Protein 6MSO (pdb70)

Secondary structure (DSSP, 8-state):
-------SS-----TT--EEEEESTTEEEE--STT---EEEE-THHHHHHHHHHHHHHHH-B-HHHHHHHHHHHH-TTS-HHHHHHHHHHHHHHHHHTTSSS-SSS---EEEEEEEEETTEE-SS-HHHHHHHHHHHHHHHTT----EEEESSSS-EEE-SS-PPPEEEEEEESSS-EEEEEEEE-HHHHTT-EEEEE-GGG-SHHHHHHHHHHHHTTSTTTT-SSEEEEEEE--SSHHHHHHHHHHHHTTTTTTS-SS--SSS-S-EE-HHHHHHHHHHHHTSSBTTTTSBSTTEEEEEEEE--EETT-EEEEEEEE-SS--EEEEEEETTEEEEE--BS-GGGGS-SS-GGGT-SSPPEEEE-SS-HHHHHHHHTTS-TT-EEEEEEEEEE--HHHHHHHHHHHHTTPPPPTHHHHS-EE-B-PPPPPTTSS-----BPBGGGGGGGHHHHHHTT---EEEEBS---HHHHHHHHHHT-EEEE--SS-HHHHHHHTEEEEEEEE-GGGGGGSEEEEEEEEEEEEEEE-TTS-BHHHH-/-------SS-----TT--EEEEESTTEEEE--STT---EEEE-HHHHHHHHHHHHHHHHH---HHHHHHHHHHHH-TTS-HHHHHHHHHHHHHHHHHTTSSS-SSS---EEEEEEEEETTEE-SS-HHHHHHHHHHHHHHHTT----EEEESSSS-EEE-SS-PPPEEEEEEESSS-EEEEEEEE-HHHHTT-EEEEE-GGG-SHHHHHHHHHHHHGGGTTTT-SSEEEEEEE--SSHHHHHHHHHHHHTTTTTTS-SS--SSS-S-EE-HHHHHHHHHHHHTSSBTTTTSBSTTEEEEEEEE--EETT-EEEEEEEE-SS--EEEEEEETTEEEEE---S-GGGGS-SS-GGGT-SSPPEEEE-SS-HHHHHHHHTTS-TT-EEEEEEEEEE--HHHHHHHHHHHHTTPPPPTHHHHS-EE---PPPPPTTSS-------BGGGGHHHHHHHHHTT--SEEEEBS---HHHHHHHHHHT-EEEE--SS-HHHHHHHTEEEEEEEE-GGGGGGSEEEEEEEEEEEEEEE-TTS-BSGGG-/-----SS-----TT--EEEEES-SEEEE--STT---EEEE-THHHHHHHHHHHHHHHH-B-HHHHHHHHHHHH-TTS-HHHHHHHHHHHHHHHHHTTTSS-SSS---EEEEEEEEETTEE-SS-HHHHHHHHHHHHHHHTT----EEEESSSS-EEE-SS-PPPEEEEEEESSS-EEEEEEEE-HHHHTT-EEEEE-GGG-SHHHHHHHHHHHGGGGTTTT-SSEEEEEEEEESSHHHHHHHHHHHHTTTTTTS-SS--SSS-S-EE-HHHHHHHHHHHHHSBBTTTTSBSTTEEEEEEEEEEEETT-EEEEEEEE-SS--EEEEEEETTEEEEE--BS-GGGG---PPEEEETTS-HHHHHHHHHTS-TT-EEEEEEEEEE--HHHHHHHHHHHHTTPPPPGGGGTS-EE-B---PPPTT-S-S---BPBGGGGGGGHHHHHTTT---EEEEBS---HHHHHHHHHHT-EEEE--SS-HHHHHHHTEEEEEEEE-TTSSTTSEEEEEEEEEEEEEEE-TTS-BTT--/-----SS-----TT--EEEEES-SEEEE---TT---EEEE-THHHHHHHHHHHHHHHH-B-HHHHHHHHHHHH-TTS-HHHHHHHHHHHHHHHHHTTSSS-SSS---EEEEEEEE-TTEE-SS-HHHHHHHHHHHHHHHTT----EEEESSSS-EEE-SS-PPPEEEEEE-SSS-EEEEEEEE-HHHHTT-EEEEE-GGG-SHHHHHHHHHHHHTTSTTTT-SSEEEEEEE--SSHHHHHHHHHHHHTTTTTTS-SS--SSS-S-EE-HHHHHHHHHHHHTSSBTTTTSBSTTEEEEEEEE--EETT-EEEEEEEE-SS--EEEEEEETTEEEEE--BS-GGGGS-S---PPEEEETTS-HHHHHHHHTTS-TT-EEEEEEEEEE--HHHHHHHHHHHHTTPPPPGGGGTS-EE-B-PPPPPTT-S-----B-BGGGGGGGHHHHHHTT---EEEEBS---HHHHHHHHHHT-EEEE--SS-HHHHHHHTEEEEEEEE-TTSSTTSEEEEEEEEEEEEEEE-TTS-BSTT-

GO terms:
  GO:0051539 4 iron, 4 sulfur cluster binding (F, IDA)
  GO:0005739 mitochondrion (C, IDA)
  GO:0042803 protein homodimerization activity (F, IDA)
  GO:0004333 fumarate hydratase activity (F, IDA)
  GO:0006106 fumarate metabolic process (P, IDA)
  GO:0006108 malate metabolic process (P, IDA)

B-factor: mean 28.3, std 10.64, range [2.16, 76.88]

Structure (mmCIF, N/CA/C/O backbone):
data_6MSO
#
_entry.id   6MSO
#
_cell.length_a   78.741
_cell.length_b   138.443
_cell.length_c   138.073
_cell.angle_alpha   90.00
_cell.angle_beta   90.00
_cell.angle_gamma   90.00
#
_symmetry.space_group_name_H-M   'P 1 21 1'
#
loop_
_entity.id
_entity.type
_entity.pdbx_description
1 polymer 'fumarate hydratase'
2 non-polymer 'IRON/SULFUR CLUSTER'
3 non-polymer GLYCEROL
4 non-polymer 'PENTAETHYLENE GLYCOL'
5 non-polymer '(2S)-2-sulfanylbutanedioic acid'
6 water water
#
loop_
_atom_site.group_PDB
_atom_site.id
_atom_site.type_symbol
_atom_site.label_atom_id
_atom_site.label_alt_id
_atom_site.label_comp_id
_atom_site.label_asym_id
_atom_site.label_entity_id
_atom_site.label_seq_id
_atom_site.pdbx_PDB_ins_code
_atom_site.Cartn_x
_atom_site.Cartn_y
_atom_site.Cartn_z
_atom_site.occupancy
_atom_site.B_iso_or_equiv
_atom_site.auth_seq_id
_atom_site.auth_comp_id
_atom_site.auth_asym_id
_atom_site.auth_atom_id
_atom_site.pdbx_PDB_model_num
ATOM 1 N N . ALA A 1 46 ? 115.911 33.153 50.525 1.00 52.53 10 ALA A N 1
ATOM 2 C CA . ALA A 1 46 ? 115.540 34.495 50.965 1.00 52.95 10 ALA A CA 1
ATOM 3 C C . ALA A 1 46 ? 115.763 34.630 52.459 1.00 48.72 10 ALA A C 1
ATOM 4 O O . ALA A 1 46 ? 116.674 34.000 53.005 1.00 46.42 10 ALA A O 1
ATOM 6 N N . GLU A 1 47 ? 114.934 35.448 53.111 1.00 45.16 11 GLU A N 1
ATOM 7 C CA . GLU A 1 47 ? 115.107 35.727 54.527 1.00 42.03 11 GLU A CA 1
ATOM 8 C C . GLU A 1 47 ? 114.579 34.565 55.363 1.00 32.73 11 GLU A C 1
ATOM 9 O O . GLU A 1 47 ? 113.940 33.638 54.856 1.00 29.50 11 GLU A O 1
ATOM 15 N N . PHE A 1 48 ? 114.875 34.605 56.659 1.00 29.27 12 PHE A N 1
ATOM 16 C CA . PHE A 1 48 ? 114.436 33.553 57.558 1.00 26.45 12 PHE A CA 1
ATOM 17 C C . PHE A 1 48 ? 112.948 33.711 57.840 1.00 27.71 12 PHE A C 1
ATOM 18 O O . PHE A 1 48 ? 112.512 34.700 58.438 1.00 27.88 12 PHE A O 1
ATOM 26 N N . ASN A 1 49 ? 112.185 32.708 57.437 1.00 26.59 13 ASN A N 1
ATOM 27 C CA . ASN A 1 49 ? 110.751 32.634 57.664 1.00 23.72 13 ASN A CA 1
ATOM 28 C C . ASN A 1 49 ? 110.531 31.258 58.274 1.00 21.12 13 ASN A C 1
ATOM 29 O O . ASN A 1 49 ? 110.544 30.250 57.564 1.00 20.02 13 ASN A O 1
ATOM 34 N N . PHE A 1 50 ? 110.376 31.213 59.590 1.00 18.59 14 PHE A N 1
ATOM 35 C CA . PHE A 1 50 ? 110.143 29.944 60.257 1.00 25.06 14 PHE A CA 1
ATOM 36 C C . PHE A 1 50 ? 108.731 29.466 59.964 1.00 23.71 14 PHE A C 1
ATOM 37 O O . PHE A 1 50 ? 107.761 30.199 60.174 1.00 24.65 14 PHE A O 1
ATOM 45 N N . VAL A 1 51 ? 108.616 28.236 59.464 1.00 22.21 15 VAL A N 1
ATOM 46 C CA . VAL A 1 51 ? 107.334 27.584 59.274 1.00 21.01 15 VAL A CA 1
ATOM 47 C C . VAL A 1 51 ? 107.506 26.170 59.821 1.00 19.99 15 VAL A C 1
ATOM 48 O O . VAL A 1 51 ? 108.406 25.454 59.384 1.00 18.57 15 VAL A O 1
ATOM 52 N N . PRO A 1 52 ? 106.705 25.743 60.783 1.00 19.64 16 PRO A N 1
ATOM 53 C CA . PRO A 1 52 ? 106.911 24.411 61.362 1.00 19.90 16 PRO A CA 1
ATOM 54 C C . PRO A 1 52 ? 106.717 23.301 60.337 1.00 19.39 16 PRO A C 1
ATOM 55 O O . PRO A 1 52 ? 105.992 23.442 59.350 1.00 15.29 16 PRO A O 1
ATOM 59 N N . LEU A 1 53 ? 107.390 22.184 60.599 1.00 17.63 17 LEU A N 1
ATOM 60 C CA . LEU A 1 53 ? 107.241 20.981 59.786 1.00 18.70 17 LEU A CA 1
ATOM 61 C C . LEU A 1 53 ? 105.779 20.540 59.701 1.00 19.65 17 LEU A C 1
ATOM 62 O O . LEU A 1 53 ? 105.307 20.137 58.632 1.00 19.58 17 LEU A O 1
ATOM 67 N N . VAL A 1 54 ? 105.082 20.531 60.840 1.00 18.92 18 VAL A N 1
ATOM 68 C CA . VAL A 1 54 ? 103.654 20.255 60.960 1.00 17.22 18 VAL A CA 1
ATOM 69 C C . VAL A 1 54 ? 103.033 21.384 61.776 1.00 20.01 18 VAL A C 1
ATOM 70 O O . VAL A 1 54 ? 103.572 21.771 62.820 1.00 24.87 18 VAL A O 1
ATOM 74 N N . SER A 1 55 ? 101.908 21.911 61.314 1.00 21.35 19 SER A N 1
ATOM 75 C CA . SER A 1 55 ? 101.285 22.998 62.057 1.00 23.55 19 SER A CA 1
ATOM 76 C C . SER A 1 55 ? 100.600 22.475 63.327 1.00 23.01 19 SER A C 1
ATOM 77 O O . SER A 1 55 ? 100.350 21.283 63.484 1.00 22.53 19 SER A O 1
ATOM 80 N N . LYS A 1 56 ? 100.352 23.379 64.269 1.00 23.38 20 LYS A N 1
ATOM 81 C CA . LYS A 1 56 ? 99.562 23.026 65.444 1.00 22.97 20 LYS A CA 1
ATOM 82 C C . LYS A 1 56 ? 98.124 22.754 65.031 1.00 24.65 20 LYS A C 1
ATOM 83 O O . LYS A 1 56 ? 97.605 23.377 64.104 1.00 28.94 20 LYS A O 1
ATOM 85 N N . VAL A 1 57 ? 97.487 21.797 65.699 1.00 23.55 21 VAL A N 1
ATOM 86 C CA . VAL A 1 57 ? 96.188 21.289 65.276 1.00 25.97 21 VAL A CA 1
ATOM 87 C C . VAL A 1 57 ? 95.192 21.398 66.427 1.00 24.92 21 VAL A C 1
ATOM 88 O O . VAL A 1 57 ? 95.526 21.133 67.586 1.00 22.62 21 VAL A O 1
ATOM 92 N N . SER A 1 58 ? 93.979 21.834 66.108 1.00 25.23 22 SER A N 1
ATOM 93 C CA . SER A 1 58 ? 92.877 21.806 67.050 1.00 24.32 22 SER A CA 1
ATOM 94 C C . SER A 1 58 ? 92.195 20.445 67.002 1.00 21.06 22 SER A C 1
ATOM 95 O O . SER A 1 58 ? 92.506 19.594 66.167 1.00 20.48 22 SER A O 1
ATOM 98 N N . HIS A 1 59 ? 91.244 20.243 67.917 1.00 23.76 23 HIS A N 1
ATOM 99 C CA . HIS A 1 59 ? 90.406 19.045 67.938 1.00 27.45 23 HIS A CA 1
ATOM 100 C C . HIS A 1 59 ? 88.964 19.460 68.251 1.00 28.98 23 HIS A C 1
ATOM 101 O O . HIS A 1 59 ? 88.440 19.226 69.334 1.00 32.39 23 HIS A O 1
ATOM 108 N N . LYS A 1 60 ? 88.302 20.054 67.255 1.00 29.10 24 LYS A N 1
ATOM 109 C CA . LYS A 1 60 ? 87.035 20.757 67.458 1.00 31.44 24 LYS A CA 1
ATOM 110 C C . LYS A 1 60 ? 85.830 19.834 67.628 1.00 33.89 24 LYS A C 1
ATOM 111 O O . LYS A 1 60 ? 84.772 20.294 68.082 1.00 36.14 24 LYS A O 1
ATOM 113 N N . GLU A 1 61 ? 85.940 18.568 67.233 1.00 33.54 25 GLU A N 1
ATOM 114 C CA . GLU A 1 61 ? 84.894 17.578 67.448 1.00 35.07 25 GLU A CA 1
ATOM 115 C C . GLU A 1 61 ? 85.170 16.713 68.674 1.00 32.32 25 GLU A C 1
ATOM 116 O O . GLU A 1 61 ? 84.543 15.663 68.845 1.00 32.97 25 GLU A O 1
ATOM 118 N N . THR A 1 62 ? 86.092 17.142 69.530 1.00 30.42 26 THR A N 1
ATOM 119 C CA . THR A 1 62 ? 86.529 16.393 70.704 1.00 29.17 26 THR A CA 1
ATOM 120 C C . THR A 1 62 ? 85.951 17.050 71.951 1.00 33.18 26 THR A C 1
ATOM 121 O O . THR A 1 62 ? 86.422 18.114 72.371 1.00 36.23 26 THR A O 1
ATOM 125 N N . LYS A 1 63 ? 84.947 16.408 72.550 1.00 31.91 27 LYS A N 1
ATOM 126 C CA . LYS A 1 63 ? 84.343 16.875 73.793 1.00 31.56 27 LYS A CA 1
ATOM 127 C C . LYS A 1 63 ? 85.091 16.289 74.986 1.00 27.22 27 LYS A C 1
ATOM 128 O O . LYS A 1 63 ? 85.405 15.094 75.009 1.00 25.65 27 LYS A O 1
ATOM 134 N N . TYR A 1 64 ? 85.386 17.139 75.966 1.00 24.35 28 TYR A N 1
ATOM 135 C CA . TYR A 1 64 ? 86.101 16.751 77.170 1.00 25.65 28 TYR A CA 1
ATOM 136 C C . TYR A 1 64 ? 85.142 16.744 78.337 1.00 27.75 28 TYR A C 1
ATOM 137 O O . TYR A 1 64 ? 84.310 17.642 78.473 1.00 29.88 28 TYR A O 1
ATOM 146 N N . ARG A 1 65 ? 85.273 15.744 79.184 1.00 27.25 29 ARG A N 1
ATOM 147 C CA . ARG A 1 65 ? 84.567 15.743 80.447 1.00 26.56 29 ARG A CA 1
ATOM 148 C C . ARG A 1 65 ? 85.552 16.112 81.538 1.00 22.84 29 ARG A C 1
ATOM 149 O O . ARG A 1 65 ? 86.741 15.824 81.435 1.00 21.87 29 ARG A O 1
ATOM 157 N N . LEU A 1 66 ? 85.063 16.809 82.553 1.00 24.61 30 LEU A N 1
ATOM 158 C CA . LEU A 1 66 ? 85.910 17.245 83.648 1.00 25.15 30 LEU A CA 1
ATOM 159 C C . LEU A 1 66 ? 86.003 16.123 84.671 1.00 27.32 30 LEU A C 1
ATOM 160 O O . LEU A 1 66 ? 84.984 15.562 85.092 1.00 23.80 30 LEU A O 1
ATOM 165 N N . LEU A 1 67 ? 87.226 15.783 85.051 1.00 25.79 31 LEU A N 1
ATOM 166 C CA . LEU A 1 67 ? 87.404 14.791 86.094 1.00 22.21 31 LEU A CA 1
ATOM 167 C C . LEU A 1 67 ? 87.409 15.418 87.481 1.00 24.86 31 LEU A C 1
ATOM 168 O O . LEU A 1 67 ? 86.830 14.854 88.416 1.00 23.85 31 LEU A O 1
ATOM 173 N N . THR A 1 68 ? 88.061 16.568 87.628 1.00 24.01 32 THR A N 1
ATOM 174 C CA . THR A 1 68 ? 88.268 17.217 88.913 1.00 22.13 32 THR A CA 1
ATOM 175 C C . THR A 1 68 ? 88.914 18.580 88.707 1.00 23.26 32 THR A C 1
ATOM 176 O O . THR A 1 68 ? 89.696 18.772 87.774 1.00 21.78 32 THR A O 1
ATOM 180 N N . LYS A 1 69 ? 88.579 19.520 89.592 1.00 24.16 33 LYS A N 1
ATOM 181 C CA . LYS A 1 69 ? 89.274 20.799 89.686 1.00 27.57 33 LYS A CA 1
ATOM 182 C C . LYS A 1 69 ? 90.415 20.776 90.703 1.00 26.82 33 LYS A C 1
ATOM 183 O O . LYS A 1 69 ? 91.063 21.806 90.921 1.00 26.39 33 LYS A O 1
ATOM 189 N N . ASP A 1 70 ? 90.679 19.615 91.295 1.00 26.39 34 ASP A N 1
ATOM 190 C CA . ASP A 1 70 ? 91.741 19.394 92.261 1.00 24.40 34 ASP A CA 1
ATOM 191 C C . ASP A 1 70 ? 93.106 19.372 91.568 1.00 22.82 34 ASP A C 1
ATOM 192 O O . ASP A 1 70 ? 93.214 19.320 90.339 1.00 22.93 34 ASP A O 1
ATOM 197 N N . TYR A 1 71 ? 94.156 19.439 92.391 1.00 23.69 35 TYR A N 1
ATOM 198 C CA . TYR A 1 71 ? 95.572 19.233 92.089 1.00 20.92 35 TYR A CA 1
ATOM 199 C C . TYR A 1 71 ? 96.230 20.405 91.385 1.00 22.99 35 TYR A C 1
ATOM 200 O O . TYR A 1 71 ? 97.405 20.287 91.023 1.00 23.11 35 TYR A O 1
ATOM 209 N N . VAL A 1 72 ? 95.520 21.482 91.086 1.00 21.96 36 VAL A N 1
ATOM 210 C CA . VAL A 1 72 ? 96.057 22.525 90.224 1.00 22.91 36 VAL A CA 1
ATOM 211 C C . VAL A 1 72 ? 95.927 23.877 90.915 1.00 25.66 36 VAL A C 1
ATOM 212 O O . VAL A 1 72 ? 94.897 24.181 91.528 1.00 29.17 36 VAL A O 1
ATOM 216 N N . SER A 1 73 ? 96.990 24.678 90.827 1.00 27.20 37 SER A N 1
ATOM 217 C CA . SER A 1 73 ? 97.062 26.001 91.437 1.00 27.57 37 SER A CA 1
ATOM 218 C C . SER A 1 73 ? 97.935 26.898 90.566 1.00 28.71 37 SER A C 1
ATOM 219 O O . SER A 1 73 ? 98.947 26.450 90.019 1.00 24.20 37 SER A O 1
ATOM 222 N N . VAL A 1 74 ? 97.536 28.165 90.446 1.00 30.47 38 VAL A N 1
ATOM 223 C CA . VAL A 1 74 ? 98.292 29.173 89.711 1.00 30.17 38 VAL A CA 1
ATOM 224 C C . VAL A 1 74 ? 99.079 29.989 90.726 1.00 30.37 38 VAL A C 1
ATOM 225 O O . VAL A 1 74 ? 98.510 30.484 91.707 1.00 33.15 38 VAL A O 1
ATOM 229 N N . VAL A 1 75 ? 100.393 30.093 90.518 1.00 30.03 39 VAL A N 1
ATOM 230 C CA . VAL A 1 75 ? 101.284 30.817 91.414 1.00 33.11 39 VAL A CA 1
ATOM 231 C C . VAL A 1 75 ? 102.023 31.881 90.615 1.00 32.30 39 VAL A C 1
ATOM 232 O O . VAL A 1 75 ? 102.170 31.796 89.393 1.00 31.66 39 VAL A O 1
ATOM 236 N N . GLN A 1 76 ? 102.465 32.908 91.319 1.00 34.52 40 GLN A N 1
ATOM 237 C CA . GLN A 1 76 ? 103.154 34.018 90.675 1.00 37.15 40 GLN A CA 1
ATOM 238 C C . GLN A 1 76 ? 104.617 34.027 91.101 1.00 40.07 40 GLN A C 1
ATOM 239 O O . GLN A 1 76 ? 104.952 34.549 92.176 1.00 40.83 40 GLN A O 1
ATOM 245 N N . PRO A 1 77 ? 105.522 33.466 90.312 1.00 40.19 41 PRO A N 1
ATOM 246 C CA . PRO A 1 77 ? 106.920 33.392 90.740 1.00 41.40 41 PRO A CA 1
ATOM 247 C C . PRO A 1 77 ? 107.624 34.740 90.638 1.00 43.96 41 PRO A C 1
ATOM 248 O O . PRO A 1 77 ? 107.172 35.676 89.973 1.00 46.26 41 PRO A O 1
ATOM 252 N N . GLY A 1 78 ? 108.762 34.824 91.315 1.00 42.98 42 GLY A N 1
ATOM 253 C CA . GLY A 1 78 ? 109.592 36.005 91.228 1.00 43.86 42 GLY A CA 1
ATOM 254 C C . GLY A 1 78 ? 110.313 36.067 89.899 1.00 40.49 42 GLY A C 1
ATOM 255 O O . GLY A 1 78 ? 109.826 35.528 88.904 1.00 35.22 42 GLY A O 1
ATOM 256 N N . ALA A 1 79 ? 111.471 36.724 89.871 1.00 41.41 43 ALA A N 1
ATOM 257 C CA . ALA A 1 79 ? 112.232 36.914 88.645 1.00 43.25 43 ALA A CA 1
ATOM 258 C C . ALA A 1 79 ? 111.346 37.454 87.533 1.00 44.83 43 ALA A C 1
ATOM 259 O O . ALA A 1 79 ? 110.275 38.012 87.789 1.00 50.44 43 ALA A O 1
ATOM 261 N N . GLY A 1 80 ? 111.778 37.286 86.296 1.00 40.78 44 GLY A N 1
ATOM 262 C CA . GLY A 1 80 ? 111.006 37.783 85.182 1.00 40.48 44 GLY A CA 1
ATOM 263 C C . GLY A 1 80 ? 110.082 36.720 84.651 1.00 38.69 44 GLY A C 1
ATOM 264 O O . GLY A 1 80 ? 109.776 36.706 83.456 1.00 40.43 44 GLY A O 1
ATOM 265 N N . LEU A 1 81 ? 109.596 35.851 85.540 1.00 36.45 45 LEU A N 1
ATOM 266 C CA . LEU A 1 81 ? 108.901 34.673 85.053 1.00 33.66 45 LEU A CA 1
ATOM 267 C C . LEU A 1 81 ? 107.400 34.915 84.977 1.00 31.91 45 LEU A C 1
ATOM 268 O O . LEU A 1 81 ? 106.846 35.673 85.776 1.00 33.24 45 LEU A O 1
ATOM 273 N N . PRO A 1 82 ? 106.737 34.303 83.984 1.00 27.83 46 PRO A N 1
ATOM 274 C CA . PRO A 1 82 ? 105.276 34.420 83.897 1.00 28.49 46 PRO A CA 1
ATOM 275 C C . PRO A 1 82 ? 104.613 33.609 84.998 1.00 29.87 46 PRO A C 1
ATOM 276 O O . PRO A 1 82 ? 105.315 32.940 85.759 1.00 32.28 46 PRO A O 1
ATOM 280 N N . GLU A 1 83 ? 103.291 33.672 85.132 1.00 29.02 47 GLU A N 1
ATOM 281 C CA . GLU A 1 83 ? 102.641 32.791 86.088 1.00 28.65 47 GLU A CA 1
ATOM 282 C C . GLU A 1 83 ? 102.749 31.347 85.621 1.00 27.59 47 GLU A C 1
ATOM 283 O O . GLU A 1 83 ? 102.781 31.059 84.422 1.00 25.80 47 GLU A O 1
ATOM 289 N N . MET A 1 84 ? 102.846 30.436 86.587 1.00 28.85 48 MET A N 1
ATOM 290 C CA . MET A 1 84 ? 103.028 29.017 86.321 1.00 27.13 48 MET A CA 1
ATOM 291 C C . MET A 1 84 ? 101.858 28.234 86.889 1.00 25.48 48 MET A C 1
ATOM 292 O O . MET A 1 84 ? 101.253 28.630 87.888 1.00 25.11 48 MET A O 1
ATOM 297 N N . LEU A 1 85 ? 101.602 27.080 86.296 1.00 24.16 49 LEU A N 1
ATOM 298 C CA . LEU A 1 85 ? 100.589 26.162 86.783 1.00 23.49 49 LEU A CA 1
ATOM 299 C C . LEU A 1 85 ? 101.297 25.016 87.484 1.00 20.87 49 LEU A C 1
ATOM 300 O O . LEU A 1 85 ? 101.923 24.180 86.837 1.00 21.24 49 LEU A O 1
ATOM 305 N N A ARG A 1 86 ? 101.235 25.015 88.810 0.53 22.97 50 ARG A N 1
ATOM 306 N N B ARG A 1 86 ? 101.187 24.969 88.808 0.47 22.95 50 ARG A N 1
ATOM 307 C CA A ARG A 1 86 ? 101.667 23.865 89.587 0.53 23.71 50 ARG A CA 1
ATOM 308 C CA B ARG A 1 86 ? 101.722 23.859 89.589 0.47 23.69 50 ARG A CA 1
ATOM 309 C C A ARG A 1 86 ? 100.644 22.749 89.434 0.53 23.38 50 ARG A C 1
ATOM 310 C C B ARG A 1 86 ? 100.709 22.716 89.587 0.47 23.51 50 ARG A C 1
ATOM 311 O O A ARG A 1 86 ? 99.448 22.958 89.661 0.53 23.85 50 ARG A O 1
ATOM 312 O O B ARG A 1 86 ? 99.580 22.880 90.063 0.47 24.38 50 ARG A O 1
ATOM 327 N N . VAL A 1 87 ? 101.105 21.568 89.041 1.00 23.10 51 VAL A N 1
ATOM 328 C CA . VAL A 1 87 ? 100.243 20.401 88.910 1.00 25.61 51 VAL A CA 1
ATOM 329 C C . VAL A 1 87 ? 100.785 19.321 89.834 1.00 26.82 51 VAL A C 1
ATOM 330 O O . VAL A 1 87 ? 101.936 18.892 89.691 1.00 24.51 51 VAL A O 1
ATOM 334 N N . ASP A 1 88 ? 99.961 18.892 90.771 1.00 27.49 52 ASP A N 1
ATOM 335 C CA . ASP A 1 88 ? 100.309 17.774 91.631 1.00 28.82 52 ASP A CA 1
ATOM 336 C C . ASP A 1 88 ? 100.459 16.490 90.814 1.00 27.66 52 ASP A C 1
ATOM 337 O O . ASP A 1 88 ? 99.595 16.190 89.981 1.00 25.51 52 ASP A O 1
ATOM 342 N N . PRO A 1 89 ? 101.517 15.699 91.036 1.00 19.13 53 PRO A N 1
ATOM 343 C CA . PRO A 1 89 ? 101.709 14.484 90.229 1.00 23.79 53 PRO A CA 1
ATOM 344 C C . PRO A 1 89 ? 100.542 13.509 90.293 1.00 23.47 53 PRO A C 1
ATOM 345 O O . PRO A 1 89 ? 100.301 12.802 89.311 1.00 20.61 53 PRO A O 1
ATOM 349 N N . ALA A 1 90 ? 99.807 13.449 91.406 1.00 18.88 54 ALA A N 1
ATOM 350 C CA . ALA A 1 90 ? 98.624 12.598 91.457 1.00 18.82 54 ALA A CA 1
ATOM 351 C C . ALA A 1 90 ? 97.606 12.947 90.373 1.00 23.25 54 ALA A C 1
ATOM 352 O O . ALA A 1 90 ? 96.788 12.092 90.021 1.00 23.50 54 ALA A O 1
ATOM 354 N N . ALA A 1 91 ? 97.635 14.170 89.836 1.00 18.61 55 ALA A N 1
ATOM 355 C CA . ALA A 1 91 ? 96.761 14.515 88.715 1.00 18.33 55 ALA A CA 1
ATOM 356 C C . ALA A 1 91 ? 97.089 13.693 87.471 1.00 23.78 55 ALA A C 1
ATOM 357 O O . ALA A 1 91 ? 96.192 13.347 86.697 1.00 22.84 55 ALA A O 1
ATOM 359 N N . LEU A 1 92 ? 98.366 13.374 87.266 1.00 24.06 56 LEU A N 1
ATOM 360 C CA . LEU A 1 92 ? 98.772 12.557 86.129 1.00 16.62 56 LEU A CA 1
ATOM 361 C C . LEU A 1 92 ? 98.362 11.108 86.335 1.00 18.50 56 LEU A C 1
ATOM 362 O O . LEU A 1 92 ? 98.005 10.404 85.378 1.00 15.98 56 LEU A O 1
ATOM 367 N N . THR A 1 93 ? 98.433 10.635 87.577 1.00 18.23 57 THR A N 1
ATOM 368 C CA . THR A 1 93 ? 98.033 9.262 87.866 1.00 19.97 57 THR A CA 1
ATOM 369 C C . THR A 1 93 ? 96.544 9.067 87.643 1.00 21.96 57 THR A C 1
ATOM 370 O O . THR A 1 93 ? 96.125 8.055 87.077 1.00 22.26 57 THR A O 1
ATOM 374 N N . LEU A 1 94 ? 95.729 10.034 88.075 1.00 22.44 58 LEU A N 1
ATOM 375 C CA . LEU A 1 94 ? 94.288 9.939 87.878 1.00 21.07 58 LEU A CA 1
ATOM 376 C C . LEU A 1 94 ? 93.933 9.959 86.399 1.00 21.38 58 LEU A C 1
ATOM 377 O O . LEU A 1 94 ? 93.027 9.240 85.963 1.00 21.40 58 LEU A O 1
ATOM 382 N N . LEU A 1 95 ? 94.589 10.825 85.623 1.00 19.22 59 LEU A N 1
ATOM 383 C CA . LEU A 1 95 ? 94.248 10.952 84.207 1.00 20.88 59 LEU A CA 1
ATOM 384 C C . LEU A 1 95 ? 94.640 9.711 83.414 1.00 15.61 59 LEU A C 1
ATOM 385 O O . LEU A 1 95 ? 93.878 9.256 82.555 1.00 15.36 59 LEU A O 1
ATOM 390 N N . SER A 1 96 ? 95.836 9.163 83.645 1.00 18.43 60 SER A N 1
ATOM 391 C CA . SER A 1 96 ? 96.223 7.986 82.870 1.00 20.94 60 SER A CA 1
ATOM 392 C C . SER A 1 96 ? 95.413 6.760 83.277 1.00 17.83 60 SER A C 1
ATOM 393 O O . SER A 1 96 ? 95.095 5.924 82.432 1.00 16.25 60 SER A O 1
ATOM 396 N N A SER A 1 97 ? 95.077 6.637 84.563 0.13 16.39 61 SER A N 1
ATOM 397 N N B SER A 1 97 ? 95.065 6.626 84.555 0.87 16.10 61 SER A N 1
ATOM 398 C CA A SER A 1 97 ? 94.273 5.504 85.006 0.13 18.01 61 SER A CA 1
ATOM 399 C CA B SER A 1 97 ? 94.268 5.475 84.941 0.87 15.52 61 SER A CA 1
ATOM 400 C C A SER A 1 97 ? 92.848 5.601 84.480 0.13 19.60 61 SER A C 1
ATOM 401 C C B SER A 1 97 ? 92.842 5.607 84.433 0.87 19.11 61 SER A C 1
ATOM 402 O O A SER A 1 97 ? 92.280 4.602 84.026 0.13 19.68 61 SER A O 1
ATOM 403 O O B SER A 1 97 ? 92.276 4.644 83.919 0.87 19.90 61 SER A O 1
ATOM 408 N N . THR A 1 98 ? 92.254 6.794 84.531 1.00 20.14 62 THR A N 1
ATOM 409 C CA . THR A 1 98 ? 90.898 6.960 84.030 1.00 15.92 62 THR A CA 1
ATOM 410 C C . THR A 1 98 ? 90.840 6.770 82.522 1.00 16.55 62 THR A C 1
ATOM 411 O O . THR A 1 98 ? 89.922 6.128 82.015 1.00 15.34 62 THR A O 1
ATOM 415 N N . ALA A 1 99 ? 91.818 7.324 81.797 1.00 16.90 63 ALA A N 1
ATOM 416 C CA . ALA A 1 99 ? 91.827 7.257 80.340 1.00 14.70 63 ALA A CA 1
ATOM 417 C C . ALA A 1 99 ? 91.883 5.827 79.851 1.00 21.53 63 ALA A C 1
ATOM 418 O O . ALA A 1 99 ? 91.208 5.474 78.881 1.00 18.74 63 ALA A O 1
ATOM 420 N N . PHE A 1 100 ? 92.699 4.991 80.497 1.00 23.14 64 PHE A N 1
ATOM 421 C CA . PHE A 1 100 ? 92.799 3.609 80.058 1.00 22.21 64 PHE A CA 1
ATOM 422 C C . PHE A 1 100 ? 91.600 2.805 80.515 1.00 21.46 64 PHE A C 1
ATOM 423 O O . PHE A 1 100 ? 91.117 1.958 79.768 1.00 20.58 64 PHE A O 1
ATOM 431 N N . ASP A 1 101 ? 91.080 3.087 81.706 1.00 14.73 65 ASP A N 1
ATOM 432 C CA . ASP A 1 101 ? 89.767 2.571 82.077 1.00 15.01 65 ASP A CA 1
ATOM 433 C C . ASP A 1 101 ? 88.749 2.814 80.974 1.00 14.95 65 ASP A C 1
ATOM 434 O O . ASP A 1 101 ? 87.993 1.915 80.602 1.00 15.01 65 ASP A O 1
ATOM 439 N N . ASP A 1 102 ? 88.712 4.034 80.445 1.00 20.96 66 ASP A N 1
ATOM 440 C CA . ASP A 1 102 ? 87.674 4.401 79.485 1.00 19.30 66 ASP A CA 1
ATOM 441 C C . ASP A 1 102 ? 87.945 3.837 78.095 1.00 18.94 66 ASP A C 1
ATOM 442 O O . ASP A 1 102 ? 87.018 3.348 77.442 1.00 18.96 66 ASP A O 1
ATOM 447 N N . VAL A 1 103 ? 89.190 3.898 77.602 1.00 20.82 67 VAL A N 1
ATOM 448 C CA . VAL A 1 103 ? 89.425 3.379 76.250 1.00 20.14 67 VAL A CA 1
ATOM 449 C C . VAL A 1 103 ? 89.327 1.861 76.194 1.00 14.10 67 VAL A C 1
ATOM 450 O O . VAL A 1 103 ? 89.060 1.313 75.124 1.00 14.02 67 VAL A O 1
ATOM 454 N N . GLU A 1 104 ? 89.544 1.153 77.308 1.00 14.19 68 GLU A N 1
ATOM 455 C CA . GLU A 1 104 ? 89.444 -0.295 77.241 1.00 14.20 68 GLU A CA 1
ATOM 456 C C . GLU A 1 104 ? 88.008 -0.770 77.236 1.00 16.77 68 GLU A C 1
ATOM 457 O O . GLU A 1 104 ? 87.746 -1.892 76.797 1.00 18.62 68 GLU A O 1
ATOM 463 N N . HIS A 1 105 ? 87.078 0.063 77.689 1.00 18.81 69 HIS A N 1
ATOM 464 C CA . HIS A 1 105 ? 85.674 -0.296 77.798 1.00 15.02 69 HIS A CA 1
ATOM 465 C C . HIS A 1 105 ? 84.762 0.491 76.870 1.00 19.97 69 HIS A C 1
ATOM 466 O O . HIS A 1 105 ? 83.669 0.012 76.560 1.00 22.34 69 HIS A O 1
ATOM 473 N N . LEU A 1 106 ? 85.173 1.662 76.401 1.00 18.42 70 LEU A N 1
ATOM 474 C CA . LEU A 1 106 ? 84.292 2.521 75.634 1.00 15.08 70 LEU A CA 1
ATOM 475 C C . LEU A 1 106 ? 84.925 2.839 74.285 1.00 14.81 70 LEU A C 1
ATOM 476 O O . LEU A 1 106 ? 86.113 2.620 74.072 1.00 21.93 70 LEU A O 1
ATOM 481 N N . LEU A 1 107 ? 84.103 3.334 73.365 1.00 22.20 71 LEU A N 1
ATOM 482 C CA . LEU A 1 107 ? 84.508 3.674 72.008 1.00 19.04 71 LEU A CA 1
ATOM 483 C C . LEU A 1 107 ? 83.996 5.066 71.672 1.00 18.75 71 LEU A C 1
ATOM 484 O O . LEU A 1 107 ? 83.125 5.606 72.348 1.00 15.20 71 LEU A O 1
ATOM 489 N N . ARG A 1 108 ? 84.556 5.657 70.629 1.00 19.50 72 ARG A N 1
ATOM 490 C CA . ARG A 1 108 ? 84.039 6.932 70.153 1.00 14.97 72 ARG A CA 1
ATOM 491 C C . ARG A 1 108 ? 82.672 6.755 69.505 1.00 18.84 72 ARG A C 1
ATOM 492 O O . ARG A 1 108 ? 82.373 5.713 68.909 1.00 18.49 72 ARG A O 1
ATOM 500 N N . SER A 1 109 ? 81.821 7.784 69.655 1.00 16.12 73 SER A N 1
ATOM 501 C CA . SER A 1 109 ? 80.515 7.786 68.996 1.00 15.86 73 SER A CA 1
ATOM 502 C C . SER A 1 109 ? 80.658 7.705 67.482 1.00 15.79 73 SER A C 1
ATOM 503 O O . SER A 1 109 ? 79.884 7.014 66.809 1.00 19.27 73 SER A O 1
ATOM 506 N N . SER A 1 110 ? 81.601 8.460 66.926 1.00 15.63 74 SER A N 1
ATOM 507 C CA . SER A 1 110 ? 81.829 8.424 65.487 1.00 19.54 74 SER A CA 1
ATOM 508 C C . SER A 1 110 ? 82.202 7.021 65.019 1.00 19.71 74 SER A C 1
ATOM 509 O O . SER A 1 110 ? 81.804 6.589 63.927 1.00 19.00 74 SER A O 1
ATOM 512 N N . HIS A 1 111 ? 82.963 6.296 65.835 1.00 19.55 75 HIS A N 1
ATOM 513 C CA . HIS A 1 111 ? 83.371 4.947 65.469 1.00 19.95 75 HIS A CA 1
ATOM 514 C C . HIS A 1 111 ? 82.180 3.993 65.518 1.00 22.42 75 HIS A C 1
ATOM 515 O O . HIS A 1 111 ? 81.967 3.196 64.595 1.00 15.16 75 HIS A O 1
ATOM 522 N N . LEU A 1 112 ? 81.389 4.070 66.589 1.00 20.78 76 LEU A N 1
ATOM 523 C CA . LEU A 1 112 ? 80.170 3.277 66.674 1.00 20.06 76 LEU A CA 1
ATOM 524 C C . LEU A 1 112 ? 79.192 3.648 65.565 1.00 18.52 76 LEU A C 1
ATOM 525 O O . LEU A 1 112 ? 78.488 2.784 65.030 1.00 17.82 76 LEU A O 1
ATOM 530 N N . MET A 1 113 ? 79.139 4.927 65.197 1.00 15.95 77 MET A N 1
ATOM 531 C CA . MET A 1 113 ? 78.262 5.328 64.108 1.00 17.49 77 MET A CA 1
ATOM 532 C C . MET A 1 113 ? 78.693 4.709 62.787 1.00 18.95 77 MET A C 1
ATOM 533 O O . MET A 1 113 ? 77.847 4.395 61.939 1.00 16.83 77 MET A O 1
ATOM 538 N N . SER A 1 114 ? 79.997 4.518 62.599 1.00 18.98 78 SER A N 1
ATOM 539 C CA . SER A 1 114 ? 80.492 3.891 61.380 1.00 16.70 78 SER A CA 1
ATOM 540 C C . SER A 1 114 ? 80.115 2.416 61.317 1.00 15.74 78 SER A C 1
ATOM 541 O O . SER A 1 114 ? 79.827 1.901 60.240 1.00 15.88 78 SER A O 1
ATOM 544 N N . LEU A 1 115 ? 80.100 1.728 62.458 1.00 15.66 79 LEU A N 1
ATOM 545 C CA . LEU A 1 115 ? 79.662 0.332 62.479 1.00 20.20 79 LEU A CA 1
ATOM 546 C C . LEU A 1 115 ? 78.169 0.216 62.177 1.00 22.34 79 LEU A C 1
ATOM 547 O O . LEU A 1 115 ? 77.728 -0.719 61.497 1.00 22.68 79 LEU A O 1
ATOM 552 N N . ARG A 1 116 ? 77.375 1.151 62.694 1.00 24.25 80 ARG A N 1
ATOM 553 C CA . ARG A 1 116 ? 75.937 1.127 62.468 1.00 22.26 80 ARG A CA 1
ATOM 554 C C . ARG A 1 116 ? 75.586 1.444 61.017 1.00 16.96 80 ARG A C 1
ATOM 555 O O . ARG A 1 116 ? 74.587 0.935 60.501 1.00 17.27 80 ARG A O 1
ATOM 563 N N . LYS A 1 117 ? 76.389 2.262 60.339 1.00 16.81 81 LYS A N 1
ATOM 564 C CA . LYS A 1 117 ? 76.092 2.606 58.954 1.00 17.03 81 LYS A CA 1
ATOM 565 C C . LYS A 1 117 ? 76.151 1.390 58.041 1.00 20.98 81 LYS A C 1
ATOM 566 O O . LYS A 1 117 ? 75.501 1.373 56.985 1.00 17.38 81 LYS A O 1
ATOM 572 N N . ILE A 1 118 ? 76.855 0.342 58.464 1.00 20.51 82 ILE A N 1
ATOM 573 C CA . ILE A 1 118 ? 77.008 -0.849 57.636 1.00 19.88 82 ILE A CA 1
ATOM 574 C C . ILE A 1 118 ? 75.654 -1.496 57.390 1.00 22.39 82 ILE A C 1
ATOM 575 O O . ILE A 1 118 ? 75.382 -2.004 56.297 1.00 22.71 82 ILE A O 1
ATOM 580 N N . PHE A 1 119 ? 74.752 -1.393 58.358 1.00 25.05 83 PHE A N 1
ATOM 581 C CA . PHE A 1 119 ? 73.469 -2.079 58.255 1.00 24.66 83 PHE A CA 1
ATOM 582 C C . PHE A 1 119 ? 72.541 -1.430 57.237 1.00 23.75 83 PHE A C 1
ATOM 583 O O . PHE A 1 119 ? 71.744 -2.132 56.614 1.00 25.09 83 PHE A O 1
ATOM 591 N N . ASP A 1 120 ? 72.646 -0.120 57.025 1.00 24.93 84 ASP A N 1
ATOM 592 C CA . ASP A 1 120 ? 71.846 0.575 56.018 1.00 24.22 84 ASP A CA 1
ATOM 593 C C . ASP A 1 120 ? 72.434 0.536 54.611 1.00 24.80 84 ASP A C 1
ATOM 594 O O . ASP A 1 120 ? 71.729 0.888 53.663 1.00 25.76 84 ASP A O 1
ATOM 599 N N . ASP A 1 121 ? 73.673 0.098 54.439 1.00 23.81 85 ASP A N 1
ATOM 600 C CA . ASP A 1 121 ? 74.350 0.234 53.150 1.00 22.60 85 ASP A CA 1
ATOM 601 C C . ASP A 1 121 ? 73.923 -0.892 52.221 1.00 22.88 85 ASP A C 1
ATOM 602 O O . ASP A 1 121 ? 74.160 -2.063 52.535 1.00 25.12 85 ASP A O 1
ATOM 607 N N . PRO A 1 122 ? 73.306 -0.592 51.077 1.00 21.92 86 PRO A N 1
ATOM 608 C CA . PRO A 1 122 ? 72.885 -1.668 50.178 1.00 20.55 86 PRO A CA 1
ATOM 609 C C . PRO A 1 122 ? 74.041 -2.449 49.579 1.00 22.03 86 PRO A C 1
ATOM 610 O O . PRO A 1 122 ? 73.814 -3.554 49.081 1.00 23.51 86 PRO A O 1
ATOM 614 N N . GLU A 1 123 ? 75.270 -1.935 49.620 1.00 23.02 87 GLU A N 1
ATOM 615 C CA . GLU A 1 123 ? 76.409 -2.650 49.049 1.00 21.82 87 GLU A CA 1
ATOM 616 C C . GLU A 1 123 ? 77.186 -3.466 50.080 1.00 22.39 87 GLU A C 1
ATOM 617 O O . GLU A 1 123 ? 78.088 -4.214 49.697 1.00 21.85 87 GLU A O 1
ATOM 623 N N . ALA A 1 124 ? 76.851 -3.358 51.364 1.00 21.13 88 ALA A N 1
ATOM 624 C CA . ALA A 1 124 ? 77.479 -4.197 52.377 1.00 24.61 88 ALA A CA 1
ATOM 625 C C . ALA A 1 124 ? 77.054 -5.649 52.199 1.00 25.05 88 ALA A C 1
ATOM 626 O O . ALA A 1 124 ? 75.905 -5.939 51.851 1.00 26.72 88 ALA A O 1
ATOM 628 N N . SER A 1 125 ? 77.993 -6.562 52.417 1.00 21.00 89 SER A N 1
ATOM 629 C CA . SER A 1 125 ? 77.688 -7.977 52.367 1.00 19.03 89 SER A CA 1
ATOM 630 C C . SER A 1 125 ? 76.950 -8.412 53.626 1.00 17.88 89 SER A C 1
ATOM 631 O O . SER A 1 125 ? 76.847 -7.678 54.608 1.00 18.87 89 SER A O 1
ATOM 634 N N . ASP A 1 126 ? 76.396 -9.623 53.574 1.00 19.57 90 ASP A N 1
ATOM 635 C CA . ASP A 1 126 ? 75.772 -10.193 54.760 1.00 20.78 90 ASP A CA 1
ATOM 636 C C . ASP A 1 126 ? 76.806 -10.401 55.868 1.00 22.27 90 ASP A C 1
ATOM 637 O O . ASP A 1 126 ? 76.530 -10.132 57.044 1.00 25.59 90 ASP A O 1
ATOM 642 N N . ASN A 1 127 ? 78.013 -10.861 55.503 1.00 24.44 91 ASN A N 1
ATOM 643 C CA . ASN A 1 127 ? 79.095 -11.052 56.472 1.00 17.21 91 ASN A CA 1
ATOM 644 C C . ASN A 1 127 ? 79.601 -9.725 57.035 1.00 16.83 91 ASN A C 1
ATOM 645 O O . ASN A 1 127 ? 79.942 -9.644 58.220 1.00 21.33 91 ASN A O 1
ATOM 650 N N . ASP A 1 128 ? 79.682 -8.685 56.202 1.00 18.91 92 ASP A N 1
ATOM 651 C CA . ASP A 1 128 ? 79.938 -7.328 56.701 1.00 18.27 92 ASP A CA 1
ATOM 652 C C . ASP A 1 128 ? 79.017 -6.974 57.852 1.00 16.60 92 ASP A C 1
ATOM 653 O O . ASP A 1 128 ? 79.450 -6.431 58.868 1.00 21.48 92 ASP A O 1
ATOM 658 N N . LYS A 1 129 ? 77.724 -7.246 57.685 1.00 18.38 93 LYS A N 1
ATOM 659 C CA . LYS A 1 129 ? 76.727 -6.894 58.681 1.00 17.38 93 LYS A CA 1
ATOM 660 C C . LYS A 1 129 ? 76.783 -7.824 59.884 1.00 18.91 93 LYS A C 1
ATOM 661 O O . LYS A 1 129 ? 76.620 -7.376 61.023 1.00 18.84 93 LYS A O 1
ATOM 667 N N . PHE A 1 130 ? 76.983 -9.125 59.648 1.00 20.74 94 PHE A N 1
ATOM 668 C CA . PHE A 1 130 ? 77.111 -10.068 60.755 1.00 19.67 94 PHE A CA 1
ATOM 669 C C . PHE A 1 130 ? 78.294 -9.705 61.641 1.00 22.15 94 PHE A C 1
ATOM 670 O O . PHE A 1 130 ? 78.196 -9.737 62.872 1.00 22.76 94 PHE A O 1
ATOM 678 N N . VAL A 1 131 ? 79.414 -9.329 61.027 1.00 20.90 95 VAL A N 1
ATOM 679 C CA . VAL A 1 131 ? 80.597 -8.948 61.790 1.00 21.00 95 VAL A CA 1
ATOM 680 C C . VAL A 1 131 ? 80.358 -7.647 62.549 1.00 15.93 95 VAL A C 1
ATOM 681 O O . VAL A 1 131 ? 80.575 -7.577 63.759 1.00 19.13 95 VAL A O 1
ATOM 685 N N . ALA A 1 132 ? 79.864 -6.613 61.865 1.00 16.00 96 ALA A N 1
ATOM 686 C CA . ALA A 1 132 ? 79.590 -5.342 62.528 1.00 15.93 96 ALA A CA 1
ATOM 687 C C . ALA A 1 132 ? 78.665 -5.498 63.734 1.00 16.12 96 ALA A C 1
ATOM 688 O O . ALA A 1 132 ? 78.805 -4.768 64.728 1.00 16.01 96 ALA A O 1
ATOM 690 N N . LEU A 1 133 ? 77.711 -6.434 63.667 1.00 23.57 97 LEU A N 1
ATOM 691 C CA . LEU A 1 133 ? 76.761 -6.604 64.766 1.00 20.30 97 LEU A CA 1
ATOM 692 C C . LEU A 1 133 ? 77.423 -7.229 65.986 1.00 16.52 97 LEU A C 1
ATOM 693 O O . LEU A 1 133 ? 77.143 -6.825 67.115 1.00 26.97 97 LEU A O 1
ATOM 698 N N . GLN A 1 134 ? 78.307 -8.210 65.789 1.00 20.47 98 GLN A N 1
ATOM 699 C CA . GLN A 1 134 ? 79.042 -8.759 66.925 1.00 16.26 98 GLN A CA 1
ATOM 700 C C . GLN A 1 134 ? 79.894 -7.686 67.586 1.00 15.94 98 GLN A C 1
ATOM 701 O O . GLN A 1 134 ? 80.013 -7.647 68.811 1.00 19.36 98 GLN A O 1
ATOM 707 N N . LEU A 1 135 ? 80.473 -6.786 66.787 1.00 19.61 99 LEU A N 1
ATOM 708 C CA . LEU A 1 135 ? 81.302 -5.713 67.331 1.00 16.98 99 LEU A CA 1
ATOM 709 C C . LEU A 1 135 ? 80.470 -4.662 68.047 1.00 17.90 99 LEU A C 1
ATOM 710 O O . LEU A 1 135 ? 80.960 -4.001 68.963 1.00 20.88 99 LEU A O 1
ATOM 715 N N . LEU A 1 136 ? 79.221 -4.487 67.649 1.00 18.44 100 LEU A N 1
ATOM 716 C CA . LEU A 1 136 ? 78.335 -3.584 68.382 1.00 19.95 100 LEU A CA 1
ATOM 717 C C . LEU A 1 136 ? 77.836 -4.208 69.689 1.00 21.75 100 LEU A C 1
ATOM 718 O O . LEU A 1 136 ? 77.751 -3.517 70.711 1.00 16.28 100 LEU A O 1
ATOM 723 N N . LYS A 1 137 ? 77.493 -5.508 69.669 1.00 22.34 101 LYS A N 1
ATOM 724 C CA . LYS A 1 137 ? 77.167 -6.231 70.901 1.00 16.60 101 LYS A CA 1
ATOM 725 C C . LYS A 1 137 ? 78.339 -6.234 71.869 1.00 17.72 101 LYS A C 1
ATOM 726 O O . LYS A 1 137 ? 78.155 -6.123 73.087 1.00 18.16 101 LYS A O 1
ATOM 732 N N . ASN A 1 138 ? 79.550 -6.398 71.338 1.00 19.86 102 ASN A N 1
ATOM 733 C CA . ASN A 1 138 ? 80.760 -6.350 72.147 1.00 15.79 102 ASN A CA 1
ATOM 734 C C . ASN A 1 138 ? 80.872 -5.042 72.912 1.00 15.72 102 ASN A C 1
ATOM 735 O O . ASN A 1 138 ? 81.217 -5.036 74.093 1.00 21.37 102 ASN A O 1
ATOM 740 N N . ALA A 1 139 ? 80.634 -3.917 72.231 1.00 18.98 103 ALA A N 1
ATOM 741 C CA . ALA A 1 139 ? 80.674 -2.615 72.886 1.00 17.54 103 ALA A CA 1
ATOM 742 C C . ALA A 1 139 ? 79.624 -2.502 73.976 1.00 18.80 103 ALA A C 1
ATOM 743 O O . ALA A 1 139 ? 79.892 -1.956 75.048 1.00 23.36 103 ALA A O 1
ATOM 745 N N . ASN A 1 140 ? 78.423 -3.017 73.732 1.00 16.29 104 ASN A N 1
ATOM 746 C CA . ASN A 1 140 ? 77.392 -2.937 74.759 1.00 16.65 104 ASN A CA 1
ATOM 747 C C . ASN A 1 140 ? 77.809 -3.704 76.003 1.00 21.78 104 ASN A C 1
ATOM 748 O O . ASN A 1 140 ? 77.637 -3.218 77.123 1.00 21.98 104 ASN A O 1
ATOM 753 N N . ILE A 1 141 ? 78.393 -4.890 75.821 1.00 23.64 105 ILE A N 1
ATOM 754 C CA . ILE A 1 141 ? 78.860 -5.698 76.947 1.00 21.94 105 ILE A CA 1
ATOM 755 C C . ILE A 1 141 ? 79.976 -4.986 77.697 1.00 21.86 105 ILE A C 1
ATOM 756 O O . ILE A 1 141 ? 79.998 -4.965 78.930 1.00 19.84 105 ILE A O 1
ATOM 761 N N . SER A 1 142 ? 80.957 -4.444 76.965 1.00 23.19 106 SER A N 1
ATOM 762 C CA . SER A 1 142 ? 82.135 -3.907 77.632 1.00 23.50 106 SER A CA 1
ATOM 763 C C . SER A 1 142 ? 81.863 -2.584 78.335 1.00 23.13 106 SER A C 1
ATOM 764 O O . SER A 1 142 ? 82.612 -2.227 79.248 1.00 22.52 106 SER A O 1
ATOM 767 N N . SER A 1 143 ? 80.805 -1.862 77.953 1.00 23.94 107 SER A N 1
ATOM 768 C CA . SER A 1 143 ? 80.473 -0.619 78.649 1.00 21.45 107 SER A CA 1
ATOM 769 C C . SER A 1 143 ? 80.100 -0.856 80.103 1.00 23.12 107 SER A C 1
ATOM 770 O O . SER A 1 143 ? 80.097 0.098 80.882 1.00 24.35 107 SER A O 1
ATOM 773 N N . ALA A 1 144 ? 79.772 -2.098 80.486 1.00 23.24 108 ALA A N 1
ATOM 774 C CA . ALA A 1 144 ? 79.512 -2.424 81.887 1.00 23.25 108 ALA A CA 1
ATOM 775 C C . ALA A 1 144 ? 80.786 -2.560 82.714 1.00 23.07 108 ALA A C 1
ATOM 776 O O . ALA A 1 144 ? 80.699 -2.595 83.945 1.00 21.91 108 ALA A O 1
ATOM 778 N N . ARG A 1 145 ? 81.946 -2.658 82.060 1.00 24.03 109 ARG A N 1
ATOM 779 C CA . ARG A 1 145 ? 83.278 -2.637 82.661 1.00 23.66 109 ARG A CA 1
ATOM 780 C C . ARG A 1 145 ? 83.602 -3.900 83.454 1.00 24.27 109 ARG A C 1
ATOM 781 O O . ARG A 1 145 ? 84.487 -3.891 84.318 1.00 25.16 109 ARG A O 1
ATOM 789 N N . LEU A 1 146 ? 82.932 -5.005 83.159 1.00 23.77 110 LEU A N 1
ATOM 790 C CA . LEU A 1 146 ? 83.407 -6.292 83.648 1.00 22.80 110 LEU A CA 1
ATOM 791 C C . LEU A 1 146 ? 84.373 -6.938 82.662 1.00 20.36 110 LEU A C 1
ATOM 792 O O . LEU A 1 146 ? 85.338 -7.584 83.073 1.00 21.10 110 LEU A O 1
ATOM 797 N N . LEU A 1 147 ? 84.121 -6.783 81.370 1.00 16.24 111 LEU A N 1
ATOM 798 C CA . LEU A 1 147 ? 84.945 -7.363 80.332 1.00 18.29 111 LEU A CA 1
ATOM 799 C C . LEU A 1 147 ? 85.436 -6.270 79.389 1.00 15.58 111 LEU A C 1
ATOM 800 O O . LEU A 1 147 ? 84.625 -5.457 78.925 1.00 18.29 111 LEU A O 1
ATOM 805 N N . PRO A 1 148 ? 86.735 -6.192 79.097 1.00 15.27 112 PRO A N 1
ATOM 806 C CA . PRO A 1 148 ? 87.203 -5.238 78.086 1.00 20.17 112 PRO A CA 1
ATOM 807 C C . PRO A 1 148 ? 86.758 -5.656 76.695 1.00 20.79 112 PRO A C 1
ATOM 808 O O . PRO A 1 148 ? 86.513 -6.829 76.419 1.00 21.43 112 PRO A O 1
ATOM 812 N N . GLY A 1 149 ? 86.663 -4.672 75.802 1.00 18.54 113 GLY A N 1
ATOM 813 C CA . GLY A 1 149 ? 86.266 -4.986 74.441 1.00 17.33 113 GLY A CA 1
ATOM 814 C C . GLY A 1 149 ? 87.096 -6.093 73.810 1.00 16.77 113 GLY A C 1
ATOM 815 O O . GLY A 1 149 ? 86.562 -6.997 73.167 1.00 14.66 113 GLY A O 1
ATOM 816 N N . CYS A 1 150 ? 88.405 -6.052 73.994 1.00 18.66 114 CYS A N 1
ATOM 817 C CA . CYS A 1 150 ? 89.282 -7.054 73.410 1.00 19.18 114 CYS A CA 1
ATOM 818 C C . CYS A 1 150 ? 90.130 -7.710 74.492 1.00 20.85 114 CYS A C 1
ATOM 819 O O . CYS A 1 150 ? 90.543 -7.057 75.456 1.00 22.54 114 CYS A O 1
ATOM 822 N N . GLN A 1 151 ? 90.413 -9.006 74.307 1.00 20.67 115 GLN A N 1
ATOM 823 C CA . GLN A 1 151 ? 91.314 -9.709 75.218 1.00 19.31 115 GLN A CA 1
ATOM 824 C C . GLN A 1 151 ? 92.695 -9.073 75.221 1.00 18.10 115 GLN A C 1
ATOM 825 O O . GLN A 1 151 ? 93.349 -9.013 76.266 1.00 19.21 115 GLN A O 1
ATOM 831 N N . ASP A 1 152 ? 93.141 -8.551 74.088 1.00 18.89 116 ASP A N 1
ATOM 832 C CA . ASP A 1 152 ? 94.396 -7.819 74.101 1.00 13.46 116 ASP A CA 1
ATOM 833 C C . ASP A 1 152 ? 94.113 -6.404 74.536 1.00 13.41 116 ASP A C 1
ATOM 834 O O . ASP A 1 152 ? 93.745 -5.560 73.725 1.00 13.96 116 ASP A O 1
ATOM 839 N N . THR A 1 153 ? 94.335 -6.127 75.810 1.00 18.26 117 THR A N 1
ATOM 840 C CA . THR A 1 153 ? 94.203 -4.766 76.278 1.00 17.49 117 THR A CA 1
ATOM 841 C C . THR A 1 153 ? 95.383 -3.904 75.841 1.00 15.67 117 THR A C 1
ATOM 842 O O . THR A 1 153 ? 95.458 -2.738 76.211 1.00 14.48 117 THR A O 1
ATOM 846 N N . GLY A 1 154 ? 96.292 -4.444 75.042 1.00 18.69 118 GLY A N 1
ATOM 847 C CA . GLY A 1 154 ? 97.185 -3.614 74.259 1.00 17.40 118 GLY A CA 1
ATOM 848 C C . GLY A 1 154 ? 98.389 -3.101 75.011 1.00 17.48 118 GLY A C 1
ATOM 849 O O . GLY A 1 154 ? 98.636 -3.416 76.170 1.00 25.00 118 GLY A O 1
ATOM 850 N N . THR A 1 155 ? 99.169 -2.305 74.299 1.00 14.65 119 THR A N 1
ATOM 851 C CA . THR A 1 155 ? 100.283 -1.568 74.869 1.00 12.32 119 THR A CA 1
ATOM 852 C C . THR A 1 155 ? 99.801 -0.185 75.252 1.00 16.74 119 THR A C 1
ATOM 853 O O . THR A 1 155 ? 99.101 0.463 74.474 1.00 12.37 119 THR A O 1
ATOM 857 N N . ALA A 1 156 ? 100.202 0.270 76.441 1.00 17.94 120 ALA A N 1
ATOM 858 C CA . ALA A 1 156 ? 99.848 1.597 76.933 1.00 13.81 120 ALA A CA 1
ATOM 859 C C . ALA A 1 156 ? 100.817 2.620 76.359 1.00 14.07 120 ALA A C 1
ATOM 860 O O . ALA A 1 156 ? 101.999 2.614 76.687 1.00 17.40 120 ALA A O 1
ATOM 862 N N . ILE A 1 157 ? 100.331 3.474 75.476 1.00 15.38 121 ILE A N 1
ATOM 863 C CA . ILE A 1 157 ? 101.135 4.507 74.836 1.00 12.22 121 ILE A CA 1
ATOM 864 C C . ILE A 1 157 ? 100.641 5.851 75.347 1.00 15.87 121 ILE A C 1
ATOM 865 O O . ILE A 1 157 ? 99.439 6.125 75.303 1.00 17.41 121 ILE A O 1
ATOM 870 N N . ILE A 1 158 ? 101.557 6.687 75.835 1.00 16.61 122 ILE A N 1
ATOM 871 C CA . ILE A 1 158 ? 101.202 7.998 76.368 1.00 16.65 122 ILE A CA 1
ATOM 872 C C . ILE A 1 158 ? 102.118 9.051 75.758 1.00 15.80 122 ILE A C 1
ATOM 873 O O . ILE A 1 158 ? 103.343 8.906 75.786 1.00 13.78 122 ILE A O 1
ATOM 878 N N . ALA A 1 159 ? 101.521 10.098 75.189 1.00 16.08 123 ALA A N 1
ATOM 879 C CA . ALA A 1 159 ? 102.250 11.268 74.737 1.00 12.67 123 ALA A CA 1
ATOM 880 C C . ALA A 1 159 ? 101.685 12.486 75.438 1.00 18.90 123 ALA A C 1
ATOM 881 O O . ALA A 1 159 ? 100.483 12.739 75.367 1.00 16.51 123 ALA A O 1
ATOM 883 N N . GLY A 1 160 ? 102.556 13.234 76.105 1.00 18.35 124 GLY A N 1
ATOM 884 C CA . GLY A 1 160 ? 102.162 14.421 76.833 1.00 20.13 124 GLY A CA 1
ATOM 885 C C . GLY A 1 160 ? 102.940 15.609 76.305 1.00 23.32 124 GLY A C 1
ATOM 886 O O . GLY A 1 160 ? 104.058 15.469 75.807 1.00 24.09 124 GLY A O 1
ATOM 887 N N . TYR A 1 161 ? 102.330 16.781 76.389 1.00 23.96 125 TYR A N 1
ATOM 888 C CA . TYR A 1 161 ? 102.979 18.030 75.997 1.00 21.99 125 TYR A CA 1
ATOM 889 C C . TYR A 1 161 ? 102.877 18.967 77.195 1.00 19.49 125 TYR A C 1
ATOM 890 O O . TYR A 1 161 ? 101.800 19.501 77.462 1.00 16.16 125 TYR A O 1
ATOM 899 N N . ARG A 1 162 ? 103.991 19.127 77.917 1.00 18.77 126 ARG A N 1
ATOM 900 C CA . ARG A 1 162 ? 104.064 19.958 79.113 1.00 21.59 126 ARG A CA 1
ATOM 901 C C . ARG A 1 162 ? 104.509 21.357 78.720 1.00 23.34 126 ARG A C 1
ATOM 902 O O . ARG A 1 162 ? 105.656 21.557 78.319 1.00 26.64 126 ARG A O 1
ATOM 910 N N . GLY A 1 163 ? 103.615 22.329 78.858 1.00 24.19 127 GLY A N 1
ATOM 911 C CA . GLY A 1 163 ? 103.978 23.691 78.562 1.00 17.11 127 GLY A CA 1
ATOM 912 C C . GLY A 1 163 ? 104.993 24.226 79.552 1.00 23.72 127 GLY A C 1
ATOM 913 O O . GLY A 1 163 ? 105.006 23.868 80.732 1.00 22.26 127 GLY A O 1
ATOM 914 N N . ASP A 1 164 ? 105.822 25.145 79.058 1.00 17.68 128 ASP A N 1
ATOM 915 C CA . ASP A 1 164 ? 106.903 25.707 79.856 1.00 25.84 128 ASP A CA 1
ATOM 916 C C . ASP A 1 164 ? 106.405 26.354 81.138 1.00 25.79 128 ASP A C 1
ATOM 917 O O . ASP A 1 164 ? 107.200 26.554 82.052 1.00 27.40 128 ASP A O 1
ATOM 922 N N . GLN A 1 165 ? 105.125 26.711 81.224 1.00 26.84 129 GLN A N 1
ATOM 923 C CA . GLN A 1 165 ? 104.582 27.325 82.427 1.00 27.39 129 GLN A CA 1
ATOM 924 C C . GLN A 1 165 ? 103.896 26.319 83.330 1.00 27.80 129 GLN A C 1
ATOM 925 O O . GLN A 1 165 ? 103.175 26.716 84.242 1.00 30.27 129 GLN A O 1
ATOM 931 N N . VAL A 1 166 ? 104.078 25.029 83.085 1.00 27.86 130 VAL A N 1
ATOM 932 C CA . VAL A 1 166 ? 103.563 23.979 83.951 1.00 25.51 130 VAL A CA 1
ATOM 933 C C . VAL A 1 166 ? 104.743 23.397 84.709 1.00 25.29 130 VAL A C 1
ATOM 934 O O . VAL A 1 166 ? 105.756 23.025 84.107 1.00 24.56 130 VAL A O 1
ATOM 938 N N . PHE A 1 167 ? 104.627 23.344 86.024 1.00 25.46 131 PHE A N 1
ATOM 939 C CA . PHE A 1 167 ? 105.635 22.739 86.878 1.00 25.68 131 PHE A CA 1
ATOM 940 C C . PHE A 1 167 ? 104.985 21.606 87.658 1.00 19.31 131 PHE A C 1
ATOM 941 O O . PHE A 1 167 ? 103.978 21.820 88.335 1.00 19.74 131 PHE A O 1
ATOM 949 N N . VAL A 1 168 ? 105.555 20.409 87.554 1.00 18.80 132 VAL A N 1
ATOM 950 C CA . VAL A 1 168 ? 105.099 19.211 88.251 1.00 23.83 132 VAL A CA 1
ATOM 951 C C . VAL A 1 168 ? 106.162 18.810 89.274 1.00 22.52 132 VAL A C 1
ATOM 952 O O . VAL A 1 168 ? 107.268 18.414 88.887 1.00 23.46 132 VAL A O 1
ATOM 956 N N . PRO A 1 169 ? 105.881 18.891 90.584 1.00 23.96 133 PRO A N 1
ATOM 957 C CA . PRO A 1 169 ? 106.873 18.485 91.604 1.00 24.89 133 PRO A CA 1
ATOM 958 C C . PRO A 1 169 ? 106.962 16.974 91.797 1.00 27.75 133 PRO A C 1
ATOM 959 O O . PRO A 1 169 ? 106.524 16.425 92.814 1.00 31.94 133 PRO A O 1
ATOM 963 N N . GLY A 1 170 ? 107.573 16.292 90.831 1.00 23.83 134 GLY A N 1
ATOM 964 C CA . GLY A 1 170 ? 107.693 14.847 90.865 1.00 21.93 134 GLY A CA 1
ATOM 965 C C . GLY A 1 170 ? 108.179 14.327 89.524 1.00 25.06 134 GLY A C 1
ATOM 966 O O . GLY A 1 170 ? 108.612 15.094 88.674 1.00 27.43 134 GLY A O 1
ATOM 967 N N . ASN A 1 171 ? 108.099 13.007 89.353 1.00 24.51 135 ASN A N 1
ATOM 968 C CA . ASN A 1 171 ? 108.567 12.316 88.146 1.00 23.31 135 ASN A CA 1
ATOM 969 C C . ASN A 1 171 ? 107.356 11.997 87.271 1.00 23.82 135 ASN A C 1
ATOM 970 O O . ASN A 1 171 ? 106.526 11.159 87.635 1.00 22.77 135 ASN A O 1
ATOM 975 N N . ASP A 1 172 ? 107.250 12.677 86.125 1.00 24.20 136 ASP A N 1
ATOM 976 C CA . ASP A 1 172 ? 106.060 12.553 85.280 1.00 25.32 136 ASP A CA 1
ATOM 977 C C . ASP A 1 172 ? 105.814 11.115 84.838 1.00 24.54 136 ASP A C 1
ATOM 978 O O . ASP A 1 172 ? 104.704 10.592 84.996 1.00 24.73 136 ASP A O 1
ATOM 983 N N . GLU A 1 173 ? 106.830 10.473 84.249 1.00 22.26 137 GLU A N 1
ATOM 984 C CA . GLU A 1 173 ? 106.661 9.124 83.706 1.00 20.79 137 GLU A CA 1
ATOM 985 C C . GLU A 1 173 ? 106.211 8.154 84.779 1.00 21.13 137 GLU A C 1
ATOM 986 O O . GLU A 1 173 ? 105.345 7.299 84.545 1.00 19.25 137 GLU A O 1
ATOM 992 N N . GLU A 1 174 ? 106.825 8.257 85.956 1.00 21.39 138 GLU A N 1
ATOM 993 C CA . GLU A 1 174 ? 106.494 7.367 87.049 1.00 18.46 138 GLU A CA 1
ATOM 994 C C . GLU A 1 174 ? 105.068 7.598 87.522 1.00 17.62 138 GLU A C 1
ATOM 995 O O . GLU A 1 174 ? 104.351 6.635 87.793 1.00 21.84 138 GLU A O 1
ATOM 1001 N N . ALA A 1 175 ? 104.619 8.859 87.574 1.00 16.72 139 ALA A N 1
ATOM 1002 C CA . ALA A 1 175 ? 103.240 9.135 87.983 1.00 20.05 139 ALA A CA 1
ATOM 1003 C C . ALA A 1 175 ? 102.234 8.629 86.952 1.00 15.80 139 ALA A C 1
ATOM 1004 O O . ALA A 1 175 ? 101.137 8.188 87.313 1.00 15.97 139 ALA A O 1
ATOM 1006 N N . LEU A 1 176 ? 102.581 8.716 85.663 1.00 15.30 140 LEU A N 1
ATOM 1007 C CA . LEU A 1 176 ? 101.741 8.150 84.616 1.00 22.11 140 LEU A CA 1
ATOM 1008 C C . LEU A 1 176 ? 101.784 6.630 84.642 1.00 20.27 140 LEU A C 1
ATOM 1009 O O . LEU A 1 176 ? 100.780 5.976 84.361 1.00 22.30 140 LEU A O 1
ATOM 1014 N N . SER A 1 177 ? 102.948 6.052 84.940 1.00 19.97 141 SER A N 1
ATOM 1015 C CA . SER A 1 177 ? 103.043 4.602 85.011 1.00 21.08 141 SER A CA 1
ATOM 1016 C C . SER A 1 177 ? 102.241 4.034 86.164 1.00 17.49 141 SER A C 1
ATOM 1017 O O . SER A 1 177 ? 101.701 2.936 86.038 1.00 15.17 141 SER A O 1
ATOM 1020 N N . ARG A 1 178 ? 102.137 4.763 87.278 1.00 18.91 142 ARG A N 1
ATOM 1021 C CA . ARG A 1 178 ? 101.304 4.297 88.381 1.00 17.37 142 ARG A CA 1
ATOM 1022 C C . ARG A 1 178 ? 99.846 4.212 87.963 1.00 19.09 142 ARG A C 1
ATOM 1023 O O . ARG A 1 178 ? 99.155 3.245 88.298 1.00 19.86 142 ARG A O 1
ATOM 1031 N N . GLY A 1 179 ? 99.368 5.195 87.199 1.00 20.09 143 GLY A N 1
ATOM 1032 C CA . GLY A 1 179 ? 97.995 5.138 86.737 1.00 18.59 143 GLY A CA 1
ATOM 1033 C C . GLY A 1 179 ? 97.748 3.955 85.821 1.00 25.13 143 GLY A C 1
ATOM 1034 O O . GLY A 1 179 ? 96.736 3.261 85.943 1.00 28.59 143 GLY A O 1
ATOM 1035 N N . VAL A 1 180 ? 98.684 3.683 84.913 1.00 23.92 144 VAL A N 1
ATOM 1036 C CA . VAL A 1 180 ? 98.585 2.474 84.096 1.00 22.04 144 VAL A CA 1
ATOM 1037 C C . VAL A 1 180 ? 98.619 1.231 84.984 1.00 20.52 144 VAL A C 1
ATOM 1038 O O . VAL A 1 180 ? 97.720 0.383 84.934 1.00 21.81 144 VAL A O 1
ATOM 1042 N N . TYR A 1 181 ? 99.643 1.123 85.837 1.00 19.83 145 TYR A N 1
ATOM 1043 C CA . TYR A 1 181 ? 99.718 0.008 86.773 1.00 19.09 145 TYR A CA 1
ATOM 1044 C C . TYR A 1 181 ? 98.403 -0.162 87.537 1.00 20.04 145 TYR A C 1
ATOM 1045 O O . TYR A 1 181 ? 97.822 -1.251 87.563 1.00 16.48 145 TYR A O 1
ATOM 1054 N N . ASP A 1 182 ? 97.930 0.922 88.165 1.00 22.47 146 ASP A N 1
ATOM 1055 C CA . ASP A 1 182 ? 96.720 0.888 88.981 1.00 19.86 146 ASP A CA 1
ATOM 1056 C C . ASP A 1 182 ? 95.534 0.324 88.218 1.00 18.21 146 ASP A C 1
ATOM 1057 O O . ASP A 1 182 ? 94.799 -0.529 88.728 1.00 17.86 146 ASP A O 1
ATOM 1062 N N . ILE A 1 183 ? 95.296 0.825 87.008 1.00 17.60 147 ILE A N 1
ATOM 1063 C CA . ILE A 1 183 ? 94.048 0.465 86.353 1.00 18.54 147 ILE A CA 1
ATOM 1064 C C . ILE A 1 183 ? 94.122 -0.954 85.807 1.00 18.66 147 ILE A C 1
ATOM 1065 O O . ILE A 1 183 ? 93.103 -1.652 85.755 1.00 18.44 147 ILE A O 1
ATOM 1070 N N . PHE A 1 184 ? 95.307 -1.419 85.427 1.00 20.46 148 PHE A N 1
ATOM 1071 C CA . PHE A 1 184 ? 95.444 -2.788 84.941 1.00 21.54 148 PHE A CA 1
ATOM 1072 C C . PHE A 1 184 ? 95.379 -3.780 86.091 1.00 18.66 148 PHE A C 1
ATOM 1073 O O . PHE A 1 184 ? 94.902 -4.907 85.924 1.00 18.57 148 PHE A O 1
ATOM 1081 N N . GLN A 1 185 ? 95.825 -3.363 87.264 1.00 18.15 149 GLN A N 1
ATOM 1082 C CA . GLN A 1 185 ? 95.640 -4.172 88.462 1.00 19.59 149 GLN A CA 1
ATOM 1083 C C . GLN A 1 185 ? 94.156 -4.291 88.830 1.00 19.12 149 GLN A C 1
ATOM 1084 O O . GLN A 1 185 ? 93.665 -5.395 89.091 1.00 19.56 149 GLN A O 1
ATOM 1090 N N . LYS A 1 186 ? 93.413 -3.177 88.784 1.00 16.57 150 LYS A N 1
ATOM 1091 C CA . LYS A 1 186 ? 92.016 -3.123 89.219 1.00 20.57 150 LYS A CA 1
ATOM 1092 C C . LYS A 1 186 ? 91.051 -3.783 88.230 1.00 23.90 150 LYS A C 1
ATOM 1093 O O . LYS A 1 186 ? 90.189 -4.572 88.632 1.00 26.89 150 LYS A O 1
ATOM 1099 N N . ARG A 1 187 ? 91.146 -3.456 86.945 1.00 22.86 151 ARG A N 1
ATOM 1100 C CA . ARG A 1 187 ? 90.201 -3.986 85.974 1.00 16.01 151 ARG A CA 1
ATOM 1101 C C . ARG A 1 187 ? 90.644 -5.361 85.461 1.00 20.29 151 ARG A C 1
ATOM 1102 O O . ARG A 1 187 ? 91.771 -5.806 85.669 1.00 19.51 151 ARG A O 1
ATOM 1110 N N . ASN A 1 188 ? 89.731 -6.036 84.769 1.00 20.22 152 ASN A N 1
ATOM 1111 C CA . ASN A 1 188 ? 89.982 -7.387 84.263 1.00 15.77 152 ASN A CA 1
ATOM 1112 C C . ASN A 1 188 ? 90.630 -7.314 82.875 1.00 18.17 152 ASN A C 1
ATOM 1113 O O . ASN A 1 188 ? 90.090 -7.732 81.841 1.00 18.95 152 ASN A O 1
ATOM 1118 N N . PHE A 1 189 ? 91.822 -6.731 82.898 1.00 18.37 153 PHE A N 1
ATOM 1119 C CA . PHE A 1 189 ? 92.668 -6.499 81.748 1.00 17.52 153 PHE A CA 1
ATOM 1120 C C . PHE A 1 189 ? 93.645 -7.661 81.606 1.00 14.65 153 PHE A C 1
ATOM 1121 O O . PHE A 1 189 ? 93.528 -8.688 82.284 1.00 15.18 153 PHE A O 1
ATOM 1129 N N . ARG A 1 190 ? 94.625 -7.499 80.716 1.00 20.25 154 ARG A N 1
ATOM 1130 C CA . ARG A 1 190 ? 95.646 -8.504 80.429 1.00 14.24 154 ARG A CA 1
ATOM 1131 C C . ARG A 1 190 ? 97.037 -7.911 80.581 1.00 17.75 154 ARG A C 1
ATOM 1132 O O . ARG A 1 190 ? 97.268 -6.755 80.221 1.00 19.19 154 ARG A O 1
ATOM 1140 N N . TYR A 1 191 ? 97.958 -8.688 81.149 1.00 16.38 155 TYR A N 1
ATOM 1141 C CA . TYR A 1 191 ? 99.364 -8.299 81.205 1.00 13.90 155 TYR A CA 1
ATOM 1142 C C . TYR A 1 191 ? 100.070 -8.857 79.977 1.00 13.67 155 TYR A C 1
ATOM 1143 O O . TYR A 1 191 ? 100.323 -10.064 79.884 1.00 15.21 155 TYR A O 1
ATOM 1152 N N . SER A 1 192 ? 100.425 -7.978 79.055 1.00 14.61 156 SER A N 1
ATOM 1153 C CA . SER A 1 192 ? 100.859 -8.398 77.736 1.00 16.18 156 SER A CA 1
ATOM 1154 C C . SER A 1 192 ? 102.303 -8.045 77.397 1.00 15.55 156 SER A C 1
ATOM 1155 O O . SER A 1 192 ? 102.714 -8.286 76.260 1.00 16.88 156 SER A O 1
ATOM 1158 N N . GLN A 1 193 ? 103.082 -7.473 78.320 1.00 14.70 157 GLN A N 1
ATOM 1159 C CA . GLN A 1 193 ? 104.415 -6.975 77.989 1.00 14.15 157 GLN A CA 1
ATOM 1160 C C . GLN A 1 193 ? 105.497 -7.922 78.481 1.00 16.92 157 GLN A C 1
ATOM 1161 O O . GLN A 1 193 ? 105.481 -8.347 79.641 1.00 18.21 157 GLN A O 1
ATOM 1167 N N . ASN A 1 194 ? 106.463 -8.204 77.610 1.00 18.54 158 ASN A N 1
ATOM 1168 C CA . ASN A 1 194 ? 107.584 -9.084 77.915 1.00 19.21 158 ASN A CA 1
ATOM 1169 C C . ASN A 1 194 ? 108.879 -8.287 77.904 1.00 19.15 158 ASN A C 1
ATOM 1170 O O . ASN A 1 194 ? 109.258 -7.723 76.873 1.00 16.89 158 ASN A O 1
ATOM 1175 N N . VAL A 1 195 ? 109.597 -8.310 79.019 1.00 21.10 159 VAL A N 1
ATOM 1176 C CA . VAL A 1 195 ? 110.898 -7.649 79.062 1.00 19.15 159 VAL A CA 1
ATOM 1177 C C . VAL A 1 195 ? 111.985 -8.706 78.871 1.00 20.45 159 VAL A C 1
ATOM 1178 O O . VAL A 1 195 ? 111.827 -9.852 79.308 1.00 14.91 159 VAL A O 1
ATOM 1182 N N . PRO A 1 196 ? 113.084 -8.384 78.192 1.00 20.75 160 PRO A N 1
ATOM 1183 C CA . PRO A 1 196 ? 114.106 -9.398 77.929 1.00 17.36 160 PRO A CA 1
ATOM 1184 C C . PRO A 1 196 ? 115.037 -9.602 79.108 1.00 18.47 160 PRO A C 1
ATOM 1185 O O . PRO A 1 196 ? 115.454 -8.646 79.760 1.00 22.21 160 PRO A O 1
ATOM 1189 N N A LEU A 1 197 ? 115.348 -10.874 79.376 0.62 16.71 161 LEU A N 1
ATOM 1190 N N B LEU A 1 197 ? 115.344 -10.871 79.382 0.38 16.90 161 LEU A N 1
ATOM 1191 C CA A LEU A 1 197 ? 116.423 -11.286 80.275 0.62 17.73 161 LEU A CA 1
ATOM 1192 C CA B LEU A 1 197 ? 116.441 -11.254 80.265 0.38 17.60 161 LEU A CA 1
ATOM 1193 C C A LEU A 1 197 ? 117.710 -11.607 79.527 0.62 17.03 161 LEU A C 1
ATOM 1194 C C B LEU A 1 197 ? 117.743 -11.425 79.503 0.38 17.25 161 LEU A C 1
ATOM 1195 O O A LEU A 1 197 ? 118.745 -11.814 80.160 0.62 19.76 161 LEU A O 1
ATOM 1196 O O B LEU A 1 197 ? 118.821 -11.338 80.097 0.38 18.93 161 LEU A O 1
ATOM 1205 N N . SER A 1 198 ? 117.650 -11.674 78.206 1.00 14.53 162 SER A N 1
ATOM 1206 C CA . SER A 1 198 ? 118.773 -11.778 77.294 1.00 12.74 162 SER A CA 1
ATOM 1207 C C . SER A 1 198 ? 118.179 -11.525 75.910 1.00 21.37 162 SER A C 1
ATOM 1208 O O . SER A 1 198 ? 117.047 -11.036 75.794 1.00 19.16 162 SER A O 1
ATOM 1211 N N . MET A 1 199 ? 118.927 -11.845 74.853 1.00 17.59 163 MET A N 1
ATOM 1212 C CA . MET A 1 199 ? 118.380 -11.677 73.510 1.00 18.62 163 MET A CA 1
ATOM 1213 C C . MET A 1 199 ? 117.172 -12.577 73.297 1.00 21.23 163 MET A C 1
ATOM 1214 O O . MET A 1 199 ? 116.156 -12.166 72.710 1.00 16.75 163 MET A O 1
ATOM 1219 N N . TYR A 1 200 ? 117.248 -13.805 73.808 1.00 24.17 164 TYR A N 1
ATOM 1220 C CA . TYR A 1 200 ? 116.275 -14.835 73.488 1.00 20.58 164 TYR A CA 1
ATOM 1221 C C . TYR A 1 200 ? 115.378 -15.235 74.649 1.00 22.93 164 TYR A C 1
ATOM 1222 O O . TYR A 1 200 ? 114.324 -15.824 74.404 1.00 25.80 164 TYR A O 1
ATOM 1231 N N . ASP A 1 201 ? 115.751 -14.926 75.890 1.00 21.26 165 ASP A N 1
ATOM 1232 C CA . ASP A 1 201 ? 114.923 -15.199 77.056 1.00 18.77 165 ASP A CA 1
ATOM 1233 C C . ASP A 1 201 ? 114.150 -13.954 77.466 1.00 19.11 165 ASP A C 1
ATOM 1234 O O . ASP A 1 201 ? 114.650 -12.828 77.343 1.00 17.37 165 ASP A O 1
ATOM 1239 N N . GLU A 1 202 ? 112.912 -14.173 77.915 1.00 19.52 166 GLU A N 1
ATOM 1240 C CA . GLU A 1 202 ? 111.919 -13.137 78.157 1.00 19.53 166 GLU A CA 1
ATOM 1241 C C . GLU A 1 202 ? 111.082 -13.485 79.378 1.00 19.92 166 GLU A C 1
ATOM 1242 O O . GLU A 1 202 ? 110.901 -14.653 79.716 1.00 20.17 166 GLU A O 1
ATOM 1248 N N . LYS A 1 203 ? 110.469 -12.463 79.966 1.00 19.34 167 LYS A N 1
ATOM 1249 C CA . LYS A 1 203 ? 109.577 -12.646 81.099 1.00 18.25 167 LYS A CA 1
ATOM 1250 C C . LYS A 1 203 ? 108.449 -11.646 80.953 1.00 13.58 167 LYS A C 1
ATOM 1251 O O . LYS A 1 203 ? 108.694 -10.484 80.631 1.00 13.49 167 LYS A O 1
ATOM 1257 N N . ASN A 1 204 ? 107.226 -12.120 81.113 1.00 15.91 168 ASN A N 1
ATOM 1258 C CA . ASN A 1 204 ? 106.077 -11.234 81.225 1.00 15.88 168 ASN A CA 1
ATOM 1259 C C . ASN A 1 204 ? 106.158 -10.477 82.547 1.00 15.75 168 ASN A C 1
ATOM 1260 O O . ASN A 1 204 ? 106.389 -11.078 83.594 1.00 17.56 168 ASN A O 1
ATOM 1265 N N . THR A 1 205 ? 105.982 -9.156 82.507 1.00 14.90 169 THR A N 1
ATOM 1266 C CA . THR A 1 205 ? 106.155 -8.357 83.720 1.00 13.83 169 THR A CA 1
ATOM 1267 C C . THR A 1 205 ? 105.018 -8.517 84.714 1.00 19.03 169 THR A C 1
ATOM 1268 O O . THR A 1 205 ? 105.160 -8.061 85.848 1.00 19.77 169 THR A O 1
ATOM 1272 N N . GLY A 1 206 ? 103.904 -9.123 84.313 1.00 14.23 170 GLY A N 1
ATOM 1273 C CA . GLY A 1 206 ? 102.777 -9.343 85.181 1.00 14.58 170 GLY A CA 1
ATOM 1274 C C . GLY A 1 206 ? 101.980 -8.112 85.540 1.00 18.16 170 GLY A C 1
ATOM 1275 O O . GLY A 1 206 ? 101.131 -8.187 86.422 1.00 19.87 170 GLY A O 1
ATOM 1276 N N . THR A 1 207 ? 102.220 -6.980 84.894 1.00 19.71 171 THR A N 1
ATOM 1277 C CA . THR A 1 207 ? 101.542 -5.738 85.251 1.00 14.42 171 THR A CA 1
ATOM 1278 C C . THR A 1 207 ? 101.143 -4.910 84.037 1.00 15.14 171 THR A C 1
ATOM 1279 O O . THR A 1 207 ? 100.518 -3.866 84.211 1.00 14.58 171 THR A O 1
ATOM 1283 N N . ASN A 1 208 ? 101.499 -5.345 82.826 1.00 13.71 172 ASN A N 1
ATOM 1284 C CA . ASN A 1 208 ? 101.456 -4.612 81.560 1.00 13.40 172 ASN A CA 1
ATOM 1285 C C . ASN A 1 208 ? 102.346 -3.367 81.517 1.00 17.37 172 ASN A C 1
ATOM 1286 O O . ASN A 1 208 ? 102.140 -2.493 80.670 1.00 16.09 172 ASN A O 1
ATOM 1291 N N . LEU A 1 209 ? 103.343 -3.262 82.366 1.00 15.85 173 LEU A N 1
ATOM 1292 C CA . LEU A 1 209 ? 104.392 -2.280 82.167 1.00 13.11 173 LEU A CA 1
ATOM 1293 C C . LEU A 1 209 ? 105.565 -2.930 81.454 1.00 17.06 173 LEU A C 1
ATOM 1294 O O . LEU A 1 209 ? 105.722 -4.149 81.492 1.00 19.97 173 LEU A O 1
ATOM 1299 N N . PRO A 1 210 ? 106.420 -2.157 80.775 1.00 18.35 174 PRO A N 1
ATOM 1300 C CA . PRO A 1 210 ? 106.408 -0.699 80.666 1.00 15.69 174 PRO A CA 1
ATOM 1301 C C . PRO A 1 210 ? 105.368 -0.121 79.718 1.00 16.36 174 PRO A C 1
ATOM 1302 O O . PRO A 1 210 ? 104.890 -0.749 78.775 1.00 16.66 174 PRO A O 1
ATOM 1306 N N . ALA A 1 211 ? 104.998 1.107 80.037 1.00 16.01 175 ALA A N 1
ATOM 1307 C CA . ALA A 1 211 ? 104.288 1.980 79.134 1.00 12.46 175 ALA A CA 1
ATOM 1308 C C . ALA A 1 211 ? 105.319 2.681 78.265 1.00 12.24 175 ALA A C 1
ATOM 1309 O O . ALA A 1 211 ? 106.472 2.860 78.661 1.00 17.23 175 ALA A O 1
ATOM 1311 N N . GLN A 1 212 ? 104.909 3.053 77.063 1.00 17.44 176 GLN A N 1
ATOM 1312 C CA . GLN A 1 212 ? 105.720 3.909 76.210 1.00 11.93 176 GLN A CA 1
ATOM 1313 C C . GLN A 1 212 ? 105.259 5.345 76.465 1.00 17.37 176 GLN A C 1
ATOM 1314 O O . GLN A 1 212 ? 104.136 5.705 76.122 1.00 12.12 176 GLN A O 1
ATOM 1320 N N . ILE A 1 213 ? 106.093 6.146 77.131 1.00 17.57 177 ILE A N 1
ATOM 1321 C CA . ILE A 1 213 ? 105.752 7.510 77.534 1.00 15.69 177 ILE A CA 1
ATOM 1322 C C . ILE A 1 213 ? 106.732 8.466 76.871 1.00 16.96 177 ILE A C 1
ATOM 1323 O O . ILE A 1 213 ? 107.951 8.321 77.028 1.00 18.29 177 ILE A O 1
ATOM 1328 N N . ASP A 1 214 ? 106.203 9.437 76.131 1.00 14.89 178 ASP A N 1
ATOM 1329 C CA . ASP A 1 214 ? 106.997 10.475 75.487 1.00 17.31 178 ASP A CA 1
ATOM 1330 C C . ASP A 1 214 ? 106.476 11.822 75.962 1.00 18.84 178 ASP A C 1
ATOM 1331 O O . ASP A 1 214 ? 105.331 12.180 75.682 1.00 18.57 178 ASP A O 1
ATOM 1336 N N . LEU A 1 215 ? 107.298 12.559 76.694 1.00 22.86 179 LEU A N 1
ATOM 1337 C CA . LEU A 1 215 ? 106.921 13.860 77.227 1.00 13.40 179 LEU A CA 1
ATOM 1338 C C . LEU A 1 215 ? 107.685 14.912 76.449 1.00 16.36 179 LEU A C 1
ATOM 1339 O O . LEU A 1 215 ? 108.922 14.915 76.450 1.00 16.82 179 LEU A O 1
ATOM 1344 N N . TYR A 1 216 ? 106.948 15.782 75.772 1.00 17.46 180 TYR A N 1
ATOM 1345 C CA . TYR A 1 216 ? 107.498 16.827 74.932 1.00 13.60 180 TYR A CA 1
ATOM 1346 C C . TYR A 1 216 ? 107.407 18.162 75.658 1.00 17.29 180 TYR A C 1
ATOM 1347 O O . TYR A 1 216 ? 106.605 18.348 76.573 1.00 20.16 180 TYR A O 1
ATOM 1356 N N . ALA A 1 217 ? 108.274 19.080 75.261 1.00 19.33 181 ALA A N 1
ATOM 1357 C CA . ALA A 1 217 ? 108.334 20.408 75.843 1.00 16.34 181 ALA A CA 1
ATOM 1358 C C . ALA A 1 217 ? 107.636 21.384 74.904 1.00 18.99 181 ALA A C 1
ATOM 1359 O O . ALA A 1 217 ? 108.077 21.575 73.772 1.00 26.86 181 ALA A O 1
ATOM 1361 N N . SER A 1 218 ? 106.533 21.970 75.354 1.00 20.24 182 SER A N 1
ATOM 1362 C CA . SER A 1 218 ? 105.818 22.978 74.581 1.00 19.75 182 SER A CA 1
ATOM 1363 C C . SER A 1 218 ? 105.814 24.307 75.340 1.00 19.16 182 SER A C 1
ATOM 1364 O O . SER A 1 218 ? 106.556 24.510 76.307 1.00 17.60 182 SER A O 1
ATOM 1367 N N . LYS A 1 219 ? 104.970 25.218 74.883 1.00 20.41 183 LYS A N 1
ATOM 1368 C CA . LYS A 1 219 ? 104.821 26.528 75.488 1.00 23.72 183 LYS A CA 1
ATOM 1369 C C . LYS A 1 219 ? 103.392 26.696 75.977 1.00 24.57 183 LYS A C 1
ATOM 1370 O O . LYS A 1 219 ? 102.449 26.183 75.370 1.00 24.28 183 LYS A O 1
ATOM 1376 N N . GLY A 1 220 ? 103.239 27.376 77.096 1.00 26.60 184 GLY A N 1
ATOM 1377 C CA . GLY A 1 220 ? 101.936 27.722 77.608 1.00 26.07 184 GLY A CA 1
ATOM 1378 C C . GLY A 1 220 ? 101.687 27.042 78.931 1.00 28.81 184 GLY A C 1
ATOM 1379 O O . GLY A 1 220 ? 102.553 26.360 79.485 1.00 28.84 184 GLY A O 1
ATOM 1380 N N . MET A 1 221 ? 100.461 27.208 79.421 1.00 31.57 185 MET A N 1
ATOM 1381 C CA . MET A 1 221 ? 100.054 26.785 80.756 1.00 31.35 185 MET A CA 1
ATOM 1382 C C . MET A 1 221 ? 99.109 25.587 80.714 1.00 28.37 185 MET A C 1
ATOM 1383 O O . MET A 1 221 ? 98.165 25.498 81.495 1.00 29.51 185 MET A O 1
ATOM 1388 N N . GLU A 1 222 ? 99.381 24.630 79.833 1.00 26.42 186 GLU A N 1
ATOM 1389 C CA . GLU A 1 222 ? 98.594 23.410 79.739 1.00 24.58 186 GLU A CA 1
ATOM 1390 C C . GLU A 1 222 ? 99.505 22.193 79.639 1.00 20.63 186 GLU A C 1
ATOM 1391 O O . GLU A 1 222 ? 100.594 22.258 79.078 1.00 22.61 186 GLU A O 1
ATOM 1397 N N . TYR A 1 223 ? 99.053 21.096 80.222 1.00 21.54 187 TYR A N 1
ATOM 1398 C CA . TYR A 1 223 ? 99.649 19.772 80.053 1.00 20.20 187 TYR A CA 1
ATOM 1399 C C . TYR A 1 223 ? 98.643 18.951 79.230 1.00 19.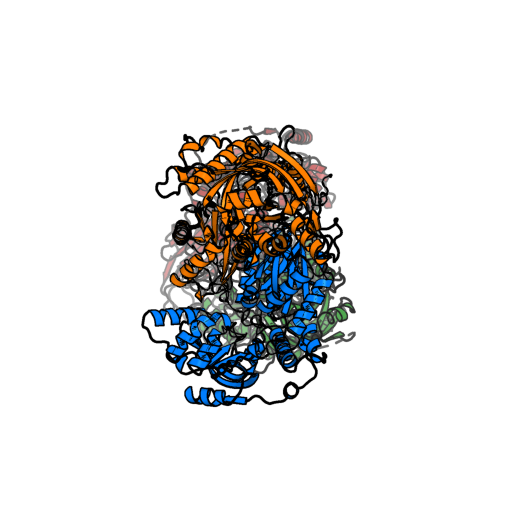61 187 TYR A C 1
ATOM 1400 O O . TYR A 1 223 ? 97.625 18.488 79.760 1.00 16.31 187 TYR A O 1
ATOM 1409 N N . SER A 1 224 ? 98.932 18.778 77.932 1.00 16.83 188 SER A N 1
ATOM 1410 C CA . SER A 1 224 ? 98.077 18.078 76.979 1.00 15.40 188 SER A CA 1
ATOM 1411 C C . SER A 1 224 ? 98.565 16.650 76.820 1.00 21.25 188 SER A C 1
ATOM 1412 O O . SER A 1 224 ? 99.763 16.371 76.925 1.00 20.55 188 SER A O 1
ATOM 1415 N N . PHE A 1 225 ? 97.633 15.750 76.534 1.00 19.15 189 PHE A N 1
ATOM 1416 C CA . PHE A 1 225 ? 97.920 14.326 76.549 1.00 18.05 189 PHE A CA 1
ATOM 1417 C C . PHE A 1 225 ? 97.188 13.611 75.429 1.00 18.79 189 PHE A C 1
ATOM 1418 O O . PHE A 1 225 ? 96.088 14.000 75.036 1.00 18.06 189 PHE A O 1
ATOM 1426 N N . MET A 1 226 ? 97.792 12.522 74.963 1.00 20.61 190 MET A N 1
ATOM 1427 C CA . MET A 1 226 ? 97.099 11.530 74.161 1.00 19.73 190 MET A CA 1
ATOM 1428 C C . MET A 1 226 ? 97.424 10.153 74.706 1.00 18.98 190 MET A C 1
ATOM 1429 O O . MET A 1 226 ? 98.593 9.800 74.872 1.00 14.45 190 MET A O 1
ATOM 1434 N N . PHE A 1 227 ? 96.385 9.385 74.995 1.00 21.43 191 PHE A N 1
ATOM 1435 C CA . PHE A 1 227 ? 96.512 8.027 75.482 1.00 18.92 191 PHE A CA 1
ATOM 1436 C C . PHE A 1 227 ? 96.061 7.076 74.377 1.00 18.62 191 PHE A C 1
ATOM 1437 O O . PHE A 1 227 ? 95.028 7.307 73.747 1.00 17.31 191 PHE A O 1
ATOM 1445 N N . VAL A 1 228 ? 96.840 6.015 74.135 1.00 17.90 192 VAL A N 1
ATOM 1446 C CA . VAL A 1 228 ? 96.524 5.004 73.127 1.00 17.04 192 VAL A CA 1
ATOM 1447 C C . VAL A 1 228 ? 96.704 3.626 73.754 1.00 12.64 192 VAL A C 1
ATOM 1448 O O . VAL A 1 228 ? 97.757 3.330 74.315 1.00 21.72 192 VAL A O 1
ATOM 1452 N N . ALA A 1 229 ? 95.681 2.783 73.660 1.00 15.00 193 ALA A N 1
ATOM 1453 C CA . ALA A 1 229 ? 95.798 1.368 74.018 1.00 12.76 193 ALA A CA 1
ATOM 1454 C C . ALA A 1 229 ? 95.907 0.601 72.706 1.00 12.63 193 ALA A C 1
ATOM 1455 O O . ALA A 1 229 ? 94.907 0.235 72.100 1.00 14.86 193 ALA A O 1
ATOM 1457 N N . LYS A 1 230 ? 97.136 0.345 72.272 1.00 12.42 194 LYS A N 1
ATOM 1458 C CA . LYS A 1 230 ? 97.398 -0.150 70.928 1.00 12.30 194 LYS A CA 1
ATOM 1459 C C . LYS A 1 230 ? 97.547 -1.666 70.955 1.00 12.32 194 LYS A C 1
ATOM 1460 O O . LYS A 1 230 ? 98.440 -2.190 71.619 1.00 17.45 194 LYS A O 1
ATOM 1466 N N . GLY A 1 231 ? 96.645 -2.365 70.271 1.00 12.43 195 GLY A N 1
ATOM 1467 C CA . GLY A 1 231 ? 96.758 -3.805 70.168 1.00 17.08 195 GLY A CA 1
ATOM 1468 C C . GLY A 1 231 ? 97.991 -4.218 69.383 1.00 13.47 195 GLY A C 1
ATOM 1469 O O . GLY A 1 231 ? 98.466 -3.494 68.516 1.00 13.82 195 GLY A O 1
ATOM 1470 N N . GLY A 1 232 ? 98.527 -5.400 69.715 1.00 12.33 196 GLY A N 1
ATOM 1471 C CA . GLY A 1 232 ? 99.735 -5.880 69.053 1.00 12.19 196 GLY A CA 1
ATOM 1472 C C . GLY A 1 232 ? 99.540 -6.211 67.588 1.00 13.72 196 GLY A C 1
ATOM 1473 O O . GLY A 1 232 ? 100.418 -5.969 66.765 1.00 19.29 196 GLY A O 1
ATOM 1474 N N . GLY A 1 233 ? 98.395 -6.779 67.238 1.00 15.98 197 GLY A N 1
ATOM 1475 C CA . GLY A 1 233 ? 98.198 -7.194 65.864 1.00 15.95 197 GLY A CA 1
ATOM 1476 C C . GLY A 1 233 ? 97.981 -6.030 64.928 1.00 17.21 197 GLY A C 1
ATOM 1477 O O . GLY A 1 233 ? 98.401 -6.076 63.770 1.00 17.30 197 GLY A O 1
ATOM 1478 N N . SER A 1 234 ? 97.304 -4.981 65.409 1.00 16.27 198 SER A N 1
ATOM 1479 C CA . SER A 1 234 ? 97.221 -3.743 64.648 1.00 15.43 198 SER A CA 1
ATOM 1480 C C . SER A 1 234 ? 98.555 -3.014 64.615 1.00 15.62 198 SER A C 1
ATOM 1481 O O . SER A 1 234 ? 98.907 -2.417 63.593 1.00 14.91 198 SER A O 1
ATOM 1484 N N . ALA A 1 235 ? 99.328 -3.074 65.706 1.00 17.11 199 ALA A N 1
ATOM 1485 C CA . ALA A 1 235 ? 100.667 -2.490 65.698 1.00 11.78 199 ALA A CA 1
ATOM 1486 C C . ALA A 1 235 ? 101.594 -3.194 64.721 1.00 15.23 199 ALA A C 1
ATOM 1487 O O . ALA A 1 235 ? 102.462 -2.544 64.129 1.00 14.44 199 ALA A O 1
ATOM 1489 N N . ASN A 1 236 ? 101.434 -4.511 64.533 1.00 15.98 200 ASN A N 1
ATOM 1490 C CA . ASN A 1 236 ? 102.241 -5.258 63.566 1.00 16.80 200 ASN A CA 1
ATOM 1491 C C . ASN A 1 236 ? 101.924 -4.898 62.125 1.00 15.04 200 ASN A C 1
ATOM 1492 O O . ASN A 1 236 ? 102.650 -5.332 61.227 1.00 11.84 200 ASN A O 1
ATOM 1497 N N . LYS A 1 237 ? 100.856 -4.145 61.871 1.00 17.21 201 LYS A N 1
ATOM 1498 C CA . LYS A 1 237 ? 100.471 -3.798 60.508 1.00 16.40 201 LYS A CA 1
ATOM 1499 C C . LYS A 1 237 ? 100.768 -2.338 60.181 1.00 15.99 201 LYS A C 1
ATOM 1500 O O . LYS A 1 237 ? 100.265 -1.809 59.180 1.00 14.88 201 LYS A O 1
ATOM 1506 N N . SER A 1 238 ? 101.593 -1.684 60.997 1.00 13.64 202 SER A N 1
ATOM 1507 C CA . SER A 1 238 ? 102.183 -0.397 60.643 1.00 11.68 202 SER A CA 1
ATOM 1508 C C . SER A 1 238 ? 103.424 -0.693 59.825 1.00 12.85 202 SER A C 1
ATOM 1509 O O . SER A 1 238 ? 104.362 -1.315 60.336 1.00 16.18 202 SER A O 1
ATOM 1512 N N . PHE A 1 239 ? 103.428 -0.281 58.564 1.00 11.68 203 PHE A N 1
ATOM 1513 C CA . PHE A 1 239 ? 104.513 -0.603 57.649 1.00 11.65 203 PHE A CA 1
ATOM 1514 C C . PHE A 1 239 ? 105.209 0.657 57.154 1.00 11.61 203 PHE A C 1
ATOM 1515 O O . PHE A 1 239 ? 104.568 1.680 56.907 1.00 11.70 203 PHE A O 1
ATOM 1523 N N . LEU A 1 240 ? 106.531 0.579 57.041 1.00 11.49 204 LEU A N 1
ATOM 1524 C CA . LEU A 1 240 ? 107.350 1.632 56.461 1.00 11.47 204 LEU A CA 1
ATOM 1525 C C . LEU A 1 240 ? 107.844 1.173 55.098 1.00 11.58 204 LEU A C 1
ATOM 1526 O O . LEU A 1 240 ? 108.558 0.171 54.992 1.00 15.28 204 LEU A O 1
ATOM 1531 N N . LEU A 1 241 ? 107.468 1.898 54.065 1.00 11.75 205 LEU A N 1
ATOM 1532 C CA . LEU A 1 241 ? 107.880 1.580 52.710 1.00 11.90 205 LEU A CA 1
ATOM 1533 C C . LEU A 1 241 ? 108.847 2.661 52.277 1.00 17.92 205 LEU A C 1
ATOM 1534 O O . LEU A 1 241 ? 108.509 3.845 52.323 1.00 21.18 205 LEU A O 1
ATOM 1539 N N . GLN A 1 242 ? 110.059 2.255 51.905 1.00 15.47 206 GLN A N 1
ATOM 1540 C CA . GLN A 1 242 ? 111.103 3.195 51.526 1.00 13.41 206 GLN A CA 1
ATOM 1541 C C . GLN A 1 242 ? 110.984 3.425 50.030 1.00 16.48 206 GLN A C 1
ATOM 1542 O O . GLN A 1 242 ? 111.410 2.594 49.225 1.00 16.60 206 GLN A O 1
ATOM 1548 N N . GLU A 1 243 ? 110.387 4.551 49.658 1.00 19.65 207 GLU A N 1
ATOM 1549 C CA . GLU A 1 243 ? 110.091 4.882 48.272 1.00 18.34 207 GLU A CA 1
ATOM 1550 C C . GLU A 1 243 ? 110.929 6.072 47.824 1.00 17.99 207 GLU A C 1
ATOM 1551 O O . GLU A 1 243 ? 111.822 6.546 48.538 1.00 18.18 207 GLU A O 1
ATOM 1557 N N . THR A 1 244 ? 110.672 6.516 46.595 1.00 20.89 208 THR A N 1
ATOM 1558 C CA . THR A 1 244 ? 111.470 7.550 45.960 1.00 20.42 208 THR A CA 1
ATOM 1559 C C . THR A 1 244 ? 110.563 8.500 45.190 1.00 19.47 208 THR A C 1
ATOM 1560 O O . THR A 1 244 ? 109.347 8.306 45.086 1.00 18.94 208 THR A O 1
ATOM 1564 N N . LYS A 1 245 ? 111.199 9.508 44.593 1.00 18.56 209 LYS A N 1
ATOM 1565 C CA . LYS A 1 245 ? 110.487 10.495 43.793 1.00 19.11 209 LYS A CA 1
ATOM 1566 C C . LYS A 1 245 ? 109.724 9.842 42.645 1.00 14.24 209 LYS A C 1
ATOM 1567 O O . LYS A 1 245 ? 108.724 10.389 42.176 1.00 19.16 209 LYS A O 1
ATOM 1573 N N . SER A 1 246 ? 110.169 8.675 42.185 1.00 14.22 210 SER A N 1
ATOM 1574 C CA . SER A 1 246 ? 109.560 8.070 41.012 1.00 18.52 210 SER A CA 1
ATOM 1575 C C . SER A 1 246 ? 108.187 7.468 41.293 1.00 15.48 210 SER A C 1
ATOM 1576 O O . SER A 1 246 ? 107.433 7.241 40.348 1.00 14.91 210 SER A O 1
ATOM 1579 N N . VAL A 1 247 ? 107.816 7.259 42.563 1.00 14.24 211 VAL A N 1
ATOM 1580 C CA . VAL A 1 247 ? 106.444 6.861 42.882 1.00 17.31 211 VAL A CA 1
ATOM 1581 C C . VAL A 1 247 ? 105.491 8.052 43.002 1.00 19.04 211 VAL A C 1
ATOM 1582 O O . VAL A 1 247 ? 104.270 7.858 43.054 1.00 19.59 211 VAL A O 1
ATOM 1586 N N . LEU A 1 248 ? 106.004 9.278 43.037 1.00 19.29 212 LEU A N 1
ATOM 1587 C CA . LEU A 1 248 ? 105.196 10.459 43.335 1.00 19.68 212 LEU A CA 1
ATOM 1588 C C . LEU A 1 248 ? 104.523 11.018 42.084 1.00 23.20 212 LEU A C 1
ATOM 1589 O O . LEU A 1 248 ? 104.717 12.170 41.714 1.00 25.67 212 LEU A O 1
ATOM 1594 N N . ASN A 1 249 ? 103.698 10.188 41.456 1.00 23.95 213 ASN A N 1
ATOM 1595 C CA . ASN A 1 249 ? 102.855 10.608 40.348 1.00 24.41 213 ASN A CA 1
ATOM 1596 C C . ASN A 1 249 ? 101.556 9.823 40.433 1.00 23.51 213 ASN A C 1
ATOM 1597 O O . ASN A 1 249 ? 101.522 8.746 41.036 1.00 23.11 213 ASN A O 1
ATOM 1602 N N . PRO A 1 250 ? 100.463 10.340 39.857 1.00 23.63 214 PRO A N 1
ATOM 1603 C CA . PRO A 1 250 ? 99.158 9.678 40.065 1.00 23.64 214 PRO A CA 1
ATOM 1604 C C . PRO A 1 250 ? 99.146 8.201 39.719 1.00 22.01 214 PRO A C 1
ATOM 1605 O O . PRO A 1 250 ? 98.667 7.380 40.512 1.00 22.02 214 PRO A O 1
ATOM 1609 N N . LYS A 1 251 ? 99.693 7.844 38.559 1.00 24.22 215 LYS A N 1
ATOM 1610 C CA . LYS A 1 251 ? 99.637 6.467 38.079 1.00 24.93 215 LYS A CA 1
ATOM 1611 C C . LYS A 1 251 ? 100.466 5.535 38.958 1.00 25.17 215 LYS A C 1
ATOM 1612 O O . LYS A 1 251 ? 99.981 4.487 39.399 1.00 25.48 215 LYS A O 1
ATOM 1618 N N . SER A 1 252 ? 101.710 5.924 39.250 1.00 22.83 216 SER A N 1
ATOM 1619 C CA . SER A 1 252 ? 102.592 5.110 40.078 1.00 21.78 216 SER A CA 1
ATOM 1620 C C . SER A 1 252 ? 102.085 4.990 41.513 1.00 19.50 216 SER A C 1
ATOM 1621 O O . SER A 1 252 ? 102.177 3.915 42.110 1.00 17.90 216 SER A O 1
ATOM 1624 N N . LEU A 1 253 ? 101.603 6.084 42.109 1.00 20.60 217 LEU A N 1
ATOM 1625 C CA . LEU A 1 253 ? 101.188 6.028 43.515 1.00 18.92 217 LEU A CA 1
ATOM 1626 C C . LEU A 1 253 ? 99.956 5.142 43.700 1.00 20.66 217 LEU A C 1
ATOM 1627 O O . LEU A 1 253 ? 99.842 4.433 44.711 1.00 14.54 217 LEU A O 1
ATOM 1632 N N . ARG A 1 254 ? 99.018 5.179 42.740 1.00 19.94 218 ARG A N 1
ATOM 1633 C CA . ARG A 1 254 ? 97.815 4.355 42.842 1.00 23.18 218 ARG A CA 1
ATOM 1634 C C . ARG A 1 254 ? 98.132 2.881 42.647 1.00 20.26 218 ARG A C 1
ATOM 1635 O O . ARG A 1 254 ? 97.607 2.038 43.375 1.00 22.05 218 ARG A O 1
ATOM 1643 N N . ASN A 1 255 ? 98.971 2.545 41.665 1.00 20.49 219 ASN A N 1
ATOM 1644 C CA . ASN A 1 255 ? 99.451 1.171 41.566 1.00 21.57 219 ASN A CA 1
ATOM 1645 C C . ASN A 1 255 ? 100.167 0.759 42.839 1.00 19.58 219 ASN A C 1
ATOM 1646 O O . ASN A 1 255 ? 100.045 -0.382 43.291 1.00 18.04 219 ASN A O 1
ATOM 1651 N N . PHE A 1 256 ? 100.939 1.677 43.416 1.00 20.11 220 PHE A N 1
ATOM 1652 C CA . PHE A 1 256 ? 101.628 1.399 44.665 1.00 19.19 220 PHE A CA 1
ATOM 1653 C C . PHE A 1 256 ? 100.635 1.137 45.792 1.00 20.57 220 PHE A C 1
ATOM 1654 O O . PHE A 1 256 ? 100.674 0.086 46.440 1.00 20.15 220 PHE A O 1
ATOM 1662 N N . LEU A 1 257 ? 99.687 2.053 45.992 1.00 21.04 221 LEU A N 1
ATOM 1663 C CA . LEU A 1 257 ? 98.789 1.940 47.131 1.00 18.86 221 LEU A CA 1
ATOM 1664 C C . LEU A 1 257 ? 97.841 0.766 46.963 1.00 20.32 221 LEU A C 1
ATOM 1665 O O . LEU A 1 257 ? 97.519 0.078 47.937 1.00 20.04 221 LEU A O 1
ATOM 1670 N N . LYS A 1 258 ? 97.404 0.507 45.735 1.00 18.65 222 LYS A N 1
ATOM 1671 C CA . LYS A 1 258 ? 96.585 -0.673 45.461 1.00 23.08 222 LYS A CA 1
ATOM 1672 C C . LYS A 1 258 ? 97.239 -1.939 45.997 1.00 21.51 222 LYS A C 1
ATOM 1673 O O . LYS A 1 258 ? 96.600 -2.763 46.656 1.00 19.60 222 LYS A O 1
ATOM 1679 N N . GLU A 1 259 ? 98.530 -2.092 45.730 1.00 19.40 223 GLU A N 1
ATOM 1680 C CA . GLU A 1 259 ? 99.258 -3.266 46.169 1.00 20.40 223 GLU A CA 1
ATOM 1681 C C . GLU A 1 259 ? 9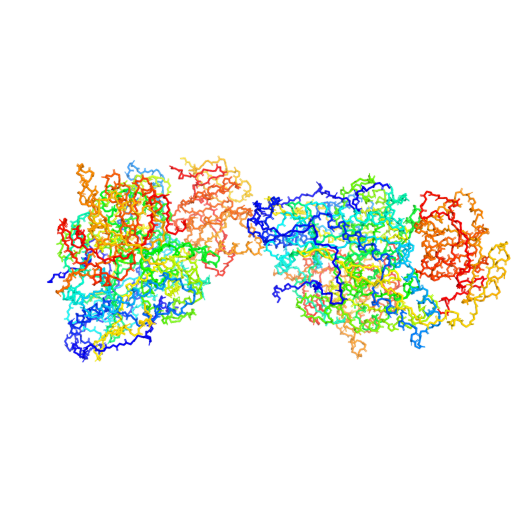9.486 -3.247 47.674 1.00 20.32 223 GLU A C 1
ATOM 1682 O O . GLU A 1 259 ? 99.247 -4.241 48.363 1.00 20.07 223 GLU A O 1
ATOM 1688 N N . LYS A 1 260 ? 99.910 -2.109 48.208 1.00 17.97 224 LYS A N 1
ATOM 1689 C CA . LYS A 1 260 ? 100.352 -2.102 49.594 1.00 16.79 224 LYS A CA 1
ATOM 1690 C C . LYS A 1 260 ? 99.189 -2.180 50.578 1.00 15.81 224 LYS A C 1
ATOM 1691 O O . LYS A 1 260 ? 99.340 -2.752 51.655 1.00 20.56 224 LYS A O 1
ATOM 1697 N N . LEU A 1 261 ? 98.019 -1.653 50.224 1.00 18.94 225 LEU A N 1
ATOM 1698 C CA . LEU A 1 261 ? 96.890 -1.687 51.141 1.00 18.70 225 LEU A CA 1
ATOM 1699 C C . LEU A 1 261 ? 96.405 -3.108 51.416 1.00 19.10 225 LEU A C 1
ATOM 1700 O O . LEU A 1 261 ? 95.804 -3.352 52.465 1.00 21.39 225 LEU A O 1
ATOM 1705 N N . ALA A 1 262 ? 96.675 -4.049 50.514 1.00 18.30 226 ALA A N 1
ATOM 1706 C CA . ALA A 1 262 ? 96.386 -5.459 50.737 1.00 18.18 226 ALA A CA 1
ATOM 1707 C C . ALA A 1 262 ? 97.274 -6.087 51.801 1.00 21.74 226 ALA A C 1
ATOM 1708 O O . ALA A 1 262 ? 96.997 -7.215 52.217 1.00 23.97 226 ALA A O 1
ATOM 1710 N N . MET A 1 263 ? 98.328 -5.392 52.244 1.00 21.36 227 MET A N 1
ATOM 1711 C CA . MET A 1 263 ? 99.260 -5.956 53.215 1.00 20.47 227 MET A CA 1
ATOM 1712 C C . MET A 1 263 ? 98.628 -6.148 54.579 1.00 18.24 227 MET A C 1
ATOM 1713 O O . MET A 1 263 ? 99.098 -6.988 55.345 1.00 19.55 227 MET A O 1
ATOM 1718 N N . PHE A 1 264 ? 97.610 -5.359 54.930 1.00 18.86 228 PHE A N 1
ATOM 1719 C CA . PHE A 1 264 ? 96.925 -5.597 56.200 1.00 18.59 228 PHE A CA 1
ATOM 1720 C C . PHE A 1 264 ? 96.192 -6.933 56.184 1.00 18.61 228 PHE A C 1
ATOM 1721 O O . PHE A 1 264 ? 96.126 -7.616 57.205 1.00 14.57 228 PHE A O 1
ATOM 1729 N N . GLY A 1 265 ? 95.633 -7.318 55.036 1.00 19.45 229 GLY A N 1
ATOM 1730 C CA . GLY A 1 265 ? 94.720 -8.446 55.019 1.00 19.76 229 GLY A CA 1
ATOM 1731 C C . GLY A 1 265 ? 93.555 -8.242 55.985 1.00 21.28 229 GLY A C 1
ATOM 1732 O O . GLY A 1 265 ? 93.099 -7.125 56.237 1.00 22.79 229 GLY A O 1
ATOM 1733 N N . THR A 1 266 ? 93.058 -9.345 56.532 1.00 17.99 230 THR A N 1
ATOM 1734 C CA . THR A 1 266 ? 92.088 -9.288 57.611 1.00 16.49 230 THR A CA 1
ATOM 1735 C C . THR A 1 266 ? 92.718 -9.529 58.975 1.00 16.91 230 THR A C 1
ATOM 1736 O O . THR A 1 266 ? 91.999 -9.720 59.960 1.00 18.29 230 THR A O 1
ATOM 1740 N N . SER A 1 267 ? 94.043 -9.458 59.061 1.00 17.97 231 SER A N 1
ATOM 1741 C CA . SER A 1 267 ? 94.769 -9.857 60.256 1.00 15.32 231 SER A CA 1
ATOM 1742 C C . SER A 1 267 ? 94.692 -8.846 61.374 1.00 14.85 231 SER A C 1
ATOM 1743 O O . SER A 1 267 ? 95.034 -9.181 62.506 1.00 17.19 231 SER A O 1
ATOM 1746 N N . ALA A 1 268 ? 94.266 -7.619 61.097 1.00 17.11 232 ALA A N 1
ATOM 1747 C CA . ALA A 1 268 ? 94.108 -6.609 62.136 1.00 15.28 232 ALA A CA 1
ATOM 1748 C C . ALA A 1 268 ? 92.637 -6.279 62.399 1.00 13.26 232 ALA A C 1
ATOM 1749 O O . ALA A 1 268 ? 92.301 -5.151 62.768 1.00 15.62 232 ALA A O 1
ATOM 1751 N N . CYS A 1 269 ? 91.749 -7.253 62.208 1.00 13.52 233 CYS A N 1
ATOM 1752 C CA . CYS A 1 269 ? 90.338 -7.135 62.569 1.00 15.00 233 CYS A CA 1
ATOM 1753 C C . CYS A 1 269 ? 89.648 -5.934 61.923 1.00 18.32 233 CYS A C 1
ATOM 1754 O O . CYS A 1 269 ? 89.230 -5.012 62.628 1.00 16.34 233 CYS A O 1
ATOM 1757 N N . PRO A 1 270 ? 89.488 -5.917 60.603 1.00 19.30 234 PRO A N 1
ATOM 1758 C CA . PRO A 1 270 ? 88.715 -4.854 59.963 1.00 14.03 234 PRO A CA 1
ATOM 1759 C C . PRO A 1 270 ? 87.261 -4.891 60.403 1.00 14.29 234 PRO A C 1
ATOM 1760 O O . PRO A 1 270 ? 86.806 -5.875 61.004 1.00 17.99 234 PRO A O 1
ATOM 1764 N N . PRO A 1 271 ? 86.479 -3.842 60.116 1.00 14.41 235 PRO A N 1
ATOM 1765 C CA . PRO A 1 271 ? 86.807 -2.609 59.387 1.00 16.81 235 PRO A CA 1
ATOM 1766 C C . PRO A 1 271 ? 87.854 -1.729 60.056 1.00 14.05 235 PRO A C 1
ATOM 1767 O O . PRO A 1 271 ? 87.848 -1.547 61.275 1.00 13.96 235 PRO A O 1
ATOM 1771 N N . TYR A 1 272 ? 88.735 -1.188 59.218 1.00 13.92 236 TYR A N 1
ATOM 1772 C CA . TYR A 1 272 ? 89.901 -0.409 59.624 1.00 13.65 236 TYR A CA 1
ATOM 1773 C C . TYR A 1 272 ? 89.637 1.092 59.615 1.00 13.70 236 TYR A C 1
ATOM 1774 O O . TYR A 1 272 ? 88.824 1.592 58.841 1.00 13.93 236 TYR A O 1
ATOM 1783 N N . HIS A 1 273 ? 90.378 1.814 60.454 1.00 15.22 237 HIS A N 1
ATOM 1784 C CA . HIS A 1 273 ? 90.675 3.233 60.235 1.00 15.76 237 HIS A CA 1
ATOM 1785 C C . HIS A 1 273 ? 92.068 3.299 59.611 1.00 16.99 237 HIS A C 1
ATOM 1786 O O . HIS A 1 273 ? 93.079 3.250 60.314 1.00 17.94 237 HIS A O 1
ATOM 1793 N N . VAL A 1 274 ? 92.105 3.416 58.287 1.00 13.39 238 VAL A N 1
ATOM 1794 C CA . VAL A 1 274 ? 93.331 3.401 57.498 1.00 13.25 238 VAL A CA 1
ATOM 1795 C C . VAL A 1 274 ? 94.020 4.756 57.542 1.00 17.18 238 VAL A C 1
ATOM 1796 O O . VAL A 1 274 ? 93.374 5.808 57.454 1.00 13.36 238 VAL A O 1
ATOM 1800 N N . ALA A 1 275 ? 95.343 4.744 57.611 1.00 16.15 239 ALA A N 1
ATOM 1801 C CA . ALA A 1 275 ? 96.113 5.973 57.518 1.00 14.75 239 ALA A CA 1
ATOM 1802 C C . ALA A 1 275 ? 97.229 5.773 56.514 1.00 12.82 239 ALA A C 1
ATOM 1803 O O . ALA A 1 275 ? 97.781 4.679 56.408 1.00 15.04 239 ALA A O 1
ATOM 1805 N N . VAL A 1 276 ? 97.545 6.817 55.759 1.00 12.92 240 VAL A N 1
ATOM 1806 C CA . VAL A 1 276 ? 98.677 6.801 54.843 1.00 12.87 240 VAL A CA 1
ATOM 1807 C C . VAL A 1 276 ? 99.463 8.082 55.060 1.00 12.82 240 VAL A C 1
ATOM 1808 O O . VAL A 1 276 ? 98.871 9.161 55.096 1.00 13.00 240 VAL A O 1
ATOM 1812 N N . VAL A 1 277 ? 100.787 7.975 55.191 1.00 12.61 241 VAL A N 1
ATOM 1813 C CA . VAL A 1 277 ? 101.672 9.142 55.288 1.00 14.08 241 VAL A CA 1
ATOM 1814 C C . VAL A 1 277 ? 102.646 9.095 54.115 1.00 16.71 241 VAL A C 1
ATOM 1815 O O . VAL A 1 277 ? 103.466 8.176 54.026 1.00 16.49 241 VAL A O 1
ATOM 1819 N N . ILE A 1 278 ? 102.556 10.081 53.221 1.00 16.79 242 ILE A N 1
ATOM 1820 C CA . ILE A 1 278 ? 103.435 10.205 52.059 1.00 14.21 242 ILE A CA 1
ATOM 1821 C C . ILE A 1 278 ? 104.516 11.225 52.391 1.00 14.82 242 ILE A C 1
ATOM 1822 O O . ILE A 1 278 ? 104.227 12.409 52.567 1.00 13.02 242 ILE A O 1
ATOM 1827 N N . GLY A 1 279 ? 105.760 10.792 52.428 1.00 15.86 243 GLY A N 1
ATOM 1828 C CA . GLY A 1 279 ? 106.828 11.698 52.788 1.00 13.34 243 GLY A CA 1
ATOM 1829 C C . GLY A 1 279 ? 107.112 11.686 54.271 1.00 15.30 243 GLY A C 1
ATOM 1830 O O . GLY A 1 279 ? 106.583 10.878 55.036 1.00 20.58 243 GLY A O 1
ATOM 1831 N N . GLY A 1 280 ? 108.000 12.578 54.672 1.00 14.46 244 GLY A N 1
ATOM 1832 C CA . GLY A 1 280 ? 108.484 12.656 56.038 1.00 13.96 244 GLY A CA 1
ATOM 1833 C C . GLY A 1 280 ? 109.971 12.956 56.013 1.00 16.51 244 GLY A C 1
ATOM 1834 O O . GLY A 1 280 ? 110.664 12.711 55.033 1.00 19.06 244 GLY A O 1
ATOM 1835 N N . THR A 1 281 ? 110.464 13.531 57.110 1.00 15.90 245 THR A N 1
ATOM 1836 C CA . THR A 1 281 ? 111.868 13.910 57.217 1.00 19.60 245 THR A CA 1
ATOM 1837 C C . THR A 1 281 ? 112.764 12.785 57.714 1.00 19.40 245 THR A C 1
ATOM 1838 O O . THR A 1 281 ? 113.991 12.951 57.716 1.00 17.46 245 THR A O 1
ATOM 1842 N N . SER A 1 282 ? 112.177 11.656 58.112 1.00 19.12 246 SER A N 1
ATOM 1843 C CA . SER A 1 282 ? 112.882 10.473 58.580 1.00 17.40 246 SER A CA 1
ATOM 1844 C C . SER A 1 282 ? 111.875 9.346 58.740 1.00 13.84 246 SER A C 1
ATOM 1845 O O . SER A 1 282 ? 110.667 9.577 58.796 1.00 11.50 246 SER A O 1
ATOM 1848 N N . ALA A 1 283 ? 112.397 8.120 58.831 1.00 14.55 247 ALA A N 1
ATOM 1849 C CA . ALA A 1 283 ? 111.545 6.954 59.031 1.00 14.62 247 ALA A CA 1
ATOM 1850 C C . ALA A 1 283 ? 110.808 7.029 60.368 1.00 16.93 247 ALA A C 1
ATOM 1851 O O . ALA A 1 283 ? 109.651 6.614 60.470 1.00 21.38 247 ALA A O 1
ATOM 1853 N N . GLU A 1 284 ? 111.474 7.518 61.413 1.00 16.94 248 GLU A N 1
ATOM 1854 C CA . GLU A 1 284 ? 110.833 7.605 62.726 1.00 19.42 248 GLU A CA 1
ATOM 1855 C C . GLU A 1 284 ? 109.769 8.701 62.778 1.00 18.67 248 GLU A C 1
ATOM 1856 O O . GLU A 1 284 ? 108.819 8.592 63.556 1.00 19.49 248 GLU A O 1
ATOM 1862 N N . MET A 1 285 ? 109.902 9.750 61.968 1.00 11.28 249 MET A N 1
ATOM 1863 C CA . MET A 1 285 ? 108.880 10.784 61.891 1.00 11.46 249 MET A CA 1
ATOM 1864 C C . MET A 1 285 ? 107.676 10.315 61.072 1.00 11.54 249 MET A C 1
ATOM 1865 O O . MET A 1 285 ? 106.525 10.506 61.474 1.00 11.65 249 MET A O 1
ATOM 1870 N N . THR A 1 286 ? 107.921 9.712 59.913 1.00 19.68 250 THR A N 1
ATOM 1871 C CA . THR A 1 286 ? 106.827 9.127 59.144 1.00 18.75 250 THR A CA 1
ATOM 1872 C C . THR A 1 286 ? 105.989 8.187 60.003 1.00 16.71 250 THR A C 1
ATOM 1873 O O . THR A 1 286 ? 104.758 8.235 59.961 1.00 11.70 250 THR A O 1
ATOM 1877 N N . MET A 1 287 ? 106.638 7.334 60.800 1.00 11.40 251 MET A N 1
ATOM 1878 C CA . MET A 1 287 ? 105.897 6.346 61.578 1.00 11.36 251 MET A CA 1
ATOM 1879 C C . MET A 1 287 ? 105.178 6.957 62.776 1.00 11.43 251 MET A C 1
ATOM 1880 O O . MET A 1 287 ? 104.088 6.503 63.131 1.00 11.50 251 MET A O 1
ATOM 1885 N N . LYS A 1 288 ? 105.740 8.008 63.382 1.00 18.02 252 LYS A N 1
ATOM 1886 C CA . LYS A 1 288 ? 105.052 8.714 64.466 1.00 14.74 252 LYS A CA 1
ATOM 1887 C C . LYS A 1 288 ? 103.785 9.392 63.960 1.00 14.60 252 LYS A C 1
ATOM 1888 O O . LYS A 1 288 ? 102.722 9.305 64.588 1.00 11.83 252 LYS A O 1
ATOM 1894 N N . VAL A 1 289 ? 103.902 10.116 62.849 1.00 11.82 253 VAL A N 1
ATOM 1895 C CA . VAL A 1 289 ? 102.759 10.809 62.269 1.00 16.08 253 VAL A CA 1
ATOM 1896 C C . VAL A 1 289 ? 101.706 9.804 61.847 1.00 19.24 253 VAL A C 1
ATOM 1897 O O . VAL A 1 289 ? 100.499 10.053 61.961 1.00 20.09 253 VAL A O 1
ATOM 1901 N N . LEU A 1 290 ? 102.152 8.646 61.360 1.00 20.26 254 LEU A N 1
ATOM 1902 C CA . LEU A 1 290 ? 101.225 7.593 60.967 1.00 21.42 254 LEU A CA 1
ATOM 1903 C C . LEU A 1 290 ? 100.415 7.130 62.158 1.00 17.32 254 LEU A C 1
ATOM 1904 O O . LEU A 1 290 ? 99.200 6.948 62.058 1.00 16.04 254 LEU A O 1
ATOM 1909 N N . LYS A 1 291 ? 101.077 6.943 63.297 1.00 16.28 255 LYS A N 1
ATOM 1910 C CA . LYS A 1 291 ? 100.377 6.567 64.515 1.00 14.48 255 LYS A CA 1
ATOM 1911 C C . LYS A 1 291 ? 99.293 7.580 64.835 1.00 15.22 255 LYS A C 1
ATOM 1912 O O . LYS A 1 291 ? 98.133 7.227 65.042 1.00 12.25 255 LYS A O 1
ATOM 1918 N N . TYR A 1 292 ? 99.662 8.856 64.829 1.00 14.98 256 TYR A N 1
ATOM 1919 C CA . TYR A 1 292 ? 98.729 9.932 65.133 1.00 15.31 256 TYR A CA 1
ATOM 1920 C C . TYR A 1 292 ? 97.582 9.970 64.141 1.00 12.59 256 TYR A C 1
ATOM 1921 O O . TYR A 1 292 ? 96.431 10.172 64.530 1.00 13.90 256 TYR A O 1
ATOM 1930 N N . ALA A 1 293 ? 97.888 9.824 62.849 1.00 13.84 257 ALA A N 1
ATOM 1931 C CA . ALA A 1 293 ? 96.862 9.899 61.815 1.00 12.78 257 ALA A CA 1
ATOM 1932 C C . ALA A 1 293 ? 95.820 8.792 61.962 1.00 17.94 257 ALA A C 1
ATOM 1933 O O . ALA A 1 293 ? 94.628 9.023 61.730 1.00 18.22 257 ALA A O 1
ATOM 1935 N N . SER A 1 294 ? 96.247 7.580 62.330 1.00 15.93 258 SER A N 1
ATOM 1936 C CA . SER A 1 294 ? 95.300 6.489 62.509 1.00 12.70 258 SER A CA 1
ATOM 1937 C C . SER A 1 294 ? 94.494 6.645 63.790 1.00 16.79 258 SER A C 1
ATOM 1938 O O . SER A 1 294 ? 93.441 6.019 63.914 1.00 15.46 258 SER A O 1
ATOM 1941 N N . CYS A 1 295 ? 94.948 7.476 64.731 1.00 12.76 259 CYS A N 1
ATOM 1942 C CA . CYS A 1 295 ? 94.137 7.871 65.878 1.00 15.19 259 CYS A CA 1
ATOM 1943 C C . CYS A 1 295 ? 93.255 9.079 65.582 1.00 13.19 259 CYS A C 1
ATOM 1944 O O . CYS A 1 295 ? 92.579 9.571 66.485 1.00 13.36 259 CYS A O 1
ATOM 1947 N N . HIS A 1 296 ? 93.285 9.584 64.356 1.00 15.77 260 HIS A N 1
ATOM 1948 C CA . HIS A 1 296 ? 92.469 10.704 63.905 1.00 15.86 260 HIS A CA 1
ATOM 1949 C C . HIS A 1 296 ? 92.815 11.990 64.647 1.00 18.43 260 HIS A C 1
ATOM 1950 O O . HIS A 1 296 ? 92.010 12.908 64.719 1.00 21.38 260 HIS A O 1
ATOM 1957 N N . TYR A 1 297 ? 94.041 12.046 65.157 1.00 18.22 261 TYR A N 1
ATOM 1958 C CA . TYR A 1 297 ? 94.589 13.224 65.817 1.00 16.73 261 TYR A CA 1
ATOM 1959 C C . TYR A 1 297 ? 94.693 14.416 64.860 1.00 16.76 261 TYR A C 1
ATOM 1960 O O . TYR A 1 297 ? 94.569 15.570 65.288 1.00 17.18 261 TYR A O 1
ATOM 1969 N N . TYR A 1 298 ? 94.912 14.154 63.565 1.00 18.90 262 TYR A N 1
ATOM 1970 C CA . TYR A 1 298 ? 95.192 15.174 62.565 1.00 18.58 262 TYR A CA 1
ATOM 1971 C C . TYR A 1 298 ? 93.982 15.554 61.715 1.00 21.49 262 TYR A C 1
ATOM 1972 O O . TYR A 1 298 ? 94.165 16.181 60.665 1.00 24.28 262 TYR A O 1
ATOM 1981 N N . ASP A 1 299 ? 92.759 15.199 62.138 1.00 22.89 263 ASP A N 1
ATOM 1982 C CA . ASP A 1 299 ? 91.578 15.445 61.311 1.00 21.03 263 ASP A CA 1
ATOM 1983 C C . ASP A 1 299 ? 91.393 16.929 60.998 1.00 21.11 263 ASP A C 1
ATOM 1984 O O . ASP A 1 299 ? 90.851 17.267 59.942 1.00 20.98 263 ASP A O 1
ATOM 1989 N N . ASP A 1 300 ? 91.815 17.824 61.897 1.00 22.43 264 ASP A N 1
ATOM 1990 C CA . ASP A 1 300 ? 91.655 19.268 61.708 1.00 22.49 264 ASP A CA 1
ATOM 1991 C C . ASP A 1 300 ? 92.854 19.947 61.034 1.00 22.54 264 ASP A C 1
ATOM 1992 O O . ASP A 1 300 ? 92.862 21.179 60.927 1.00 24.13 264 ASP A O 1
ATOM 1997 N N . LEU A 1 301 ? 93.867 19.203 60.590 1.00 19.29 265 LEU A N 1
ATOM 1998 C CA . LEU A 1 301 ? 94.998 19.827 59.903 1.00 20.87 265 LEU A CA 1
ATOM 1999 C C . LEU A 1 301 ? 94.532 20.468 58.596 1.00 20.28 265 LEU A C 1
ATOM 2000 O O . LEU A 1 301 ? 93.550 20.038 57.997 1.00 18.73 265 LEU A O 1
ATOM 2005 N N . ILE A 1 302 ? 95.240 21.525 58.170 1.00 22.50 266 ILE A N 1
ATOM 2006 C CA . ILE A 1 302 ? 94.944 22.179 56.894 1.00 19.80 266 ILE A CA 1
ATOM 2007 C C . ILE A 1 302 ? 94.904 21.151 55.783 1.00 17.53 266 ILE A C 1
ATOM 2008 O O . ILE A 1 302 ? 95.702 20.211 55.752 1.00 18.01 266 ILE A O 1
ATOM 2013 N N . THR A 1 303 ? 93.969 21.325 54.863 1.00 19.16 267 THR A N 1
ATOM 2014 C CA . THR A 1 303 ? 93.799 20.387 53.766 1.00 19.79 267 THR A CA 1
ATOM 2015 C C . THR A 1 303 ? 94.437 20.875 52.478 1.00 18.72 267 THR A C 1
ATOM 2016 O O . THR A 1 303 ? 94.316 20.209 51.444 1.00 18.36 267 THR A O 1
ATOM 2020 N N . LYS A 1 304 ? 95.122 22.013 52.520 1.00 19.36 268 LYS A N 1
ATOM 2021 C CA . LYS A 1 304 ? 95.839 22.592 51.408 1.00 20.87 268 LYS A CA 1
ATOM 2022 C C . LYS A 1 304 ? 97.057 23.259 52.020 1.00 18.86 268 LYS A C 1
ATOM 2023 O O . LYS A 1 304 ? 96.932 23.889 53.081 1.00 19.70 268 LYS A O 1
ATOM 2029 N N . PRO A 1 305 ? 98.227 23.135 51.397 1.00 18.48 269 PRO A N 1
ATOM 2030 C CA . PRO A 1 305 ? 99.398 23.890 51.852 1.00 21.16 269 PRO A CA 1
ATOM 2031 C C . PRO A 1 305 ? 99.121 25.382 51.908 1.00 26.40 269 PRO A C 1
ATOM 2032 O O . PRO A 1 305 ? 98.452 25.937 51.037 1.00 28.86 269 PRO A O 1
ATOM 2036 N N . ASP A 1 306 ? 99.624 26.034 52.956 1.00 25.29 270 ASP A N 1
ATOM 2037 C CA . ASP A 1 306 ? 99.530 27.481 53.047 1.00 23.76 270 ASP A CA 1
ATOM 2038 C C . ASP A 1 306 ? 100.888 28.157 53.143 1.00 26.47 270 ASP A C 1
ATOM 2039 O O . ASP A 1 306 ? 100.943 29.389 53.073 1.00 28.66 270 ASP A O 1
ATOM 2044 N N . MET A 1 307 ? 101.978 27.386 53.306 1.00 23.83 271 MET A N 1
ATOM 2045 C CA . MET A 1 307 ? 103.332 27.922 53.427 1.00 19.40 271 MET A CA 1
ATOM 2046 C C . MET A 1 307 ? 103.406 28.958 54.534 1.00 21.13 271 MET A C 1
ATOM 2047 O O . MET A 1 307 ? 104.135 29.945 54.428 1.00 25.75 271 MET A O 1
ATOM 2052 N N . LYS A 1 308 ? 102.624 28.760 55.588 1.00 17.86 272 LYS A N 1
ATOM 2053 C CA . LYS A 1 308 ? 102.519 29.760 56.637 1.00 22.82 272 LYS A CA 1
ATOM 2054 C C . LYS A 1 308 ? 102.441 29.088 57.991 1.00 22.37 272 LYS A C 1
ATOM 2055 O O . LYS A 1 308 ? 103.291 29.323 58.852 1.00 23.73 272 LYS A O 1
ATOM 2061 N N . THR A 1 309 ? 101.407 28.282 58.208 1.00 23.30 273 THR A N 1
ATOM 2062 C CA . THR A 1 309 ? 101.262 27.622 59.494 1.00 22.25 273 THR A CA 1
ATOM 2063 C C . THR A 1 309 ? 102.017 26.299 59.558 1.00 21.50 273 THR A C 1
ATOM 2064 O O . THR A 1 309 ? 102.382 25.864 60.658 1.00 19.29 273 THR A O 1
ATOM 2068 N N . GLY A 1 310 ? 102.295 25.674 58.420 1.00 19.17 274 GLY A N 1
ATOM 2069 C CA . GLY A 1 310 ? 103.073 24.446 58.423 1.00 14.97 274 GLY A CA 1
ATOM 2070 C C . GLY A 1 310 ? 103.275 23.952 57.007 1.00 15.90 274 GLY A C 1
ATOM 2071 O O . GLY A 1 310 ? 102.671 24.460 56.057 1.00 16.76 274 GLY A O 1
ATOM 2072 N N . TYR A 1 311 ? 104.143 22.945 56.880 1.00 15.32 275 TYR A N 1
ATOM 2073 C CA . TYR A 1 311 ? 104.472 22.367 55.585 1.00 18.68 275 TYR A CA 1
ATOM 2074 C C . TYR A 1 311 ? 103.756 21.054 55.302 1.00 14.27 275 TYR A C 1
ATOM 2075 O O . TYR A 1 311 ? 103.820 20.570 54.177 1.00 14.30 275 TYR A O 1
ATOM 2084 N N . THR A 1 312 ? 103.044 20.500 56.270 1.00 16.50 276 THR A N 1
ATOM 2085 C CA . THR A 1 312 ? 102.371 19.214 56.156 1.00 17.80 276 THR A CA 1
ATOM 2086 C C . THR A 1 312 ? 100.859 19.417 56.046 1.00 15.31 276 THR A C 1
ATOM 2087 O O . THR A 1 312 ? 100.300 20.287 56.720 1.00 17.79 276 THR A O 1
ATOM 2091 N N . PHE A 1 313 ? 100.184 18.625 55.201 1.00 14.25 277 PHE A N 1
ATOM 2092 C CA . PHE A 1 313 ? 98.741 18.795 55.035 1.00 14.54 277 PHE A CA 1
ATOM 2093 C C . PHE A 1 313 ? 98.003 17.463 54.869 1.00 16.67 277 PHE A C 1
ATOM 2094 O O . PHE A 1 313 ? 98.585 16.425 54.546 1.00 15.28 277 PHE A O 1
ATOM 2102 N N . ARG A 1 314 ? 96.696 17.512 55.109 1.00 16.19 278 ARG A N 1
ATOM 2103 C CA . ARG A 1 314 ? 95.815 16.357 54.984 1.00 17.11 278 ARG A CA 1
ATOM 2104 C C . ARG A 1 314 ? 95.172 16.395 53.600 1.00 18.38 278 ARG A C 1
ATOM 2105 O O . ARG A 1 314 ? 94.588 17.411 53.220 1.00 20.36 278 ARG A O 1
ATOM 2113 N N . ASP A 1 315 ? 95.344 15.325 52.820 1.00 19.45 279 ASP A N 1
ATOM 2114 C CA . ASP A 1 315 ? 94.933 15.295 51.409 1.00 20.54 279 ASP A CA 1
ATOM 2115 C C . ASP A 1 315 ? 93.606 14.559 51.263 1.00 21.33 279 ASP A C 1
ATOM 2116 O O . ASP A 1 315 ? 93.579 13.327 51.199 1.00 24.76 279 ASP A O 1
ATOM 2121 N N . LEU A 1 316 ? 92.509 15.319 51.164 1.00 17.16 280 LEU A N 1
ATOM 2122 C CA . LEU A 1 316 ? 91.179 14.715 51.077 1.00 19.62 280 LEU A CA 1
ATOM 2123 C C . LEU A 1 316 ? 90.977 13.923 49.790 1.00 18.84 280 LEU A C 1
ATOM 2124 O O . LEU A 1 316 ? 90.247 12.930 49.790 1.00 16.01 280 LEU A O 1
ATOM 2129 N N . GLU A 1 317 ? 91.594 14.353 48.688 1.00 17.86 281 GLU A N 1
ATOM 2130 C CA . GLU A 1 317 ? 91.430 13.669 47.409 1.00 19.51 281 GLU A CA 1
ATOM 2131 C C . GLU A 1 317 ? 92.007 12.252 47.434 1.00 22.37 281 GLU A C 1
ATOM 2132 O O . GLU A 1 317 ? 91.344 11.302 47.007 1.00 23.41 281 GLU A O 1
ATOM 2138 N N . LEU A 1 318 ? 93.257 12.087 47.894 1.00 23.67 282 LEU A N 1
ATOM 2139 C CA . LEU A 1 318 ? 93.827 10.742 47.960 1.00 15.22 282 LEU A CA 1
ATOM 2140 C C . LEU A 1 318 ? 93.055 9.880 48.943 1.00 18.37 282 LEU A C 1
ATOM 2141 O O . LEU A 1 318 ? 92.852 8.689 48.701 1.00 20.01 282 LEU A O 1
ATOM 2146 N N . GLU A 1 319 ? 92.570 10.478 50.032 1.00 18.17 283 GLU A N 1
ATOM 2147 C CA . GLU A 1 319 ? 91.756 9.732 50.982 1.00 18.65 283 GLU A CA 1
ATOM 2148 C C . GLU A 1 319 ? 90.554 9.086 50.303 1.00 19.56 283 GLU A C 1
ATOM 2149 O O . GLU A 1 319 ? 90.266 7.911 50.533 1.00 20.49 283 GLU A O 1
ATOM 2155 N N . GLU A 1 320 ? 89.861 9.822 49.437 1.00 23.64 284 GLU A N 1
ATOM 2156 C CA . GLU A 1 320 ? 88.711 9.245 48.748 1.00 23.74 284 GLU A CA 1
ATOM 2157 C C . GLU A 1 320 ? 89.143 8.150 47.777 1.00 23.14 284 GLU A C 1
ATOM 2158 O O . GLU A 1 320 ? 88.436 7.152 47.603 1.00 22.94 284 GLU A O 1
ATOM 2164 N N . GLU A 1 321 ? 90.296 8.321 47.125 1.00 23.36 285 GLU A N 1
ATOM 2165 C CA . GLU A 1 321 ? 90.784 7.294 46.211 1.00 23.66 285 GLU A CA 1
ATOM 2166 C C . GLU A 1 321 ? 91.202 6.054 46.971 1.00 21.98 285 GLU A C 1
ATOM 2167 O O . GLU A 1 321 ? 90.990 4.932 46.509 1.00 24.81 285 GLU A O 1
ATOM 2173 N N . VAL A 1 322 ? 91.828 6.240 48.125 1.00 21.81 286 VAL A N 1
ATOM 2174 C CA . VAL A 1 322 ? 92.236 5.102 48.933 1.00 18.75 286 VAL A CA 1
ATOM 2175 C C . VAL A 1 322 ? 91.013 4.384 49.486 1.00 19.20 286 VAL A C 1
ATOM 2176 O O . VAL A 1 322 ? 90.974 3.152 49.538 1.00 20.40 286 VAL A O 1
ATOM 2180 N N . LEU A 1 323 ? 89.991 5.136 49.889 1.00 15.23 287 LEU A N 1
ATOM 2181 C CA . LEU A 1 323 ? 88.769 4.498 50.352 1.00 19.26 287 LEU A CA 1
ATOM 2182 C C . LEU A 1 323 ? 88.150 3.617 49.274 1.00 19.41 287 LEU A C 1
ATOM 2183 O O . LEU A 1 323 ? 87.740 2.491 49.559 1.00 22.33 287 LEU A O 1
ATOM 2188 N N . LYS A 1 324 ? 88.117 4.075 48.023 1.00 21.31 288 LYS A N 1
ATOM 2189 C CA . LYS A 1 324 ? 87.482 3.264 46.985 1.00 19.97 288 LYS A CA 1
ATOM 2190 C C . LYS A 1 324 ? 88.230 1.959 46.759 1.00 19.53 288 LYS A C 1
ATOM 2191 O O . LYS A 1 324 ? 87.608 0.911 46.556 1.00 17.84 288 LYS A O 1
ATOM 2197 N N . VAL A 1 325 ? 89.563 1.998 46.800 1.00 17.59 289 VAL A N 1
ATOM 2198 C CA . VAL A 1 325 ? 90.352 0.778 46.649 1.00 18.74 289 VAL A CA 1
ATOM 2199 C C . VAL A 1 325 ? 90.063 -0.192 47.792 1.00 21.43 289 VAL A C 1
ATOM 2200 O O . VAL A 1 325 ? 90.042 -1.414 47.600 1.00 22.80 289 VAL A O 1
ATOM 2204 N N . CYS A 1 326 ? 89.857 0.340 49.007 1.00 20.59 290 CYS A N 1
ATOM 2205 C CA . CYS A 1 326 ? 89.530 -0.497 50.153 1.00 15.05 290 CYS A CA 1
ATOM 2206 C C . CYS A 1 326 ? 88.149 -1.115 50.004 1.00 17.84 290 CYS A C 1
ATOM 2207 O O . CYS A 1 326 ? 87.935 -2.271 50.376 1.00 16.76 290 CYS A O 1
ATOM 2210 N N . GLN A 1 327 ? 87.193 -0.345 49.478 1.00 19.87 291 GLN A N 1
ATOM 2211 C CA . GLN A 1 327 ? 85.842 -0.849 49.242 1.00 19.15 291 GLN A CA 1
ATOM 2212 C C . GLN A 1 327 ? 85.792 -1.861 48.100 1.00 18.64 291 GLN A C 1
ATOM 2213 O O . GLN A 1 327 ? 84.848 -2.654 48.045 1.00 19.14 291 GLN A O 1
ATOM 2219 N N . ASN A 1 328 ? 86.777 -1.855 47.198 1.00 15.82 292 ASN A N 1
ATOM 2220 C CA . ASN A 1 328 ? 86.849 -2.794 46.083 1.00 20.26 292 ASN A CA 1
ATOM 2221 C C . ASN A 1 328 ? 87.822 -3.948 46.309 1.00 20.21 292 ASN A C 1
ATOM 2222 O O . ASN A 1 328 ? 87.975 -4.781 45.415 1.00 21.39 292 ASN A O 1
ATOM 2227 N N . ILE A 1 329 ? 88.476 -4.028 47.470 1.00 19.98 293 ILE A N 1
ATOM 2228 C CA . ILE A 1 329 ? 89.541 -5.010 47.675 1.00 16.75 293 ILE A CA 1
ATOM 2229 C C . ILE A 1 329 ? 89.010 -6.423 47.888 1.00 21.23 293 ILE A C 1
ATOM 2230 O O . ILE A 1 329 ? 89.772 -7.388 47.748 1.00 24.11 293 ILE A O 1
ATOM 2235 N N . GLY A 1 330 ? 87.733 -6.571 48.237 1.00 19.73 294 GLY A N 1
ATOM 2236 C CA . GLY A 1 330 ? 87.055 -7.844 48.283 1.00 17.70 294 GLY A CA 1
ATOM 2237 C C . GLY A 1 330 ? 87.031 -8.516 49.638 1.00 19.50 294 GLY A C 1
ATOM 2238 O O . GLY A 1 330 ? 86.105 -9.285 49.923 1.00 21.31 294 GLY A O 1
ATOM 2239 N N . MET A 1 331 ? 87.992 -8.208 50.504 1.00 18.90 295 MET A N 1
ATOM 2240 C CA . MET A 1 331 ? 88.045 -8.874 51.798 1.00 18.34 295 MET A CA 1
ATOM 2241 C C . MET A 1 331 ? 86.966 -8.364 52.733 1.00 15.30 295 MET A C 1
ATOM 2242 O O . MET A 1 331 ? 86.511 -9.104 53.603 1.00 15.34 295 MET A O 1
ATOM 2247 N N . GLY A 1 332 ? 86.545 -7.121 52.564 1.00 15.36 296 GLY A N 1
ATOM 2248 C CA . GLY A 1 332 ? 85.446 -6.643 53.350 1.00 15.50 296 GLY A CA 1
ATOM 2249 C C . GLY A 1 332 ? 85.789 -6.709 54.818 1.00 15.34 296 GLY A C 1
ATOM 2250 O O . GLY A 1 332 ? 86.957 -6.701 55.204 1.00 15.11 296 GLY A O 1
ATOM 2251 N N . ALA A 1 333 ? 84.739 -6.761 55.643 1.00 16.47 297 ALA A N 1
ATOM 2252 C CA . ALA A 1 333 ? 84.879 -6.827 57.103 1.00 15.39 297 ALA A CA 1
ATOM 2253 C C . ALA A 1 333 ? 85.150 -8.268 57.549 1.00 23.28 297 ALA A C 1
ATOM 2254 O O . ALA A 1 333 ? 84.299 -8.957 58.113 1.00 25.34 297 ALA A O 1
ATOM 2256 N N . GLN A 1 334 ? 86.385 -8.700 57.304 1.00 19.04 298 GLN A N 1
ATOM 2257 C CA . GLN A 1 334 ? 86.949 -9.988 57.707 1.00 18.28 298 GLN A CA 1
ATOM 2258 C C . GLN A 1 334 ? 86.529 -11.166 56.820 1.00 18.31 298 GLN A C 1
ATOM 2259 O O . GLN A 1 334 ? 87.369 -12.010 56.508 1.00 20.13 298 GLN A O 1
ATOM 2265 N N . PHE A 1 335 ? 85.283 -11.241 56.366 1.00 18.96 299 PHE A N 1
ATOM 2266 C CA . PHE A 1 335 ? 84.847 -12.425 55.624 1.00 20.18 299 PHE A CA 1
ATOM 2267 C C . PHE A 1 335 ? 84.165 -12.065 54.312 1.00 15.81 299 PHE A C 1
ATOM 2268 O O . PHE A 1 335 ? 83.173 -12.667 53.926 1.00 16.04 299 PHE A O 1
ATOM 2276 N N . GLY A 1 336 ? 84.722 -11.111 53.583 1.00 17.63 300 GLY A N 1
ATOM 2277 C CA . GLY A 1 336 ? 84.227 -10.803 52.259 1.00 18.82 300 GLY A CA 1
ATOM 2278 C C . GLY A 1 336 ? 83.232 -9.672 52.257 1.00 16.03 300 GLY A C 1
ATOM 2279 O O . GLY A 1 336 ? 82.321 -9.643 53.082 1.00 16.39 300 GLY A O 1
ATOM 2280 N N . GLY A 1 337 ? 83.428 -8.704 51.373 1.00 18.31 301 GLY A N 1
ATOM 2281 C CA . GLY A 1 337 ? 82.458 -7.639 51.264 1.00 18.26 301 GLY A CA 1
ATOM 2282 C C . GLY A 1 337 ? 83.072 -6.291 50.976 1.00 21.06 301 GLY A C 1
ATOM 2283 O O . GLY A 1 337 ? 84.099 -6.193 50.304 1.00 24.64 301 GLY A O 1
ATOM 2284 N N . LYS A 1 338 ? 82.446 -5.239 51.492 1.00 18.91 302 LYS A N 1
ATOM 2285 C CA . LYS A 1 338 ? 82.824 -3.873 51.178 1.00 19.78 302 LYS A CA 1
ATOM 2286 C C . LYS A 1 338 ? 83.595 -3.189 52.292 1.00 21.13 302 LYS A C 1
ATOM 2287 O O . LYS A 1 338 ? 84.344 -2.249 52.019 1.00 25.26 302 LYS A O 1
ATOM 2293 N N . TYR A 1 339 ? 83.446 -3.626 53.533 1.00 20.28 303 TYR A N 1
ATOM 2294 C CA . TYR A 1 339 ? 83.911 -2.801 54.645 1.00 18.92 303 TYR A CA 1
ATOM 2295 C C . TYR A 1 339 ? 85.282 -3.208 55.172 1.00 15.42 303 TYR A C 1
ATOM 2296 O O . TYR A 1 339 ? 85.466 -3.419 56.357 1.00 18.28 303 TYR A O 1
ATOM 2305 N N . TYR A 1 340 ? 86.265 -3.279 54.271 1.00 20.88 304 TYR A N 1
ATOM 2306 C CA . TYR A 1 340 ? 87.675 -3.289 54.665 1.00 18.39 304 TYR A CA 1
ATOM 2307 C C . TYR A 1 340 ? 88.015 -2.082 55.533 1.00 14.90 304 TYR A C 1
ATOM 2308 O O . TYR A 1 340 ? 88.688 -2.221 56.559 1.00 14.72 304 TYR A O 1
ATOM 2317 N N . ALA A 1 341 ? 87.481 -0.907 55.190 1.00 16.18 305 ALA A N 1
ATOM 2318 C CA . ALA A 1 341 ? 87.820 0.339 55.870 1.00 16.54 305 ALA A CA 1
ATOM 2319 C C . ALA A 1 341 ? 86.575 1.136 56.225 1.00 20.85 305 ALA A C 1
ATOM 2320 O O . ALA A 1 341 ? 85.714 1.367 55.369 1.00 23.00 305 ALA A O 1
ATOM 2322 N N . HIS A 1 342 ? 86.506 1.563 57.490 1.00 20.06 306 HIS A N 1
ATOM 2323 C CA . HIS A 1 342 ? 85.575 2.605 57.900 1.00 19.23 306 HIS A CA 1
ATOM 2324 C C . HIS A 1 342 ? 85.835 3.897 57.146 1.00 20.33 306 HIS A C 1
ATOM 2325 O O . HIS A 1 342 ? 84.906 4.515 56.625 1.00 22.37 306 HIS A O 1
ATOM 2332 N N . ASP A 1 343 ? 87.081 4.355 57.142 1.00 15.26 307 ASP A N 1
ATOM 2333 C CA . ASP A 1 343 ? 87.473 5.630 56.544 1.00 15.29 307 ASP A CA 1
ATOM 2334 C C . ASP A 1 343 ? 88.990 5.625 56.381 1.00 19.30 307 ASP A C 1
ATOM 2335 O O . ASP A 1 343 ? 89.647 4.631 56.679 1.00 19.78 307 ASP A O 1
ATOM 2340 N N . VAL A 1 344 ? 89.545 6.738 55.890 1.00 18.49 308 VAL A N 1
ATOM 2341 C CA . VAL A 1 344 ? 90.956 6.838 55.507 1.00 17.82 308 VAL A CA 1
ATOM 2342 C C . VAL A 1 344 ? 91.503 8.199 55.915 1.00 14.71 308 VAL A C 1
ATOM 2343 O O . VAL A 1 344 ? 90.778 9.193 55.872 1.00 17.85 308 VAL A O 1
ATOM 2347 N N . ARG A 1 345 ? 92.771 8.247 56.338 1.00 15.94 309 ARG A N 1
ATOM 2348 C CA . ARG A 1 345 ? 93.486 9.501 56.557 1.00 14.41 309 ARG A CA 1
ATOM 2349 C C . ARG A 1 345 ? 94.797 9.477 55.790 1.00 15.30 309 ARG A C 1
ATOM 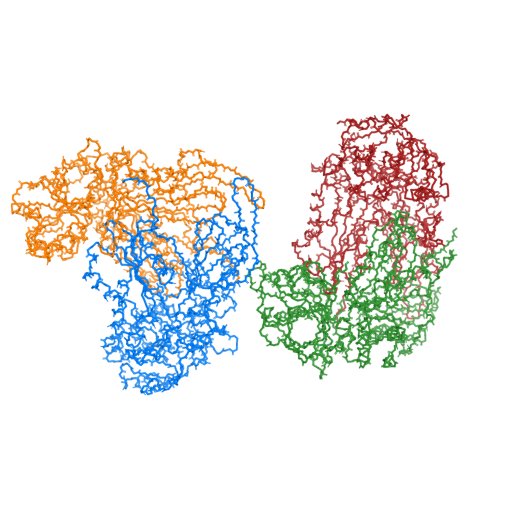2350 O O . ARG A 1 345 ? 95.552 8.505 55.859 1.00 14.37 309 ARG A O 1
ATOM 2358 N N . VAL A 1 346 ? 95.073 10.552 55.069 1.00 15.79 310 VAL A N 1
ATOM 2359 C CA . VAL A 1 346 ? 96.266 10.664 54.241 1.00 15.33 310 VAL A CA 1
ATOM 2360 C C . VAL A 1 346 ? 96.934 11.977 54.589 1.00 15.81 310 VAL A C 1
ATOM 2361 O O . VAL A 1 346 ? 96.298 13.034 54.494 1.00 19.34 310 VAL A O 1
ATOM 2365 N N . ILE A 1 347 ? 98.204 11.912 55.000 1.00 15.93 311 ILE A N 1
ATOM 2366 C CA . ILE A 1 347 ? 99.006 13.073 55.381 1.00 16.23 311 ILE A CA 1
ATOM 2367 C C . ILE A 1 347 ? 100.213 13.151 54.455 1.00 16.01 311 ILE A C 1
ATOM 2368 O O . ILE A 1 347 ? 100.906 12.153 54.248 1.00 13.45 311 ILE A O 1
ATOM 2373 N N . ARG A 1 348 ? 100.454 14.332 53.901 1.00 19.93 312 ARG A N 1
ATOM 2374 C CA . ARG A 1 348 ? 101.557 14.584 52.984 1.00 17.82 312 ARG A CA 1
ATOM 2375 C C . ARG A 1 348 ? 102.559 15.507 53.660 1.00 16.21 312 ARG A C 1
ATOM 2376 O O . ARG A 1 348 ? 102.208 16.616 54.070 1.00 14.82 312 ARG A O 1
ATOM 2384 N N . MET A 1 349 ? 103.781 15.033 53.818 1.00 18.91 313 MET A N 1
ATOM 2385 C CA . MET A 1 349 ? 104.838 15.760 54.493 1.00 18.15 313 MET A CA 1
ATOM 2386 C C . MET A 1 349 ? 105.931 16.180 53.521 1.00 17.27 313 MET A C 1
ATOM 2387 O O . MET A 1 349 ? 106.064 15.622 52.427 1.00 13.11 313 MET A O 1
ATOM 2392 N N . PRO A 1 350 ? 106.759 17.137 53.907 1.00 16.85 314 PRO A N 1
ATOM 2393 C CA . PRO A 1 350 ? 107.961 17.418 53.131 1.00 15.99 314 PRO A CA 1
ATOM 2394 C C . PRO A 1 350 ? 108.936 16.239 53.195 1.00 16.50 314 PRO A C 1
ATOM 2395 O O . PRO A 1 350 ? 108.808 15.323 54.013 1.00 17.99 314 PRO A O 1
ATOM 2399 N N . ARG A 1 351 ? 109.915 16.260 52.289 1.00 14.65 315 ARG A N 1
ATOM 2400 C CA . ARG A 1 351 ? 110.867 15.169 52.125 1.00 12.28 315 ARG A CA 1
ATOM 2401 C C . ARG A 1 351 ? 112.197 15.723 51.635 1.00 17.05 315 ARG A C 1
ATOM 2402 O O . ARG A 1 351 ? 112.246 16.755 50.966 1.00 14.60 315 ARG A O 1
ATOM 2410 N N . HIS A 1 352 ? 113.273 15.025 51.989 1.00 15.92 316 HIS A N 1
ATOM 2411 C CA . HIS A 1 352 ? 114.572 15.259 51.378 1.00 13.57 316 HIS A CA 1
ATOM 2412 C C . HIS A 1 352 ? 114.487 14.837 49.913 1.00 11.94 316 HIS A C 1
ATOM 2413 O O . HIS A 1 352 ? 113.803 13.878 49.572 1.00 14.73 316 HIS A O 1
ATOM 2420 N N . GLY A 1 353 ? 115.163 15.561 49.037 1.00 12.03 317 GLY A N 1
ATOM 2421 C CA . GLY A 1 353 ? 115.070 15.244 47.622 1.00 12.20 317 GLY A CA 1
ATOM 2422 C C . GLY A 1 353 ? 115.347 13.790 47.277 1.00 16.19 317 GLY A C 1
ATOM 2423 O O . GLY A 1 353 ? 114.816 13.275 46.292 1.00 18.49 317 GLY A O 1
ATOM 2424 N N . ALA A 1 354 ? 116.194 13.115 48.058 1.00 17.02 318 ALA A N 1
ATOM 2425 C CA . ALA A 1 354 ? 116.562 11.727 47.798 1.00 11.94 318 ALA A CA 1
ATOM 2426 C C . ALA A 1 354 ? 115.609 10.701 48.419 1.00 14.80 318 ALA A C 1
ATOM 2427 O O . ALA A 1 354 ? 115.811 9.495 48.230 1.00 12.78 318 ALA A O 1
ATOM 2429 N N . SER A 1 355 ? 114.561 11.139 49.116 1.00 12.80 319 SER A N 1
ATOM 2430 C CA . SER A 1 355 ? 113.776 10.260 49.964 1.00 13.14 319 SER A CA 1
ATOM 2431 C C . SER A 1 355 ? 112.289 10.423 49.696 1.00 12.75 319 SER A C 1
ATOM 2432 O O . SER A 1 355 ? 111.826 11.480 49.291 1.00 16.59 319 SER A O 1
ATOM 2435 N N . CYS A 1 356 ? 111.548 9.347 49.911 1.00 16.40 320 CYS A N 1
ATOM 2436 C CA . CYS A 1 356 ? 110.094 9.415 50.049 1.00 15.43 320 CYS A CA 1
ATOM 2437 C C . CYS A 1 356 ? 109.645 8.244 50.901 1.00 15.74 320 CYS A C 1
ATOM 2438 O O . CYS A 1 356 ? 109.115 7.250 50.395 1.00 17.51 320 CYS A O 1
ATOM 2441 N N . PRO A 1 357 ? 109.864 8.316 52.209 1.00 17.84 321 PRO A N 1
ATOM 2442 C CA . PRO A 1 357 ? 109.291 7.304 53.099 1.00 11.74 321 PRO A CA 1
ATOM 2443 C C . PRO A 1 357 ? 107.764 7.356 53.044 1.00 11.99 321 PRO A C 1
ATOM 2444 O O . PRO A 1 357 ? 107.162 8.426 52.995 1.00 13.06 321 PRO A O 1
ATOM 2448 N N . ILE A 1 358 ? 107.135 6.192 53.075 1.00 12.01 322 ILE A N 1
ATOM 2449 C CA . ILE A 1 358 ? 105.684 6.085 53.058 1.00 12.24 322 ILE A CA 1
ATOM 2450 C C . ILE A 1 358 ? 105.271 5.202 54.224 1.00 17.31 322 ILE A C 1
ATOM 2451 O O . ILE A 1 358 ? 105.866 4.146 54.449 1.00 17.45 322 ILE A O 1
ATOM 2456 N N . GLY A 1 359 ? 104.297 5.657 55.000 1.00 18.29 323 GLY A N 1
ATOM 2457 C CA . GLY A 1 359 ? 103.753 4.884 56.102 1.00 16.14 323 GLY A CA 1
ATOM 2458 C C . GLY A 1 359 ? 102.314 4.474 55.814 1.00 15.01 323 GLY A C 1
ATOM 2459 O O . GLY A 1 359 ? 101.512 5.279 55.356 1.00 12.70 323 GLY A O 1
ATOM 2460 N N . ILE A 1 360 ? 102.015 3.214 56.079 1.00 17.16 324 ILE A N 1
ATOM 2461 C CA . ILE A 1 360 ? 100.642 2.735 56.064 1.00 12.72 324 ILE A CA 1
ATOM 2462 C C . ILE A 1 360 ? 100.388 1.966 57.349 1.00 12.66 324 ILE A C 1
ATOM 2463 O O . ILE A 1 360 ? 101.272 1.268 57.846 1.00 12.95 324 ILE A O 1
ATOM 2468 N N . GLY A 1 361 ? 99.184 2.098 57.892 1.00 12.84 325 GLY A N 1
ATOM 2469 C CA . GLY A 1 361 ? 98.837 1.498 59.169 1.00 12.82 325 GLY A CA 1
ATOM 2470 C C . GLY A 1 361 ? 97.339 1.562 59.344 1.00 13.08 325 GLY A C 1
ATOM 2471 O O . GLY A 1 361 ? 96.628 2.172 58.545 1.00 13.26 325 GLY A O 1
ATOM 2472 N N . VAL A 1 362 ? 96.860 0.908 60.398 1.00 13.96 326 VAL A N 1
ATOM 2473 C CA . VAL A 1 362 ? 95.436 0.876 60.716 1.00 13.35 326 VAL A CA 1
ATOM 2474 C C . VAL A 1 362 ? 95.244 1.065 62.208 1.00 13.34 326 VAL A C 1
ATOM 2475 O O . VAL A 1 362 ? 96.103 0.709 63.019 1.00 13.16 326 VAL A O 1
ATOM 2479 N N . SER A 1 363 ? 94.098 1.628 62.562 1.00 13.56 327 SER A N 1
ATOM 2480 C CA . SER A 1 363 ? 93.476 1.349 63.847 1.00 19.75 327 SER A CA 1
ATOM 2481 C C . SER A 1 363 ? 92.509 0.193 63.641 1.00 17.38 327 SER A C 1
ATOM 2482 O O . SER A 1 363 ? 91.744 0.190 62.677 1.00 14.84 327 SER A O 1
ATOM 2485 N N . CYS A 1 364 ? 92.590 -0.803 64.509 1.00 17.15 328 CYS A N 1
ATOM 2486 C CA . CYS A 1 364 ? 91.765 -2.000 64.407 1.00 16.82 328 CYS A CA 1
ATOM 2487 C C . CYS A 1 364 ? 90.400 -1.747 65.042 1.00 15.88 328 CYS A C 1
ATOM 2488 O O . CYS A 1 364 ? 90.080 -0.644 65.489 1.00 14.99 328 CYS A O 1
ATOM 2491 N N . SER A 1 365 ? 89.588 -2.799 65.130 1.00 14.31 329 SER A N 1
ATOM 2492 C CA . SER A 1 365 ? 88.283 -2.679 65.765 1.00 17.96 329 SER A CA 1
ATOM 2493 C C . SER A 1 365 ? 88.400 -2.331 67.244 1.00 18.37 329 SER A C 1
ATOM 2494 O O . SER A 1 365 ? 87.422 -1.865 67.841 1.00 14.78 329 SER A O 1
ATOM 2497 N N . ALA A 1 366 ? 89.562 -2.563 67.856 1.00 14.34 330 ALA A N 1
ATOM 2498 C CA . ALA A 1 366 ? 89.853 -1.998 69.170 1.00 14.31 330 ALA A CA 1
ATOM 2499 C C . ALA A 1 366 ? 90.430 -0.592 69.000 1.00 17.49 330 ALA A C 1
ATOM 2500 O O . ALA A 1 366 ? 91.614 -0.332 69.211 1.00 18.04 330 ALA A O 1
ATOM 2502 N N . ASP A 1 367 ? 89.541 0.340 68.646 1.00 19.01 331 ASP A N 1
ATOM 2503 C CA . ASP A 1 367 ? 89.909 1.715 68.300 1.00 14.38 331 ASP A CA 1
ATOM 2504 C C . ASP A 1 367 ? 89.922 2.501 69.610 1.00 24.30 331 ASP A C 1
ATOM 2505 O O . ASP A 1 367 ? 88.914 3.083 70.013 1.00 20.23 331 ASP A O 1
ATOM 2510 N N . ARG A 1 368 ? 91.085 2.529 70.283 1.00 14.21 332 ARG A N 1
ATOM 2511 C CA . ARG A 1 368 ? 91.217 2.927 71.696 1.00 18.48 332 ARG A CA 1
ATOM 2512 C C . ARG A 1 368 ? 92.204 4.087 71.887 1.00 18.83 332 ARG A C 1
ATOM 2513 O O . ARG A 1 368 ? 93.401 3.866 72.062 1.00 16.05 332 ARG A O 1
ATOM 2521 N N . GLN A 1 369 ? 91.691 5.314 71.914 1.00 14.28 333 GLN A N 1
ATOM 2522 C CA . GLN A 1 369 ? 92.490 6.500 72.179 1.00 14.22 333 GLN A CA 1
ATOM 2523 C C . GLN A 1 369 ? 91.623 7.572 72.831 1.00 14.54 333 GLN A C 1
ATOM 2524 O O . GLN A 1 369 ? 90.414 7.653 72.591 1.00 25.83 333 GLN A O 1
ATOM 2530 N N . ALA A 1 370 ? 92.261 8.401 73.654 1.00 15.36 334 ALA A N 1
ATOM 2531 C CA . ALA A 1 370 ? 91.577 9.466 74.368 1.00 15.40 334 ALA A CA 1
ATOM 2532 C C . ALA A 1 370 ? 92.509 10.660 74.502 1.00 16.14 334 ALA A C 1
ATOM 2533 O O . ALA A 1 370 ? 93.670 10.504 74.888 1.00 14.68 334 ALA A O 1
ATOM 2535 N N . LEU A 1 371 ? 92.007 11.838 74.149 1.00 17.30 335 LEU A N 1
ATOM 2536 C CA . LEU A 1 371 ? 92.704 13.080 74.447 1.00 17.93 335 LEU A CA 1
ATOM 2537 C C . LEU A 1 371 ? 92.403 13.493 75.876 1.00 16.58 335 LEU A C 1
ATOM 2538 O O . LEU A 1 371 ? 91.369 13.152 76.427 1.00 19.67 335 LEU A O 1
ATOM 2543 N N . GLY A 1 372 ? 93.337 14.206 76.485 1.00 15.61 336 GLY A N 1
ATOM 2544 C CA . GLY A 1 372 ? 93.155 14.689 77.836 1.00 16.66 336 GLY A CA 1
ATOM 2545 C C . GLY A 1 372 ? 93.955 15.959 78.002 1.00 16.98 336 GLY A C 1
ATOM 2546 O O . GLY A 1 372 ? 94.782 16.300 77.156 1.00 16.67 336 GLY A O 1
ATOM 2547 N N . LYS A 1 373 ? 93.730 16.645 79.117 1.00 15.84 337 LYS A N 1
ATOM 2548 C CA . LYS A 1 373 ? 94.518 17.847 79.343 1.00 16.07 337 LYS A CA 1
ATOM 2549 C C . LYS A 1 373 ? 94.349 18.321 80.778 1.00 19.34 337 LYS A C 1
ATOM 2550 O O . LYS A 1 373 ? 93.336 18.053 81.422 1.00 21.69 337 LYS A O 1
ATOM 2556 N N . ILE A 1 374 ? 95.368 19.006 81.277 1.00 19.74 338 ILE A N 1
ATOM 2557 C CA . ILE A 1 374 ? 95.342 19.594 82.605 1.00 21.30 338 ILE A CA 1
ATOM 2558 C C . ILE A 1 374 ? 95.653 21.072 82.459 1.00 19.77 338 ILE A C 1
ATOM 2559 O O . ILE A 1 374 ? 96.655 21.436 81.833 1.00 16.82 338 ILE A O 1
ATOM 2564 N N . ASN A 1 375 ? 94.786 21.920 83.010 1.00 20.49 339 ASN A N 1
ATOM 2565 C CA . ASN A 1 375 ? 94.986 23.361 82.956 1.00 21.70 339 ASN A CA 1
ATOM 2566 C C . ASN A 1 375 ? 94.515 23.959 84.284 1.00 22.23 339 ASN A C 1
ATOM 2567 O O . ASN A 1 375 ? 94.275 23.245 85.257 1.00 21.06 339 ASN A O 1
ATOM 2572 N N . LYS A 1 376 ? 94.411 25.288 84.351 1.00 25.32 340 LYS A N 1
ATOM 2573 C CA . LYS A 1 376 ? 94.040 25.906 85.623 1.00 27.73 340 LYS A CA 1
ATOM 2574 C C . LYS A 1 376 ? 92.604 25.592 86.035 1.00 30.94 340 LYS A C 1
ATOM 2575 O O . LYS A 1 376 ? 92.246 25.844 87.188 1.00 30.72 340 LYS A O 1
ATOM 2581 N N . ASP A 1 377 ? 91.796 25.013 85.144 1.00 32.44 341 ASP A N 1
ATOM 2582 C CA . ASP A 1 377 ? 90.418 24.642 85.437 1.00 28.67 341 ASP A CA 1
ATOM 2583 C C . ASP A 1 377 ? 90.250 23.169 85.766 1.00 25.94 341 ASP A C 1
ATOM 2584 O O . ASP A 1 377 ? 89.120 22.726 85.963 1.00 27.78 341 ASP A O 1
ATOM 2589 N N . GLY A 1 378 ? 91.322 22.389 85.797 1.00 24.23 342 GLY A N 1
ATOM 2590 C CA . GLY A 1 378 ? 91.216 21.049 86.325 1.00 22.57 342 GLY A CA 1
ATOM 2591 C C . GLY A 1 378 ? 91.781 20.014 85.376 1.00 22.70 342 GLY A C 1
ATOM 2592 O O . GLY A 1 378 ? 92.584 20.317 84.486 1.00 20.50 342 GLY A O 1
ATOM 2593 N N . VAL A 1 379 ? 91.329 18.778 85.567 1.00 22.75 343 VAL A N 1
ATOM 2594 C CA . VAL A 1 379 ? 91.788 17.616 84.810 1.00 20.01 343 VAL A CA 1
ATOM 2595 C C . VAL A 1 379 ? 90.675 17.208 83.859 1.00 19.97 343 VAL A C 1
ATOM 2596 O O . VAL A 1 379 ? 89.555 16.914 84.295 1.00 21.00 343 VAL A O 1
ATOM 2600 N N . TRP A 1 380 ? 90.977 17.194 82.565 1.00 19.15 344 TRP A N 1
ATOM 2601 C CA . TRP A 1 380 ? 89.984 16.955 81.529 1.00 19.38 344 TRP A CA 1
ATOM 2602 C C . TRP A 1 380 ? 90.301 15.681 80.767 1.00 19.94 344 TRP A C 1
ATOM 2603 O O . TRP A 1 380 ? 91.462 15.384 80.487 1.00 16.13 344 TRP A O 1
ATOM 2614 N N . LEU A 1 381 ? 89.261 14.963 80.376 1.00 21.89 345 LEU A N 1
ATOM 2615 C CA . LEU A 1 381 ? 89.433 13.740 79.619 1.00 19.82 345 LEU A CA 1
ATOM 2616 C C . LEU A 1 381 ? 88.374 13.691 78.533 1.00 19.94 345 LEU A C 1
ATOM 2617 O O . LEU A 1 381 ? 87.218 14.042 78.767 1.00 21.70 345 LEU A O 1
ATOM 2622 N N . GLU A 1 382 ? 88.790 13.292 77.339 1.00 16.18 346 GLU A N 1
ATOM 2623 C CA . GLU A 1 382 ? 87.856 13.101 76.246 1.00 19.09 346 GLU A CA 1
ATOM 2624 C C . GLU A 1 382 ? 86.687 12.233 76.684 1.00 20.48 346 GLU A C 1
ATOM 2625 O O . GLU A 1 382 ? 86.860 11.188 77.318 1.00 22.84 346 GLU A O 1
ATOM 2631 N N . GLU A 1 383 ? 85.493 12.677 76.348 1.00 18.08 347 GLU A N 1
ATOM 2632 C CA . GLU A 1 383 ? 84.288 11.925 76.653 1.00 19.85 347 GLU A CA 1
ATOM 2633 C C . GLU A 1 383 ? 84.053 10.867 75.579 1.00 20.68 347 GLU A C 1
ATOM 2634 O O . GLU A 1 383 ? 83.908 11.192 74.398 1.00 22.81 347 GLU A O 1
ATOM 2640 N N . LEU A 1 384 ? 84.062 9.604 75.970 1.00 20.48 348 LEU A N 1
ATOM 2641 C CA . LEU A 1 384 ? 83.713 8.548 75.042 1.00 19.18 348 LEU A CA 1
ATOM 2642 C C . LEU A 1 384 ? 82.226 8.205 75.197 1.00 21.59 348 LEU A C 1
ATOM 2643 O O . LEU A 1 384 ? 81.517 8.755 76.047 1.00 20.76 348 LEU A O 1
ATOM 2648 N N . GLU A 1 385 ? 81.739 7.300 74.352 1.00 20.87 349 GLU A N 1
ATOM 2649 C CA . GLU A 1 385 ? 80.315 7.003 74.301 1.00 17.20 349 GLU A CA 1
ATOM 2650 C C . GLU A 1 385 ? 79.946 6.076 75.440 1.00 18.51 349 GLU A C 1
ATOM 2651 O O . GLU A 1 385 ? 80.417 4.941 75.495 1.00 17.05 349 GLU A O 1
ATOM 2657 N N . MET A 1 386 ? 79.090 6.545 76.337 1.00 24.03 350 MET A N 1
ATOM 2658 C CA . MET A 1 386 ? 78.707 5.736 77.481 1.00 28.28 350 MET A CA 1
ATOM 2659 C C . MET A 1 386 ? 77.387 4.996 77.312 1.00 29.15 350 MET A C 1
ATOM 2660 O O . MET A 1 386 ? 77.100 4.114 78.123 1.00 33.41 350 MET A O 1
ATOM 2665 N N . GLU A 1 387 ? 76.610 5.275 76.263 1.00 27.09 351 GLU A N 1
ATOM 2666 C CA . GLU A 1 387 ? 75.371 4.546 75.967 1.00 23.31 351 GLU A CA 1
ATOM 2667 C C . GLU A 1 387 ? 75.509 3.894 74.592 1.00 21.50 351 GLU A C 1
ATOM 2668 O O . GLU A 1 387 ? 74.801 4.260 73.648 1.00 21.42 351 GLU A O 1
ATOM 2674 N N . PRO A 1 388 ? 76.396 2.901 74.447 1.00 20.04 352 PRO A N 1
ATOM 2675 C CA . PRO A 1 388 ? 76.625 2.322 73.116 1.00 18.33 352 PRO A CA 1
ATOM 2676 C C . PRO A 1 388 ? 75.458 1.504 72.604 1.00 21.56 352 PRO A C 1
ATOM 2677 O O . PRO A 1 388 ? 75.430 1.182 71.407 1.00 23.14 352 PRO A O 1
ATOM 2681 N N . SER A 1 389 ? 74.493 1.186 73.470 1.00 18.08 353 SER A N 1
ATOM 2682 C CA . SER A 1 389 ? 73.335 0.398 73.083 1.00 21.51 353 SER A CA 1
ATOM 2683 C C . SER A 1 389 ? 72.501 1.097 72.041 1.00 20.42 353 SER A C 1
ATOM 2684 O O . SER A 1 389 ? 71.752 0.428 71.330 1.00 20.01 353 SER A O 1
ATOM 2687 N N . GLN A 1 390 ? 72.576 2.428 71.967 1.00 18.56 354 GLN A N 1
ATOM 2688 C CA . GLN A 1 390 ? 71.743 3.158 71.025 1.00 23.84 354 GLN A CA 1
ATOM 2689 C C . GLN A 1 390 ? 72.215 3.013 69.584 1.00 24.34 354 GLN A C 1
ATOM 2690 O O . GLN A 1 390 ? 71.479 3.386 68.669 1.00 24.84 354 GLN A O 1
ATOM 2696 N N . TYR A 1 391 ? 73.405 2.471 69.357 1.00 24.68 355 TYR A N 1
ATOM 2697 C CA . TYR A 1 391 ? 73.869 2.210 68.006 1.00 18.04 355 TYR A CA 1
ATOM 2698 C C . TYR A 1 391 ? 73.516 0.803 67.530 1.00 18.00 355 TYR A C 1
ATOM 2699 O O . TYR A 1 391 ? 73.771 0.485 66.372 1.00 24.69 355 TYR A O 1
ATOM 2708 N N . LEU A 1 392 ? 72.907 -0.026 68.369 1.00 24.07 356 LEU A N 1
ATOM 2709 C CA . LEU A 1 392 ? 72.498 -1.356 67.930 1.00 27.09 356 LEU A CA 1
ATOM 2710 C C . LEU A 1 392 ? 71.322 -1.238 66.971 1.00 27.05 356 LEU A C 1
ATOM 2711 O O . LEU A 1 392 ? 70.358 -0.526 67.269 1.00 29.25 356 LEU A O 1
ATOM 2716 N N . PRO A 1 393 ? 71.351 -1.917 65.828 1.00 27.52 357 PRO A N 1
ATOM 2717 C CA . PRO A 1 393 ? 70.217 -1.843 64.910 1.00 29.48 357 PRO A CA 1
ATOM 2718 C C . PRO A 1 393 ? 69.051 -2.662 65.419 1.00 33.46 357 PRO A C 1
ATOM 2719 O O . PRO A 1 393 ? 69.205 -3.622 66.177 1.00 33.45 357 PRO A O 1
ATOM 2723 N N . ASP A 1 394 ? 67.867 -2.256 64.990 1.00 38.45 358 ASP A N 1
ATOM 2724 C CA . ASP A 1 394 ? 66.651 -2.986 65.321 1.00 41.66 358 ASP A CA 1
ATOM 2725 C C . ASP A 1 394 ? 66.509 -4.142 64.341 1.00 45.75 358 ASP A C 1
ATOM 2726 O O . ASP A 1 394 ? 66.104 -3.957 63.190 1.00 49.29 358 ASP A O 1
ATOM 2731 N N . LEU A 1 395 ? 66.847 -5.342 64.801 1.00 45.31 359 LEU A N 1
ATOM 2732 C CA . LEU A 1 395 ? 66.841 -6.523 63.950 1.00 45.03 359 LEU A CA 1
ATOM 2733 C C . LEU A 1 395 ? 67.187 -7.747 64.777 1.00 49.47 359 LEU A C 1
ATOM 2734 O O . LEU A 1 395 ? 67.913 -7.648 65.774 1.00 51.16 359 LEU A O 1
ATOM 2739 N N . LYS A 1 396 ? 66.680 -8.902 64.357 1.00 51.59 360 LYS A N 1
ATOM 2740 C CA . LYS A 1 396 ? 67.053 -10.174 64.951 1.00 49.21 360 LYS A CA 1
ATOM 2741 C C . LYS A 1 396 ? 68.250 -10.718 64.197 1.00 44.81 360 LYS A C 1
ATOM 2742 O O . LYS A 1 396 ? 68.215 -10.838 62.970 1.00 44.14 360 LYS A O 1
ATOM 2744 N N . GLU A 1 397 ? 69.312 -11.028 64.938 1.00 40.81 361 GLU A N 1
ATOM 2745 C CA . GLU A 1 397 ? 70.507 -11.610 64.348 1.00 32.57 361 GLU A CA 1
ATOM 2746 C C . GLU A 1 397 ? 70.219 -12.911 63.606 1.00 33.51 361 GLU A C 1
ATOM 2747 O O . GLU A 1 397 ? 71.010 -13.315 62.744 1.00 34.02 361 GLU A O 1
ATOM 2753 N N . ASP A 1 398 ? 69.111 -13.585 63.928 1.00 35.56 362 ASP A N 1
ATOM 2754 C CA . ASP A 1 398 ? 68.734 -14.797 63.216 1.00 35.47 362 ASP A CA 1
ATOM 2755 C C . ASP A 1 398 ? 68.370 -14.526 61.766 1.00 36.03 362 ASP A C 1
ATOM 2756 O O . ASP A 1 398 ? 68.269 -15.475 60.981 1.00 36.65 362 ASP A O 1
ATOM 2758 N N . GLU A 1 399 ? 68.184 -13.263 61.393 1.00 33.68 363 GLU A N 1
ATOM 2759 C CA . GLU A 1 399 ? 67.656 -12.906 60.087 1.00 30.70 363 GLU A CA 1
ATOM 2760 C C . GLU A 1 399 ? 68.708 -12.316 59.171 1.00 30.62 363 GLU A C 1
ATOM 2761 O O . GLU A 1 399 ? 68.406 -12.046 58.006 1.00 34.69 363 GLU A O 1
ATOM 2763 N N . LEU A 1 400 ? 69.936 -12.126 59.663 1.00 28.46 364 LEU A N 1
ATOM 2764 C CA . LEU A 1 400 ? 70.997 -11.531 58.862 1.00 24.70 364 LEU A CA 1
ATOM 2765 C C . LEU A 1 400 ? 71.619 -12.527 57.901 1.00 28.84 364 LEU A C 1
ATOM 2766 O O . LEU A 1 400 ? 72.028 -12.144 56.801 1.00 30.99 364 LEU A O 1
ATOM 2771 N N . LEU A 1 401 ? 71.715 -13.790 58.303 1.00 28.46 365 LEU A N 1
ATOM 2772 C CA . LEU A 1 401 ? 72.340 -14.833 57.508 1.00 23.45 365 LEU A CA 1
ATOM 2773 C C . LEU A 1 401 ? 71.284 -15.769 56.936 1.00 34.72 365 LEU A C 1
ATOM 2774 O O . LEU A 1 401 ? 70.443 -16.291 57.670 1.00 31.86 365 LEU A O 1
ATOM 2776 N N . LYS A 1 402 ? 71.351 -15.984 55.622 1.00 34.57 366 LYS A N 1
ATOM 2777 C CA . LYS A 1 402 ? 70.546 -16.977 54.936 1.00 35.14 366 LYS A CA 1
ATOM 2778 C C . LYS A 1 402 ? 70.712 -18.349 55.575 1.00 38.06 366 LYS A C 1
ATOM 2779 O O . LYS A 1 402 ? 69.849 -18.783 56.344 1.00 41.47 366 LYS A O 1
ATOM 2781 N N . THR A 1 403 ? 71.819 -19.033 55.276 1.00 35.74 367 THR A N 1
ATOM 2782 C CA . THR A 1 403 ? 71.962 -20.422 55.694 1.00 34.94 367 THR A CA 1
ATOM 2783 C C . THR A 1 403 ? 72.317 -20.508 57.179 1.00 35.87 367 THR A C 1
ATOM 2784 O O . THR A 1 403 ? 73.066 -19.674 57.692 1.00 37.30 367 THR A O 1
ATOM 2786 N N . PRO A 1 404 ? 71.767 -21.476 57.903 1.00 34.79 368 PRO A N 1
ATOM 2787 C CA . PRO A 1 404 ? 72.134 -21.631 59.313 1.00 33.41 368 PRO A CA 1
ATOM 2788 C C . PRO A 1 404 ? 73.526 -22.226 59.428 1.00 33.11 368 PRO A C 1
ATOM 2789 O O . PRO A 1 404 ? 74.043 -22.842 58.497 1.00 35.27 368 PRO A O 1
ATOM 2793 N N . ALA A 1 405 ? 74.125 -22.065 60.601 1.00 29.91 369 ALA A N 1
ATOM 2794 C CA . ALA A 1 405 ? 75.443 -22.636 60.830 1.00 28.89 369 ALA A CA 1
ATOM 2795 C C . ALA A 1 405 ? 75.387 -24.165 60.861 1.00 30.23 369 ALA A C 1
ATOM 2796 O O . ALA A 1 405 ? 74.413 -24.768 61.314 1.00 32.83 369 ALA A O 1
ATOM 2798 N N . VAL A 1 406 ? 76.445 -24.798 60.365 1.00 29.69 370 VAL A N 1
ATOM 2799 C CA . VAL A 1 406 ? 76.597 -26.238 60.527 1.00 27.68 370 VAL A CA 1
ATOM 2800 C C . VAL A 1 406 ? 77.141 -26.484 61.921 1.00 29.28 370 VAL A C 1
ATOM 2801 O O . VAL A 1 406 ? 78.140 -25.876 62.316 1.00 30.59 370 VAL A O 1
ATOM 2805 N N . MET A 1 407 ? 76.476 -27.344 62.683 1.00 28.97 371 MET A N 1
ATOM 2806 C CA . MET A 1 407 ? 76.907 -27.628 64.042 1.00 34.04 371 MET A CA 1
ATOM 2807 C C . MET A 1 407 ? 77.967 -28.721 64.008 1.00 35.61 371 MET A C 1
ATOM 2808 O O . MET A 1 407 ? 77.780 -29.757 63.354 1.00 36.25 371 MET A O 1
ATOM 2813 N N . VAL A 1 408 ? 79.082 -28.481 64.700 1.00 33.19 372 VAL A N 1
ATOM 2814 C CA . VAL A 1 408 ? 80.185 -29.430 64.766 1.00 26.99 372 VAL A CA 1
ATOM 2815 C C . VAL A 1 408 ? 80.410 -29.766 66.233 1.00 26.43 372 VAL A C 1
ATOM 2816 O O . VAL A 1 408 ? 80.657 -28.876 67.056 1.00 26.50 372 VAL A O 1
ATOM 2820 N N . ASN A 1 409 ? 80.266 -31.046 66.565 1.00 27.85 373 ASN A N 1
ATOM 2821 C CA . ASN A 1 409 ? 80.562 -31.568 67.894 1.00 29.06 373 ASN A CA 1
ATOM 2822 C C . ASN A 1 409 ? 82.058 -31.850 67.953 1.00 33.07 373 ASN A C 1
ATOM 2823 O O . ASN A 1 409 ? 82.550 -32.744 67.253 1.00 36.43 373 ASN A O 1
ATOM 2828 N N . LEU A 1 410 ? 82.798 -31.069 68.753 1.00 31.53 374 LEU A N 1
ATOM 2829 C CA . LEU A 1 410 ? 84.236 -31.285 68.832 1.00 27.11 374 LEU A CA 1
ATOM 2830 C C . LEU A 1 410 ? 84.594 -32.435 69.752 1.00 26.80 374 LEU A C 1
ATOM 2831 O O . LEU A 1 410 ? 85.680 -33.006 69.617 1.00 29.26 374 LEU A O 1
ATOM 2836 N N . ASN A 1 411 ? 83.681 -32.845 70.622 1.00 24.79 375 ASN A N 1
ATOM 2837 C CA . ASN A 1 411 ? 83.954 -33.925 71.562 1.00 29.10 375 ASN A CA 1
ATOM 2838 C C . ASN A 1 411 ? 83.711 -35.277 70.886 1.00 36.00 375 ASN A C 1
ATOM 2839 O O . ASN A 1 411 ? 82.885 -36.093 71.297 1.00 38.86 375 ASN A O 1
ATOM 2844 N N . ARG A 1 412 ? 84.448 -35.477 69.808 1.00 37.60 376 ARG A N 1
ATOM 2845 C CA . ARG A 1 412 ? 84.491 -36.687 69.007 1.00 39.23 376 ARG A CA 1
ATOM 2846 C C . ARG A 1 412 ? 85.955 -36.996 68.758 1.00 39.10 376 ARG A C 1
ATOM 2847 O O . ARG A 1 412 ? 86.814 -36.132 68.958 1.00 41.58 376 ARG A O 1
ATOM 2855 N N . PRO A 1 413 ? 86.281 -38.215 68.332 1.00 34.73 377 PRO A N 1
ATOM 2856 C CA . PRO A 1 413 ? 87.664 -38.486 67.921 1.00 30.06 377 PRO A CA 1
ATOM 2857 C C . PRO A 1 413 ? 88.046 -37.613 66.746 1.00 29.54 377 PRO A C 1
ATOM 2858 O O . PRO A 1 413 ? 87.264 -37.423 65.816 1.00 34.68 377 PRO A O 1
ATOM 2862 N N . MET A 1 414 ? 89.270 -37.100 66.781 1.00 26.67 378 MET A N 1
ATOM 2863 C CA . MET A 1 414 ? 89.689 -36.140 65.768 1.00 28.30 378 MET A CA 1
ATOM 2864 C C . MET A 1 414 ? 89.490 -36.628 64.343 1.00 28.69 378 MET A C 1
ATOM 2865 O O . MET A 1 414 ? 89.098 -35.809 63.497 1.00 28.29 378 MET A O 1
ATOM 2870 N N . PRO A 1 415 ? 89.721 -37.900 63.999 1.00 29.99 379 PRO A N 1
ATOM 2871 C CA . PRO A 1 415 ? 89.362 -38.345 62.647 1.00 27.79 379 PRO A CA 1
ATOM 2872 C C . PRO A 1 415 ? 87.897 -38.139 62.305 1.00 26.37 379 PRO A C 1
ATOM 2873 O O . PRO A 1 415 ? 87.572 -37.859 61.146 1.00 24.70 379 PRO A O 1
ATOM 2877 N N . GLU A 1 416 ? 86.998 -38.269 63.278 1.00 30.18 380 GLU A N 1
ATOM 2878 C CA . GLU A 1 416 ? 85.590 -37.996 63.019 1.00 32.16 380 GLU A CA 1
ATOM 2879 C C . GLU A 1 416 ? 85.369 -36.517 62.732 1.00 32.02 380 GLU A C 1
ATOM 2880 O O . GLU A 1 416 ? 84.665 -36.156 61.779 1.00 32.47 380 GLU A O 1
ATOM 2886 N N . VAL A 1 417 ? 85.948 -35.646 63.568 1.00 28.36 381 VAL A N 1
ATOM 2887 C CA . VAL A 1 417 ? 85.769 -34.205 63.402 1.00 26.52 381 VAL A CA 1
ATOM 2888 C C . VAL A 1 417 ? 86.250 -33.770 62.024 1.00 26.62 381 VAL A C 1
ATOM 2889 O O . VAL A 1 417 ? 85.593 -32.980 61.339 1.00 25.54 381 VAL A O 1
ATOM 2893 N N . LEU A 1 418 ? 87.384 -34.314 61.581 1.00 27.97 382 LEU A N 1
ATOM 2894 C CA . LEU A 1 418 ? 87.901 -33.997 60.255 1.00 24.84 382 LEU A CA 1
ATOM 2895 C C . LEU A 1 418 ? 86.969 -34.501 59.171 1.00 24.87 382 LEU A C 1
ATOM 2896 O O . LEU A 1 418 ? 86.786 -33.837 58.149 1.00 27.97 382 LEU A O 1
ATOM 2901 N N . GLN A 1 419 ? 86.364 -35.675 59.384 1.00 25.38 383 GLN A N 1
ATOM 2902 C CA . GLN A 1 419 ? 85.419 -36.225 58.419 1.00 26.10 383 GLN A CA 1
ATOM 2903 C C . GLN A 1 419 ? 84.201 -35.329 58.258 1.00 27.81 383 GLN A C 1
ATOM 2904 O O . GLN A 1 419 ? 83.722 -35.113 57.138 1.00 29.77 383 GLN A O 1
ATOM 2910 N N . GLU A 1 420 ? 83.676 -34.814 59.372 1.00 26.33 384 GLU A N 1
ATOM 2911 C CA . GLU A 1 420 ? 82.546 -33.897 59.309 1.00 26.91 384 GLU A CA 1
ATOM 2912 C C . GLU A 1 420 ? 82.926 -32.598 58.614 1.00 28.30 384 GLU A C 1
ATOM 2913 O O . GLU A 1 420 ? 82.176 -32.097 57.773 1.00 31.30 384 GLU A O 1
ATOM 2919 N N . LEU A 1 421 ? 84.103 -32.050 58.924 1.00 27.53 385 LEU A N 1
ATOM 2920 C CA . LEU A 1 421 ? 84.502 -30.797 58.303 1.00 20.91 385 LEU A CA 1
ATOM 2921 C C . LEU A 1 421 ? 84.753 -30.960 56.811 1.00 21.04 385 LEU A C 1
ATOM 2922 O O . LEU A 1 421 ? 84.491 -30.039 56.033 1.00 26.19 385 LEU A O 1
ATOM 2927 N N . SER A 1 422 ? 85.219 -32.123 56.387 1.00 21.33 386 SER A N 1
ATOM 2928 C CA . SER A 1 422 ? 85.544 -32.369 54.989 1.00 21.49 386 SER A CA 1
ATOM 2929 C C . SER A 1 422 ? 84.325 -32.356 54.065 1.00 25.63 386 SER A C 1
ATOM 2930 O O . SER A 1 422 ? 84.502 -32.283 52.844 1.00 22.19 386 SER A O 1
ATOM 2933 N N . LYS A 1 423 ? 83.103 -32.413 54.616 1.00 26.27 387 LYS A N 1
ATOM 2934 C CA . LYS A 1 423 ? 81.860 -32.374 53.847 1.00 27.46 387 LYS A CA 1
ATOM 2935 C C . LYS A 1 423 ? 81.510 -30.986 53.331 1.00 30.17 387 LYS A C 1
ATOM 2936 O O . LYS A 1 423 ? 80.620 -30.857 52.481 1.00 23.28 387 LYS A O 1
ATOM 2942 N N . HIS A 1 424 ? 82.203 -29.959 53.797 1.00 30.99 388 HIS A N 1
ATOM 2943 C CA . HIS A 1 424 ? 81.805 -28.585 53.594 1.00 29.52 388 HIS A CA 1
ATOM 2944 C C . HIS A 1 424 ? 82.897 -27.798 52.883 1.00 28.27 388 HIS A C 1
ATOM 2945 O O . HIS A 1 424 ? 84.087 -28.011 53.142 1.00 30.36 388 HIS A O 1
ATOM 2952 N N . PRO A 1 425 ? 82.530 -26.931 51.946 1.00 26.81 389 PRO A N 1
ATOM 2953 C CA . PRO A 1 425 ? 83.529 -26.114 51.255 1.00 26.50 389 PRO A CA 1
ATOM 2954 C C . PRO A 1 425 ? 83.930 -24.894 52.074 1.00 26.95 389 PRO A C 1
ATOM 2955 O O . PRO A 1 425 ? 83.273 -24.506 53.039 1.00 26.12 389 PRO A O 1
ATOM 2959 N N . VAL A 1 426 ? 85.044 -24.282 51.669 1.00 27.57 390 VAL A N 1
ATOM 2960 C CA . VAL A 1 426 ? 85.440 -23.038 52.305 1.00 25.76 390 VAL A CA 1
ATOM 2961 C C . VAL A 1 426 ? 84.313 -22.018 52.116 1.00 26.52 390 VAL A C 1
ATOM 2962 O O . VAL A 1 426 ? 83.510 -22.111 51.176 1.00 25.79 390 VAL A O 1
ATOM 2966 N N . ARG A 1 427 ? 84.242 -21.053 53.042 1.00 27.18 391 ARG A N 1
ATOM 2967 C CA . ARG A 1 427 ? 83.180 -20.062 53.260 1.00 26.62 391 ARG A CA 1
ATOM 2968 C C . ARG A 1 427 ? 82.054 -20.607 54.134 1.00 23.92 391 ARG A C 1
ATOM 2969 O O . ARG A 1 427 ? 81.180 -19.838 54.534 1.00 23.30 391 ARG A O 1
ATOM 2977 N N . THR A 1 428 ? 82.053 -21.903 54.448 1.00 23.94 392 THR A N 1
ATOM 2978 C CA . THR A 1 428 ? 80.969 -22.511 55.215 1.00 27.32 392 THR A CA 1
ATOM 2979 C C . THR A 1 428 ? 80.999 -22.007 56.649 1.00 20.30 392 THR A C 1
ATOM 2980 O O . THR A 1 428 ? 81.993 -22.190 57.351 1.00 19.83 392 THR A O 1
ATOM 2984 N N . ARG A 1 429 ? 79.905 -21.392 57.086 1.00 20.59 393 ARG A N 1
ATOM 2985 C CA . ARG A 1 429 ? 79.784 -20.942 58.462 1.00 22.04 393 ARG A CA 1
ATOM 2986 C C . ARG A 1 429 ? 79.469 -22.115 59.384 1.00 21.30 393 ARG A C 1
ATOM 2987 O O . ARG A 1 429 ? 78.625 -22.961 59.072 1.00 21.14 393 ARG A O 1
ATOM 2995 N N . LEU A 1 430 ? 80.139 -22.144 60.536 1.00 20.22 394 LEU A N 1
ATOM 2996 C CA . LEU A 1 430 ? 80.051 -23.239 61.495 1.00 23.51 394 LEU A CA 1
ATOM 2997 C C . LEU A 1 430 ? 79.634 -22.704 62.853 1.00 23.40 394 LEU A C 1
ATOM 2998 O O . LEU A 1 430 ? 79.646 -21.495 63.095 1.00 20.15 394 LEU A O 1
ATOM 3003 N N . SER A 1 431 ? 79.199 -23.623 63.714 1.00 23.89 395 SER A N 1
ATOM 3004 C CA . SER A 1 431 ? 78.938 -23.330 65.118 1.00 24.53 395 SER A CA 1
ATOM 3005 C C . SER A 1 431 ? 79.533 -24.474 65.929 1.00 25.15 395 SER A C 1
ATOM 3006 O O . SER A 1 431 ? 79.084 -25.617 65.810 1.00 28.95 395 SER A O 1
ATOM 3009 N N . LEU A 1 432 ? 80.551 -24.180 66.739 1.00 24.41 396 LEU A N 1
ATOM 3010 C CA . LEU A 1 432 ? 81.381 -25.209 67.349 1.00 23.65 396 LEU A CA 1
ATOM 3011 C C . LEU A 1 432 ? 81.050 -25.375 68.829 1.00 23.94 396 LEU A C 1
ATOM 3012 O O . LEU A 1 432 ? 80.902 -24.389 69.554 1.00 27.94 396 LEU A O 1
ATOM 3017 N N . THR A 1 433 ? 80.958 -26.628 69.281 1.00 22.54 397 THR A N 1
ATOM 3018 C CA . THR A 1 433 ? 80.628 -26.947 70.668 1.00 23.36 397 THR A CA 1
ATOM 3019 C C . THR A 1 433 ? 81.553 -28.058 71.141 1.00 23.26 397 THR A C 1
ATOM 3020 O O . THR A 1 433 ? 81.611 -29.118 70.510 1.00 23.65 397 THR A O 1
ATOM 3024 N N . GLY A 1 434 ? 82.250 -27.829 72.263 1.00 20.97 398 GLY A N 1
ATOM 3025 C CA . GLY A 1 434 ? 83.106 -28.840 72.848 1.00 27.28 398 GLY A CA 1
ATOM 3026 C C . GLY A 1 434 ? 84.414 -28.267 73.385 1.00 20.44 398 GLY A C 1
ATOM 3027 O O . GLY A 1 434 ? 84.528 -27.079 73.658 1.00 20.06 398 GLY A O 1
ATOM 3028 N N . THR A 1 435 ? 85.393 -29.157 73.562 1.00 23.91 399 THR A N 1
ATOM 3029 C CA . THR A 1 435 ? 86.693 -28.834 74.147 1.00 23.22 399 THR A CA 1
ATOM 3030 C C . THR A 1 435 ? 87.682 -28.359 73.097 1.00 23.30 399 THR A C 1
ATOM 3031 O O . THR A 1 435 ? 87.808 -28.963 72.033 1.00 23.72 399 THR A O 1
ATOM 3035 N N . ILE A 1 436 ? 88.437 -27.325 73.442 1.00 26.29 400 ILE A N 1
ATOM 3036 C CA . ILE A 1 436 ? 89.459 -26.748 72.581 1.00 18.17 400 ILE A CA 1
ATOM 3037 C C . ILE A 1 436 ? 90.718 -26.517 73.414 1.00 23.72 400 ILE A C 1
ATOM 3038 O O . ILE A 1 436 ? 90.655 -26.072 74.565 1.00 17.89 400 ILE A O 1
ATOM 3043 N N . ILE A 1 437 ? 91.851 -26.820 72.839 1.00 24.16 401 ILE A N 1
ATOM 3044 C CA . ILE A 1 437 ? 93.141 -26.478 73.417 1.00 23.25 401 ILE A CA 1
ATOM 3045 C C . ILE A 1 437 ? 93.543 -25.100 72.903 1.00 16.61 401 ILE A C 1
ATOM 3046 O O . ILE A 1 437 ? 93.385 -24.801 71.720 1.00 16.44 401 ILE A O 1
ATOM 3051 N N . VAL A 1 438 ? 94.088 -24.264 73.776 1.00 16.38 402 VAL A N 1
ATOM 3052 C CA . VAL A 1 438 ? 94.456 -22.898 73.421 1.00 15.94 402 VAL A CA 1
ATOM 3053 C C . VAL A 1 438 ? 95.968 -22.733 73.528 1.00 17.10 402 VAL A C 1
ATOM 3054 O O . VAL A 1 438 ? 96.553 -22.986 74.586 1.00 20.97 402 VAL A O 1
ATOM 3058 N N . ALA A 1 439 ? 96.590 -22.284 72.443 1.00 16.28 403 ALA A N 1
ATOM 3059 C CA . ALA A 1 439 ? 98.029 -22.065 72.398 1.00 16.80 403 ALA A CA 1
ATOM 3060 C C . ALA A 1 439 ? 98.352 -21.062 71.294 1.00 18.59 403 ALA A C 1
ATOM 3061 O O . ALA A 1 439 ? 97.814 -21.154 70.190 1.00 19.07 403 ALA A O 1
ATOM 3063 N N . ARG A 1 440 ? 99.233 -20.110 71.592 1.00 19.08 404 ARG A N 1
ATOM 3064 C CA . ARG A 1 440 ? 99.676 -19.203 70.543 1.00 18.89 404 ARG A CA 1
ATOM 3065 C C . ARG A 1 440 ? 101.211 -19.110 70.461 1.00 19.38 404 ARG A C 1
ATOM 3066 O O . ARG A 1 440 ? 101.889 -20.146 70.486 1.00 19.84 404 ARG A O 1
ATOM 3074 N N . ASP A 1 441 ? 101.765 -17.893 70.326 1.00 17.48 405 ASP A N 1
ATOM 3075 C CA . ASP A 1 441 ? 103.146 -17.720 69.867 1.00 15.64 405 ASP A CA 1
ATOM 3076 C C . ASP A 1 441 ? 104.138 -18.467 70.737 1.00 16.40 405 ASP A C 1
ATOM 3077 O O . ASP A 1 441 ? 104.905 -19.298 70.248 1.00 16.54 405 ASP A O 1
ATOM 3082 N N . SER A 1 442 ? 104.188 -18.123 72.027 1.00 21.08 406 SER A N 1
ATOM 3083 C CA . SER A 1 442 ? 105.234 -18.644 72.904 1.00 18.37 406 SER A CA 1
ATOM 3084 C C . SER A 1 442 ? 105.075 -20.141 73.156 1.00 18.15 406 SER A C 1
ATOM 3085 O O . SER A 1 442 ? 106.071 -20.879 73.205 1.00 15.91 406 SER A O 1
ATOM 3088 N N . ALA A 1 443 ? 103.834 -20.612 73.330 1.00 18.73 407 ALA A N 1
ATOM 3089 C CA . ALA A 1 443 ? 103.644 -22.044 73.542 1.00 19.85 407 ALA A CA 1
ATOM 3090 C C . ALA A 1 443 ? 104.035 -22.829 72.295 1.00 19.19 407 ALA A C 1
ATOM 3091 O O . ALA A 1 443 ? 104.657 -23.891 72.397 1.00 14.14 407 ALA A O 1
ATOM 3093 N N . HIS A 1 444 ? 103.701 -22.296 71.111 1.00 19.25 408 HIS A N 1
ATOM 3094 C CA . HIS A 1 444 ? 104.114 -22.903 69.845 1.00 17.98 408 HIS A CA 1
ATOM 3095 C C . HIS A 1 444 ? 105.627 -22.878 69.686 1.00 17.78 408 HIS A C 1
ATOM 3096 O O . HIS A 1 444 ? 106.212 -23.826 69.150 1.00 16.66 408 HIS A O 1
ATOM 3103 N N . ALA A 1 445 ? 106.263 -21.759 70.066 1.00 13.33 409 ALA A N 1
ATOM 3104 C CA . ALA A 1 445 ? 107.715 -21.671 70.004 1.00 13.17 409 ALA A CA 1
ATOM 3105 C C . ALA A 1 445 ? 108.360 -22.730 70.885 1.00 20.69 409 ALA A C 1
ATOM 3106 O O . ALA A 1 445 ? 109.326 -23.383 70.475 1.00 21.41 409 ALA A O 1
ATOM 3108 N N . ARG A 1 446 ? 107.809 -22.943 72.082 1.00 13.57 410 ARG A N 1
ATOM 3109 C CA . ARG A 1 446 ? 108.372 -23.917 73.006 1.00 15.24 410 ARG A CA 1
ATOM 3110 C C . ARG A 1 446 ? 108.149 -25.345 72.521 1.00 16.45 410 ARG A C 1
ATOM 3111 O O . ARG A 1 446 ? 109.025 -26.191 72.681 1.00 19.57 410 ARG A O 1
ATOM 3119 N N . MET A 1 447 ? 107.004 -25.632 71.901 1.00 17.06 411 MET A N 1
ATOM 3120 C CA . MET A 1 447 ? 106.791 -26.980 71.382 1.00 15.77 411 MET A CA 1
ATOM 3121 C C . MET A 1 447 ? 107.751 -27.282 70.239 1.00 17.14 411 MET A C 1
ATOM 3122 O O . MET A 1 447 ? 108.250 -28.401 70.137 1.00 17.68 411 MET A O 1
ATOM 3127 N N . ARG A 1 448 ? 108.065 -26.279 69.409 1.00 18.13 412 ARG A N 1
ATOM 3128 C CA . ARG A 1 448 ? 109.052 -26.458 68.346 1.00 16.86 412 ARG A CA 1
ATOM 3129 C C . ARG A 1 448 ? 110.428 -26.791 68.904 1.00 15.75 412 ARG A C 1
ATOM 3130 O O . ARG A 1 448 ? 111.171 -27.565 68.294 1.00 15.28 412 ARG A O 1
ATOM 3138 N N . GLU A 1 449 ? 110.798 -26.192 70.041 1.00 17.75 413 GLU A N 1
ATOM 3139 C CA . GLU A 1 449 ? 112.036 -26.575 70.720 1.00 20.01 413 GLU A CA 1
ATOM 3140 C C . GLU A 1 449 ? 111.988 -28.021 71.182 1.00 14.46 413 GLU A C 1
ATOM 3141 O O . GLU A 1 449 ? 112.989 -28.742 71.110 1.00 14.63 413 GLU A O 1
ATOM 3147 N N . MET A 1 450 ? 110.839 -28.441 71.701 1.00 14.70 414 MET A N 1
ATOM 3148 C CA . MET A 1 450 ? 110.661 -29.811 72.163 1.00 15.21 414 MET A CA 1
ATOM 3149 C C . MET A 1 450 ? 110.824 -30.781 71.009 1.00 15.40 414 MET A C 1
ATOM 3150 O O . MET A 1 450 ? 111.522 -31.793 71.127 1.00 23.35 414 MET A O 1
ATOM 3155 N N . LEU A 1 451 ? 110.186 -30.484 69.879 1.00 15.22 415 LEU A N 1
ATOM 3156 C CA . LEU A 1 451 ? 110.321 -31.354 68.718 1.00 17.22 415 LEU A CA 1
ATOM 3157 C C . LEU A 1 451 ? 111.760 -31.425 68.271 1.00 18.13 415 LEU A C 1
ATOM 3158 O O . LEU A 1 451 ? 112.240 -32.492 67.883 1.00 22.57 415 LEU A O 1
ATOM 3163 N N . GLU A 1 452 ? 112.460 -30.291 68.294 1.00 18.80 416 GLU A N 1
ATOM 3164 C CA . GLU A 1 452 ? 113.843 -30.266 67.830 1.00 16.58 416 GLU A CA 1
ATOM 3165 C C . GLU A 1 452 ? 114.794 -30.958 68.793 1.00 17.86 416 GLU A C 1
ATOM 3166 O O . GLU A 1 452 ? 115.879 -31.379 68.375 1.00 16.33 416 GLU A O 1
ATOM 3172 N N . ALA A 1 453 ? 114.381 -31.119 70.049 1.00 18.24 417 ALA A N 1
ATOM 3173 C CA . ALA A 1 453 ? 115.101 -31.872 71.060 1.00 19.70 417 ALA A CA 1
ATOM 3174 C C . ALA A 1 453 ? 114.773 -33.362 71.024 1.00 18.01 417 ALA A C 1
ATOM 3175 O O . ALA A 1 453 ? 115.295 -34.112 71.854 1.00 19.39 417 ALA A O 1
ATOM 3177 N N . GLY A 1 454 ? 113.925 -33.797 70.091 1.00 16.40 418 GLY A N 1
ATOM 3178 C CA . GLY A 1 454 ? 113.447 -35.165 70.057 1.00 16.92 418 GLY A CA 1
ATOM 3179 C C . GLY A 1 454 ? 112.363 -35.486 71.056 1.00 17.22 418 GLY A C 1
ATOM 3180 O O . GLY A 1 454 ? 112.152 -36.658 71.363 1.00 17.82 418 GLY A O 1
ATOM 3181 N N . LYS A 1 455 ? 111.679 -34.486 71.585 1.00 17.55 419 LYS A N 1
ATOM 3182 C CA . LYS A 1 455 ? 110.546 -34.698 72.471 1.00 17.16 419 LYS A CA 1
ATOM 3183 C C . LYS A 1 455 ? 109.255 -34.643 71.687 1.00 20.86 419 LYS A C 1
ATOM 3184 O O . LYS A 1 455 ? 109.128 -33.847 70.758 1.00 21.17 419 LYS A O 1
ATOM 3190 N N . PRO A 1 456 ? 108.302 -35.489 72.046 1.00 22.24 420 PRO A N 1
ATOM 3191 C CA . PRO A 1 456 ? 107.062 -35.562 71.277 1.00 17.68 420 PRO A CA 1
ATOM 3192 C C . PRO A 1 456 ? 106.238 -34.293 71.408 1.00 21.91 420 PRO A C 1
ATOM 3193 O O . PRO A 1 456 ? 106.344 -33.549 72.393 1.00 20.78 420 PRO A O 1
ATOM 3197 N N . LEU A 1 457 ? 105.472 -34.011 70.355 1.00 17.07 421 LEU A N 1
ATOM 3198 C CA . LEU A 1 457 ? 104.448 -32.989 70.457 1.00 22.90 421 LEU A CA 1
ATOM 3199 C C . LEU A 1 457 ? 103.484 -33.385 71.571 1.00 21.52 421 LEU A C 1
ATOM 3200 O O . LEU A 1 457 ? 103.071 -34.555 71.633 1.00 21.15 421 LEU A O 1
ATOM 3205 N N . PRO A 1 458 ? 103.152 -32.474 72.496 1.00 20.99 422 PRO A N 1
ATOM 3206 C CA . PRO A 1 458 ? 102.168 -32.798 73.535 1.00 21.57 422 PRO A CA 1
ATOM 3207 C C . PRO A 1 458 ? 100.926 -33.436 72.940 1.00 21.29 422 PRO A C 1
ATOM 3208 O O . PRO A 1 458 ? 100.429 -33.019 71.895 1.00 22.81 422 PRO A O 1
ATOM 3212 N N . GLN A 1 459 ? 100.445 -34.479 73.613 1.00 22.48 423 GLN A N 1
ATOM 3213 C CA . GLN A 1 459 ? 99.332 -35.265 73.092 1.00 22.35 423 GLN A CA 1
ATOM 3214 C C . GLN A 1 459 ? 98.055 -34.445 72.974 1.00 21.87 423 GLN A C 1
ATOM 3215 O O . GLN A 1 459 ? 97.260 -34.678 72.062 1.00 20.36 423 GLN A O 1
ATOM 3221 N N . TYR A 1 460 ? 97.840 -33.472 73.868 1.00 22.08 424 TYR A N 1
ATOM 3222 C CA . TYR A 1 460 ? 96.605 -32.698 73.789 1.00 22.80 424 TYR A CA 1
ATOM 3223 C C . TYR A 1 460 ? 96.490 -31.931 72.483 1.00 20.39 424 TYR A C 1
ATOM 3224 O O . TYR A 1 460 ? 95.374 -31.608 72.071 1.00 19.88 424 TYR A O 1
ATOM 3233 N N . MET A 1 461 ? 97.615 -31.652 71.819 1.00 19.15 425 MET A N 1
ATOM 3234 C CA . MET A 1 461 ? 97.605 -31.038 70.497 1.00 20.60 425 MET A CA 1
ATOM 3235 C C . MET A 1 461 ? 97.081 -31.979 69.423 1.00 20.61 425 MET A C 1
ATOM 3236 O O . MET A 1 461 ? 96.675 -31.511 68.353 1.00 20.43 425 MET A O 1
ATOM 3241 N N . LYS A 1 462 ? 97.093 -33.285 69.674 1.00 21.27 426 LYS A N 1
ATOM 3242 C CA . LYS A 1 462 ? 96.647 -34.271 68.702 1.00 23.01 426 LYS A CA 1
ATOM 3243 C C . LYS A 1 462 ? 95.213 -34.733 68.941 1.00 22.85 426 LYS A C 1
ATOM 3244 O O . LYS A 1 462 ? 94.688 -35.534 68.164 1.00 22.82 426 LYS A O 1
ATOM 3250 N N . GLU A 1 463 ? 94.564 -34.252 69.989 1.00 23.37 427 GLU A N 1
ATOM 3251 C CA . GLU A 1 463 ? 93.259 -34.754 70.355 1.00 22.64 427 GLU A CA 1
ATOM 3252 C C . GLU A 1 463 ? 92.158 -33.709 70.286 1.00 23.00 427 GLU A C 1
ATOM 3253 O O . GLU A 1 463 ? 90.980 -34.077 70.339 1.00 24.99 427 GLU A O 1
ATOM 3259 N N . HIS A 1 464 ? 92.496 -32.434 70.155 1.00 22.68 428 HIS A N 1
ATOM 3260 C CA . HIS A 1 464 ? 91.535 -31.346 70.205 1.00 22.29 428 HIS A CA 1
ATOM 3261 C C . HIS A 1 464 ? 91.906 -30.308 69.161 1.00 22.75 428 HIS A C 1
ATOM 3262 O O . HIS A 1 464 ? 93.037 -30.294 68.668 1.00 24.55 428 HIS A O 1
ATOM 3269 N N . PRO A 1 465 ? 90.958 -29.456 68.773 1.00 22.37 429 PRO A N 1
ATOM 3270 C CA . PRO A 1 465 ? 91.313 -28.265 67.998 1.00 21.47 429 PRO A CA 1
ATOM 3271 C C . PRO A 1 465 ? 92.196 -27.317 68.791 1.00 20.66 429 PRO A C 1
ATOM 3272 O O . PRO A 1 465 ? 92.137 -27.256 70.020 1.00 22.35 429 PRO A O 1
ATOM 3276 N N . VAL A 1 466 ? 92.995 -26.539 68.067 1.00 20.53 430 VAL A N 1
ATOM 3277 C CA . VAL A 1 466 ? 93.851 -25.522 68.665 1.00 20.75 430 VAL A CA 1
ATOM 3278 C C . VAL A 1 466 ? 93.296 -24.150 68.296 1.00 20.50 430 VAL A C 1
ATOM 3279 O O . VAL A 1 466 ? 93.115 -23.827 67.109 1.00 17.44 430 VAL A O 1
ATOM 3283 N N . TYR A 1 467 ? 93.041 -23.351 69.331 1.00 19.49 431 TYR A N 1
ATOM 3284 C CA . TYR A 1 467 ? 92.544 -21.991 69.249 1.00 19.02 431 TYR A CA 1
ATOM 3285 C C . TYR A 1 467 ? 93.696 -21.071 69.632 1.00 21.26 431 TYR A C 1
ATOM 3286 O O . TYR A 1 467 ? 94.218 -21.163 70.748 1.00 24.45 431 TYR A O 1
ATOM 3295 N N . TYR A 1 468 ? 94.112 -20.209 68.718 1.00 19.51 432 TYR A N 1
ATOM 3296 C CA . TYR A 1 468 ? 95.175 -19.270 69.047 1.00 18.68 432 TYR A CA 1
ATOM 3297 C C . TYR A 1 468 ? 94.547 -18.116 69.794 1.00 14.84 432 TYR A C 1
ATOM 3298 O O . TYR A 1 468 ? 93.838 -17.319 69.192 1.00 18.93 432 TYR A O 1
ATOM 3307 N N . ALA A 1 469 ? 94.812 -18.013 71.091 1.00 17.18 433 ALA A N 1
ATOM 3308 C CA . ALA A 1 469 ? 94.238 -16.944 71.895 1.00 14.96 433 ALA A CA 1
ATOM 3309 C C . ALA A 1 469 ? 94.971 -16.865 73.222 1.00 17.84 433 ALA A C 1
ATOM 3310 O O . ALA A 1 469 ? 95.635 -17.811 73.641 1.00 19.50 433 ALA A O 1
ATOM 3312 N N . GLY A 1 470 ? 94.846 -15.714 73.870 1.00 19.95 434 GLY A N 1
ATOM 3313 C CA . GLY A 1 470 ? 95.350 -15.509 75.207 1.00 16.74 434 GLY A CA 1
ATOM 3314 C C . GLY A 1 470 ? 94.382 -14.663 76.007 1.00 17.51 434 GLY A C 1
ATOM 3315 O O . GLY A 1 470 ? 94.175 -13.488 75.718 1.00 18.38 434 GLY A O 1
ATOM 3316 N N . PRO A 1 471 ? 93.799 -15.230 77.056 1.00 18.47 435 PRO A N 1
ATOM 3317 C CA . PRO A 1 471 ? 92.716 -14.538 77.741 1.00 15.94 435 PRO A CA 1
ATOM 3318 C C . PRO A 1 471 ? 93.226 -13.407 78.610 1.00 24.39 435 PRO A C 1
ATOM 3319 O O . PRO A 1 471 ? 94.331 -13.455 79.162 1.00 26.50 435 PRO A O 1
ATOM 3323 N N . ALA A 1 472 ? 92.373 -12.396 78.745 1.00 22.04 436 ALA A N 1
ATOM 3324 C CA . ALA A 1 472 ? 92.468 -11.423 79.812 1.00 16.32 436 ALA A CA 1
ATOM 3325 C C . ALA A 1 472 ? 91.950 -12.037 81.111 1.00 17.66 436 ALA A C 1
ATOM 3326 O O . ALA A 1 472 ? 91.413 -13.150 81.142 1.00 16.90 436 ALA A O 1
ATOM 3328 N N . LYS A 1 473 ? 92.123 -11.294 82.194 1.00 20.49 437 LYS A N 1
ATOM 3329 C CA . LYS A 1 473 ? 91.838 -11.818 83.515 1.00 17.34 437 LYS A CA 1
ATOM 3330 C C . LYS A 1 473 ? 90.355 -12.151 83.653 1.00 19.56 437 LYS A C 1
ATOM 3331 O O . LYS A 1 473 ? 89.484 -11.476 83.098 1.00 19.61 437 LYS A O 1
ATOM 3337 N N . GLN A 1 474 ? 90.080 -13.199 84.416 1.00 18.95 438 GLN A N 1
ATOM 3338 C CA . GLN A 1 474 ? 88.730 -13.705 84.564 1.00 20.21 438 GLN A CA 1
ATOM 3339 C C . GLN A 1 474 ? 87.995 -12.915 85.637 1.00 22.66 438 GLN A C 1
ATOM 3340 O O . GLN A 1 474 ? 88.443 -12.900 86.793 1.00 23.35 438 GLN A O 1
ATOM 3346 N N . PRO A 1 475 ? 86.866 -12.270 85.316 1.00 21.80 439 PRO A N 1
ATOM 3347 C CA . PRO A 1 475 ? 86.143 -11.498 86.330 1.00 23.36 439 PRO A CA 1
ATOM 3348 C C . PRO A 1 475 ? 85.542 -12.386 87.401 1.00 25.39 439 PRO A C 1
ATOM 3349 O O . PRO A 1 475 ? 85.132 -13.522 87.149 1.00 25.09 439 PRO A O 1
ATOM 3353 N N . ASP A 1 476 ? 85.442 -11.823 88.601 1.00 29.62 440 ASP A N 1
ATOM 3354 C CA . ASP A 1 476 ? 84.840 -12.532 89.716 1.00 31.60 440 ASP A CA 1
ATOM 3355 C C . ASP A 1 476 ? 83.449 -13.016 89.346 1.00 30.60 440 ASP A C 1
ATOM 3356 O O . ASP A 1 476 ? 82.607 -12.236 88.893 1.00 30.71 440 ASP A O 1
ATOM 3361 N N . GLY A 1 477 ? 83.225 -14.315 89.518 1.00 31.84 441 GLY A N 1
ATOM 3362 C CA . GLY A 1 477 ? 81.912 -14.888 89.323 1.00 33.20 441 GLY A CA 1
ATOM 3363 C C . GLY A 1 477 ? 81.486 -15.089 87.890 1.00 32.16 441 GLY A C 1
ATOM 3364 O O . GLY A 1 477 ? 80.306 -15.372 87.651 1.00 34.18 441 GLY A O 1
ATOM 3365 N N . LEU A 1 478 ? 82.390 -14.936 86.932 1.00 28.33 442 LEU A N 1
ATOM 3366 C CA . LEU A 1 478 ? 82.070 -15.115 85.532 1.00 21.24 442 LEU A CA 1
ATOM 3367 C C . LEU A 1 478 ? 82.903 -16.249 84.945 1.00 20.87 442 LEU A C 1
ATOM 3368 O O . LEU A 1 478 ? 83.991 -16.539 85.441 1.00 25.48 442 LEU A O 1
ATOM 3373 N N . PRO A 1 479 ? 82.403 -16.935 83.916 1.00 20.84 443 PRO A N 1
ATOM 3374 C CA . PRO A 1 479 ? 83.127 -18.113 83.416 1.00 26.41 443 PRO A CA 1
ATOM 3375 C C . PRO A 1 479 ? 84.436 -17.794 82.711 1.00 26.28 443 PRO A C 1
ATOM 3376 O O . PRO A 1 479 ? 85.321 -18.655 82.671 1.00 24.38 443 PRO A O 1
ATOM 3380 N N . SER A 1 480 ? 84.599 -16.596 82.162 1.00 27.05 444 SER A N 1
ATOM 3381 C CA . SER A 1 480 ? 85.742 -16.352 81.300 1.00 22.60 444 SER A CA 1
ATOM 3382 C C . SER A 1 480 ? 86.012 -14.859 81.240 1.00 21.22 444 SER A C 1
ATOM 3383 O O . SER A 1 480 ? 85.086 -14.050 81.320 1.00 22.90 444 SER A O 1
ATOM 3386 N N . GLY A 1 481 ? 87.299 -14.504 81.113 1.00 19.28 445 GLY A N 1
ATOM 3387 C CA . GLY A 1 481 ? 87.656 -13.172 80.682 1.00 17.91 445 GLY A CA 1
ATOM 3388 C C . GLY A 1 481 ? 87.478 -13.014 79.189 1.00 17.65 445 GLY A C 1
ATOM 3389 O O . GLY A 1 481 ? 87.139 -13.952 78.479 1.00 20.93 445 GLY A O 1
ATOM 3390 N N . SER A 1 482 ? 87.640 -11.788 78.710 1.00 17.50 446 SER A N 1
ATOM 3391 C CA . SER A 1 482 ? 87.715 -11.576 77.271 1.00 20.18 446 SER A CA 1
ATOM 3392 C C . SER A 1 482 ? 88.722 -12.542 76.656 1.00 22.16 446 SER A C 1
ATOM 3393 O O . SER A 1 482 ? 89.807 -12.753 77.195 1.00 16.59 446 SER A O 1
ATOM 3396 N N . PHE A 1 483 ? 88.336 -13.170 75.553 1.00 24.67 447 PHE A N 1
ATOM 3397 C CA . PHE A 1 483 ? 89.024 -14.371 75.079 1.00 24.80 447 PHE A CA 1
ATOM 3398 C C . PHE A 1 483 ? 88.836 -14.535 73.566 1.00 16.44 447 PHE A C 1
ATOM 3399 O O . PHE A 1 483 ? 88.499 -15.607 73.076 1.00 18.88 447 PHE A O 1
ATOM 3407 N N . GLY A 1 484 ? 89.071 -13.476 72.808 1.00 16.27 448 GLY A N 1
ATOM 3408 C CA . GLY A 1 484 ? 88.974 -13.523 71.365 1.00 16.78 448 GLY A CA 1
ATOM 3409 C C . GLY A 1 484 ? 90.225 -14.079 70.715 1.00 15.78 448 GLY A C 1
ATOM 3410 O O . GLY A 1 484 ? 91.218 -14.378 71.369 1.00 15.86 448 GLY A O 1
ATOM 3411 N N . PRO A 1 485 ? 90.176 -14.230 69.388 1.00 16.87 449 PRO A N 1
ATOM 3412 C CA . PRO A 1 485 ? 91.255 -14.918 68.673 1.00 15.43 449 PRO A CA 1
ATOM 3413 C C . PRO A 1 485 ? 92.452 -14.043 68.305 1.00 20.99 449 PRO A C 1
ATOM 3414 O O . PRO A 1 485 ? 92.351 -12.828 68.118 1.00 17.71 449 PRO A O 1
ATOM 3418 N N . THR A 1 486 ? 93.597 -14.718 68.173 1.00 19.74 450 THR A N 1
ATOM 3419 C CA . THR A 1 486 ? 94.918 -14.216 67.821 1.00 16.40 450 THR A CA 1
ATOM 3420 C C . THR A 1 486 ? 95.142 -14.314 66.305 1.00 16.29 450 THR A C 1
ATOM 3421 O O . THR A 1 486 ? 94.515 -15.121 65.616 1.00 14.59 450 THR A O 1
ATOM 3425 N N . THR A 1 487 ? 96.040 -13.469 65.793 1.00 14.22 451 THR A N 1
ATOM 3426 C CA . THR A 1 487 ? 96.374 -13.464 64.373 1.00 18.05 451 THR A CA 1
ATOM 3427 C C . THR A 1 487 ? 96.958 -14.799 63.930 1.00 18.46 451 THR A C 1
ATOM 3428 O O . THR A 1 487 ? 98.007 -15.228 64.423 1.00 17.12 451 THR A O 1
ATOM 3432 N N . ALA A 1 488 ? 96.282 -15.438 62.968 1.00 14.54 452 ALA A N 1
ATOM 3433 C CA . ALA A 1 488 ? 96.648 -16.793 62.581 1.00 14.30 452 ALA A CA 1
ATOM 3434 C C . ALA A 1 488 ? 97.966 -16.829 61.823 1.00 14.08 452 ALA A C 1
ATOM 3435 O O . ALA A 1 488 ? 98.685 -17.822 61.907 1.00 19.46 452 ALA A O 1
ATOM 3437 N N . GLY A 1 489 ? 98.301 -15.762 61.088 1.00 14.04 453 GLY A N 1
ATOM 3438 C CA . GLY A 1 489 ? 99.515 -15.758 60.281 1.00 13.89 453 GLY A CA 1
ATOM 3439 C C . GLY A 1 489 ? 100.823 -15.859 61.063 1.00 13.98 453 GLY A C 1
ATOM 3440 O O . GLY A 1 489 ? 101.832 -16.327 60.529 1.00 15.40 453 GLY A O 1
ATOM 3441 N N . ARG A 1 490 ? 100.846 -15.403 62.317 1.00 13.47 454 ARG A N 1
ATOM 3442 C CA . ARG A 1 490 ? 102.072 -15.544 63.088 1.00 13.23 454 ARG A CA 1
ATOM 3443 C C . ARG A 1 490 ? 102.389 -16.989 63.440 1.00 13.22 454 ARG A C 1
ATOM 3444 O O . ARG A 1 490 ? 103.526 -17.283 63.791 1.00 13.06 454 ARG A O 1
ATOM 3452 N N . MET A 1 491 ? 101.431 -17.896 63.322 1.00 17.14 455 MET A N 1
ATOM 3453 C CA . MET A 1 491 ? 101.655 -19.299 63.606 1.00 13.51 455 MET A CA 1
ATOM 3454 C C . MET A 1 491 ? 101.881 -20.120 62.348 1.00 13.63 455 MET A C 1
ATOM 3455 O O . MET A 1 491 ? 102.107 -21.321 62.447 1.00 14.60 455 MET A O 1
ATOM 3460 N N . ASP A 1 492 ? 101.832 -19.506 61.173 1.00 16.40 456 ASP A N 1
ATOM 3461 C CA . ASP A 1 492 ? 102.046 -20.252 59.935 1.00 16.02 456 ASP A CA 1
ATOM 3462 C C . ASP A 1 492 ? 103.326 -21.083 59.910 1.00 18.25 456 ASP A C 1
ATOM 3463 O O . ASP A 1 492 ? 103.296 -22.169 59.311 1.00 19.26 456 ASP A O 1
ATOM 3468 N N . PRO A 1 493 ? 104.468 -20.642 60.460 1.00 15.88 457 PRO A N 1
ATOM 3469 C CA . PRO A 1 493 ? 105.670 -21.491 60.435 1.00 15.51 457 PRO A CA 1
ATOM 3470 C C . PRO A 1 493 ? 105.593 -22.771 61.273 1.00 16.49 457 PRO A C 1
ATOM 3471 O O . PRO A 1 493 ? 106.544 -23.562 61.226 1.00 14.60 457 PRO A O 1
ATOM 3475 N N . PHE A 1 494 ? 104.525 -23.025 62.034 1.00 13.77 458 PHE A N 1
ATOM 3476 C CA . PHE A 1 494 ? 104.432 -24.249 62.823 1.00 13.90 458 PHE A CA 1
ATOM 3477 C C . PHE A 1 494 ? 103.488 -25.287 62.240 1.00 16.80 458 PHE A C 1
ATOM 3478 O O . PHE A 1 494 ? 103.476 -26.413 62.730 1.00 18.99 458 PHE A O 1
ATOM 3486 N N . VAL A 1 495 ? 102.720 -24.953 61.201 1.00 17.54 459 VAL A N 1
ATOM 3487 C CA . VAL A 1 495 ? 101.596 -25.797 60.789 1.00 17.51 459 VAL A CA 1
ATOM 3488 C C . VAL A 1 495 ? 102.085 -27.107 60.185 1.00 15.85 459 VAL A C 1
ATOM 3489 O O . VAL A 1 495 ? 101.736 -28.191 60.655 1.00 16.29 459 VAL A O 1
ATOM 3493 N N . ASP A 1 496 ? 102.886 -27.030 59.122 1.00 18.46 460 ASP A N 1
ATOM 3494 C CA . ASP A 1 496 ? 103.387 -28.252 58.496 1.00 16.85 460 ASP A CA 1
ATOM 3495 C C . ASP A 1 496 ? 104.173 -29.093 59.497 1.00 18.77 460 ASP A C 1
ATOM 3496 O O . ASP A 1 496 ? 103.985 -30.314 59.584 1.00 16.77 460 ASP A O 1
ATOM 3501 N N . LEU A 1 497 ? 105.016 -28.442 60.298 1.00 19.49 461 LEU A N 1
ATOM 3502 C CA . LEU A 1 497 ? 105.770 -29.117 61.349 1.00 17.88 461 LEU A CA 1
ATOM 3503 C C . LEU A 1 497 ? 104.867 -29.897 62.301 1.00 18.14 461 LEU A C 1
ATOM 3504 O O . LEU A 1 497 ? 105.084 -31.086 62.536 1.00 18.51 461 LEU A O 1
ATOM 3509 N N . PHE A 1 498 ? 103.857 -29.238 62.879 1.00 17.54 462 PHE A N 1
ATOM 3510 C CA . PHE A 1 498 ? 103.037 -29.904 63.882 1.00 16.96 462 PHE A CA 1
ATOM 3511 C C . PHE A 1 498 ? 102.142 -30.960 63.246 1.00 17.55 462 PHE A C 1
ATOM 3512 O O . PHE A 1 498 ? 101.870 -31.995 63.862 1.00 19.98 462 PHE A O 1
ATOM 3520 N N . GLN A 1 499 ? 101.625 -30.698 62.038 1.00 18.12 463 GLN A N 1
ATOM 3521 C CA . GLN A 1 499 ? 100.764 -31.695 61.403 1.00 16.59 463 GLN A CA 1
ATOM 3522 C C . GLN A 1 499 ? 101.551 -32.921 61.000 1.00 16.92 463 GLN A C 1
ATOM 3523 O O . GLN A 1 499 ? 100.987 -34.017 60.963 1.00 20.08 463 GLN A O 1
ATOM 3529 N N . SER A 1 500 ? 102.851 -32.765 60.718 1.00 18.70 464 SER A N 1
ATOM 3530 C CA . SER A 1 500 ? 103.693 -33.928 60.453 1.00 17.00 464 SER A CA 1
ATOM 3531 C C . SER A 1 500 ? 103.867 -34.790 61.692 1.00 22.16 464 SER A C 1
ATOM 3532 O O . SER A 1 500 ? 104.200 -35.970 61.561 1.00 22.38 464 SER A O 1
ATOM 3535 N N . HIS A 1 501 ? 103.599 -34.248 62.876 1.00 17.06 465 HIS A N 1
ATOM 3536 C CA . HIS A 1 501 ? 103.545 -35.025 64.101 1.00 17.39 465 HIS A CA 1
ATOM 3537 C C . HIS A 1 501 ? 102.120 -35.410 64.485 1.00 25.55 465 HIS A C 1
ATOM 3538 O O . HIS A 1 501 ? 101.920 -35.985 65.552 1.00 28.14 465 HIS A O 1
ATOM 3545 N N . GLY A 1 502 ? 101.131 -35.130 63.635 1.00 22.00 466 GLY A N 1
ATOM 3546 C CA . GLY A 1 502 ? 99.742 -35.439 63.931 1.00 18.22 466 GLY A CA 1
ATOM 3547 C C . GLY A 1 502 ? 98.991 -34.412 64.759 1.00 18.13 466 GLY A C 1
ATOM 3548 O O . GLY A 1 502 ? 97.879 -34.705 65.218 1.00 19.64 466 GLY A O 1
ATOM 3549 N N . GLY A 1 503 ? 99.552 -33.221 64.969 1.00 17.34 467 GLY A N 1
ATOM 3550 C CA . GLY A 1 503 ? 98.915 -32.196 65.758 1.00 17.09 467 GLY A CA 1
ATOM 3551 C C . GLY A 1 503 ? 98.505 -31.003 64.912 1.00 16.72 467 GLY A C 1
ATOM 3552 O O . GLY A 1 503 ? 98.803 -30.910 63.724 1.00 16.62 467 GLY A O 1
ATOM 3553 N N . SER A 1 504 ? 97.761 -30.098 65.553 1.00 18.60 468 SER A N 1
ATOM 3554 C CA . SER A 1 504 ? 97.318 -28.855 64.923 1.00 18.51 468 SER A CA 1
ATOM 3555 C C . SER A 1 504 ? 96.533 -29.147 63.636 1.00 20.00 468 SER A C 1
ATOM 3556 O O . SER A 1 504 ? 96.659 -28.463 62.616 1.00 19.16 468 SER A O 1
ATOM 3559 N N . MET A 1 505 ? 95.710 -30.190 63.677 1.00 19.37 469 MET A N 1
ATOM 3560 C CA . MET A 1 505 ? 94.977 -30.584 62.488 1.00 17.39 469 MET A CA 1
ATOM 3561 C C . MET A 1 505 ? 93.785 -29.672 62.247 1.00 19.86 469 MET A C 1
ATOM 3562 O O . MET A 1 505 ? 93.414 -29.437 61.092 1.00 19.22 469 MET A O 1
ATOM 3567 N N . VAL A 1 506 ? 93.192 -29.148 63.314 1.00 19.18 470 VAL A N 1
ATOM 3568 C CA . VAL A 1 506 ? 92.076 -28.210 63.241 1.00 21.19 470 VAL A CA 1
ATOM 3569 C C . VAL A 1 506 ? 92.510 -26.970 64.006 1.00 22.06 470 VAL A C 1
ATOM 3570 O O . VAL A 1 506 ? 92.770 -27.047 65.213 1.00 21.84 470 VAL A O 1
ATOM 3574 N N . MET A 1 507 ? 92.640 -25.844 63.302 1.00 20.09 471 MET A N 1
ATOM 3575 C CA . MET A 1 507 ? 93.062 -24.587 63.907 1.00 16.16 471 MET A CA 1
ATOM 3576 C C . MET A 1 507 ? 91.950 -23.556 63.829 1.00 18.79 471 MET A C 1
ATOM 3577 O O . MET A 1 507 ? 91.253 -23.456 62.823 1.00 16.45 471 MET A O 1
ATOM 3582 N N . LEU A 1 508 ? 91.795 -22.792 64.905 1.00 19.97 472 LEU A N 1
ATOM 3583 C CA . LEU A 1 508 ? 90.788 -21.744 65.004 1.00 21.43 472 LEU A CA 1
ATOM 3584 C C . LEU A 1 508 ? 91.473 -20.448 65.415 1.00 15.82 472 LEU A C 1
ATOM 3585 O O . LEU A 1 508 ? 92.113 -20.387 66.466 1.00 17.95 472 LEU A O 1
ATOM 3590 N N . ALA A 1 509 ? 91.368 -19.424 64.581 1.00 15.73 473 ALA A N 1
ATOM 3591 C CA . ALA A 1 509 ? 91.987 -18.154 64.909 1.00 15.42 473 ALA A CA 1
ATOM 3592 C C . ALA A 1 509 ? 91.302 -17.080 64.073 1.00 15.55 473 ALA A C 1
ATOM 3593 O O . ALA A 1 509 ? 90.141 -17.238 63.684 1.00 16.06 473 ALA A O 1
ATOM 3595 N N . LYS A 1 510 ? 91.996 -15.975 63.828 1.00 17.92 474 LYS A N 1
ATOM 3596 C CA . LYS A 1 510 ? 91.470 -14.908 62.985 1.00 19.31 474 LYS A CA 1
ATOM 3597 C C . LYS A 1 510 ? 92.537 -14.468 61.996 1.00 15.26 474 LYS A C 1
ATOM 3598 O O . LYS A 1 510 ? 93.729 -14.558 62.273 1.00 17.97 474 LYS A O 1
ATOM 3604 N N . GLY A 1 511 ? 92.096 -13.981 60.848 1.00 16.03 475 GLY A N 1
ATOM 3605 C CA . GLY A 1 511 ? 92.972 -13.457 59.822 1.00 16.14 475 GLY A CA 1
ATOM 3606 C C . GLY A 1 511 ? 93.273 -14.485 58.748 1.00 16.80 475 GLY A C 1
ATOM 3607 O O . GLY A 1 511 ? 93.128 -15.688 58.937 1.00 21.50 475 GLY A O 1
ATOM 3608 N N . ASN A 1 512 ? 93.672 -13.991 57.592 1.00 15.49 476 ASN A N 1
ATOM 3609 C CA . ASN A 1 512 ? 94.073 -14.856 56.497 1.00 20.29 476 ASN A CA 1
ATOM 3610 C C . ASN A 1 512 ? 95.496 -15.385 56.736 1.00 27.14 476 ASN A C 1
ATOM 3611 O O . ASN A 1 512 ? 96.262 -14.824 57.525 1.00 29.40 476 ASN A O 1
ATOM 3616 N N . ARG A 1 513 ? 95.844 -16.495 56.073 1.00 27.98 477 ARG A N 1
ATOM 3617 C CA . ARG A 1 513 ? 97.154 -17.123 56.247 1.00 14.95 477 ARG A CA 1
ATOM 3618 C C . ARG A 1 513 ? 97.883 -17.252 54.918 1.00 21.97 477 ARG A C 1
ATOM 3619 O O . ARG A 1 513 ? 97.327 -16.996 53.850 1.00 21.77 477 ARG A O 1
ATOM 3627 N N . SER A 1 514 ? 99.152 -17.643 55.001 1.00 20.78 478 SER A N 1
ATOM 3628 C CA . SER A 1 514 ? 100.007 -17.774 53.834 1.00 20.78 478 SER A CA 1
ATOM 3629 C C . SER A 1 514 ? 99.672 -19.043 53.053 1.00 22.67 478 SER A C 1
ATOM 3630 O O . SER A 1 514 ? 99.012 -19.953 53.552 1.00 23.34 478 SER A O 1
ATOM 3633 N N . LYS A 1 515 ? 100.151 -19.104 51.808 1.00 24.16 479 LYS A N 1
ATOM 3634 C CA . LYS A 1 515 ? 99.853 -20.260 50.962 1.00 23.66 479 LYS A CA 1
ATOM 3635 C C . LYS A 1 515 ? 100.488 -21.547 51.479 1.00 26.26 479 LYS A C 1
ATOM 3636 O O . LYS A 1 515 ? 100.009 -22.632 51.136 1.00 28.12 479 LYS A O 1
ATOM 3638 N N . GLN A 1 516 ? 101.548 -21.453 52.295 1.00 25.81 480 GLN A N 1
ATOM 3639 C CA . GLN A 1 516 ? 102.168 -22.649 52.862 1.00 22.14 480 GLN A CA 1
ATOM 3640 C C . GLN A 1 516 ? 101.204 -23.403 53.771 1.00 20.16 480 GLN A C 1
ATOM 3641 O O . GLN A 1 516 ? 101.280 -24.631 53.880 1.00 16.93 480 GLN A O 1
ATOM 3647 N N . VAL A 1 517 ? 100.309 -22.683 54.449 1.00 21.19 481 VAL A N 1
ATOM 3648 C CA . VAL A 1 517 ? 99.333 -23.342 55.302 1.00 19.65 481 VAL A CA 1
ATOM 3649 C C . VAL A 1 517 ? 98.282 -24.027 54.447 1.00 17.86 481 VAL A C 1
ATOM 3650 O O . VAL A 1 517 ? 97.824 -25.124 54.771 1.00 16.03 481 VAL A O 1
ATOM 3654 N N . THR A 1 518 ? 97.908 -23.413 53.324 1.00 18.49 482 THR A N 1
ATOM 3655 C CA . THR A 1 518 ? 96.972 -24.074 52.422 1.00 21.08 482 THR A CA 1
ATOM 3656 C C . THR A 1 518 ? 97.545 -25.393 51.920 1.00 21.06 482 THR A C 1
ATOM 3657 O O . THR A 1 518 ? 96.846 -26.411 51.889 1.00 25.05 482 THR A O 1
ATOM 3661 N N . LYS A 1 519 ? 98.824 -25.399 51.555 1.00 19.36 483 LYS A N 1
ATOM 3662 C CA . LYS A 1 519 ? 99.458 -26.620 51.063 1.00 20.24 483 LYS A CA 1
ATOM 3663 C C . LYS A 1 519 ? 99.614 -27.664 52.165 1.00 16.73 483 LYS A C 1
ATOM 3664 O O . LYS A 1 519 ? 99.462 -28.860 51.915 1.00 19.49 483 LYS A O 1
ATOM 3670 N N . ALA A 1 520 ? 99.927 -27.235 53.385 1.00 16.33 484 ALA A N 1
ATOM 3671 C CA . ALA A 1 520 ? 100.070 -28.177 54.486 1.00 16.35 484 ALA A CA 1
ATOM 3672 C C . ALA A 1 520 ? 98.750 -28.867 54.808 1.00 23.58 484 ALA A C 1
ATOM 3673 O O . ALA A 1 520 ? 98.716 -30.081 55.023 1.00 23.05 484 ALA A O 1
ATOM 3675 N N . CYS A 1 521 ? 97.649 -28.110 54.849 1.00 24.60 485 CYS A N 1
ATOM 3676 C CA . CYS A 1 521 ? 96.335 -28.705 55.094 1.00 20.07 485 CYS A CA 1
ATOM 3677 C C . CYS A 1 521 ? 95.930 -29.643 53.967 1.00 17.70 485 CYS A C 1
ATOM 3678 O O . CYS A 1 521 ? 95.275 -30.664 54.199 1.00 18.13 485 CYS A O 1
ATOM 3681 N N . HIS A 1 522 ? 96.280 -29.299 52.735 1.00 17.74 486 HIS A N 1
ATOM 3682 C CA . HIS A 1 522 ? 96.045 -30.232 51.644 1.00 20.37 486 HIS A CA 1
ATOM 3683 C C . HIS A 1 522 ? 96.938 -31.464 51.773 1.00 22.18 486 HIS A C 1
ATOM 3684 O O . HIS A 1 522 ? 96.504 -32.582 51.489 1.00 25.75 486 HIS A O 1
ATOM 3691 N N . LYS A 1 523 ? 98.168 -31.280 52.251 1.00 22.19 487 LYS A N 1
ATOM 3692 C CA . LYS A 1 523 ? 99.122 -32.376 52.358 1.00 21.65 487 LYS A CA 1
ATOM 3693 C C . LYS A 1 523 ? 98.722 -33.364 53.450 1.00 22.28 487 LYS A C 1
ATOM 3694 O O . LYS A 1 523 ? 98.798 -34.581 53.253 1.00 23.08 487 LYS A O 1
ATOM 3700 N N . TYR A 1 524 ? 98.261 -32.869 54.594 1.00 18.15 488 TYR A N 1
ATOM 3701 C CA . TYR A 1 524 ? 97.975 -33.724 55.740 1.00 19.91 488 TYR A CA 1
ATOM 3702 C C . TYR A 1 524 ? 96.488 -33.862 56.051 1.00 20.80 488 TYR A C 1
ATOM 3703 O O . TYR A 1 524 ? 96.130 -34.693 56.882 1.00 22.00 488 TYR A O 1
ATOM 3712 N N . GLY A 1 525 ? 95.616 -33.101 55.398 1.00 23.27 489 GLY A N 1
ATOM 3713 C CA . GLY A 1 525 ? 94.186 -33.242 55.605 1.00 23.33 489 GLY A CA 1
ATOM 3714 C C . GLY A 1 525 ? 93.614 -32.484 56.775 1.00 23.48 489 GLY A C 1
ATOM 3715 O O . GLY A 1 525 ? 92.634 -32.930 57.373 1.00 26.47 489 GLY A O 1
ATOM 3716 N N . GLY A 1 526 ? 94.177 -31.331 57.112 1.00 22.33 490 GLY A N 1
ATOM 3717 C CA . GLY A 1 526 ? 93.699 -30.524 58.209 1.00 20.32 490 GLY A CA 1
ATOM 3718 C C . GLY A 1 526 ? 92.887 -29.323 57.759 1.00 18.66 490 GLY A C 1
ATOM 3719 O O . GLY A 1 526 ? 92.610 -29.122 56.575 1.00 17.99 490 GLY A O 1
ATOM 3720 N N . PHE A 1 527 ? 92.545 -28.487 58.740 1.00 20.65 491 PHE A N 1
ATOM 3721 C CA . PHE A 1 527 ? 91.583 -27.404 58.580 1.00 23.18 491 PHE A CA 1
ATOM 3722 C C . PHE A 1 527 ? 92.032 -26.152 59.329 1.00 22.04 491 PHE A C 1
ATOM 3723 O O . PHE A 1 527 ? 92.514 -26.238 60.460 1.00 20.15 491 PHE A O 1
ATOM 3731 N N . TYR A 1 528 ? 91.858 -24.989 58.696 1.00 16.90 492 TYR A N 1
ATOM 3732 C CA . TYR A 1 528 ? 91.951 -23.696 59.367 1.00 16.55 492 TYR A CA 1
ATOM 3733 C C . TYR A 1 528 ? 90.556 -23.098 59.402 1.00 20.29 492 TYR A C 1
ATOM 3734 O O . TYR A 1 528 ? 89.976 -22.808 58.348 1.00 18.89 492 TYR A O 1
ATOM 3743 N N . LEU A 1 529 ? 90.018 -22.939 60.607 1.00 16.85 493 LEU A N 1
ATOM 3744 C CA . LEU A 1 529 ? 88.731 -22.305 60.819 1.00 21.32 493 LEU A CA 1
ATOM 3745 C C . LEU A 1 529 ? 88.962 -20.869 61.249 1.00 16.79 493 LEU A C 1
ATOM 3746 O O . LEU A 1 529 ? 89.662 -20.615 62.225 1.00 22.89 493 LEU A O 1
ATOM 3751 N N . GLY A 1 530 ? 88.348 -19.937 60.533 1.00 22.06 494 GLY A N 1
ATOM 3752 C CA . GLY A 1 530 ? 88.502 -18.535 60.836 1.00 18.29 494 GLY A CA 1
ATOM 3753 C C . GLY A 1 530 ? 87.376 -18.033 61.723 1.00 17.03 494 GLY A C 1
ATOM 3754 O O . GLY A 1 530 ? 86.213 -18.363 61.525 1.00 17.76 494 GLY A O 1
ATOM 3755 N N . SER A 1 531 ? 87.747 -17.232 62.708 1.00 16.70 495 SER A N 1
ATOM 3756 C CA . SER A 1 531 ? 86.812 -16.605 63.616 1.00 18.65 495 SER A CA 1
ATOM 3757 C C . SER A 1 531 ? 86.777 -15.103 63.389 1.00 18.98 495 SER A C 1
ATOM 3758 O O . SER A 1 531 ? 87.697 -14.516 62.826 1.00 16.60 495 SER A O 1
ATOM 3761 N N . ILE A 1 532 ? 85.685 -14.487 63.833 1.00 23.46 496 ILE A N 1
ATOM 3762 C CA . ILE A 1 532 ? 85.596 -13.031 63.884 1.00 22.63 496 ILE A CA 1
ATOM 3763 C C . ILE A 1 532 ? 86.572 -12.530 64.943 1.00 18.73 496 ILE A C 1
ATOM 3764 O O . ILE A 1 532 ? 86.473 -12.904 66.115 1.00 20.52 496 ILE A O 1
ATOM 3769 N N . GLY A 1 533 ? 87.499 -11.661 64.551 1.00 16.60 497 GLY A N 1
ATOM 3770 C CA . GLY A 1 533 ? 88.391 -11.029 65.513 1.00 16.31 497 GLY A CA 1
ATOM 3771 C C . GLY A 1 533 ? 87.839 -9.707 66.021 1.00 16.55 497 GLY A C 1
ATOM 3772 O O . GLY A 1 533 ? 87.286 -8.914 65.262 1.00 19.99 497 GLY A O 1
ATOM 3773 N N . GLY A 1 534 ? 88.004 -9.465 67.312 1.00 16.50 498 GLY A N 1
ATOM 3774 C CA . GLY A 1 534 ? 87.503 -8.233 67.861 1.00 16.76 498 GLY A CA 1
ATOM 3775 C C . GLY A 1 534 ? 86.518 -8.357 69.007 1.00 23.61 498 GLY A C 1
ATOM 3776 O O . GLY A 1 534 ? 86.702 -7.734 70.056 1.00 25.25 498 GLY A O 1
ATOM 3777 N N . PRO A 1 535 ? 85.413 -9.121 68.824 1.00 21.93 499 PRO A N 1
ATOM 3778 C CA . PRO A 1 535 ? 84.373 -9.174 69.879 1.00 18.58 499 PRO A CA 1
ATOM 3779 C C . PRO A 1 535 ? 84.660 -10.227 70.945 1.00 20.13 499 PRO A C 1
ATOM 3780 O O . PRO A 1 535 ? 83.960 -11.230 71.109 1.00 20.81 499 PRO A O 1
ATOM 3784 N N . ALA A 1 536 ? 85.713 -9.963 71.716 1.00 17.32 500 ALA A N 1
ATOM 3785 C CA . ALA A 1 536 ? 86.182 -10.888 72.738 1.00 17.20 500 ALA A CA 1
ATOM 3786 C C . ALA A 1 536 ? 85.240 -10.970 73.928 1.00 20.41 500 ALA A C 1
ATOM 3787 O O . ALA A 1 536 ? 85.203 -12.002 74.605 1.00 17.69 500 ALA A O 1
ATOM 3789 N N . ALA A 1 537 ? 84.515 -9.883 74.219 1.00 21.56 501 ALA A N 1
ATOM 3790 C CA . ALA A 1 537 ? 83.592 -9.852 75.347 1.00 18.40 501 ALA A CA 1
ATOM 3791 C C . ALA A 1 537 ? 82.324 -10.653 75.070 1.00 18.81 501 ALA A C 1
ATOM 3792 O O . ALA A 1 537 ? 81.789 -11.289 75.981 1.00 19.11 501 ALA A O 1
ATOM 3794 N N . VAL A 1 538 ? 81.824 -10.636 73.826 1.00 18.86 502 VAL A N 1
ATOM 3795 C CA . VAL A 1 538 ? 80.673 -11.460 73.473 1.00 19.26 502 VAL A CA 1
ATOM 3796 C C . VAL A 1 538 ? 81.038 -12.928 73.539 1.00 19.12 502 VAL A C 1
ATOM 3797 O O . VAL A 1 538 ? 80.217 -13.763 73.929 1.00 19.50 502 VAL A O 1
ATOM 3801 N N . LEU A 1 539 ? 82.254 -13.271 73.108 1.00 23.84 503 LEU A N 1
ATOM 3802 C CA . LEU A 1 539 ? 82.712 -14.649 73.186 1.00 22.17 503 LEU A CA 1
ATOM 3803 C C . LEU A 1 539 ? 82.814 -15.098 74.639 1.00 22.06 503 LEU A C 1
ATOM 3804 O O . LEU A 1 539 ? 82.346 -16.179 74.997 1.00 24.60 503 LEU A O 1
ATOM 3809 N N . ALA A 1 540 ? 83.410 -14.271 75.495 1.00 18.49 504 ALA A N 1
ATOM 3810 C CA . ALA A 1 540 ? 83.494 -14.622 76.910 1.00 26.21 504 ALA A CA 1
ATOM 3811 C C . ALA A 1 540 ? 82.119 -14.756 77.541 1.00 28.18 504 ALA A C 1
ATOM 3812 O O . ALA A 1 540 ? 81.920 -15.582 78.438 1.00 19.61 504 ALA A O 1
ATOM 3814 N N . GLN A 1 541 ? 81.167 -13.940 77.096 1.00 26.82 505 GLN A N 1
ATOM 3815 C CA . GLN A 1 541 ? 79.843 -13.953 77.688 1.00 24.31 505 GLN A CA 1
ATOM 3816 C C . GLN A 1 541 ? 78.984 -15.071 77.120 1.00 23.92 505 GLN A C 1
ATOM 3817 O O . GLN A 1 541 ? 78.218 -15.695 77.856 1.00 24.43 505 GLN A O 1
ATOM 3823 N N . ASN A 1 542 ? 79.098 -15.358 75.831 1.00 20.29 506 ASN A N 1
ATOM 3824 C CA . ASN A 1 542 ? 78.123 -16.234 75.215 1.00 20.69 506 ASN A CA 1
ATOM 3825 C C . ASN A 1 542 ? 78.635 -17.617 74.883 1.00 20.56 506 ASN A C 1
ATOM 3826 O O . ASN A 1 542 ? 77.862 -18.568 74.993 1.00 22.66 506 ASN A O 1
ATOM 3831 N N . ALA A 1 543 ? 79.918 -17.769 74.543 1.00 20.00 507 ALA A N 1
ATOM 3832 C CA . ALA A 1 543 ? 80.413 -19.018 73.960 1.00 27.14 507 ALA A CA 1
ATOM 3833 C C . ALA A 1 543 ? 81.350 -19.809 74.852 1.00 26.93 507 ALA A C 1
ATOM 3834 O O . ALA A 1 543 ? 81.286 -21.039 74.849 1.00 29.25 507 ALA A O 1
ATOM 3836 N N . ILE A 1 544 ? 82.203 -19.149 75.627 1.00 26.53 508 ILE A N 1
ATOM 3837 C CA . ILE A 1 544 ? 83.227 -19.826 76.415 1.00 27.05 508 ILE A CA 1
ATOM 3838 C C . ILE A 1 544 ? 82.641 -20.137 77.785 1.00 31.76 508 ILE A C 1
ATOM 3839 O O . ILE A 1 544 ? 82.273 -19.228 78.535 1.00 32.28 508 ILE A O 1
ATOM 3844 N N . LYS A 1 545 ? 82.533 -21.430 78.101 1.00 33.48 509 LYS A N 1
ATOM 3845 C CA . LYS A 1 545 ? 81.819 -21.890 79.285 1.00 30.83 509 LYS A CA 1
ATOM 3846 C C . LYS A 1 545 ? 82.734 -22.333 80.411 1.00 30.24 509 LYS A C 1
ATOM 3847 O O . LYS A 1 545 ? 82.325 -22.304 81.573 1.00 29.33 509 LYS A O 1
ATOM 3853 N N . LYS A 1 546 ? 83.961 -22.718 80.105 1.00 31.45 510 LYS A N 1
ATOM 3854 C CA . LYS A 1 546 ? 84.872 -23.127 81.155 1.00 30.07 510 LYS A CA 1
ATOM 3855 C C . LYS A 1 546 ? 86.281 -22.912 80.645 1.00 26.31 510 LYS A C 1
ATOM 3856 O O . LYS A 1 546 ? 86.554 -23.119 79.463 1.00 23.09 510 LYS A O 1
ATOM 3862 N N . VAL A 1 547 ? 87.152 -22.463 81.541 1.00 27.27 511 VAL A N 1
ATOM 3863 C CA . VAL A 1 547 ? 88.534 -22.136 81.227 1.00 26.72 511 VAL A CA 1
ATOM 3864 C C . VAL A 1 547 ? 89.419 -22.767 82.286 1.00 24.87 511 VAL A C 1
ATOM 3865 O O . VAL A 1 547 ? 89.197 -22.561 83.482 1.00 24.57 511 VAL A O 1
ATOM 3869 N N . GLU A 1 548 ? 90.413 -23.538 81.851 1.00 27.60 512 GLU A N 1
ATOM 3870 C CA . GLU A 1 548 ? 91.408 -24.115 82.747 1.00 29.16 512 GLU A CA 1
ATOM 3871 C C . GLU A 1 548 ? 92.782 -23.916 82.126 1.00 24.50 512 GLU A C 1
ATOM 3872 O O . GLU A 1 548 ? 92.937 -23.993 80.905 1.00 20.61 512 GLU A O 1
ATOM 3878 N N . CYS A 1 549 ? 93.781 -23.682 82.968 1.00 24.03 513 CYS A N 1
ATOM 3879 C CA . CYS A 1 549 ? 95.167 -23.638 82.521 1.00 26.58 513 CYS A CA 1
ATOM 3880 C C . CYS A 1 549 ? 95.733 -25.049 82.538 1.00 25.58 513 CYS A C 1
ATOM 3881 O O . CYS A 1 549 ? 95.669 -25.736 83.561 1.00 21.82 513 CYS A O 1
ATOM 3884 N N . LEU A 1 550 ? 96.258 -25.489 81.396 1.00 23.57 514 LEU A N 1
ATOM 3885 C CA . LEU A 1 550 ? 96.671 -26.870 81.212 1.00 23.65 514 LEU A CA 1
ATOM 3886 C C . LEU A 1 550 ? 98.170 -27.097 81.337 1.00 17.77 514 LEU A C 1
ATOM 3887 O O . LEU A 1 550 ? 98.595 -28.110 81.886 1.00 23.09 514 LEU A O 1
ATOM 3892 N N . ASP A 1 551 ? 98.984 -26.165 80.871 1.00 17.20 515 ASP A N 1
ATOM 3893 C CA . ASP A 1 551 ? 100.372 -26.469 80.576 1.00 16.96 515 ASP A CA 1
ATOM 3894 C C . ASP A 1 551 ? 101.096 -25.141 80.455 1.00 18.20 515 ASP A C 1
ATOM 3895 O O . ASP A 1 551 ? 100.469 -24.101 80.247 1.00 21.89 515 ASP A O 1
ATOM 3900 N N . MET A 1 552 ? 102.419 -25.181 80.596 1.00 19.15 516 MET A N 1
ATOM 3901 C CA . MET A 1 552 ? 103.268 -24.006 80.368 1.00 17.34 516 MET A CA 1
ATOM 3902 C C . MET A 1 552 ? 102.787 -22.799 81.161 1.00 19.34 516 MET A C 1
ATOM 3903 O O . MET A 1 552 ? 102.666 -21.692 80.634 1.00 23.47 516 MET A O 1
ATOM 3908 N N . LYS A 1 553 ? 102.493 -23.018 82.443 1.00 20.74 517 LYS A N 1
ATOM 3909 C CA . LYS A 1 553 ? 101.864 -21.969 83.242 1.00 21.89 517 LYS A CA 1
ATOM 3910 C C . LYS A 1 553 ? 102.749 -20.734 83.432 1.00 22.84 517 LYS A C 1
ATOM 3911 O O . LYS A 1 553 ? 102.223 -19.654 83.736 1.00 23.92 517 LYS A O 1
ATOM 3917 N N . ASP A 1 554 ? 104.067 -20.848 83.245 1.00 23.52 518 ASP A N 1
ATOM 3918 C CA . ASP A 1 554 ? 104.937 -19.687 83.439 1.00 21.73 518 ASP A CA 1
ATOM 3919 C C . ASP A 1 554 ? 104.677 -18.587 82.422 1.00 21.10 518 ASP A C 1
ATOM 3920 O O . ASP A 1 554 ? 105.072 -17.445 82.647 1.00 21.93 518 ASP A O 1
ATOM 3925 N N . LEU A 1 555 ? 104.029 -18.900 81.321 1.00 20.69 519 LEU A N 1
ATOM 3926 C CA . LEU A 1 555 ? 103.897 -17.968 80.228 1.00 14.55 519 LEU A CA 1
ATOM 3927 C C . LEU A 1 555 ? 102.720 -17.010 80.396 1.00 19.68 519 LEU A C 1
ATOM 3928 O O . LEU A 1 555 ? 102.346 -16.340 79.434 1.00 26.03 519 LEU A O 1
ATOM 3933 N N . GLY A 1 556 ? 102.156 -16.918 81.596 1.00 20.97 520 GLY A N 1
ATOM 3934 C CA . GLY A 1 556 ? 101.021 -16.044 81.844 1.00 16.45 520 GLY A CA 1
ATOM 3935 C C . GLY A 1 556 ? 99.880 -16.336 80.899 1.00 17.81 520 GLY A C 1
ATOM 3936 O O . GLY A 1 556 ? 99.454 -17.483 80.741 1.00 17.18 520 GLY A O 1
ATOM 3937 N N . MET A 1 557 ? 99.389 -15.277 80.255 1.00 17.94 521 MET A N 1
ATOM 3938 C CA . MET A 1 557 ? 98.308 -15.384 79.281 1.00 18.90 521 MET A CA 1
ATOM 3939 C C . MET A 1 557 ? 98.694 -16.241 78.075 1.00 19.12 521 MET A C 1
ATOM 3940 O O . MET A 1 557 ? 97.809 -16.718 77.358 1.00 19.42 521 MET A O 1
ATOM 3945 N N . GLU A 1 558 ? 99.988 -16.460 77.844 1.00 19.79 522 G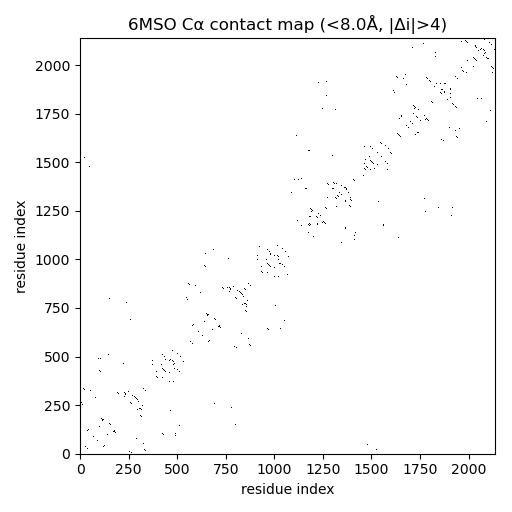LU A N 1
ATOM 3946 C CA . GLU A 1 558 ? 100.443 -17.295 76.746 1.00 19.06 522 GLU A CA 1
ATOM 3947 C C . GLU A 1 558 ? 100.602 -18.758 77.133 1.00 14.52 522 GLU A C 1
ATOM 3948 O O . GLU A 1 558 ? 101.137 -19.534 76.341 1.00 16.75 522 GLU A O 1
ATOM 3954 N N . ALA A 1 559 ? 100.172 -19.143 78.329 1.00 14.87 523 ALA A N 1
ATOM 3955 C CA . ALA A 1 559 ? 100.107 -20.547 78.719 1.00 20.39 523 ALA A CA 1
ATOM 3956 C C . ALA A 1 559 ? 99.149 -21.329 77.804 1.00 23.60 523 ALA A C 1
ATOM 3957 O O . ALA A 1 559 ? 98.333 -20.757 77.075 1.00 23.24 523 ALA A O 1
ATOM 3959 N N . VAL A 1 560 ? 99.262 -22.658 77.843 1.00 15.57 524 VAL A N 1
ATOM 3960 C CA . VAL A 1 560 ? 98.294 -23.522 77.176 1.00 15.82 524 VAL A CA 1
ATOM 3961 C C . VAL A 1 560 ? 97.053 -23.648 78.047 1.00 19.08 524 VAL A C 1
ATOM 3962 O O . VAL A 1 560 ? 97.143 -24.008 79.224 1.00 17.93 524 VAL A O 1
ATOM 3966 N N . TRP A 1 561 ? 95.892 -23.364 77.469 1.00 18.05 525 TRP A N 1
ATOM 3967 C CA . TRP A 1 561 ? 94.625 -23.440 78.176 1.00 18.18 525 TRP A CA 1
ATOM 3968 C C . TRP A 1 561 ? 93.780 -24.539 77.559 1.00 17.16 525 TRP A C 1
ATOM 3969 O O . TRP A 1 561 ? 93.997 -24.969 76.430 1.00 19.36 525 TRP A O 1
ATOM 3980 N N . ARG A 1 562 ? 92.817 -24.998 78.328 1.00 19.23 526 ARG A N 1
ATOM 3981 C CA . ARG A 1 562 ? 91.813 -25.928 77.841 1.00 22.86 526 ARG A CA 1
ATOM 3982 C C . ARG A 1 562 ? 90.462 -25.301 78.148 1.00 23.19 526 ARG A C 1
ATOM 3983 O O . ARG A 1 562 ? 90.177 -24.970 79.301 1.00 25.93 526 ARG A O 1
ATOM 3991 N N . ILE A 1 563 ? 89.655 -25.090 77.123 1.00 22.02 527 ILE A N 1
ATOM 3992 C CA . ILE A 1 563 ? 88.393 -24.388 77.285 1.00 22.47 527 ILE A CA 1
ATOM 3993 C C . ILE A 1 563 ? 87.252 -25.246 76.755 1.00 20.83 527 ILE A C 1
ATOM 3994 O O . ILE A 1 563 ? 87.438 -26.094 75.877 1.00 19.91 527 ILE A O 1
ATOM 3999 N N . GLU A 1 564 ? 86.060 -25.022 77.308 1.00 21.66 528 GLU A N 1
ATOM 4000 C CA . GLU A 1 564 ? 84.834 -25.628 76.818 1.00 24.17 528 GLU A CA 1
ATOM 4001 C C . GLU A 1 564 ? 83.995 -24.524 76.197 1.00 22.69 528 GLU A C 1
ATOM 4002 O O . GLU A 1 564 ? 83.713 -23.520 76.858 1.00 25.07 528 GLU A O 1
ATOM 4008 N N . VAL A 1 565 ? 83.614 -24.701 74.927 1.00 21.09 529 VAL A N 1
ATOM 4009 C CA . VAL A 1 565 ? 82.826 -23.722 74.188 1.00 23.78 529 VAL A CA 1
ATOM 4010 C C . VAL A 1 565 ? 81.489 -24.338 73.792 1.00 25.61 529 VAL A C 1
ATOM 4011 O O . VAL A 1 565 ? 81.345 -25.561 73.666 1.00 23.48 529 VAL A O 1
ATOM 4015 N N . GLU A 1 566 ? 80.501 -23.462 73.612 1.00 24.79 530 GLU A N 1
ATOM 4016 C CA . GLU A 1 566 ? 79.190 -23.825 73.093 1.00 25.86 530 GLU A CA 1
ATOM 4017 C C . GLU A 1 566 ? 78.860 -22.863 71.971 1.00 26.06 530 GLU A C 1
ATOM 4018 O O . GLU A 1 566 ? 78.835 -21.650 72.190 1.00 25.57 530 GLU A O 1
ATOM 4024 N N . ASN A 1 567 ? 78.602 -23.398 70.782 1.00 25.65 531 ASN A N 1
ATOM 4025 C CA . ASN A 1 567 ? 78.161 -22.590 69.645 1.00 27.21 531 ASN A CA 1
ATOM 4026 C C . ASN A 1 567 ? 79.133 -21.456 69.340 1.00 26.98 531 ASN A C 1
ATOM 4027 O O . ASN A 1 567 ? 78.750 -20.295 69.214 1.00 26.76 531 ASN A O 1
ATOM 4032 N N . PHE A 1 568 ? 80.406 -21.805 69.248 1.00 27.16 532 PHE A N 1
ATOM 4033 C CA . PHE A 1 568 ? 81.433 -20.847 68.875 1.00 24.01 532 PHE A CA 1
ATOM 4034 C C . PHE A 1 568 ? 81.391 -20.610 67.370 1.00 19.25 532 PHE A C 1
ATOM 4035 O O . PHE A 1 568 ? 81.533 -21.562 66.600 1.00 22.89 532 PHE A O 1
ATOM 4043 N N . PRO A 1 569 ? 81.207 -19.384 66.911 1.00 19.14 533 PRO A N 1
ATOM 4044 C CA . PRO A 1 569 ? 81.100 -19.153 65.466 1.00 24.33 533 PRO A CA 1
ATOM 4045 C C . PRO A 1 569 ? 82.449 -19.210 64.766 1.00 24.93 533 PRO A C 1
ATOM 4046 O O . PRO A 1 569 ? 83.465 -18.732 65.276 1.00 25.31 533 PRO A O 1
ATOM 4050 N N . ALA A 1 570 ? 82.429 -19.774 63.557 1.00 25.23 534 ALA A N 1
ATOM 4051 C CA . ALA A 1 570 ? 83.620 -19.951 62.741 1.00 22.84 534 ALA A CA 1
ATOM 4052 C C . ALA A 1 570 ? 83.188 -20.147 61.301 1.00 20.63 534 ALA A C 1
ATOM 4053 O O . ALA A 1 570 ? 82.056 -20.542 61.034 1.00 24.42 534 ALA A O 1
ATOM 4055 N N . PHE A 1 571 ? 84.090 -19.825 60.374 1.00 19.44 535 PHE A N 1
ATOM 4056 C CA . PHE A 1 571 ? 83.925 -20.132 58.958 1.00 21.70 535 PHE A CA 1
ATOM 4057 C C . PHE A 1 571 ? 85.051 -21.057 58.526 1.00 22.84 535 PHE A C 1
ATOM 4058 O O . PHE A 1 571 ? 86.175 -20.938 59.016 1.00 24.18 535 PHE A O 1
ATOM 4066 N N . ILE A 1 572 ? 84.776 -21.943 57.567 1.00 21.63 536 ILE A N 1
ATOM 4067 C CA . ILE A 1 572 ? 85.873 -22.711 56.980 1.00 22.01 536 ILE A CA 1
ATOM 4068 C C . ILE A 1 572 ? 86.669 -21.800 56.052 1.00 21.88 536 ILE A C 1
ATOM 4069 O O . ILE A 1 572 ? 86.136 -21.289 55.059 1.00 21.89 536 ILE A O 1
ATOM 4074 N N . VAL A 1 573 ? 87.948 -21.583 56.375 1.00 20.07 537 VAL A N 1
ATOM 4075 C CA . VAL A 1 573 ? 88.801 -20.686 55.608 1.00 19.97 537 VAL A CA 1
ATOM 4076 C C . VAL A 1 573 ? 89.815 -21.443 54.757 1.00 18.15 537 VAL A C 1
ATOM 4077 O O . VAL A 1 573 ? 90.040 -21.077 53.603 1.00 20.11 537 VAL A O 1
ATOM 4081 N N . VAL A 1 574 ? 90.395 -22.526 55.277 1.00 17.33 538 VAL A N 1
ATOM 4082 C CA . VAL A 1 574 ? 91.244 -23.434 54.504 1.00 17.71 538 VAL A CA 1
ATOM 4083 C C . VAL A 1 574 ? 90.688 -24.842 54.682 1.00 20.52 538 VAL A C 1
ATOM 4084 O O . VAL A 1 574 ? 90.414 -25.261 55.808 1.00 20.85 538 VAL A O 1
ATOM 4088 N N . ASP A 1 575 ? 90.531 -25.583 53.592 1.00 22.23 539 ASP A N 1
ATOM 4089 C CA . ASP A 1 575 ? 90.028 -26.937 53.755 1.00 20.45 539 ASP A CA 1
ATOM 4090 C C . ASP A 1 575 ? 91.145 -27.966 53.559 1.00 23.15 539 ASP A C 1
ATOM 4091 O O . ASP A 1 575 ? 92.334 -27.632 53.447 1.00 24.78 539 ASP A O 1
ATOM 4096 N N . ASP A 1 576 ? 90.756 -29.242 53.525 1.00 24.23 540 ASP A N 1
ATOM 4097 C CA . ASP A 1 576 ? 91.692 -30.343 53.371 1.00 21.55 540 ASP A CA 1
ATOM 4098 C C . ASP A 1 576 ? 91.931 -30.716 51.915 1.00 20.44 540 ASP A C 1
ATOM 4099 O O . ASP A 1 576 ? 92.425 -31.816 51.649 1.00 20.34 540 ASP A O 1
ATOM 4104 N N . LYS A 1 577 ? 91.625 -29.809 50.974 1.00 23.24 541 LYS A N 1
ATOM 4105 C CA . LYS A 1 577 ? 91.706 -30.076 49.543 1.00 19.83 541 LYS A CA 1
ATOM 4106 C C . LYS A 1 577 ? 92.413 -28.977 48.747 1.00 22.06 541 LYS A C 1
ATOM 4107 O O . LYS A 1 577 ? 92.349 -28.989 47.511 1.00 21.67 541 LYS A O 1
ATOM 4113 N N . GLY A 1 578 ? 93.069 -28.025 49.400 1.00 22.31 542 GLY A N 1
ATOM 4114 C CA . GLY A 1 578 ? 93.753 -26.963 48.685 1.00 23.40 542 GLY A CA 1
ATOM 4115 C C . GLY A 1 578 ? 92.955 -25.693 48.477 1.00 25.27 542 GLY A C 1
ATOM 4116 O O . GLY A 1 578 ? 93.342 -24.856 47.648 1.00 18.65 542 GLY A O 1
ATOM 4117 N N . ASN A 1 579 ? 91.854 -25.516 49.195 1.00 23.86 543 ASN A N 1
ATOM 4118 C CA . ASN A 1 579 ? 90.979 -24.375 48.997 1.00 22.75 543 ASN A CA 1
ATOM 4119 C C . ASN A 1 579 ? 91.152 -23.380 50.132 1.00 21.43 543 ASN A C 1
ATOM 4120 O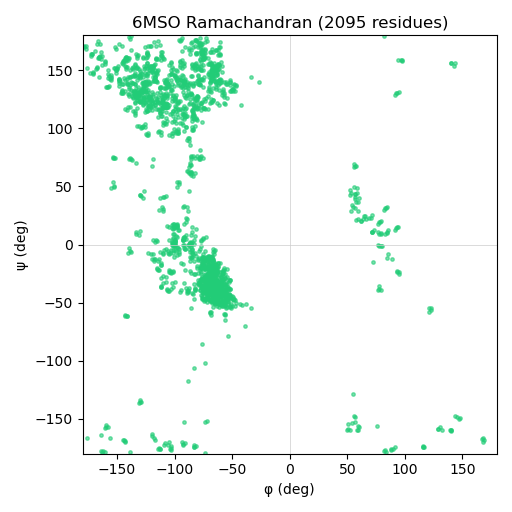 O . ASN A 1 579 ? 91.190 -23.765 51.302 1.00 23.30 543 ASN A O 1
ATOM 4125 N N . ASP A 1 580 ? 91.221 -22.099 49.775 1.00 23.06 544 ASP A N 1
ATOM 4126 C CA . ASP A 1 580 ? 91.389 -20.999 50.720 1.00 25.62 544 ASP A CA 1
ATOM 4127 C C . ASP A 1 580 ? 90.296 -19.984 50.458 1.00 24.14 544 ASP A C 1
ATOM 4128 O O . ASP A 1 580 ? 90.138 -19.529 49.324 1.00 28.69 544 ASP A O 1
ATOM 4133 N N . PHE A 1 581 ? 89.530 -19.658 51.496 1.00 21.79 545 PHE A N 1
ATOM 4134 C CA . PHE A 1 581 ? 88.503 -18.624 51.405 1.00 24.08 545 PHE A CA 1
ATOM 4135 C C . PHE A 1 581 ? 89.008 -17.406 50.652 1.00 26.10 545 PHE A C 1
ATOM 4136 O O . PHE A 1 581 ? 88.380 -16.944 49.697 1.00 25.31 545 PHE A O 1
ATOM 4144 N N . PHE A 1 582 ? 90.167 -16.894 51.062 1.00 27.79 546 PHE A N 1
ATOM 4145 C CA . PHE A 1 582 ? 90.653 -15.603 50.616 1.00 28.15 546 PHE A CA 1
ATOM 4146 C C . PHE A 1 582 ? 91.415 -15.653 49.306 1.00 32.81 546 PHE A C 1
ATOM 4147 O O . PHE A 1 582 ? 91.834 -14.601 48.824 1.00 36.29 546 PHE A O 1
ATOM 4155 N N . GLU A 1 583 ? 91.608 -16.822 48.708 1.00 33.97 547 GLU A N 1
ATOM 4156 C CA . GLU A 1 583 ? 92.183 -16.848 47.369 1.00 34.73 547 GLU A CA 1
ATOM 4157 C C . GLU A 1 583 ? 91.112 -16.846 46.286 1.00 37.15 547 GLU A C 1
ATOM 4158 O O . GLU A 1 583 ? 91.420 -16.540 45.126 1.00 36.30 547 GLU A O 1
ATOM 4160 N N . GLN A 1 584 ? 89.864 -17.160 46.652 1.00 41.40 548 GLN A N 1
ATOM 4161 C CA . GLN A 1 584 ? 88.717 -17.236 45.751 1.00 41.72 548 GLN A CA 1
ATOM 4162 C C . GLN A 1 584 ? 88.068 -15.870 45.564 1.00 44.02 548 GLN A C 1
ATOM 4163 O O . GLN A 1 584 ? 87.907 -15.413 44.425 1.00 47.65 548 GLN A O 1
ATOM 4165 N N . LEU A 1 585 ? 87.697 -15.224 46.673 1.00 39.83 549 LEU A N 1
ATOM 4166 C CA . LEU A 1 585 ? 87.286 -13.817 46.706 1.00 37.49 549 LEU A CA 1
ATOM 4167 C C . LEU A 1 585 ? 87.041 -13.331 48.150 1.00 37.38 549 LEU A C 1
ATOM 4168 O O . LEU A 1 585 ? 87.968 -13.189 48.972 1.00 35.49 549 LEU A O 1
ATOM 4170 N N . ALA B 1 46 ? 103.853 -8.556 92.404 1.00 39.03 10 ALA B N 1
ATOM 4171 C CA . ALA B 1 46 ? 103.502 -7.587 91.367 1.00 34.64 10 ALA B CA 1
ATOM 4172 C C . ALA B 1 46 ? 103.116 -6.245 91.966 1.00 34.54 10 ALA B C 1
ATOM 4173 O O . ALA B 1 46 ? 102.025 -5.735 91.703 1.00 33.18 10 ALA B O 1
ATOM 4175 N N . GLU B 1 47 ? 104.014 -5.692 92.783 1.00 36.65 11 GLU B N 1
ATOM 4176 C CA . GLU B 1 47 ? 103.921 -4.325 93.279 1.00 35.65 11 GLU B CA 1
ATOM 4177 C C . GLU B 1 47 ? 104.356 -3.356 92.182 1.00 29.19 11 GLU B C 1
ATOM 4178 O O . GLU B 1 47 ? 104.966 -3.742 91.178 1.00 25.17 11 GLU B O 1
ATOM 4184 N N . PHE B 1 48 ? 103.982 -2.094 92.356 1.00 27.30 12 PHE B N 1
ATOM 4185 C CA . PHE B 1 48 ? 104.376 -1.060 91.415 1.00 25.04 12 PHE B CA 1
ATOM 4186 C C . PHE B 1 48 ? 105.858 -0.813 91.571 1.00 23.56 12 PHE B C 1
ATOM 4187 O O . PHE B 1 48 ? 106.320 -0.391 92.636 1.00 24.64 12 PHE B O 1
ATOM 4195 N N . ASN B 1 49 ? 106.598 -1.090 90.512 1.00 22.66 13 ASN B N 1
ATOM 4196 C CA . ASN B 1 49 ? 108.031 -0.867 90.451 1.00 24.49 13 ASN B CA 1
ATOM 4197 C C . ASN B 1 49 ? 108.257 -0.132 89.136 1.00 23.83 13 ASN B C 1
ATOM 4198 O O . ASN B 1 49 ? 108.210 -0.743 88.065 1.00 25.54 13 ASN B O 1
ATOM 4203 N N . PHE B 1 50 ? 108.446 1.180 89.197 1.00 23.22 14 PHE B N 1
ATOM 4204 C CA . PHE B 1 50 ? 108.662 1.926 87.967 1.00 24.58 14 PHE B CA 1
ATOM 4205 C C . PHE B 1 50 ? 110.064 1.652 87.442 1.00 23.17 14 PHE B C 1
ATOM 4206 O O . PHE B 1 50 ? 111.059 1.892 88.133 1.00 21.41 14 PHE B O 1
ATOM 4214 N N . VAL B 1 51 ? 110.142 1.178 86.200 1.00 22.10 15 VAL B N 1
ATOM 4215 C CA . VAL B 1 51 ? 111.406 0.971 85.518 1.00 20.52 15 VAL B CA 1
ATOM 4216 C C . VAL B 1 51 ? 111.236 1.549 84.116 1.00 19.15 15 VAL B C 1
ATOM 4217 O O . VAL B 1 51 ? 110.348 1.123 83.382 1.00 14.31 15 VAL B O 1
ATOM 4221 N N . PRO B 1 52 ? 112.049 2.518 83.702 1.00 19.45 16 PRO B N 1
ATOM 4222 C CA . PRO B 1 52 ? 111.844 3.126 82.385 1.00 18.03 16 PRO B CA 1
ATOM 4223 C C . PRO B 1 52 ? 112.005 2.109 81.270 1.00 20.49 16 PRO B C 1
ATOM 4224 O O . PRO B 1 52 ? 112.683 1.089 81.411 1.00 21.30 16 PRO B O 1
ATOM 4228 N N . LEU B 1 53 ? 111.354 2.408 80.146 1.00 18.67 17 LEU B N 1
ATOM 4229 C CA . LEU B 1 53 ? 111.517 1.594 78.947 1.00 24.68 17 LEU B CA 1
ATOM 4230 C C . LEU B 1 53 ? 112.986 1.494 78.569 1.00 14.11 17 LEU B C 1
ATOM 4231 O O . LEU B 1 53 ? 113.512 0.399 78.358 1.00 14.58 17 LEU B O 1
ATOM 4236 N N . VAL B 1 54 ? 113.665 2.637 78.531 1.00 13.93 18 VAL B N 1
ATOM 4237 C CA . VAL B 1 54 ? 115.084 2.753 78.247 1.00 14.21 18 VAL B CA 1
ATOM 4238 C C . VAL B 1 54 ? 115.716 3.568 79.365 1.00 28.01 18 VAL B C 1
ATOM 4239 O O . VAL B 1 54 ? 115.176 4.605 79.759 1.00 30.04 18 VAL B O 1
ATOM 4243 N N . SER B 1 55 ? 116.848 3.106 79.887 1.00 23.83 19 SER B N 1
ATOM 4244 C CA . SER B 1 55 ? 117.459 3.886 80.949 1.00 27.27 19 SER B CA 1
ATOM 4245 C C . SER B 1 55 ? 118.132 5.132 80.376 1.00 27.55 19 SER B C 1
ATOM 4246 O O . SER B 1 55 ? 118.437 5.225 79.182 1.00 28.87 19 SER B O 1
ATOM 4249 N N . LYS B 1 56 ? 118.349 6.105 81.251 1.00 25.51 20 LYS B N 1
ATOM 4250 C CA . LYS B 1 56 ? 119.177 7.240 80.896 1.00 24.26 20 LYS B CA 1
ATOM 4251 C C . LYS B 1 56 ? 120.609 6.757 80.697 1.00 24.12 20 LYS B C 1
ATOM 4252 O O . LYS B 1 56 ? 121.081 5.831 81.360 1.00 28.71 20 LYS B O 1
ATOM 4254 N N . VAL B 1 57 ? 121.293 7.376 79.757 1.00 21.29 21 VAL B N 1
ATOM 4255 C CA . VAL B 1 57 ? 122.544 6.860 79.242 1.00 21.38 21 VAL B CA 1
ATOM 4256 C C . VAL B 1 57 ? 123.622 7.923 79.406 1.00 23.92 21 VAL B C 1
ATOM 4257 O O . VAL B 1 57 ? 123.374 9.114 79.189 1.00 25.92 21 VAL B O 1
ATOM 4261 N N . SER B 1 58 ? 124.809 7.496 79.828 1.00 22.44 22 SER B N 1
ATOM 4262 C CA . SER B 1 58 ? 125.938 8.397 79.877 1.00 20.17 22 SER B CA 1
ATOM 4263 C C . SER B 1 58 ? 126.596 8.467 78.510 1.00 21.64 22 SER B C 1
ATOM 4264 O O . SER B 1 58 ? 126.305 7.672 77.616 1.00 23.49 22 SER B O 1
ATOM 4267 N N . HIS B 1 59 ? 127.531 9.423 78.369 1.00 19.68 23 HIS B N 1
ATOM 4268 C CA . HIS B 1 59 ? 128.334 9.598 77.175 1.00 20.64 23 HIS B CA 1
ATOM 4269 C C . HIS B 1 59 ? 129.768 9.860 77.621 1.00 22.76 23 HIS B C 1
ATOM 4270 O O . HIS B 1 59 ? 130.279 10.964 77.506 1.00 27.47 23 HIS B O 1
ATOM 4277 N N . LYS B 1 60 ? 130.423 8.807 78.112 1.00 24.14 24 LYS B N 1
ATOM 4278 C CA . LYS B 1 60 ? 131.702 8.929 78.805 1.00 24.93 24 LYS B CA 1
ATOM 4279 C C . LYS B 1 60 ? 132.882 9.151 77.859 1.00 27.96 24 LYS B C 1
ATOM 4280 O O . LYS B 1 60 ? 133.917 9.667 78.285 1.00 31.22 24 LYS B O 1
ATOM 4282 N N . GLU B 1 61 ? 132.746 8.815 76.584 1.00 26.83 25 GLU B N 1
ATOM 4283 C CA . GLU B 1 61 ? 133.785 9.083 75.606 1.00 29.46 25 GLU B CA 1
ATOM 4284 C C . GLU B 1 61 ? 133.518 10.357 74.815 1.00 29.61 25 GLU B C 1
ATOM 4285 O O . GLU B 1 61 ? 134.106 10.549 73.751 1.00 34.04 25 GLU B O 1
ATOM 4287 N N . THR B 1 62 ? 132.619 11.210 75.290 1.00 26.71 26 THR B N 1
ATOM 4288 C CA . THR B 1 62 ? 132.222 12.437 74.598 1.00 22.81 26 THR B CA 1
ATOM 4289 C C . THR B 1 62 ? 132.799 13.646 75.324 1.00 22.18 26 THR B C 1
ATOM 4290 O O . THR B 1 62 ? 132.387 13.954 76.446 1.00 21.44 26 THR B O 1
ATOM 4294 N N . LYS B 1 63 ? 133.785 14.294 74.712 1.00 21.91 27 LYS B N 1
ATOM 4295 C CA . LYS B 1 63 ? 134.329 15.545 75.225 1.00 16.55 27 LYS B CA 1
ATOM 4296 C C . LYS B 1 63 ? 133.596 16.747 74.625 1.00 15.81 27 LYS B C 1
ATOM 4297 O O . LYS B 1 63 ? 133.364 16.801 73.415 1.00 16.75 27 LYS B O 1
ATOM 4303 N N . TYR B 1 64 ? 133.263 17.724 75.466 1.00 15.41 28 TYR B N 1
ATOM 4304 C CA . TYR B 1 64 ? 132.568 18.934 75.034 1.00 16.88 28 TYR B CA 1
ATOM 4305 C C . TYR B 1 64 ? 133.502 20.135 75.032 1.00 18.39 28 TYR B C 1
ATOM 4306 O O . TYR B 1 64 ? 134.272 20.334 75.964 1.00 22.37 28 TYR B O 1
ATOM 4315 N N . ARG B 1 65 ? 133.392 20.972 74.017 1.00 17.57 29 ARG B N 1
ATOM 4316 C CA . ARG B 1 65 ? 134.085 22.246 74.030 1.00 16.33 29 ARG B CA 1
ATOM 4317 C C . ARG B 1 65 ? 133.107 23.368 74.343 1.00 17.19 29 ARG B C 1
ATOM 4318 O O . ARG B 1 65 ? 131.935 23.308 73.994 1.00 19.03 29 ARG B O 1
ATOM 4326 N N . LEU B 1 66 ? 133.598 24.384 75.035 1.00 20.42 30 LEU B N 1
ATOM 4327 C CA . LEU B 1 66 ? 132.773 25.514 75.427 1.00 22.32 30 LEU B CA 1
ATOM 4328 C C . LEU B 1 66 ? 132.741 26.525 74.292 1.00 21.56 30 LEU B C 1
ATOM 4329 O O . LEU B 1 66 ? 133.789 26.884 73.743 1.00 22.27 30 LEU B O 1
ATOM 4334 N N . LEU B 1 67 ? 131.533 26.939 73.913 1.00 20.60 31 LEU B N 1
ATOM 4335 C CA . LEU B 1 67 ? 131.331 27.986 72.919 1.00 18.18 31 LEU B CA 1
ATOM 4336 C C . LEU B 1 67 ? 131.287 29.372 73.546 1.00 17.55 31 LEU B C 1
ATOM 4337 O O . LEU B 1 67 ? 131.888 30.318 73.018 1.00 15.64 31 LEU B O 1
ATOM 4342 N N . THR B 1 68 ? 130.609 29.489 74.683 1.00 17.48 32 THR B N 1
ATOM 4343 C CA . THR B 1 68 ? 130.372 30.777 75.303 1.00 16.77 32 THR B CA 1
ATOM 4344 C C . THR B 1 68 ? 129.769 30.582 76.678 1.00 15.31 32 THR B C 1
ATOM 4345 O O . THR B 1 68 ? 129.019 29.632 76.920 1.00 18.58 32 THR B O 1
ATOM 4349 N N . LYS B 1 69 ? 130.110 31.493 77.569 1.00 15.79 33 LYS B N 1
ATOM 4350 C CA . LYS B 1 69 ? 129.449 31.610 78.849 1.00 16.29 33 LYS B CA 1
ATOM 4351 C C . LYS B 1 69 ? 128.302 32.611 78.802 1.00 17.62 33 LYS B C 1
ATOM 4352 O O . LYS B 1 69 ? 127.644 32.841 79.819 1.00 17.44 33 LYS B O 1
ATOM 4358 N N . ASP B 1 70 ? 128.022 33.157 77.622 1.00 16.79 34 ASP B N 1
ATOM 4359 C CA . ASP B 1 70 ? 126.960 34.121 77.438 1.00 19.49 34 ASP B CA 1
ATOM 4360 C C . ASP B 1 70 ? 125.613 33.409 77.498 1.00 23.28 34 ASP B C 1
ATOM 4361 O O . ASP B 1 70 ? 125.535 32.174 77.543 1.00 25.19 34 ASP B O 1
ATOM 4366 N N . TYR B 1 71 ? 124.553 34.216 77.579 1.00 24.37 35 TYR B N 1
ATOM 4367 C CA . TYR B 1 71 ? 123.145 33.884 77.393 1.00 20.48 35 TYR B CA 1
ATOM 4368 C C . TYR B 1 71 ? 122.463 33.175 78.561 1.00 20.15 35 TYR B C 1
ATOM 4369 O O . TYR B 1 71 ? 121.295 32.852 78.413 1.00 24.03 35 TYR B O 1
ATOM 4378 N N . VAL B 1 72 ? 123.138 32.871 79.669 1.00 20.41 36 VAL B N 1
ATOM 4379 C CA . VAL B 1 72 ? 122.576 32.015 80.709 1.00 22.18 36 VAL B CA 1
ATOM 4380 C C . VAL B 1 72 ? 122.697 32.704 82.067 1.00 27.29 36 VAL B C 1
ATOM 4381 O O . VAL B 1 72 ? 123.711 33.347 82.363 1.00 27.35 36 VAL B O 1
ATOM 4385 N N . SER B 1 73 ? 121.643 32.592 82.879 1.00 28.64 37 SER B N 1
ATOM 4386 C CA . SER B 1 73 ? 121.568 33.225 84.191 1.00 31.55 37 SER B CA 1
ATOM 4387 C C . SER B 1 73 ? 120.734 32.340 85.097 1.00 33.68 37 SER B C 1
ATOM 4388 O O . SER B 1 73 ? 119.701 31.822 84.675 1.00 37.79 37 SER B O 1
ATOM 4391 N N . VAL B 1 74 ? 121.140 32.219 86.349 1.00 31.73 38 VAL B N 1
ATOM 4392 C CA . VAL B 1 74 ? 120.396 31.452 87.337 1.00 29.82 38 VAL B CA 1
ATOM 4393 C C . VAL B 1 74 ? 119.580 32.426 88.172 1.00 31.70 38 VAL B C 1
ATOM 4394 O O . VAL B 1 74 ? 120.129 33.368 88.752 1.00 37.04 38 VAL B O 1
ATOM 4398 N N . VAL B 1 75 ? 118.273 32.198 88.238 1.00 31.90 39 VAL B N 1
ATOM 4399 C CA . VAL B 1 75 ? 117.353 33.049 88.980 1.00 33.71 39 VAL B CA 1
ATOM 4400 C C . VAL B 1 75 ? 116.628 32.193 90.004 1.00 34.98 39 VAL B C 1
ATOM 4401 O O . VAL B 1 75 ? 116.477 30.979 89.841 1.00 37.29 39 VAL B O 1
ATOM 4405 N N . GLN B 1 76 ? 116.206 32.827 91.083 1.00 37.66 40 GLN B N 1
ATOM 4406 C CA . GLN B 1 76 ? 115.505 32.115 92.141 1.00 38.55 40 GLN B CA 1
ATOM 4407 C C . GLN B 1 76 ? 114.081 32.630 92.198 1.00 40.44 40 GLN B C 1
ATOM 4408 O O . GLN B 1 76 ? 113.822 33.670 92.820 1.00 40.31 40 GLN B O 1
ATOM 4414 N N . PRO B 1 77 ? 113.129 31.959 91.564 1.00 40.62 41 PRO B N 1
ATOM 4415 C CA . PRO B 1 77 ? 111.756 32.456 91.571 1.00 41.35 41 PRO B CA 1
ATOM 4416 C C . PRO B 1 77 ? 111.108 32.227 92.927 1.00 41.21 41 PRO B C 1
ATOM 4417 O O . PRO B 1 77 ? 111.550 31.411 93.739 1.00 40.52 41 PRO B O 1
ATOM 4421 N N . GLY B 1 78 ? 110.051 32.981 93.172 1.00 41.38 42 GLY B N 1
ATOM 4422 C CA . GLY B 1 78 ? 109.291 32.795 94.386 1.00 44.79 42 GLY B CA 1
ATOM 4423 C C . GLY B 1 78 ? 108.484 31.513 94.377 1.00 45.57 42 GLY B C 1
ATOM 4424 O O . GLY B 1 78 ? 108.834 30.544 93.687 1.00 43.18 42 GLY B O 1
ATOM 4425 N N . ALA B 1 79 ? 107.373 31.520 95.116 1.00 46.10 43 ALA B N 1
ATOM 4426 C CA . ALA B 1 79 ? 106.545 30.340 95.312 1.00 45.62 43 ALA B CA 1
ATOM 4427 C C . ALA B 1 79 ? 107.412 29.185 95.796 1.00 48.82 43 ALA B C 1
ATOM 4428 O O . ALA B 1 79 ? 108.510 29.399 96.326 1.00 51.67 43 ALA B O 1
ATOM 4430 N N . GLY B 1 80 ? 106.933 27.962 95.634 1.00 48.42 44 GLY B N 1
ATOM 4431 C CA . GLY B 1 80 ? 107.683 26.810 96.089 1.00 48.60 44 GLY B CA 1
ATOM 4432 C C . GLY B 1 80 ? 108.571 26.254 95.003 1.00 48.91 44 GLY B C 1
ATOM 4433 O O . GLY B 1 80 ? 108.795 25.042 94.936 1.00 50.28 44 GLY B O 1
ATOM 4434 N N . LEU B 1 81 ? 109.079 27.134 94.144 1.00 47.69 45 LEU B N 1
ATOM 4435 C CA . LEU B 1 81 ? 109.783 26.695 92.946 1.00 43.33 45 LEU B CA 1
ATOM 4436 C C . LEU B 1 81 ? 111.289 26.671 93.182 1.00 41.87 45 LEU B C 1
ATOM 4437 O O . LEU B 1 81 ? 111.816 27.517 93.915 1.00 45.32 45 LEU B O 1
ATOM 4442 N N . PRO B 1 82 ? 111.990 25.704 92.592 1.00 37.51 46 PRO B N 1
ATOM 4443 C CA . PRO B 1 82 ? 113.452 25.671 92.703 1.00 36.67 46 PRO B CA 1
ATOM 4444 C C . PRO B 1 82 ? 114.094 26.751 91.842 1.00 36.81 46 PRO B C 1
ATOM 4445 O O . PRO B 1 82 ? 113.439 27.428 91.048 1.00 38.94 46 PRO B O 1
ATOM 4449 N N . GLU B 1 83 ? 115.414 26.873 91.966 1.00 34.03 47 GLU B N 1
ATOM 4450 C CA . GLU B 1 83 ? 116.129 27.818 91.124 1.00 33.24 47 GLU B CA 1
ATOM 4451 C C . GLU B 1 83 ? 116.004 27.419 89.662 1.00 29.96 47 GLU B C 1
ATOM 4452 O O . GLU B 1 83 ? 115.860 26.245 89.325 1.00 29.95 47 GLU B O 1
ATOM 4458 N N . MET B 1 84 ? 115.974 28.421 88.796 1.00 27.58 48 MET B N 1
ATOM 4459 C CA . MET B 1 84 ? 115.778 28.215 87.372 1.00 25.41 48 MET B CA 1
ATOM 4460 C C . MET B 1 84 ? 116.975 28.765 86.618 1.00 24.44 48 MET B C 1
ATOM 4461 O O . MET B 1 84 ? 117.660 29.675 87.092 1.00 24.05 48 MET B O 1
ATOM 4466 N N . LEU B 1 85 ? 117.211 28.207 85.440 1.00 20.63 49 LEU B N 1
ATOM 4467 C CA . LEU B 1 85 ? 118.225 28.683 84.515 1.00 20.00 49 LEU B CA 1
ATOM 4468 C C . LEU B 1 85 ? 117.525 29.358 83.351 1.00 22.21 49 LEU B C 1
ATOM 4469 O O . LEU B 1 85 ? 116.759 28.711 82.638 1.00 21.74 49 LEU B O 1
ATOM 4474 N N . ARG B 1 86 ? 117.799 30.642 83.151 1.00 23.18 50 ARG B N 1
ATOM 4475 C CA . ARG B 1 86 ? 117.291 31.372 82.001 1.00 22.52 50 ARG B CA 1
ATOM 4476 C C . ARG B 1 86 ? 118.303 31.285 80.869 1.00 22.68 50 ARG B C 1
ATOM 4477 O O . ARG B 1 86 ? 119.482 31.594 81.056 1.00 19.77 50 ARG B O 1
ATOM 4485 N N . VAL B 1 87 ? 117.840 30.846 79.706 1.00 25.71 51 VAL B N 1
ATOM 4486 C CA . VAL B 1 87 ? 118.651 30.730 78.501 1.00 27.14 51 VAL B CA 1
ATOM 4487 C C . VAL B 1 87 ? 118.052 31.676 77.463 1.00 26.26 51 VAL B C 1
ATOM 4488 O O . VAL B 1 87 ? 116.872 31.563 77.119 1.00 26.51 51 VAL B O 1
ATOM 4492 N N . ASP B 1 88 ? 118.838 32.631 77.012 1.00 23.46 52 ASP B N 1
ATOM 4493 C CA . ASP B 1 88 ? 118.415 33.482 75.917 1.00 24.27 52 ASP B CA 1
ATOM 4494 C C . ASP B 1 88 ? 118.247 32.645 74.651 1.00 22.54 52 ASP B C 1
ATOM 4495 O O . ASP B 1 88 ? 119.053 31.749 74.388 1.00 19.36 52 ASP B O 1
ATOM 4500 N N . PRO B 1 89 ? 117.199 32.880 73.862 1.00 17.91 53 PRO B N 1
ATOM 4501 C CA . PRO B 1 89 ? 117.020 32.077 72.650 1.00 17.84 53 PRO B CA 1
ATOM 4502 C C . PRO B 1 89 ? 118.221 32.124 71.711 1.00 20.04 53 PRO B C 1
ATOM 4503 O O . PRO B 1 89 ? 118.454 31.160 70.969 1.00 21.35 53 PRO B O 1
ATOM 4507 N N . ALA B 1 90 ? 118.981 33.222 71.702 1.00 18.80 54 ALA B N 1
ATOM 4508 C CA . ALA B 1 90 ? 120.169 33.270 70.869 1.00 18.66 54 ALA B CA 1
ATOM 4509 C C . ALA B 1 90 ? 121.176 32.167 71.210 1.00 15.94 54 ALA B C 1
ATOM 4510 O O . ALA B 1 90 ? 121.976 31.799 70.348 1.00 14.50 54 ALA B O 1
ATOM 4512 N N . ALA B 1 91 ? 121.153 31.622 72.432 1.00 16.49 55 ALA B N 1
ATOM 4513 C CA . ALA B 1 91 ? 122.040 30.500 72.747 1.00 17.63 55 ALA B CA 1
ATOM 4514 C C . ALA B 1 91 ? 121.696 29.268 71.924 1.00 18.45 55 ALA B C 1
ATOM 4515 O O . ALA B 1 91 ? 122.592 28.516 71.525 1.00 20.51 55 ALA B O 1
ATOM 4517 N N . LEU B 1 92 ? 120.399 29.036 71.665 1.00 15.21 56 LEU B N 1
ATOM 4518 C CA . LEU B 1 92 ? 120.005 27.883 70.866 1.00 13.34 56 LEU B CA 1
ATOM 4519 C C . LEU B 1 92 ? 120.347 28.097 69.408 1.00 13.32 56 LEU B C 1
ATOM 4520 O O . LEU B 1 92 ? 120.685 27.147 68.696 1.00 13.07 56 LEU B O 1
ATOM 4525 N N . THR B 1 93 ? 120.255 29.336 68.955 1.00 17.35 57 THR B N 1
ATOM 4526 C CA . THR B 1 93 ? 120.647 29.663 67.593 1.00 17.28 57 THR B CA 1
ATOM 4527 C C . THR B 1 93 ? 122.135 29.452 67.396 1.00 14.79 57 THR B C 1
ATOM 4528 O O . THR B 1 93 ? 122.560 28.847 66.413 1.00 14.55 57 THR B O 1
ATOM 4532 N N . LEU B 1 94 ? 122.941 29.924 68.339 1.00 16.29 58 LEU B N 1
ATOM 4533 C CA . LEU B 1 94 ? 124.379 29.750 68.213 1.00 14.22 58 LEU B CA 1
ATOM 4534 C C . LEU B 1 94 ? 124.769 28.277 68.287 1.00 18.29 58 LEU B C 1
ATOM 4535 O O . LEU B 1 94 ? 125.634 27.823 67.529 1.00 19.29 58 LEU B O 1
ATOM 4540 N N . LEU B 1 95 ? 124.143 27.518 69.192 1.00 18.33 59 LEU B N 1
ATOM 4541 C CA . LEU B 1 95 ? 124.475 26.103 69.348 1.00 15.73 59 LEU B CA 1
ATOM 4542 C C . LEU B 1 95 ? 124.121 25.305 68.098 1.00 16.00 59 LEU B C 1
ATOM 4543 O O . LEU B 1 95 ? 124.929 24.510 67.609 1.00 17.65 59 LEU B O 1
ATOM 4548 N N . SER B 1 96 ? 122.925 25.517 67.552 1.00 12.91 60 SER B N 1
ATOM 4549 C CA . SER B 1 96 ? 122.542 24.788 66.354 1.00 15.35 60 SER B CA 1
ATOM 4550 C C . SER B 1 96 ? 123.361 25.224 65.147 1.00 12.87 60 SER B C 1
ATOM 4551 O O . SER B 1 96 ? 123.718 24.392 64.311 1.00 16.78 60 SER B O 1
ATOM 4554 N N . SER B 1 97 ? 123.633 26.521 65.013 1.00 13.07 61 SER B N 1
ATOM 4555 C CA . SER B 1 97 ? 124.467 26.988 63.914 1.00 13.21 61 SER B CA 1
ATOM 4556 C C . SER B 1 97 ? 125.849 26.357 63.975 1.00 14.44 61 SER B C 1
ATOM 4557 O O . SER B 1 97 ? 126.380 25.891 62.962 1.00 15.07 61 SER B O 1
ATOM 4560 N N . THR B 1 98 ? 126.434 26.312 65.165 1.00 13.30 62 THR B N 1
ATOM 4561 C CA . THR B 1 98 ? 127.793 25.806 65.309 1.00 15.84 62 THR B CA 1
ATOM 4562 C C . THR B 1 98 ? 127.849 24.298 65.124 1.00 15.92 62 THR B C 1
ATOM 4563 O O . THR B 1 98 ? 128.774 23.786 64.480 1.00 15.00 62 THR B O 1
ATOM 4567 N N . ALA B 1 99 ? 126.866 23.574 65.685 1.00 13.00 63 ALA B N 1
ATOM 4568 C CA . ALA B 1 99 ? 126.852 22.118 65.593 1.00 12.85 63 ALA B CA 1
ATOM 4569 C C . ALA B 1 99 ? 126.789 21.663 64.146 1.00 16.08 63 ALA B C 1
ATOM 4570 O O . ALA B 1 99 ? 127.481 20.717 63.763 1.00 18.51 63 ALA B O 1
ATOM 4572 N N . PHE B 1 100 ? 125.988 22.342 63.318 1.00 14.58 64 PHE B N 1
ATOM 4573 C CA . PHE B 1 100 ? 125.873 21.971 61.912 1.00 14.38 64 PHE B CA 1
ATOM 4574 C C . PHE B 1 100 ? 127.068 22.435 61.086 1.00 18.53 64 PHE B C 1
ATOM 4575 O O . PHE B 1 100 ? 127.470 21.726 60.162 1.00 16.70 64 PHE B O 1
ATOM 4583 N N . ASP B 1 101 ? 127.652 23.594 61.399 1.00 22.67 65 ASP B N 1
ATOM 4584 C CA . ASP B 1 101 ? 128.959 23.943 60.848 1.00 13.29 65 ASP B CA 1
ATOM 4585 C C . ASP B 1 101 ? 129.938 22.790 61.028 1.00 20.12 65 ASP B C 1
ATOM 4586 O O . ASP B 1 101 ? 130.628 22.383 60.088 1.00 13.34 65 ASP B O 1
ATOM 4591 N N . ASP B 1 102 ? 129.985 22.233 62.235 1.00 17.95 66 ASP B N 1
ATOM 4592 C CA . ASP B 1 102 ? 131.004 21.249 62.554 1.00 18.25 66 ASP B CA 1
ATOM 4593 C C . ASP B 1 102 ? 130.711 19.887 61.947 1.00 16.56 66 ASP B C 1
ATOM 4594 O O . ASP B 1 102 ? 131.607 19.286 61.356 1.00 16.01 66 ASP B O 1
ATOM 4599 N N . VAL B 1 103 ? 129.464 19.401 62.018 1.00 19.94 67 VAL B N 1
ATOM 4600 C CA . VAL B 1 103 ? 129.207 18.049 61.504 1.00 18.72 67 VAL B CA 1
ATOM 4601 C C . VAL B 1 103 ? 129.368 18.007 59.983 1.00 17.61 67 VAL B C 1
ATOM 4602 O O . VAL B 1 103 ? 129.718 16.962 59.425 1.00 14.53 67 VAL B O 1
ATOM 4606 N N . GLU B 1 104 ? 129.171 19.130 59.291 1.00 15.29 68 GLU B N 1
ATOM 4607 C CA . GLU B 1 104 ? 129.305 19.100 57.841 1.00 15.35 68 GLU B CA 1
ATOM 4608 C C . GLU B 1 104 ? 130.755 19.094 57.404 1.00 13.23 68 GLU B C 1
ATOM 4609 O O . GLU B 1 104 ? 131.058 18.692 56.278 1.00 19.91 68 GLU B O 1
ATOM 4615 N N . HIS B 1 105 ? 131.652 19.526 58.273 1.00 16.01 69 HIS B N 1
ATOM 4616 C CA . HIS B 1 105 ? 133.055 19.631 57.928 1.00 17.49 69 HIS B CA 1
ATOM 4617 C C . HIS B 1 105 ? 133.961 18.694 58.713 1.00 17.35 69 HIS B C 1
ATOM 4618 O O . HIS B 1 105 ? 135.077 18.426 58.257 1.00 18.44 69 HIS B O 1
ATOM 4625 N N . LEU B 1 106 ? 133.532 18.197 59.867 1.00 13.41 70 LEU B N 1
ATOM 4626 C CA . LEU B 1 106 ? 134.393 17.414 60.740 1.00 14.66 70 LEU B CA 1
ATOM 4627 C C . LEU B 1 106 ? 133.765 16.051 61.015 1.00 17.33 70 LEU B C 1
ATOM 4628 O O . LEU B 1 106 ? 132.600 15.804 60.699 1.00 18.54 70 LEU B O 1
ATOM 4633 N N . LEU B 1 107 ? 134.586 15.143 61.553 1.00 17.61 71 LEU B N 1
ATOM 4634 C CA . LEU B 1 107 ? 134.191 13.790 61.914 1.00 16.09 71 LEU B CA 1
ATOM 4635 C C . LEU B 1 107 ? 134.695 13.486 63.320 1.00 13.43 71 LEU B C 1
ATOM 4636 O O . LEU B 1 107 ? 135.612 14.129 63.824 1.00 15.59 71 LEU B O 1
ATOM 4641 N N . ARG B 1 108 ? 134.104 12.479 63.946 1.00 15.95 72 ARG B N 1
ATOM 4642 C CA . ARG B 1 108 ? 134.613 11.989 65.217 1.00 14.55 72 ARG B CA 1
ATOM 4643 C C . ARG B 1 108 ? 135.963 11.306 65.017 1.00 16.32 72 ARG B C 1
ATOM 4644 O O . ARG B 1 108 ? 136.207 10.651 64.005 1.00 16.63 72 ARG B O 1
ATOM 4652 N N . SER B 1 109 ? 136.840 11.457 66.012 1.00 17.60 73 SER B N 1
ATOM 4653 C CA . SER B 1 109 ? 138.145 10.799 65.972 1.00 16.81 73 SER B CA 1
ATOM 4654 C C . SER B 1 109 ? 138.014 9.291 65.877 1.00 14.86 73 SER B C 1
ATOM 4655 O O . SER B 1 109 ? 138.795 8.639 65.182 1.00 14.31 73 SER B O 1
ATOM 4658 N N . SER B 1 110 ? 137.069 8.714 66.613 1.00 16.65 74 SER B N 1
ATOM 4659 C CA . SER B 1 110 ? 136.856 7.272 66.543 1.00 17.28 74 SER B CA 1
ATOM 4660 C C . SER B 1 110 ? 136.522 6.833 65.123 1.00 17.81 74 SER B C 1
ATOM 4661 O O . SER B 1 110 ? 136.911 5.741 64.701 1.00 19.66 74 SER B O 1
ATOM 4664 N N . HIS B 1 111 ? 135.787 7.668 64.376 1.00 17.86 75 HIS B N 1
ATOM 4665 C CA . HIS B 1 111 ? 135.392 7.313 63.016 1.00 13.77 75 HIS B CA 1
ATOM 4666 C C . HIS B 1 111 ? 136.584 7.334 62.063 1.00 18.39 75 HIS B C 1
ATOM 4667 O O . HIS B 1 111 ? 136.737 6.436 61.233 1.00 14.07 75 HIS B O 1
ATOM 4674 N N . LEU B 1 112 ? 137.418 8.370 62.152 1.00 15.87 76 LEU B N 1
ATOM 4675 C CA . LEU B 1 112 ? 138.622 8.433 61.337 1.00 15.62 76 LEU B CA 1
ATOM 4676 C C . LEU B 1 112 ? 139.562 7.275 61.641 1.00 16.15 76 LEU B C 1
ATOM 4677 O O . LEU B 1 112 ? 140.203 6.735 60.742 1.00 19.02 76 LEU B O 1
ATOM 4682 N N . MET B 1 113 ? 139.640 6.875 62.904 1.00 15.83 77 MET B N 1
ATOM 4683 C CA . MET B 1 113 ? 140.505 5.785 63.312 1.00 14.82 77 MET B CA 1
ATOM 4684 C C . MET B 1 113 ? 140.050 4.452 62.741 1.00 17.62 77 MET B C 1
ATOM 4685 O O . MET B 1 113 ? 140.886 3.603 62.432 1.00 20.73 77 MET B O 1
ATOM 4690 N N . SER B 1 114 ? 138.739 4.254 62.582 1.00 17.00 78 SER B N 1
ATOM 4691 C CA . SER B 1 114 ? 138.236 3.035 61.966 1.00 14.68 78 SER B CA 1
ATOM 4692 C C . SER B 1 114 ? 138.609 2.975 60.496 1.00 14.77 78 SER B C 1
ATOM 4693 O O . SER B 1 114 ? 138.820 1.888 59.953 1.00 14.96 78 SER B O 1
ATOM 4696 N N . LEU B 1 115 ? 138.619 4.132 59.826 1.00 14.65 79 LEU B N 1
ATOM 4697 C CA . LEU B 1 115 ? 139.038 4.191 58.425 1.00 17.12 79 LEU B CA 1
ATOM 4698 C C . LEU B 1 115 ? 140.531 3.929 58.296 1.00 20.11 79 LEU B C 1
ATOM 4699 O O . LEU B 1 115 ? 140.976 3.244 57.369 1.00 21.43 79 LEU B O 1
ATOM 4704 N N . ARG B 1 116 ? 141.314 4.489 59.218 1.00 19.85 80 ARG B N 1
ATOM 4705 C CA . ARG B 1 116 ? 142.759 4.329 59.214 1.00 17.14 80 ARG B CA 1
ATOM 4706 C C . ARG B 1 116 ? 143.155 2.905 59.567 1.00 19.12 80 ARG B C 1
ATOM 4707 O O . ARG B 1 116 ? 144.167 2.407 59.073 1.00 21.08 80 ARG B O 1
ATOM 4715 N N . LYS B 1 117 ? 142.365 2.231 60.401 1.00 15.60 81 LYS B N 1
ATOM 4716 C CA . LYS B 1 117 ? 142.652 0.857 60.785 1.00 15.86 81 LYS B CA 1
ATOM 4717 C C . LYS B 1 117 ? 142.566 -0.087 59.595 1.00 21.00 81 LYS B C 1
ATOM 4718 O O . LYS B 1 117 ? 143.124 -1.189 59.642 1.00 21.45 81 LYS B O 1
ATOM 4724 N N . ILE B 1 118 ? 141.908 0.342 58.514 1.00 20.95 82 ILE B N 1
ATOM 4725 C CA . ILE B 1 118 ? 141.755 -0.480 57.314 1.00 19.74 82 ILE B CA 1
ATOM 4726 C C . ILE B 1 118 ? 143.106 -0.745 56.649 1.00 16.32 82 ILE B C 1
ATOM 4727 O O . ILE B 1 118 ? 143.337 -1.828 56.096 1.00 17.31 82 ILE B O 1
ATOM 4732 N N . PHE B 1 119 ? 144.031 0.215 56.728 1.00 16.35 83 PHE B N 1
ATOM 4733 C CA . PHE B 1 119 ? 145.295 0.098 56.019 1.00 20.35 83 PHE B CA 1
ATOM 4734 C C . PHE B 1 119 ? 146.256 -0.895 56.673 1.00 22.99 83 PHE B C 1
ATOM 4735 O O . PHE B 1 119 ? 147.093 -1.474 55.976 1.00 24.92 83 PHE B O 1
ATOM 4743 N N . ASP B 1 120 ? 146.202 -1.074 57.992 1.00 21.92 84 ASP B N 1
ATOM 4744 C CA . ASP B 1 120 ? 147.041 -2.088 58.617 1.00 21.10 84 ASP B CA 1
ATOM 4745 C C . ASP B 1 120 ? 146.414 -3.482 58.587 1.00 20.48 84 ASP B C 1
ATOM 4746 O O . ASP B 1 120 ? 147.089 -4.449 58.943 1.00 17.89 84 ASP B O 1
ATOM 4751 N N . ASP B 1 121 ? 145.171 -3.622 58.134 1.00 21.00 85 ASP B N 1
ATOM 4752 C CA . ASP B 1 121 ? 144.466 -4.900 58.234 1.00 17.40 85 ASP B CA 1
ATOM 4753 C C . ASP B 1 121 ? 144.901 -5.833 57.109 1.00 17.75 85 ASP B C 1
ATOM 4754 O O . ASP B 1 121 ? 144.622 -5.549 55.939 1.00 17.67 85 ASP B O 1
ATOM 4759 N N . PRO B 1 122 ? 145.522 -6.976 57.419 1.00 20.89 86 PRO B N 1
ATOM 4760 C CA . PRO B 1 122 ? 145.962 -7.878 56.350 1.00 18.54 86 PRO B CA 1
ATOM 4761 C C . PRO B 1 122 ? 144.827 -8.476 55.550 1.00 24.07 86 PRO B C 1
ATOM 4762 O O . PRO B 1 122 ? 145.072 -8.937 54.433 1.00 24.96 86 PRO B O 1
ATOM 4766 N N . GLU B 1 123 ? 143.596 -8.464 56.059 1.00 22.73 87 GLU B N 1
ATOM 4767 C CA . GLU B 1 123 ? 142.442 -9.011 55.350 1.00 21.84 87 GLU B CA 1
ATOM 4768 C C . GLU B 1 123 ? 141.624 -7.952 54.604 1.00 22.81 87 GLU B C 1
ATOM 4769 O O . GLU B 1 123 ? 140.636 -8.294 53.952 1.00 23.05 87 GLU B O 1
ATOM 4775 N N . ALA B 1 124 ? 141.989 -6.679 54.714 1.00 22.08 88 ALA B N 1
ATOM 4776 C CA . ALA B 1 124 ? 141.344 -5.645 53.922 1.00 23.12 88 ALA B CA 1
ATOM 4777 C C . ALA B 1 124 ? 141.721 -5.802 52.449 1.00 23.46 88 ALA B C 1
ATOM 4778 O O . ALA B 1 124 ? 142.878 -6.073 52.111 1.00 25.22 88 ALA B O 1
ATOM 4780 N N . SER B 1 125 ? 140.746 -5.616 51.569 1.00 17.21 89 SER B N 1
ATOM 4781 C CA . SER B 1 125 ? 141.029 -5.706 50.153 1.00 17.44 89 SER B CA 1
ATOM 4782 C C . SER B 1 125 ? 141.723 -4.442 49.678 1.00 21.38 89 SER B C 1
ATOM 4783 O O . SER B 1 125 ? 141.762 -3.424 50.364 1.00 23.07 89 SER B O 1
ATOM 4786 N N . ASP B 1 126 ? 142.299 -4.528 48.482 1.00 21.92 90 ASP B N 1
ATOM 4787 C CA . ASP B 1 126 ? 142.944 -3.366 47.895 1.00 21.11 90 ASP B CA 1
ATOM 4788 C C . ASP B 1 126 ? 141.930 -2.264 47.624 1.00 19.46 90 ASP B C 1
ATOM 4789 O O . ASP B 1 126 ? 142.194 -1.089 47.898 1.00 19.65 90 ASP B O 1
ATOM 4794 N N . ASN B 1 127 ? 140.750 -2.627 47.127 1.00 17.14 91 ASN B N 1
ATOM 4795 C CA . ASN B 1 127 ? 139.700 -1.633 46.934 1.00 16.81 91 ASN B CA 1
ATOM 4796 C C . ASN B 1 127 ? 139.167 -1.100 48.258 1.00 16.43 91 ASN B C 1
ATOM 4797 O O . ASN B 1 127 ? 138.772 0.064 48.333 1.00 23.91 91 ASN B O 1
ATOM 4802 N N . ASP B 1 128 ? 139.079 -1.941 49.293 1.00 16.42 92 ASP B N 1
ATOM 4803 C CA . ASP B 1 128 ? 138.778 -1.432 50.635 1.00 17.21 92 ASP B CA 1
ATOM 4804 C C . ASP B 1 128 ? 139.686 -0.261 50.980 1.00 18.45 92 ASP B C 1
ATOM 4805 O O . ASP B 1 128 ? 139.230 0.767 51.483 1.00 19.79 92 ASP B O 1
ATOM 4810 N N . LYS B 1 129 ? 140.992 -0.414 50.723 1.00 19.89 93 LYS B N 1
ATOM 4811 C CA . LYS B 1 129 ? 141.960 0.615 51.084 1.00 16.29 93 LYS B CA 1
ATOM 4812 C C . LYS B 1 129 ? 141.882 1.805 50.145 1.00 16.20 93 LYS B C 1
ATOM 4813 O O . LYS B 1 129 ? 141.967 2.952 50.586 1.00 17.00 93 LYS B O 1
ATOM 4819 N N . PHE B 1 130 ? 141.711 1.556 48.850 1.00 16.37 94 PHE B N 1
ATOM 4820 C CA . PHE B 1 130 ? 141.546 2.654 47.913 1.00 20.04 94 PHE B CA 1
ATOM 4821 C C . PHE B 1 130 ? 140.355 3.525 48.307 1.00 20.45 94 PHE B C 1
ATOM 4822 O O . PHE B 1 130 ? 140.428 4.754 48.236 1.00 19.11 94 PHE B O 1
ATOM 4830 N N . VAL B 1 131 ? 139.251 2.907 48.743 1.00 21.51 95 VAL B N 1
ATOM 4831 C CA . VAL B 1 131 ? 138.082 3.673 49.184 1.00 19.61 95 VAL B CA 1
ATOM 4832 C C . VAL B 1 131 ? 138.389 4.412 50.483 1.00 17.06 95 VAL B C 1
ATOM 4833 O O . VAL B 1 131 ? 138.124 5.610 50.611 1.00 17.79 95 VAL B O 1
ATOM 4837 N N . ALA B 1 132 ? 138.951 3.704 51.465 1.00 17.19 96 ALA B N 1
ATOM 4838 C CA . ALA B 1 132 ? 139.273 4.318 52.744 1.00 18.20 96 ALA B CA 1
ATOM 4839 C C . ALA B 1 132 ? 140.181 5.527 52.569 1.00 19.93 96 ALA B C 1
ATOM 4840 O O . ALA B 1 132 ? 140.042 6.525 53.289 1.00 15.02 96 ALA B O 1
ATOM 4842 N N . LEU B 1 133 ? 141.098 5.469 51.600 1.00 20.42 97 LEU B N 1
ATOM 4843 C CA . LEU B 1 133 ? 142.034 6.575 51.420 1.00 17.12 97 LEU B CA 1
ATOM 4844 C C . LEU B 1 133 ? 141.343 7.796 50.831 1.00 15.38 97 LEU B C 1
ATOM 4845 O O . LEU B 1 133 ? 141.651 8.929 51.219 1.00 18.31 97 LEU B O 1
ATOM 4850 N N . GLN B 1 134 ? 140.416 7.599 49.890 1.00 15.35 98 GLN B N 1
ATOM 4851 C CA . GLN B 1 134 ? 139.684 8.747 49.363 1.00 15.21 98 GLN B CA 1
ATOM 4852 C C . GLN B 1 134 ? 138.856 9.411 50.454 1.00 14.91 98 GLN B C 1
ATOM 4853 O O . GLN B 1 134 ? 138.708 10.635 50.473 1.00 14.83 98 GLN B O 1
ATOM 4859 N N . LEU B 1 135 ? 138.291 8.615 51.364 1.00 19.41 99 LEU B N 1
ATOM 4860 C CA . LEU B 1 135 ? 137.478 9.183 52.440 1.00 16.40 99 LEU B CA 1
ATOM 4861 C C . LEU B 1 135 ? 138.333 9.883 53.484 1.00 18.27 99 LEU B C 1
ATOM 4862 O O . LEU B 1 135 ? 137.855 10.808 54.145 1.00 20.73 99 LEU B O 1
ATOM 4867 N N . LEU B 1 136 ? 139.592 9.467 53.645 1.00 14.70 100 LEU B N 1
ATOM 4868 C CA . LEU B 1 136 ? 140.487 10.176 54.557 1.00 16.96 100 LEU B CA 1
ATOM 4869 C C . LEU B 1 136 ? 140.959 11.494 53.959 1.00 17.88 100 LEU B C 1
ATOM 4870 O O . LEU B 1 136 ? 141.035 12.502 54.664 1.00 15.28 100 LEU B O 1
ATOM 4875 N N . LYS B 1 137 ? 141.300 11.496 52.666 1.00 18.63 101 LYS B N 1
ATOM 4876 C CA . LYS B 1 137 ? 141.602 12.737 51.959 1.00 18.30 101 LYS B CA 1
ATOM 4877 C C . LYS B 1 137 ? 140.406 13.684 51.968 1.00 14.85 101 LYS B C 1
ATOM 4878 O O . LYS B 1 137 ? 140.557 14.900 52.114 1.00 14.86 101 LYS B O 1
ATOM 4884 N N . ASN B 1 138 ? 139.207 13.140 51.802 1.00 15.43 102 ASN B N 1
ATOM 4885 C CA . ASN B 1 138 ? 138.015 13.974 51.843 1.00 14.50 102 ASN B CA 1
ATOM 4886 C C . ASN B 1 138 ? 137.898 14.719 53.165 1.00 16.88 102 ASN B C 1
ATOM 4887 O O . ASN B 1 138 ? 137.658 15.929 53.186 1.00 18.47 102 ASN B O 1
ATOM 4892 N N . ALA B 1 139 ? 138.082 14.008 54.279 1.00 15.70 103 ALA B N 1
ATOM 4893 C CA . ALA B 1 139 ? 138.037 14.631 55.600 1.00 16.55 103 ALA B CA 1
ATOM 4894 C C . ALA B 1 139 ? 139.085 15.727 55.760 1.00 19.80 103 ALA B C 1
ATOM 4895 O O . ALA B 1 139 ? 138.822 16.756 56.389 1.00 20.46 103 ALA B O 1
ATOM 4897 N N . ASN B 1 140 ? 140.290 15.514 55.229 1.00 20.91 104 ASN B N 1
ATOM 4898 C CA . ASN B 1 140 ? 141.327 16.536 55.309 1.00 14.75 104 ASN B CA 1
ATOM 4899 C C . ASN B 1 140 ? 140.903 17.805 54.576 1.00 16.30 104 ASN B C 1
ATOM 4900 O O . ASN B 1 140 ? 141.039 18.905 55.114 1.00 15.89 104 ASN B O 1
ATOM 4905 N N . ILE B 1 141 ? 140.322 17.659 53.377 1.00 18.07 105 ILE B N 1
ATOM 4906 C CA . ILE B 1 141 ? 139.901 18.806 52.568 1.00 17.27 105 ILE B CA 1
ATOM 4907 C C . ILE B 1 141 ? 138.797 19.595 53.254 1.00 21.11 105 ILE B C 1
ATOM 4908 O O . ILE B 1 141 ? 138.849 20.827 53.325 1.00 21.78 105 ILE B O 1
ATOM 4913 N N . SER B 1 142 ? 137.761 18.904 53.740 1.00 20.32 106 SER B N 1
ATOM 4914 C CA . SER B 1 142 ? 136.587 19.597 54.247 1.00 21.84 106 SER B CA 1
ATOM 4915 C C . SER B 1 142 ? 136.849 20.305 55.570 1.00 20.64 106 SER B C 1
ATOM 4916 O O . SER B 1 142 ? 136.132 21.254 55.903 1.00 22.46 106 SER B O 1
ATOM 4919 N N . SER B 1 143 ? 137.889 19.913 56.303 1.00 23.81 107 SER B N 1
ATOM 4920 C CA . SER B 1 143 ? 138.232 20.602 57.545 1.00 21.66 107 SER B CA 1
ATOM 4921 C C . SER B 1 143 ? 138.604 22.064 57.319 1.00 23.52 107 SER B C 1
ATOM 4922 O O . SER B 1 143 ? 138.643 22.834 58.285 1.00 25.31 107 SER B O 1
ATOM 4925 N N . ALA B 1 144 ? 138.891 22.468 56.079 1.00 21.53 108 ALA B N 1
ATOM 4926 C CA . ALA B 1 144 ? 139.127 23.879 55.790 1.00 20.31 108 ALA B CA 1
ATOM 4927 C C . ALA B 1 144 ? 137.842 24.699 55.740 1.00 21.13 108 ALA B C 1
ATOM 4928 O O . ALA B 1 144 ? 137.921 25.934 55.691 1.00 14.89 108 ALA B O 1
ATOM 4930 N N . ARG B 1 145 ? 136.675 24.044 55.744 1.00 19.96 109 ARG B N 1
ATOM 4931 C CA . ARG B 1 145 ? 135.362 24.689 55.732 1.00 14.38 109 ARG B CA 1
ATOM 4932 C C . ARG B 1 145 ? 135.064 25.463 54.441 1.00 19.48 109 ARG B C 1
ATOM 4933 O O . ARG B 1 145 ? 134.216 26.363 54.429 1.00 18.33 109 ARG B O 1
ATOM 4941 N N . LEU B 1 146 ? 135.738 25.152 53.333 1.00 21.07 110 LEU B N 1
ATOM 4942 C CA . LEU B 1 146 ? 135.245 25.618 52.044 1.00 17.12 110 LEU B CA 1
ATOM 4943 C C . LEU B 1 146 ? 134.257 24.638 51.447 1.00 17.11 110 LEU B C 1
ATOM 4944 O O . LEU B 1 146 ? 133.236 25.046 50.875 1.00 17.72 110 LEU B O 1
ATOM 4949 N N . LEU B 1 147 ? 134.532 23.348 51.580 1.00 14.51 111 LEU B N 1
ATOM 4950 C CA . LEU B 1 147 ? 133.685 22.323 51.006 1.00 14.38 111 LEU B CA 1
ATOM 4951 C C . LEU B 1 147 ? 133.220 21.369 52.101 1.00 15.55 111 LEU B C 1
ATOM 4952 O O . LEU B 1 147 ? 134.047 20.910 52.901 1.00 14.10 111 LEU B O 1
ATOM 4957 N N . PRO B 1 148 ? 131.922 21.067 52.189 1.00 13.95 112 PRO B N 1
ATOM 4958 C CA . PRO B 1 148 ? 131.464 20.037 53.124 1.00 17.32 112 PRO B CA 1
ATOM 4959 C C . PRO B 1 148 ? 131.930 18.661 52.671 1.00 16.24 112 PRO B C 1
ATOM 4960 O O . PRO B 1 148 ? 132.233 18.434 51.499 1.00 14.66 112 PRO B O 1
ATOM 4964 N N . GLY B 1 149 ? 132.009 17.737 53.624 1.00 16.59 113 GLY B N 1
ATOM 4965 C CA . GLY B 1 149 ? 132.399 16.376 53.278 1.00 17.32 113 GLY B CA 1
ATOM 4966 C C . GLY B 1 149 ? 131.564 15.756 52.171 1.00 16.60 113 GLY B C 1
ATOM 4967 O O . GLY B 1 149 ? 132.092 15.112 51.267 1.00 15.89 113 GLY B O 1
ATOM 4968 N N . CYS B 1 150 ? 130.257 15.941 52.220 1.00 16.69 114 CYS B N 1
ATOM 4969 C CA . CYS B 1 150 ? 129.386 15.391 51.196 1.00 16.36 114 CYS B CA 1
ATOM 4970 C C . CYS B 1 150 ? 128.543 16.489 50.565 1.00 15.86 114 CYS B C 1
ATOM 4971 O O . CYS B 1 150 ? 128.112 17.429 51.234 1.00 16.04 114 CYS B O 1
ATOM 4974 N N . GLN B 1 151 ? 128.282 16.341 49.270 1.00 15.71 115 GLN B N 1
ATOM 4975 C CA . GLN B 1 151 ? 127.361 17.250 48.601 1.00 16.15 115 GLN B CA 1
ATOM 4976 C C . GLN B 1 151 ? 125.988 17.213 49.252 1.00 13.61 115 GLN B C 1
ATOM 4977 O O . GLN B 1 151 ? 125.306 18.239 49.334 1.00 13.60 115 GLN B O 1
ATOM 4983 N N . ASP B 1 152 ? 125.566 16.057 49.744 1.00 15.42 116 ASP B N 1
ATOM 4984 C CA . ASP B 1 152 ? 124.306 16.025 50.466 1.00 16.87 116 ASP B CA 1
ATOM 4985 C C . ASP B 1 152 ? 124.581 16.416 51.896 1.00 13.10 116 ASP B C 1
ATOM 4986 O O . ASP B 1 152 ? 125.013 15.595 52.699 1.00 14.19 116 ASP B O 1
ATOM 4991 N N . THR B 1 153 ? 124.329 17.677 52.209 1.00 16.69 117 THR B N 1
ATOM 4992 C CA . THR B 1 153 ? 124.469 18.142 53.574 1.00 15.06 117 THR B CA 1
ATOM 4993 C C . THR B 1 153 ? 123.299 17.709 54.457 1.00 12.76 117 THR B C 1
ATOM 4994 O O . THR B 1 153 ? 123.261 18.059 55.642 1.00 15.32 117 THR B O 1
ATOM 4998 N N . GLY B 1 154 ? 122.375 16.924 53.923 1.00 12.73 118 GLY B N 1
ATOM 4999 C CA . GLY B 1 154 ? 121.465 16.165 54.743 1.00 14.39 118 GLY B CA 1
ATOM 5000 C C . GLY B 1 154 ? 120.233 16.900 55.233 1.00 15.35 118 GLY B C 1
ATOM 5001 O O . GLY B 1 154 ? 119.965 18.059 54.907 1.00 15.18 118 GLY B O 1
ATOM 5002 N N . THR B 1 155 ? 119.446 16.163 56.019 1.00 12.32 119 THR B N 1
ATOM 5003 C CA . THR B 1 155 ? 118.312 16.717 56.744 1.00 17.05 119 THR B CA 1
ATOM 5004 C C . THR B 1 155 ? 118.811 17.118 58.119 1.00 15.17 119 THR B C 1
ATOM 5005 O O . THR B 1 155 ? 119.513 16.343 58.769 1.00 15.00 119 THR B O 1
ATOM 5009 N N . ALA B 1 156 ? 118.427 18.312 58.569 1.00 17.26 120 ALA B N 1
ATOM 5010 C CA . ALA B 1 156 ? 118.825 18.798 59.880 1.00 12.12 120 ALA B CA 1
ATOM 5011 C C . ALA B 1 156 ? 117.871 18.227 60.913 1.00 11.97 120 ALA B C 1
ATOM 5012 O O . ALA B 1 156 ? 116.702 18.608 60.970 1.00 11.95 120 ALA B O 1
ATOM 5014 N N . ILE B 1 157 ? 118.374 17.318 61.733 1.00 11.90 121 ILE B N 1
ATOM 5015 C CA . ILE B 1 157 ? 117.598 16.668 62.776 1.00 14.92 121 ILE B CA 1
ATOM 5016 C C . ILE B 1 157 ? 118.104 17.172 64.121 1.00 14.82 121 ILE B C 1
ATOM 5017 O O . ILE B 1 157 ? 119.313 17.220 64.360 1.00 19.20 121 ILE B O 1
ATOM 5022 N N . ILE B 1 158 ? 117.189 17.621 64.967 1.00 13.33 122 ILE B N 1
ATOM 5023 C CA . ILE B 1 158 ? 117.525 18.156 66.277 1.00 15.08 122 ILE B CA 1
ATOM 5024 C C . ILE B 1 158 ? 116.616 17.512 67.313 1.00 11.71 122 ILE B C 1
ATOM 5025 O O . ILE B 1 158 ? 115.398 17.481 67.136 1.00 15.21 122 ILE B O 1
ATOM 5030 N N . ALA B 1 159 ? 117.211 16.974 68.376 1.00 11.72 123 ALA B N 1
ATOM 5031 C CA . ALA B 1 159 ? 116.484 16.494 69.546 1.00 11.68 123 ALA B CA 1
ATOM 5032 C C . ALA B 1 159 ? 116.981 17.244 70.763 1.00 13.95 123 ALA B C 1
ATOM 5033 O O . ALA B 1 159 ? 118.180 17.260 71.034 1.00 13.45 123 ALA B O 1
ATOM 5035 N N . GLY B 1 160 ? 116.062 17.841 71.504 1.00 15.41 124 GLY B N 1
ATOM 5036 C CA . GLY B 1 160 ? 116.403 18.623 72.671 1.00 17.71 124 GLY B CA 1
ATOM 5037 C C . GLY B 1 160 ? 115.722 18.051 73.895 1.00 19.21 124 GLY B C 1
ATOM 5038 O O . GLY B 1 160 ? 114.664 17.435 73.803 1.00 19.52 124 GLY B O 1
ATOM 5039 N N . TYR B 1 161 ? 116.360 18.226 75.039 1.00 17.96 125 TYR B N 1
ATOM 5040 C CA . TYR B 1 161 ? 115.785 17.820 76.310 1.00 15.26 125 TYR B CA 1
ATOM 5041 C C . TYR B 1 161 ? 115.839 19.071 77.178 1.00 16.58 125 TYR B C 1
ATOM 5042 O O . TYR B 1 161 ? 116.907 19.448 77.664 1.00 18.76 125 TYR B O 1
ATOM 5051 N N . ARG B 1 162 ? 114.696 19.746 77.311 1.00 15.14 126 ARG B N 1
ATOM 5052 C CA . ARG B 1 162 ? 114.595 20.966 78.099 1.00 15.82 126 ARG B CA 1
ATOM 5053 C C . ARG B 1 162 ? 114.191 20.563 79.501 1.00 15.83 126 ARG B C 1
ATOM 5054 O O . ARG B 1 162 ? 113.085 20.069 79.716 1.00 16.40 126 ARG B O 1
ATOM 5062 N N . GLY B 1 163 ? 115.109 20.754 80.434 1.00 18.75 127 GLY B N 1
ATOM 5063 C CA . GLY B 1 163 ? 114.851 20.428 81.811 1.00 17.70 127 GLY B CA 1
ATOM 5064 C C . GLY B 1 163 ? 113.832 21.347 82.451 1.00 19.13 127 GLY B C 1
ATOM 5065 O O . GLY B 1 163 ? 113.677 22.508 82.079 1.00 19.68 127 GLY B O 1
ATOM 5066 N N . ASP B 1 164 ? 113.193 20.801 83.485 1.00 21.54 128 ASP B N 1
ATOM 5067 C CA . ASP B 1 164 ? 112.137 21.455 84.249 1.00 26.12 128 ASP B CA 1
ATOM 5068 C C . ASP B 1 164 ? 112.563 22.808 84.784 1.00 26.41 128 ASP B C 1
ATOM 5069 O O . ASP B 1 164 ? 111.724 23.685 85.032 1.00 24.31 128 ASP B O 1
ATOM 5074 N N . GLN B 1 165 ? 113.855 22.979 85.013 1.00 25.41 129 GLN B N 1
ATOM 5075 C CA . GLN B 1 165 ? 114.377 24.186 85.614 1.00 23.38 129 GLN B CA 1
ATOM 5076 C C . GLN B 1 165 ? 115.010 25.101 84.595 1.00 24.49 129 GLN B C 1
ATOM 5077 O O . GLN B 1 165 ? 115.764 25.990 84.975 1.00 25.11 129 GLN B O 1
ATOM 5083 N N . VAL B 1 166 ? 114.768 24.858 83.308 1.00 23.94 130 VAL B N 1
ATOM 5084 C CA . VAL B 1 166 ? 115.260 25.687 82.217 1.00 18.10 130 VAL B CA 1
ATOM 5085 C C . VAL B 1 166 ? 114.089 26.468 81.649 1.00 16.73 130 VAL B C 1
ATOM 5086 O O . VAL B 1 166 ? 113.059 25.885 81.315 1.00 19.65 130 VAL B O 1
ATOM 5090 N N . PHE B 1 167 ? 114.232 27.776 81.552 1.00 18.01 131 PHE B N 1
ATOM 5091 C CA . PHE B 1 167 ? 113.226 28.636 80.936 1.00 20.52 131 PHE B CA 1
ATOM 5092 C C . PHE B 1 167 ? 113.859 29.415 79.788 1.00 14.46 131 PHE B C 1
ATOM 5093 O O . PHE B 1 167 ? 114.876 30.079 79.978 1.00 14.72 131 PHE B O 1
ATOM 5101 N N . VAL B 1 168 ? 113.270 29.338 78.602 1.00 17.44 132 VAL B N 1
ATOM 5102 C CA . VAL B 1 168 ? 113.756 30.081 77.445 1.00 18.49 132 VAL B CA 1
ATOM 5103 C C . VAL B 1 168 ? 112.726 31.155 77.111 1.00 21.11 132 VAL B C 1
ATOM 5104 O O . VAL B 1 168 ? 111.640 30.832 76.611 1.00 19.49 132 VAL B O 1
ATOM 5108 N N . PRO B 1 169 ? 113.033 32.442 77.313 1.00 22.95 133 PRO B N 1
ATOM 5109 C CA . PRO B 1 169 ? 112.068 33.493 76.947 1.00 22.57 133 PRO B CA 1
ATOM 5110 C C . PRO B 1 169 ? 112.028 33.706 75.439 1.00 24.36 133 PRO B C 1
ATOM 5111 O O . PRO B 1 169 ? 112.545 34.689 74.887 1.00 23.46 133 PRO B O 1
ATOM 5115 N N . GLY B 1 170 ? 111.403 32.746 74.764 1.00 25.12 134 GLY B N 1
ATOM 5116 C CA . GLY B 1 170 ? 111.267 32.779 73.325 1.00 23.30 134 GLY B CA 1
ATOM 5117 C C . GLY B 1 170 ? 110.778 31.442 72.810 1.00 19.35 134 GLY B C 1
ATOM 5118 O O . GLY B 1 170 ? 110.414 30.556 73.579 1.00 16.68 134 GLY B O 1
ATOM 5119 N N . ASN B 1 171 ? 110.828 31.308 71.485 1.00 20.71 135 ASN B N 1
ATOM 5120 C CA . ASN B 1 171 ? 110.350 30.134 70.765 1.00 24.54 135 ASN B CA 1
ATOM 5121 C C . ASN B 1 171 ? 111.550 29.256 70.410 1.00 22.10 135 ASN B C 1
ATOM 5122 O O . ASN B 1 171 ? 112.303 29.578 69.490 1.00 20.96 135 ASN B O 1
ATOM 5127 N N . ASP B 1 172 ? 111.688 28.126 71.115 1.00 21.45 136 ASP B N 1
ATOM 5128 C CA . ASP B 1 172 ? 112.847 27.242 70.959 1.00 20.99 136 ASP B CA 1
ATOM 5129 C C . ASP B 1 172 ? 112.976 26.732 69.529 1.00 17.30 136 ASP B C 1
ATOM 5130 O O . ASP B 1 172 ? 114.063 26.749 68.944 1.00 17.58 136 ASP B O 1
ATOM 5135 N N . GLU B 1 173 ? 111.888 26.197 68.983 1.00 16.94 137 GLU B N 1
ATOM 5136 C CA . GLU B 1 173 ? 111.937 25.609 67.649 1.00 20.04 137 GLU B CA 1
ATOM 5137 C C . GLU B 1 173 ? 112.378 26.632 66.613 1.00 19.82 137 GLU B C 1
ATOM 5138 O O . GLU B 1 173 ? 113.197 26.331 65.736 1.00 18.83 137 GLU B O 1
ATOM 5144 N N . GLU B 1 174 ? 111.836 27.852 66.704 1.00 18.88 138 GLU B N 1
ATOM 5145 C CA . GLU B 1 174 ? 112.199 28.911 65.776 1.00 16.95 138 GLU B CA 1
ATOM 5146 C C . GLU B 1 174 ? 113.647 29.326 65.954 1.00 14.33 138 GLU B C 1
ATOM 5147 O O . GLU B 1 174 ? 114.330 29.616 64.974 1.00 18.07 138 GLU B O 1
ATOM 5153 N N . ALA B 1 175 ? 114.130 29.364 67.197 1.00 13.94 139 ALA B N 1
ATOM 5154 C CA . ALA B 1 175 ? 115.515 29.753 67.443 1.00 13.48 139 ALA B CA 1
ATOM 5155 C C . ALA B 1 175 ? 116.492 28.704 66.918 1.00 13.21 139 ALA B C 1
ATOM 5156 O O . ALA B 1 175 ? 117.568 29.051 66.419 1.00 13.33 139 ALA B O 1
ATOM 5158 N N . LEU B 1 176 ? 116.130 27.417 67.020 1.00 17.58 140 LEU B N 1
ATOM 5159 C CA . LEU B 1 176 ? 116.961 26.346 66.470 1.00 15.41 140 LEU B CA 1
ATOM 5160 C C . LEU B 1 176 ? 116.924 26.343 64.942 1.00 15.44 140 LEU B C 1
ATOM 5161 O O . LEU B 1 176 ? 117.941 26.090 64.285 1.00 14.74 140 LEU B O 1
ATOM 5166 N N . SER B 1 177 ? 115.767 26.632 64.355 1.00 16.89 141 SER B N 1
ATOM 5167 C CA . SER B 1 177 ? 115.680 26.698 62.899 1.00 18.11 141 SER B CA 1
ATOM 5168 C C . SER B 1 177 ? 116.488 27.862 62.337 1.00 17.50 141 SER B C 1
ATOM 5169 O O . SER B 1 177 ? 117.037 27.756 61.234 1.00 14.80 141 SER B O 1
ATOM 5172 N N . ARG B 1 178 ? 116.578 28.966 63.085 1.00 17.68 142 ARG B N 1
ATOM 5173 C CA . ARG B 1 178 ? 117.339 30.129 62.634 1.00 17.07 142 ARG B CA 1
ATOM 5174 C C . ARG B 1 178 ? 118.812 29.808 62.546 1.00 19.07 142 ARG B C 1
ATOM 5175 O O . ARG B 1 178 ? 119.490 30.230 61.599 1.00 20.78 142 ARG B O 1
ATOM 5183 N N . GLY B 1 179 ? 119.324 29.065 63.528 1.00 17.10 143 GLY B N 1
ATOM 5184 C CA . GLY B 1 179 ? 120.707 28.635 63.467 1.00 13.34 143 GLY B CA 1
ATOM 5185 C C . GLY B 1 179 ? 120.956 27.722 62.287 1.00 17.00 143 GLY B C 1
ATOM 5186 O O . GLY B 1 179 ? 122.008 27.793 61.649 1.00 13.23 143 GLY B O 1
ATOM 5187 N N . VAL B 1 180 ? 120.004 26.828 61.998 1.00 17.55 144 VAL B N 1
ATOM 5188 C CA . VAL B 1 180 ? 120.095 26.017 60.785 1.00 18.28 144 VAL B CA 1
ATOM 5189 C C . VAL B 1 180 ? 120.052 26.918 59.555 1.00 13.06 144 VAL B C 1
ATOM 5190 O O . VAL B 1 180 ? 120.918 26.840 58.681 1.00 13.15 144 VAL B O 1
ATOM 5194 N N . TYR B 1 181 ? 119.058 27.812 59.484 1.00 13.21 145 TYR B N 1
ATOM 5195 C CA . TYR B 1 181 ? 119.019 28.764 58.382 1.00 17.45 145 TYR B CA 1
ATOM 5196 C C . TYR B 1 181 ? 120.358 29.485 58.228 1.00 16.68 145 TYR B C 1
ATOM 5197 O O . TYR B 1 181 ? 120.977 29.444 57.161 1.00 16.65 145 TYR B O 1
ATOM 5206 N N . ASP B 1 182 ? 120.837 30.108 59.309 1.00 18.46 146 ASP B N 1
ATOM 5207 C CA . ASP B 1 182 ? 122.052 30.924 59.270 1.00 16.38 146 ASP B CA 1
ATOM 5208 C C . ASP B 1 182 ? 123.251 30.170 58.697 1.00 17.14 146 ASP B C 1
ATOM 5209 O O . ASP B 1 182 ? 123.976 30.700 57.856 1.00 19.68 146 ASP B O 1
ATOM 5214 N N . ILE B 1 183 ? 123.509 28.952 59.172 1.00 13.70 147 ILE B N 1
ATOM 5215 C CA . ILE B 1 183 ? 124.736 28.271 58.770 1.00 15.68 147 ILE B CA 1
ATOM 5216 C C . ILE B 1 183 ? 124.632 27.702 57.349 1.00 16.35 147 ILE B C 1
ATOM 5217 O O . ILE B 1 183 ? 125.644 27.597 56.646 1.00 15.25 147 ILE B O 1
ATOM 5222 N N . PHE B 1 184 ? 123.433 27.332 56.893 1.00 18.04 148 PHE B N 1
ATOM 5223 C CA . PHE B 1 184 ? 123.305 26.849 55.519 1.00 16.39 148 PHE B CA 1
ATOM 5224 C C . PHE B 1 184 ? 123.415 27.991 54.527 1.00 16.62 148 PHE B C 1
ATOM 5225 O O . PHE B 1 184 ? 123.833 27.790 53.385 1.00 17.03 148 PHE B O 1
ATOM 5233 N N . GLN B 1 185 ? 123.075 29.198 54.965 1.00 20.45 149 GLN B N 1
ATOM 5234 C CA . GLN B 1 185 ? 123.290 30.414 54.186 1.00 18.61 149 GLN B CA 1
ATOM 5235 C C . GLN B 1 185 ? 124.780 30.784 54.110 1.00 19.46 149 GLN B C 1
ATOM 5236 O O . GLN B 1 185 ? 125.301 31.097 53.032 1.00 19.34 149 GLN B O 1
ATOM 5242 N N . LYS B 1 186 ? 125.481 30.725 55.247 1.00 17.41 150 LYS B N 1
ATOM 5243 C CA . LYS B 1 186 ? 126.873 31.169 55.350 1.00 18.95 150 LYS B CA 1
ATOM 5244 C C . LYS B 1 186 ? 127.847 30.217 54.648 1.00 18.99 150 LYS B C 1
ATOM 5245 O O . LYS B 1 186 ? 128.697 30.655 53.862 1.00 17.54 150 LYS B O 1
ATOM 5251 N N . ARG B 1 187 ? 127.751 28.915 54.924 1.00 18.01 151 ARG B N 1
ATOM 5252 C CA . ARG B 1 187 ? 128.647 27.911 54.364 1.00 14.19 151 ARG B CA 1
ATOM 5253 C C . ARG B 1 187 ? 128.145 27.410 53.010 1.00 14.21 151 ARG B C 1
ATOM 5254 O O . ARG B 1 187 ? 127.016 27.669 52.605 1.00 15.69 151 ARG B O 1
ATOM 5262 N N . ASN B 1 188 ? 129.005 26.670 52.312 1.00 17.07 152 ASN B N 1
ATOM 5263 C CA . ASN B 1 188 ? 128.703 26.157 50.967 1.00 16.05 152 ASN B CA 1
ATOM 5264 C C . ASN B 1 188 ? 128.017 24.786 51.031 1.00 20.00 152 ASN B C 1
ATOM 5265 O O . ASN B 1 188 ? 128.516 23.759 50.561 1.00 21.52 152 ASN B O 1
ATOM 5270 N N . PHE B 1 189 ? 126.835 24.797 51.638 1.00 21.34 153 PHE B N 1
ATOM 5271 C CA . PHE B 1 189 ? 126.023 23.610 51.837 1.00 21.01 153 PHE B CA 1
ATOM 5272 C C . PHE B 1 189 ? 125.049 23.480 50.672 1.00 13.80 153 PHE B C 1
ATOM 5273 O O . PHE B 1 189 ? 125.137 24.208 49.684 1.00 20.01 153 PHE B O 1
ATOM 5281 N N . ARG B 1 190 ? 124.115 22.545 50.772 1.00 21.73 154 ARG B N 1
ATOM 5282 C CA . ARG B 1 190 ? 123.129 22.271 49.729 1.00 19.99 154 ARG B CA 1
ATOM 5283 C C . ARG B 1 190 ? 121.726 22.352 50.306 1.00 17.28 154 ARG B C 1
ATOM 5284 O O . ARG B 1 190 ? 121.482 21.909 51.432 1.00 13.36 154 ARG B O 1
ATOM 5292 N N . TYR B 1 191 ? 120.810 22.934 49.531 1.00 17.40 155 TYR B N 1
ATOM 5293 C CA . TYR B 1 191 ? 119.401 23.016 49.903 1.00 13.64 155 TYR B CA 1
ATOM 5294 C C . TYR B 1 191 ? 118.675 21.791 49.363 1.00 13.59 155 TYR B C 1
ATOM 5295 O O . TYR B 1 191 ? 118.504 21.645 48.147 1.00 14.00 155 TYR B O 1
ATOM 5304 N N . SER B 1 192 ? 118.259 20.905 50.261 1.00 13.35 156 SER B N 1
ATOM 5305 C CA . SER B 1 192 ? 117.790 19.596 49.861 1.00 13.30 156 SER B CA 1
ATOM 5306 C C . SER B 1 192 ? 116.330 19.306 50.179 1.00 13.20 156 SER B C 1
ATOM 5307 O O . SER B 1 192 ? 115.876 18.197 49.880 1.00 13.17 156 SER B O 1
ATOM 5310 N N . GLN B 1 193 ? 115.572 20.247 50.748 1.00 13.18 157 GLN B N 1
ATOM 5311 C CA . GLN B 1 193 ? 114.240 19.933 51.264 1.00 17.20 157 GLN B CA 1
ATOM 5312 C C . GLN B 1 193 ? 113.151 20.413 50.319 1.00 16.80 157 GLN B C 1
ATOM 5313 O O . GLN B 1 193 ? 113.150 21.573 49.902 1.00 16.50 157 GLN B O 1
ATOM 5319 N N . ASN B 1 194 ? 112.188 19.537 50.049 1.00 18.06 158 ASN B N 1
ATOM 5320 C CA . ASN B 1 194 ? 111.053 19.843 49.187 1.00 17.46 158 ASN B CA 1
ATOM 5321 C C . ASN B 1 194 ? 109.769 19.812 50.005 1.00 15.12 158 ASN B C 1
ATOM 5322 O O . ASN B 1 194 ? 109.456 18.798 50.632 1.00 14.42 158 ASN B O 1
ATOM 5327 N N . VAL B 1 195 ? 109.032 20.918 49.987 1.00 14.23 159 VAL B N 1
ATOM 5328 C CA . VAL B 1 195 ? 107.729 20.999 50.635 1.00 13.43 159 VAL B CA 1
ATOM 5329 C C . VAL B 1 195 ? 106.672 20.825 49.557 1.00 18.47 159 VAL B C 1
ATOM 5330 O O . VAL B 1 195 ? 106.858 21.307 48.432 1.00 15.28 159 VAL B O 1
ATOM 5334 N N . PRO B 1 196 ? 105.552 20.166 49.853 1.00 19.19 160 PRO B N 1
ATOM 5335 C CA . PRO B 1 196 ? 104.553 19.913 48.819 1.00 19.16 160 PRO B CA 1
ATOM 5336 C C . PRO B 1 196 ? 103.691 21.134 48.585 1.00 19.44 160 PRO B C 1
ATOM 5337 O O . PRO B 1 196 ? 103.330 21.848 49.519 1.00 19.83 160 PRO B O 1
ATOM 5341 N N . LEU B 1 197 ? 103.378 21.385 47.314 1.00 21.02 161 LEU B N 1
ATOM 5342 C CA . LEU B 1 197 ? 102.281 22.296 47.006 1.00 21.48 161 LEU B CA 1
ATOM 5343 C C . LEU B 1 197 ? 100.958 21.554 46.866 1.00 21.22 161 LEU B C 1
ATOM 5344 O O . LEU B 1 197 ? 99.904 22.161 47.036 1.00 23.97 161 LEU B O 1
ATOM 5349 N N . SER B 1 198 ? 101.014 20.256 46.584 1.00 20.23 162 SER B N 1
ATOM 5350 C CA . SER B 1 198 ? 99.896 19.331 46.473 1.00 19.99 162 SER B CA 1
ATOM 5351 C C . SER B 1 198 ? 100.469 17.948 46.741 1.00 22.35 162 SER B C 1
ATOM 5352 O O . SER B 1 198 ? 101.615 17.819 47.181 1.00 24.39 162 SER B O 1
ATOM 5355 N N . MET B 1 199 ? 99.711 16.899 46.431 1.00 20.60 163 MET B N 1
ATOM 5356 C CA . MET B 1 199 ? 100.283 15.563 46.570 1.00 21.68 163 MET B CA 1
ATOM 5357 C C . MET B 1 199 ? 101.483 15.380 45.637 1.00 22.90 163 MET B C 1
ATOM 5358 O O . MET B 1 199 ? 102.502 14.790 46.021 1.00 23.81 163 MET B O 1
ATOM 5363 N N . TYR B 1 200 ? 101.401 15.896 44.413 1.00 22.11 164 TYR B N 1
ATOM 5364 C CA . TYR B 1 200 ? 102.423 15.582 43.426 1.00 19.12 164 TYR B CA 1
ATOM 5365 C C . TYR B 1 200 ? 103.303 16.757 43.035 1.00 19.89 164 TYR B C 1
ATOM 5366 O O . TYR B 1 200 ? 104.383 16.529 42.495 1.00 23.68 164 TYR B O 1
ATOM 5375 N N . ASP B 1 201 ? 102.908 17.988 43.337 1.00 19.45 165 ASP B N 1
ATOM 5376 C CA . ASP B 1 201 ? 103.745 19.156 43.089 1.00 18.80 165 ASP B CA 1
ATOM 5377 C C . ASP B 1 201 ? 104.547 19.509 44.332 1.00 15.62 165 ASP B C 1
ATOM 5378 O O . ASP B 1 201 ? 104.046 19.425 45.458 1.00 17.72 165 ASP B O 1
ATOM 5383 N N . GLU B 1 202 ? 105.793 19.923 44.111 1.00 16.99 166 GLU B N 1
ATOM 5384 C CA . GLU B 1 202 ? 106.777 20.138 45.158 1.00 19.85 166 GLU B CA 1
ATOM 5385 C C . GLU B 1 202 ? 107.623 21.347 44.817 1.00 19.27 166 GLU B C 1
ATOM 5386 O O . GLU B 1 202 ? 107.763 21.711 43.655 1.00 22.03 166 GLU B O 1
ATOM 5392 N N . LYS B 1 203 ? 108.252 21.919 45.833 1.00 17.03 167 LYS B N 1
ATOM 5393 C CA . LYS B 1 203 ? 109.178 23.021 45.619 1.00 17.54 167 LYS B CA 1
ATOM 5394 C C . LYS B 1 203 ? 110.312 22.916 46.632 1.00 14.40 167 LYS B C 1
ATOM 5395 O O . LYS B 1 203 ? 110.066 22.662 47.809 1.00 18.10 167 LYS B O 1
ATOM 5401 N N . ASN B 1 204 ? 111.546 23.059 46.169 1.00 18.85 168 ASN B N 1
ATOM 5402 C CA . ASN B 1 204 ? 112.683 23.170 47.077 1.00 20.59 168 ASN B CA 1
ATOM 5403 C C . ASN B 1 204 ? 112.582 24.478 47.861 1.00 18.87 168 ASN B C 1
ATOM 5404 O O . ASN B 1 204 ? 112.266 25.517 47.290 1.00 20.29 168 ASN B O 1
ATOM 5409 N N . THR B 1 205 ? 112.800 24.423 49.177 1.00 18.78 169 THR B N 1
ATOM 5410 C CA . THR B 1 205 ? 112.666 25.607 50.030 1.00 15.01 169 THR B CA 1
ATOM 5411 C C . THR B 1 205 ? 113.810 26.609 49.895 1.00 14.66 169 THR B C 1
ATOM 5412 O O . THR B 1 205 ? 113.678 27.733 50.389 1.00 15.88 169 THR B O 1
ATOM 5416 N N . GLY B 1 206 ? 114.923 26.237 49.272 1.00 14.95 170 GLY B N 1
ATOM 5417 C CA . GLY B 1 206 ? 116.029 27.155 49.094 1.00 17.32 170 GLY B CA 1
ATOM 5418 C C . GLY B 1 206 ? 116.804 27.499 50.348 1.00 19.95 170 GLY B C 1
ATOM 5419 O O . GLY B 1 206 ? 117.623 28.417 50.318 1.00 20.46 170 GLY B O 1
ATOM 5420 N N . THR B 1 207 ? 116.569 26.798 51.453 1.00 19.97 171 THR B N 1
ATOM 5421 C CA . THR B 1 207 ? 117.201 27.091 52.737 1.00 15.28 171 THR B CA 1
ATOM 5422 C C . THR B 1 207 ? 117.598 25.853 53.520 1.00 15.75 171 THR B C 1
ATOM 5423 O O . THR B 1 207 ? 118.259 25.995 54.550 1.00 15.90 171 THR B O 1
ATOM 5427 N N . ASN B 1 208 ? 117.223 24.659 53.062 1.00 15.42 172 ASN B N 1
ATOM 5428 C CA . ASN B 1 208 ? 117.236 23.395 53.792 1.00 17.10 172 ASN B CA 1
ATOM 5429 C C . ASN B 1 208 ? 116.363 23.412 55.052 1.00 16.13 172 ASN B C 1
ATOM 5430 O O . ASN B 1 208 ? 116.551 22.598 55.956 1.00 17.14 172 ASN B O 1
ATOM 5435 N N . LEU B 1 209 ? 115.427 24.281 55.128 1.00 13.76 173 LEU B N 1
ATOM 5436 C CA . LEU B 1 209 ? 114.365 24.113 56.102 1.00 13.92 173 LEU B CA 1
ATOM 5437 C C . LEU B 1 209 ? 113.197 23.396 55.434 1.00 16.67 173 LEU B C 1
ATOM 5438 O O . LEU B 1 209 ? 113.087 23.389 54.205 1.00 17.15 173 LEU B O 1
ATOM 5443 N N . PRO B 1 210 ? 112.310 22.753 56.199 1.00 13.38 174 PRO B N 1
ATOM 5444 C CA . PRO B 1 210 ? 112.280 22.677 57.656 1.00 14.88 174 PRO B CA 1
ATOM 5445 C C . PRO B 1 210 ? 113.298 21.687 58.230 1.00 17.86 174 PRO B C 1
ATOM 5446 O O . PRO B 1 210 ? 113.673 20.696 57.596 1.00 17.84 174 PRO B O 1
ATOM 5450 N N . ALA B 1 211 ? 113.743 21.988 59.443 1.00 16.48 175 ALA B N 1
ATOM 5451 C CA . ALA B 1 211 ? 114.477 21.035 60.236 1.00 13.05 175 ALA B CA 1
ATOM 5452 C C . ALA B 1 211 ? 113.469 20.139 60.916 1.00 12.91 175 ALA B C 1
ATOM 5453 O O . ALA B 1 211 ? 112.308 20.509 61.101 1.00 12.96 175 ALA B O 1
ATOM 5455 N N . GLN B 1 212 ? 113.892 18.933 61.240 1.00 12.75 176 GLN B N 1
ATOM 5456 C CA . GLN B 1 212 ? 113.084 18.065 62.083 1.00 14.01 176 GLN B CA 1
ATOM 5457 C C . GLN B 1 212 ? 113.523 18.305 63.523 1.00 15.07 176 GLN B C 1
ATOM 5458 O O . GLN B 1 212 ? 114.659 18.005 63.881 1.00 12.74 176 GLN B O 1
ATOM 5464 N N . ILE B 1 213 ? 112.652 18.909 64.324 1.00 16.29 177 ILE B N 1
ATOM 5465 C CA . ILE B 1 213 ? 112.955 19.302 65.696 1.00 13.00 177 ILE B CA 1
ATOM 5466 C C . ILE B 1 213 ? 112.002 18.585 66.625 1.00 16.87 177 ILE B C 1
ATOM 5467 O O . ILE B 1 213 ? 110.780 18.726 66.485 1.00 19.39 177 ILE B O 1
ATOM 5472 N N . ASP B 1 214 ? 112.556 17.844 67.588 1.00 14.33 178 ASP B N 1
ATOM 5473 C CA . ASP B 1 214 ? 111.799 17.162 68.632 1.00 16.83 178 ASP B CA 1
ATOM 5474 C C . ASP B 1 214 ? 112.314 17.624 69.985 1.00 17.22 178 ASP B C 1
ATOM 5475 O O . ASP B 1 214 ? 113.468 17.367 70.325 1.00 20.38 178 ASP B O 1
ATOM 5480 N N . LEU B 1 215 ? 111.476 18.308 70.753 1.00 17.17 179 LEU B N 1
ATOM 5481 C CA . LEU B 1 215 ? 111.865 18.840 72.052 1.00 17.24 179 LEU B CA 1
ATOM 5482 C C . LEU B 1 215 ? 111.151 18.074 73.151 1.00 14.06 179 LEU B C 1
ATOM 5483 O O . LEU B 1 215 ? 109.920 18.102 73.227 1.00 14.34 179 LEU B O 1
ATOM 5488 N N . TYR B 1 216 ? 111.924 17.431 74.013 1.00 16.34 180 TYR B N 1
ATOM 5489 C CA . TYR B 1 216 ? 111.386 16.619 75.084 1.00 13.91 180 TYR B CA 1
ATOM 5490 C C . TYR B 1 216 ? 111.482 17.395 76.385 1.00 18.30 180 TYR B C 1
ATOM 5491 O O . TYR B 1 216 ? 112.363 18.234 76.568 1.00 19.17 180 TYR B O 1
ATOM 5500 N N . ALA B 1 217 ? 110.580 17.084 77.296 1.00 18.74 181 ALA B N 1
ATOM 5501 C CA . ALA B 1 217 ? 110.491 17.756 78.579 1.00 18.74 181 ALA B CA 1
ATOM 5502 C C . ALA B 1 217 ? 111.123 16.848 79.615 1.00 14.93 181 ALA B C 1
ATOM 5503 O O . ALA B 1 217 ? 110.582 15.788 79.931 1.00 20.07 181 ALA B O 1
ATOM 5505 N N . SER B 1 218 ? 112.245 17.272 80.166 1.00 25.77 182 SER B N 1
ATOM 5506 C CA . SER B 1 218 ? 112.923 16.505 81.199 1.00 22.96 182 SER B CA 1
ATOM 5507 C C . SER B 1 218 ? 112.950 17.303 82.501 1.00 21.72 182 SER B C 1
ATOM 5508 O O . SER B 1 218 ? 112.278 18.321 82.645 1.00 24.84 182 SER B O 1
ATOM 5511 N N . LYS B 1 219 ? 113.741 16.827 83.450 1.00 21.36 183 LYS B N 1
ATOM 5512 C CA . LYS B 1 219 ? 113.867 17.434 84.763 1.00 22.89 183 LYS B CA 1
ATOM 5513 C C . LYS B 1 219 ? 115.301 17.899 84.965 1.00 24.60 183 LYS B C 1
ATOM 5514 O O . LYS B 1 219 ? 116.251 17.218 84.561 1.00 26.42 183 LYS B O 1
ATOM 5520 N N . GLY B 1 220 ? 115.458 19.042 85.603 1.00 24.49 184 GLY B N 1
ATOM 5521 C CA . GLY B 1 220 ? 116.767 19.531 85.977 1.00 22.74 184 GLY B CA 1
ATOM 5522 C C . GLY B 1 220 ? 117.086 20.819 85.267 1.00 19.17 184 GLY B C 1
ATOM 5523 O O . GLY B 1 220 ? 116.273 21.370 84.526 1.00 17.39 184 GLY B O 1
ATOM 5524 N N . MET B 1 221 ? 118.314 21.276 85.465 1.00 17.38 185 MET B N 1
ATOM 5525 C CA . MET B 1 221 ? 118.760 22.589 85.032 1.00 20.11 185 MET B CA 1
ATOM 5526 C C . MET B 1 221 ? 119.704 22.491 83.841 1.00 19.39 185 MET B C 1
ATOM 5527 O O . MET B 1 221 ? 120.730 23.166 83.789 1.00 21.79 185 MET B O 1
ATOM 5532 N N . GLU B 1 222 ? 119.394 21.626 82.886 1.00 18.63 186 GLU B N 1
ATOM 5533 C CA . GLU B 1 222 ? 120.197 21.546 81.677 1.00 18.51 186 GLU B CA 1
ATOM 5534 C C . GLU B 1 222 ? 119.309 21.388 80.456 1.00 17.52 186 GLU B C 1
ATOM 5535 O O . GLU B 1 222 ? 118.277 20.725 80.510 1.00 25.26 186 GLU B O 1
ATOM 5541 N N . TYR B 1 223 ? 119.722 21.997 79.362 1.00 17.71 187 TYR B N 1
ATOM 5542 C CA . TYR B 1 223 ? 119.113 21.825 78.051 1.00 19.55 187 TYR B CA 1
ATOM 5543 C C . TYR B 1 223 ? 120.119 21.009 77.232 1.00 20.03 187 TYR B C 1
ATOM 5544 O O . TYR B 1 223 ? 121.174 21.526 76.851 1.00 20.00 187 TYR B O 1
ATOM 5553 N N . SER B 1 224 ? 119.830 19.714 77.039 1.00 19.75 188 SER B N 1
ATOM 5554 C CA . SER B 1 224 ? 120.698 18.798 76.304 1.00 20.28 188 SER B CA 1
ATOM 5555 C C . SER B 1 224 ? 120.163 18.587 74.894 1.00 19.56 188 SER B C 1
ATOM 5556 O O . SER B 1 224 ? 118.958 18.658 74.646 1.00 22.00 188 SER B O 1
ATOM 5559 N N . PHE B 1 225 ? 121.071 18.315 73.970 1.00 17.90 189 PHE B N 1
ATOM 5560 C CA . PHE B 1 225 ? 120.745 18.261 72.553 1.00 16.49 189 PHE B CA 1
ATOM 5561 C C . PHE B 1 225 ? 121.541 17.160 71.875 1.00 16.34 189 PHE B C 1
ATOM 5562 O O . PHE B 1 225 ? 122.635 16.786 72.313 1.00 13.76 189 PHE B O 1
ATOM 5570 N N . MET B 1 226 ? 120.980 16.656 70.792 1.00 15.10 190 MET B N 1
ATOM 5571 C CA . MET B 1 226 ? 121.757 15.920 69.820 1.00 18.24 190 MET B CA 1
ATOM 5572 C C . MET B 1 226 ? 121.398 16.447 68.444 1.00 13.14 190 MET B C 1
ATOM 5573 O O . MET B 1 226 ? 120.222 16.597 68.116 1.00 14.86 190 MET B O 1
ATOM 5578 N N . PHE B 1 227 ? 122.412 16.811 67.681 1.00 15.35 191 PHE B N 1
ATOM 5579 C CA . PHE B 1 227 ? 122.249 17.333 66.336 1.00 16.53 191 PHE B CA 1
ATOM 5580 C C . PHE B 1 227 ? 122.727 16.280 65.348 1.00 18.11 191 PHE B C 1
ATOM 5581 O O . PHE B 1 227 ? 123.758 15.646 65.575 1.00 19.47 191 PHE B O 1
ATOM 5589 N N . VAL B 1 228 ? 121.951 16.049 64.290 1.00 16.58 192 VAL B N 1
ATOM 5590 C CA . VAL B 1 228 ? 122.288 15.045 63.285 1.00 15.27 192 VAL B CA 1
ATOM 5591 C C . VAL B 1 228 ? 122.046 15.651 61.914 1.00 16.86 192 VAL B C 1
ATOM 5592 O O . VAL B 1 228 ? 120.974 16.199 61.660 1.00 18.86 192 VAL B O 1
ATOM 5596 N N . ALA B 1 229 ? 123.032 15.560 61.032 1.00 17.35 193 ALA B N 1
ATOM 5597 C CA . ALA B 1 229 ? 122.856 15.915 59.623 1.00 16.34 193 ALA B CA 1
ATOM 5598 C C . ALA B 1 229 ? 122.713 14.601 58.858 1.00 17.13 193 ALA B C 1
ATOM 5599 O O . ALA B 1 229 ? 123.703 13.972 58.483 1.00 15.58 193 ALA B O 1
ATOM 5601 N N . LYS B 1 230 ? 121.479 14.188 58.613 1.00 12.46 194 LYS B N 1
ATOM 5602 C CA . LYS B 1 230 ? 121.227 12.840 58.139 1.00 15.64 194 LYS B CA 1
ATOM 5603 C C . LYS B 1 230 ? 121.137 12.861 56.624 1.00 15.53 194 LYS B C 1
ATOM 5604 O O . LYS B 1 230 ? 120.246 13.506 56.067 1.00 17.47 194 LYS B O 1
ATOM 5610 N N . GLY B 1 231 ? 122.063 12.179 55.961 1.00 12.43 195 GLY B N 1
ATOM 5611 C CA . GLY B 1 231 ? 122.000 12.103 54.517 1.00 12.51 195 GLY B CA 1
ATOM 5612 C C . GLY B 1 231 ? 120.767 11.353 54.044 1.00 14.52 195 GLY B C 1
ATOM 5613 O O . GLY B 1 231 ? 120.291 10.426 54.696 1.00 12.35 195 GLY B O 1
ATOM 5614 N N . GLY B 1 232 ? 120.270 11.747 52.866 1.00 12.55 196 GLY B N 1
ATOM 5615 C CA . GLY B 1 232 ? 119.067 11.136 52.326 1.00 13.83 196 GLY B CA 1
ATOM 5616 C C . GLY B 1 232 ? 119.239 9.671 51.976 1.00 18.95 196 GLY B C 1
ATOM 5617 O O . GLY B 1 232 ? 118.295 8.888 52.084 1.00 23.91 196 GLY B O 1
ATOM 5618 N N . GLY B 1 233 ? 120.428 9.297 51.502 1.00 20.83 197 GLY B N 1
ATOM 5619 C CA . GLY B 1 233 ? 120.672 7.926 51.085 1.00 12.65 197 GLY B CA 1
ATOM 5620 C C . GLY B 1 233 ? 120.850 6.948 52.229 1.00 12.54 197 GLY B C 1
ATOM 5621 O O . GLY B 1 233 ? 120.455 5.787 52.117 1.00 12.56 197 GLY B O 1
ATOM 5622 N N . SER B 1 234 ? 121.497 7.379 53.322 1.00 15.91 198 SER B N 1
ATOM 5623 C CA . SER B 1 234 ? 121.532 6.545 54.519 1.00 12.37 198 SER B CA 1
ATOM 5624 C C . SER B 1 234 ? 120.186 6.502 55.235 1.00 12.29 198 SER B C 1
ATOM 5625 O O . SER B 1 234 ? 119.840 5.471 55.815 1.00 14.75 198 SER B O 1
ATOM 5628 N N . ALA B 1 235 ? 119.410 7.591 55.213 1.00 12.64 199 ALA B N 1
ATOM 5629 C CA . ALA B 1 235 ? 118.066 7.523 55.778 1.00 12.19 199 ALA B CA 1
ATOM 5630 C C . ALA B 1 235 ? 117.175 6.540 55.019 1.00 15.10 199 ALA B C 1
ATOM 5631 O O . ALA B 1 235 ? 116.324 5.887 55.637 1.00 13.34 199 ALA B O 1
ATOM 5633 N N . ASN B 1 236 ? 117.359 6.401 53.695 1.00 12.34 200 ASN B N 1
ATOM 5634 C CA . ASN B 1 236 ? 116.551 5.454 52.925 1.00 12.42 200 ASN B CA 1
ATOM 5635 C C . ASN B 1 236 ? 116.857 3.996 53.245 1.00 13.18 200 ASN B C 1
ATOM 5636 O O . ASN B 1 236 ? 116.077 3.117 52.857 1.00 13.72 200 ASN B O 1
ATOM 5641 N N . LYS B 1 237 ? 117.955 3.715 53.938 1.00 15.17 201 LYS B N 1
ATOM 5642 C CA . LYS B 1 237 ? 118.303 2.358 54.343 1.00 16.46 201 LYS B CA 1
ATOM 5643 C C . LYS B 1 237 ? 117.988 2.088 55.808 1.00 15.29 201 LYS B C 1
ATOM 5644 O O . LYS B 1 237 ? 118.508 1.130 56.380 1.00 13.51 201 LYS B O 1
ATOM 5650 N N . SER B 1 238 ? 117.161 2.919 56.429 1.00 14.05 202 SER B N 1
ATOM 5651 C CA . SER B 1 238 ? 116.524 2.545 57.680 1.00 13.01 202 SER B CA 1
ATOM 5652 C C . SER B 1 238 ? 115.271 1.744 57.356 1.00 12.34 202 SER B C 1
ATOM 5653 O O . SER B 1 238 ? 114.314 2.281 56.792 1.00 17.42 202 SER B O 1
ATOM 5656 N N . PHE B 1 239 ? 115.256 0.483 57.736 1.00 12.44 203 PHE B N 1
ATOM 5657 C CA . PHE B 1 239 ? 114.171 -0.419 57.406 1.00 12.55 203 PHE B CA 1
ATOM 5658 C C . PHE B 1 239 ? 113.468 -0.892 58.674 1.00 12.57 203 PHE B C 1
ATOM 5659 O O . PHE B 1 239 ? 114.110 -1.111 59.703 1.00 12.57 203 PHE B O 1
ATOM 5667 N N . LEU B 1 240 ? 112.139 -1.021 58.609 1.00 16.94 204 LEU B N 1
ATOM 5668 C CA . LEU B 1 240 ? 111.342 -1.636 59.672 1.00 17.77 204 LEU B CA 1
ATOM 5669 C C . LEU B 1 240 ? 110.861 -3.014 59.226 1.00 17.36 204 LEU B C 1
ATOM 5670 O O . LEU B 1 240 ? 110.113 -3.133 58.251 1.00 16.05 204 LEU B O 1
ATOM 5675 N N . LEU B 1 241 ? 111.279 -4.052 59.941 1.00 13.01 205 LEU B N 1
ATOM 5676 C CA . LEU B 1 241 ? 110.886 -5.419 59.626 1.00 13.25 205 LEU B CA 1
ATOM 5677 C C . LEU B 1 241 ? 109.923 -5.888 60.702 1.00 13.36 205 LEU B C 1
ATOM 5678 O O . LEU B 1 241 ? 110.259 -5.878 61.888 1.00 13.35 205 LEU B O 1
ATOM 5683 N N . GLN B 1 242 ? 108.717 -6.265 60.280 1.00 15.47 206 GLN B N 1
ATOM 5684 C CA . GLN B 1 242 ? 107.663 -6.663 61.204 1.00 17.40 206 GLN B CA 1
ATOM 5685 C C . GLN B 1 242 ? 107.785 -8.162 61.422 1.00 16.91 206 GLN B C 1
ATOM 5686 O O . GLN B 1 242 ? 107.365 -8.955 60.581 1.00 18.87 206 GLN B O 1
ATOM 5692 N N . GLU B 1 243 ? 108.367 -8.549 62.555 1.00 15.50 207 GLU B N 1
ATOM 5693 C CA . GLU B 1 243 ? 108.664 -9.940 62.862 1.00 17.44 207 GLU B CA 1
ATOM 5694 C C . GLU B 1 243 ? 107.843 -10.433 64.053 1.00 16.84 207 GLU B C 1
ATOM 5695 O O . GLU B 1 243 ? 106.976 -9.737 64.588 1.00 19.19 207 GLU B O 1
ATOM 5701 N N . THR B 1 244 ? 108.116 -11.672 64.451 1.00 17.65 208 THR B N 1
ATOM 5702 C CA . THR B 1 244 ? 107.332 -12.353 65.468 1.00 22.87 208 THR B CA 1
ATOM 5703 C C . THR B 1 244 ? 108.268 -13.125 66.398 1.00 25.42 208 THR B C 1
ATOM 5704 O O . THR B 1 244 ? 109.486 -13.184 66.189 1.00 15.15 208 THR B O 1
ATOM 5708 N N . LYS B 1 245 ? 107.661 -13.737 67.425 1.00 22.73 209 LYS B N 1
ATOM 5709 C CA . LYS B 1 245 ? 108.390 -14.527 68.413 1.00 22.37 209 LYS B CA 1
ATOM 5710 C C . LYS B 1 245 ? 109.104 -15.704 67.771 1.00 15.98 209 LYS B C 1
ATOM 5711 O O . LYS B 1 245 ? 110.118 -16.175 68.299 1.00 24.34 209 LYS B O 1
ATOM 5717 N N . SER B 1 246 ? 108.603 -16.189 66.634 1.00 16.06 210 SER B N 1
ATOM 5718 C CA . SER B 1 246 ? 109.189 -17.365 66.015 1.00 21.03 210 SER B CA 1
ATOM 5719 C C . SER B 1 246 ? 110.545 -17.087 65.382 1.00 16.16 210 SER B C 1
ATOM 5720 O O . SER B 1 246 ? 111.252 -18.043 65.065 1.00 19.30 210 SER B O 1
ATOM 5723 N N . VAL B 1 247 ? 110.926 -15.817 65.195 1.00 19.78 211 VAL B N 1
ATOM 5724 C CA . VAL B 1 247 ? 112.298 -15.480 64.817 1.00 15.57 211 VAL B CA 1
ATOM 5725 C C . VAL B 1 247 ? 113.220 -15.355 66.027 1.00 15.57 211 VAL B C 1
ATOM 5726 O O . VAL B 1 247 ? 114.442 -15.301 65.863 1.00 25.51 211 VAL B O 1
ATOM 5730 N N . LEU B 1 248 ? 112.688 -15.314 67.238 1.00 15.66 212 LEU B N 1
ATOM 5731 C CA . LEU B 1 248 ? 113.502 -15.012 68.415 1.00 15.65 212 LEU B CA 1
ATOM 5732 C C . LEU B 1 248 ? 114.164 -16.273 68.972 1.00 18.76 212 LEU B C 1
ATOM 5733 O O . LEU B 1 248 ? 113.920 -16.690 70.097 1.00 21.53 212 LEU B O 1
ATOM 5738 N N . ASN B 1 249 ? 115.004 -16.881 68.142 1.00 16.58 213 ASN B N 1
ATOM 5739 C CA . ASN B 1 249 ? 115.856 -17.994 68.520 1.00 16.48 213 ASN B CA 1
ATOM 5740 C C . ASN B 1 249 ? 117.159 -17.856 67.750 1.00 16.35 213 ASN B C 1
ATOM 5741 O O . ASN B 1 249 ? 117.193 -17.215 66.690 1.00 16.07 213 ASN B O 1
ATOM 5746 N N . PRO B 1 250 ? 118.254 -18.427 68.260 1.00 20.00 214 PRO B N 1
ATOM 5747 C CA . PRO B 1 250 ? 119.559 -18.204 67.611 1.00 19.83 214 PRO B CA 1
ATOM 5748 C C . PRO B 1 250 ? 119.566 -18.530 66.132 1.00 20.99 214 PRO B C 1
ATOM 5749 O O . PRO B 1 250 ? 120.082 -17.746 65.332 1.00 21.39 214 PRO B O 1
ATOM 5753 N N . LYS B 1 251 ? 119.008 -19.676 65.751 1.00 21.95 215 LYS B N 1
ATOM 5754 C CA . LYS B 1 251 ? 119.058 -20.103 64.359 1.00 21.31 215 LYS B CA 1
ATOM 5755 C C . LYS B 1 251 ? 118.196 -19.207 63.472 1.00 20.97 215 LYS B C 1
ATOM 5756 O O . LYS B 1 251 ? 118.644 -18.736 62.421 1.00 20.82 215 LYS B O 1
ATOM 5762 N N . SER B 1 252 ? 116.956 -18.956 63.874 1.00 21.37 216 SER B N 1
ATOM 5763 C CA . SER B 1 252 ? 116.116 -18.095 63.056 1.00 23.01 216 SER B CA 1
ATOM 5764 C C . SER B 1 252 ? 116.671 -16.681 63.020 1.00 15.74 216 SER B C 1
ATOM 5765 O O . SER B 1 252 ? 116.695 -16.046 61.960 1.00 15.54 216 SER B O 1
ATOM 5768 N N . LEU B 1 253 ? 117.105 -16.158 64.168 1.00 15.62 217 LEU B N 1
ATOM 5769 C CA . LEU B 1 253 ? 117.570 -14.778 64.161 1.00 17.20 217 LEU B CA 1
ATOM 5770 C C . LEU B 1 253 ? 118.854 -14.630 63.342 1.00 20.63 217 LEU B C 1
ATOM 5771 O O . LEU B 1 253 ? 119.046 -13.604 62.680 1.00 20.19 217 LEU B O 1
ATOM 5776 N N . ARG B 1 254 ? 119.722 -15.651 63.351 1.00 25.06 218 ARG B N 1
ATOM 5777 C CA . ARG B 1 254 ? 120.905 -15.659 62.482 1.00 26.86 218 ARG B CA 1
ATOM 5778 C C . ARG B 1 254 ? 120.527 -15.742 61.004 1.00 23.37 218 ARG B C 1
ATOM 5779 O O . ARG B 1 254 ? 121.122 -15.050 60.173 1.00 20.44 218 ARG B O 1
ATOM 5787 N N . ASN B 1 255 ? 119.567 -16.605 60.651 1.00 23.97 219 ASN B N 1
ATOM 5788 C CA . ASN B 1 255 ? 119.109 -16.684 59.266 1.00 26.02 219 ASN B CA 1
ATOM 5789 C C . ASN B 1 255 ? 118.469 -15.374 58.841 1.00 25.70 219 ASN B C 1
ATOM 5790 O O . ASN B 1 255 ? 118.668 -14.907 57.713 1.00 25.57 219 ASN B O 1
ATOM 5795 N N . PHE B 1 256 ? 117.691 -14.772 59.737 1.00 23.24 220 PHE B N 1
ATOM 5796 C CA . PHE B 1 256 ? 117.056 -13.499 59.436 1.00 19.63 220 PHE B CA 1
ATOM 5797 C C . PHE B 1 256 ? 118.093 -12.415 59.185 1.00 18.40 220 PHE B C 1
ATOM 5798 O O . PHE B 1 256 ? 118.029 -11.705 58.183 1.00 22.24 220 PHE B O 1
ATOM 5806 N N . LEU B 1 257 ? 119.068 -12.282 60.076 1.00 16.43 221 LEU B N 1
ATOM 5807 C CA . LEU B 1 257 ? 120.016 -11.184 59.958 1.00 14.26 221 LEU B CA 1
ATOM 5808 C C . LEU B 1 257 ? 120.938 -11.353 58.759 1.00 16.17 221 LEU B C 1
ATOM 5809 O O . LEU B 1 257 ? 121.322 -10.369 58.128 1.00 15.97 221 LEU B O 1
ATOM 5814 N N . LYS B 1 258 ? 121.357 -12.573 58.459 1.00 15.98 222 LYS B N 1
ATOM 5815 C CA . LYS B 1 258 ? 122.167 -12.783 57.262 1.00 22.26 222 LYS B CA 1
ATOM 5816 C C . LYS B 1 258 ? 121.478 -12.243 56.017 1.00 22.96 222 LYS B C 1
ATOM 5817 O O . LYS B 1 258 ? 122.088 -11.547 55.197 1.00 24.33 222 LYS B O 1
ATOM 5823 N N . GLU B 1 259 ? 120.189 -12.541 55.878 1.00 20.53 223 GLU B N 1
ATOM 5824 C CA . GLU B 1 259 ? 119.441 -12.116 54.707 1.00 19.56 223 GLU B CA 1
ATOM 5825 C C . GLU B 1 259 ? 119.185 -10.611 54.725 1.00 18.88 223 GLU B C 1
ATOM 5826 O O . GLU B 1 259 ? 119.348 -9.935 53.709 1.00 17.33 223 GLU B O 1
ATOM 5832 N N . LYS B 1 260 ? 118.777 -10.065 55.862 1.00 16.73 224 LYS B N 1
ATOM 5833 C CA . LYS B 1 260 ? 118.368 -8.668 55.864 1.00 16.39 224 LYS B CA 1
ATOM 5834 C C . LYS B 1 260 ? 119.545 -7.697 55.827 1.00 17.14 224 LYS B C 1
ATOM 5835 O O . LYS B 1 260 ? 119.399 -6.588 55.314 1.00 20.20 224 LYS B O 1
ATOM 5841 N N . LEU B 1 261 ? 120.712 -8.072 56.351 1.00 18.81 225 LEU B N 1
ATOM 5842 C CA . LEU B 1 261 ? 121.827 -7.134 56.367 1.00 18.05 225 LEU B CA 1
ATOM 5843 C C . LEU B 1 261 ? 122.320 -6.798 54.971 1.00 18.31 225 LEU B C 1
ATOM 5844 O O . LEU B 1 261 ? 122.886 -5.720 54.778 1.00 20.11 225 LEU B O 1
ATOM 5849 N N . ALA B 1 262 ? 122.083 -7.671 53.993 1.00 13.84 226 ALA B N 1
ATOM 5850 C CA . ALA B 1 262 ? 122.392 -7.395 52.597 1.00 13.93 226 ALA B CA 1
ATOM 5851 C C . ALA B 1 262 ? 121.518 -6.307 51.998 1.00 23.20 226 ALA B C 1
ATOM 5852 O O . ALA B 1 262 ? 121.820 -5.842 50.898 1.00 22.49 226 ALA B O 1
ATOM 5854 N N . MET B 1 263 ? 120.456 -5.885 52.700 1.00 25.28 227 MET B N 1
ATOM 5855 C CA . MET B 1 263 ? 119.516 -4.905 52.155 1.00 23.46 227 MET B CA 1
ATOM 5856 C C . MET B 1 263 ? 120.139 -3.532 51.984 1.00 21.40 227 MET B C 1
ATOM 5857 O O . MET B 1 263 ? 119.709 -2.774 51.105 1.00 20.90 227 MET B O 1
ATOM 5862 N N . PHE B 1 264 ? 121.146 -3.187 52.791 1.00 17.86 228 PHE B N 1
ATOM 5863 C CA . PHE B 1 264 ? 121.782 -1.895 52.595 1.00 16.92 228 PHE B CA 1
ATOM 5864 C C . PHE B 1 264 ? 122.465 -1.836 51.246 1.00 14.00 228 PHE B C 1
ATOM 5865 O O . PHE B 1 264 ? 122.439 -0.801 50.576 1.00 14.66 228 PHE B O 1
ATOM 5873 N N . GLY B 1 265 ? 123.042 -2.950 50.815 1.00 16.25 229 GLY B N 1
ATOM 5874 C CA . GLY B 1 265 ? 123.931 -2.975 49.686 1.00 15.46 229 GLY B CA 1
ATOM 5875 C C . GLY B 1 265 ? 125.078 -2.003 49.909 1.00 15.68 229 GLY B C 1
ATOM 5876 O O . GLY B 1 265 ? 125.434 -1.667 51.036 1.00 14.43 229 GLY B O 1
ATOM 5877 N N . THR B 1 266 ? 125.626 -1.496 48.816 1.00 14.62 230 THR B N 1
ATOM 5878 C CA . THR B 1 266 ? 126.614 -0.431 48.888 1.00 14.51 230 THR B CA 1
ATOM 5879 C C . THR B 1 266 ? 125.997 0.926 48.614 1.00 16.62 230 THR B C 1
ATOM 5880 O O . THR B 1 266 ? 126.725 1.902 48.428 1.00 15.92 230 THR B O 1
ATOM 5884 N N . SER B 1 267 ? 124.665 1.014 48.657 1.00 19.99 231 SER B N 1
ATOM 5885 C CA . SER B 1 267 ? 123.934 2.207 48.244 1.00 21.58 231 SER B CA 1
ATOM 5886 C C . SER B 1 267 ? 124.018 3.344 49.251 1.00 22.15 231 SER B C 1
ATOM 5887 O O . SER B 1 267 ? 123.703 4.484 48.900 1.00 24.24 231 SER B O 1
ATOM 5890 N N . ALA B 1 268 ? 124.433 3.072 50.483 1.00 18.42 232 ALA B N 1
ATOM 5891 C CA . ALA B 1 268 ? 124.577 4.102 51.504 1.00 15.92 232 ALA B CA 1
ATOM 5892 C C . ALA B 1 268 ? 126.039 4.378 51.863 1.00 16.27 232 ALA B C 1
ATOM 5893 O O . ALA B 1 268 ? 126.337 4.781 52.985 1.00 18.46 232 ALA B O 1
ATOM 5895 N N . CYS B 1 269 ? 126.953 4.180 50.911 1.00 16.60 233 CYS B N 1
ATOM 5896 C CA . CYS B 1 269 ? 128.368 4.529 51.006 1.00 15.16 233 CYS B CA 1
ATOM 5897 C C . CYS B 1 269 ? 129.032 3.876 52.207 1.00 14.58 233 CYS B C 1
ATOM 5898 O O . CYS B 1 269 ? 129.434 4.583 53.135 1.00 18.11 233 CYS B O 1
ATOM 5901 N N . PRO B 1 270 ? 129.175 2.553 52.229 1.00 13.63 234 PRO B N 1
ATOM 5902 C CA . PRO B 1 270 ? 129.920 1.897 53.316 1.00 13.35 234 PRO B CA 1
ATOM 5903 C C . PRO B 1 270 ? 131.388 2.308 53.307 1.00 16.06 234 PRO B C 1
ATOM 5904 O O . PRO B 1 270 ? 131.880 2.887 52.326 1.00 14.06 234 PRO B O 1
ATOM 5908 N N . PRO B 1 271 ? 132.151 2.012 54.375 1.00 15.62 235 PRO B N 1
ATOM 5909 C CA . PRO B 1 271 ? 131.816 1.294 55.608 1.00 13.49 235 PRO B CA 1
ATOM 5910 C C . PRO B 1 271 ? 130.749 1.955 56.466 1.00 15.24 235 PRO B C 1
ATOM 5911 O O . PRO B 1 271 ? 130.751 3.161 56.704 1.00 13.11 235 PRO B O 1
ATOM 5915 N N . TYR B 1 272 ? 129.860 1.102 56.957 1.00 14.36 236 TYR B N 1
ATOM 5916 C CA . TYR B 1 272 ? 128.695 1.503 57.718 1.00 18.39 236 TYR B CA 1
ATOM 5917 C C . TYR B 1 272 ? 128.989 1.466 59.207 1.00 14.79 236 TYR B C 1
ATOM 5918 O O . TYR B 1 272 ? 129.800 0.672 59.680 1.00 13.22 236 TYR B O 1
ATOM 5927 N N . HIS B 1 273 ? 128.286 2.301 59.941 1.00 17.32 237 HIS B N 1
ATOM 5928 C CA . HIS B 1 273 ? 128.020 2.061 61.355 1.00 16.55 237 HIS B CA 1
ATOM 5929 C C . HIS B 1 273 ? 126.629 1.436 61.385 1.00 15.39 237 HIS B C 1
ATOM 5930 O O . HIS B 1 273 ? 125.621 2.131 61.281 1.00 16.05 237 HIS B O 1
ATOM 5937 N N . VAL B 1 274 ? 126.598 0.119 61.469 1.00 15.91 238 VAL B N 1
ATOM 5938 C CA . VAL B 1 274 ? 125.374 -0.668 61.430 1.00 15.32 238 VAL B CA 1
ATOM 5939 C C . VAL B 1 274 ? 124.701 -0.622 62.794 1.00 18.35 238 VAL B C 1
ATOM 5940 O O . VAL B 1 274 ? 125.360 -0.747 63.835 1.00 19.32 238 VAL B O 1
ATOM 5944 N N . ALA B 1 275 ? 123.380 -0.481 62.800 1.00 15.60 239 ALA B N 1
ATOM 5945 C CA . ALA B 1 275 ? 122.605 -0.569 64.031 1.00 12.86 239 ALA B CA 1
ATOM 5946 C C . ALA B 1 275 ? 121.413 -1.489 63.806 1.00 12.27 239 ALA B C 1
ATOM 5947 O O . ALA B 1 275 ? 120.806 -1.474 62.735 1.00 11.66 239 ALA B O 1
ATOM 5949 N N . VAL B 1 276 ? 121.090 -2.282 64.830 1.00 11.71 240 VAL B N 1
ATOM 5950 C CA . VAL B 1 276 ? 119.966 -3.212 64.841 1.00 11.72 240 VAL B CA 1
ATOM 5951 C C . VAL B 1 276 ? 119.220 -3.040 66.153 1.00 14.30 240 VAL B C 1
ATOM 5952 O O . VAL B 1 276 ? 119.842 -2.958 67.217 1.00 13.22 240 VAL B O 1
ATOM 5956 N N . VAL B 1 277 ? 117.898 -2.975 66.077 1.00 14.22 241 VAL B N 1
ATOM 5957 C CA . VAL B 1 277 ? 117.033 -2.936 67.247 1.00 12.15 241 VAL B CA 1
ATOM 5958 C C . VAL B 1 277 ? 116.089 -4.128 67.167 1.00 11.70 241 VAL B C 1
ATOM 5959 O O . VAL B 1 277 ? 115.340 -4.260 66.199 1.00 17.21 241 VAL B O 1
ATOM 5963 N N . ILE B 1 278 ? 116.162 -5.018 68.147 1.00 16.61 242 ILE B N 1
ATOM 5964 C CA . ILE B 1 278 ? 115.265 -6.164 68.257 1.00 17.41 242 ILE B CA 1
ATOM 5965 C C . ILE B 1 278 ? 114.197 -5.800 69.288 1.00 12.06 242 ILE B C 1
ATOM 5966 O O . ILE B 1 278 ? 114.514 -5.498 70.440 1.00 13.13 242 ILE B O 1
ATOM 5971 N N . GLY B 1 279 ? 112.948 -5.775 68.881 1.00 12.01 243 GLY B N 1
ATOM 5972 C CA . GLY B 1 279 ? 111.888 -5.394 69.792 1.00 11.96 243 GLY B CA 1
ATOM 5973 C C . GLY B 1 279 ? 111.617 -3.909 69.778 1.00 11.69 243 GLY B C 1
ATOM 5974 O O . GLY B 1 279 ? 112.195 -3.137 69.011 1.00 23.87 243 GLY B O 1
ATOM 5975 N N . GLY B 1 280 ? 110.711 -3.507 70.655 1.00 11.68 244 GLY B N 1
ATOM 5976 C CA . GLY B 1 280 ? 110.244 -2.136 70.755 1.00 11.56 244 GLY B CA 1
ATOM 5977 C C . GLY B 1 280 ? 108.759 -2.126 71.062 1.00 14.20 244 GLY B C 1
ATOM 5978 O O . GLY B 1 280 ? 108.020 -3.043 70.724 1.00 13.29 244 GLY B O 1
ATOM 5979 N N . THR B 1 281 ? 108.300 -1.047 71.698 1.00 13.40 245 THR B N 1
ATOM 5980 C CA . THR B 1 281 ? 106.906 -0.929 72.108 1.00 16.28 245 THR B CA 1
ATOM 5981 C C . THR B 1 281 ? 106.000 -0.396 71.009 1.00 18.52 245 THR B C 1
ATOM 5982 O O . THR B 1 281 ? 104.784 -0.345 71.218 1.00 20.84 245 THR B O 1
ATOM 5986 N N . SER B 1 282 ? 106.560 -0.005 69.863 1.00 13.97 246 SER B N 1
ATOM 5987 C CA . SER B 1 282 ? 105.826 0.488 68.706 1.00 15.35 246 SER B CA 1
ATOM 5988 C C . SER B 1 282 ? 106.803 0.625 67.550 1.00 11.91 246 SER B C 1
ATOM 5989 O O . SER B 1 282 ? 108.015 0.614 67.748 1.00 12.42 246 SER B O 1
ATOM 5992 N N . ALA B 1 283 ? 106.260 0.748 66.336 1.00 12.88 247 ALA B N 1
ATOM 5993 C CA . ALA B 1 283 ? 107.121 0.916 65.172 1.00 13.30 247 ALA B CA 1
ATOM 5994 C C . ALA B 1 283 ? 107.913 2.218 65.257 1.00 12.22 247 ALA B C 1
ATOM 5995 O O . ALA B 1 283 ? 109.101 2.246 64.941 1.00 12.11 247 ALA B O 1
ATOM 5997 N N . GLU B 1 284 ? 107.281 3.302 65.714 1.00 12.41 248 GLU B N 1
ATOM 5998 C CA . GLU B 1 284 ? 107.985 4.580 65.772 1.00 17.13 248 GLU B CA 1
ATOM 5999 C C . GLU B 1 284 ? 109.035 4.603 66.874 1.00 16.79 248 GLU B C 1
ATOM 6000 O O . GLU B 1 284 ? 109.999 5.363 66.790 1.00 16.60 248 GLU B O 1
ATOM 6006 N N . MET B 1 285 ? 108.855 3.801 67.916 1.00 15.97 249 MET B N 1
ATOM 6007 C CA . MET B 1 285 ? 109.859 3.712 68.958 1.00 13.61 249 MET B CA 1
ATOM 6008 C C . MET B 1 285 ? 111.056 2.891 68.477 1.00 13.50 249 MET B C 1
ATOM 6009 O O . MET B 1 285 ? 112.205 3.300 68.658 1.00 15.51 249 MET B O 1
ATOM 6014 N N . THR B 1 286 ? 110.798 1.741 67.843 1.00 11.77 250 THR B N 1
ATOM 6015 C CA . THR B 1 286 ? 111.866 0.942 67.242 1.00 11.51 250 THR B CA 1
ATOM 6016 C C . THR B 1 286 ? 112.714 1.784 66.290 1.00 12.30 250 THR B C 1
ATOM 6017 O O . THR B 1 286 ? 113.943 1.714 66.305 1.00 16.39 250 THR B O 1
ATOM 6021 N N . MET B 1 287 ? 112.065 2.575 65.440 1.00 11.79 251 MET B N 1
ATOM 6022 C CA . MET B 1 287 ? 112.787 3.355 64.447 1.00 11.96 251 MET B CA 1
ATOM 6023 C C . MET B 1 287 ? 113.479 4.548 65.067 1.00 12.09 251 MET B C 1
ATOM 6024 O O . MET B 1 287 ? 114.521 4.977 64.567 1.00 12.18 251 MET B O 1
ATOM 6029 N N . LYS B 1 288 ? 112.910 5.099 66.143 1.00 14.63 252 LYS B N 1
ATOM 6030 C CA . LYS B 1 288 ? 113.572 6.177 66.870 1.00 17.08 252 LYS B CA 1
ATOM 6031 C C . LYS B 1 288 ? 114.845 5.677 67.529 1.00 13.46 252 LYS B C 1
ATOM 6032 O O . LYS B 1 288 ? 115.920 6.256 67.344 1.00 15.03 252 LYS B O 1
ATOM 6038 N N . VAL B 1 289 ? 114.734 4.571 68.264 1.00 14.14 253 VAL B N 1
ATOM 6039 C CA . VAL B 1 289 ? 115.877 3.993 68.966 1.00 14.94 253 VAL B CA 1
ATOM 6040 C C . VAL B 1 289 ? 116.962 3.589 67.973 1.00 11.83 253 VAL B C 1
ATOM 6041 O O . VAL B 1 289 ? 118.155 3.716 68.251 1.00 11.94 253 VAL B O 1
ATOM 6045 N N . LEU B 1 290 ? 116.562 3.121 66.796 1.00 11.70 254 LEU B N 1
ATOM 6046 C CA . LEU B 1 290 ? 117.534 2.734 65.782 1.00 13.98 254 LEU B CA 1
ATOM 6047 C C . LEU B 1 290 ? 118.362 3.921 65.319 1.00 16.90 254 LEU B C 1
ATOM 6048 O O . LEU B 1 290 ? 119.563 3.782 65.071 1.00 15.73 254 LEU B O 1
ATOM 6053 N N . LYS B 1 291 ? 117.717 5.072 65.115 1.00 12.12 255 LYS B N 1
ATOM 6054 C CA . LYS B 1 291 ? 118.425 6.282 64.710 1.00 12.47 255 LYS B CA 1
ATOM 6055 C C . LYS B 1 291 ? 119.514 6.630 65.710 1.00 15.80 255 LYS B C 1
ATOM 6056 O O . LYS B 1 291 ? 120.673 6.826 65.338 1.00 21.61 255 LYS B O 1
ATOM 6062 N N . TYR B 1 292 ? 119.158 6.678 66.991 1.00 12.65 256 TYR B N 1
ATOM 6063 C CA . TYR B 1 292 ? 120.115 6.974 68.053 1.00 14.87 256 TYR B CA 1
ATOM 6064 C C . TYR B 1 292 ? 121.235 5.943 68.089 1.00 12.73 256 TYR B C 1
ATOM 6065 O O . TYR B 1 292 ? 122.412 6.285 68.237 1.00 13.00 256 TYR B O 1
ATOM 6074 N N . ALA B 1 293 ? 120.873 4.661 68.006 1.00 12.70 257 ALA B N 1
ATOM 6075 C CA . ALA B 1 293 ? 121.873 3.601 68.101 1.00 14.14 257 ALA B CA 1
ATOM 6076 C C . ALA B 1 293 ? 122.877 3.687 66.955 1.00 15.48 257 ALA B C 1
ATOM 6077 O O . ALA B 1 293 ? 124.058 3.373 67.141 1.00 16.03 257 ALA B O 1
ATOM 6079 N N . SER B 1 294 ? 122.420 4.092 65.752 1.00 13.10 258 SER B N 1
ATOM 6080 C CA . SER B 1 294 ? 123.328 4.261 64.622 1.00 15.57 258 SER B CA 1
ATOM 6081 C C . SER B 1 294 ? 124.170 5.522 64.756 1.00 14.96 258 SER B C 1
ATOM 6082 O O . SER B 1 294 ? 125.230 5.605 64.128 1.00 12.81 258 SER B O 1
ATOM 6085 N N . CYS B 1 295 ? 123.736 6.478 65.592 1.00 14.04 259 CYS B N 1
ATOM 6086 C CA . CYS B 1 295 ? 124.522 7.631 66.004 1.00 16.07 259 CYS B CA 1
ATOM 6087 C C . CYS B 1 295 ? 125.394 7.334 67.206 1.00 14.74 259 CYS B C 1
ATOM 6088 O O . CYS B 1 295 ? 126.068 8.243 67.708 1.00 17.23 259 CYS B O 1
ATOM 6091 N N . HIS B 1 296 ? 125.351 6.112 67.709 1.00 15.50 260 HIS B N 1
ATOM 6092 C CA . HIS B 1 296 ? 126.145 5.674 68.841 1.00 13.62 260 HIS B CA 1
ATOM 6093 C C . HIS B 1 296 ? 125.765 6.389 70.135 1.00 14.03 260 HIS B C 1
ATOM 6094 O O . HIS B 1 296 ? 126.556 6.467 71.075 1.00 19.12 260 HIS B O 1
ATOM 6101 N N . TYR B 1 297 ? 124.532 6.883 70.190 1.00 14.86 261 TYR B N 1
ATOM 6102 C CA . TYR B 1 297 ? 124.001 7.519 71.382 1.00 15.87 261 TYR B CA 1
ATOM 6103 C C . TYR B 1 297 ? 123.906 6.546 72.561 1.00 18.19 261 TYR B C 1
ATOM 6104 O O . TYR B 1 297 ? 124.027 6.964 73.715 1.00 14.81 261 TYR B O 1
ATOM 6113 N N . TYR B 1 298 ? 123.688 5.252 72.293 1.00 17.77 262 TYR B N 1
ATOM 6114 C CA . TYR B 1 298 ? 123.450 4.243 73.320 1.00 13.86 262 TYR B CA 1
ATOM 6115 C C . TYR B 1 298 ? 124.682 3.420 73.679 1.00 14.14 262 TYR B C 1
ATOM 6116 O O . TYR B 1 298 ? 124.540 2.366 74.305 1.00 14.19 262 TYR B O 1
ATOM 6125 N N . ASP B 1 299 ? 125.881 3.883 73.322 1.00 16.00 263 ASP B N 1
ATOM 6126 C CA . ASP B 1 299 ? 127.092 3.090 73.534 1.00 16.49 263 ASP B CA 1
ATOM 6127 C C . ASP B 1 299 ? 127.332 2.753 75.008 1.00 18.99 263 ASP B C 1
ATOM 6128 O O . ASP B 1 299 ? 127.897 1.699 75.307 1.00 21.94 263 ASP B O 1
ATOM 6133 N N . ASP B 1 300 ? 126.930 3.620 75.936 1.00 18.16 264 ASP B N 1
ATOM 6134 C CA . ASP B 1 300 ? 127.118 3.395 77.370 1.00 16.44 264 ASP B CA 1
ATOM 6135 C C . ASP B 1 300 ? 125.931 2.692 78.032 1.00 16.24 264 ASP B C 1
ATOM 6136 O O . ASP B 1 300 ? 125.901 2.577 79.259 1.00 21.71 264 ASP B O 1
ATOM 6141 N N . LEU B 1 301 ? 124.948 2.243 77.260 1.00 18.56 265 LEU B N 1
ATOM 6142 C CA . LEU B 1 301 ? 123.788 1.549 77.817 1.00 19.28 265 LEU B CA 1
ATOM 6143 C C . LEU B 1 301 ? 124.201 0.259 78.525 1.00 18.79 265 LEU B C 1
ATOM 6144 O O . LEU B 1 301 ? 125.198 -0.364 78.172 1.00 21.55 265 LEU B O 1
ATOM 6149 N N . ILE B 1 302 ? 123.425 -0.142 79.540 1.00 20.60 266 ILE B N 1
ATOM 6150 C CA . ILE B 1 302 ? 123.684 -1.417 80.205 1.00 20.74 266 ILE B CA 1
ATOM 6151 C C . ILE B 1 302 ? 123.772 -2.515 79.162 1.00 16.02 266 ILE B C 1
ATOM 6152 O O . ILE B 1 302 ? 123.024 -2.531 78.181 1.00 18.91 266 ILE B O 1
ATOM 6157 N N . THR B 1 303 ? 124.715 -3.420 79.352 1.00 19.69 267 THR B N 1
ATOM 6158 C CA . THR B 1 303 ? 124.921 -4.520 78.428 1.00 20.57 267 THR B CA 1
ATOM 6159 C C . THR B 1 303 ? 124.320 -5.817 78.948 1.00 18.52 267 THR B C 1
ATOM 6160 O O . THR B 1 303 ? 124.503 -6.865 78.325 1.00 19.26 267 THR B O 1
ATOM 6164 N N . LYS B 1 304 ? 123.603 -5.763 80.074 1.00 17.01 268 LYS B N 1
ATOM 6165 C CA . LYS B 1 304 ? 122.793 -6.859 80.543 1.00 22.49 268 LYS B CA 1
ATOM 6166 C C . LYS B 1 304 ? 121.577 -6.334 81.286 1.00 20.48 268 LYS B C 1
ATOM 6167 O O . LYS B 1 304 ? 121.685 -5.328 81.993 1.00 20.46 268 LYS B O 1
ATOM 6173 N N . PRO B 1 305 ? 120.418 -6.972 81.131 1.00 22.23 269 PRO B N 1
ATOM 6174 C CA . PRO B 1 305 ? 119.227 -6.542 81.866 1.00 21.80 269 PRO B CA 1
ATOM 6175 C C . PRO B 1 305 ? 119.484 -6.490 83.363 1.00 26.12 269 PRO B C 1
ATOM 6176 O O . PRO B 1 305 ? 120.152 -7.359 83.918 1.00 30.54 269 PRO B O 1
ATOM 6180 N N . ASP B 1 306 ? 118.980 -5.441 84.020 1.00 25.50 270 ASP B N 1
ATOM 6181 C CA . ASP B 1 306 ? 119.091 -5.349 85.472 1.00 26.89 270 ASP B CA 1
ATOM 6182 C C . ASP B 1 306 ? 117.756 -5.205 86.186 1.00 27.43 270 ASP B C 1
ATOM 6183 O O . ASP B 1 306 ? 117.728 -5.260 87.421 1.00 28.46 270 ASP B O 1
ATOM 6188 N N . MET B 1 307 ? 116.657 -5.026 85.452 1.00 25.47 271 MET B N 1
ATOM 6189 C CA . MET B 1 307 ? 115.321 -4.846 86.022 1.00 23.76 271 MET B CA 1
ATOM 6190 C C . MET B 1 307 ? 115.250 -3.671 86.989 1.00 24.06 271 MET B C 1
ATOM 6191 O O . MET B 1 307 ? 114.456 -3.693 87.931 1.00 26.12 271 MET B O 1
ATOM 6196 N N . LYS B 1 308 ? 116.058 -2.628 86.763 1.00 22.56 272 LYS B N 1
ATOM 6197 C CA . LYS B 1 308 ? 116.124 -1.500 87.688 1.00 21.45 272 LYS B CA 1
ATOM 6198 C C . LYS B 1 308 ? 116.291 -0.165 86.968 1.00 20.68 272 LYS B C 1
ATOM 6199 O O . LYS B 1 308 ? 115.441 0.718 87.094 1.00 21.76 272 LYS B O 1
ATOM 6205 N N . THR B 1 309 ? 117.371 0.010 86.209 1.00 24.10 273 THR B N 1
ATOM 6206 C CA . THR B 1 309 ? 117.571 1.304 85.563 1.00 24.11 273 THR B CA 1
ATOM 6207 C C . THR B 1 309 ? 116.773 1.420 84.267 1.00 23.26 273 THR B C 1
ATOM 6208 O O . THR B 1 309 ? 116.386 2.528 83.878 1.00 21.25 273 THR B O 1
ATOM 6212 N N . GLY B 1 310 ? 116.459 0.302 83.630 1.00 22.66 274 GLY B N 1
ATOM 6213 C CA . GLY B 1 310 ? 115.670 0.312 82.408 1.00 18.02 274 GLY B CA 1
ATOM 6214 C C . GLY B 1 310 ? 115.469 -1.118 81.964 1.00 18.06 274 GLY B C 1
ATOM 6215 O O . GLY B 1 310 ? 116.068 -2.048 82.512 1.00 16.46 274 GLY B O 1
ATOM 6216 N N . TYR B 1 311 ? 114.604 -1.288 80.961 1.00 16.96 275 TYR B N 1
ATOM 6217 C CA . TYR B 1 311 ? 114.276 -2.609 80.434 1.00 16.87 275 TYR B CA 1
ATOM 6218 C C . TYR B 1 311 ? 114.996 -2.940 79.129 1.00 17.12 275 TYR B C 1
ATOM 6219 O O . TYR B 1 311 ? 114.842 -4.055 78.622 1.00 14.39 275 TYR B O 1
ATOM 6228 N N . THR B 1 312 ? 115.751 -1.994 78.576 1.00 19.08 276 THR B N 1
ATOM 6229 C CA . THR B 1 312 ? 116.454 -2.115 77.305 1.00 17.08 276 THR B CA 1
ATOM 6230 C C . THR B 1 312 ? 117.964 -2.242 77.542 1.00 13.69 276 THR B C 1
ATOM 6231 O O . THR B 1 312 ? 118.515 -1.606 78.444 1.00 17.00 276 THR B O 1
ATOM 6235 N N . PHE B 1 313 ? 118.634 -3.085 76.757 1.00 13.64 277 PHE B N 1
ATOM 6236 C CA . PHE B 1 313 ? 120.070 -3.277 76.916 1.00 15.33 277 PHE B CA 1
ATOM 6237 C C . PHE B 1 313 ? 120.737 -3.452 75.566 1.00 13.75 277 PHE B C 1
ATOM 6238 O O . PHE B 1 313 ? 120.091 -3.753 74.563 1.00 18.12 277 PHE B O 1
ATOM 6246 N N . ARG B 1 314 ? 122.048 -3.252 75.563 1.00 16.62 278 ARG B N 1
ATOM 6247 C CA . ARG B 1 314 ? 122.885 -3.350 74.369 1.00 16.62 278 ARG B CA 1
ATOM 6248 C C . ARG B 1 314 ? 123.555 -4.726 74.307 1.00 16.28 278 ARG B C 1
ATOM 6249 O O . ARG B 1 314 ? 124.309 -5.080 75.210 1.00 18.15 278 ARG B O 1
ATOM 6257 N N . ASP B 1 315 ? 123.328 -5.484 73.231 1.00 17.94 279 ASP B N 1
ATOM 6258 C CA . ASP B 1 315 ? 123.732 -6.900 73.187 1.00 21.34 279 ASP B CA 1
ATOM 6259 C C . ASP B 1 315 ? 125.077 -7.059 72.474 1.00 19.66 279 ASP B C 1
ATOM 6260 O O . ASP B 1 315 ? 125.133 -7.200 71.248 1.00 19.95 279 ASP B O 1
ATOM 6265 N N . LEU B 1 316 ? 126.157 -7.121 73.263 1.00 18.99 280 LEU B N 1
ATOM 6266 C CA . LEU B 1 316 ? 127.502 -7.208 72.690 1.00 22.20 280 LEU B CA 1
ATOM 6267 C C . LEU B 1 316 ? 127.732 -8.516 71.950 1.00 20.93 280 LEU B C 1
ATOM 6268 O O . LEU B 1 316 ? 128.464 -8.532 70.962 1.00 18.61 280 LEU B O 1
ATOM 6273 N N . GLU B 1 317 ? 127.133 -9.609 72.408 1.00 21.31 281 GLU B N 1
ATOM 6274 C CA . GLU B 1 317 ? 127.331 -10.899 71.755 1.00 20.68 281 GLU B CA 1
ATOM 6275 C C . GLU B 1 317 ? 126.722 -10.941 70.355 1.00 19.17 281 GLU B C 1
ATOM 6276 O O . GLU B 1 317 ? 127.260 -11.605 69.463 1.00 21.46 281 GLU B O 1
ATOM 6282 N N . LEU B 1 318 ? 125.586 -10.276 70.142 1.00 20.04 282 LEU B N 1
ATOM 6283 C CA . LEU B 1 318 ? 125.014 -10.234 68.800 1.00 14.81 282 LEU B CA 1
ATOM 6284 C C . LEU B 1 318 ? 125.716 -9.213 67.921 1.00 14.37 282 LEU B C 1
ATOM 6285 O O . LEU B 1 318 ? 125.828 -9.420 66.710 1.00 14.26 282 LEU B O 1
ATOM 6290 N N . GLU B 1 319 ? 126.175 -8.102 68.499 1.00 14.18 283 GLU B N 1
ATOM 6291 C CA . GLU B 1 319 ? 126.982 -7.167 67.729 1.00 13.90 283 GLU B CA 1
ATOM 6292 C C . GLU B 1 319 ? 128.180 -7.879 67.115 1.00 19.73 283 GLU B C 1
ATOM 6293 O O . GLU B 1 319 ? 128.546 -7.614 65.966 1.00 20.96 283 GLU B O 1
ATOM 6299 N N . GLU B 1 320 ? 128.812 -8.774 67.883 1.00 20.35 284 GLU B N 1
ATOM 6300 C CA . GLU B 1 320 ? 129.962 -9.538 67.404 1.00 18.31 284 GLU B CA 1
ATOM 6301 C C . GLU B 1 320 ? 129.561 -10.510 66.299 1.00 18.36 284 GLU B C 1
ATOM 6302 O O . GLU B 1 320 ? 130.302 -10.678 65.327 1.00 21.37 284 GLU B O 1
ATOM 6308 N N . GLU B 1 321 ? 128.383 -11.139 66.410 1.00 17.77 285 GLU B N 1
ATOM 6309 C CA . GLU B 1 321 ? 127.911 -12.021 65.343 1.00 15.67 285 GLU B CA 1
ATOM 6310 C C . GLU B 1 321 ? 127.526 -11.229 64.100 1.00 17.44 285 GLU B C 1
ATOM 6311 O O . GLU B 1 321 ? 127.728 -11.690 62.974 1.00 18.38 285 GLU B O 1
ATOM 6317 N N . VAL B 1 322 ? 126.951 -10.047 64.279 1.00 14.42 286 VAL B N 1
ATOM 6318 C CA . VAL B 1 322 ? 126.537 -9.272 63.124 1.00 13.94 286 VAL B CA 1
ATOM 6319 C C . VAL B 1 322 ? 127.749 -8.722 62.386 1.00 13.89 286 VAL B C 1
ATOM 6320 O O . VAL B 1 322 ? 127.778 -8.707 61.151 1.00 26.11 286 VAL B O 1
ATOM 6324 N N . LEU B 1 323 ? 128.770 -8.272 63.119 1.00 17.43 287 LEU B N 1
ATOM 6325 C CA . LEU B 1 323 ? 129.984 -7.777 62.474 1.00 17.19 287 LEU B CA 1
ATOM 6326 C C . LEU B 1 323 ? 130.604 -8.844 61.579 1.00 16.73 287 LEU B C 1
ATOM 6327 O O . LEU B 1 323 ? 131.016 -8.553 60.449 1.00 18.04 287 LEU B O 1
ATOM 6332 N N . LYS B 1 324 ? 130.629 -10.093 62.044 1.00 18.28 288 LYS B N 1
ATOM 6333 C CA . LYS B 1 324 ? 131.202 -11.184 61.256 1.00 18.07 288 LYS B CA 1
ATOM 6334 C C . LYS B 1 324 ? 130.405 -11.444 59.986 1.00 17.47 288 LYS B C 1
ATOM 6335 O O . LYS B 1 324 ? 130.987 -11.748 58.944 1.00 15.67 288 LYS B O 1
ATOM 6338 N N . VAL B 1 325 ? 129.078 -11.345 60.048 1.00 15.15 289 VAL B N 1
ATOM 6339 C CA . VAL B 1 325 ? 128.284 -11.527 58.844 1.00 15.97 289 VAL B CA 1
ATOM 6340 C C . VAL B 1 325 ? 128.620 -10.444 57.818 1.00 16.18 289 VAL B C 1
ATOM 6341 O O . VAL B 1 325 ? 128.715 -10.707 56.612 1.00 17.47 289 VAL B O 1
ATOM 6345 N N . CYS B 1 326 ? 128.824 -9.218 58.294 1.00 16.50 290 CYS B N 1
ATOM 6346 C CA . CYS B 1 326 ? 129.134 -8.067 57.449 1.00 17.53 290 CYS B CA 1
ATOM 6347 C C . CYS B 1 326 ? 130.517 -8.184 56.825 1.00 14.17 290 CYS B C 1
ATOM 6348 O O . CYS B 1 326 ? 130.740 -7.748 55.692 1.00 14.15 290 CYS B O 1
ATOM 6351 N N . GLN B 1 327 ? 131.471 -8.714 57.576 1.00 21.65 291 GLN B N 1
ATOM 6352 C CA . GLN B 1 327 ? 132.824 -8.916 57.072 1.00 14.78 291 GLN B CA 1
ATOM 6353 C C . GLN B 1 327 ? 132.902 -10.010 56.018 1.00 21.56 291 GLN B C 1
ATOM 6354 O O . GLN B 1 327 ? 133.838 -10.003 55.210 1.00 19.24 291 GLN B O 1
ATOM 6360 N N . ASN B 1 328 ? 131.940 -10.938 56.017 1.00 21.61 292 ASN B N 1
ATOM 6361 C CA . ASN B 1 328 ? 131.858 -12.052 55.083 1.00 22.16 292 ASN B CA 1
ATOM 6362 C C . ASN B 1 328 ? 130.851 -11.829 53.969 1.00 24.34 292 ASN B C 1
ATOM 6363 O O . ASN B 1 328 ? 130.663 -12.723 53.141 1.00 24.18 292 ASN B O 1
ATOM 6368 N N . ILE B 1 329 ? 130.192 -10.669 53.940 1.00 22.91 293 ILE B N 1
ATOM 6369 C CA . ILE B 1 329 ? 129.119 -10.422 52.986 1.00 19.32 293 ILE B CA 1
ATOM 6370 C C . ILE B 1 329 ? 129.652 -10.168 51.584 1.00 23.06 293 ILE B C 1
ATOM 6371 O O . ILE B 1 329 ? 128.879 -10.215 50.620 1.00 25.59 293 ILE B O 1
ATOM 6376 N N . GLY B 1 330 ? 130.939 -9.845 51.445 1.00 19.51 294 GLY B N 1
ATOM 6377 C CA . GLY B 1 330 ? 131.586 -9.795 50.161 1.00 18.40 294 GLY B CA 1
ATOM 6378 C C . GLY B 1 330 ? 131.602 -8.437 49.499 1.00 19.43 294 GLY B C 1
ATOM 6379 O O . GLY B 1 330 ? 132.458 -8.192 48.637 1.00 19.86 294 GLY B O 1
ATOM 6380 N N . MET B 1 331 ? 130.676 -7.558 49.866 1.00 15.83 295 MET B N 1
ATOM 6381 C CA . MET B 1 331 ? 130.571 -6.241 49.254 1.00 15.59 295 MET B CA 1
ATOM 6382 C C . MET B 1 331 ? 131.646 -5.288 49.755 1.00 15.68 295 MET B C 1
ATOM 6383 O O . MET B 1 331 ? 132.050 -4.382 49.024 1.00 17.43 295 MET B O 1
ATOM 6388 N N . GLY B 1 332 ? 132.107 -5.465 50.985 1.00 14.44 296 GLY B N 1
ATOM 6389 C CA . GLY B 1 332 ? 133.206 -4.661 51.449 1.00 14.27 296 GLY B CA 1
ATOM 6390 C C . GLY B 1 332 ? 132.863 -3.191 51.371 1.00 15.10 296 GLY B C 1
ATOM 6391 O O . GLY B 1 332 ? 131.703 -2.795 51.303 1.00 16.48 296 GLY B O 1
ATOM 6392 N N . ALA B 1 333 ? 133.911 -2.370 51.354 1.00 15.76 297 ALA B N 1
ATOM 6393 C CA . ALA B 1 333 ? 133.742 -0.921 51.268 1.00 17.78 297 ALA B CA 1
ATOM 6394 C C . ALA B 1 333 ? 133.487 -0.558 49.805 1.00 20.40 297 ALA B C 1
ATOM 6395 O O . ALA B 1 333 ? 134.370 -0.094 49.087 1.00 14.49 297 ALA B O 1
ATOM 6397 N N . GLN B 1 334 ? 132.253 -0.831 49.361 1.00 19.07 298 GLN B N 1
ATOM 6398 C CA . GLN B 1 334 ? 131.689 -0.446 48.060 1.00 18.06 298 GLN B CA 1
ATOM 6399 C C . GLN B 1 334 ? 132.152 -1.297 46.881 1.00 15.10 298 GLN B C 1
ATOM 6400 O O . GLN B 1 334 ? 131.380 -1.516 45.951 1.00 15.46 298 GLN B O 1
ATOM 6406 N N . PHE B 1 335 ? 133.400 -1.747 46.864 1.00 23.15 299 PHE B N 1
ATOM 6407 C CA . PHE B 1 335 ? 133.886 -2.451 45.687 1.00 21.30 299 PHE B CA 1
ATOM 6408 C C . PHE B 1 335 ? 134.546 -3.765 46.053 1.00 15.66 299 PHE B C 1
ATOM 6409 O O . PHE B 1 335 ? 135.558 -4.144 45.482 1.00 16.70 299 PHE B O 1
ATOM 6417 N N . GLY B 1 336 ? 133.950 -4.509 46.970 1.00 19.82 300 GLY B N 1
ATOM 6418 C CA . GLY B 1 336 ? 134.447 -5.825 47.312 1.00 17.14 300 GLY B CA 1
ATOM 6419 C C . GLY B 1 336 ? 135.406 -5.795 48.483 1.00 19.48 300 GLY B C 1
ATOM 6420 O O . GLY B 1 336 ? 136.329 -4.977 48.510 1.00 22.92 300 GLY B O 1
ATOM 6421 N N . GLY B 1 337 ? 135.202 -6.645 49.464 1.00 18.91 301 GLY B N 1
ATOM 6422 C CA . GLY B 1 337 ? 136.191 -6.726 50.509 1.00 15.27 301 GLY B CA 1
ATOM 6423 C C . GLY B 1 337 ? 135.569 -7.068 51.850 1.00 15.06 301 GLY B C 1
ATOM 6424 O O . GLY B 1 337 ? 134.592 -7.802 51.926 1.00 15.23 301 GLY B O 1
ATOM 6425 N N . LYS B 1 338 ? 136.204 -6.565 52.904 1.00 18.30 302 LYS B N 1
ATOM 6426 C CA . LYS B 1 338 ? 135.806 -6.890 54.263 1.00 16.95 302 LYS B CA 1
ATOM 6427 C C . LYS B 1 338 ? 135.047 -5.764 54.947 1.00 17.23 302 LYS B C 1
ATOM 6428 O O . LYS B 1 338 ? 134.270 -6.035 55.857 1.00 14.17 302 LYS B O 1
ATOM 6434 N N . TYR B 1 339 ? 135.210 -4.524 54.514 1.00 16.47 303 TYR B N 1
ATOM 6435 C CA . TYR B 1 339 ? 134.766 -3.386 55.318 1.00 13.77 303 TYR B CA 1
ATOM 6436 C C . TYR B 1 339 ? 133.402 -2.837 54.905 1.00 15.18 303 TYR B C 1
ATOM 6437 O O . TYR B 1 339 ? 133.200 -1.634 54.797 1.00 17.58 303 TYR B O 1
ATOM 6446 N N . TYR B 1 340 ? 132.427 -3.738 54.775 1.00 13.51 304 TYR B N 1
ATOM 6447 C CA . TYR B 1 340 ? 131.014 -3.370 54.739 1.00 13.29 304 TYR B CA 1
ATOM 6448 C C . TYR B 1 340 ? 130.639 -2.535 55.954 1.00 13.56 304 TYR B C 1
ATOM 6449 O O . TYR B 1 340 ? 129.850 -1.597 55.857 1.00 12.87 304 TYR B O 1
ATOM 6458 N N . ALA B 1 341 ? 131.211 -2.858 57.106 1.00 17.11 305 ALA B N 1
ATOM 6459 C CA . ALA B 1 341 ? 130.883 -2.198 58.359 1.00 19.24 305 ALA B CA 1
ATOM 6460 C C . ALA B 1 341 ? 132.153 -1.817 59.116 1.00 15.67 305 ALA B C 1
ATOM 6461 O O . ALA B 1 341 ? 133.055 -2.646 59.285 1.00 14.44 305 ALA B O 1
ATOM 6463 N N . HIS B 1 342 ? 132.215 -0.551 59.552 1.00 18.13 306 HIS B N 1
ATOM 6464 C CA . HIS B 1 342 ? 133.150 -0.143 60.599 1.00 18.98 306 HIS B CA 1
ATOM 6465 C C . HIS B 1 342 ? 132.883 -0.904 61.892 1.00 18.84 306 HIS B C 1
ATOM 6466 O O . HIS B 1 342 ? 133.807 -1.445 62.504 1.00 24.31 306 HIS B O 1
ATOM 6473 N N . ASP B 1 343 ? 131.627 -0.913 62.347 1.00 16.31 307 ASP B N 1
ATOM 6474 C CA . ASP B 1 343 ? 131.262 -1.537 63.615 1.00 14.16 307 ASP B CA 1
ATOM 6475 C C . ASP B 1 343 ? 129.757 -1.761 63.631 1.00 15.04 307 ASP B C 1
ATOM 6476 O O . ASP B 1 343 ? 129.074 -1.472 62.655 1.00 14.37 307 ASP B O 1
ATOM 6481 N N . VAL B 1 344 ? 129.245 -2.292 64.754 1.00 18.23 308 VAL B N 1
ATOM 6482 C CA . VAL B 1 344 ? 127.848 -2.718 64.890 1.00 18.34 308 VAL B CA 1
ATOM 6483 C C . VAL B 1 344 ? 127.332 -2.364 66.282 1.00 12.76 308 VAL B C 1
ATOM 6484 O O . VAL B 1 344 ? 128.062 -2.484 67.271 1.00 13.11 308 VAL B O 1
ATOM 6488 N N . ARG B 1 345 ? 126.058 -1.949 66.357 1.00 15.49 309 ARG B N 1
ATOM 6489 C CA . ARG B 1 345 ? 125.334 -1.735 67.609 1.00 12.52 309 ARG B CA 1
ATOM 6490 C C . ARG B 1 345 ? 124.027 -2.509 67.573 1.00 16.63 309 ARG B C 1
ATOM 6491 O O . ARG B 1 345 ? 123.325 -2.484 66.563 1.00 15.54 309 ARG B O 1
ATOM 6499 N N . VAL B 1 346 ? 123.704 -3.214 68.656 1.00 19.26 310 VAL B N 1
ATOM 6500 C CA . VAL B 1 346 ? 122.484 -4.021 68.733 1.00 16.34 310 VAL B CA 1
ATOM 6501 C C . VAL B 1 346 ? 121.772 -3.668 70.030 1.00 14.17 310 VAL B C 1
ATOM 6502 O O . VAL B 1 346 ? 122.356 -3.795 71.106 1.00 15.65 310 VAL B O 1
ATOM 6506 N N . ILE B 1 347 ? 120.513 -3.247 69.933 1.00 12.24 311 ILE B N 1
ATOM 6507 C CA . ILE B 1 347 ? 119.725 -2.836 71.088 1.00 12.47 311 ILE B CA 1
ATOM 6508 C C . ILE B 1 347 ? 118.564 -3.809 71.236 1.00 12.27 311 ILE B C 1
ATOM 6509 O O . ILE B 1 347 ? 117.875 -4.103 70.260 1.00 12.77 311 ILE B O 1
ATOM 6514 N N . ARG B 1 348 ? 118.358 -4.328 72.438 1.00 16.01 312 ARG B N 1
ATOM 6515 C CA . ARG B 1 348 ? 117.270 -5.267 72.678 1.00 17.11 312 ARG B CA 1
ATOM 6516 C C . ARG B 1 348 ? 116.218 -4.641 73.588 1.00 17.71 312 ARG B C 1
ATOM 6517 O O . ARG B 1 348 ? 116.494 -4.372 74.759 1.00 15.03 312 ARG B O 1
ATOM 6525 N N . MET B 1 349 ? 114.998 -4.461 73.064 1.00 17.18 313 MET B N 1
ATOM 6526 C CA . MET B 1 349 ? 113.908 -3.794 73.772 1.00 15.28 313 MET B CA 1
ATOM 6527 C C . MET B 1 349 ? 112.808 -4.760 74.171 1.00 14.57 313 MET B C 1
ATOM 6528 O O . MET B 1 349 ? 112.663 -5.840 73.587 1.00 16.48 313 MET B O 1
ATOM 6533 N N . PRO B 1 350 ? 111.982 -4.378 75.137 1.00 14.44 314 PRO B N 1
ATOM 6534 C CA . PRO B 1 350 ? 110.789 -5.167 75.443 1.00 15.17 314 PRO B CA 1
ATOM 6535 C C . PRO B 1 350 ? 109.770 -5.102 74.309 1.00 16.72 314 PRO B C 1
ATOM 6536 O O . PRO B 1 350 ? 109.842 -4.267 73.409 1.00 20.35 314 PRO B O 1
ATOM 6540 N N . ARG B 1 351 ? 108.799 -6.016 74.362 1.00 15.91 315 ARG B N 1
ATOM 6541 C CA . ARG B 1 351 ? 107.832 -6.169 73.284 1.00 16.82 315 ARG B CA 1
ATOM 6542 C C . ARG B 1 351 ? 106.494 -6.656 73.835 1.00 16.05 315 ARG B C 1
ATOM 6543 O O . ARG B 1 351 ? 106.426 -7.300 74.886 1.00 13.21 315 ARG B O 1
ATOM 6551 N N . HIS B 1 352 ? 105.433 -6.327 73.108 1.00 11.62 316 HIS B N 1
ATOM 6552 C CA . HIS B 1 352 ? 104.133 -6.932 73.311 1.00 11.85 316 HIS B CA 1
ATOM 6553 C C . HIS B 1 352 ? 104.233 -8.394 72.910 1.00 12.14 316 HIS B C 1
ATOM 6554 O O . HIS B 1 352 ? 105.002 -8.752 72.028 1.00 15.54 316 HIS B O 1
ATOM 6561 N N . GLY B 1 353 ? 103.498 -9.256 73.593 1.00 15.23 317 GLY B N 1
ATOM 6562 C CA . GLY B 1 353 ? 103.608 -10.677 73.288 1.00 15.21 317 GLY B CA 1
ATOM 6563 C C . GLY B 1 353 ? 103.410 -11.020 71.822 1.00 16.69 317 GLY B C 1
ATOM 6564 O O . GLY B 1 353 ? 104.030 -11.958 71.311 1.00 19.15 317 GLY B O 1
ATOM 6565 N N . ALA B 1 354 ? 102.567 -10.259 71.121 1.00 15.90 318 ALA B N 1
ATOM 6566 C CA . ALA B 1 354 ? 102.240 -10.490 69.721 1.00 15.48 318 ALA B CA 1
ATOM 6567 C C . ALA B 1 354 ? 103.185 -9.816 68.731 1.00 12.44 318 ALA B C 1
ATOM 6568 O O . ALA B 1 354 ? 103.004 -9.988 67.526 1.00 12.78 318 ALA B O 1
ATOM 6570 N N . SER B 1 355 ? 104.197 -9.089 69.191 1.00 13.18 319 SER B N 1
ATOM 6571 C CA . SER B 1 355 ? 104.985 -8.221 68.331 1.00 13.38 319 SER B CA 1
ATOM 6572 C C . SER B 1 355 ? 106.480 -8.458 68.494 1.00 14.43 319 SER B C 1
ATOM 6573 O O . SER B 1 355 ? 106.970 -8.777 69.577 1.00 12.67 319 SER B O 1
ATOM 6576 N N . CYS B 1 356 ? 107.212 -8.269 67.399 1.00 11.81 320 CYS B N 1
ATOM 6577 C CA . CYS B 1 356 ? 108.667 -8.135 67.445 1.00 12.85 320 CYS B CA 1
ATOM 6578 C C . CYS B 1 356 ? 109.084 -7.283 66.257 1.00 13.03 320 CYS B C 1
ATOM 6579 O O . CYS B 1 356 ? 109.570 -7.790 65.243 1.00 11.71 320 CYS B O 1
ATOM 6582 N N . PRO B 1 357 ? 108.832 -5.978 66.330 1.00 14.61 321 PRO B N 1
ATOM 6583 C CA . PRO B 1 357 ? 109.371 -5.069 65.315 1.00 17.79 321 PRO B CA 1
ATOM 6584 C C . PRO B 1 357 ? 110.883 -5.129 65.355 1.00 13.69 321 PRO B C 1
ATOM 6585 O O . PRO B 1 357 ? 111.485 -5.277 66.413 1.00 11.67 321 PRO B O 1
ATOM 6589 N N . ILE B 1 358 ? 111.501 -5.070 64.196 1.00 12.85 322 ILE B N 1
ATOM 6590 C CA . ILE B 1 358 ? 112.953 -5.054 64.124 1.00 11.70 322 ILE B CA 1
ATOM 6591 C C . ILE B 1 358 ? 113.355 -3.898 63.225 1.00 11.09 322 ILE B C 1
ATOM 6592 O O . ILE B 1 358 ? 112.797 -3.726 62.143 1.00 18.92 322 ILE B O 1
ATOM 6597 N N . GLY B 1 359 ? 114.293 -3.092 63.681 1.00 10.94 323 GLY B N 1
ATOM 6598 C CA . GLY B 1 359 ? 114.858 -2.026 62.875 1.00 14.06 323 GLY B CA 1
ATOM 6599 C C . GLY B 1 359 ? 116.304 -2.336 62.533 1.00 13.90 323 GLY B C 1
ATOM 6600 O O . GLY B 1 359 ? 117.065 -2.786 63.387 1.00 11.97 323 GLY B O 1
ATOM 6601 N N . ILE B 1 360 ? 116.664 -2.124 61.274 1.00 13.87 324 ILE B N 1
ATOM 6602 C CA . ILE B 1 360 ? 118.053 -2.169 60.850 1.00 11.25 324 ILE B CA 1
ATOM 6603 C C . ILE B 1 360 ? 118.331 -0.904 60.056 1.00 11.24 324 ILE B C 1
ATOM 6604 O O . ILE B 1 360 ? 117.454 -0.412 59.346 1.00 11.27 324 ILE B O 1
ATOM 6609 N N . GLY B 1 361 ? 119.539 -0.363 60.193 1.00 11.81 325 GLY B N 1
ATOM 6610 C CA . GLY B 1 361 ? 119.877 0.904 59.574 1.00 11.25 325 GLY B CA 1
ATOM 6611 C C . GLY B 1 361 ? 121.372 1.109 59.624 1.00 14.50 325 GLY B C 1
ATOM 6612 O O . GLY B 1 361 ? 122.106 0.299 60.190 1.00 16.90 325 GLY B O 1
ATOM 6613 N N . VAL B 1 362 ? 121.828 2.197 58.999 1.00 17.66 326 VAL B N 1
ATOM 6614 C CA . VAL B 1 362 ? 123.258 2.503 58.914 1.00 18.47 326 VAL B CA 1
ATOM 6615 C C . VAL B 1 362 ? 123.503 3.984 59.134 1.00 15.96 326 VAL B C 1
ATOM 6616 O O . VAL B 1 362 ? 122.668 4.828 58.804 1.00 13.90 326 VAL B O 1
ATOM 6620 N N . SER B 1 363 ? 124.672 4.290 59.690 1.00 16.13 327 SER B N 1
ATOM 6621 C CA . SER B 1 363 ? 125.318 5.574 59.469 1.00 14.69 327 SER B CA 1
ATOM 6622 C C . SER B 1 363 ? 126.250 5.424 58.270 1.00 13.86 327 SER B C 1
ATOM 6623 O O . SER B 1 363 ? 127.035 4.482 58.210 1.00 14.05 327 SER B O 1
ATOM 6626 N N . CYS B 1 364 ? 126.130 6.328 57.306 1.00 16.04 328 CYS B N 1
ATOM 6627 C CA . CYS B 1 364 ? 126.878 6.265 56.056 1.00 15.82 328 CYS B CA 1
ATOM 6628 C C . CYS B 1 364 ? 128.277 6.863 56.252 1.00 16.56 328 CYS B C 1
ATOM 6629 O O . CYS B 1 364 ? 128.695 7.186 57.366 1.00 17.90 328 CYS B O 1
ATOM 6632 N N . SER B 1 365 ? 129.028 7.023 55.165 1.00 16.81 329 SER B N 1
ATOM 6633 C CA . SER B 1 365 ? 130.355 7.632 55.271 1.00 16.81 329 SER B CA 1
ATOM 6634 C C . SER B 1 365 ? 130.294 9.084 55.732 1.00 13.16 329 SER B C 1
ATOM 6635 O O . SER B 1 365 ? 131.263 9.571 56.308 1.00 13.22 329 SER B O 1
ATOM 6638 N N . ALA B 1 366 ? 129.170 9.775 55.519 1.00 13.12 330 ALA B N 1
ATOM 6639 C CA . ALA B 1 366 ? 128.921 11.073 56.144 1.00 13.09 330 ALA B CA 1
ATOM 6640 C C . ALA B 1 366 ? 128.303 10.866 57.532 1.00 14.04 330 ALA B C 1
ATOM 6641 O O . ALA B 1 366 ? 127.114 11.076 57.765 1.00 17.61 330 ALA B O 1
ATOM 6643 N N . ASP B 1 367 ? 129.147 10.465 58.476 1.00 12.55 331 ASP B N 1
ATOM 6644 C CA . ASP B 1 367 ? 128.742 10.097 59.835 1.00 12.21 331 ASP B CA 1
ATOM 6645 C C . ASP B 1 367 ? 128.744 11.389 60.651 1.00 16.35 331 ASP B C 1
ATOM 6646 O O . ASP B 1 367 ? 129.757 11.775 61.229 1.00 17.19 331 ASP B O 1
ATOM 6651 N N . ARG B 1 368 ? 127.578 12.065 60.698 1.00 14.71 332 ARG B N 1
ATOM 6652 C CA . ARG B 1 368 ? 127.443 13.473 61.102 1.00 12.32 332 ARG B CA 1
ATOM 6653 C C . ARG B 1 368 ? 126.469 13.650 62.267 1.00 12.08 332 ARG B C 1
ATOM 6654 O O . ARG B 1 368 ? 125.264 13.742 62.051 1.00 12.01 332 ARG B O 1
ATOM 6662 N N . GLN B 1 369 ? 126.989 13.702 63.494 1.00 12.72 333 GLN B N 1
ATOM 6663 C CA . GLN B 1 369 ? 126.193 13.990 64.677 1.00 11.84 333 GLN B CA 1
ATOM 6664 C C . GLN B 1 369 ? 127.065 14.654 65.736 1.00 17.70 333 GLN B C 1
ATOM 6665 O O . GLN B 1 369 ? 128.283 14.457 65.778 1.00 15.74 333 GLN B O 1
ATOM 6671 N N . ALA B 1 370 ? 126.428 15.468 66.576 1.00 15.49 334 ALA B N 1
ATOM 6672 C CA . ALA B 1 370 ? 127.107 16.182 67.645 1.00 17.09 334 ALA B CA 1
ATOM 6673 C C . ALA B 1 370 ? 126.173 16.289 68.833 1.00 15.43 334 ALA B C 1
ATOM 6674 O O . ALA B 1 370 ? 125.000 16.628 68.665 1.00 16.15 334 ALA B O 1
ATOM 6676 N N . LEU B 1 371 ? 126.687 15.959 70.017 1.00 15.78 335 LEU B N 1
ATOM 6677 C CA . LEU B 1 371 ? 125.985 16.262 71.252 1.00 14.19 335 LEU B CA 1
ATOM 6678 C C . LEU B 1 371 ? 126.266 17.703 71.661 1.00 13.12 335 LEU B C 1
ATOM 6679 O O . LEU B 1 371 ? 127.275 18.294 71.275 1.00 15.03 335 LEU B O 1
ATOM 6684 N N . GLY B 1 372 ? 125.329 18.286 72.402 1.00 14.32 336 GLY B N 1
ATOM 6685 C CA . GLY B 1 372 ? 125.476 19.634 72.907 1.00 14.80 336 GLY B CA 1
ATOM 6686 C C . GLY B 1 372 ? 124.707 19.764 74.203 1.00 15.49 336 GLY B C 1
ATOM 6687 O O . GLY B 1 372 ? 123.916 18.890 74.568 1.00 15.91 336 GLY B O 1
ATOM 6688 N N . LYS B 1 373 ? 124.942 20.873 74.899 1.00 17.73 337 LYS B N 1
ATOM 6689 C CA . LYS B 1 373 ? 124.227 21.137 76.135 1.00 16.56 337 LYS B CA 1
ATOM 6690 C C . LYS B 1 373 ? 124.436 22.582 76.562 1.00 19.77 337 LYS B C 1
ATOM 6691 O O . LYS B 1 373 ? 125.431 23.218 76.212 1.00 19.23 337 LYS B O 1
ATOM 6697 N N . ILE B 1 374 ? 123.436 23.098 77.268 1.00 22.82 338 ILE B N 1
ATOM 6698 C CA . ILE B 1 374 ? 123.428 24.438 77.838 1.00 21.65 338 ILE B CA 1
ATOM 6699 C C . ILE B 1 374 ? 123.123 24.279 79.316 1.00 20.27 338 ILE B C 1
ATOM 6700 O O . ILE B 1 374 ? 122.150 23.616 79.674 1.00 14.68 338 ILE B O 1
ATOM 6705 N N . ASN B 1 375 ? 123.965 24.849 80.172 1.00 18.82 339 ASN B N 1
ATOM 6706 C CA . ASN B 1 375 ? 123.743 24.763 81.607 1.00 19.80 339 ASN B CA 1
ATOM 6707 C C . ASN B 1 375 ? 124.202 26.075 82.228 1.00 22.12 339 ASN B C 1
ATOM 6708 O O . ASN B 1 375 ? 124.437 27.059 81.529 1.00 23.16 339 ASN B O 1
ATOM 6713 N N . LYS B 1 376 ? 124.314 26.101 83.556 1.00 23.93 340 LYS B N 1
ATOM 6714 C CA . LYS B 1 376 ? 124.691 27.336 84.232 1.00 26.54 340 LYS B CA 1
ATOM 6715 C C . LYS B 1 376 ? 126.119 27.755 83.923 1.00 26.76 340 LYS B C 1
ATOM 6716 O O . LYS B 1 376 ? 126.481 28.894 84.216 1.00 25.77 340 LYS B O 1
ATOM 6722 N N . ASP B 1 377 ? 126.920 26.873 83.324 1.00 25.06 341 ASP B N 1
ATOM 6723 C CA . ASP B 1 377 ? 128.290 27.180 82.960 1.00 19.66 341 ASP B CA 1
ATOM 6724 C C . ASP B 1 377 ? 128.460 27.484 81.481 1.00 19.58 341 ASP B C 1
ATOM 6725 O O . ASP B 1 377 ? 129.594 27.688 81.050 1.00 23.03 341 ASP B O 1
ATOM 6730 N N . GLY B 1 378 ? 127.379 27.494 80.683 1.00 20.08 342 GLY B N 1
ATOM 6731 C CA . GLY B 1 378 ? 127.442 28.027 79.334 1.00 19.64 342 GLY B CA 1
ATOM 6732 C C . GLY B 1 378 ? 126.885 27.083 78.276 1.00 19.50 342 GLY B C 1
ATOM 6733 O O . GLY B 1 378 ? 126.111 26.162 78.566 1.00 18.36 342 GLY B O 1
ATOM 6734 N N . VAL B 1 379 ? 127.319 27.312 77.040 1.00 19.45 343 VAL B N 1
ATOM 6735 C CA . VAL B 1 379 ? 126.863 26.585 75.860 1.00 15.70 343 VAL B CA 1
ATOM 6736 C C . VAL B 1 379 ? 127.989 25.643 75.431 1.00 18.08 343 VAL B C 1
ATOM 6737 O O . VAL B 1 379 ? 129.110 26.086 75.150 1.00 16.41 343 VAL B O 1
ATOM 6741 N N . TRP B 1 380 ? 127.695 24.346 75.394 1.00 20.59 344 TRP B N 1
ATOM 6742 C CA . TRP B 1 380 ? 128.686 23.308 75.155 1.00 19.75 344 TRP B CA 1
ATOM 6743 C C . TRP B 1 380 ? 128.381 22.560 73.870 1.00 17.90 344 TRP B C 1
ATOM 6744 O O . TRP B 1 380 ? 127.222 22.303 73.549 1.00 13.94 344 TRP B O 1
ATOM 6755 N N . LEU B 1 381 ? 129.429 22.169 73.163 1.00 19.32 345 LEU B N 1
ATOM 6756 C CA . LEU B 1 381 ? 129.272 21.422 71.930 1.00 13.80 345 LEU B CA 1
ATOM 6757 C C . LEU B 1 381 ? 130.335 20.341 71.870 1.00 13.59 345 LEU B C 1
ATOM 6758 O O . LEU B 1 381 ? 131.510 20.617 72.111 1.00 13.83 345 LEU B O 1
ATOM 6763 N N . GLU B 1 382 ? 129.918 19.127 71.521 1.00 13.18 346 GLU B N 1
ATOM 6764 C CA . GLU B 1 382 ? 130.840 18.018 71.343 1.00 13.69 346 GLU B CA 1
ATOM 6765 C C . GLU B 1 382 ? 131.976 18.425 70.414 1.00 16.57 346 GLU B C 1
ATOM 6766 O O . GLU B 1 382 ? 131.756 18.999 69.343 1.00 15.01 346 GLU B O 1
ATOM 6772 N N . GLU B 1 383 ? 133.194 18.117 70.848 1.00 20.27 347 GLU B N 1
ATOM 6773 C CA . GLU B 1 383 ? 134.403 18.420 70.102 1.00 20.93 347 GLU B CA 1
ATOM 6774 C C . GLU B 1 383 ? 134.649 17.340 69.055 1.00 20.02 347 GLU B C 1
ATOM 6775 O O . GLU B 1 383 ? 134.856 16.173 69.394 1.00 19.90 347 GLU B O 1
ATOM 6781 N N . LEU B 1 384 ? 134.612 17.716 67.788 1.00 19.74 348 LEU B N 1
ATOM 6782 C CA . LEU B 1 384 ? 134.949 16.783 66.729 1.00 17.26 348 LEU B CA 1
ATOM 6783 C C . LEU B 1 384 ? 136.427 16.933 66.382 1.00 17.20 348 LEU B C 1
ATOM 6784 O O . LEU B 1 384 ? 137.126 17.785 66.931 1.00 18.05 348 LEU B O 1
ATOM 6789 N N . GLU B 1 385 ? 136.920 16.105 65.455 1.00 17.53 349 GLU B N 1
ATOM 6790 C CA . GLU B 1 385 ? 138.356 16.040 65.186 1.00 19.99 349 GLU B CA 1
ATOM 6791 C C . GLU B 1 385 ? 138.793 17.245 64.361 1.00 19.39 349 GLU B C 1
ATOM 6792 O O . GLU B 1 385 ? 138.464 17.355 63.178 1.00 19.05 349 GLU B O 1
ATOM 6798 N N A MET B 1 386 ? 139.547 18.144 64.989 0.43 20.91 350 MET B N 1
ATOM 6799 N N B MET B 1 386 ? 139.554 18.139 64.977 0.57 20.85 350 MET B N 1
ATOM 6800 C CA A MET B 1 386 ? 139.990 19.365 64.332 0.43 23.19 350 MET B CA 1
ATOM 6801 C CA B MET B 1 386 ? 139.969 19.372 64.327 0.57 23.18 350 MET B CA 1
ATOM 6802 C C A MET B 1 386 ? 141.126 19.130 63.351 0.43 24.87 350 MET B C 1
ATOM 6803 C C B MET B 1 386 ? 141.231 19.214 63.483 0.57 24.98 350 MET B C 1
ATOM 6804 O O A MET B 1 386 ? 141.299 19.930 62.425 0.43 25.58 350 MET B O 1
ATOM 6805 O O B MET B 1 386 ? 141.592 20.156 62.770 0.57 26.02 350 MET B O 1
ATOM 6814 N N . GLU B 1 387 ? 141.892 18.052 63.527 1.00 25.63 351 GLU B N 1
ATOM 6815 C CA . GLU B 1 387 ? 143.104 17.778 62.748 1.00 24.10 351 GLU B CA 1
ATOM 6816 C C . GLU B 1 387 ? 143.016 16.395 62.103 1.00 23.38 351 GLU B C 1
ATOM 6817 O O . GLU B 1 387 ? 143.688 15.456 62.545 1.00 22.30 351 GLU B O 1
ATOM 6823 N N . PRO B 1 388 ? 142.184 16.223 61.070 1.00 22.86 352 PRO B N 1
ATOM 6824 C CA . PRO B 1 388 ? 142.021 14.884 60.483 1.00 23.10 352 PRO B CA 1
ATOM 6825 C C . PRO B 1 388 ? 143.214 14.398 59.679 1.00 26.04 352 PRO B C 1
ATOM 6826 O O . PRO B 1 388 ? 143.288 13.195 59.401 1.00 28.16 352 PRO B O 1
ATOM 6830 N N . SER B 1 389 ? 144.152 15.280 59.318 1.00 24.78 353 SER B N 1
ATOM 6831 C CA . SER B 1 389 ? 145.301 14.900 58.498 1.00 20.38 353 SER B CA 1
ATOM 6832 C C . SER B 1 389 ? 146.207 13.898 59.192 1.00 18.71 353 SER B C 1
ATOM 6833 O O . SER B 1 389 ? 146.970 13.201 58.521 1.00 16.60 353 SER B O 1
ATOM 6836 N N . GLN B 1 390 ? 146.175 13.834 60.517 1.00 19.05 354 GLN B N 1
ATOM 6837 C CA . GLN B 1 390 ? 147.047 12.890 61.194 1.00 23.09 354 GLN B CA 1
ATOM 6838 C C . GLN B 1 390 ? 146.576 11.450 61.035 1.00 21.69 354 GLN B C 1
ATOM 6839 O O . GLN B 1 390 ? 147.334 10.533 61.348 1.00 22.30 354 GLN B O 1
ATOM 6845 N N . TYR B 1 391 ? 145.368 11.238 60.522 1.00 21.55 355 TYR B N 1
ATOM 6846 C CA . TYR B 1 391 ? 144.831 9.912 60.250 1.00 19.92 355 TYR B CA 1
ATOM 6847 C C . TYR B 1 391 ? 145.134 9.418 58.835 1.00 20.72 355 TYR B C 1
ATOM 6848 O O . TYR B 1 391 ? 144.793 8.283 58.507 1.00 21.87 355 TYR B O 1
ATOM 6857 N N . LEU B 1 392 ? 145.752 10.223 57.984 1.00 22.58 356 LEU B N 1
ATOM 6858 C CA . LEU B 1 392 ? 146.140 9.708 56.683 1.00 24.28 356 LEU B CA 1
ATOM 6859 C C . LEU B 1 392 ? 147.361 8.802 56.824 1.00 25.86 356 LEU B C 1
ATOM 6860 O O . LEU B 1 392 ? 148.332 9.153 57.507 1.00 25.69 356 LEU B O 1
ATOM 6865 N N . PRO B 1 393 ? 147.366 7.649 56.172 1.00 27.17 357 PRO B N 1
ATOM 6866 C CA . PRO B 1 393 ? 148.553 6.801 56.243 1.00 28.05 357 PRO B CA 1
ATOM 6867 C C . PRO B 1 393 ? 149.668 7.447 55.440 1.00 30.70 357 PRO B C 1
ATOM 6868 O O . PRO B 1 393 ? 149.418 8.267 54.551 1.00 33.27 357 PRO B O 1
ATOM 6872 N N . ASP B 1 394 ? 150.909 7.104 55.803 1.00 30.65 358 ASP B N 1
ATOM 6873 C CA . ASP B 1 394 ? 152.101 7.555 55.083 1.00 32.43 358 ASP B CA 1
ATOM 6874 C C . ASP B 1 394 ? 152.353 6.574 53.951 1.00 34.40 358 ASP B C 1
ATOM 6875 O O . ASP B 1 394 ? 153.114 5.623 54.088 1.00 38.95 358 ASP B O 1
ATOM 6877 N N . LEU B 1 395 ? 151.696 6.801 52.823 1.00 33.29 359 LEU B N 1
ATOM 6878 C CA . LEU B 1 395 ? 151.822 5.901 51.690 1.00 33.95 359 LEU B CA 1
ATOM 6879 C C . LEU B 1 395 ? 151.434 6.657 50.441 1.00 35.36 359 LEU B C 1
ATOM 6880 O O . LEU B 1 395 ? 150.582 7.548 50.482 1.00 33.81 359 LEU B O 1
ATOM 6885 N N . LYS B 1 396 ? 152.041 6.253 49.331 1.00 38.71 360 LYS B N 1
ATOM 6886 C CA . LYS B 1 396 ? 151.726 6.808 48.023 1.00 37.43 360 LYS B CA 1
ATOM 6887 C C . LYS B 1 396 ? 150.506 6.113 47.453 1.00 36.80 360 LYS B C 1
ATOM 6888 O O . LYS B 1 396 ? 150.475 4.886 47.351 1.00 39.12 360 LYS B O 1
ATOM 6890 N N . GLU B 1 397 ? 149.501 6.905 47.078 1.00 36.32 361 GLU B N 1
ATOM 6891 C CA . GLU B 1 397 ? 148.264 6.353 46.541 1.00 31.75 361 GLU B CA 1
ATOM 6892 C C . GLU B 1 397 ? 148.507 5.508 45.298 1.00 34.72 361 GLU B C 1
ATOM 6893 O O . GLU B 1 397 ? 147.748 4.572 45.023 1.00 39.28 361 GLU B O 1
ATOM 6899 N N . ASP B 1 398 ? 149.542 5.830 44.524 1.00 35.05 362 ASP B N 1
ATOM 6900 C CA . ASP B 1 398 ? 149.929 5.003 43.384 1.00 33.01 362 ASP B CA 1
ATOM 6901 C C . ASP B 1 398 ? 150.259 3.573 43.789 1.00 32.85 362 ASP B C 1
ATOM 6902 O O . ASP B 1 398 ? 150.174 2.671 42.954 1.00 33.05 362 ASP B O 1
ATOM 6904 N N . GLU B 1 399 ? 150.644 3.348 45.042 1.00 29.97 363 GLU B N 1
ATOM 6905 C CA . GLU B 1 399 ? 151.132 2.052 45.473 1.00 27.86 363 GLU B CA 1
ATOM 6906 C C . GLU B 1 399 ? 150.026 1.122 45.915 1.00 27.64 363 GLU B C 1
ATOM 6907 O O . GLU B 1 399 ? 150.308 -0.039 46.218 1.00 28.42 363 GLU B O 1
ATOM 6909 N N . LEU B 1 400 ? 148.778 1.597 45.939 1.00 25.87 364 LEU B N 1
ATOM 6910 C CA . LEU B 1 400 ? 147.689 0.821 46.516 1.00 26.56 364 LEU B CA 1
ATOM 6911 C C . LEU B 1 400 ? 147.123 -0.195 45.533 1.00 29.32 364 LEU B C 1
ATOM 6912 O O . LEU B 1 400 ? 146.904 -1.358 45.897 1.00 29.00 364 LEU B O 1
ATOM 6917 N N . LEU B 1 401 ? 146.863 0.229 44.293 1.00 30.81 365 LEU B N 1
ATOM 6918 C CA . LEU B 1 401 ? 146.260 -0.620 43.270 1.00 30.28 365 LEU B CA 1
ATOM 6919 C C . LEU B 1 401 ? 147.303 -0.995 42.220 1.00 35.67 365 LEU B C 1
ATOM 6920 O O . LEU B 1 401 ? 147.999 -0.129 41.684 1.00 34.61 365 LEU B O 1
ATOM 6925 N N . LYS B 1 402 ? 147.388 -2.294 41.924 1.00 40.00 366 LYS B N 1
ATOM 6926 C CA . LYS B 1 402 ? 148.442 -2.835 41.078 1.00 44.55 366 LYS B CA 1
ATOM 6927 C C . LYS B 1 402 ? 148.195 -2.522 39.609 1.00 47.93 366 LYS B C 1
ATOM 6928 O O . LYS B 1 402 ? 149.109 -2.100 38.893 1.00 49.55 366 LYS B O 1
ATOM 6930 N N . THR B 1 403 ? 146.985 -2.736 39.143 1.00 47.28 367 THR B N 1
ATOM 6931 C CA . THR B 1 403 ? 146.713 -2.372 37.766 1.00 44.91 367 THR B CA 1
ATOM 6932 C C . THR B 1 403 ? 146.363 -0.888 37.690 1.00 41.70 367 THR B C 1
ATOM 6933 O O . THR B 1 403 ? 145.599 -0.386 38.522 1.00 40.57 367 THR B O 1
ATOM 6937 N N . PRO B 1 404 ? 146.884 -0.163 36.703 1.00 37.56 368 PRO B N 1
ATOM 6938 C CA . PRO B 1 404 ? 146.562 1.260 36.603 1.00 34.59 368 PRO B CA 1
ATOM 6939 C C . PRO B 1 404 ? 145.151 1.443 36.085 1.00 34.86 368 PRO B C 1
ATOM 6940 O O . PRO B 1 404 ? 144.553 0.547 35.487 1.00 34.70 368 PRO B O 1
ATOM 6944 N N . ALA B 1 405 ? 144.619 2.636 36.309 1.00 33.16 369 ALA B N 1
ATOM 6945 C CA . ALA B 1 405 ? 143.304 2.926 35.776 1.00 31.16 369 ALA B CA 1
ATOM 6946 C C . ALA B 1 405 ? 143.378 2.995 34.253 1.00 31.57 369 ALA B C 1
ATOM 6947 O O . ALA B 1 405 ? 144.375 3.440 33.680 1.00 29.90 369 ALA B O 1
ATOM 6949 N N . VAL B 1 406 ? 142.319 2.529 33.601 1.00 32.82 370 VAL B N 1
ATOM 6950 C CA . VAL B 1 406 ? 142.154 2.702 32.164 1.00 32.79 370 VAL B CA 1
ATOM 6951 C C . VAL B 1 406 ? 141.604 4.098 31.921 1.00 32.74 370 VAL B C 1
ATOM 6952 O O . VAL B 1 406 ? 140.568 4.477 32.478 1.00 33.46 370 VAL B O 1
ATOM 6956 N N . MET B 1 407 ? 142.291 4.869 31.097 1.00 34.95 371 MET B N 1
ATOM 6957 C CA . MET B 1 407 ? 141.856 6.225 30.809 1.00 37.62 371 MET B CA 1
ATOM 6958 C C . MET B 1 407 ? 140.906 6.209 29.620 1.00 35.34 371 MET B C 1
ATOM 6959 O O . MET B 1 407 ? 141.227 5.641 28.570 1.00 37.32 371 MET B O 1
ATOM 6964 N N . VAL B 1 408 ? 139.747 6.842 29.788 1.00 31.49 372 VAL B N 1
ATOM 6965 C CA . VAL B 1 408 ? 138.688 6.860 28.788 1.00 30.27 372 VAL B CA 1
ATOM 6966 C C . VAL B 1 408 ? 138.378 8.311 28.451 1.00 32.97 372 VAL B C 1
ATOM 6967 O O . VAL B 1 408 ? 137.956 9.081 29.322 1.00 33.62 372 VAL B O 1
ATOM 6971 N N . ASN B 1 409 ? 138.564 8.678 27.187 1.00 34.19 373 ASN B N 1
ATOM 6972 C CA . ASN B 1 409 ? 138.237 10.018 26.722 1.00 34.22 373 ASN B CA 1
ATOM 6973 C C . ASN B 1 409 ? 136.750 10.055 26.394 1.00 38.35 373 ASN B C 1
ATOM 6974 O O . ASN B 1 409 ? 136.303 9.420 25.433 1.00 40.07 373 ASN B O 1
ATOM 6979 N N . LEU B 1 410 ? 135.970 10.781 27.196 1.00 37.01 374 LEU B N 1
ATOM 6980 C CA . LEU B 1 410 ? 134.543 10.835 26.927 1.00 33.15 374 LEU B CA 1
ATOM 6981 C C . LEU B 1 410 ? 134.190 11.801 25.814 1.00 32.51 374 LEU B C 1
ATOM 6982 O O . LEU B 1 410 ? 133.072 11.744 25.303 1.00 37.06 374 LEU B O 1
ATOM 6987 N N . ASN B 1 411 ? 135.108 12.665 25.401 1.00 33.28 375 ASN B N 1
ATOM 6988 C CA . ASN B 1 411 ? 134.811 13.627 24.343 1.00 34.86 375 ASN B CA 1
ATOM 6989 C C . ASN B 1 411 ? 134.968 12.973 22.970 1.00 39.85 375 ASN B C 1
ATOM 6990 O O . ASN B 1 411 ? 135.787 13.358 22.134 1.00 43.11 375 ASN B O 1
ATOM 6995 N N . ARG B 1 412 ? 134.147 11.951 22.755 1.00 39.64 376 ARG B N 1
ATOM 6996 C CA . ARG B 1 412 ? 134.088 11.245 21.485 1.00 38.83 376 ARG B CA 1
ATOM 6997 C C . ARG B 1 412 ? 132.625 10.988 21.169 1.00 36.74 376 ARG B C 1
ATOM 6998 O O . ARG B 1 412 ? 131.770 11.174 22.039 1.00 36.76 376 ARG B O 1
ATOM 7006 N N . PRO B 1 413 ? 132.289 10.580 19.950 1.00 35.56 377 PRO B N 1
ATOM 7007 C CA . PRO B 1 413 ? 130.942 10.067 19.714 1.00 35.49 377 PRO B CA 1
ATOM 7008 C C . PRO B 1 413 ? 130.708 8.864 20.607 1.00 37.68 377 PRO B C 1
ATOM 7009 O O . PRO B 1 413 ? 131.613 8.063 20.844 1.00 41.55 377 PRO B O 1
ATOM 7013 N N . MET B 1 414 ? 129.501 8.775 21.154 1.00 36.83 378 MET B N 1
ATOM 7014 C CA . MET B 1 414 ? 129.219 7.712 22.112 1.00 37.79 378 MET B CA 1
ATOM 7015 C C . MET B 1 414 ? 129.467 6.306 21.576 1.00 40.40 378 MET B C 1
ATOM 7016 O O . MET B 1 414 ? 129.960 5.468 22.352 1.00 41.87 378 MET B O 1
ATOM 7021 N N . PRO B 1 415 ? 129.160 5.971 20.312 1.00 39.64 379 PRO B N 1
ATOM 7022 C CA . PRO B 1 415 ? 129.517 4.630 19.819 1.00 37.05 379 PRO B CA 1
ATOM 7023 C C . PRO B 1 415 ? 130.988 4.305 19.962 1.00 37.11 379 PRO B C 1
ATOM 7024 O O . PRO B 1 415 ? 131.337 3.138 20.182 1.00 37.17 379 PRO B O 1
ATOM 7028 N N . GLU B 1 416 ? 131.861 5.308 19.858 1.00 36.85 380 GLU B N 1
ATOM 7029 C CA . GLU B 1 416 ? 133.281 5.103 20.123 1.00 35.37 380 GLU B CA 1
ATOM 7030 C C . GLU B 1 416 ? 133.527 4.787 21.591 1.00 37.75 380 GLU B C 1
ATOM 7031 O O . GLU B 1 416 ? 134.303 3.884 21.924 1.00 38.64 380 GLU B O 1
ATOM 7037 N N . VAL B 1 417 ? 132.898 5.550 22.486 1.00 36.07 381 VAL B N 1
ATOM 7038 C CA . VAL B 1 417 ? 133.097 5.336 23.915 1.00 33.30 381 VAL B CA 1
ATOM 7039 C C . VAL B 1 417 ? 132.553 3.978 24.329 1.00 34.51 381 VAL B C 1
ATOM 7040 O O . VAL B 1 417 ? 133.169 3.266 25.127 1.00 34.41 381 VAL B O 1
ATOM 7044 N N . LEU B 1 418 ? 131.400 3.587 23.781 1.00 37.03 382 LEU B N 1
ATOM 7045 C CA . LEU B 1 418 ? 130.835 2.278 24.095 1.00 36.77 382 LEU B CA 1
ATOM 7046 C C . LEU B 1 418 ? 131.721 1.153 23.571 1.00 38.82 382 LEU B C 1
ATOM 7047 O O . LEU B 1 418 ? 131.851 0.109 24.219 1.00 41.05 382 LEU B O 1
ATOM 7052 N N . GLN B 1 419 ? 132.332 1.342 22.395 1.00 38.55 383 GLN B N 1
ATOM 7053 C CA . GLN B 1 419 ? 133.286 0.357 21.887 1.00 40.18 383 GLN B CA 1
ATOM 7054 C C . GLN B 1 419 ? 134.508 0.243 22.796 1.00 39.13 383 GLN B C 1
ATOM 7055 O O . GLN B 1 419 ? 135.005 -0.862 23.060 1.00 37.20 383 GLN B O 1
ATOM 7061 N N . GLU B 1 420 ? 135.010 1.383 23.277 1.00 39.02 384 GLU B N 1
ATOM 7062 C CA . GLU B 1 420 ? 136.167 1.378 24.160 1.00 35.33 384 GLU B CA 1
ATOM 7063 C C . GLU B 1 420 ? 135.852 0.697 25.482 1.00 34.71 384 GLU B C 1
ATOM 7064 O O . GLU B 1 420 ? 136.648 -0.110 25.971 1.00 36.86 384 GLU B O 1
ATOM 7070 N N . LEU B 1 421 ? 134.687 0.998 26.063 1.00 31.86 385 LEU B N 1
ATOM 7071 C CA . LEU B 1 421 ? 134.289 0.378 27.319 1.00 28.26 385 LEU B CA 1
ATOM 7072 C C . LEU B 1 421 ? 134.004 -1.106 27.147 1.00 27.72 385 LEU B C 1
ATOM 7073 O O . LEU B 1 421 ? 134.236 -1.892 28.070 1.00 28.51 385 LEU B O 1
ATOM 7078 N N . SER B 1 422 ? 133.524 -1.508 25.971 1.00 29.56 386 SER B N 1
ATOM 7079 C CA . SER B 1 422 ? 133.192 -2.899 25.704 1.00 28.69 386 SER B CA 1
ATOM 7080 C C . SER B 1 422 ? 134.402 -3.816 25.691 1.00 30.42 386 SER B C 1
ATOM 7081 O O . SER B 1 422 ? 134.222 -5.038 25.715 1.00 30.22 386 SER B O 1
ATOM 7084 N N . LYS B 1 423 ? 135.619 -3.265 25.642 1.00 31.70 387 LYS B N 1
ATOM 7085 C CA . LYS B 1 423 ? 136.833 -4.069 25.665 1.00 30.82 387 LYS B CA 1
ATOM 7086 C C . LYS B 1 423 ? 137.146 -4.631 27.043 1.00 35.38 387 LYS B C 1
ATOM 7087 O O . LYS B 1 423 ? 137.979 -5.537 27.145 1.00 30.92 387 LYS B O 1
ATOM 7093 N N . HIS B 1 424 ? 136.463 -4.163 28.090 1.00 33.70 388 HIS B N 1
ATOM 7094 C CA . HIS B 1 424 ? 136.877 -4.397 29.461 1.00 31.42 388 HIS B CA 1
ATOM 7095 C C . HIS B 1 424 ? 135.795 -5.080 30.291 1.00 27.39 388 HIS B C 1
ATOM 7096 O O . HIS B 1 424 ? 134.606 -4.774 30.146 1.00 26.85 388 HIS B O 1
ATOM 7103 N N . PRO B 1 425 ? 136.174 -6.018 31.152 1.00 28.83 389 PRO B N 1
ATOM 7104 C CA . PRO B 1 425 ? 135.187 -6.683 32.006 1.00 31.02 389 PRO B CA 1
ATOM 7105 C C . PRO B 1 425 ? 134.829 -5.850 33.231 1.00 32.09 389 PRO B C 1
ATOM 7106 O O . PRO B 1 425 ? 135.525 -4.911 33.619 1.00 32.31 389 PRO B O 1
ATOM 7110 N N . VAL B 1 426 ? 133.714 -6.228 33.857 1.00 33.11 390 VAL B N 1
ATOM 7111 C CA . VAL B 1 426 ? 133.316 -5.555 35.080 1.00 32.27 390 VAL B CA 1
ATOM 7112 C C . VAL B 1 426 ? 134.438 -5.703 36.114 1.00 32.85 390 VAL B C 1
ATOM 7113 O O . VAL B 1 426 ? 135.204 -6.677 36.102 1.00 32.97 390 VAL B O 1
ATOM 7117 N N . ARG B 1 427 ? 134.567 -4.695 36.976 1.00 32.20 391 ARG B N 1
ATOM 7118 C CA . ARG B 1 427 ? 135.620 -4.481 37.976 1.00 32.76 391 ARG B CA 1
ATOM 7119 C C . ARG B 1 427 ? 136.809 -3.712 37.402 1.00 30.98 391 ARG B C 1
ATOM 7120 O O . ARG B 1 427 ? 137.637 -3.223 38.171 1.00 30.94 391 ARG B O 1
ATOM 7128 N N . THR B 1 428 ? 136.896 -3.556 36.084 1.00 31.13 392 THR B N 1
ATOM 7129 C CA . THR B 1 428 ? 137.941 -2.736 35.475 1.00 30.87 392 THR B CA 1
ATOM 7130 C C . THR B 1 428 ? 137.893 -1.316 36.020 1.00 26.35 392 THR B C 1
ATOM 7131 O O . THR B 1 428 ? 136.873 -0.635 35.905 1.00 23.29 392 THR B O 1
ATOM 7135 N N . ARG B 1 429 ? 138.992 -0.867 36.611 1.00 26.10 393 ARG B N 1
ATOM 7136 C CA . ARG B 1 429 ? 139.059 0.506 37.068 1.00 24.46 393 ARG B CA 1
ATOM 7137 C C . ARG B 1 429 ? 139.333 1.441 35.903 1.00 25.47 393 ARG B C 1
ATOM 7138 O O . ARG B 1 429 ? 140.145 1.143 35.019 1.00 23.30 393 ARG B O 1
ATOM 7146 N N . LEU B 1 430 ? 138.631 2.569 35.900 1.00 23.93 394 LEU B N 1
ATOM 7147 C CA . LEU B 1 430 ? 138.723 3.545 34.833 1.00 24.75 394 LEU B CA 1
ATOM 7148 C C . LEU B 1 430 ? 139.024 4.911 35.421 1.00 26.20 394 LEU B C 1
ATOM 7149 O O . LEU B 1 430 ? 138.773 5.176 36.603 1.00 25.67 394 LEU B O 1
ATOM 7154 N N . SER B 1 431 ? 139.521 5.786 34.549 1.00 26.62 395 SER B N 1
ATOM 7155 C CA . SER B 1 431 ? 139.738 7.198 34.845 1.00 27.18 395 SER B CA 1
ATOM 7156 C C . SER B 1 431 ? 139.202 7.999 33.674 1.00 26.44 395 SER B C 1
ATOM 7157 O O . SER B 1 431 ? 139.734 7.897 32.567 1.00 28.91 395 SER B O 1
ATOM 7160 N N . LEU B 1 432 ? 138.156 8.789 33.912 1.00 26.53 396 LEU B N 1
ATOM 7161 C CA . LEU B 1 432 ? 137.364 9.398 32.848 1.00 27.18 396 LEU B CA 1
ATOM 7162 C C . LEU B 1 432 ? 137.655 10.887 32.727 1.00 26.16 396 LEU B C 1
ATOM 7163 O O . LEU B 1 432 ? 137.756 11.594 33.733 1.00 27.27 396 LEU B O 1
ATOM 7168 N N . THR B 1 433 ? 137.762 11.360 31.485 1.00 24.86 397 THR B N 1
ATOM 7169 C CA . THR B 1 433 ? 138.057 12.755 31.191 1.00 27.09 397 THR B CA 1
ATOM 7170 C C . THR B 1 433 ? 137.155 13.221 30.060 1.00 27.83 397 THR B C 1
ATOM 7171 O O . THR B 1 433 ? 137.108 12.583 29.002 1.00 29.66 397 THR B O 1
ATOM 7175 N N . GLY B 1 434 ? 136.455 14.329 30.277 1.00 26.13 398 GLY B N 1
ATOM 7176 C CA . GLY B 1 434 ? 135.642 14.930 29.242 1.00 26.30 398 GLY B CA 1
ATOM 7177 C C . GLY B 1 434 ? 134.326 15.434 29.793 1.00 26.48 398 GLY B C 1
ATOM 7178 O O . GLY B 1 434 ? 134.181 15.662 30.986 1.00 29.78 398 GLY B O 1
ATOM 7179 N N . THR B 1 435 ? 133.363 15.615 28.899 1.00 26.83 399 THR B N 1
ATOM 7180 C CA . THR B 1 435 ? 132.056 16.163 29.237 1.00 27.89 399 THR B CA 1
ATOM 7181 C C . THR B 1 435 ? 131.087 15.087 29.708 1.00 28.23 399 THR B C 1
ATOM 7182 O O . THR B 1 435 ? 131.039 13.980 29.164 1.00 30.36 399 THR B O 1
ATOM 7186 N N . ILE B 1 436 ? 130.324 15.427 30.737 1.00 25.47 400 ILE B N 1
ATOM 7187 C CA . ILE B 1 436 ? 129.306 14.568 31.323 1.00 23.08 400 ILE B CA 1
ATOM 7188 C C . ILE B 1 436 ? 128.072 15.422 31.609 1.00 20.98 400 ILE B C 1
ATOM 7189 O O . ILE B 1 436 ? 128.189 16.569 32.051 1.00 20.74 400 ILE B O 1
ATOM 7194 N N . ILE B 1 437 ? 126.892 14.868 31.352 1.00 21.25 401 ILE B N 1
ATOM 7195 C CA . ILE B 1 437 ? 125.618 15.471 31.744 1.00 21.29 401 ILE B CA 1
ATOM 7196 C C . ILE B 1 437 ? 125.251 14.986 33.145 1.00 19.35 401 ILE B C 1
ATOM 7197 O O . ILE B 1 437 ? 125.446 13.816 33.470 1.00 19.00 401 ILE B O 1
ATOM 7202 N N . VAL B 1 438 ? 124.720 15.875 33.985 1.00 18.03 402 VAL B N 1
ATOM 7203 C CA . VAL B 1 438 ? 124.377 15.540 35.361 1.00 17.18 402 VAL B CA 1
ATOM 7204 C C . VAL B 1 438 ? 122.861 15.635 35.517 1.00 18.51 402 VAL B C 1
ATOM 7205 O O . VAL B 1 438 ? 122.267 16.693 35.283 1.00 23.27 402 VAL B O 1
ATOM 7209 N N . ALA B 1 439 ? 122.242 14.541 35.945 1.00 17.01 403 ALA B N 1
ATOM 7210 C CA . ALA B 1 439 ? 120.798 14.468 36.127 1.00 16.02 403 ALA B CA 1
ATOM 7211 C C . ALA B 1 439 ? 120.471 13.342 37.099 1.00 17.47 403 ALA B C 1
ATOM 7212 O O . ALA B 1 439 ? 121.029 12.250 36.988 1.00 16.72 403 ALA B O 1
ATOM 7214 N N . ARG B 1 440 ? 119.558 13.610 38.043 1.00 18.69 404 ARG B N 1
ATOM 7215 C CA . ARG B 1 440 ? 119.096 12.576 38.963 1.00 18.76 404 ARG B CA 1
ATOM 7216 C C . ARG B 1 440 ? 117.569 12.524 39.038 1.00 20.53 404 ARG B C 1
ATOM 7217 O O . ARG B 1 440 ? 116.904 12.581 38.001 1.00 25.82 404 ARG B O 1
ATOM 7225 N N . ASP B 1 441 ? 117.011 12.417 40.254 1.00 19.12 405 ASP B N 1
ATOM 7226 C CA . ASP B 1 441 ? 115.636 11.973 40.494 1.00 17.87 405 ASP B CA 1
ATOM 7227 C C . ASP B 1 441 ? 114.577 12.797 39.768 1.00 15.26 405 ASP B C 1
ATOM 7228 O O . ASP B 1 441 ? 113.909 12.285 38.867 1.00 16.61 405 ASP B O 1
ATOM 7233 N N . SER B 1 442 ? 114.453 14.078 40.132 1.00 17.87 406 SER B N 1
ATOM 7234 C CA . SER B 1 442 ? 113.375 14.919 39.620 1.00 17.65 406 SER B CA 1
ATOM 7235 C C . SER B 1 442 ? 113.551 15.176 38.131 1.00 22.02 406 SER B C 1
ATOM 7236 O O . SER B 1 442 ? 112.568 15.248 37.389 1.00 26.94 406 SER B O 1
ATOM 7239 N N . ALA B 1 443 ? 114.796 15.334 37.681 1.00 19.60 407 ALA B N 1
ATOM 7240 C CA . ALA B 1 443 ? 115.043 15.544 36.257 1.00 20.52 407 ALA B CA 1
ATOM 7241 C C . ALA B 1 443 ? 114.685 14.309 35.447 1.00 19.75 407 ALA B C 1
ATOM 7242 O O . ALA B 1 443 ? 114.201 14.428 34.317 1.00 18.47 407 ALA B O 1
ATOM 7244 N N . HIS B 1 444 ? 114.958 13.117 35.980 1.00 15.31 408 HIS B N 1
ATOM 7245 C CA . HIS B 1 444 ? 114.530 11.901 35.292 1.00 18.67 408 HIS B CA 1
ATOM 7246 C C . HIS B 1 444 ? 113.014 11.776 35.278 1.00 15.38 408 HIS B C 1
ATOM 7247 O O . HIS B 1 444 ? 112.424 11.455 34.241 1.00 20.14 408 HIS B O 1
ATOM 7254 N N . ALA B 1 445 ? 112.370 12.047 36.415 1.00 17.26 409 ALA B N 1
ATOM 7255 C CA . ALA B 1 445 ? 110.913 12.003 36.480 1.00 18.04 409 ALA B CA 1
ATOM 7256 C C . ALA B 1 445 ? 110.292 12.954 35.456 1.00 18.98 409 ALA B C 1
ATOM 7257 O O . ALA B 1 445 ? 109.292 12.618 34.816 1.00 19.78 409 ALA B O 1
ATOM 7259 N N . ARG B 1 446 ? 110.880 14.138 35.276 1.00 17.69 410 ARG B N 1
ATOM 7260 C CA . ARG B 1 446 ? 110.326 15.085 34.320 1.00 18.34 410 ARG B CA 1
ATOM 7261 C C . ARG B 1 446 ? 110.556 14.621 32.881 1.00 21.92 410 ARG B C 1
ATOM 7262 O O . ARG B 1 446 ? 109.714 14.850 32.014 1.00 24.35 410 ARG B O 1
ATOM 7270 N N . MET B 1 447 ? 111.697 13.985 32.602 1.00 21.20 411 MET B N 1
ATOM 7271 C CA . MET B 1 447 ? 111.919 13.406 31.281 1.00 18.02 411 MET B CA 1
ATOM 7272 C C . MET B 1 447 ? 110.995 12.213 31.032 1.00 21.01 411 MET B C 1
ATOM 7273 O O . MET B 1 447 ? 110.561 11.994 29.894 1.00 22.38 411 MET B O 1
ATOM 7278 N N . ARG B 1 448 ? 110.672 11.431 32.070 1.00 20.12 412 ARG B N 1
ATOM 7279 C CA . ARG B 1 448 ? 109.678 10.374 31.895 1.00 18.96 412 ARG B CA 1
ATOM 7280 C C . ARG B 1 448 ? 108.320 10.970 31.553 1.00 19.28 412 ARG B C 1
ATOM 7281 O O . ARG B 1 448 ? 107.575 10.411 30.739 1.00 18.62 412 ARG B O 1
ATOM 7289 N N . GLU B 1 449 ? 107.994 12.121 32.155 1.00 23.31 413 GLU B N 1
ATOM 7290 C CA . GLU B 1 449 ? 106.788 12.859 31.789 1.00 30.14 413 GLU B CA 1
ATOM 7291 C C . GLU B 1 449 ? 106.839 13.291 30.333 1.00 29.30 413 GLU B C 1
ATOM 7292 O O . GLU B 1 449 ? 105.827 13.238 29.624 1.00 28.21 413 GLU B O 1
ATOM 7298 N N . MET B 1 450 ? 108.016 13.720 29.871 1.00 27.53 414 MET B N 1
ATOM 7299 C CA . MET B 1 450 ? 108.168 14.171 28.497 1.00 23.85 414 MET B CA 1
ATOM 7300 C C . MET B 1 450 ? 107.898 13.043 27.510 1.00 21.02 414 MET B C 1
ATOM 7301 O O . MET B 1 450 ? 107.176 13.225 26.523 1.00 20.82 414 MET B O 1
ATOM 7306 N N . LEU B 1 451 ? 108.491 11.870 27.746 1.00 20.58 415 LEU B N 1
ATOM 7307 C CA . LEU B 1 451 ? 108.303 10.755 26.822 1.00 20.57 415 LEU B CA 1
ATOM 7308 C C . LEU B 1 451 ? 106.847 10.315 26.744 1.00 23.55 415 LEU B C 1
ATOM 7309 O O . LEU B 1 451 ? 106.333 10.034 25.655 1.00 27.39 415 LEU B O 1
ATOM 7314 N N . GLU B 1 452 ? 106.154 10.267 27.882 1.00 24.63 416 GLU B N 1
ATOM 7315 C CA . GLU B 1 452 ? 104.769 9.814 27.864 1.00 21.76 416 GLU B CA 1
ATOM 7316 C C . GLU B 1 452 ? 103.856 10.803 27.167 1.00 19.57 416 GLU B C 1
ATOM 7317 O O . GLU B 1 452 ? 102.780 10.416 26.697 1.00 20.53 416 GLU B O 1
ATOM 7323 N N . ALA B 1 453 ? 104.281 12.052 27.060 1.00 19.72 417 ALA B N 1
ATOM 7324 C CA . ALA B 1 453 ? 103.558 13.082 26.343 1.00 21.72 417 ALA B CA 1
ATOM 7325 C C . ALA B 1 453 ? 103.896 13.107 24.863 1.00 25.02 417 ALA B C 1
ATOM 7326 O O . ALA B 1 453 ? 103.370 13.955 24.139 1.00 27.71 417 ALA B O 1
ATOM 7328 N N . GLY B 1 454 ? 104.753 12.197 24.402 1.00 23.87 418 GLY B N 1
ATOM 7329 C CA . GLY B 1 454 ? 105.252 12.252 23.045 1.00 22.64 418 GLY B CA 1
ATOM 7330 C C . GLY B 1 454 ? 106.356 13.257 22.823 1.00 25.22 418 GLY B C 1
ATOM 7331 O O . GLY B 1 454 ? 106.604 13.648 21.680 1.00 24.02 418 GLY B O 1
ATOM 7332 N N . LYS B 1 455 ? 107.036 13.685 23.883 1.00 23.48 419 LYS B N 1
ATOM 7333 C CA . LYS B 1 455 ? 108.172 14.569 23.696 1.00 25.40 419 LYS B CA 1
ATOM 7334 C C . LYS B 1 455 ? 109.458 13.756 23.635 1.00 24.85 419 LYS B C 1
ATOM 7335 O O . LYS B 1 455 ? 109.598 12.766 24.355 1.00 26.40 419 LYS B O 1
ATOM 7341 N N . PRO B 1 456 ? 110.396 14.142 22.779 1.00 23.64 420 PRO B N 1
ATOM 7342 C CA . PRO B 1 456 ? 111.629 13.365 22.642 1.00 27.55 420 PRO B CA 1
ATOM 7343 C C . PRO B 1 456 ? 112.493 13.449 23.887 1.00 27.73 420 PRO B C 1
ATOM 7344 O O . PRO B 1 456 ? 112.475 14.441 24.621 1.00 30.65 420 PRO B O 1
ATOM 7348 N N . LEU B 1 457 ? 113.251 12.385 24.131 1.00 26.63 421 LEU B N 1
ATOM 7349 C CA . LEU B 1 457 ? 114.274 12.472 25.155 1.00 26.52 421 LEU B CA 1
ATOM 7350 C C . LEU B 1 457 ? 115.236 13.605 24.800 1.00 28.15 421 LEU B C 1
ATOM 7351 O O . LEU B 1 457 ? 115.657 13.713 23.638 1.00 29.77 421 LEU B O 1
ATOM 7356 N N . PRO B 1 458 ? 115.559 14.491 25.745 1.00 27.78 422 PRO B N 1
ATOM 7357 C CA . PRO B 1 458 ? 116.512 15.567 25.461 1.00 27.13 422 PRO B CA 1
ATOM 7358 C C . PRO B 1 458 ? 117.763 15.030 24.794 1.00 30.29 422 PRO B C 1
ATOM 7359 O O . PRO B 1 458 ? 118.283 13.977 25.161 1.00 33.11 422 PRO B O 1
ATOM 7363 N N . GLN B 1 459 ? 118.237 15.764 23.794 1.00 31.73 423 GLN B N 1
ATOM 7364 C CA . GLN B 1 459 ? 119.360 15.294 22.994 1.00 31.30 423 GLN B CA 1
ATOM 7365 C C . GLN B 1 459 ? 120.618 15.126 23.832 1.00 30.05 423 GLN B C 1
ATOM 7366 O O . GLN B 1 459 ? 121.411 14.210 23.583 1.00 30.30 423 GLN B O 1
ATOM 7372 N N . TYR B 1 460 ? 120.813 15.973 24.846 1.00 30.75 424 TYR B N 1
ATOM 7373 C CA . TYR B 1 460 ? 122.027 15.862 25.642 1.00 23.15 424 TYR B CA 1
ATOM 7374 C C . TYR B 1 460 ? 122.110 14.537 26.367 1.00 24.86 424 TYR B C 1
ATOM 7375 O O . TYR B 1 460 ? 123.211 14.102 26.713 1.00 24.90 424 TYR B O 1
ATOM 7384 N N . MET B 1 461 ? 120.970 13.884 26.595 1.00 25.10 425 MET B N 1
ATOM 7385 C CA . MET B 1 461 ? 120.960 12.564 27.206 1.00 24.50 425 MET B CA 1
ATOM 7386 C C . MET B 1 461 ? 121.539 11.506 26.282 1.00 25.64 425 MET B C 1
ATOM 7387 O O . MET B 1 461 ? 121.970 10.456 26.754 1.00 26.40 425 MET B O 1
ATOM 7392 N N . LYS B 1 462 ? 121.570 11.767 24.980 1.00 32.24 426 LYS B N 1
ATOM 7393 C CA . LYS B 1 462 ? 122.054 10.807 24.009 1.00 33.32 426 LYS B CA 1
ATOM 7394 C C . LYS B 1 462 ? 123.483 11.080 23.586 1.00 33.91 426 LYS B C 1
ATOM 7395 O O . LYS B 1 462 ? 124.092 10.223 22.939 1.00 33.53 426 LYS B O 1
ATOM 7401 N N . GLU B 1 463 ? 124.072 12.180 24.049 1.00 34.81 427 GLU B N 1
ATOM 7402 C CA . GLU B 1 463 ? 125.353 12.648 23.546 1.00 35.91 427 GLU B CA 1
ATOM 7403 C C . GLU B 1 463 ? 126.475 12.577 24.564 1.00 32.06 427 GLU B C 1
ATOM 7404 O O . GLU B 1 463 ? 127.643 12.721 24.183 1.00 30.95 427 GLU B O 1
ATOM 7410 N N . HIS B 1 464 ? 126.166 12.355 25.832 1.00 29.16 428 HIS B N 1
ATOM 7411 C CA . HIS B 1 464 ? 127.163 12.399 26.885 1.00 27.89 428 HIS B CA 1
ATOM 7412 C C . HIS B 1 464 ? 126.868 11.310 27.898 1.00 26.37 428 HIS B C 1
ATOM 7413 O O . HIS B 1 464 ? 125.746 10.791 27.959 1.00 27.27 428 HIS B O 1
ATOM 7420 N N . PRO B 1 465 ? 127.859 10.924 28.685 1.00 24.83 429 PRO B N 1
ATOM 7421 C CA . PRO B 1 465 ? 127.570 10.119 29.869 1.00 24.15 429 PRO B CA 1
ATOM 7422 C C . PRO B 1 465 ? 126.678 10.888 30.828 1.00 24.63 429 PRO B C 1
ATOM 7423 O O . PRO B 1 465 ? 126.647 12.119 30.835 1.00 23.32 429 PRO B O 1
ATOM 7427 N N . VAL B 1 466 ? 125.934 10.141 31.636 1.00 26.73 430 VAL B N 1
ATOM 7428 C CA . VAL B 1 466 ? 125.024 10.702 32.625 1.00 27.70 430 VAL B CA 1
ATOM 7429 C C . VAL B 1 466 ? 125.608 10.467 34.012 1.00 27.04 430 VAL B C 1
ATOM 7430 O O . VAL B 1 466 ? 126.015 9.347 34.347 1.00 26.06 430 VAL B O 1
ATOM 7434 N N . TYR B 1 467 ? 125.685 11.533 34.793 1.00 24.39 431 TYR B N 1
ATOM 7435 C CA . TYR B 1 467 ? 126.153 11.501 36.164 1.00 22.46 431 TYR B CA 1
ATOM 7436 C C . TYR B 1 467 ? 124.956 11.759 37.063 1.00 22.66 431 TYR B C 1
ATOM 7437 O O . TYR B 1 467 ? 124.303 12.800 36.935 1.00 25.14 431 TYR B O 1
ATOM 7446 N N . TYR B 1 468 ? 124.618 10.809 37.931 1.00 21.58 432 TYR B N 1
ATOM 7447 C CA . TYR B 1 468 ? 123.544 11.083 38.882 1.00 21.42 432 TYR B CA 1
ATOM 7448 C C . TYR B 1 468 ? 124.158 11.834 40.055 1.00 21.15 432 TYR B C 1
ATOM 7449 O O . TYR B 1 468 ? 124.907 11.249 40.843 1.00 22.91 432 TYR B O 1
ATOM 7458 N N . ALA B 1 469 ? 123.862 13.123 40.174 1.00 20.04 433 ALA B N 1
ATOM 7459 C CA . ALA B 1 469 ? 124.424 13.893 41.272 1.00 14.70 433 ALA B CA 1
ATOM 7460 C C . ALA B 1 469 ? 123.695 15.224 41.378 1.00 16.36 433 ALA B C 1
ATOM 7461 O O . ALA B 1 469 ? 123.091 15.695 40.417 1.00 15.78 433 ALA B O 1
ATOM 7463 N N . GLY B 1 470 ? 123.807 15.845 42.549 1.00 18.00 434 GLY B N 1
ATOM 7464 C CA . GLY B 1 470 ? 123.310 17.180 42.779 1.00 17.47 434 GLY B CA 1
ATOM 7465 C C . GLY B 1 470 ? 124.309 17.962 43.610 1.00 16.20 434 GLY B C 1
ATOM 7466 O O . GLY B 1 470 ? 124.627 17.577 44.728 1.00 17.30 434 GLY B O 1
ATOM 7467 N N . PRO B 1 471 ? 124.852 19.051 43.073 1.00 17.19 435 PRO B N 1
ATOM 7468 C CA . PRO B 1 471 ? 125.946 19.729 43.764 1.00 15.75 435 PRO B CA 1
ATOM 7469 C C . PRO B 1 471 ? 125.465 20.573 44.928 1.00 21.69 435 PRO B C 1
ATOM 7470 O O . PRO B 1 471 ? 124.342 21.087 44.938 1.00 22.92 435 PRO B O 1
ATOM 7474 N N . ALA B 1 472 ? 126.343 20.693 45.925 1.00 15.81 436 ALA B N 1
ATOM 7475 C CA . ALA B 1 472 ? 126.258 21.749 46.919 1.00 17.17 436 ALA B CA 1
ATOM 7476 C C . ALA B 1 472 ? 126.777 23.058 46.318 1.00 21.57 436 ALA B C 1
ATOM 7477 O O . ALA B 1 472 ? 127.339 23.083 45.223 1.00 23.90 436 ALA B O 1
ATOM 7479 N N . LYS B 1 473 ? 126.598 24.155 47.046 1.00 21.17 437 LYS B N 1
ATOM 7480 C CA . LYS B 1 473 ? 126.903 25.472 46.495 1.00 22.52 437 LYS B CA 1
ATOM 7481 C C . LYS B 1 473 ? 128.403 25.616 46.189 1.00 22.79 437 LYS B C 1
ATOM 7482 O O . LYS B 1 473 ? 129.259 25.035 46.861 1.00 18.21 437 LYS B O 1
ATOM 7488 N N . GLN B 1 474 ? 128.716 26.395 45.143 1.00 23.57 438 GLN B N 1
ATOM 7489 C CA . GLN B 1 474 ? 130.096 26.544 44.673 1.00 22.98 438 GLN B CA 1
ATOM 7490 C C . GLN B 1 474 ? 130.825 27.588 45.503 1.00 20.28 438 GLN B C 1
ATOM 7491 O O . GLN B 1 474 ? 130.341 28.718 45.616 1.00 20.91 438 GLN B O 1
ATOM 7497 N N . PRO B 1 475 ? 131.964 27.259 46.105 1.00 20.21 439 PRO B N 1
ATOM 7498 C CA . PRO B 1 475 ? 132.696 28.261 46.877 1.00 30.22 439 PRO B CA 1
ATOM 7499 C C . PRO B 1 475 ? 133.226 29.356 45.970 1.00 32.74 439 PRO B C 1
ATOM 7500 O O . PRO B 1 475 ? 133.533 29.129 44.797 1.00 33.17 439 PRO B O 1
ATOM 7504 N N . ASP B 1 476 ? 133.316 30.559 46.531 1.00 35.69 440 ASP B N 1
ATOM 7505 C CA . ASP B 1 476 ? 133.883 31.682 45.800 1.00 39.20 440 ASP B CA 1
ATOM 7506 C C . ASP B 1 476 ? 135.297 31.346 45.355 1.00 36.74 440 ASP B C 1
ATOM 7507 O O . ASP B 1 476 ? 136.133 30.918 46.159 1.00 35.59 440 ASP B O 1
ATOM 7512 N N . GLY B 1 477 ? 135.552 31.513 44.064 1.00 34.90 441 GLY B N 1
ATOM 7513 C CA . GLY B 1 477 ? 136.883 31.318 43.535 1.00 33.94 441 GLY B CA 1
ATOM 7514 C C . GLY B 1 477 ? 137.295 29.878 43.358 1.00 31.22 441 GLY B C 1
ATOM 7515 O O . GLY B 1 477 ? 138.467 29.623 43.054 1.00 32.48 441 GLY B O 1
ATOM 7516 N N . LEU B 1 478 ? 136.370 28.932 43.520 1.00 26.94 442 LEU B N 1
ATOM 7517 C CA . LEU B 1 478 ? 136.657 27.528 43.319 1.00 25.74 442 LEU B CA 1
ATOM 7518 C C . LEU B 1 478 ? 135.802 27.027 42.164 1.00 27.36 442 LEU B C 1
ATOM 7519 O O . LEU B 1 478 ? 134.729 27.572 41.905 1.00 31.09 442 LEU B O 1
ATOM 7524 N N . PRO B 1 479 ? 136.267 26.030 41.417 1.00 28.05 443 PRO B N 1
ATOM 7525 C CA . PRO B 1 479 ? 135.504 25.615 40.232 1.00 29.44 443 PRO B CA 1
ATOM 7526 C C . PRO B 1 479 ? 134.205 24.886 40.548 1.00 30.17 443 PRO B C 1
ATOM 7527 O O . PRO B 1 479 ? 133.269 24.934 39.737 1.00 30.90 443 PRO B O 1
ATOM 7531 N N . SER B 1 480 ? 134.097 24.243 41.705 1.00 28.23 444 SER B N 1
ATOM 7532 C CA . SER B 1 480 ? 132.963 23.364 41.958 1.00 27.01 444 SER B CA 1
ATOM 7533 C C . SER B 1 480 ? 132.722 23.237 43.452 1.00 23.90 444 SER B C 1
ATOM 7534 O O . SER B 1 480 ? 133.661 23.263 44.250 1.00 24.62 444 SER B O 1
ATOM 7537 N N . GLY B 1 481 ? 131.455 23.107 43.818 1.00 19.27 445 GLY B N 1
ATOM 7538 C CA . GLY B 1 481 ? 131.121 22.643 45.148 1.00 20.06 445 GLY B CA 1
ATOM 7539 C C . GLY B 1 481 ? 131.282 21.141 45.262 1.00 19.54 445 GLY B C 1
ATOM 7540 O O . GLY B 1 481 ? 131.573 20.458 44.284 1.00 19.99 445 GLY B O 1
ATOM 7541 N N . SER B 1 482 ? 131.136 20.628 46.482 1.00 16.61 446 SER B N 1
ATOM 7542 C CA . SER B 1 482 ? 131.068 19.185 46.656 1.00 16.07 446 SER B CA 1
ATOM 7543 C C . SER B 1 482 ? 130.056 18.581 45.681 1.00 20.79 446 SER B C 1
ATOM 7544 O O . SER B 1 482 ? 128.950 19.099 45.503 1.00 20.75 446 SER B O 1
ATOM 7547 N N . PHE B 1 483 ? 130.447 17.498 45.027 1.00 20.24 447 PHE B N 1
ATOM 7548 C CA . PHE B 1 483 ? 129.722 17.047 43.851 1.00 22.34 447 PHE B CA 1
ATOM 7549 C C . PHE B 1 483 ? 129.888 15.539 43.679 1.00 22.46 447 PHE B C 1
ATOM 7550 O O . PHE B 1 483 ? 130.176 15.042 42.592 1.00 27.91 447 PHE B O 1
ATOM 7558 N N . GLY B 1 484 ? 129.659 14.790 44.739 1.00 18.26 448 GLY B N 1
ATOM 7559 C CA . GLY B 1 484 ? 129.755 13.354 44.674 1.00 18.56 448 GLY B CA 1
ATOM 7560 C C . GLY B 1 484 ? 128.507 12.728 44.096 1.00 19.65 448 GLY B C 1
ATOM 7561 O O . GLY B 1 484 ? 127.506 13.401 43.810 1.00 19.97 448 GLY B O 1
ATOM 7562 N N . PRO B 1 485 ? 128.556 11.405 43.927 1.00 19.00 449 PRO B N 1
ATOM 7563 C CA . PRO B 1 485 ? 127.484 10.693 43.226 1.00 21.71 449 PRO B CA 1
ATOM 7564 C C . PRO B 1 485 ? 126.264 10.375 44.082 1.00 21.37 449 PRO B C 1
ATOM 7565 O O . PRO B 1 485 ? 126.312 10.320 45.317 1.00 17.06 449 PRO B O 1
ATOM 7569 N N A THR B 1 486 ? 125.162 10.131 43.377 0.45 20.74 450 THR B N 1
ATOM 7570 N N B THR B 1 486 ? 125.150 10.154 43.389 0.55 20.67 450 THR B N 1
ATOM 7571 C CA A THR B 1 486 ? 123.860 9.826 43.949 0.45 21.41 450 THR B CA 1
ATOM 7572 C CA B THR B 1 486 ? 123.888 9.816 44.027 0.55 21.40 450 THR B CA 1
ATOM 7573 C C A THR B 1 486 ? 123.558 8.337 43.781 0.45 22.49 450 THR B C 1
ATOM 7574 C C B THR B 1 486 ? 123.544 8.349 43.780 0.55 22.51 450 THR B C 1
ATOM 7575 O O A THR B 1 486 ? 124.097 7.681 42.884 0.45 24.81 450 THR B O 1
ATOM 7576 O O B THR B 1 486 ? 124.034 7.724 42.833 0.55 25.08 450 THR B O 1
ATOM 7583 N N . THR B 1 487 ? 122.710 7.798 44.663 1.00 18.86 451 THR B N 1
ATOM 7584 C CA . THR B 1 487 ? 122.387 6.374 44.639 1.00 16.90 451 THR B CA 1
ATOM 7585 C C . THR B 1 487 ? 121.766 5.962 43.314 1.00 19.03 451 THR B C 1
ATOM 7586 O O . THR B 1 487 ? 120.725 6.482 42.914 1.00 14.05 451 THR B O 1
ATOM 7590 N N . ALA B 1 488 ? 122.420 5.021 42.628 1.00 14.57 452 ALA B N 1
ATOM 7591 C CA . ALA B 1 488 ? 122.035 4.701 41.257 1.00 17.14 452 ALA B CA 1
ATOM 7592 C C . ALA B 1 488 ? 120.700 3.968 41.177 1.00 19.50 452 ALA B C 1
ATOM 7593 O O . ALA B 1 488 ? 119.983 4.115 40.188 1.00 21.33 452 ALA B O 1
ATOM 7595 N N . GLY B 1 489 ? 120.358 3.177 42.191 1.00 14.91 453 GLY B N 1
ATOM 7596 C CA . GLY B 1 489 ? 119.178 2.338 42.119 1.00 15.08 453 GLY B CA 1
ATOM 7597 C C . GLY B 1 489 ? 117.867 3.093 42.032 1.00 15.50 453 GLY B C 1
ATOM 7598 O O . GLY B 1 489 ? 116.898 2.575 41.477 1.00 16.07 453 GLY B O 1
ATOM 7599 N N . ARG B 1 490 ? 117.808 4.312 42.569 1.00 15.91 454 ARG B N 1
ATOM 7600 C CA . ARG B 1 490 ? 116.580 5.095 42.460 1.00 14.11 454 ARG B CA 1
ATOM 7601 C C . ARG B 1 490 ? 116.283 5.524 41.027 1.00 18.38 454 ARG B C 1
ATOM 7602 O O . ARG B 1 490 ? 115.180 6.006 40.752 1.00 19.36 454 ARG B O 1
ATOM 7610 N N . MET B 1 491 ? 117.237 5.386 40.123 1.00 16.43 455 MET B N 1
ATOM 7611 C CA . MET B 1 491 ? 117.039 5.664 38.714 1.00 14.81 455 MET B CA 1
ATOM 7612 C C . MET B 1 491 ? 116.854 4.395 37.889 1.00 15.31 455 MET B C 1
ATOM 7613 O O . MET B 1 491 ? 116.733 4.493 36.678 1.00 18.48 455 MET B O 1
ATOM 7618 N N . ASP B 1 492 ? 116.861 3.214 38.508 1.00 19.67 456 ASP B N 1
ATOM 7619 C CA . ASP B 1 492 ? 116.582 1.980 37.774 1.00 18.75 456 ASP B CA 1
ATOM 7620 C C . ASP B 1 492 ? 115.292 2.026 36.954 1.00 23.73 456 ASP B C 1
ATOM 7621 O O . ASP B 1 492 ? 115.287 1.470 35.841 1.00 26.42 456 ASP B O 1
ATOM 7626 N N . PRO B 1 493 ? 114.186 2.638 37.406 1.00 22.15 457 PRO B N 1
ATOM 7627 C CA . PRO B 1 493 ? 112.992 2.664 36.551 1.00 19.68 457 PRO B CA 1
ATOM 7628 C C . PRO B 1 493 ? 113.156 3.472 35.283 1.00 16.22 457 PRO B C 1
ATOM 7629 O O . PRO B 1 493 ? 112.297 3.363 34.407 1.00 21.91 457 PRO B O 1
ATOM 7633 N N . PHE B 1 494 ? 114.249 4.205 35.100 1.00 16.16 458 PHE B N 1
ATOM 7634 C CA . PHE B 1 494 ? 114.401 5.001 33.887 1.00 20.24 458 PHE B CA 1
ATOM 7635 C C . PHE B 1 494 ? 115.361 4.396 32.871 1.00 22.17 458 PHE B C 1
ATOM 7636 O O . PHE B 1 494 ? 115.407 4.876 31.736 1.00 24.56 458 PHE B O 1
ATOM 7644 N N . VAL B 1 495 ? 116.071 3.324 33.231 1.00 25.39 459 VAL B N 1
ATOM 7645 C CA . VAL B 1 495 ? 117.194 2.836 32.433 1.00 17.96 459 VAL B CA 1
ATOM 7646 C C . VAL B 1 495 ? 116.717 2.235 31.113 1.00 23.37 459 VAL B C 1
ATOM 7647 O O . VAL B 1 495 ? 117.139 2.660 30.035 1.00 25.88 459 VAL B O 1
ATOM 7651 N N . ASP B 1 496 ? 115.869 1.205 31.180 1.00 22.71 460 ASP B N 1
ATOM 7652 C CA . ASP B 1 496 ? 115.357 0.568 29.969 1.00 22.35 460 ASP B CA 1
ATOM 7653 C C . ASP B 1 496 ? 114.579 1.562 29.120 1.00 23.87 460 ASP B C 1
ATOM 7654 O O . ASP B 1 496 ? 114.682 1.561 27.887 1.00 28.72 460 ASP B O 1
ATOM 7659 N N . LEU B 1 497 ? 113.758 2.384 29.764 1.00 22.84 461 LEU B N 1
ATOM 7660 C CA . LEU B 1 497 ? 113.012 3.412 29.054 1.00 22.45 461 LEU B CA 1
ATOM 7661 C C . LEU B 1 497 ? 113.939 4.327 28.261 1.00 22.31 461 LEU B C 1
ATOM 7662 O O . LEU B 1 497 ? 113.773 4.505 27.050 1.00 24.38 461 LEU B O 1
ATOM 7667 N N . PHE B 1 498 ? 114.941 4.892 28.929 1.00 21.58 462 PHE B N 1
ATOM 7668 C CA . PHE B 1 498 ? 115.785 5.907 28.318 1.00 21.02 462 PHE B CA 1
ATOM 7669 C C . PHE B 1 498 ? 116.706 5.305 27.261 1.00 24.79 462 PHE B C 1
ATOM 7670 O O . PHE B 1 498 ? 116.971 5.937 26.235 1.00 27.55 462 PHE B O 1
ATOM 7678 N N . GLN B 1 499 ? 117.217 4.095 27.495 1.00 25.55 463 GLN B N 1
ATOM 7679 C CA . GLN B 1 499 ? 118.066 3.453 26.496 1.00 25.28 463 GLN B CA 1
ATOM 7680 C C . GLN B 1 499 ? 117.267 3.055 25.264 1.00 22.49 463 GLN B C 1
ATOM 7681 O O . GLN B 1 499 ? 117.816 3.009 24.156 1.00 26.30 463 GLN B O 1
ATOM 7687 N N . SER B 1 500 ? 115.968 2.794 25.430 1.00 23.21 464 SER B N 1
ATOM 7688 C CA . SER B 1 500 ? 115.097 2.549 24.284 1.00 24.14 464 SER B CA 1
ATOM 7689 C C . SER B 1 500 ? 114.900 3.797 23.423 1.00 25.53 464 SER B C 1
ATOM 7690 O O . SER B 1 500 ? 114.491 3.667 22.265 1.00 24.38 464 SER B O 1
ATOM 7693 N N . HIS B 1 501 ? 115.174 4.992 23.960 1.00 22.80 465 HIS B N 1
ATOM 7694 C CA . HIS B 1 501 ? 115.211 6.235 23.191 1.00 25.52 465 HIS B CA 1
ATOM 7695 C C . HIS B 1 501 ? 116.626 6.683 22.833 1.00 28.61 465 HIS B C 1
ATOM 7696 O O . HIS B 1 501 ? 116.796 7.813 22.378 1.00 33.87 465 HIS B O 1
ATOM 7703 N N . GLY B 1 502 ? 117.644 5.862 23.070 1.00 29.17 466 GLY B N 1
ATOM 7704 C CA . GLY B 1 502 ? 119.006 6.247 22.755 1.00 29.05 466 GLY B CA 1
ATOM 7705 C C . GLY B 1 502 ? 119.754 7.059 23.799 1.00 28.02 466 GLY B C 1
ATOM 7706 O O . GLY B 1 502 ? 120.819 7.604 23.479 1.00 28.99 466 GLY B O 1
ATOM 7707 N N . GLY B 1 503 ? 119.242 7.173 25.028 1.00 26.64 467 GLY B N 1
ATOM 7708 C CA . GLY B 1 503 ? 119.904 7.925 26.073 1.00 27.44 467 GLY B CA 1
ATOM 7709 C C . GLY B 1 503 ? 120.335 7.054 27.247 1.00 25.55 467 GLY B C 1
ATOM 7710 O O . GLY B 1 503 ? 119.975 5.873 27.351 1.00 23.63 467 GLY B O 1
ATOM 7711 N N . SER B 1 504 ? 121.121 7.658 28.142 1.00 24.59 468 SER B N 1
ATOM 7712 C CA . SER B 1 504 ? 121.536 6.980 29.370 1.00 25.06 468 SER B CA 1
ATOM 7713 C C . SER B 1 504 ? 122.255 5.667 29.059 1.00 26.46 468 SER B C 1
ATOM 7714 O O . SER B 1 504 ? 121.986 4.631 29.667 1.00 28.90 468 SER B O 1
ATOM 7717 N N . MET B 1 505 ? 123.113 5.690 28.038 1.00 24.61 469 MET B N 1
ATOM 7718 C CA . MET B 1 505 ? 123.847 4.498 27.648 1.00 23.92 469 MET B CA 1
ATOM 7719 C C . MET B 1 505 ? 125.033 4.271 28.565 1.00 24.79 469 MET B C 1
ATOM 7720 O O . MET B 1 505 ? 125.450 3.125 28.760 1.00 28.30 469 MET B O 1
ATOM 7725 N N . VAL B 1 506 ? 125.610 5.345 29.098 1.00 21.75 470 VAL B N 1
ATOM 7726 C CA . VAL B 1 506 ? 126.694 5.264 30.066 1.00 20.59 470 VAL B CA 1
ATOM 7727 C C . VAL B 1 506 ? 126.233 6.034 31.294 1.00 19.56 470 VAL B C 1
ATOM 7728 O O . VAL B 1 506 ? 126.062 7.258 31.241 1.00 22.63 470 VAL B O 1
ATOM 7732 N N A MET B 1 507 ? 126.023 5.319 32.395 0.05 20.24 471 MET B N 1
ATOM 7733 N N B MET B 1 507 ? 126.007 5.321 32.391 0.95 18.97 471 MET B N 1
ATOM 7734 C CA A MET B 1 507 ? 125.600 5.911 33.655 0.05 19.82 471 MET B CA 1
ATOM 7735 C CA B MET B 1 507 ? 125.586 5.927 33.647 0.95 19.25 471 MET B CA 1
ATOM 7736 C C A MET B 1 507 ? 126.759 5.905 34.641 0.05 20.21 471 MET B C 1
ATOM 7737 C C B MET B 1 507 ? 126.731 5.898 34.651 0.95 20.04 471 MET B C 1
ATOM 7738 O O A MET B 1 507 ? 127.563 4.968 34.665 0.05 21.13 471 MET B O 1
ATOM 7739 O O B MET B 1 507 ? 127.517 4.950 34.677 0.95 21.43 471 MET B O 1
ATOM 7748 N N . LEU B 1 508 ? 126.840 6.958 35.451 1.00 20.08 472 LEU B N 1
ATOM 7749 C CA . LEU B 1 508 ? 127.861 7.083 36.481 1.00 19.93 472 LEU B CA 1
ATOM 7750 C C . LEU B 1 508 ? 127.165 7.487 37.775 1.00 20.73 472 LEU B C 1
ATOM 7751 O O . LEU B 1 508 ? 126.537 8.542 37.844 1.00 25.00 472 LEU B O 1
ATOM 7756 N N . ALA B 1 509 ? 127.235 6.632 38.781 1.00 21.07 473 ALA B N 1
ATOM 7757 C CA . ALA B 1 509 ? 126.617 6.915 40.057 1.00 15.49 473 ALA B CA 1
ATOM 7758 C C . ALA B 1 509 ? 127.289 6.021 41.077 1.00 15.49 473 ALA B C 1
ATOM 7759 O O . ALA B 1 509 ? 128.428 5.584 40.870 1.00 19.54 473 ALA B O 1
ATOM 7761 N N . LYS B 1 510 ? 126.603 5.757 42.184 1.00 16.48 474 LYS B N 1
ATOM 7762 C CA . LYS B 1 510 ? 127.140 4.873 43.206 1.00 16.02 474 LYS B CA 1
ATOM 7763 C C . LYS B 1 510 ? 126.077 3.885 43.658 1.00 16.46 474 LYS B C 1
ATOM 7764 O O . LYS B 1 510 ? 124.881 4.150 43.571 1.00 15.60 474 LYS B O 1
ATOM 7770 N N . GLY B 1 511 ? 126.535 2.742 44.146 1.00 17.53 475 GLY B N 1
ATOM 7771 C CA . GLY B 1 511 ? 125.663 1.725 44.681 1.00 15.71 475 GLY B CA 1
ATOM 7772 C C . GLY B 1 511 ? 125.360 0.635 43.668 1.00 21.77 475 GLY B C 1
ATOM 7773 O O . GLY B 1 511 ? 125.500 0.808 42.454 1.00 21.46 475 GLY B O 1
ATOM 7774 N N . ASN B 1 512 ? 124.951 -0.517 44.191 1.00 21.51 476 ASN B N 1
ATOM 7775 C CA . ASN B 1 512 ? 124.539 -1.637 43.364 1.00 24.00 476 ASN B CA 1
ATOM 7776 C C . ASN B 1 512 ? 123.131 -1.392 42.825 1.00 26.86 476 ASN B C 1
ATOM 7777 O O . ASN B 1 512 ? 122.374 -0.587 43.361 1.00 31.42 476 ASN B O 1
ATOM 7782 N N . ARG B 1 513 ? 122.799 -2.053 41.720 1.00 27.13 477 ARG B N 1
ATOM 7783 C CA . ARG B 1 513 ? 121.507 -1.868 41.071 1.00 22.62 477 ARG B CA 1
ATOM 7784 C C . ARG B 1 513 ? 120.792 -3.200 40.896 1.00 26.42 477 ARG B C 1
ATOM 7785 O O . ARG B 1 513 ? 121.365 -4.278 41.077 1.00 29.62 477 ARG B O 1
ATOM 7793 N N . SER B 1 514 ? 119.531 -3.105 40.502 1.00 26.96 478 SER B N 1
ATOM 7794 C CA . SER B 1 514 ? 118.663 -4.255 40.348 1.00 28.73 478 SER B CA 1
ATOM 7795 C C . SER B 1 514 ? 118.997 -5.011 39.076 1.00 30.79 478 SER B C 1
ATOM 7796 O O . SER B 1 514 ? 119.629 -4.482 38.162 1.00 31.27 478 SER B O 1
ATOM 7799 N N . LYS B 1 515 ? 118.495 -6.249 38.997 1.00 31.77 479 LYS B N 1
ATOM 7800 C CA . LYS B 1 515 ? 118.771 -7.104 37.845 1.00 29.68 479 LYS B CA 1
ATOM 7801 C C . LYS B 1 515 ? 118.200 -6.536 36.554 1.00 30.42 479 LYS B C 1
ATOM 7802 O O . LYS B 1 515 ? 118.684 -6.879 35.469 1.00 32.58 479 LYS B O 1
ATOM 7804 N N . GLN B 1 516 ? 117.195 -5.663 36.645 1.00 31.32 480 GLN B N 1
ATOM 7805 C CA . GLN B 1 516 ? 116.597 -5.064 35.457 1.00 30.83 480 GLN B CA 1
ATOM 7806 C C . GLN B 1 516 ? 117.541 -4.085 34.787 1.00 27.16 480 GLN B C 1
ATOM 7807 O O . GLN B 1 516 ? 117.333 -3.719 33.630 1.00 25.57 480 GLN B O 1
ATOM 7813 N N . VAL B 1 517 ? 118.558 -3.631 35.506 1.00 28.19 481 VAL B N 1
ATOM 7814 C CA . VAL B 1 517 ? 119.577 -2.793 34.905 1.00 25.87 481 VAL B CA 1
ATOM 7815 C C . VAL B 1 517 ? 120.621 -3.657 34.209 1.00 26.14 481 VAL B C 1
ATOM 7816 O O . VAL B 1 517 ? 121.198 -3.242 33.202 1.00 27.91 481 VAL B O 1
ATOM 7820 N N . THR B 1 518 ? 120.920 -4.846 34.734 1.00 26.88 482 THR B N 1
ATOM 7821 C CA . THR B 1 518 ? 121.788 -5.745 33.982 1.00 28.27 482 THR B CA 1
ATOM 7822 C C . THR B 1 518 ? 121.143 -6.110 32.645 1.00 30.79 482 THR B C 1
ATOM 7823 O O . THR B 1 518 ? 121.800 -6.066 31.599 1.00 32.16 482 THR B O 1
ATOM 7827 N N . LYS B 1 519 ? 119.836 -6.416 32.656 1.00 30.88 483 LYS B N 1
ATOM 7828 C CA . LYS B 1 519 ? 119.138 -6.827 31.437 1.00 30.32 483 LYS B CA 1
ATOM 7829 C C . LYS B 1 519 ? 118.994 -5.674 30.445 1.00 27.89 483 LYS B C 1
ATOM 7830 O O . LYS B 1 519 ? 119.114 -5.878 29.232 1.00 26.98 483 LYS B O 1
ATOM 7836 N N . ALA B 1 520 ? 118.725 -4.459 30.929 1.00 26.14 484 ALA B N 1
ATOM 7837 C CA . ALA B 1 520 ? 118.621 -3.322 30.020 1.00 23.82 484 ALA B CA 1
ATOM 7838 C C . ALA B 1 520 ? 119.965 -3.002 29.366 1.00 25.12 484 ALA B C 1
ATOM 7839 O O . ALA B 1 520 ? 120.025 -2.742 28.157 1.00 25.16 484 ALA B O 1
ATOM 7841 N N . CYS B 1 521 ? 121.058 -3.010 30.139 1.00 24.02 485 CYS B N 1
ATOM 7842 C CA . CYS B 1 521 ? 122.359 -2.746 29.534 1.00 24.28 485 CYS B CA 1
ATOM 7843 C C . CYS B 1 521 ? 122.734 -3.850 28.560 1.00 26.84 485 CYS B C 1
ATOM 7844 O O . CYS B 1 521 ? 123.330 -3.585 27.511 1.00 26.53 485 CYS B O 1
ATOM 7847 N N . HIS B 1 522 ? 122.388 -5.092 28.893 1.00 25.79 486 HIS B N 1
ATOM 7848 C CA . HIS B 1 522 ? 122.614 -6.196 27.978 1.00 27.48 486 HIS B CA 1
ATOM 7849 C C . HIS B 1 522 ? 121.732 -6.078 26.752 1.00 26.17 486 HIS B C 1
ATOM 7850 O O . HIS B 1 522 ? 122.151 -6.438 25.652 1.00 34.92 486 HIS B O 1
ATOM 7857 N N . LYS B 1 523 ? 120.517 -5.562 26.924 1.00 30.40 487 LYS B N 1
ATOM 7858 C CA . LYS B 1 523 ? 119.589 -5.455 25.806 1.00 32.11 487 LYS B CA 1
ATOM 7859 C C . LYS B 1 523 ? 120.008 -4.362 24.827 1.00 31.07 487 LYS B C 1
ATOM 7860 O O . LYS B 1 523 ? 119.902 -4.540 23.613 1.00 32.95 487 LYS B O 1
ATOM 7866 N N . TYR B 1 524 ? 120.497 -3.238 25.326 1.00 30.42 488 TYR B N 1
ATOM 7867 C CA . TYR B 1 524 ? 120.792 -2.093 24.484 1.00 29.81 488 TYR B CA 1
ATOM 7868 C C . TYR B 1 524 ? 122.283 -1.808 24.317 1.00 30.22 488 TYR B C 1
ATOM 7869 O O . TYR B 1 524 ? 122.638 -0.960 23.497 1.00 29.57 488 TYR B O 1
ATOM 7878 N N . GLY B 1 525 ? 123.160 -2.499 25.042 1.00 31.78 489 GLY B N 1
ATOM 7879 C CA . GLY B 1 525 ? 124.587 -2.308 24.877 1.00 26.28 489 GLY B CA 1
ATOM 7880 C C . GLY B 1 525 ? 125.170 -1.153 25.652 1.00 29.72 489 GLY B C 1
ATOM 7881 O O . GLY B 1 525 ? 126.146 -0.548 25.208 1.00 32.67 489 GLY B O 1
ATOM 7882 N N . GLY B 1 526 ? 124.604 -0.833 26.811 1.00 28.37 490 GLY B N 1
ATOM 7883 C CA . GLY B 1 526 ? 125.104 0.231 27.654 1.00 27.94 490 GLY B CA 1
ATOM 7884 C C . GLY B 1 526 ? 125.894 -0.255 28.875 1.00 28.17 490 GLY B C 1
ATOM 7885 O O . GLY B 1 526 ? 126.165 -1.441 29.069 1.00 28.85 490 GLY B O 1
ATOM 7886 N N . PHE B 1 527 ? 126.275 0.718 29.707 1.00 25.36 491 PHE B N 1
ATOM 7887 C CA . PHE B 1 527 ? 127.207 0.488 30.799 1.00 24.63 491 PHE B CA 1
ATOM 7888 C C . PHE B 1 527 ? 126.799 1.313 32.007 1.00 26.43 491 PHE B C 1
ATOM 7889 O O . PHE B 1 527 ? 126.350 2.457 31.868 1.00 29.63 491 PHE B O 1
ATOM 7897 N N . TYR B 1 528 ? 126.945 0.719 33.191 1.00 23.80 492 TYR B N 1
ATOM 7898 C CA . TYR B 1 528 ? 126.837 1.432 34.456 1.00 25.24 492 TYR B CA 1
ATOM 7899 C C . TYR B 1 528 ? 128.243 1.429 35.033 1.00 26.20 492 TYR B C 1
ATOM 7900 O O . TYR B 1 528 ? 128.798 0.363 35.335 1.00 25.32 492 TYR B O 1
ATOM 7909 N N . LEU B 1 529 ? 128.825 2.625 35.134 1.00 26.63 493 LEU B N 1
ATOM 7910 C CA . LEU B 1 529 ? 130.117 2.841 35.759 1.00 18.86 493 LEU B CA 1
ATOM 7911 C C . LEU B 1 529 ? 129.870 3.360 37.166 1.00 18.03 493 LEU B C 1
ATOM 7912 O O . LEU B 1 529 ? 129.187 4.371 37.350 1.00 22.01 493 LEU B O 1
ATOM 7917 N N . GLY B 1 530 ? 130.415 2.672 38.159 1.00 26.47 494 GLY B N 1
ATOM 7918 C CA . GLY B 1 530 ? 130.231 3.054 39.550 1.00 24.93 494 GLY B CA 1
ATOM 7919 C C . GLY B 1 530 ? 131.395 3.868 40.083 1.00 24.60 494 GLY B C 1
ATOM 7920 O O . GLY B 1 530 ? 132.550 3.588 39.781 1.00 25.37 494 GLY B O 1
ATOM 7921 N N . SER B 1 531 ? 131.084 4.898 40.861 1.00 25.40 495 SER B N 1
ATOM 7922 C CA . SER B 1 531 ? 132.108 5.678 41.532 1.00 26.63 495 SER B CA 1
ATOM 7923 C C . SER B 1 531 ? 132.023 5.459 43.033 1.00 26.47 495 SER B C 1
ATOM 7924 O O . SER B 1 531 ? 131.023 4.953 43.546 1.00 30.27 495 SER B O 1
ATOM 7927 N N . ILE B 1 532 ? 133.100 5.832 43.725 1.00 22.98 496 ILE B N 1
ATOM 7928 C CA . ILE B 1 532 ? 133.129 5.850 45.186 1.00 19.96 496 ILE B CA 1
ATOM 7929 C C . ILE B 1 532 ? 132.166 6.918 45.674 1.00 17.89 496 ILE B C 1
ATOM 7930 O O . ILE B 1 532 ? 132.264 8.082 45.285 1.00 18.83 496 ILE B O 1
ATOM 7935 N N . GLY B 1 533 ? 131.218 6.526 46.519 1.00 19.19 497 GLY B N 1
ATOM 7936 C CA . GLY B 1 533 ? 130.327 7.479 47.144 1.00 17.21 497 GLY B CA 1
ATOM 7937 C C . GLY B 1 533 ? 130.883 7.958 48.474 1.00 17.85 497 GLY B C 1
ATOM 7938 O O . GLY B 1 533 ? 131.500 7.201 49.216 1.00 15.08 497 GLY B O 1
ATOM 7939 N N . GLY B 1 534 ? 130.681 9.233 48.753 1.00 14.67 498 GLY B N 1
ATOM 7940 C CA . GLY B 1 534 ? 131.174 9.776 49.991 1.00 14.74 498 GLY B CA 1
ATOM 7941 C C . GLY B 1 534 ? 132.121 10.946 49.837 1.00 16.66 498 GLY B C 1
ATOM 7942 O O . GLY B 1 534 ? 131.871 12.018 50.387 1.00 17.37 498 GLY B O 1
ATOM 7943 N N . PRO B 1 535 ? 133.247 10.776 49.076 1.00 18.10 499 PRO B N 1
ATOM 7944 C CA . PRO B 1 535 ? 134.273 11.841 49.020 1.00 15.85 499 PRO B CA 1
ATOM 7945 C C . PRO B 1 535 ? 133.979 12.900 47.961 1.00 15.42 499 PRO B C 1
ATOM 7946 O O . PRO B 1 535 ? 134.658 13.037 46.940 1.00 16.19 499 PRO B O 1
ATOM 7950 N N . ALA B 1 536 ? 132.928 13.669 48.218 1.00 15.72 500 ALA B N 1
ATOM 7951 C CA . ALA B 1 536 ? 132.477 14.692 47.287 1.00 16.48 500 ALA B CA 1
ATOM 7952 C C . ALA B 1 536 ? 133.441 15.858 47.228 1.00 15.72 500 ALA B C 1
ATOM 7953 O O . ALA B 1 536 ? 133.488 16.552 46.213 1.00 16.00 500 ALA B O 1
ATOM 7955 N N . ALA B 1 537 ? 134.175 16.117 48.318 1.00 17.76 501 ALA B N 1
ATOM 7956 C CA . ALA B 1 537 ? 135.139 17.214 48.344 1.00 16.33 501 ALA B CA 1
ATOM 7957 C C . ALA B 1 537 ? 136.403 16.885 47.547 1.00 17.90 501 ALA B C 1
ATOM 7958 O O . ALA B 1 537 ? 136.974 17.766 46.894 1.00 18.19 501 ALA B O 1
ATOM 7960 N N . VAL B 1 538 ? 136.857 15.627 47.568 1.00 19.78 502 VAL B N 1
ATOM 7961 C CA . VAL B 1 538 ? 138.006 15.266 46.739 1.00 19.49 502 VAL B CA 1
ATOM 7962 C C . VAL B 1 538 ? 137.660 15.377 45.255 1.00 18.65 502 VAL B C 1
ATOM 7963 O O . VAL B 1 538 ? 138.486 15.811 44.450 1.00 19.08 502 VAL B O 1
ATOM 7967 N N . LEU B 1 539 ? 136.446 14.979 44.865 1.00 18.04 503 LEU B N 1
ATOM 7968 C CA . LEU B 1 539 ? 136.035 15.109 43.472 1.00 17.01 503 LEU B CA 1
ATOM 7969 C C . LEU B 1 539 ? 135.946 16.574 43.059 1.00 17.38 503 LEU B C 1
ATOM 7970 O O . LEU B 1 539 ? 136.413 16.957 41.987 1.00 22.30 503 LEU B O 1
ATOM 7975 N N . ALA B 1 540 ? 135.329 17.408 43.891 1.00 23.13 504 ALA B N 1
ATOM 7976 C CA . ALA B 1 540 ? 135.236 18.830 43.575 1.00 22.16 504 ALA B CA 1
ATOM 7977 C C . ALA B 1 540 ? 136.611 19.473 43.470 1.00 24.16 504 ALA B C 1
ATOM 7978 O O . ALA B 1 540 ? 136.801 20.404 42.682 1.00 23.07 504 ALA B O 1
ATOM 7980 N N . GLN B 1 541 ? 137.576 19.004 44.262 1.00 25.18 505 GLN B N 1
ATOM 7981 C CA . GLN B 1 541 ? 138.895 19.623 44.250 1.00 29.14 505 GLN B CA 1
ATOM 7982 C C . GLN B 1 541 ? 139.765 19.121 43.095 1.00 27.58 505 GLN B C 1
ATOM 7983 O O . GLN B 1 541 ? 140.514 19.894 42.491 1.00 27.28 505 GLN B O 1
ATOM 7989 N N . ASN B 1 542 ? 139.697 17.837 42.780 1.00 24.23 506 ASN B N 1
ATOM 7990 C CA . ASN B 1 542 ? 140.686 17.245 41.899 1.00 24.15 506 ASN B CA 1
ATOM 7991 C C . ASN B 1 542 ? 140.143 16.864 40.536 1.00 26.16 506 ASN B C 1
ATOM 7992 O O . ASN B 1 542 ? 140.915 16.815 39.577 1.00 27.80 506 ASN B O 1
ATOM 7997 N N . ALA B 1 543 ? 138.847 16.572 40.425 1.00 23.86 507 ALA B N 1
ATOM 7998 C CA . ALA B 1 543 ? 138.273 16.017 39.205 1.00 23.91 507 ALA B CA 1
ATOM 7999 C C . ALA B 1 543 ? 137.335 16.958 38.461 1.00 25.22 507 ALA B C 1
ATOM 8000 O O . ALA B 1 543 ? 137.327 16.938 37.226 1.00 28.15 507 ALA B O 1
ATOM 8002 N N . ILE B 1 544 ? 136.531 17.780 39.143 1.00 23.36 508 ILE B N 1
ATOM 8003 C CA . ILE B 1 544 ? 135.536 18.604 38.454 1.00 25.44 508 ILE B CA 1
ATOM 8004 C C . ILE B 1 544 ? 136.120 19.984 38.161 1.00 31.01 508 ILE B C 1
ATOM 8005 O O . ILE B 1 544 ? 136.411 20.757 39.080 1.00 31.05 508 ILE B O 1
ATOM 8010 N N . LYS B 1 545 ? 136.264 20.297 36.866 1.00 31.21 509 LYS B N 1
ATOM 8011 C CA . LYS B 1 545 ? 136.960 21.483 36.389 1.00 30.34 509 LYS B CA 1
ATOM 8012 C C . LYS B 1 545 ? 136.048 22.590 35.877 1.00 27.74 509 LYS B C 1
ATOM 8013 O O . LYS B 1 545 ? 136.496 23.734 35.788 1.00 27.91 509 LYS B O 1
ATOM 8019 N N . LYS B 1 546 ? 134.815 22.280 35.489 1.00 28.36 510 LYS B N 1
ATOM 8020 C CA . LYS B 1 546 ? 133.865 23.315 35.106 1.00 29.49 510 LYS B CA 1
ATOM 8021 C C . LYS B 1 546 ? 132.459 22.766 35.293 1.00 29.10 510 LYS B C 1
ATOM 8022 O O . LYS B 1 546 ? 132.216 21.577 35.065 1.00 27.10 510 LYS B O 1
ATOM 8028 N N . VAL B 1 547 ? 131.554 23.634 35.743 1.00 28.70 511 VAL B N 1
ATOM 8029 C CA . VAL B 1 547 ? 130.174 23.281 36.057 1.00 26.06 511 VAL B CA 1
ATOM 8030 C C . VAL B 1 547 ? 129.259 24.334 35.453 1.00 25.55 511 VAL B C 1
ATOM 8031 O O . VAL B 1 547 ? 129.474 25.531 35.657 1.00 23.78 511 VAL B O 1
ATOM 8035 N N . GLU B 1 548 ? 128.251 23.891 34.698 1.00 29.46 512 GLU B N 1
ATOM 8036 C CA . GLU B 1 548 ? 127.227 24.774 34.161 1.00 32.20 512 GLU B CA 1
ATOM 8037 C C . GLU B 1 548 ? 125.862 24.144 34.377 1.00 27.25 512 GLU B C 1
ATOM 8038 O O . GLU B 1 548 ? 125.717 22.921 34.386 1.00 25.57 512 GLU B O 1
ATOM 8044 N N . CYS B 1 549 ? 124.866 24.996 34.578 1.00 26.53 513 CYS B N 1
ATOM 8045 C CA . CYS B 1 549 ? 123.473 24.573 34.599 1.00 29.11 513 CYS B CA 1
ATOM 8046 C C . CYS B 1 549 ? 122.932 24.592 33.171 1.00 31.12 513 CYS B C 1
ATOM 8047 O O . CYS B 1 549 ? 122.918 25.638 32.519 1.00 32.71 513 CYS B O 1
ATOM 8050 N N . LEU B 1 550 ? 122.463 23.446 32.694 1.00 30.63 514 LEU B N 1
ATOM 8051 C CA . LEU B 1 550 ? 122.095 23.303 31.293 1.00 29.18 514 LEU B CA 1
ATOM 8052 C C . LEU B 1 550 ? 120.606 23.423 31.039 1.00 26.68 514 LEU B C 1
ATOM 8053 O O . LEU B 1 550 ? 120.210 23.872 29.960 1.00 28.06 514 LEU B O 1
ATOM 8058 N N . ASP B 1 551 ? 119.785 22.986 31.986 1.00 23.69 515 ASP B N 1
ATOM 8059 C CA . ASP B 1 551 ? 118.375 22.721 31.758 1.00 22.73 515 ASP B CA 1
ATOM 8060 C C . ASP B 1 551 ? 117.689 22.585 33.113 1.00 23.38 515 ASP B C 1
ATOM 8061 O O . ASP B 1 551 ? 118.342 22.363 34.135 1.00 24.98 515 ASP B O 1
ATOM 8066 N N . MET B 1 552 ? 116.367 22.723 33.108 1.00 23.66 516 MET B N 1
ATOM 8067 C CA . MET B 1 552 ? 115.516 22.494 34.288 1.00 22.57 516 MET B CA 1
ATOM 8068 C C . MET B 1 552 ? 115.977 23.288 35.501 1.00 24.78 516 MET B C 1
ATOM 8069 O O . MET B 1 552 ? 115.998 22.785 36.629 1.00 22.49 516 MET B O 1
ATOM 8074 N N . LYS B 1 553 ? 116.312 24.552 35.284 1.00 29.09 517 LYS B N 1
ATOM 8075 C CA . LYS B 1 553 ? 116.913 25.325 36.360 1.00 32.01 517 LYS B CA 1
ATOM 8076 C C . LYS B 1 553 ? 115.963 25.539 37.531 1.00 33.32 517 LYS B C 1
ATOM 8077 O O . LYS B 1 553 ? 116.420 25.887 38.627 1.00 36.24 517 LYS B O 1
ATOM 8083 N N . ASP B 1 554 ? 114.661 25.317 37.340 1.00 32.00 518 ASP B N 1
ATOM 8084 C CA . ASP B 1 554 ? 113.729 25.456 38.455 1.00 30.00 518 ASP B CA 1
ATOM 8085 C C . ASP B 1 554 ? 113.974 24.418 39.542 1.00 26.61 518 ASP B C 1
ATOM 8086 O O . ASP B 1 554 ? 113.531 24.609 40.678 1.00 26.95 518 ASP B O 1
ATOM 8091 N N . LEU B 1 555 ? 114.671 23.334 39.227 1.00 23.81 519 LEU B N 1
ATOM 8092 C CA . LEU B 1 555 ? 114.830 22.234 40.161 1.00 20.16 519 LEU B CA 1
ATOM 8093 C C . LEU B 1 555 ? 116.005 22.420 41.124 1.00 20.73 519 LEU B C 1
ATOM 8094 O O . LEU B 1 555 ? 116.334 21.482 41.851 1.00 20.93 519 LEU B O 1
ATOM 8099 N N . GLY B 1 556 ? 116.646 23.595 41.134 1.00 22.27 520 GLY B N 1
ATOM 8100 C CA . GLY B 1 556 ? 117.742 23.847 42.064 1.00 17.67 520 GLY B CA 1
ATOM 8101 C C . GLY B 1 556 ? 118.881 22.862 41.917 1.00 19.90 520 GLY B C 1
ATOM 8102 O O . GLY B 1 556 ? 119.372 22.614 40.812 1.00 21.97 520 GLY B O 1
ATOM 8103 N N A MET B 1 557 ? 119.306 22.291 43.049 0.08 18.81 521 MET B N 1
ATOM 8104 N N B MET B 1 557 ? 119.334 22.294 43.040 0.92 18.46 521 MET B N 1
ATOM 8105 C CA A MET B 1 557 ? 120.348 21.270 43.041 0.08 18.40 521 MET B CA 1
ATOM 8106 C CA B MET B 1 557 ? 120.398 21.300 42.961 0.92 18.15 521 MET B CA 1
ATOM 8107 C C A MET B 1 557 ? 120.001 20.105 42.127 0.08 18.64 521 MET B C 1
ATOM 8108 C C B MET B 1 557 ? 120.012 20.117 42.077 0.92 18.77 521 MET B C 1
ATOM 8109 O O A MET B 1 557 ? 120.900 19.372 41.698 0.08 18.08 521 MET B O 1
ATOM 8110 O O B MET B 1 557 ? 120.892 19.387 41.607 0.92 18.14 521 MET B O 1
ATOM 8119 N N . GLU B 1 558 ? 118.722 19.920 41.816 1.00 20.69 522 GLU B N 1
ATOM 8120 C CA . GLU B 1 558 ? 118.279 18.842 40.948 1.00 21.11 522 GLU B CA 1
ATOM 8121 C C . GLU B 1 558 ? 118.156 19.269 39.497 1.00 20.59 522 GLU B C 1
ATOM 8122 O O . GLU B 1 558 ? 117.654 18.496 38.678 1.00 22.11 522 GLU B O 1
ATOM 8128 N N . ALA B 1 559 ? 118.607 20.470 39.157 1.00 19.20 523 ALA B N 1
ATOM 8129 C CA . ALA B 1 559 ? 118.660 20.863 37.755 1.00 21.60 523 ALA B CA 1
ATOM 8130 C C . ALA B 1 559 ? 119.582 19.924 36.977 1.00 22.99 523 ALA B C 1
ATOM 8131 O O . ALA B 1 559 ? 120.377 19.169 37.549 1.00 25.08 523 ALA B O 1
ATOM 8133 N N . VAL B 1 560 ? 119.455 19.965 35.658 1.00 20.76 524 VAL B N 1
ATOM 8134 C CA . VAL B 1 560 ? 120.379 19.263 34.774 1.00 20.80 524 VAL B CA 1
ATOM 8135 C C . VAL B 1 560 ? 121.651 20.090 34.622 1.00 20.68 524 VAL B C 1
ATOM 8136 O O . VAL B 1 560 ? 121.597 21.284 34.330 1.00 21.73 524 VAL B O 1
ATOM 8140 N N . TRP B 1 561 ? 122.800 19.471 34.867 1.00 21.52 525 TRP B N 1
ATOM 8141 C CA . TRP B 1 561 ? 124.076 20.168 34.792 1.00 21.20 525 TRP B CA 1
ATOM 8142 C C . TRP B 1 561 ? 124.934 19.582 33.688 1.00 20.78 525 TRP B C 1
ATOM 8143 O O . TRP B 1 561 ? 124.695 18.483 33.191 1.00 21.53 525 TRP B O 1
ATOM 8154 N N . ARG B 1 562 ? 125.909 20.362 33.258 1.00 24.17 526 ARG B N 1
ATOM 8155 C CA . ARG B 1 562 ? 126.937 19.872 32.356 1.00 26.37 526 ARG B CA 1
ATOM 8156 C C . ARG B 1 562 ? 128.279 20.218 32.976 1.00 27.13 526 ARG B C 1
ATOM 8157 O O . ARG B 1 562 ? 128.545 21.389 33.258 1.00 28.95 526 ARG B O 1
ATOM 8165 N N . ILE B 1 563 ? 129.097 19.200 33.227 1.00 26.03 527 ILE B N 1
ATOM 8166 C CA . ILE B 1 563 ? 130.367 19.356 33.920 1.00 27.29 527 ILE B CA 1
ATOM 8167 C C . ILE B 1 563 ? 131.492 18.794 33.056 1.00 29.09 527 ILE B C 1
ATOM 8168 O O . ILE B 1 563 ? 131.274 17.984 32.152 1.00 28.69 527 ILE B O 1
ATOM 8173 N N . GLU B 1 564 ? 132.703 19.285 33.311 1.00 27.72 528 GLU B N 1
ATOM 8174 C CA . GLU B 1 564 ? 133.915 18.746 32.717 1.00 29.18 528 GLU B CA 1
ATOM 8175 C C . GLU B 1 564 ? 134.727 18.068 33.799 1.00 29.52 528 GLU B C 1
ATOM 8176 O O . GLU B 1 564 ? 135.082 18.706 34.789 1.00 30.44 528 GLU B O 1
ATOM 8182 N N . VAL B 1 565 ? 135.066 16.802 33.592 1.00 29.17 529 VAL B N 1
ATOM 8183 C CA . VAL B 1 565 ? 135.821 16.059 34.586 1.00 29.22 529 VAL B CA 1
ATOM 8184 C C . VAL B 1 565 ? 137.179 15.721 33.993 1.00 31.36 529 VAL B C 1
ATOM 8185 O O . VAL B 1 565 ? 137.339 15.589 32.772 1.00 33.69 529 VAL B O 1
ATOM 8189 N N . GLU B 1 566 ? 138.173 15.616 34.872 1.00 28.35 530 GLU B N 1
ATOM 8190 C CA . GLU B 1 566 ? 139.507 15.167 34.501 1.00 28.59 530 GLU B CA 1
ATOM 8191 C C . GLU B 1 566 ? 139.919 14.094 35.493 1.00 28.81 530 GLU B C 1
ATOM 8192 O O . GLU B 1 566 ? 139.916 14.338 36.702 1.00 29.08 530 GLU B O 1
ATOM 8198 N N . ASN B 1 567 ? 140.251 12.910 34.984 1.00 28.42 531 ASN B N 1
ATOM 8199 C CA . ASN B 1 567 ? 140.712 11.784 35.800 1.00 27.91 531 ASN B CA 1
ATOM 8200 C C . ASN B 1 567 ? 139.700 11.419 36.885 1.00 27.56 531 ASN B C 1
ATOM 8201 O O . ASN B 1 567 ? 140.057 11.128 38.028 1.00 28.49 531 ASN B O 1
ATOM 8206 N N . PHE B 1 568 ? 138.436 11.383 36.514 1.00 26.36 532 PHE B N 1
ATOM 8207 C CA . PHE B 1 568 ? 137.390 10.989 37.439 1.00 23.76 532 PHE B CA 1
ATOM 8208 C C . PHE B 1 568 ? 137.421 9.471 37.576 1.00 23.61 532 PHE B C 1
ATOM 8209 O O . PHE B 1 568 ? 137.361 8.770 36.563 1.00 28.42 532 PHE B O 1
ATOM 8217 N N . PRO B 1 569 ? 137.592 8.931 38.773 1.00 18.82 533 PRO B N 1
ATOM 8218 C CA . PRO B 1 569 ? 137.689 7.474 38.922 1.00 23.44 533 PRO B CA 1
ATOM 8219 C C . PRO B 1 569 ? 136.329 6.783 38.887 1.00 28.85 533 PRO B C 1
ATOM 8220 O O . PRO B 1 569 ? 135.315 7.328 39.324 1.00 29.20 533 PRO B O 1
ATOM 8224 N N . ALA B 1 570 ? 136.314 5.584 38.310 1.00 32.59 534 ALA B N 1
ATOM 8225 C CA . ALA B 1 570 ? 135.102 4.788 38.215 1.00 30.32 534 ALA B CA 1
ATOM 8226 C C . ALA B 1 570 ? 135.483 3.348 37.905 1.00 30.28 534 ALA B C 1
ATOM 8227 O O . ALA B 1 570 ? 136.528 3.086 37.312 1.00 32.09 534 ALA B O 1
ATOM 8229 N N . PHE B 1 571 ? 134.615 2.421 38.293 1.00 29.18 535 PHE B N 1
ATOM 8230 C CA . PHE B 1 571 ? 134.739 1.019 37.929 1.00 27.89 535 PHE B CA 1
ATOM 8231 C C . PHE B 1 571 ? 133.557 0.610 37.063 1.00 29.04 535 PHE B C 1
ATOM 8232 O O . PHE B 1 571 ? 132.425 1.058 37.280 1.00 30.82 535 PHE B O 1
ATOM 8240 N N . ILE B 1 572 ? 133.810 -0.314 36.137 1.00 27.15 536 ILE B N 1
ATOM 8241 C CA . ILE B 1 572 ? 132.723 -0.923 35.379 1.00 27.87 536 ILE B CA 1
ATOM 8242 C C . ILE B 1 572 ? 131.976 -1.881 36.294 1.00 26.37 536 ILE B C 1
ATOM 8243 O O . ILE B 1 572 ? 132.535 -2.877 36.766 1.00 27.80 536 ILE B O 1
ATOM 8248 N N . VAL B 1 573 ? 130.705 -1.589 36.544 1.00 24.96 537 VAL B N 1
ATOM 8249 C CA . VAL B 1 573 ? 129.897 -2.392 37.437 1.00 22.86 537 VAL B CA 1
ATOM 8250 C C . VAL B 1 573 ? 128.909 -3.257 36.669 1.00 24.05 537 VAL B C 1
ATOM 8251 O O . VAL B 1 573 ? 128.729 -4.430 37.002 1.00 25.67 537 VAL B O 1
ATOM 8255 N N . VAL B 1 574 ? 128.310 -2.718 35.606 1.00 22.94 538 VAL B N 1
ATOM 8256 C CA . VAL B 1 574 ? 127.481 -3.479 34.673 1.00 23.66 538 VAL B CA 1
ATOM 8257 C C . VAL B 1 574 ? 127.997 -3.218 33.263 1.00 24.81 538 VAL B C 1
ATOM 8258 O O . VAL B 1 574 ? 128.211 -2.064 32.887 1.00 24.07 538 VAL B O 1
ATOM 8262 N N . ASP B 1 575 ? 128.192 -4.269 32.478 1.00 27.35 539 ASP B N 1
ATOM 8263 C CA . ASP B 1 575 ? 128.639 -4.068 31.106 1.00 27.75 539 ASP B CA 1
ATOM 8264 C C . ASP B 1 575 ? 127.504 -4.374 30.121 1.00 28.23 539 ASP B C 1
ATOM 8265 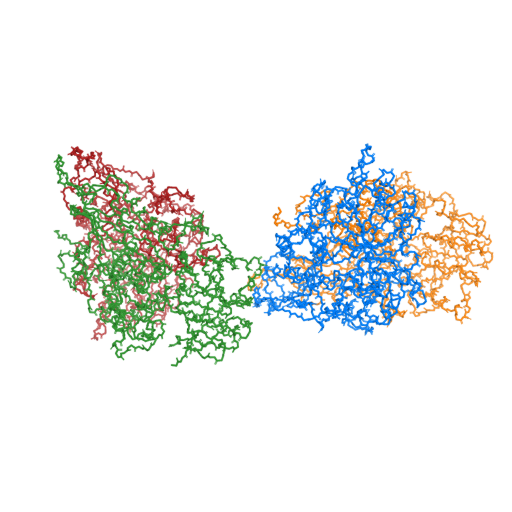O O . ASP B 1 575 ? 126.354 -4.573 30.506 1.00 30.32 539 ASP B O 1
ATOM 8270 N N . ASP B 1 576 ? 127.845 -4.420 28.833 1.00 27.89 540 ASP B N 1
ATOM 8271 C CA . ASP B 1 576 ? 126.894 -4.664 27.759 1.00 28.16 540 ASP B CA 1
ATOM 8272 C C . ASP B 1 576 ? 126.720 -6.144 27.456 1.00 26.95 540 ASP B C 1
ATOM 8273 O O . ASP B 1 576 ? 126.332 -6.489 26.340 1.00 27.88 540 ASP B O 1
ATOM 8278 N N . LYS B 1 577 ? 127.039 -7.024 28.409 1.00 28.09 541 LYS B N 1
ATOM 8279 C CA . LYS B 1 577 ? 127.061 -8.460 28.158 1.00 31.17 541 LYS B CA 1
ATOM 8280 C C . LYS B 1 577 ? 126.368 -9.290 29.234 1.00 27.79 541 LYS B C 1
ATOM 8281 O O . LYS B 1 577 ? 126.509 -10.522 29.234 1.00 29.46 541 LYS B O 1
ATOM 8287 N N . GLY B 1 578 ? 125.673 -8.661 30.169 1.00 26.56 542 GLY B N 1
ATOM 8288 C CA . GLY B 1 578 ? 124.971 -9.375 31.209 1.00 30.35 542 GLY B CA 1
ATOM 8289 C C . GLY B 1 578 ? 125.749 -9.620 32.481 1.00 30.99 542 GLY B C 1
ATOM 8290 O O . GLY B 1 578 ? 125.286 -10.390 33.329 1.00 31.51 542 GLY B O 1
ATOM 8291 N N . ASN B 1 579 ? 126.893 -8.967 32.663 1.00 31.41 543 ASN B N 1
ATOM 8292 C CA . ASN B 1 579 ? 127.765 -9.212 33.801 1.00 32.58 543 ASN B CA 1
ATOM 8293 C C . ASN B 1 579 ? 127.663 -8.070 34.808 1.00 32.53 543 ASN B C 1
ATOM 8294 O O . ASN B 1 579 ? 127.602 -6.898 34.427 1.00 32.36 543 ASN B O 1
ATOM 8299 N N . ASP B 1 580 ? 127.632 -8.424 36.095 1.00 33.75 544 ASP B N 1
ATOM 8300 C CA . ASP B 1 580 ? 127.522 -7.465 37.191 1.00 33.56 544 ASP B CA 1
ATOM 8301 C C . ASP B 1 580 ? 128.653 -7.686 38.182 1.00 32.85 544 ASP B C 1
ATOM 8302 O O . ASP B 1 580 ? 128.872 -8.814 38.633 1.00 35.90 544 ASP B O 1
ATOM 8307 N N . PHE B 1 581 ? 129.404 -6.615 38.462 1.00 29.91 545 PHE B N 1
ATOM 8308 C CA . PHE B 1 581 ? 130.408 -6.597 39.523 1.00 29.44 545 PHE B CA 1
ATOM 8309 C C . PHE B 1 581 ? 129.883 -7.310 40.753 1.00 32.76 545 PHE B C 1
ATOM 8310 O O . PHE B 1 581 ? 130.518 -8.222 41.288 1.00 36.07 545 PHE B O 1
ATOM 8318 N N . PHE B 1 582 ? 128.693 -6.910 41.187 1.00 34.65 546 PHE B N 1
ATOM 8319 C CA . PHE B 1 582 ? 128.095 -7.342 42.438 1.00 36.99 546 PHE B CA 1
ATOM 8320 C C . PHE B 1 582 ? 127.308 -8.641 42.330 1.00 39.59 546 PHE B C 1
ATOM 8321 O O . PHE B 1 582 ? 126.991 -9.232 43.365 1.00 41.74 546 PHE B O 1
ATOM 8329 N N . GLU B 1 583 ? 126.987 -9.113 41.129 1.00 38.27 547 GLU B N 1
ATOM 8330 C CA . GLU B 1 583 ? 126.434 -10.457 41.036 1.00 38.14 547 GLU B CA 1
ATOM 8331 C C . GLU B 1 583 ? 127.525 -11.517 41.018 1.00 39.48 547 GLU B C 1
ATOM 8332 O O . GLU B 1 583 ? 127.212 -12.706 40.915 1.00 43.24 547 GLU B O 1
ATOM 8334 N N . GLN B 1 584 ? 128.789 -11.107 41.102 1.00 36.03 548 GLN B N 1
ATOM 8335 C CA . GLN B 1 584 ? 129.952 -11.985 41.171 1.00 38.63 548 GLN B CA 1
ATOM 8336 C C . GLN B 1 584 ? 130.800 -11.624 42.379 1.00 39.69 548 GLN B C 1
ATOM 8337 O O . GLN B 1 584 ? 132.022 -11.503 42.296 1.00 43.15 548 GLN B O 1
ATOM 8339 N N . LEU B 1 585 ? 130.142 -11.431 43.519 1.00 39.32 549 LEU B N 1
ATOM 8340 C CA . LEU B 1 585 ? 130.768 -10.937 44.753 1.00 40.68 549 LEU B CA 1
ATOM 8341 C C . LEU B 1 585 ? 131.441 -9.560 44.585 1.00 39.74 549 LEU B C 1
ATOM 8342 O O . LEU B 1 585 ? 130.915 -8.524 45.032 1.00 36.36 549 LEU B O 1
ATOM 8344 N N . PHE C 1 48 ? 97.113 23.650 162.100 1.00 45.76 12 PHE C N 1
ATOM 8345 C CA . PHE C 1 48 ? 96.655 22.817 160.993 1.00 42.74 12 PHE C CA 1
ATOM 8346 C C . PHE C 1 48 ? 95.170 22.507 161.083 1.00 42.83 12 PHE C C 1
ATOM 8347 O O . PHE C 1 48 ? 94.694 21.925 162.062 1.00 41.83 12 PHE C O 1
ATOM 8355 N N . ASN C 1 49 ? 94.461 22.903 160.026 1.00 41.64 13 ASN C N 1
ATOM 8356 C CA . ASN C 1 49 ? 93.037 22.646 159.848 1.00 38.33 13 ASN C CA 1
ATOM 8357 C C . ASN C 1 49 ? 92.892 22.014 158.466 1.00 31.80 13 ASN C C 1
ATOM 8358 O O . ASN C 1 49 ? 92.977 22.704 157.447 1.00 30.11 13 ASN C O 1
ATOM 8363 N N . PHE C 1 50 ? 92.733 20.692 158.440 1.00 29.95 14 PHE C N 1
ATOM 8364 C CA . PHE C 1 50 ? 92.555 19.974 157.184 1.00 31.29 14 PHE C CA 1
ATOM 8365 C C . PHE C 1 50 ? 91.152 20.200 156.625 1.00 34.35 14 PHE C C 1
ATOM 8366 O O . PHE C 1 50 ? 90.147 19.951 157.305 1.00 34.69 14 PHE C O 1
ATOM 8374 N N . VAL C 1 51 ? 91.076 20.659 155.381 1.00 32.34 15 VAL C N 1
ATOM 8375 C CA . VAL C 1 51 ? 89.779 20.725 154.714 1.00 30.67 15 VAL C CA 1
ATOM 8376 C C . VAL C 1 51 ? 89.953 20.213 153.291 1.00 30.36 15 VAL C C 1
ATOM 8377 O O . VAL C 1 51 ? 90.873 20.643 152.582 1.00 29.79 15 VAL C O 1
ATOM 8381 N N . PRO C 1 52 ? 89.147 19.241 152.869 1.00 30.63 16 PRO C N 1
ATOM 8382 C CA . PRO C 1 52 ? 89.322 18.653 151.535 1.00 30.67 16 PRO C CA 1
ATOM 8383 C C . PRO C 1 52 ? 89.120 19.655 150.409 1.00 30.16 16 PRO C C 1
ATOM 8384 O O . PRO C 1 52 ? 88.449 20.677 150.553 1.00 31.52 16 PRO C O 1
ATOM 8388 N N . LEU C 1 53 ? 89.744 19.345 149.270 1.00 30.99 17 LEU C N 1
ATOM 8389 C CA . LEU C 1 53 ? 89.534 20.125 148.050 1.00 32.34 17 LEU C CA 1
ATOM 8390 C C . LEU C 1 53 ? 88.058 20.180 147.685 1.00 32.67 17 LEU C C 1
ATOM 8391 O O . LEU C 1 53 ? 87.505 21.256 147.427 1.00 37.21 17 LEU C O 1
ATOM 8396 N N . VAL C 1 54 ? 87.407 19.019 147.671 1.00 28.85 18 VAL C N 1
ATOM 8397 C CA . VAL C 1 54 ? 85.998 18.869 147.344 1.00 28.88 18 VAL C CA 1
ATOM 8398 C C . VAL C 1 54 ? 85.334 18.081 148.467 1.00 30.73 18 VAL C C 1
ATOM 8399 O O . VAL C 1 54 ? 85.821 17.015 148.860 1.00 32.39 18 VAL C O 1
ATOM 8403 N N . SER C 1 55 ? 84.213 18.578 148.969 1.00 29.67 19 SER C N 1
ATOM 8404 C CA . SER C 1 55 ? 83.595 17.852 150.064 1.00 30.56 19 SER C CA 1
ATOM 8405 C C . SER C 1 55 ? 82.891 16.597 149.563 1.00 28.46 19 SER C C 1
ATOM 8406 O O . SER C 1 55 ? 82.619 16.430 148.375 1.00 32.07 19 SER C O 1
ATOM 8409 N N . LYS C 1 56 ? 82.637 15.689 150.493 1.00 27.82 20 LYS C N 1
ATOM 8410 C CA . LYS C 1 56 ? 81.807 14.531 150.206 1.00 31.01 20 LYS C CA 1
ATOM 8411 C C . LYS C 1 56 ? 80.375 14.976 149.924 1.00 38.01 20 LYS C C 1
ATOM 8412 O O . LYS C 1 56 ? 79.871 15.926 150.532 1.00 44.02 20 LYS C O 1
ATOM 8414 N N . VAL C 1 57 ? 79.717 14.302 148.987 1.00 34.82 21 VAL C N 1
ATOM 8415 C CA . VAL C 1 57 ? 78.416 14.742 148.507 1.00 34.90 21 VAL C CA 1
ATOM 8416 C C . VAL C 1 57 ? 77.424 13.600 148.657 1.00 35.47 21 VAL C C 1
ATOM 8417 O O . VAL C 1 57 ? 77.776 12.431 148.464 1.00 35.55 21 VAL C O 1
ATOM 8421 N N . SER C 1 58 ? 76.199 13.942 149.058 1.00 35.78 22 SER C N 1
ATOM 8422 C CA . SER C 1 58 ? 75.093 12.998 149.058 1.00 35.54 22 SER C CA 1
ATOM 8423 C C . SER C 1 58 ? 74.443 12.955 147.672 1.00 36.63 22 SER C C 1
ATOM 8424 O O . SER C 1 58 ? 74.810 13.695 146.756 1.00 34.83 22 SER C O 1
ATOM 8427 N N . HIS C 1 59 ? 73.487 12.033 147.506 1.00 38.95 23 HIS C N 1
ATOM 8428 C CA . HIS C 1 59 ? 72.682 11.943 146.291 1.00 38.51 23 HIS C CA 1
ATOM 8429 C C . HIS C 1 59 ? 71.236 11.631 146.703 1.00 40.78 23 HIS C C 1
ATOM 8430 O O . HIS C 1 59 ? 70.729 10.529 146.502 1.00 40.75 23 HIS C O 1
ATOM 8437 N N . LYS C 1 60 ? 70.557 12.654 147.246 1.00 44.95 24 LYS C N 1
ATOM 8438 C CA . LYS C 1 60 ? 69.282 12.515 147.954 1.00 47.84 24 LYS C CA 1
ATOM 8439 C C . LYS C 1 60 ? 68.087 12.284 147.033 1.00 54.35 24 LYS C C 1
ATOM 8440 O O . LYS C 1 60 ? 67.013 11.899 147.514 1.00 58.95 24 LYS C O 1
ATOM 8442 N N . GLU C 1 61 ? 68.214 12.577 145.743 1.00 54.53 25 GLU C N 1
ATOM 8443 C CA . GLU C 1 61 ? 67.172 12.248 144.787 1.00 57.34 25 GLU C CA 1
ATOM 8444 C C . GLU C 1 61 ? 67.494 10.985 143.998 1.00 56.26 25 GLU C C 1
ATOM 8445 O O . GLU C 1 61 ? 66.858 10.735 142.971 1.00 58.63 25 GLU C O 1
ATOM 8447 N N . THR C 1 62 ? 68.473 10.188 144.448 1.00 52.67 26 THR C N 1
ATOM 8448 C CA . THR C 1 62 ? 68.912 8.986 143.726 1.00 50.50 26 THR C CA 1
ATOM 8449 C C . THR C 1 62 ? 68.438 7.724 144.449 1.00 48.29 26 THR C C 1
ATOM 8450 O O . THR C 1 62 ? 69.041 7.296 145.438 1.00 48.23 26 THR C O 1
ATOM 8454 N N . LYS C 1 63 ? 67.398 7.099 143.905 1.00 46.87 27 LYS C N 1
ATOM 8455 C CA . LYS C 1 63 ? 66.862 5.843 144.412 1.00 45.10 27 LYS C CA 1
ATOM 8456 C C . LYS C 1 63 ? 67.554 4.659 143.749 1.00 43.24 27 LYS C C 1
ATOM 8457 O O . LYS C 1 63 ? 67.751 4.632 142.529 1.00 45.23 27 LYS C O 1
ATOM 8460 N N . TYR C 1 64 ? 67.905 3.672 144.559 1.00 41.11 28 TYR C N 1
ATOM 8461 C CA . TYR C 1 64 ? 68.567 2.468 144.089 1.00 38.88 28 TYR C CA 1
ATOM 8462 C C . TYR C 1 64 ? 67.599 1.296 144.107 1.00 40.13 28 TYR C C 1
ATOM 8463 O O . TYR C 1 64 ? 66.822 1.132 145.051 1.00 44.08 28 TYR C O 1
ATOM 8472 N N . ARG C 1 65 ? 67.666 0.475 143.074 1.00 39.50 29 ARG C N 1
ATOM 8473 C CA . ARG C 1 65 ? 67.001 -0.815 143.062 1.00 43.14 29 ARG C CA 1
ATOM 8474 C C . ARG C 1 65 ? 68.038 -1.906 143.316 1.00 46.45 29 ARG C C 1
ATOM 8475 O O . ARG C 1 65 ? 69.217 -1.757 142.976 1.00 44.56 29 ARG C O 1
ATOM 8483 N N . LEU C 1 66 ? 67.604 -2.981 143.973 1.00 48.72 30 LEU C N 1
ATOM 8484 C CA . LEU C 1 66 ? 68.482 -4.098 144.307 1.00 48.71 30 LEU C CA 1
ATOM 8485 C C . LEU C 1 66 ? 68.536 -5.105 143.161 1.00 49.94 30 LEU C C 1
ATOM 8486 O O . LEU C 1 66 ? 67.491 -5.552 142.672 1.00 52.04 30 LEU C O 1
ATOM 8488 N N . LEU C 1 67 ? 69.758 -5.469 142.747 1.00 47.54 31 LEU C N 1
ATOM 8489 C CA . LEU C 1 67 ? 69.983 -6.518 141.752 1.00 42.94 31 LEU C CA 1
ATOM 8490 C C . LEU C 1 67 ? 70.071 -7.895 142.391 1.00 42.69 31 LEU C C 1
ATOM 8491 O O . LEU C 1 67 ? 69.614 -8.879 141.802 1.00 45.57 31 LEU C O 1
ATOM 8496 N N . THR C 1 68 ? 70.687 -7.986 143.564 1.00 40.06 32 THR C N 1
ATOM 8497 C CA . THR C 1 68 ? 70.917 -9.269 144.202 1.00 41.02 32 THR C CA 1
ATOM 8498 C C . THR C 1 68 ? 71.426 -9.017 145.619 1.00 40.11 32 THR C C 1
ATOM 8499 O O . THR C 1 68 ? 72.072 -7.999 145.888 1.00 38.26 32 THR C O 1
ATOM 8503 N N . LYS C 1 69 ? 71.080 -9.925 146.530 1.00 41.97 33 LYS C N 1
ATOM 8504 C CA . LYS C 1 69 ? 71.681 -9.942 147.859 1.00 43.02 33 LYS C CA 1
ATOM 8505 C C . LYS C 1 69 ? 72.908 -10.841 147.912 1.00 43.63 33 LYS C C 1
ATOM 8506 O O . LYS C 1 69 ? 73.540 -10.962 148.970 1.00 43.57 33 LYS C O 1
ATOM 8512 N N . ASP C 1 70 ? 73.249 -11.461 146.789 1.00 42.90 34 ASP C N 1
ATOM 8513 C CA . ASP C 1 70 ? 74.383 -12.349 146.654 1.00 42.33 34 ASP C CA 1
ATOM 8514 C C . ASP C 1 70 ? 75.684 -11.558 146.523 1.00 40.61 34 ASP C C 1
ATOM 8515 O O . ASP C 1 70 ? 75.690 -10.324 146.456 1.00 37.92 34 ASP C O 1
ATOM 8520 N N . TYR C 1 71 ? 76.794 -12.302 146.537 1.00 40.95 35 TYR C N 1
ATOM 8521 C CA . TYR C 1 71 ? 78.163 -11.921 146.207 1.00 38.98 35 TYR C CA 1
ATOM 8522 C C . TYR C 1 71 ? 78.895 -11.189 147.310 1.00 39.86 35 TYR C C 1
ATOM 8523 O O . TYR C 1 71 ? 80.054 -10.841 147.110 1.00 43.90 35 TYR C O 1
ATOM 8532 N N . VAL C 1 72 ? 78.273 -10.932 148.446 1.00 39.81 36 VAL C N 1
ATOM 8533 C CA . VAL C 1 72 ? 78.809 -10.031 149.456 1.00 39.98 36 VAL C CA 1
ATOM 8534 C C . VAL C 1 72 ? 78.835 -10.765 150.792 1.00 43.01 36 VAL C C 1
ATOM 8535 O O . VAL C 1 72 ? 77.912 -11.529 151.103 1.00 45.95 36 VAL C O 1
ATOM 8539 N N . SER C 1 73 ? 79.909 -10.571 151.565 1.00 42.28 37 SER C N 1
ATOM 8540 C CA . SER C 1 73 ? 80.074 -11.279 152.833 1.00 42.09 37 SER C CA 1
ATOM 8541 C C . SER C 1 73 ? 80.826 -10.440 153.864 1.00 39.71 37 SER C C 1
ATOM 8542 O O . SER C 1 73 ? 81.778 -9.738 153.527 1.00 39.77 37 SER C O 1
ATOM 8545 N N . VAL C 1 74 ? 80.391 -10.526 155.123 1.00 40.28 38 VAL C N 1
ATOM 8546 C CA . VAL C 1 74 ? 81.048 -9.870 156.254 1.00 39.56 38 VAL C CA 1
ATOM 8547 C C . VAL C 1 74 ? 81.860 -10.905 157.019 1.00 40.98 38 VAL C C 1
ATOM 8548 O O . VAL C 1 74 ? 81.324 -11.941 157.419 1.00 45.11 38 VAL C O 1
ATOM 8552 N N . VAL C 1 75 ? 83.152 -10.631 157.224 1.00 41.09 39 VAL C N 1
ATOM 8553 C CA . VAL C 1 75 ? 84.044 -11.520 157.964 1.00 42.02 39 VAL C CA 1
ATOM 8554 C C . VAL C 1 75 ? 84.686 -10.747 159.108 1.00 41.10 39 VAL C C 1
ATOM 8555 O O . VAL C 1 75 ? 84.886 -9.532 159.035 1.00 37.10 39 VAL C O 1
ATOM 8559 N N . GLN C 1 76 ? 85.034 -11.463 160.171 1.00 42.97 40 GLN C N 1
ATOM 8560 C CA . GLN C 1 76 ? 85.650 -10.824 161.331 1.00 47.92 40 GLN C CA 1
ATOM 8561 C C . GLN C 1 76 ? 87.094 -11.300 161.410 1.00 52.57 40 GLN C C 1
ATOM 8562 O O . GLN C 1 76 ? 87.381 -12.360 161.987 1.00 54.30 40 GLN C O 1
ATOM 8568 N N . PRO C 1 77 ? 88.035 -10.562 160.843 1.00 55.72 41 PRO C N 1
ATOM 8569 C CA . PRO C 1 77 ? 89.427 -10.999 160.808 1.00 56.65 41 PRO C CA 1
ATOM 8570 C C . PRO C 1 77 ? 90.105 -10.766 162.155 1.00 58.35 41 PRO C C 1
ATOM 8571 O O . PRO C 1 77 ? 89.526 -10.222 163.097 1.00 60.29 41 PRO C O 1
ATOM 8575 N N . GLY C 1 78 ? 91.357 -11.181 162.231 1.00 56.10 42 GLY C N 1
ATOM 8576 C CA . GLY C 1 78 ? 92.179 -10.956 163.400 1.00 54.13 42 GLY C CA 1
ATOM 8577 C C . GLY C 1 78 ? 92.963 -9.669 163.291 1.00 52.12 42 GLY C C 1
ATOM 8578 O O . GLY C 1 78 ? 92.553 -8.718 162.616 1.00 52.06 42 GLY C O 1
ATOM 8579 N N . ALA C 1 79 ? 94.108 -9.639 163.974 1.00 52.13 43 ALA C N 1
ATOM 8580 C CA . ALA C 1 79 ? 94.983 -8.475 164.016 1.00 54.01 43 ALA C CA 1
ATOM 8581 C C . ALA C 1 79 ? 94.241 -7.195 164.376 1.00 54.99 43 ALA C C 1
ATOM 8582 O O . ALA C 1 79 ? 93.141 -7.231 164.935 1.00 55.37 43 ALA C O 1
ATOM 8584 N N . GLY C 1 80 ? 94.823 -6.058 164.031 1.00 57.09 44 GLY C N 1
ATOM 8585 C CA . GLY C 1 80 ? 94.201 -4.790 164.344 1.00 61.43 44 GLY C CA 1
ATOM 8586 C C . GLY C 1 80 ? 93.280 -4.354 163.232 1.00 62.00 44 GLY C C 1
ATOM 8587 O O . GLY C 1 80 ? 93.142 -3.158 162.952 1.00 63.08 44 GLY C O 1
ATOM 8588 N N . LEU C 1 81 ? 92.668 -5.334 162.570 1.00 62.10 45 LEU C N 1
ATOM 8589 C CA . LEU C 1 81 ? 91.881 -5.049 161.380 1.00 61.54 45 LEU C CA 1
ATOM 8590 C C . LEU C 1 81 ? 90.399 -4.979 161.718 1.00 60.33 45 LEU C C 1
ATOM 8591 O O . LEU C 1 81 ? 89.909 -5.761 162.541 1.00 61.98 45 LEU C O 1
ATOM 8596 N N . PRO C 1 82 ? 89.675 -4.064 161.079 1.00 56.11 46 PRO C N 1
ATOM 8597 C CA . PRO C 1 82 ? 88.227 -3.971 161.305 1.00 54.73 46 PRO C CA 1
ATOM 8598 C C . PRO C 1 82 ? 87.487 -5.130 160.656 1.00 52.96 46 PRO C C 1
ATOM 8599 O O . PRO C 1 82 ? 88.131 -5.982 160.040 1.00 53.91 46 PRO C O 1
ATOM 8603 N N . GLU C 1 83 ? 86.162 -5.208 160.808 1.00 49.75 47 GLU C N 1
ATOM 8604 C CA . GLU C 1 83 ? 85.414 -6.200 160.049 1.00 47.02 47 GLU C CA 1
ATOM 8605 C C . GLU C 1 83 ? 85.538 -5.889 158.560 1.00 48.54 47 GLU C C 1
ATOM 8606 O O . GLU C 1 83 ? 85.602 -4.729 158.147 1.00 50.11 47 GLU C O 1
ATOM 8612 N N . MET C 1 84 ? 85.560 -6.937 157.745 1.00 47.93 48 MET C N 1
ATOM 8613 C CA . MET C 1 84 ? 85.813 -6.802 156.320 1.00 45.24 48 MET C CA 1
ATOM 8614 C C . MET C 1 84 ? 84.607 -7.258 155.520 1.00 42.56 48 MET C C 1
ATOM 8615 O O . MET C 1 84 ? 83.784 -8.056 155.978 1.00 46.56 48 MET C O 1
ATOM 8620 N N . LEU C 1 85 ? 84.509 -6.727 154.315 1.00 37.55 49 LEU C N 1
ATOM 8621 C CA . LEU C 1 85 ? 83.485 -7.125 153.364 1.00 37.19 49 LEU C CA 1
ATOM 8622 C C . LEU C 1 85 ? 84.144 -7.890 152.227 1.00 35.74 49 LEU C C 1
ATOM 8623 O O . LEU C 1 85 ? 84.968 -7.332 151.505 1.00 38.12 49 LEU C O 1
ATOM 8628 N N . ARG C 1 86 ? 83.779 -9.148 152.054 1.00 34.80 50 ARG C N 1
ATOM 8629 C CA . ARG C 1 86 ? 84.312 -9.957 150.965 1.00 35.93 50 ARG C CA 1
ATOM 8630 C C . ARG C 1 86 ? 83.307 -9.938 149.809 1.00 37.68 50 ARG C C 1
ATOM 8631 O O . ARG C 1 86 ? 82.223 -10.523 149.907 1.00 38.76 50 ARG C O 1
ATOM 8639 N N . VAL C 1 87 ? 83.657 -9.256 148.720 1.00 37.30 51 VAL C N 1
ATOM 8640 C CA . VAL C 1 87 ? 82.786 -9.143 147.553 1.00 36.95 51 VAL C CA 1
ATOM 8641 C C . VAL C 1 87 ? 83.333 -10.029 146.446 1.00 37.35 51 VAL C C 1
ATOM 8642 O O . VAL C 1 87 ? 84.433 -9.789 145.933 1.00 35.26 51 VAL C O 1
ATOM 8646 N N . ASP C 1 88 ? 82.543 -11.014 146.040 1.00 39.31 52 ASP C N 1
ATOM 8647 C CA . ASP C 1 88 ? 82.917 -11.814 144.892 1.00 41.01 52 ASP C CA 1
ATOM 8648 C C . ASP C 1 88 ? 82.996 -10.899 143.673 1.00 40.24 52 ASP C C 1
ATOM 8649 O O . ASP C 1 88 ? 82.081 -10.094 143.452 1.00 39.99 52 ASP C O 1
ATOM 8651 N N . PRO C 1 89 ? 84.059 -10.982 142.872 1.00 38.72 53 PRO C N 1
ATOM 8652 C CA . PRO C 1 89 ? 84.187 -10.059 141.730 1.00 36.75 53 PRO C CA 1
ATOM 8653 C C . PRO C 1 89 ? 83.028 -10.115 140.744 1.00 32.53 53 PRO C C 1
ATOM 8654 O O . PRO C 1 89 ? 82.699 -9.077 140.151 1.00 28.59 53 PRO C O 1
ATOM 8658 N N . ALA C 1 90 ? 82.367 -11.276 140.594 1.00 31.97 54 ALA C N 1
ATOM 8659 C CA . ALA C 1 90 ? 81.249 -11.410 139.662 1.00 26.85 54 ALA C CA 1
ATOM 8660 C C . ALA C 1 90 ? 80.169 -10.369 139.913 1.00 31.85 54 ALA C C 1
ATOM 8661 O O . ALA C 1 90 ? 79.369 -10.083 139.015 1.00 29.98 54 ALA C O 1
ATOM 8663 N N . ALA C 1 91 ? 80.135 -9.795 141.118 1.00 32.64 55 ALA C N 1
ATOM 8664 C CA . ALA C 1 91 ? 79.246 -8.672 141.393 1.00 31.92 55 ALA C CA 1
ATOM 8665 C C . ALA C 1 91 ? 79.617 -7.452 140.558 1.00 32.81 55 ALA C C 1
ATOM 8666 O O . ALA C 1 91 ? 78.735 -6.700 140.131 1.00 32.42 55 ALA C O 1
ATOM 8668 N N . LEU C 1 92 ? 80.909 -7.247 140.300 1.00 32.07 56 LEU C N 1
ATOM 8669 C CA . LEU C 1 92 ? 81.305 -6.096 139.507 1.00 31.63 56 LEU C CA 1
ATOM 8670 C C . LEU C 1 92 ? 80.884 -6.278 138.057 1.00 33.56 56 LEU C C 1
ATOM 8671 O O . LEU C 1 92 ? 80.464 -5.316 137.395 1.00 33.99 56 LEU C O 1
ATOM 8676 N N . THR C 1 93 ? 80.984 -7.513 137.559 1.00 30.26 57 THR C N 1
ATOM 8677 C CA . THR C 1 93 ? 80.568 -7.835 136.200 1.00 28.58 57 THR C CA 1
ATOM 8678 C C . THR C 1 93 ? 79.063 -7.688 136.038 1.00 28.54 57 THR C C 1
ATOM 8679 O O . THR C 1 93 ? 78.590 -7.272 134.974 1.00 28.88 57 THR C O 1
ATOM 8683 N N . LEU C 1 94 ? 78.292 -8.091 137.053 1.00 26.96 58 LEU C N 1
ATOM 8684 C CA . LEU C 1 94 ? 76.844 -7.961 136.971 1.00 25.17 58 LEU C CA 1
ATOM 8685 C C . LEU C 1 94 ? 76.418 -6.498 136.941 1.00 28.26 58 LEU C C 1
ATOM 8686 O O . LEU C 1 94 ? 75.632 -6.087 136.081 1.00 29.25 58 LEU C O 1
ATOM 8691 N N . LEU C 1 95 ? 76.977 -5.683 137.835 1.00 29.86 59 LEU C N 1
ATOM 8692 C CA . LEU C 1 95 ? 76.534 -4.301 137.955 1.00 29.80 59 LEU C CA 1
ATOM 8693 C C . LEU C 1 95 ? 76.880 -3.511 136.716 1.00 30.75 59 LEU C C 1
ATOM 8694 O O . LEU C 1 95 ? 76.031 -2.810 136.162 1.00 30.05 59 LEU C O 1
ATOM 8699 N N . SER C 1 96 ? 78.121 -3.643 136.245 1.00 34.42 60 SER C N 1
ATOM 8700 C CA . SER C 1 96 ? 78.540 -2.895 135.067 1.00 35.35 60 SER C CA 1
ATOM 8701 C C . SER C 1 96 ? 77.806 -3.377 133.831 1.00 33.10 60 SER C C 1
ATOM 8702 O O . SER C 1 96 ? 77.493 -2.580 132.945 1.00 29.66 60 SER C O 1
ATOM 8705 N N . SER C 1 97 ? 77.494 -4.666 133.771 1.00 32.19 61 SER C N 1
ATOM 8706 C CA . SER C 1 97 ? 76.662 -5.140 132.686 1.00 29.70 61 SER C CA 1
ATOM 8707 C C . SER C 1 97 ? 75.227 -4.674 132.850 1.00 34.83 61 SER C C 1
ATOM 8708 O O . SER C 1 97 ? 74.515 -4.550 131.856 1.00 41.06 61 SER C O 1
ATOM 8711 N N . THR C 1 98 ? 74.777 -4.411 134.078 1.00 33.49 62 THR C N 1
ATOM 8712 C CA . THR C 1 98 ? 73.412 -3.914 134.239 1.00 36.23 62 THR C CA 1
ATOM 8713 C C . THR C 1 98 ? 73.336 -2.402 134.071 1.00 36.05 62 THR C C 1
ATOM 8714 O O . THR C 1 98 ? 72.405 -1.899 133.434 1.00 37.46 62 THR C O 1
ATOM 8718 N N . ALA C 1 99 ? 74.301 -1.673 134.640 1.00 31.81 63 ALA C N 1
ATOM 8719 C CA . ALA C 1 99 ? 74.283 -0.218 134.563 1.00 28.83 63 ALA C CA 1
ATOM 8720 C C . ALA C 1 99 ? 74.375 0.256 133.128 1.00 27.95 63 ALA C C 1
ATOM 8721 O O . ALA C 1 99 ? 73.695 1.209 132.742 1.00 29.32 63 ALA C O 1
ATOM 8723 N N . PHE C 1 100 ? 75.220 -0.382 132.319 1.00 29.40 64 PHE C N 1
ATOM 8724 C CA . PHE C 1 100 ? 75.312 0.043 130.926 1.00 26.77 64 PHE C CA 1
ATOM 8725 C C . PHE C 1 100 ? 74.135 -0.471 130.115 1.00 26.43 64 PHE C C 1
ATOM 8726 O O . PHE C 1 100 ? 73.618 0.253 129.262 1.00 30.28 64 PHE C O 1
ATOM 8734 N N . ASP C 1 101 ? 73.678 -1.690 130.403 1.00 23.37 65 ASP C N 1
ATOM 8735 C CA . ASP C 1 101 ? 72.411 -2.171 129.876 1.00 27.73 65 ASP C CA 1
ATOM 8736 C C . ASP C 1 101 ? 71.318 -1.118 130.056 1.00 32.12 65 ASP C C 1
ATOM 8737 O O . ASP C 1 101 ? 70.647 -0.719 129.092 1.00 35.43 65 ASP C O 1
ATOM 8742 N N . ASP C 1 102 ? 71.183 -0.601 131.279 1.00 30.42 66 ASP C N 1
ATOM 8743 C CA . ASP C 1 102 ? 70.075 0.285 131.620 1.00 26.64 66 ASP C CA 1
ATOM 8744 C C . ASP C 1 102 ? 70.290 1.714 131.104 1.00 23.35 66 ASP C C 1
ATOM 8745 O O . ASP C 1 102 ? 69.332 2.356 130.668 1.00 23.15 66 ASP C O 1
ATOM 8750 N N . VAL C 1 103 ? 71.514 2.255 131.165 1.00 23.37 67 VAL C N 1
ATOM 8751 C CA . VAL C 1 103 ? 71.710 3.647 130.729 1.00 27.66 67 VAL C CA 1
ATOM 8752 C C . VAL C 1 103 ? 71.612 3.819 129.205 1.00 32.46 67 VAL C C 1
ATOM 8753 O O . VAL C 1 103 ? 71.256 4.905 128.728 1.00 33.95 67 VAL C O 1
ATOM 8757 N N . GLU C 1 104 ? 71.910 2.782 128.416 1.00 31.52 68 GLU C N 1
ATOM 8758 C CA . GLU C 1 104 ? 71.837 2.933 126.962 1.00 32.13 68 GLU C CA 1
ATOM 8759 C C . GLU C 1 104 ? 70.413 2.891 126.446 1.00 29.79 68 GLU C C 1
ATOM 8760 O O . GLU C 1 104 ? 70.155 3.311 125.309 1.00 27.53 68 GLU C O 1
ATOM 8766 N N . HIS C 1 105 ? 69.491 2.371 127.248 1.00 29.94 69 HIS C N 1
ATOM 8767 C CA . HIS C 1 105 ? 68.119 2.190 126.816 1.00 26.33 69 HIS C CA 1
ATOM 8768 C C . HIS C 1 105 ? 67.121 3.062 127.563 1.00 27.75 69 HIS C C 1
ATOM 8769 O O . HIS C 1 105 ? 66.047 3.325 127.019 1.00 28.33 69 HIS C O 1
ATOM 8776 N N . LEU C 1 106 ? 67.455 3.544 128.768 1.00 30.06 70 LEU C N 1
ATOM 8777 C CA . LEU C 1 106 ? 66.531 4.296 129.614 1.00 29.97 70 LEU C CA 1
ATOM 8778 C C . LEU C 1 106 ? 67.134 5.650 129.978 1.00 32.00 70 LEU C C 1
ATOM 8779 O O . LEU C 1 106 ? 68.346 5.856 129.879 1.00 33.55 70 LEU C O 1
ATOM 8784 N N . LEU C 1 107 ? 66.277 6.552 130.467 1.00 32.67 71 LEU C N 1
ATOM 8785 C CA . LEU C 1 107 ? 66.646 7.914 130.847 1.00 29.84 71 LEU C CA 1
ATOM 8786 C C . LEU C 1 107 ? 66.182 8.205 132.265 1.00 25.89 71 LEU C C 1
ATOM 8787 O O . LEU C 1 107 ? 65.311 7.526 132.799 1.00 23.21 71 LEU C O 1
ATOM 8792 N N . ARG C 1 108 ? 66.769 9.237 132.869 1.00 25.80 72 ARG C N 1
ATOM 8793 C CA . ARG C 1 108 ? 66.265 9.733 134.146 1.00 28.43 72 ARG C CA 1
ATOM 8794 C C . ARG C 1 108 ? 64.930 10.451 133.989 1.00 31.50 72 ARG C C 1
ATOM 8795 O O . ARG C 1 108 ? 64.675 11.135 132.990 1.00 23.73 72 ARG C O 1
ATOM 8803 N N . SER C 1 109 ? 64.088 10.322 135.024 1.00 32.94 73 SER C N 1
ATOM 8804 C CA . SER C 1 109 ? 62.820 11.049 135.051 1.00 33.04 73 SER C CA 1
ATOM 8805 C C . SER C 1 109 ? 63.046 12.549 134.950 1.00 34.56 73 SER C C 1
ATOM 8806 O O . SER C 1 109 ? 62.322 13.249 134.232 1.00 34.59 73 SER C O 1
ATOM 8809 N N . SER C 1 110 ? 64.040 13.064 135.680 1.00 32.74 74 SER C N 1
ATOM 8810 C CA . SER C 1 110 ? 64.338 14.491 135.629 1.00 29.85 74 SER C CA 1
ATOM 8811 C C . SER C 1 110 ? 64.692 14.928 134.215 1.00 27.76 74 SER C C 1
ATOM 8812 O O . SER C 1 110 ? 64.324 16.025 133.782 1.00 24.83 74 SER C O 1
ATOM 8815 N N . HIS C 1 111 ? 65.415 14.086 133.482 1.00 28.39 75 HIS C N 1
ATOM 8816 C CA . HIS C 1 111 ? 65.804 14.452 132.124 1.00 29.12 75 HIS C CA 1
ATOM 8817 C C . HIS C 1 111 ? 64.617 14.381 131.171 1.00 31.59 75 HIS C C 1
ATOM 8818 O O . HIS C 1 111 ? 64.373 15.313 130.399 1.00 35.76 75 HIS C O 1
ATOM 8825 N N . LEU C 1 112 ? 63.859 13.285 131.222 1.00 29.61 76 LEU C N 1
ATOM 8826 C CA . LEU C 1 112 ? 62.637 13.203 130.439 1.00 27.86 76 LEU C CA 1
ATOM 8827 C C . LEU C 1 112 ? 61.660 14.292 130.838 1.00 25.72 76 LEU C C 1
ATOM 8828 O O . LEU C 1 112 ? 60.889 14.774 130.001 1.00 32.90 76 LEU C O 1
ATOM 8833 N N . MET C 1 113 ? 61.643 14.671 132.112 1.00 30.44 77 MET C N 1
ATOM 8834 C CA . MET C 1 113 ? 60.801 15.793 132.504 1.00 33.01 77 MET C CA 1
ATOM 8835 C C . MET C 1 113 ? 61.284 17.098 131.872 1.00 32.47 77 MET C C 1
ATOM 8836 O O . MET C 1 113 ? 60.472 17.983 131.594 1.00 36.05 77 MET C O 1
ATOM 8841 N N . SER C 1 114 ? 62.595 17.240 131.651 1.00 31.05 78 SER C N 1
ATOM 8842 C CA . SER C 1 114 ? 63.128 18.421 130.979 1.00 30.33 78 SER C CA 1
ATOM 8843 C C . SER C 1 114 ? 62.738 18.454 129.505 1.00 32.56 78 SER C C 1
ATOM 8844 O O . SER C 1 114 ? 62.582 19.536 128.922 1.00 33.50 78 SER C O 1
ATOM 8847 N N . LEU C 1 115 ? 62.638 17.288 128.871 1.00 30.13 79 LEU C N 1
ATOM 8848 C CA . LEU C 1 115 ? 62.164 17.251 127.495 1.00 29.29 79 LEU C CA 1
ATOM 8849 C C . LEU C 1 115 ? 60.692 17.650 127.420 1.00 35.88 79 LEU C C 1
ATOM 8850 O O . LEU C 1 115 ? 60.273 18.335 126.479 1.00 43.65 79 LEU C O 1
ATOM 8855 N N . ARG C 1 116 ? 59.891 17.228 128.400 1.00 32.29 80 ARG C N 1
ATOM 8856 C CA . ARG C 1 116 ? 58.471 17.541 128.377 1.00 30.86 80 ARG C CA 1
ATOM 8857 C C . ARG C 1 116 ? 58.207 19.023 128.630 1.00 30.82 80 ARG C C 1
ATOM 8858 O O . ARG C 1 116 ? 57.262 19.575 128.072 1.00 33.80 80 ARG C O 1
ATOM 8866 N N . LYS C 1 117 ? 59.052 19.703 129.407 1.00 30.97 81 LYS C N 1
ATOM 8867 C CA . LYS C 1 117 ? 58.802 21.107 129.724 1.00 33.51 81 LYS C CA 1
ATOM 8868 C C . LYS C 1 117 ? 58.807 21.986 128.483 1.00 36.87 81 LYS C C 1
ATOM 8869 O O . LYS C 1 117 ? 58.238 23.082 128.503 1.00 41.22 81 LYS C O 1
ATOM 8875 N N . ILE C 1 118 ? 59.400 21.509 127.392 1.00 37.10 82 ILE C N 1
ATOM 8876 C CA . ILE C 1 118 ? 59.493 22.287 126.161 1.00 39.03 82 ILE C CA 1
ATOM 8877 C C . ILE C 1 118 ? 58.119 22.532 125.531 1.00 42.28 82 ILE C C 1
ATOM 8878 O O . ILE C 1 118 ? 57.878 23.593 124.939 1.00 46.00 82 ILE C O 1
ATOM 8883 N N . PHE C 1 119 ? 57.191 21.586 125.663 1.00 41.51 83 PHE C N 1
ATOM 8884 C CA . PHE C 1 119 ? 55.895 21.718 125.003 1.00 39.93 83 PHE C CA 1
ATOM 8885 C C . PHE C 1 119 ? 54.966 22.705 125.695 1.00 39.62 83 PHE C C 1
ATOM 8886 O O . PHE C 1 119 ? 54.204 23.398 125.018 1.00 43.85 83 PHE C O 1
ATOM 8894 N N . ASP C 1 120 ? 55.036 22.818 127.017 1.00 38.43 84 ASP C N 1
ATOM 8895 C CA . ASP C 1 120 ? 54.204 23.783 127.724 1.00 42.57 84 ASP C CA 1
ATOM 8896 C C . ASP C 1 120 ? 54.807 25.182 127.750 1.00 42.55 84 ASP C C 1
ATOM 8897 O O . ASP C 1 120 ? 54.119 26.116 128.180 1.00 44.88 84 ASP C O 1
ATOM 8899 N N . ASP C 1 121 ? 56.058 25.348 127.298 1.00 37.90 85 ASP C N 1
ATOM 8900 C CA . ASP C 1 121 ? 56.771 26.623 127.434 1.00 36.83 85 ASP C CA 1
ATOM 8901 C C . ASP C 1 121 ? 56.365 27.576 126.312 1.00 38.19 85 ASP C C 1
ATOM 8902 O O . ASP C 1 121 ? 56.569 27.256 125.134 1.00 39.62 85 ASP C O 1
ATOM 8907 N N . PRO C 1 122 ? 55.766 28.728 126.627 1.00 37.27 86 PRO C N 1
ATOM 8908 C CA . PRO C 1 122 ? 55.385 29.675 125.573 1.00 35.63 86 PRO C CA 1
ATOM 8909 C C . PRO C 1 122 ? 56.565 30.307 124.855 1.00 43.06 86 PRO C C 1
ATOM 8910 O O . PRO C 1 122 ? 56.342 30.978 123.844 1.00 43.85 86 PRO C O 1
ATOM 8914 N N . GLU C 1 123 ? 57.794 30.189 125.369 1.00 39.75 87 GLU C N 1
ATOM 8915 C CA . GLU C 1 123 ? 58.952 30.757 124.686 1.00 36.50 87 GLU C CA 1
ATOM 8916 C C . GLU C 1 123 ? 59.700 29.749 123.815 1.00 36.08 87 GLU C C 1
ATOM 8917 O O . GLU C 1 123 ? 60.574 30.152 123.039 1.00 35.26 87 GLU C O 1
ATOM 8923 N N . ALA C 1 124 ? 59.353 28.467 123.873 1.00 34.87 88 ALA C N 1
ATOM 8924 C CA . ALA C 1 124 ? 60.005 27.494 123.008 1.00 32.07 88 ALA C CA 1
ATOM 8925 C C . ALA C 1 124 ? 59.605 27.731 121.558 1.00 32.33 88 ALA C C 1
ATOM 8926 O O . ALA C 1 124 ? 58.458 28.087 121.261 1.00 34.89 88 ALA C O 1
ATOM 8928 N N . SER C 1 125 ? 60.569 27.578 120.655 1.00 29.60 89 SER C N 1
ATOM 8929 C CA . SER C 1 125 ? 60.260 27.680 119.248 1.00 29.43 89 SER C CA 1
ATOM 8930 C C . SER C 1 125 ? 59.582 26.398 118.788 1.00 33.47 89 SER C C 1
ATOM 8931 O O . SER C 1 125 ? 59.562 25.391 119.498 1.00 29.28 89 SER C O 1
ATOM 8934 N N . ASP C 1 126 ? 58.982 26.463 117.593 1.00 33.31 90 ASP C N 1
ATOM 8935 C CA . ASP C 1 126 ? 58.340 25.285 117.019 1.00 33.91 90 ASP C CA 1
ATOM 8936 C C . ASP C 1 126 ? 59.358 24.189 116.721 1.00 33.39 90 ASP C C 1
ATOM 8937 O O . ASP C 1 126 ? 59.084 23.000 116.932 1.00 33.12 90 ASP C O 1
ATOM 8942 N N . ASN C 1 127 ? 60.544 24.565 116.243 1.00 33.22 91 ASN C N 1
ATOM 8943 C CA . ASN C 1 127 ? 61.597 23.574 116.055 1.00 32.15 91 ASN C CA 1
ATOM 8944 C C . ASN C 1 127 ? 62.078 23.013 117.393 1.00 32.18 91 ASN C C 1
ATOM 8945 O O . ASN C 1 127 ? 62.331 21.807 117.507 1.00 31.93 91 ASN C O 1
ATOM 8950 N N . ASP C 1 128 ? 62.219 23.875 118.413 1.00 32.81 92 ASP C N 1
ATOM 8951 C CA . ASP C 1 128 ? 62.516 23.408 119.773 1.00 31.60 92 ASP C CA 1
ATOM 8952 C C . ASP C 1 128 ? 61.560 22.304 120.197 1.00 31.74 92 ASP C C 1
ATOM 8953 O O . ASP C 1 128 ? 61.975 21.313 120.802 1.00 29.67 92 ASP C O 1
ATOM 8958 N N . LYS C 1 129 ? 60.262 22.484 119.917 1.00 36.84 93 LYS C N 1
ATOM 8959 C CA . LYS C 1 129 ? 59.263 21.510 120.330 1.00 28.48 93 LYS C CA 1
ATOM 8960 C C . LYS C 1 129 ? 59.320 20.263 119.466 1.00 32.85 93 LYS C C 1
ATOM 8961 O O . LYS C 1 129 ? 59.204 19.147 119.981 1.00 34.65 93 LYS C O 1
ATOM 8967 N N . PHE C 1 130 ? 59.506 20.429 118.150 1.00 28.20 94 PHE C N 1
ATOM 8968 C CA . PHE C 1 130 ? 59.589 19.278 117.254 1.00 28.62 94 PHE C CA 1
ATOM 8969 C C . PHE C 1 130 ? 60.724 18.342 117.642 1.00 26.89 94 PHE C C 1
ATOM 8970 O O . PHE C 1 130 ? 60.543 17.126 117.672 1.00 27.69 94 PHE C O 1
ATOM 8978 N N . VAL C 1 131 ? 61.888 18.892 117.973 1.00 29.02 95 VAL C N 1
ATOM 8979 C CA . VAL C 1 131 ? 63.040 18.081 118.381 1.00 30.08 95 VAL C CA 1
ATOM 8980 C C . VAL C 1 131 ? 62.782 17.389 119.721 1.00 30.08 95 VAL C C 1
ATOM 8981 O O . VAL C 1 131 ? 63.160 16.228 119.918 1.00 31.17 95 VAL C O 1
ATOM 8985 N N . ALA C 1 132 ? 62.206 18.116 120.685 1.00 29.77 96 ALA C N 1
ATOM 8986 C CA . ALA C 1 132 ? 61.881 17.527 121.982 1.00 30.55 96 ALA C CA 1
ATOM 8987 C C . ALA C 1 132 ? 61.011 16.282 121.837 1.00 33.05 96 ALA C C 1
ATOM 8988 O O . ALA C 1 132 ? 61.123 15.339 122.631 1.00 32.38 96 ALA C O 1
ATOM 8990 N N . LEU C 1 133 ? 60.107 16.279 120.848 1.00 35.12 97 LEU C N 1
ATOM 8991 C CA . LEU C 1 133 ? 59.193 15.155 120.659 1.00 35.19 97 LEU C CA 1
ATOM 8992 C C . LEU C 1 133 ? 59.879 13.951 120.028 1.00 35.84 97 LEU C C 1
ATOM 8993 O O . LEU C 1 133 ? 59.556 12.810 120.372 1.00 38.34 97 LEU C O 1
ATOM 8998 N N . GLN C 1 134 ? 60.799 14.170 119.080 1.00 34.52 98 GLN C N 1
ATOM 8999 C CA . GLN C 1 134 ? 61.535 13.044 118.511 1.00 30.57 98 GLN C CA 1
ATOM 9000 C C . GLN C 1 134 ? 62.357 12.326 119.580 1.00 34.23 98 GLN C C 1
ATOM 9001 O O . GLN C 1 134 ? 62.393 11.090 119.620 1.00 36.51 98 GLN C O 1
ATOM 9007 N N . LEU C 1 135 ? 62.997 13.079 120.483 1.00 35.24 99 LEU C N 1
ATOM 9008 C CA . LEU C 1 135 ? 63.801 12.451 121.540 1.00 31.08 99 LEU C CA 1
ATOM 9009 C C . LEU C 1 135 ? 62.930 11.803 122.614 1.00 32.08 99 LEU C C 1
ATOM 9010 O O . LEU C 1 135 ? 63.372 10.875 123.291 1.00 33.44 99 LEU C O 1
ATOM 9015 N N . LEU C 1 136 ? 61.699 12.279 122.794 1.00 32.73 100 LEU C N 1
ATOM 9016 C CA . LEU C 1 136 ? 60.779 11.587 123.688 1.00 28.91 100 LEU C CA 1
ATOM 9017 C C . LEU C 1 136 ? 60.280 10.291 123.054 1.00 28.00 100 LEU C C 1
ATOM 9018 O O . LEU C 1 136 ? 60.198 9.264 123.727 1.00 29.88 100 LEU C O 1
ATOM 9023 N N . LYS C 1 137 ? 59.958 10.319 121.758 1.00 28.54 101 LYS C N 1
ATOM 9024 C CA . LYS C 1 137 ? 59.620 9.093 121.033 1.00 29.78 101 LYS C CA 1
ATOM 9025 C C . LYS C 1 137 ? 60.786 8.112 121.023 1.00 27.00 101 LYS C C 1
ATOM 9026 O O . LYS C 1 137 ? 60.598 6.892 121.129 1.00 26.64 101 LYS C O 1
ATOM 9032 N N . ASN C 1 138 ? 61.998 8.636 120.864 1.00 25.36 102 ASN C N 1
ATOM 9033 C CA . ASN C 1 138 ? 63.187 7.801 120.920 1.00 27.56 102 ASN C CA 1
ATOM 9034 C C . ASN C 1 138 ? 63.253 7.030 122.228 1.00 27.46 102 ASN C C 1
ATOM 9035 O O . ASN C 1 138 ? 63.585 5.843 122.237 1.00 27.40 102 ASN C O 1
ATOM 9040 N N . ALA C 1 139 ? 62.960 7.705 123.345 1.00 27.39 103 ALA C N 1
ATOM 9041 C CA . ALA C 1 139 ? 62.934 7.061 124.654 1.00 27.66 103 ALA C CA 1
ATOM 9042 C C . ALA C 1 139 ? 61.911 5.934 124.724 1.00 29.20 103 ALA C C 1
ATOM 9043 O O . ALA C 1 139 ? 62.183 4.877 125.297 1.00 34.23 103 ALA C O 1
ATOM 9045 N N . ASN C 1 140 ? 60.730 6.126 124.147 1.00 28.61 104 ASN C N 1
ATOM 9046 C CA . ASN C 1 140 ? 59.738 5.059 124.192 1.00 31.77 104 ASN C CA 1
ATOM 9047 C C . ASN C 1 140 ? 60.234 3.822 123.453 1.00 32.97 104 ASN C C 1
ATOM 9048 O O . ASN C 1 140 ? 60.084 2.701 123.943 1.00 38.50 104 ASN C O 1
ATOM 9053 N N . ILE C 1 141 ? 60.845 4.006 122.285 1.00 30.61 105 ILE C N 1
ATOM 9054 C CA . ILE C 1 141 ? 61.345 2.868 121.519 1.00 31.64 105 ILE C CA 1
ATOM 9055 C C . ILE C 1 141 ? 62.454 2.141 122.274 1.00 30.15 105 ILE C C 1
ATOM 9056 O O . ILE C 1 141 ? 62.471 0.909 122.354 1.00 30.54 105 ILE C O 1
ATOM 9061 N N . SER C 1 142 ? 63.427 2.887 122.792 1.00 28.56 106 SER C N 1
ATOM 9062 C CA . SER C 1 142 ? 64.603 2.252 123.377 1.00 30.25 106 SER C CA 1
ATOM 9063 C C . SER C 1 142 ? 64.325 1.613 124.733 1.00 31.92 106 SER C C 1
ATOM 9064 O O . SER C 1 142 ? 65.083 0.725 125.142 1.00 29.13 106 SER C O 1
ATOM 9067 N N . SER C 1 143 ? 63.260 2.035 125.433 1.00 36.12 107 SER C N 1
ATOM 9068 C CA . SER C 1 143 ? 62.888 1.404 126.699 1.00 36.45 107 SER C CA 1
ATOM 9069 C C . SER C 1 143 ? 62.481 -0.056 126.514 1.00 43.28 107 SER C C 1
ATOM 9070 O O . SER C 1 143 ? 62.449 -0.809 127.496 1.00 46.95 107 SER C O 1
ATOM 9073 N N . ALA C 1 144 ? 62.159 -0.470 125.284 1.00 42.87 108 ALA C N 1
ATOM 9074 C CA . ALA C 1 144 ? 61.946 -1.878 124.975 1.00 41.03 108 ALA C CA 1
ATOM 9075 C C . ALA C 1 144 ? 63.264 -2.634 124.832 1.00 40.80 108 ALA C C 1
ATOM 9076 O O . ALA C 1 144 ? 63.245 -3.858 124.627 1.00 43.26 108 ALA C O 1
ATOM 9078 N N . ARG C 1 145 ? 64.396 -1.926 124.929 1.00 35.61 109 ARG C N 1
ATOM 9079 C CA . ARG C 1 145 ? 65.732 -2.520 124.918 1.00 35.42 109 ARG C CA 1
ATOM 9080 C C . ARG C 1 145 ? 66.003 -3.309 123.631 1.00 35.49 109 ARG C C 1
ATOM 9081 O O . ARG C 1 145 ? 66.795 -4.256 123.620 1.00 35.96 109 ARG C O 1
ATOM 9089 N N . LEU C 1 146 ? 65.366 -2.908 122.526 1.00 33.49 110 LEU C N 1
ATOM 9090 C CA . LEU C 1 146 ? 65.732 -3.411 121.205 1.00 32.38 110 LEU C CA 1
ATOM 9091 C C . LEU C 1 146 ? 66.712 -2.489 120.504 1.00 33.16 110 LEU C C 1
ATOM 9092 O O . LEU C 1 146 ? 67.615 -2.951 119.799 1.00 35.38 110 LEU C O 1
ATOM 9097 N N . LEU C 1 147 ? 66.514 -1.187 120.644 1.00 31.79 111 LEU C N 1
ATOM 9098 C CA . LEU C 1 147 ? 67.360 -0.209 119.996 1.00 32.66 111 LEU C CA 1
ATOM 9099 C C . LEU C 1 147 ? 67.882 0.740 121.066 1.00 32.29 111 LEU C C 1
ATOM 9100 O O . LEU C 1 147 ? 67.099 1.217 121.899 1.00 31.49 111 LEU C O 1
ATOM 9105 N N . PRO C 1 148 ? 69.177 1.031 121.095 1.00 33.04 112 PRO C N 1
ATOM 9106 C CA . PRO C 1 148 ? 69.668 2.050 122.026 1.00 30.23 112 PRO C CA 1
ATOM 9107 C C . PRO C 1 148 ? 69.156 3.420 121.615 1.00 32.04 112 PRO C C 1
ATOM 9108 O O . PRO C 1 148 ? 68.812 3.662 120.457 1.00 32.89 112 PRO C O 1
ATOM 9112 N N . GLY C 1 149 ? 69.089 4.322 122.590 1.00 32.33 113 GLY C N 1
ATOM 9113 C CA . GLY C 1 149 ? 68.669 5.677 122.277 1.00 34.12 113 GLY C CA 1
ATOM 9114 C C . GLY C 1 149 ? 69.476 6.291 121.147 1.00 32.55 113 GLY C C 1
ATOM 9115 O O . GLY C 1 149 ? 68.919 6.906 120.235 1.00 31.05 113 GLY C O 1
ATOM 9116 N N . CYS C 1 150 ? 70.793 6.090 121.167 1.00 31.29 114 CYS C N 1
ATOM 9117 C CA . CYS C 1 150 ? 71.702 6.634 120.166 1.00 32.02 114 CYS C CA 1
ATOM 9118 C C . CYS C 1 150 ? 72.515 5.527 119.495 1.00 33.74 114 CYS C C 1
ATOM 9119 O O . CYS C 1 150 ? 72.807 4.490 120.098 1.00 34.99 114 CYS C O 1
ATOM 9122 N N . GLN C 1 151 ? 72.842 5.742 118.215 1.00 31.69 115 GLN C N 1
ATOM 9123 C CA . GLN C 1 151 ? 73.734 4.822 117.515 1.00 28.83 115 GLN C CA 1
ATOM 9124 C C . GLN C 1 151 ? 75.127 4.792 118.152 1.00 31.35 115 GLN C C 1
ATOM 9125 O O . GLN C 1 151 ? 75.769 3.735 118.212 1.00 31.69 115 GLN C O 1
ATOM 9131 N N . ASP C 1 152 ? 75.614 5.927 118.651 1.00 31.37 116 ASP C N 1
ATOM 9132 C CA . ASP C 1 152 ? 76.890 5.889 119.363 1.00 28.74 116 ASP C CA 1
ATOM 9133 C C . ASP C 1 152 ? 76.599 5.499 120.793 1.00 28.41 116 ASP C C 1
ATOM 9134 O O . ASP C 1 152 ? 76.204 6.335 121.606 1.00 23.92 116 ASP C O 1
ATOM 9139 N N . THR C 1 153 ? 76.841 4.223 121.102 1.00 30.19 117 THR C N 1
ATOM 9140 C CA . THR C 1 153 ? 76.684 3.669 122.424 1.00 25.25 117 THR C CA 1
ATOM 9141 C C . THR C 1 153 ? 77.779 4.128 123.379 1.00 24.70 117 THR C C 1
ATOM 9142 O O . THR C 1 153 ? 77.876 3.690 124.506 1.00 25.23 117 THR C O 1
ATOM 9146 N N . GLY C 1 154 ? 78.620 5.050 122.946 1.00 25.84 118 GLY C N 1
ATOM 9147 C CA . GLY C 1 154 ? 79.454 5.805 123.855 1.00 25.34 118 GLY C CA 1
ATOM 9148 C C . GLY C 1 154 ? 80.710 5.068 124.259 1.00 25.60 118 GLY C C 1
ATOM 9149 O O . GLY C 1 154 ? 80.970 3.936 123.854 1.00 28.74 118 GLY C O 1
ATOM 9150 N N . THR C 1 155 ? 81.507 5.742 125.084 1.00 23.95 119 THR C N 1
ATOM 9151 C CA . THR C 1 155 ? 82.668 5.142 125.719 1.00 26.00 119 THR C CA 1
ATOM 9152 C C . THR C 1 155 ? 82.233 4.640 127.082 1.00 23.44 119 THR C C 1
ATOM 9153 O O . THR C 1 155 ? 81.397 5.268 127.734 1.00 25.57 119 THR C O 1
ATOM 9157 N N . ALA C 1 156 ? 82.731 3.467 127.473 1.00 23.95 120 ALA C N 1
ATOM 9158 C CA . ALA C 1 156 ? 82.432 2.907 128.788 1.00 23.03 120 ALA C CA 1
ATOM 9159 C C . ALA C 1 156 ? 83.413 3.485 129.800 1.00 22.52 120 ALA C C 1
ATOM 9160 O O . ALA C 1 156 ? 84.578 3.086 129.836 1.00 22.53 120 ALA C O 1
ATOM 9162 N N . ILE C 1 157 ? 82.930 4.394 130.642 1.00 23.75 121 ILE C N 1
ATOM 9163 C CA . ILE C 1 157 ? 83.721 5.059 131.675 1.00 23.81 121 ILE C CA 1
ATOM 9164 C C . ILE C 1 157 ? 83.214 4.552 133.024 1.00 26.21 121 ILE C C 1
ATOM 9165 O O . ILE C 1 157 ? 82.013 4.620 133.303 1.00 26.80 121 ILE C O 1
ATOM 9170 N N . ILE C 1 158 ? 84.125 4.062 133.866 1.00 28.08 122 ILE C N 1
ATOM 9171 C CA . ILE C 1 158 ? 83.782 3.489 135.164 1.00 27.15 122 ILE C CA 1
ATOM 9172 C C . ILE C 1 158 ? 84.656 4.138 136.221 1.00 30.30 122 ILE C C 1
ATOM 9173 O O . ILE C 1 158 ? 85.875 4.230 136.057 1.00 34.74 122 ILE C O 1
ATOM 9178 N N . ALA C 1 159 ? 84.039 4.611 137.291 1.00 30.52 123 ALA C N 1
ATOM 9179 C CA . ALA C 1 159 ? 84.766 5.056 138.467 1.00 30.41 123 ALA C CA 1
ATOM 9180 C C . ALA C 1 159 ? 84.274 4.243 139.654 1.00 32.94 123 ALA C C 1
ATOM 9181 O O . ALA C 1 159 ? 83.068 4.140 139.886 1.00 33.75 123 ALA C O 1
ATOM 9183 N N . GLY C 1 160 ? 85.203 3.647 140.385 1.00 34.59 124 GLY C N 1
ATOM 9184 C CA . GLY C 1 160 ? 84.874 2.848 141.541 1.00 32.87 124 GLY C CA 1
ATOM 9185 C C . GLY C 1 160 ? 85.548 3.473 142.742 1.00 32.58 124 GLY C C 1
ATOM 9186 O O . GLY C 1 160 ? 86.589 4.115 142.621 1.00 31.87 124 GLY C O 1
ATOM 9187 N N . TYR C 1 161 ? 84.906 3.341 143.892 1.00 33.91 125 TYR C N 1
ATOM 9188 C CA . TYR C 1 161 ? 85.450 3.829 145.152 1.00 37.30 125 TYR C CA 1
ATOM 9189 C C . TYR C 1 161 ? 85.383 2.667 146.131 1.00 38.04 125 TYR C C 1
ATOM 9190 O O . TYR C 1 161 ? 84.307 2.367 146.659 1.00 37.25 125 TYR C O 1
ATOM 9199 N N . ARG C 1 162 ? 86.527 2.010 146.345 1.00 37.54 126 ARG C N 1
ATOM 9200 C CA . ARG C 1 162 ? 86.629 0.856 147.234 1.00 34.62 126 ARG C CA 1
ATOM 9201 C C . ARG C 1 162 ? 87.047 1.318 148.618 1.00 32.37 126 ARG C C 1
ATOM 9202 O O . ARG C 1 162 ? 88.177 1.762 148.807 1.00 34.50 126 ARG C O 1
ATOM 9210 N N . GLY C 1 163 ? 86.150 1.199 149.589 1.00 32.32 127 GLY C N 1
ATOM 9211 C CA . GLY C 1 163 ? 86.508 1.515 150.952 1.00 30.67 127 GLY C CA 1
ATOM 9212 C C . GLY C 1 163 ? 87.529 0.529 151.492 1.00 37.66 127 GLY C C 1
ATOM 9213 O O . GLY C 1 163 ? 87.606 -0.623 151.060 1.00 41.40 127 GLY C O 1
ATOM 9214 N N . ASP C 1 164 ? 88.321 0.993 152.466 1.00 37.40 128 ASP C N 1
ATOM 9215 C CA . ASP C 1 164 ? 89.430 0.205 152.986 1.00 34.85 128 ASP C CA 1
ATOM 9216 C C . ASP C 1 164 ? 89.005 -1.152 153.506 1.00 37.29 128 ASP C C 1
ATOM 9217 O O . ASP C 1 164 ? 89.810 -2.083 153.482 1.00 44.38 128 ASP C O 1
ATOM 9222 N N . GLN C 1 165 ? 87.758 -1.314 153.923 1.00 34.12 129 GLN C N 1
ATOM 9223 C CA . GLN C 1 165 ? 87.334 -2.556 154.534 1.00 35.90 129 GLN C CA 1
ATOM 9224 C C . GLN C 1 165 ? 86.666 -3.502 153.552 1.00 36.11 129 GLN C C 1
ATOM 9225 O O . GLN C 1 165 ? 86.146 -4.535 153.975 1.00 39.02 129 GLN C O 1
ATOM 9231 N N . VAL C 1 166 ? 86.758 -3.230 152.251 1.00 36.32 130 VAL C N 1
ATOM 9232 C CA . VAL C 1 166 ? 86.165 -4.066 151.210 1.00 35.45 130 VAL C CA 1
ATOM 9233 C C . VAL C 1 166 ? 87.266 -4.906 150.594 1.00 39.17 130 VAL C C 1
ATOM 9234 O O . VAL C 1 166 ? 88.295 -4.373 150.172 1.00 43.21 130 VAL C O 1
ATOM 9238 N N . PHE C 1 167 ? 87.056 -6.213 150.527 1.00 39.79 131 PHE C N 1
ATOM 9239 C CA . PHE C 1 167 ? 88.032 -7.115 149.930 1.00 42.65 131 PHE C CA 1
ATOM 9240 C C . PHE C 1 167 ? 87.403 -7.835 148.742 1.00 42.38 131 PHE C C 1
ATOM 9241 O O . PHE C 1 167 ? 86.380 -8.511 148.892 1.00 44.81 131 PHE C O 1
ATOM 9249 N N . VAL C 1 168 ? 88.004 -7.679 147.566 1.00 38.56 132 VAL C N 1
ATOM 9250 C CA . VAL C 1 168 ? 87.596 -8.378 146.353 1.00 38.55 132 VAL C CA 1
ATOM 9251 C C . VAL C 1 168 ? 88.734 -9.317 145.958 1.00 40.55 132 VAL C C 1
ATOM 9252 O O . VAL C 1 168 ? 89.799 -8.851 145.518 1.00 42.49 132 VAL C O 1
ATOM 9254 N N . PRO C 1 169 ? 88.563 -10.634 146.086 1.00 40.06 133 PRO C N 1
ATOM 9255 C CA . PRO C 1 169 ? 89.603 -11.604 145.694 1.00 39.44 133 PRO C CA 1
ATOM 9256 C C . PRO C 1 169 ? 89.667 -11.816 144.185 1.00 42.22 133 PRO C C 1
ATOM 9257 O O . PRO C 1 169 ? 89.199 -12.807 143.632 1.00 44.86 133 PRO C O 1
ATOM 9261 N N . GLY C 1 170 ? 90.240 -10.839 143.493 1.00 42.00 134 GLY C N 1
ATOM 9262 C CA . GLY C 1 170 ? 90.336 -10.901 142.049 1.00 40.36 134 GLY C CA 1
ATOM 9263 C C . GLY C 1 170 ? 90.729 -9.548 141.497 1.00 39.31 134 GLY C C 1
ATOM 9264 O O . GLY C 1 170 ? 91.129 -8.656 142.239 1.00 40.83 134 GLY C O 1
ATOM 9265 N N . ASN C 1 171 ? 90.589 -9.409 140.180 1.00 39.17 135 ASN C N 1
ATOM 9266 C CA . ASN C 1 171 ? 90.959 -8.182 139.477 1.00 41.25 135 ASN C CA 1
ATOM 9267 C C . ASN C 1 171 ? 89.700 -7.355 139.215 1.00 39.19 135 ASN C C 1
ATOM 9268 O O . ASN C 1 171 ? 88.886 -7.701 138.348 1.00 37.33 135 ASN C O 1
ATOM 9273 N N . ASP C 1 172 ? 89.567 -6.243 139.948 1.00 38.09 136 ASP C N 1
ATOM 9274 C CA . ASP C 1 172 ? 88.374 -5.407 139.859 1.00 36.61 136 ASP C CA 1
ATOM 9275 C C . ASP C 1 172 ? 88.148 -4.920 138.431 1.00 37.98 136 ASP C C 1
ATOM 9276 O O . ASP C 1 172 ? 87.034 -5.017 137.907 1.00 38.88 136 ASP C O 1
ATOM 9281 N N . GLU C 1 173 ? 89.187 -4.361 137.791 1.00 40.52 137 GLU C N 1
ATOM 9282 C CA . GLU C 1 173 ? 89.020 -3.842 136.432 1.00 40.32 137 GLU C CA 1
ATOM 9283 C C . GLU C 1 173 ? 88.549 -4.932 135.482 1.00 42.16 137 GLU C C 1
ATOM 9284 O O . GLU C 1 173 ? 87.626 -4.717 134.691 1.00 40.48 137 GLU C O 1
ATOM 9290 N N . GLU C 1 174 ? 89.152 -6.121 135.568 1.00 46.70 138 GLU C N 1
ATOM 9291 C CA . GLU C 1 174 ? 88.783 -7.198 134.657 1.00 48.01 138 GLU C CA 1
ATOM 9292 C C . GLU C 1 174 ? 87.349 -7.653 134.884 1.00 44.09 138 GLU C C 1
ATOM 9293 O O . GLU C 1 174 ? 86.649 -8.002 133.928 1.00 44.53 138 GLU C O 1
ATOM 9299 N N . ALA C 1 175 ? 86.900 -7.684 136.140 1.00 40.24 139 ALA C N 1
ATOM 9300 C CA . ALA C 1 175 ? 85.515 -8.053 136.407 1.00 36.44 139 ALA C CA 1
ATOM 9301 C C . ALA C 1 175 ? 84.560 -6.983 135.901 1.00 37.29 139 ALA C C 1
ATOM 9302 O O . ALA C 1 175 ? 83.489 -7.301 135.374 1.00 40.31 139 ALA C O 1
ATOM 9304 N N . LEU C 1 176 ? 84.940 -5.709 136.027 1.00 35.52 140 LEU C N 1
ATOM 9305 C CA . LEU C 1 176 ? 84.096 -4.640 135.505 1.00 37.11 140 LEU C CA 1
ATOM 9306 C C . LEU C 1 176 ? 84.115 -4.605 133.977 1.00 37.61 140 LEU C C 1
ATOM 9307 O O . LEU C 1 176 ? 83.064 -4.455 133.347 1.00 37.36 140 LEU C O 1
ATOM 9312 N N . SER C 1 177 ? 85.286 -4.787 133.358 1.00 38.76 141 SER C N 1
ATOM 9313 C CA . SER C 1 177 ? 85.333 -4.802 131.895 1.00 41.06 141 SER C CA 1
ATOM 9314 C C . SER C 1 177 ? 84.590 -5.999 131.325 1.00 37.29 141 SER C C 1
ATOM 9315 O O . SER C 1 177 ? 84.082 -5.940 130.199 1.00 36.40 141 SER C O 1
ATOM 9318 N N . ARG C 1 178 ? 84.532 -7.090 132.077 1.00 35.06 142 ARG C N 1
ATOM 9319 C CA . ARG C 1 178 ? 83.798 -8.255 131.617 1.00 34.55 142 ARG C CA 1
ATOM 9320 C C . ARG C 1 178 ? 82.333 -7.916 131.440 1.00 35.09 142 ARG C C 1
ATOM 9321 O O . ARG C 1 178 ? 81.701 -8.344 130.468 1.00 39.55 142 ARG C O 1
ATOM 9329 N N . GLY C 1 179 ? 81.786 -7.117 132.358 1.00 33.41 143 GLY C N 1
ATOM 9330 C CA . GLY C 1 179 ? 80.387 -6.733 132.268 1.00 32.99 143 GLY C CA 1
ATOM 9331 C C . GLY C 1 179 ? 80.072 -5.876 131.058 1.00 35.53 143 GLY C C 1
ATOM 9332 O O . GLY C 1 179 ? 79.030 -6.057 130.422 1.00 39.18 143 GLY C O 1
ATOM 9333 N N . VAL C 1 180 ? 80.946 -4.911 130.741 1.00 35.60 144 VAL C N 1
ATOM 9334 C CA . VAL C 1 180 ? 80.792 -4.121 129.515 1.00 34.54 144 VAL C CA 1
ATOM 9335 C C . VAL C 1 180 ? 80.894 -5.024 128.293 1.00 32.55 144 VAL C C 1
ATOM 9336 O O . VAL C 1 180 ? 80.033 -5.005 127.408 1.00 32.09 144 VAL C O 1
ATOM 9340 N N . TYR C 1 181 ? 81.940 -5.846 128.243 1.00 34.44 145 TYR C N 1
ATOM 9341 C CA . TYR C 1 181 ? 82.043 -6.841 127.187 1.00 35.27 145 TYR C CA 1
ATOM 9342 C C . TYR C 1 181 ? 80.730 -7.593 127.033 1.00 37.18 145 TYR C C 1
ATOM 9343 O O . TYR C 1 181 ? 80.158 -7.647 125.938 1.00 38.25 145 TYR C O 1
ATOM 9352 N N . ASP C 1 182 ? 80.225 -8.146 128.142 1.00 37.43 146 ASP C N 1
ATOM 9353 C CA . ASP C 1 182 ? 78.999 -8.942 128.129 1.00 34.83 146 ASP C CA 1
ATOM 9354 C C . ASP C 1 182 ? 77.851 -8.213 127.456 1.00 33.73 146 ASP C C 1
ATOM 9355 O O . ASP C 1 182 ? 77.222 -8.737 126.530 1.00 32.15 146 ASP C O 1
ATOM 9360 N N . ILE C 1 183 ? 77.566 -6.993 127.916 1.00 34.31 147 ILE C N 1
ATOM 9361 C CA . ILE C 1 183 ? 76.344 -6.323 127.492 1.00 32.28 147 ILE C CA 1
ATOM 9362 C C . ILE C 1 183 ? 76.494 -5.743 126.095 1.00 32.27 147 ILE C C 1
ATOM 9363 O O . ILE C 1 183 ? 75.513 -5.673 125.338 1.00 28.69 147 ILE C O 1
ATOM 9368 N N . PHE C 1 184 ? 77.704 -5.338 125.711 1.00 31.47 148 PHE C N 1
ATOM 9369 C CA . PHE C 1 184 ? 77.852 -4.808 124.367 1.00 30.87 148 PHE C CA 1
ATOM 9370 C C . PHE C 1 184 ? 77.824 -5.904 123.317 1.00 29.67 148 PHE C C 1
ATOM 9371 O O . PHE C 1 184 ? 77.525 -5.621 122.154 1.00 27.27 148 PHE C O 1
ATOM 9379 N N . GLN C 1 185 ? 78.102 -7.148 123.708 1.00 33.63 149 GLN C N 1
ATOM 9380 C CA . GLN C 1 185 ? 77.929 -8.271 122.795 1.00 37.67 149 GLN C CA 1
ATOM 9381 C C . GLN C 1 185 ? 76.483 -8.767 122.776 1.00 41.27 149 GLN C C 1
ATOM 9382 O O . GLN C 1 185 ? 75.940 -9.039 121.702 1.00 43.20 149 GLN C O 1
ATOM 9388 N N . LYS C 1 186 ? 75.844 -8.876 123.946 1.00 41.39 150 LYS C N 1
ATOM 9389 C CA . LYS C 1 186 ? 74.469 -9.370 124.026 1.00 42.81 150 LYS C CA 1
ATOM 9390 C C . LYS C 1 186 ? 73.483 -8.425 123.342 1.00 43.13 150 LYS C C 1
ATOM 9391 O O . LYS C 1 186 ? 72.675 -8.850 122.506 1.00 46.95 150 LYS C O 1
ATOM 9397 N N . ARG C 1 187 ? 73.535 -7.139 123.682 1.00 38.73 151 ARG C N 1
ATOM 9398 C CA . ARG C 1 187 ? 72.603 -6.157 123.155 1.00 35.40 151 ARG C CA 1
ATOM 9399 C C . ARG C 1 187 ? 73.109 -5.577 121.834 1.00 34.10 151 ARG C C 1
ATOM 9400 O O . ARG C 1 187 ? 74.283 -5.695 121.475 1.00 34.98 151 ARG C O 1
ATOM 9408 N N . ASN C 1 188 ? 72.211 -4.876 121.142 1.00 30.98 152 ASN C N 1
ATOM 9409 C CA . ASN C 1 188 ? 72.490 -4.347 119.806 1.00 31.51 152 ASN C CA 1
ATOM 9410 C C . ASN C 1 188 ? 73.167 -2.976 119.893 1.00 31.53 152 ASN C C 1
ATOM 9411 O O . ASN C 1 188 ? 72.697 -1.953 119.388 1.00 31.05 152 ASN C O 1
ATOM 9416 N N . PHE C 1 189 ? 74.340 -3.004 120.518 1.00 33.09 153 PHE C N 1
ATOM 9417 C CA . PHE C 1 189 ? 75.165 -1.832 120.751 1.00 29.10 153 PHE C CA 1
ATOM 9418 C C . PHE C 1 189 ? 76.141 -1.652 119.598 1.00 28.41 153 PHE C C 1
ATOM 9419 O O . PHE C 1 189 ? 76.038 -2.307 118.560 1.00 29.53 153 PHE C O 1
ATOM 9427 N N . ARG C 1 190 ? 77.090 -0.740 119.765 1.00 27.95 154 ARG C N 1
ATOM 9428 C CA . ARG C 1 190 ? 78.104 -0.468 118.758 1.00 26.33 154 ARG C CA 1
ATOM 9429 C C . ARG C 1 190 ? 79.480 -0.571 119.388 1.00 27.05 154 ARG C C 1
ATOM 9430 O O . ARG C 1 190 ? 79.702 -0.087 120.503 1.00 26.48 154 ARG C O 1
ATOM 9438 N N . TYR C 1 191 ? 80.401 -1.199 118.667 1.00 30.02 155 TYR C N 1
ATOM 9439 C CA . TYR C 1 191 ? 81.801 -1.261 119.076 1.00 32.43 155 TYR C CA 1
ATOM 9440 C C . TYR C 1 191 ? 82.499 -0.063 118.446 1.00 28.28 155 TYR C C 1
ATOM 9441 O O . TYR C 1 191 ? 82.668 -0.009 117.227 1.00 25.88 155 TYR C O 1
ATOM 9450 N N . SER C 1 192 ? 82.875 0.906 119.265 1.00 22.52 156 SER C N 1
ATOM 9451 C CA . SER C 1 192 ? 83.279 2.201 118.760 1.00 22.58 156 SER C CA 1
ATOM 9452 C C . SER C 1 192 ? 84.706 2.604 119.089 1.00 25.79 156 SER C C 1
ATOM 9453 O O . SER C 1 192 ? 85.092 3.726 118.744 1.00 28.43 156 SER C O 1
ATOM 9456 N N . GLN C 1 193 ? 85.501 1.746 119.733 1.00 27.70 157 GLN C N 1
ATOM 9457 C CA . GLN C 1 193 ? 86.825 2.124 120.224 1.00 26.48 157 GLN C CA 1
ATOM 9458 C C . GLN C 1 193 ? 87.907 1.585 119.302 1.00 30.19 157 GLN C C 1
ATOM 9459 O O . GLN C 1 193 ? 87.819 0.457 118.816 1.00 33.27 157 GLN C O 1
ATOM 9465 N N . ASN C 1 194 ? 88.911 2.416 119.044 1.00 31.74 158 ASN C N 1
ATOM 9466 C CA . ASN C 1 194 ? 90.042 2.084 118.192 1.00 34.36 158 ASN C CA 1
ATOM 9467 C C . ASN C 1 194 ? 91.316 2.040 119.032 1.00 33.11 158 ASN C C 1
ATOM 9468 O O . ASN C 1 194 ? 91.610 2.983 119.773 1.00 29.79 158 ASN C O 1
ATOM 9473 N N . VAL C 1 195 ? 92.049 0.935 118.948 1.00 32.53 159 VAL C N 1
ATOM 9474 C CA . VAL C 1 195 ? 93.338 0.852 119.629 1.00 33.93 159 VAL C CA 1
ATOM 9475 C C . VAL C 1 195 ? 94.425 1.118 118.599 1.00 34.67 159 VAL C C 1
ATOM 9476 O O . VAL C 1 195 ? 94.249 0.774 117.422 1.00 36.08 159 VAL C O 1
ATOM 9480 N N . PRO C 1 196 ? 95.536 1.755 118.969 1.00 34.99 160 PRO C N 1
ATOM 9481 C CA . PRO C 1 196 ? 96.560 2.071 117.969 1.00 32.85 160 PRO C CA 1
ATOM 9482 C C . PRO C 1 196 ? 97.405 0.853 117.660 1.00 34.98 160 PRO C C 1
ATOM 9483 O O . PRO C 1 196 ? 97.678 0.028 118.534 1.00 36.82 160 PRO C O 1
ATOM 9487 N N . LEU C 1 197 ? 97.769 0.722 116.382 1.00 35.48 161 LEU C N 1
ATOM 9488 C CA . LEU C 1 197 ? 98.800 -0.207 115.940 1.00 35.82 161 LEU C CA 1
ATOM 9489 C C . LEU C 1 197 ? 100.124 0.500 115.706 1.00 36.31 161 LEU C C 1
ATOM 9490 O O . LEU C 1 197 ? 101.144 -0.164 115.512 1.00 38.16 161 LEU C O 1
ATOM 9495 N N . SER C 1 198 ? 100.104 1.829 115.712 1.00 36.83 162 SER C N 1
ATOM 9496 C CA . SER C 1 198 ? 101.237 2.731 115.560 1.00 38.60 162 SER C CA 1
ATOM 9497 C C . SER C 1 198 ? 100.675 4.135 115.746 1.00 37.51 162 SER C C 1
ATOM 9498 O O . SER C 1 198 ? 99.531 4.278 116.191 1.00 38.06 162 SER C O 1
ATOM 9501 N N . MET C 1 199 ? 101.422 5.178 115.391 1.00 36.51 163 MET C N 1
ATOM 9502 C CA . MET C 1 199 ? 100.872 6.520 115.564 1.00 33.58 163 MET C CA 1
ATOM 9503 C C . MET C 1 199 ? 99.632 6.735 114.696 1.00 39.61 163 MET C C 1
ATOM 9504 O O . MET C 1 199 ? 98.651 7.354 115.132 1.00 31.07 163 MET C O 1
ATOM 9509 N N . TYR C 1 200 ? 99.647 6.210 113.472 1.00 38.45 164 TYR C N 1
ATOM 9510 C CA . TYR C 1 200 ? 98.626 6.521 112.489 1.00 35.73 164 TYR C CA 1
ATOM 9511 C C . TYR C 1 200 ? 97.727 5.348 112.142 1.00 37.94 164 TYR C C 1
ATOM 9512 O O . TYR C 1 200 ? 96.642 5.569 111.597 1.00 38.84 164 TYR C O 1
ATOM 9521 N N . ASP C 1 201 ? 98.131 4.121 112.455 1.00 40.11 165 ASP C N 1
ATOM 9522 C CA . ASP C 1 201 ? 97.330 2.932 112.191 1.00 41.99 165 ASP C CA 1
ATOM 9523 C C . ASP C 1 201 ? 96.565 2.510 113.434 1.00 40.74 165 ASP C C 1
ATOM 9524 O O . ASP C 1 201 ? 97.103 2.533 114.545 1.00 40.19 165 ASP C O 1
ATOM 9529 N N . GLU C 1 202 ? 95.324 2.067 113.220 1.00 33.64 166 GLU C N 1
ATOM 9530 C CA . GLU C 1 202 ? 94.336 1.834 114.268 1.00 33.45 166 GLU C CA 1
ATOM 9531 C C . GLU C 1 202 ? 93.556 0.562 113.989 1.00 32.84 166 GLU C C 1
ATOM 9532 O O . GLU C 1 202 ? 93.453 0.102 112.847 1.00 33.70 166 GLU C O 1
ATOM 9538 N N . LYS C 1 203 ? 92.933 0.039 115.039 1.00 28.64 167 LYS C N 1
ATOM 9539 C CA . LYS C 1 203 ? 92.099 -1.135 114.877 1.00 27.53 167 LYS C CA 1
ATOM 9540 C C . LYS C 1 203 ? 90.880 -0.949 115.757 1.00 26.72 167 LYS C C 1
ATOM 9541 O O . LYS C 1 203 ? 91.012 -0.586 116.929 1.00 27.34 167 LYS C O 1
ATOM 9547 N N . ASN C 1 204 ? 89.700 -1.138 115.177 1.00 24.17 168 ASN C N 1
ATOM 9548 C CA . ASN C 1 204 ? 88.494 -1.234 115.981 1.00 26.46 168 ASN C CA 1
ATOM 9549 C C . ASN C 1 204 ? 88.541 -2.559 116.727 1.00 24.73 168 ASN C C 1
ATOM 9550 O O . ASN C 1 204 ? 88.737 -3.607 116.112 1.00 22.32 168 ASN C O 1
ATOM 9555 N N . THR C 1 205 ? 88.358 -2.530 118.043 1.00 23.98 169 THR C N 1
ATOM 9556 C CA . THR C 1 205 ? 88.538 -3.776 118.775 1.00 26.83 169 THR C CA 1
ATOM 9557 C C . THR C 1 205 ? 87.386 -4.742 118.591 1.00 30.24 169 THR C C 1
ATOM 9558 O O . THR C 1 205 ? 87.547 -5.923 118.908 1.00 33.44 169 THR C O 1
ATOM 9562 N N . GLY C 1 206 ? 86.260 -4.289 118.044 1.00 29.65 170 GLY C N 1
ATOM 9563 C CA . GLY C 1 206 ? 85.123 -5.165 117.844 1.00 25.82 170 GLY C CA 1
ATOM 9564 C C . GLY C 1 206 ? 84.386 -5.519 119.104 1.00 25.14 170 GLY C C 1
ATOM 9565 O O . GLY C 1 206 ? 83.550 -6.426 119.078 1.00 24.06 170 GLY C O 1
ATOM 9566 N N . THR C 1 207 ? 84.665 -4.824 120.213 1.00 27.19 171 THR C N 1
ATOM 9567 C CA . THR C 1 207 ? 84.053 -5.149 121.495 1.00 29.48 171 THR C CA 1
ATOM 9568 C C . THR C 1 207 ? 83.625 -3.946 122.317 1.00 30.80 171 THR C C 1
ATOM 9569 O O . THR C 1 207 ? 83.007 -4.157 123.362 1.00 31.31 171 THR C O 1
ATOM 9573 N N . ASN C 1 208 ? 83.927 -2.712 121.902 1.00 30.26 172 ASN C N 1
ATOM 9574 C CA . ASN C 1 208 ? 83.794 -1.497 122.716 1.00 30.69 172 ASN C CA 1
ATOM 9575 C C . ASN C 1 208 ? 84.669 -1.509 123.974 1.00 28.98 172 ASN C C 1
ATOM 9576 O O . ASN C 1 208 ? 84.416 -0.750 124.924 1.00 27.88 172 ASN C O 1
ATOM 9581 N N . LEU C 1 209 ? 85.689 -2.334 124.002 1.00 26.80 173 LEU C N 1
ATOM 9582 C CA . LEU C 1 209 ? 86.760 -2.180 124.958 1.00 24.71 173 LEU C CA 1
ATOM 9583 C C . LEU C 1 209 ? 87.895 -1.394 124.321 1.00 26.71 173 LEU C C 1
ATOM 9584 O O . LEU C 1 209 ? 88.014 -1.351 123.095 1.00 29.45 173 LEU C O 1
ATOM 9589 N N . PRO C 1 210 ? 88.764 -0.757 125.114 1.00 23.38 174 PRO C N 1
ATOM 9590 C CA . PRO C 1 210 ? 88.789 -0.731 126.568 1.00 24.09 174 PRO C CA 1
ATOM 9591 C C . PRO C 1 210 ? 87.793 0.255 127.166 1.00 28.86 174 PRO C C 1
ATOM 9592 O O . PRO C 1 210 ? 87.441 1.273 126.560 1.00 30.01 174 PRO C O 1
ATOM 9596 N N . ALA C 1 211 ? 87.341 -0.068 128.370 1.00 29.28 175 ALA C N 1
ATOM 9597 C CA . ALA C 1 211 ? 86.627 0.886 129.190 1.00 25.38 175 ALA C CA 1
ATOM 9598 C C . ALA C 1 211 ? 87.640 1.739 129.941 1.00 28.02 175 ALA C C 1
ATOM 9599 O O . ALA C 1 211 ? 88.767 1.310 130.205 1.00 28.95 175 ALA C O 1
ATOM 9601 N N . GLN C 1 212 ? 87.242 2.962 130.282 1.00 29.28 176 GLN C N 1
ATOM 9602 C CA . GLN C 1 212 ? 88.072 3.820 131.120 1.00 27.29 176 GLN C CA 1
ATOM 9603 C C . GLN C 1 212 ? 87.650 3.627 132.574 1.00 31.86 176 GLN C C 1
ATOM 9604 O O . GLN C 1 212 ? 86.610 4.140 133.006 1.00 31.33 176 GLN C O 1
ATOM 9610 N N . ILE C 1 213 ? 88.474 2.904 133.330 1.00 32.93 177 ILE C N 1
ATOM 9611 C CA . ILE C 1 213 ? 88.180 2.510 134.703 1.00 33.05 177 ILE C CA 1
ATOM 9612 C C . ILE C 1 213 ? 89.260 3.101 135.590 1.00 35.19 177 ILE C C 1
ATOM 9613 O O . ILE C 1 213 ? 90.448 2.806 135.411 1.00 37.65 177 ILE C O 1
ATOM 9618 N N . ASP C 1 214 ? 88.855 3.915 136.555 1.00 36.54 178 ASP C N 1
ATOM 9619 C CA . ASP C 1 214 ? 89.769 4.475 137.542 1.00 37.33 178 ASP C CA 1
ATOM 9620 C C . ASP C 1 214 ? 89.235 4.111 138.921 1.00 35.85 178 ASP C C 1
ATOM 9621 O O . ASP C 1 214 ? 88.140 4.540 139.298 1.00 36.39 178 ASP C O 1
ATOM 9626 N N . LEU C 1 215 ? 90.010 3.329 139.668 1.00 35.02 179 LEU C N 1
ATOM 9627 C CA . LEU C 1 215 ? 89.596 2.775 140.951 1.00 33.21 179 LEU C CA 1
ATOM 9628 C C . LEU C 1 215 ? 90.291 3.526 142.077 1.00 30.43 179 LEU C C 1
ATOM 9629 O O . LEU C 1 215 ? 91.523 3.549 142.146 1.00 30.83 179 LEU C O 1
ATOM 9634 N N . TYR C 1 216 ? 89.496 4.146 142.944 1.00 27.76 180 TYR C N 1
ATOM 9635 C CA . TYR C 1 216 ? 89.993 4.990 144.014 1.00 27.43 180 TYR C CA 1
ATOM 9636 C C . TYR C 1 216 ? 89.898 4.302 145.365 1.00 29.12 180 TYR C C 1
ATOM 9637 O O . TYR C 1 216 ? 89.048 3.443 145.604 1.00 23.76 180 TYR C O 1
ATOM 9646 N N . ALA C 1 217 ? 90.768 4.728 146.262 1.00 32.67 181 ALA C N 1
ATOM 9647 C CA . ALA C 1 217 ? 90.858 4.184 147.610 1.00 35.26 181 ALA C CA 1
ATOM 9648 C C . ALA C 1 217 ? 90.160 5.159 148.552 1.00 36.67 181 ALA C C 1
ATOM 9649 O O . ALA C 1 217 ? 90.582 6.309 148.681 1.00 41.07 181 ALA C O 1
ATOM 9651 N N . SER C 1 218 ? 89.060 4.716 149.163 1.00 36.34 182 SER C N 1
ATOM 9652 C CA . SER C 1 218 ? 88.297 5.531 150.104 1.00 34.38 182 SER C CA 1
ATOM 9653 C C . SER C 1 218 ? 88.237 4.882 151.478 1.00 29.89 182 SER C C 1
ATOM 9654 O O . SER C 1 218 ? 89.022 3.986 151.789 1.00 27.24 182 SER C O 1
ATOM 9657 N N . LYS C 1 219 ? 87.303 5.329 152.305 1.00 31.54 183 LYS C N 1
ATOM 9658 C CA . LYS C 1 219 ? 87.139 4.810 153.653 1.00 32.88 183 LYS C CA 1
ATOM 9659 C C . LYS C 1 219 ? 85.784 4.132 153.792 1.00 36.86 183 LYS C C 1
ATOM 9660 O O . LYS C 1 219 ? 84.784 4.612 153.251 1.00 40.23 183 LYS C O 1
ATOM 9662 N N . GLY C 1 220 ? 85.750 3.017 154.513 1.00 38.41 184 GLY C N 1
ATOM 9663 C CA . GLY C 1 220 ? 84.501 2.367 154.852 1.00 39.55 184 GLY C CA 1
ATOM 9664 C C . GLY C 1 220 ? 84.372 0.992 154.234 1.00 43.51 184 GLY C C 1
ATOM 9665 O O . GLY C 1 220 ? 85.316 0.439 153.660 1.00 43.34 184 GLY C O 1
ATOM 9666 N N . MET C 1 221 ? 83.177 0.419 154.401 1.00 48.70 185 MET C N 1
ATOM 9667 C CA . MET C 1 221 ? 82.851 -0.939 153.974 1.00 48.85 185 MET C CA 1
ATOM 9668 C C . MET C 1 221 ? 81.838 -0.942 152.829 1.00 47.63 185 MET C C 1
ATOM 9669 O O . MET C 1 221 ? 80.945 -1.787 152.777 1.00 49.01 185 MET C O 1
ATOM 9671 N N . GLU C 1 222 ? 81.982 -0.014 151.885 1.00 44.92 186 GLU C N 1
ATOM 9672 C CA . GLU C 1 222 ? 81.123 0.048 150.709 1.00 39.82 186 GLU C CA 1
ATOM 9673 C C . GLU C 1 222 ? 81.975 0.282 149.466 1.00 32.97 186 GLU C C 1
ATOM 9674 O O . GLU C 1 222 ? 83.017 0.939 149.521 1.00 31.80 186 GLU C O 1
ATOM 9680 N N . TYR C 1 223 ? 81.540 -0.302 148.353 1.00 31.72 187 TYR C N 1
ATOM 9681 C CA . TYR C 1 223 ? 82.152 -0.125 147.037 1.00 31.46 187 TYR C CA 1
ATOM 9682 C C . TYR C 1 223 ? 81.196 0.685 146.154 1.00 34.02 187 TYR C C 1
ATOM 9683 O O . TYR C 1 223 ? 80.170 0.160 145.709 1.00 34.83 187 TYR C O 1
ATOM 9692 N N . SER C 1 224 ? 81.511 1.971 145.927 1.00 33.48 188 SER C N 1
ATOM 9693 C CA . SER C 1 224 ? 80.663 2.876 145.149 1.00 34.44 188 SER C CA 1
ATOM 9694 C C . SER C 1 224 ? 81.191 3.113 143.728 1.00 33.43 188 SER C C 1
ATOM 9695 O O . SER C 1 224 ? 82.401 3.115 143.479 1.00 31.71 188 SER C O 1
ATOM 9698 N N . PHE C 1 225 ? 80.257 3.368 142.804 1.00 30.85 189 PHE C N 1
ATOM 9699 C CA . PHE C 1 225 ? 80.540 3.419 141.376 1.00 27.61 189 PHE C CA 1
ATOM 9700 C C . PHE C 1 225 ? 79.747 4.527 140.701 1.00 28.71 189 PHE C C 1
ATOM 9701 O O . PHE C 1 225 ? 78.657 4.903 141.139 1.00 28.66 189 PHE C O 1
ATOM 9709 N N . MET C 1 226 ? 80.299 5.032 139.611 1.00 27.55 190 MET C N 1
ATOM 9710 C CA . MET C 1 226 ? 79.506 5.757 138.638 1.00 29.91 190 MET C CA 1
ATOM 9711 C C . MET C 1 226 ? 79.894 5.216 137.277 1.00 31.52 190 MET C C 1
ATOM 9712 O O . MET C 1 226 ? 81.084 5.112 136.968 1.00 21.92 190 MET C O 1
ATOM 9717 N N . PHE C 1 227 ? 78.890 4.822 136.498 1.00 33.94 191 PHE C N 1
ATOM 9718 C CA . PHE C 1 227 ? 79.064 4.314 135.145 1.00 33.61 191 PHE C CA 1
ATOM 9719 C C . PHE C 1 227 ? 78.588 5.373 134.162 1.00 34.52 191 PHE C C 1
ATOM 9720 O O . PHE C 1 227 ? 77.542 5.990 134.372 1.00 35.31 191 PHE C O 1
ATOM 9728 N N . VAL C 1 228 ? 79.358 5.598 133.099 1.00 34.00 192 VAL C N 1
ATOM 9729 C CA . VAL C 1 228 ? 79.024 6.603 132.093 1.00 28.89 192 VAL C CA 1
ATOM 9730 C C . VAL C 1 228 ? 79.209 6.004 130.714 1.00 24.28 192 VAL C C 1
ATOM 9731 O O . VAL C 1 228 ? 80.210 5.338 130.457 1.00 25.94 192 VAL C O 1
ATOM 9735 N N . ALA C 1 229 ? 78.221 6.187 129.852 1.00 23.80 193 ALA C N 1
ATOM 9736 C CA . ALA C 1 229 ? 78.368 5.914 128.422 1.00 26.24 193 ALA C CA 1
ATOM 9737 C C . ALA C 1 229 ? 78.491 7.264 127.711 1.00 26.69 193 ALA C C 1
ATOM 9738 O O . ALA C 1 229 ? 77.495 7.892 127.358 1.00 29.60 193 ALA C O 1
ATOM 9740 N N . LYS C 1 230 ? 79.720 7.716 127.490 1.00 23.98 194 LYS C N 1
ATOM 9741 C CA . LYS C 1 230 ? 79.957 9.068 127.004 1.00 22.01 194 LYS C CA 1
ATOM 9742 C C . LYS C 1 230 ? 80.160 9.003 125.498 1.00 26.16 194 LYS C C 1
ATOM 9743 O O . LYS C 1 230 ? 81.182 8.495 125.026 1.00 27.19 194 LYS C O 1
ATOM 9749 N N . GLY C 1 231 ? 79.212 9.563 124.752 1.00 27.32 195 GLY C N 1
ATOM 9750 C CA . GLY C 1 231 ? 79.344 9.603 123.308 1.00 23.80 195 GLY C CA 1
ATOM 9751 C C . GLY C 1 231 ? 80.516 10.464 122.881 1.00 26.26 195 GLY C C 1
ATOM 9752 O O . GLY C 1 231 ? 80.949 11.363 123.602 1.00 27.25 195 GLY C O 1
ATOM 9753 N N . GLY C 1 232 ? 81.058 10.165 121.700 1.00 26.33 196 GLY C N 1
ATOM 9754 C CA . GLY C 1 232 ? 82.207 10.918 121.230 1.00 20.31 196 GLY C CA 1
ATOM 9755 C C . GLY C 1 232 ? 81.889 12.376 120.971 1.00 23.66 196 GLY C C 1
ATOM 9756 O O . GLY C 1 232 ? 82.680 13.259 121.300 1.00 20.37 196 GLY C O 1
ATOM 9757 N N . GLY C 1 233 ? 80.696 12.653 120.457 1.00 24.58 197 GLY C N 1
ATOM 9758 C CA . GLY C 1 233 ? 80.370 14.016 120.079 1.00 27.32 197 GLY C CA 1
ATOM 9759 C C . GLY C 1 233 ? 80.183 14.939 121.266 1.00 30.73 197 GLY C C 1
ATOM 9760 O O . GLY C 1 233 ? 80.544 16.112 121.200 1.00 34.10 197 GLY C O 1
ATOM 9761 N N . SER C 1 234 ? 79.612 14.431 122.362 1.00 30.95 198 SER C N 1
ATOM 9762 C CA . SER C 1 234 ? 79.619 15.187 123.616 1.00 29.48 198 SER C CA 1
ATOM 9763 C C . SER C 1 234 ? 81.006 15.209 124.268 1.00 30.78 198 SER C C 1
ATOM 9764 O O . SER C 1 234 ? 81.361 16.193 124.927 1.00 32.25 198 SER C O 1
ATOM 9767 N N . ALA C 1 235 ? 81.791 14.132 124.124 1.00 28.63 199 ALA C N 1
ATOM 9768 C CA . ALA C 1 235 ? 83.176 14.141 124.589 1.00 25.33 199 ALA C CA 1
ATOM 9769 C C . ALA C 1 235 ? 84.048 15.111 123.805 1.00 23.60 199 ALA C C 1
ATOM 9770 O O . ALA C 1 235 ? 85.018 15.633 124.358 1.00 23.29 199 ALA C O 1
ATOM 9772 N N . ASN C 1 236 ? 83.771 15.308 122.509 1.00 22.61 200 ASN C N 1
ATOM 9773 C CA . ASN C 1 236 ? 84.496 16.262 121.665 1.00 24.30 200 ASN C CA 1
ATOM 9774 C C . ASN C 1 236 ? 84.175 17.731 121.956 1.00 24.06 200 ASN C C 1
ATOM 9775 O O . ASN C 1 236 ? 84.797 18.598 121.333 1.00 24.00 200 ASN C O 1
ATOM 9780 N N A LYS C 1 237 ? 83.239 18.019 122.864 0.36 26.00 201 LYS C N 1
ATOM 9781 N N B LYS C 1 237 ? 83.232 18.043 122.853 0.64 26.00 201 LYS C N 1
ATOM 9782 C CA A LYS C 1 237 ? 82.871 19.384 123.230 0.36 26.93 201 LYS C CA 1
ATOM 9783 C CA B LYS C 1 237 ? 82.908 19.425 123.210 0.64 26.94 201 LYS C CA 1
ATOM 9784 C C A LYS C 1 237 ? 83.229 19.717 124.680 0.36 29.01 201 LYS C C 1
ATOM 9785 C C B LYS C 1 237 ? 83.283 19.767 124.657 0.64 29.12 201 LYS C C 1
ATOM 9786 O O A LYS C 1 237 ? 82.626 20.615 125.276 0.36 30.25 201 LYS C O 1
ATOM 9787 O O B LYS C 1 237 ? 82.748 20.724 125.226 0.64 30.28 201 LYS C O 1
ATOM 9798 N N . SER C 1 238 ? 84.198 19.013 125.259 1.00 30.10 202 SER C N 1
ATOM 9799 C CA . SER C 1 238 ? 84.734 19.342 126.572 1.00 26.99 202 SER C CA 1
ATOM 9800 C C . SER C 1 238 ? 86.007 20.155 126.371 1.00 26.34 202 SER C C 1
ATOM 9801 O O . SER C 1 238 ? 86.995 19.643 125.838 1.00 29.25 202 SER C O 1
ATOM 9804 N N . PHE C 1 239 ? 86.007 21.401 126.812 1.00 23.12 203 PHE C N 1
ATOM 9805 C CA . PHE C 1 239 ? 87.136 22.276 126.544 1.00 21.87 203 PHE C CA 1
ATOM 9806 C C . PHE C 1 239 ? 87.828 22.709 127.830 1.00 22.11 203 PHE C C 1
ATOM 9807 O O . PHE C 1 239 ? 87.186 22.937 128.859 1.00 20.70 203 PHE C O 1
ATOM 9815 N N . LEU C 1 240 ? 89.146 22.791 127.774 1.00 20.61 204 LEU C N 1
ATOM 9816 C CA . LEU C 1 240 ? 89.940 23.368 128.847 1.00 26.01 204 LEU C CA 1
ATOM 9817 C C . LEU C 1 240 ? 90.433 24.730 128.388 1.00 27.96 204 LEU C C 1
ATOM 9818 O O . LEU C 1 240 ? 91.159 24.825 127.391 1.00 32.88 204 LEU C O 1
ATOM 9823 N N . LEU C 1 241 ? 90.024 25.779 129.094 1.00 25.74 205 LEU C N 1
ATOM 9824 C CA . LEU C 1 241 ? 90.383 27.143 128.737 1.00 26.62 205 LEU C CA 1
ATOM 9825 C C . LEU C 1 241 ? 91.326 27.665 129.798 1.00 26.64 205 LEU C C 1
ATOM 9826 O O . LEU C 1 241 ? 90.996 27.645 130.988 1.00 29.19 205 LEU C O 1
ATOM 9831 N N . GLN C 1 242 ? 92.511 28.087 129.369 1.00 24.84 206 GLN C N 1
ATOM 9832 C CA . GLN C 1 242 ? 93.547 28.516 130.297 1.00 26.52 206 GLN C CA 1
ATOM 9833 C C . GLN C 1 242 ? 93.429 30.017 130.522 1.00 28.22 206 GLN C C 1
ATOM 9834 O O . GLN C 1 242 ? 93.969 30.820 129.761 1.00 31.12 206 GLN C O 1
ATOM 9840 N N . GLU C 1 243 ? 92.779 30.393 131.612 1.00 27.97 207 GLU C N 1
ATOM 9841 C CA . GLU C 1 243 ? 92.492 31.782 131.919 1.00 27.19 207 GLU C CA 1
ATOM 9842 C C . GLU C 1 243 ? 93.294 32.196 133.144 1.00 29.30 207 GLU C C 1
ATOM 9843 O O . GLU C 1 243 ? 94.122 31.437 133.649 1.00 31.86 207 GLU C O 1
ATOM 9849 N N . THR C 1 244 ? 93.075 33.431 133.603 1.00 29.96 208 THR C N 1
ATOM 9850 C CA . THR C 1 244 ? 93.893 34.027 134.654 1.00 28.90 208 THR C CA 1
ATOM 9851 C C . THR C 1 244 ? 92.998 34.786 135.635 1.00 28.54 208 THR C C 1
ATOM 9852 O O . THR C 1 244 ? 91.768 34.767 135.545 1.00 26.43 208 THR C O 1
ATOM 9856 N N . LYS C 1 245 ? 93.648 35.408 136.623 1.00 31.84 209 LYS C N 1
ATOM 9857 C CA . LYS C 1 245 ? 92.958 36.201 137.636 1.00 33.52 209 LYS C CA 1
ATOM 9858 C C . LYS C 1 245 ? 92.176 37.366 137.022 1.00 33.91 209 LYS C C 1
ATOM 9859 O O . LYS C 1 245 ? 91.162 37.790 137.586 1.00 33.61 209 LYS C O 1
ATOM 9865 N N . SER C 1 246 ? 92.619 37.886 135.868 1.00 32.88 210 SER C N 1
ATOM 9866 C CA . SER C 1 246 ? 91.994 39.051 135.251 1.00 33.34 210 SER C CA 1
ATOM 9867 C C . SER C 1 246 ? 90.663 38.727 134.584 1.00 31.84 210 SER C C 1
ATOM 9868 O O . SER C 1 246 ? 89.959 39.646 134.164 1.00 30.38 210 SER C O 1
ATOM 9871 N N . VAL C 1 247 ? 90.321 37.448 134.423 1.00 32.11 211 VAL C N 1
ATOM 9872 C CA . VAL C 1 247 ? 88.954 37.122 134.025 1.00 30.52 211 VAL C CA 1
ATOM 9873 C C . VAL C 1 247 ? 88.014 37.082 135.223 1.00 29.43 211 VAL C C 1
ATOM 9874 O O . VAL C 1 247 ? 86.797 37.147 135.046 1.00 28.30 211 VAL C O 1
ATOM 9878 N N . LEU C 1 248 ? 88.542 37.055 136.446 1.00 31.98 212 LEU C N 1
ATOM 9879 C CA . LEU C 1 248 ? 87.720 36.849 137.642 1.00 32.90 212 LEU C CA 1
ATOM 9880 C C . LEU C 1 248 ? 87.124 38.156 138.168 1.00 36.31 212 LEU C C 1
ATOM 9881 O O . LEU C 1 248 ? 87.397 38.604 139.281 1.00 38.97 212 LEU C O 1
ATOM 9886 N N . ASN C 1 249 ? 86.292 38.767 137.343 1.00 35.24 213 ASN C N 1
ATOM 9887 C CA . ASN C 1 249 ? 85.452 39.867 137.779 1.00 32.36 213 ASN C CA 1
ATOM 9888 C C . ASN C 1 249 ? 84.139 39.733 137.024 1.00 35.89 213 ASN C C 1
ATOM 9889 O O . ASN C 1 249 ? 84.083 39.047 135.996 1.00 39.61 213 ASN C O 1
ATOM 9894 N N . PRO C 1 250 ? 83.043 40.302 137.554 1.00 33.42 214 PRO C N 1
ATOM 9895 C CA . PRO C 1 250 ? 81.733 40.092 136.902 1.00 30.69 214 PRO C CA 1
ATOM 9896 C C . PRO C 1 250 ? 81.722 40.466 135.430 1.00 29.02 214 PRO C C 1
ATOM 9897 O O . PRO C 1 250 ? 81.278 39.679 134.593 1.00 27.07 214 PRO C O 1
ATOM 9901 N N . LYS C 1 251 ? 82.265 41.631 135.091 1.00 30.09 215 LYS C N 1
ATOM 9902 C CA . LYS C 1 251 ? 82.190 42.136 133.725 1.00 33.14 215 LYS C CA 1
ATOM 9903 C C . LYS C 1 251 ? 82.960 41.246 132.749 1.00 34.53 215 LYS C C 1
ATOM 9904 O O . LYS C 1 251 ? 82.472 40.928 131.659 1.00 35.37 215 LYS C O 1
ATOM 9910 N N . SER C 1 252 ? 84.186 40.873 133.105 1.00 34.87 216 SER C N 1
ATOM 9911 C CA . SER C 1 252 ? 84.984 40.031 132.224 1.00 37.12 216 SER C CA 1
ATOM 9912 C C . SER C 1 252 ? 84.406 38.629 132.097 1.00 37.34 216 SER C C 1
ATOM 9913 O O . SER C 1 252 ? 84.326 38.082 130.991 1.00 40.84 216 SER C O 1
ATOM 9916 N N . LEU C 1 253 ? 83.988 38.037 133.210 1.00 36.16 217 LEU C N 1
ATOM 9917 C CA . LEU C 1 253 ? 83.646 36.617 133.203 1.00 32.54 217 LEU C CA 1
ATOM 9918 C C . LEU C 1 253 ? 82.428 36.317 132.332 1.00 33.95 217 LEU C C 1
ATOM 9919 O O . LEU C 1 253 ? 82.445 35.351 131.552 1.00 31.22 217 LEU C O 1
ATOM 9924 N N A ARG C 1 254 ? 81.358 37.117 132.465 0.52 34.02 218 ARG C N 1
ATOM 9925 N N B ARG C 1 254 ? 81.369 37.128 132.442 0.48 34.01 218 ARG C N 1
ATOM 9926 C CA A ARG C 1 254 ? 80.156 36.892 131.661 0.52 33.43 218 ARG C CA 1
ATOM 9927 C CA B ARG C 1 254 ? 80.161 36.861 131.665 0.48 33.41 218 ARG C CA 1
ATOM 9928 C C A ARG C 1 254 ? 80.448 37.051 130.174 0.52 33.15 218 ARG C C 1
ATOM 9929 C C B ARG C 1 254 ? 80.379 37.107 130.172 0.48 33.16 218 ARG C C 1
ATOM 9930 O O A ARG C 1 254 ? 79.952 36.271 129.353 0.52 33.49 218 ARG C O 1
ATOM 9931 O O B ARG C 1 254 ? 79.753 36.437 129.345 0.48 33.60 218 ARG C O 1
ATOM 9946 N N . ASN C 1 255 ? 81.252 38.053 129.806 1.00 31.97 219 ASN C N 1
ATOM 9947 C CA . ASN C 1 255 ? 81.676 38.176 128.413 1.00 29.88 219 ASN C CA 1
ATOM 9948 C C . ASN C 1 255 ? 82.410 36.920 127.973 1.00 31.66 219 ASN C C 1
ATOM 9949 O O . ASN C 1 255 ? 82.232 36.446 126.845 1.00 33.89 219 ASN C O 1
ATOM 9954 N N . PHE C 1 256 ? 83.247 36.373 128.858 1.00 31.62 220 PHE C N 1
ATOM 9955 C CA . PHE C 1 256 ? 83.970 35.141 128.555 1.00 31.71 220 PHE C CA 1
ATOM 9956 C C . PHE C 1 256 ? 83.003 33.989 128.324 1.00 26.08 220 PHE C C 1
ATOM 9957 O O . PHE C 1 256 ? 83.096 33.270 127.326 1.00 23.34 220 PHE C O 1
ATOM 9965 N N . LEU C 1 257 ? 82.064 33.800 129.240 1.00 24.02 221 LEU C N 1
ATOM 9966 C CA . LEU C 1 257 ? 81.183 32.647 129.126 1.00 30.84 221 LEU C CA 1
ATOM 9967 C C . LEU C 1 257 ? 80.215 32.794 127.955 1.00 34.06 221 LEU C C 1
ATOM 9968 O O . LEU C 1 257 ? 79.914 31.814 127.268 1.00 35.86 221 LEU C O 1
ATOM 9973 N N . LYS C 1 258 ? 79.738 34.010 127.699 1.00 35.19 222 LYS C N 1
ATOM 9974 C CA . LYS C 1 258 ? 78.928 34.265 126.513 1.00 38.11 222 LYS C CA 1
ATOM 9975 C C . LYS C 1 258 ? 79.619 33.753 125.248 1.00 38.24 222 LYS C C 1
ATOM 9976 O O . LYS C 1 258 ? 78.993 33.096 124.409 1.00 36.54 222 LYS C O 1
ATOM 9982 N N . GLU C 1 259 ? 80.926 34.038 125.106 1.00 38.67 223 GLU C N 1
ATOM 9983 C CA . GLU C 1 259 ? 81.687 33.614 123.928 1.00 37.04 223 GLU C CA 1
ATOM 9984 C C . GLU C 1 259 ? 81.949 32.109 123.924 1.00 34.09 223 GLU C C 1
ATOM 9985 O O . GLU C 1 259 ? 81.849 31.459 122.878 1.00 31.19 223 GLU C O 1
ATOM 9991 N N . LYS C 1 260 ? 82.328 31.546 125.073 1.00 33.99 224 LYS C N 1
ATOM 9992 C CA . LYS C 1 260 ? 82.756 30.154 125.105 1.00 34.13 224 LYS C CA 1
ATOM 9993 C C . LYS C 1 260 ? 81.581 29.191 124.995 1.00 31.39 224 LYS C C 1
ATOM 9994 O O . LYS C 1 260 ? 81.739 28.084 124.476 1.00 28.89 224 LYS C O 1
ATOM 10000 N N . LEU C 1 261 ? 80.402 29.581 125.476 1.00 33.58 225 LEU C N 1
ATOM 10001 C CA . LEU C 1 261 ? 79.240 28.693 125.419 1.00 34.17 225 LEU C CA 1
ATOM 10002 C C . LEU C 1 261 ? 78.760 28.451 123.993 1.00 33.22 225 LEU C C 1
ATOM 10003 O O . LEU C 1 261 ? 78.019 27.488 123.755 1.00 34.13 225 LEU C O 1
ATOM 10008 N N . ALA C 1 262 ? 79.125 29.328 123.055 1.00 30.81 226 ALA C N 1
ATOM 10009 C CA . ALA C 1 262 ? 78.893 29.101 121.636 1.00 29.85 226 ALA C CA 1
ATOM 10010 C C . ALA C 1 262 ? 79.771 27.996 121.053 1.00 28.22 226 ALA C C 1
ATOM 10011 O O . ALA C 1 262 ? 79.544 27.597 119.913 1.00 31.73 226 ALA C O 1
ATOM 10013 N N . MET C 1 263 ? 80.769 27.503 121.793 1.00 30.00 227 MET C N 1
ATOM 10014 C CA . MET C 1 263 ? 81.698 26.494 121.268 1.00 29.76 227 MET C CA 1
ATOM 10015 C C . MET C 1 263 ? 81.041 25.131 121.072 1.00 28.73 227 MET C C 1
ATOM 10016 O O . MET C 1 263 ? 81.511 24.329 120.261 1.00 30.38 227 MET C O 1
ATOM 10021 N N . PHE C 1 264 ? 79.997 24.828 121.832 1.00 28.57 228 PHE C N 1
ATOM 10022 C CA . PHE C 1 264 ? 79.272 23.580 121.626 1.00 29.78 228 PHE C CA 1
ATOM 10023 C C . PHE C 1 264 ? 78.551 23.559 120.282 1.00 30.96 228 PHE C C 1
ATOM 10024 O O . PHE C 1 264 ? 78.370 22.484 119.697 1.00 29.90 228 PHE C O 1
ATOM 10032 N N . GLY C 1 265 ? 78.086 24.721 119.807 1.00 31.57 229 GLY C N 1
ATOM 10033 C CA . GLY C 1 265 ? 77.218 24.787 118.650 1.00 31.03 229 GLY C CA 1
ATOM 10034 C C . GLY C 1 265 ? 75.997 23.917 118.867 1.00 30.50 229 GLY C C 1
ATOM 10035 O O . GLY C 1 265 ? 75.492 23.771 119.978 1.00 33.32 229 GLY C O 1
ATOM 10036 N N . THR C 1 266 ? 75.497 23.346 117.782 1.00 29.16 230 THR C N 1
ATOM 10037 C CA . THR C 1 266 ? 74.504 22.286 117.877 1.00 28.59 230 THR C CA 1
ATOM 10038 C C . THR C 1 266 ? 75.140 20.914 117.686 1.00 26.89 230 THR C C 1
ATOM 10039 O O . THR C 1 266 ? 74.441 19.938 117.400 1.00 27.33 230 THR C O 1
ATOM 10043 N N . SER C 1 267 ? 76.464 20.827 117.837 1.00 25.91 231 SER C N 1
ATOM 10044 C CA . SER C 1 267 ? 77.207 19.637 117.448 1.00 26.29 231 SER C CA 1
ATOM 10045 C C . SER C 1 267 ? 77.095 18.484 118.430 1.00 26.07 231 SER C C 1
ATOM 10046 O O . SER C 1 267 ? 77.368 17.345 118.039 1.00 26.31 231 SER C O 1
ATOM 10049 N N . ALA C 1 268 ? 76.679 18.731 119.674 1.00 25.31 232 ALA C N 1
ATOM 10050 C CA . ALA C 1 268 ? 76.529 17.664 120.658 1.00 25.47 232 ALA C CA 1
ATOM 10051 C C . ALA C 1 268 ? 75.070 17.394 121.002 1.00 30.16 232 ALA C C 1
ATOM 10052 O O . ALA C 1 268 ? 74.755 17.056 122.142 1.00 33.73 232 ALA C O 1
ATOM 10054 N N . CYS C 1 269 ? 74.166 17.586 120.039 1.00 28.75 233 CYS C N 1
ATOM 10055 C CA . CYS C 1 269 ? 72.757 17.222 120.153 1.00 28.13 233 CYS C CA 1
ATOM 10056 C C . CYS C 1 269 ? 72.073 17.859 121.361 1.00 30.05 233 CYS C C 1
ATOM 10057 O O . CYS C 1 269 ? 71.747 17.163 122.335 1.00 30.01 233 CYS C O 1
ATOM 10060 N N . PRO C 1 270 ? 71.870 19.177 121.344 1.00 30.67 234 PRO C N 1
ATOM 10061 C CA . PRO C 1 270 ? 71.067 19.827 122.382 1.00 30.99 234 PRO C CA 1
ATOM 10062 C C . PRO C 1 270 ? 69.631 19.326 122.363 1.00 31.19 234 PRO C C 1
ATOM 10063 O O . PRO C 1 270 ? 69.196 18.688 121.388 1.00 32.02 234 PRO C O 1
ATOM 10067 N N . PRO C 1 271 ? 68.832 19.624 123.408 1.00 28.87 235 PRO C N 1
ATOM 10068 C CA . PRO C 1 271 ? 69.164 20.424 124.600 1.00 26.71 235 PRO C CA 1
ATOM 10069 C C . PRO C 1 271 ? 70.229 19.796 125.498 1.00 25.59 235 PRO C C 1
ATOM 10070 O O . PRO C 1 271 ? 70.272 18.584 125.684 1.00 22.98 235 PRO C O 1
ATOM 10074 N N . TYR C 1 272 ? 71.103 20.659 126.008 1.00 25.67 236 TYR C N 1
ATOM 10075 C CA . TYR C 1 272 ? 72.272 20.294 126.792 1.00 27.74 236 TYR C CA 1
ATOM 10076 C C . TYR C 1 272 ? 72.020 20.355 128.293 1.00 22.97 236 TYR C C 1
ATOM 10077 O O . TYR C 1 272 ? 71.164 21.098 128.775 1.00 23.40 236 TYR C O 1
ATOM 10086 N N . HIS C 1 273 ? 72.800 19.567 129.027 1.00 22.69 237 HIS C N 1
ATOM 10087 C CA . HIS C 1 273 ? 73.111 19.826 130.430 1.00 25.41 237 HIS C CA 1
ATOM 10088 C C . HIS C 1 273 ? 74.475 20.515 130.445 1.00 25.97 237 HIS C C 1
ATOM 10089 O O . HIS C 1 273 ? 75.513 19.853 130.400 1.00 24.22 237 HIS C O 1
ATOM 10096 N N . VAL C 1 274 ? 74.473 21.845 130.515 1.00 27.00 238 VAL C N 1
ATOM 10097 C CA . VAL C 1 274 ? 75.704 22.631 130.455 1.00 26.45 238 VAL C CA 1
ATOM 10098 C C . VAL C 1 274 ? 76.412 22.599 131.802 1.00 28.54 238 VAL C C 1
ATOM 10099 O O . VAL C 1 274 ? 75.770 22.658 132.857 1.00 32.67 238 VAL C O 1
ATOM 10103 N N . ALA C 1 275 ? 77.743 22.522 131.773 1.00 27.06 239 ALA C N 1
ATOM 10104 C CA . ALA C 1 275 ? 78.572 22.581 132.970 1.00 22.09 239 ALA C CA 1
ATOM 10105 C C . ALA C 1 275 ? 79.703 23.589 132.797 1.00 28.72 239 ALA C C 1
ATOM 10106 O O . ALA C 1 275 ? 80.222 23.774 131.692 1.00 27.92 239 ALA C O 1
ATOM 10108 N N . VAL C 1 276 ? 80.051 24.273 133.888 1.00 26.61 240 VAL C N 1
ATOM 10109 C CA . VAL C 1 276 ? 81.200 25.174 133.942 1.00 23.70 240 VAL C CA 1
ATOM 10110 C C . VAL C 1 276 ? 81.952 24.918 135.242 1.00 25.00 240 VAL C C 1
ATOM 10111 O O . VAL C 1 276 ? 81.337 24.880 136.311 1.00 26.61 240 VAL C O 1
ATOM 10115 N N . VAL C 1 277 ? 83.275 24.766 135.167 1.00 24.19 241 VAL C N 1
ATOM 10116 C CA . VAL C 1 277 ? 84.122 24.636 136.351 1.00 25.07 241 VAL C CA 1
ATOM 10117 C C . VAL C 1 277 ? 85.148 25.757 136.301 1.00 26.69 241 VAL C C 1
ATOM 10118 O O . VAL C 1 277 ? 86.000 25.779 135.407 1.00 30.47 241 VAL C O 1
ATOM 10122 N N . ILE C 1 278 ? 85.087 26.666 137.271 1.00 23.66 242 ILE C N 1
ATOM 10123 C CA . ILE C 1 278 ? 85.978 27.820 137.348 1.00 23.68 242 ILE C CA 1
ATOM 10124 C C . ILE C 1 278 ? 87.100 27.529 138.335 1.00 24.02 242 ILE C C 1
ATOM 10125 O O . ILE C 1 278 ? 86.856 27.271 139.520 1.00 24.95 242 ILE C O 1
ATOM 10130 N N . GLY C 1 279 ? 88.323 27.526 137.850 1.00 23.24 243 GLY C N 1
ATOM 10131 C CA . GLY C 1 279 ? 89.445 27.249 138.718 1.00 22.49 243 GLY C CA 1
ATOM 10132 C C . GLY C 1 279 ? 89.733 25.776 138.814 1.00 21.59 243 GLY C C 1
ATOM 10133 O O . GLY C 1 279 ? 89.091 24.938 138.181 1.00 21.36 243 GLY C O 1
ATOM 10134 N N . GLY C 1 280 ? 90.694 25.455 139.663 1.00 21.23 244 GLY C N 1
ATOM 10135 C CA . GLY C 1 280 ? 91.168 24.097 139.826 1.00 24.94 244 GLY C CA 1
ATOM 10136 C C . GLY C 1 280 ? 92.662 24.073 140.081 1.00 31.07 244 GLY C C 1
ATOM 10137 O O . GLY C 1 280 ? 93.405 24.993 139.738 1.00 35.81 244 GLY C O 1
ATOM 10138 N N . THR C 1 281 ? 93.109 22.994 140.714 1.00 31.10 245 THR C N 1
ATOM 10139 C CA . THR C 1 281 ? 94.502 22.838 141.090 1.00 32.50 245 THR C CA 1
ATOM 10140 C C . THR C 1 281 ? 95.361 22.270 139.965 1.00 32.01 245 THR C C 1
ATOM 10141 O O . THR C 1 281 ? 96.586 22.214 140.116 1.00 32.70 245 THR C O 1
ATOM 10145 N N . SER C 1 282 ? 94.750 21.854 138.855 1.00 29.16 246 SER C N 1
ATOM 10146 C CA . SER C 1 282 ? 95.430 21.373 137.656 1.00 28.64 246 SER C CA 1
ATOM 10147 C C . SER C 1 282 ? 94.374 21.183 136.585 1.00 28.25 246 SER C C 1
ATOM 10148 O O . SER C 1 282 ? 93.187 21.062 136.891 1.00 30.19 246 SER C O 1
ATOM 10151 N N . ALA C 1 283 ? 94.829 21.114 135.328 1.00 26.78 247 ALA C N 1
ATOM 10152 C CA . ALA C 1 283 ? 93.925 20.978 134.184 1.00 26.46 247 ALA C CA 1
ATOM 10153 C C . ALA C 1 283 ? 93.159 19.660 134.205 1.00 27.66 247 ALA C C 1
ATOM 10154 O O . ALA C 1 283 ? 91.978 19.615 133.845 1.00 32.75 247 ALA C O 1
ATOM 10156 N N . GLU C 1 284 ? 93.820 18.571 134.590 1.00 27.62 248 GLU C N 1
ATOM 10157 C CA . GLU C 1 284 ? 93.167 17.267 134.658 1.00 29.36 248 GLU C CA 1
ATOM 10158 C C . GLU C 1 284 ? 92.155 17.181 135.803 1.00 30.57 248 GLU C C 1
ATOM 10159 O O . GLU C 1 284 ? 91.249 16.349 135.742 1.00 30.50 248 GLU C O 1
ATOM 10165 N N . MET C 1 285 ? 92.301 17.998 136.850 1.00 20.53 249 MET C N 1
ATOM 10166 C CA . MET C 1 285 ? 91.327 18.032 137.935 1.00 22.78 249 MET C CA 1
ATOM 10167 C C . MET C 1 285 ? 90.067 18.781 137.515 1.00 24.30 249 MET C C 1
ATOM 10168 O O . MET C 1 285 ? 88.944 18.311 137.739 1.00 25.54 249 MET C O 1
ATOM 10173 N N . THR C 1 286 ? 90.247 19.953 136.907 1.00 24.03 250 THR C N 1
ATOM 10174 C CA . THR C 1 286 ? 89.140 20.704 136.327 1.00 26.34 250 THR C CA 1
ATOM 10175 C C . THR C 1 286 ? 88.319 19.834 135.375 1.00 25.14 250 THR C C 1
ATOM 10176 O O . THR C 1 286 ? 87.086 19.808 135.432 1.00 25.94 250 THR C O 1
ATOM 10180 N N . MET C 1 287 ? 88.996 19.084 134.513 1.00 23.13 251 MET C N 1
ATOM 10181 C CA . MET C 1 287 ? 88.288 18.289 133.524 1.00 23.33 251 MET C CA 1
ATOM 10182 C C . MET C 1 287 ? 87.605 17.083 134.155 1.00 24.90 251 MET C C 1
ATOM 10183 O O . MET C 1 287 ? 86.595 16.609 133.629 1.00 26.71 251 MET C O 1
ATOM 10188 N N . LYS C 1 288 ? 88.153 16.539 135.245 1.00 25.72 252 LYS C N 1
ATOM 10189 C CA . LYS C 1 288 ? 87.443 15.471 135.945 1.00 27.63 252 LYS C CA 1
ATOM 10190 C C . LYS C 1 288 ? 86.193 16.007 136.627 1.00 30.00 252 LYS C C 1
ATOM 10191 O O . LYS C 1 288 ? 85.110 15.404 136.553 1.00 32.18 252 LYS C O 1
ATOM 10197 N N . VAL C 1 289 ? 86.346 17.120 137.343 1.00 27.43 253 VAL C N 1
ATOM 10198 C CA . VAL C 1 289 ? 85.221 17.730 138.037 1.00 26.17 253 VAL C CA 1
ATOM 10199 C C . VAL C 1 289 ? 84.164 18.162 137.037 1.00 23.11 253 VAL C C 1
ATOM 10200 O O . VAL C 1 289 ? 82.964 18.002 137.271 1.00 23.20 253 VAL C O 1
ATOM 10204 N N . LEU C 1 290 ? 84.600 18.660 135.880 1.00 25.52 254 LEU C N 1
ATOM 10205 C CA . LEU C 1 290 ? 83.657 19.044 134.844 1.00 28.11 254 LEU C CA 1
ATOM 10206 C C . LEU C 1 290 ? 82.855 17.838 134.388 1.00 31.95 254 LEU C C 1
ATOM 10207 O O . LEU C 1 290 ? 81.632 17.914 134.252 1.00 32.45 254 LEU C O 1
ATOM 10212 N N . LYS C 1 291 ? 83.533 16.708 134.171 1.00 35.28 255 LYS C N 1
ATOM 10213 C CA . LYS C 1 291 ? 82.866 15.491 133.719 1.00 36.38 255 LYS C CA 1
ATOM 10214 C C . LYS C 1 291 ? 81.796 15.056 134.703 1.00 32.47 255 LYS C C 1
ATOM 10215 O O . LYS C 1 291 ? 80.671 14.733 134.304 1.00 26.83 255 LYS C O 1
ATOM 10221 N N . TYR C 1 292 ? 82.154 14.999 135.994 1.00 33.63 256 TYR C N 1
ATOM 10222 C CA . TYR C 1 292 ? 81.200 14.629 137.035 1.00 31.76 256 TYR C CA 1
ATOM 10223 C C . TYR C 1 292 ? 80.059 15.626 137.122 1.00 29.61 256 TYR C C 1
ATOM 10224 O O . TYR C 1 292 ? 78.895 15.237 137.264 1.00 27.96 256 TYR C O 1
ATOM 10233 N N . ALA C 1 293 ? 80.390 16.920 137.085 1.00 29.23 257 ALA C N 1
ATOM 10234 C CA . ALA C 1 293 ? 79.381 17.962 137.239 1.00 25.75 257 ALA C CA 1
ATOM 10235 C C . ALA C 1 293 ? 78.323 17.867 136.149 1.00 27.17 257 ALA C C 1
ATOM 10236 O O . ALA C 1 293 ? 77.125 18.058 136.416 1.00 22.36 257 ALA C O 1
ATOM 10238 N N . SER C 1 294 ? 78.747 17.519 134.920 1.00 24.73 258 SER C N 1
ATOM 10239 C CA . SER C 1 294 ? 77.825 17.384 133.804 1.00 21.75 258 SER C CA 1
ATOM 10240 C C . SER C 1 294 ? 76.956 16.141 133.931 1.00 32.46 258 SER C C 1
ATOM 10241 O O . SER C 1 294 ? 75.891 16.071 133.304 1.00 30.08 258 SER C O 1
ATOM 10244 N N . CYS C 1 295 ? 77.369 15.178 134.751 1.00 31.38 259 CYS C N 1
ATOM 10245 C CA . CYS C 1 295 ? 76.574 14.007 135.092 1.00 29.53 259 CYS C CA 1
ATOM 10246 C C . CYS C 1 295 ? 75.688 14.202 136.328 1.00 29.67 259 CYS C C 1
ATOM 10247 O O . CYS C 1 295 ? 75.049 13.240 136.776 1.00 22.65 259 CYS C O 1
ATOM 10250 N N . HIS C 1 296 ? 75.651 15.410 136.895 1.00 29.20 260 HIS C N 1
ATOM 10251 C CA . HIS C 1 296 ? 74.844 15.766 138.069 1.00 31.51 260 HIS C CA 1
ATOM 10252 C C . HIS C 1 296 ? 75.322 15.105 139.373 1.00 30.07 260 HIS C C 1
ATOM 10253 O O . HIS C 1 296 ? 74.559 15.004 140.335 1.00 29.10 260 HIS C O 1
ATOM 10260 N N . TYR C 1 297 ? 76.594 14.705 139.440 1.00 31.08 261 TYR C N 1
ATOM 10261 C CA . TYR C 1 297 ? 77.181 14.117 140.642 1.00 30.56 261 TYR C CA 1
ATOM 10262 C C . TYR C 1 297 ? 77.305 15.110 141.809 1.00 32.79 261 TYR C C 1
ATOM 10263 O O . TYR C 1 297 ? 77.172 14.713 142.972 1.00 29.94 261 TYR C O 1
ATOM 10272 N N . TYR C 1 298 ? 77.549 16.396 141.538 1.00 35.77 262 TYR C N 1
ATOM 10273 C CA . TYR C 1 298 ? 77.840 17.361 142.596 1.00 34.79 262 TYR C CA 1
ATOM 10274 C C . TYR C 1 298 ? 76.619 18.168 143.007 1.00 37.92 262 TYR C C 1
ATOM 10275 O O . TYR C 1 298 ? 76.773 19.212 143.654 1.00 40.12 262 TYR C O 1
ATOM 10284 N N . ASP C 1 299 ? 75.413 17.700 142.658 1.00 36.54 263 ASP C N 1
ATOM 10285 C CA . ASP C 1 299 ? 74.207 18.479 142.914 1.00 32.16 263 ASP C CA 1
ATOM 10286 C C . ASP C 1 299 ? 74.039 18.795 144.397 1.00 31.45 263 ASP C C 1
ATOM 10287 O O . ASP C 1 299 ? 73.511 19.857 144.737 1.00 25.58 263 ASP C O 1
ATOM 10292 N N . ASP C 1 300 ? 74.513 17.915 145.284 1.00 30.53 264 ASP C N 1
ATOM 10293 C CA . ASP C 1 300 ? 74.395 18.079 146.727 1.00 33.62 264 ASP C CA 1
ATOM 10294 C C . ASP C 1 300 ? 75.596 18.777 147.352 1.00 34.17 264 ASP C C 1
ATOM 10295 O O . ASP C 1 300 ? 75.692 18.838 148.587 1.00 32.01 264 ASP C O 1
ATOM 10300 N N . LEU C 1 301 ? 76.538 19.252 146.542 1.00 34.89 265 LEU C N 1
ATOM 10301 C CA . LEU C 1 301 ? 77.661 20.003 147.085 1.00 35.06 265 LEU C CA 1
ATOM 10302 C C . LEU C 1 301 ? 77.162 21.310 147.698 1.00 34.37 265 LEU C C 1
ATOM 10303 O O . LEU C 1 301 ? 76.153 21.875 147.263 1.00 35.55 265 LEU C O 1
ATOM 10308 N N . ILE C 1 302 ? 77.876 21.787 148.723 1.00 31.87 266 ILE C N 1
ATOM 10309 C CA . ILE C 1 302 ? 77.537 23.067 149.336 1.00 27.74 266 ILE C CA 1
ATOM 10310 C C . ILE C 1 302 ? 77.442 24.131 148.260 1.00 29.79 266 ILE C C 1
ATOM 10311 O O . ILE C 1 302 ? 78.213 24.143 147.296 1.00 32.22 266 ILE C O 1
ATOM 10316 N N . THR C 1 303 ? 76.459 25.000 148.393 1.00 29.33 267 THR C N 1
ATOM 10317 C CA . THR C 1 303 ? 76.255 26.035 147.407 1.00 32.13 267 THR C CA 1
ATOM 10318 C C . THR C 1 303 ? 76.835 27.364 147.860 1.00 33.14 267 THR C C 1
ATOM 10319 O O . THR C 1 303 ? 76.717 28.353 147.138 1.00 34.88 267 THR C O 1
ATOM 10323 N N . LYS C 1 304 ? 77.489 27.398 149.020 1.00 33.82 268 LYS C N 1
ATOM 10324 C CA . LYS C 1 304 ? 78.237 28.552 149.496 1.00 36.82 268 LYS C CA 1
ATOM 10325 C C . LYS C 1 304 ? 79.410 28.036 150.321 1.00 36.31 268 LYS C C 1
ATOM 10326 O O . LYS C 1 304 ? 79.263 27.037 151.040 1.00 35.85 268 LYS C O 1
ATOM 10332 N N . PRO C 1 305 ? 80.576 28.671 150.236 1.00 34.94 269 PRO C N 1
ATOM 10333 C CA . PRO C 1 305 ? 81.753 28.126 150.915 1.00 35.41 269 PRO C CA 1
ATOM 10334 C C . PRO C 1 305 ? 81.560 28.143 152.424 1.00 34.73 269 PRO C C 1
ATOM 10335 O O . PRO C 1 305 ? 81.003 29.092 152.980 1.00 32.97 269 PRO C O 1
ATOM 10339 N N . ASP C 1 306 ? 82.021 27.071 153.087 1.00 35.72 270 ASP C N 1
ATOM 10340 C CA . ASP C 1 306 ? 81.982 26.992 154.541 1.00 36.91 270 ASP C CA 1
ATOM 10341 C C . ASP C 1 306 ? 83.353 26.864 155.186 1.00 38.43 270 ASP C C 1
ATOM 10342 O O . ASP C 1 306 ? 83.440 26.952 156.417 1.00 40.96 270 ASP C O 1
ATOM 10347 N N . MET C 1 307 ? 84.421 26.668 154.401 1.00 38.84 271 MET C N 1
ATOM 10348 C CA . MET C 1 307 ? 85.788 26.537 154.924 1.00 39.09 271 MET C CA 1
ATOM 10349 C C . MET C 1 307 ? 85.891 25.438 155.972 1.00 39.88 271 MET C C 1
ATOM 10350 O O . MET C 1 307 ? 86.683 25.537 156.906 1.00 42.24 271 MET C O 1
ATOM 10355 N N . LYS C 1 308 ? 85.091 24.384 155.827 1.00 40.71 272 LYS C N 1
ATOM 10356 C CA . LYS C 1 308 ? 85.002 23.354 156.856 1.00 43.20 272 LYS C CA 1
ATOM 10357 C C . LYS C 1 308 ? 84.882 21.959 156.260 1.00 43.24 272 LYS C C 1
ATOM 10358 O O . LYS C 1 308 ? 85.739 21.100 156.497 1.00 43.27 272 LYS C O 1
ATOM 10361 N N . THR C 1 309 ? 83.811 21.716 155.504 1.00 40.19 273 THR C N 1
ATOM 10362 C CA . THR C 1 309 ? 83.589 20.401 154.926 1.00 35.88 273 THR C CA 1
ATOM 10363 C C . THR C 1 309 ? 84.309 20.215 153.594 1.00 35.78 273 THR C C 1
ATOM 10364 O O . THR C 1 309 ? 84.633 19.078 153.235 1.00 37.21 273 THR C O 1
ATOM 10368 N N . GLY C 1 310 ? 84.601 21.301 152.887 1.00 33.13 274 GLY C N 1
ATOM 10369 C CA . GLY C 1 310 ? 85.354 21.263 151.645 1.00 30.55 274 GLY C CA 1
ATOM 10370 C C . GLY C 1 310 ? 85.543 22.689 151.176 1.00 30.97 274 GLY C C 1
ATOM 10371 O O . GLY C 1 310 ? 84.931 23.622 151.704 1.00 32.95 274 GLY C O 1
ATOM 10372 N N . TYR C 1 311 ? 86.417 22.858 150.190 1.00 26.47 275 TYR C N 1
ATOM 10373 C CA . TYR C 1 311 ? 86.711 24.183 149.667 1.00 29.11 275 TYR C CA 1
ATOM 10374 C C . TYR C 1 311 ? 86.038 24.462 148.330 1.00 31.46 275 TYR C C 1
ATOM 10375 O O . TYR C 1 311 ? 86.175 25.570 147.801 1.00 31.60 275 TYR C O 1
ATOM 10384 N N . THR C 1 312 ? 85.358 23.488 147.748 1.00 30.84 276 THR C N 1
ATOM 10385 C CA . THR C 1 312 ? 84.732 23.659 146.447 1.00 32.80 276 THR C CA 1
ATOM 10386 C C . THR C 1 312 ? 83.224 23.770 146.629 1.00 34.22 276 THR C C 1
ATOM 10387 O O . THR C 1 312 ? 82.632 23.018 147.408 1.00 35.10 276 THR C O 1
ATOM 10391 N N . PHE C 1 313 ? 82.596 24.691 145.896 1.00 31.47 277 PHE C N 1
ATOM 10392 C CA . PHE C 1 313 ? 81.170 24.894 146.058 1.00 29.25 277 PHE C CA 1
ATOM 10393 C C . PHE C 1 313 ? 80.510 25.145 144.719 1.00 31.33 277 PHE C C 1
ATOM 10394 O O . PHE C 1 313 ? 81.147 25.560 143.752 1.00 32.72 277 PHE C O 1
ATOM 10402 N N . ARG C 1 314 ? 79.206 24.902 144.693 1.00 32.61 278 ARG C N 1
ATOM 10403 C CA . ARG C 1 314 ? 78.383 25.040 143.499 1.00 33.58 278 ARG C CA 1
ATOM 10404 C C . ARG C 1 314 ? 77.699 26.400 143.518 1.00 38.86 278 ARG C C 1
ATOM 10405 O O . ARG C 1 314 ? 76.965 26.710 144.461 1.00 43.36 278 ARG C O 1
ATOM 10413 N N . ASP C 1 315 ? 77.919 27.204 142.480 1.00 37.42 279 ASP C N 1
ATOM 10414 C CA . ASP C 1 315 ? 77.464 28.598 142.467 1.00 34.97 279 ASP C CA 1
ATOM 10415 C C . ASP C 1 315 ? 76.138 28.679 141.713 1.00 33.85 279 ASP C C 1
ATOM 10416 O O . ASP C 1 315 ? 76.112 28.692 140.483 1.00 35.68 279 ASP C O 1
ATOM 10421 N N . LEU C 1 316 ? 75.036 28.718 142.460 1.00 32.67 280 LEU C N 1
ATOM 10422 C CA . LEU C 1 316 ? 73.710 28.764 141.850 1.00 35.50 280 LEU C CA 1
ATOM 10423 C C . LEU C 1 316 ? 73.467 30.075 141.099 1.00 35.82 280 LEU C C 1
ATOM 10424 O O . LEU C 1 316 ? 72.728 30.093 140.108 1.00 37.82 280 LEU C O 1
ATOM 10429 N N . GLU C 1 317 ? 74.059 31.180 141.553 1.00 33.58 281 GLU C N 1
ATOM 10430 C CA . GLU C 1 317 ? 73.865 32.451 140.864 1.00 33.44 281 GLU C CA 1
ATOM 10431 C C . GLU C 1 317 ? 74.415 32.396 139.443 1.00 31.56 281 GLU C C 1
ATOM 10432 O O . GLU C 1 317 ? 73.740 32.789 138.491 1.00 31.88 281 GLU C O 1
ATOM 10438 N N . LEU C 1 318 ? 75.642 31.904 139.280 1.00 33.72 282 LEU C N 1
ATOM 10439 C CA . LEU C 1 318 ? 76.228 31.806 137.947 1.00 37.54 282 LEU C CA 1
ATOM 10440 C C . LEU C 1 318 ? 75.492 30.765 137.116 1.00 36.37 282 LEU C C 1
ATOM 10441 O O . LEU C 1 318 ? 75.431 30.877 135.884 1.00 35.85 282 LEU C O 1
ATOM 10446 N N . GLU C 1 319 ? 74.944 29.741 137.771 1.00 34.39 283 GLU C N 1
ATOM 10447 C CA . GLU C 1 319 ? 74.088 28.803 137.063 1.00 33.16 283 GLU C CA 1
ATOM 10448 C C . GLU C 1 319 ? 72.937 29.527 136.378 1.00 35.47 283 GLU C C 1
ATOM 10449 O O . GLU C 1 319 ? 72.645 29.266 135.206 1.00 37.87 283 GLU C O 1
ATOM 10455 N N . GLU C 1 320 ? 72.281 30.456 137.088 1.00 34.83 284 GLU C N 1
ATOM 10456 C CA . GLU C 1 320 ? 71.189 31.210 136.476 1.00 36.08 284 GLU C CA 1
ATOM 10457 C C . GLU C 1 320 ? 71.676 32.205 135.431 1.00 37.86 284 GLU C C 1
ATOM 10458 O O . GLU C 1 320 ? 70.964 32.455 134.453 1.00 41.14 284 GLU C O 1
ATOM 10464 N N . GLU C 1 321 ? 72.863 32.792 135.609 1.00 35.08 285 GLU C N 1
ATOM 10465 C CA . GLU C 1 321 ? 73.365 33.728 134.606 1.00 34.09 285 GLU C CA 1
ATOM 10466 C C . GLU C 1 321 ? 73.694 33.007 133.307 1.00 33.73 285 GLU C C 1
ATOM 10467 O O . GLU C 1 321 ? 73.273 33.437 132.228 1.00 37.23 285 GLU C O 1
ATOM 10473 N N . VAL C 1 322 ? 74.438 31.900 133.393 1.00 32.84 286 VAL C N 1
ATOM 10474 C CA . VAL C 1 322 ? 74.810 31.146 132.197 1.00 34.32 286 VAL C CA 1
ATOM 10475 C C . VAL C 1 322 ? 73.573 30.589 131.507 1.00 34.28 286 VAL C C 1
ATOM 10476 O O . VAL C 1 322 ? 73.499 30.554 130.272 1.00 31.77 286 VAL C O 1
ATOM 10480 N N . LEU C 1 323 ? 72.584 30.143 132.290 1.00 34.15 287 LEU C N 1
ATOM 10481 C CA . LEU C 1 323 ? 71.351 29.645 131.699 1.00 33.24 287 LEU C CA 1
ATOM 10482 C C . LEU C 1 323 ? 70.690 30.710 130.835 1.00 35.94 287 LEU C C 1
ATOM 10483 O O . LEU C 1 323 ? 70.224 30.414 129.731 1.00 39.42 287 LEU C O 1
ATOM 10488 N N . LYS C 1 324 ? 70.665 31.962 131.300 1.00 35.74 288 LYS C N 1
ATOM 10489 C CA . LYS C 1 324 ? 70.024 33.012 130.507 1.00 36.36 288 LYS C CA 1
ATOM 10490 C C . LYS C 1 324 ? 70.766 33.249 129.199 1.00 31.03 288 LYS C C 1
ATOM 10491 O O . LYS C 1 324 ? 70.151 33.508 128.161 1.00 27.64 288 LYS C O 1
ATOM 10497 N N . VAL C 1 325 ? 72.088 33.173 129.219 1.00 31.63 289 VAL C N 1
ATOM 10498 C CA . VAL C 1 325 ? 72.803 33.327 127.967 1.00 30.67 289 VAL C CA 1
ATOM 10499 C C . VAL C 1 325 ? 72.422 32.204 127.005 1.00 33.58 289 VAL C C 1
ATOM 10500 O O . VAL C 1 325 ? 72.195 32.445 125.815 1.00 38.93 289 VAL C O 1
ATOM 10504 N N . CYS C 1 326 ? 72.261 30.976 127.524 1.00 32.05 290 CYS C N 1
ATOM 10505 C CA . CYS C 1 326 ? 71.937 29.820 126.682 1.00 31.59 290 CYS C CA 1
ATOM 10506 C C . CYS C 1 326 ? 70.549 29.947 126.080 1.00 33.36 290 CYS C C 1
ATOM 10507 O O . CYS C 1 326 ? 70.347 29.654 124.898 1.00 33.36 290 CYS C O 1
ATOM 10510 N N . GLN C 1 327 ? 69.589 30.416 126.876 1.00 34.88 291 GLN C N 1
ATOM 10511 C CA . GLN C 1 327 ? 68.242 30.666 126.383 1.00 35.60 291 GLN C CA 1
ATOM 10512 C C . GLN C 1 327 ? 68.223 31.822 125.387 1.00 37.18 291 GLN C C 1
ATOM 10513 O O . GLN C 1 327 ? 67.300 31.910 124.567 1.00 37.11 291 GLN C O 1
ATOM 10519 N N . ASN C 1 328 ? 69.233 32.694 125.438 1.00 35.66 292 ASN C N 1
ATOM 10520 C CA . ASN C 1 328 ? 69.356 33.843 124.558 1.00 34.60 292 ASN C CA 1
ATOM 10521 C C . ASN C 1 328 ? 70.309 33.597 123.404 1.00 36.03 292 ASN C C 1
ATOM 10522 O O . ASN C 1 328 ? 70.479 34.482 122.560 1.00 36.76 292 ASN C O 1
ATOM 10527 N N . ILE C 1 329 ? 70.902 32.408 123.321 1.00 34.93 293 ILE C N 1
ATOM 10528 C CA . ILE C 1 329 ? 71.944 32.181 122.332 1.00 36.74 293 ILE C CA 1
ATOM 10529 C C . ILE C 1 329 ? 71.380 31.983 120.931 1.00 37.01 293 ILE C C 1
ATOM 10530 O O . ILE C 1 329 ? 72.068 32.276 119.948 1.00 37.68 293 ILE C O 1
ATOM 10535 N N . GLY C 1 330 ? 70.124 31.565 120.805 1.00 36.28 294 GLY C N 1
ATOM 10536 C CA . GLY C 1 330 ? 69.457 31.522 119.527 1.00 37.70 294 GLY C CA 1
ATOM 10537 C C . GLY C 1 330 ? 69.504 30.195 118.799 1.00 39.13 294 GLY C C 1
ATOM 10538 O O . GLY C 1 330 ? 68.636 29.942 117.950 1.00 39.76 294 GLY C O 1
ATOM 10539 N N . MET C 1 331 ? 70.493 29.341 119.080 1.00 37.90 295 MET C N 1
ATOM 10540 C CA . MET C 1 331 ? 70.542 28.068 118.372 1.00 36.11 295 MET C CA 1
ATOM 10541 C C . MET C 1 331 ? 69.484 27.113 118.901 1.00 34.09 295 MET C C 1
ATOM 10542 O O . MET C 1 331 ? 68.983 26.268 118.149 1.00 35.08 295 MET C O 1
ATOM 10547 N N . GLY C 1 332 ? 69.133 27.232 120.180 1.00 32.61 296 GLY C N 1
ATOM 10548 C CA . GLY C 1 332 ? 68.057 26.424 120.694 1.00 29.79 296 GLY C CA 1
ATOM 10549 C C . GLY C 1 332 ? 68.366 24.951 120.538 1.00 24.86 296 GLY C C 1
ATOM 10550 O O . GLY C 1 332 ? 69.521 24.522 120.430 1.00 24.34 296 GLY C O 1
ATOM 10551 N N . ALA C 1 333 ? 67.289 24.167 120.511 1.00 25.83 297 ALA C N 1
ATOM 10552 C CA . ALA C 1 333 ? 67.379 22.715 120.383 1.00 27.72 297 ALA C CA 1
ATOM 10553 C C . ALA C 1 333 ? 67.626 22.349 118.917 1.00 30.68 297 ALA C C 1
ATOM 10554 O O . ALA C 1 333 ? 66.752 21.874 118.188 1.00 29.56 297 ALA C O 1
ATOM 10556 N N . GLN C 1 334 ? 68.870 22.593 118.502 1.00 33.92 298 GLN C N 1
ATOM 10557 C CA . GLN C 1 334 ? 69.435 22.211 117.208 1.00 30.61 298 GLN C CA 1
ATOM 10558 C C . GLN C 1 334 ? 68.998 23.102 116.051 1.00 26.98 298 GLN C C 1
ATOM 10559 O O . GLN C 1 334 ? 69.816 23.397 115.181 1.00 25.08 298 GLN C O 1
ATOM 10565 N N . PHE C 1 335 ? 67.746 23.549 116.014 1.00 26.86 299 PHE C N 1
ATOM 10566 C CA . PHE C 1 335 ? 67.265 24.277 114.840 1.00 28.56 299 PHE C CA 1
ATOM 10567 C C . PHE C 1 335 ? 66.609 25.592 115.217 1.00 26.13 299 PHE C C 1
ATOM 10568 O O . PHE C 1 335 ? 65.596 25.991 114.647 1.00 33.27 299 PHE C O 1
ATOM 10576 N N . GLY C 1 336 ? 67.213 26.303 116.159 1.00 30.27 300 GLY C N 1
ATOM 10577 C CA . GLY C 1 336 ? 66.790 27.640 116.496 1.00 27.55 300 GLY C CA 1
ATOM 10578 C C . GLY C 1 336 ? 65.794 27.678 117.623 1.00 26.78 300 GLY C C 1
ATOM 10579 O O . GLY C 1 336 ? 64.807 26.944 117.603 1.00 31.46 300 GLY C O 1
ATOM 10580 N N . GLY C 1 337 ? 66.038 28.510 118.610 1.00 29.38 301 GLY C N 1
ATOM 10581 C CA . GLY C 1 337 ? 65.035 28.692 119.627 1.00 30.13 301 GLY C CA 1
ATOM 10582 C C . GLY C 1 337 ? 65.673 28.922 120.982 1.00 31.03 301 GLY C C 1
ATOM 10583 O O . GLY C 1 337 ? 66.776 29.452 121.081 1.00 33.38 301 GLY C O 1
ATOM 10584 N N . LYS C 1 338 ? 64.962 28.467 122.007 1.00 31.01 302 LYS C N 1
ATOM 10585 C CA . LYS C 1 338 ? 65.333 28.743 123.382 1.00 33.17 302 LYS C CA 1
ATOM 10586 C C . LYS C 1 338 ? 66.032 27.574 124.061 1.00 31.98 302 LYS C C 1
ATOM 10587 O O . LYS C 1 338 ? 66.786 27.794 125.009 1.00 33.25 302 LYS C O 1
ATOM 10593 N N . TYR C 1 339 ? 65.838 26.351 123.595 1.00 28.98 303 TYR C N 1
ATOM 10594 C CA . TYR C 1 339 ? 66.279 25.204 124.383 1.00 30.49 303 TYR C CA 1
ATOM 10595 C C . TYR C 1 339 ? 67.648 24.701 123.938 1.00 30.55 303 TYR C C 1
ATOM 10596 O O . TYR C 1 339 ? 67.837 23.530 123.625 1.00 30.33 303 TYR C O 1
ATOM 10605 N N . TYR C 1 340 ? 68.615 25.619 123.899 1.00 30.20 304 TYR C N 1
ATOM 10606 C CA . TYR C 1 340 ? 70.025 25.243 123.859 1.00 29.56 304 TYR C CA 1
ATOM 10607 C C . TYR C 1 340 ? 70.395 24.333 125.027 1.00 25.42 304 TYR C C 1
ATOM 10608 O O . TYR C 1 340 ? 71.121 23.350 124.847 1.00 26.16 304 TYR C O 1
ATOM 10617 N N . ALA C 1 341 ? 69.894 24.628 126.229 1.00 26.57 305 ALA C N 1
ATOM 10618 C CA . ALA C 1 341 ? 70.259 23.884 127.433 1.00 28.73 305 ALA C CA 1
ATOM 10619 C C . ALA C 1 341 ? 69.052 23.597 128.327 1.00 33.86 305 ALA C C 1
ATOM 10620 O O . ALA C 1 341 ? 68.258 24.499 128.629 1.00 32.39 305 ALA C O 1
ATOM 10622 N N . HIS C 1 342 ? 68.946 22.339 128.780 1.00 33.91 306 HIS C N 1
ATOM 10623 C CA . HIS C 1 342 ? 68.034 22.006 129.871 1.00 30.42 306 HIS C CA 1
ATOM 10624 C C . HIS C 1 342 ? 68.355 22.817 131.119 1.00 30.15 306 HIS C C 1
ATOM 10625 O O . HIS C 1 342 ? 67.487 23.490 131.674 1.00 34.91 306 HIS C O 1
ATOM 10632 N N . ASP C 1 343 ? 69.605 22.785 131.563 1.00 28.79 307 ASP C N 1
ATOM 10633 C CA . ASP C 1 343 ? 69.992 23.447 132.801 1.00 24.88 307 ASP C CA 1
ATOM 10634 C C . ASP C 1 343 ? 71.496 23.654 132.801 1.00 24.21 307 ASP C C 1
ATOM 10635 O O . ASP C 1 343 ? 72.191 23.262 131.862 1.00 26.68 307 ASP C O 1
ATOM 10640 N N . VAL C 1 344 ? 71.999 24.231 133.895 1.00 25.97 308 VAL C N 1
ATOM 10641 C CA . VAL C 1 344 ? 73.386 24.674 134.013 1.00 23.83 308 VAL C CA 1
ATOM 10642 C C . VAL C 1 344 ? 73.901 24.279 135.382 1.00 24.12 308 VAL C C 1
ATOM 10643 O O . VAL C 1 344 ? 73.194 24.437 136.380 1.00 27.91 308 VAL C O 1
ATOM 10647 N N . ARG C 1 345 ? 75.143 23.796 135.437 1.00 23.12 309 ARG C N 1
ATOM 10648 C CA . ARG C 1 345 ? 75.822 23.489 136.691 1.00 27.10 309 ARG C CA 1
ATOM 10649 C C . ARG C 1 345 ? 77.143 24.229 136.707 1.00 30.71 309 ARG C C 1
ATOM 10650 O O . ARG C 1 345 ? 77.876 24.209 135.717 1.00 33.46 309 ARG C O 1
ATOM 10658 N N . VAL C 1 346 ? 77.450 24.873 137.827 1.00 33.69 310 VAL C N 1
ATOM 10659 C CA . VAL C 1 346 ? 78.642 25.701 137.955 1.00 31.07 310 VAL C CA 1
ATOM 10660 C C . VAL C 1 346 ? 79.370 25.309 139.231 1.00 33.81 310 VAL C C 1
ATOM 10661 O O . VAL C 1 346 ? 78.768 25.311 140.311 1.00 37.38 310 VAL C O 1
ATOM 10665 N N . ILE C 1 347 ? 80.644 24.936 139.115 1.00 31.31 311 ILE C N 1
ATOM 10666 C CA . ILE C 1 347 ? 81.444 24.557 140.275 1.00 29.30 311 ILE C CA 1
ATOM 10667 C C . ILE C 1 347 ? 82.648 25.480 140.349 1.00 29.89 311 ILE C C 1
ATOM 10668 O O . ILE C 1 347 ? 83.380 25.617 139.366 1.00 33.18 311 ILE C O 1
ATOM 10673 N N . ARG C 1 348 ? 82.856 26.101 141.514 1.00 27.88 312 ARG C N 1
ATOM 10674 C CA . ARG C 1 348 ? 83.958 27.033 141.737 1.00 26.99 312 ARG C CA 1
ATOM 10675 C C . ARG C 1 348 ? 84.944 26.402 142.707 1.00 27.53 312 ARG C C 1
ATOM 10676 O O . ARG C 1 348 ? 84.598 26.122 143.860 1.00 28.14 312 ARG C O 1
ATOM 10684 N N . MET C 1 349 ? 86.157 26.176 142.231 1.00 29.48 313 MET C N 1
ATOM 10685 C CA . MET C 1 349 ? 87.235 25.495 142.923 1.00 30.63 313 MET C CA 1
ATOM 10686 C C . MET C 1 349 ? 88.344 26.478 143.264 1.00 32.34 313 MET C C 1
ATOM 10687 O O . MET C 1 349 ? 88.432 27.569 142.681 1.00 31.34 313 MET C O 1
ATOM 10692 N N . PRO C 1 350 ? 89.226 26.112 144.191 1.00 30.60 314 PRO C N 1
ATOM 10693 C CA . PRO C 1 350 ? 90.435 26.907 144.429 1.00 29.23 314 PRO C CA 1
ATOM 10694 C C . PRO C 1 350 ? 91.405 26.853 143.248 1.00 27.28 314 PRO C C 1
ATOM 10695 O O . PRO C 1 350 ? 91.271 26.063 142.313 1.00 28.04 314 PRO C O 1
ATOM 10699 N N . ARG C 1 351 ? 92.394 27.743 143.299 1.00 24.74 315 ARG C N 1
ATOM 10700 C CA . ARG C 1 351 ? 93.378 27.905 142.241 1.00 21.78 315 ARG C CA 1
ATOM 10701 C C . ARG C 1 351 ? 94.705 28.375 142.844 1.00 23.73 315 ARG C C 1
ATOM 10702 O O . ARG C 1 351 ? 94.739 28.985 143.915 1.00 29.26 315 ARG C O 1
ATOM 10710 N N . HIS C 1 352 ? 95.800 28.024 142.189 1.00 20.65 316 HIS C N 1
ATOM 10711 C CA . HIS C 1 352 ? 97.084 28.655 142.466 1.00 23.60 316 HIS C CA 1
ATOM 10712 C C . HIS C 1 352 ? 96.998 30.080 141.939 1.00 26.69 316 HIS C C 1
ATOM 10713 O O . HIS C 1 352 ? 96.357 30.325 140.919 1.00 29.57 316 HIS C O 1
ATOM 10720 N N . GLY C 1 353 ? 97.619 31.029 142.638 1.00 26.05 317 GLY C N 1
ATOM 10721 C CA . GLY C 1 353 ? 97.478 32.434 142.256 1.00 24.29 317 GLY C CA 1
ATOM 10722 C C . GLY C 1 353 ? 97.767 32.742 140.795 1.00 24.76 317 GLY C C 1
ATOM 10723 O O . GLY C 1 353 ? 97.180 33.663 140.225 1.00 26.17 317 GLY C O 1
ATOM 10724 N N . ALA C 1 354 ? 98.658 31.976 140.165 1.00 25.00 318 ALA C N 1
ATOM 10725 C CA . ALA C 1 354 ? 99.059 32.186 138.781 1.00 25.34 318 ALA C CA 1
ATOM 10726 C C . ALA C 1 354 ? 98.115 31.534 137.780 1.00 32.70 318 ALA C C 1
ATOM 10727 O O . ALA C 1 354 ? 98.390 31.566 136.578 1.00 37.66 318 ALA C O 1
ATOM 10729 N N . SER C 1 355 ? 97.044 30.901 138.236 1.00 32.51 319 SER C N 1
ATOM 10730 C CA . SER C 1 355 ? 96.272 30.038 137.369 1.00 28.64 319 SER C CA 1
ATOM 10731 C C . SER C 1 355 ? 94.783 30.273 137.555 1.00 30.91 319 SER C C 1
ATOM 10732 O O . SER C 1 355 ? 94.341 30.704 138.616 1.00 34.81 319 SER C O 1
ATOM 10735 N N . CYS C 1 356 ? 94.020 30.035 136.486 1.00 31.03 320 CYS C N 1
ATOM 10736 C CA . CYS C 1 356 ? 92.559 29.918 136.559 1.00 30.98 320 CYS C CA 1
ATOM 10737 C C . CYS C 1 356 ? 92.115 29.030 135.404 1.00 29.42 320 CYS C C 1
ATOM 10738 O O . CYS C 1 356 ? 91.580 29.504 134.393 1.00 27.31 320 CYS C O 1
ATOM 10741 N N . PRO C 1 357 ? 92.352 27.723 135.514 1.00 28.36 321 PRO C N 1
ATOM 10742 C CA . PRO C 1 357 ? 91.842 26.796 134.498 1.00 29.49 321 PRO C CA 1
ATOM 10743 C C . PRO C 1 357 ? 90.332 26.866 134.463 1.00 30.85 321 PRO C C 1
ATOM 10744 O O . PRO C 1 357 ? 89.683 27.024 135.497 1.00 32.39 321 PRO C O 1
ATOM 10748 N N . ILE C 1 358 ? 89.766 26.782 133.266 1.00 30.37 322 ILE C N 1
ATOM 10749 C CA . ILE C 1 358 ? 88.319 26.819 133.119 1.00 28.97 322 ILE C CA 1
ATOM 10750 C C . ILE C 1 358 ? 87.873 25.669 132.229 1.00 30.30 322 ILE C C 1
ATOM 10751 O O . ILE C 1 358 ? 88.408 25.483 131.135 1.00 33.49 322 ILE C O 1
ATOM 10756 N N . GLY C 1 359 ? 86.893 24.901 132.695 1.00 28.91 323 GLY C N 1
ATOM 10757 C CA . GLY C 1 359 ? 86.308 23.826 131.915 1.00 28.59 323 GLY C CA 1
ATOM 10758 C C . GLY C 1 359 ? 84.858 24.128 131.553 1.00 26.87 323 GLY C C 1
ATOM 10759 O O . GLY C 1 359 ? 84.063 24.523 132.408 1.00 25.98 323 GLY C O 1
ATOM 10760 N N . ILE C 1 360 ? 84.522 23.888 130.295 1.00 23.07 324 ILE C N 1
ATOM 10761 C CA . ILE C 1 360 ? 83.139 23.936 129.857 1.00 21.78 324 ILE C CA 1
ATOM 10762 C C . ILE C 1 360 ? 82.833 22.627 129.148 1.00 21.65 324 ILE C C 1
ATOM 10763 O O . ILE C 1 360 ? 83.704 22.047 128.491 1.00 19.12 324 ILE C O 1
ATOM 10768 N N . GLY C 1 361 ? 81.614 22.138 129.325 1.00 19.68 325 GLY C N 1
ATOM 10769 C CA . GLY C 1 361 ? 81.240 20.847 128.778 1.00 29.07 325 GLY C CA 1
ATOM 10770 C C . GLY C 1 361 ? 79.747 20.643 128.882 1.00 29.35 325 GLY C C 1
ATOM 10771 O O . GLY C 1 361 ? 79.040 21.367 129.588 1.00 28.73 325 GLY C O 1
ATOM 10772 N N . VAL C 1 362 ? 79.274 19.631 128.165 1.00 29.60 326 VAL C N 1
ATOM 10773 C CA . VAL C 1 362 ? 77.857 19.318 128.100 1.00 26.72 326 VAL C CA 1
ATOM 10774 C C . VAL C 1 362 ? 77.682 17.824 128.276 1.00 28.71 326 VAL C C 1
ATOM 10775 O O . VAL C 1 362 ? 78.586 17.023 128.021 1.00 29.83 326 VAL C O 1
ATOM 10779 N N . SER C 1 363 ? 76.499 17.467 128.739 1.00 29.71 327 SER C N 1
ATOM 10780 C CA . SER C 1 363 ? 75.939 16.145 128.535 1.00 26.70 327 SER C CA 1
ATOM 10781 C C . SER C 1 363 ? 74.920 16.314 127.425 1.00 25.28 327 SER C C 1
ATOM 10782 O O . SER C 1 363 ? 74.171 17.292 127.426 1.00 28.15 327 SER C O 1
ATOM 10785 N N . CYS C 1 364 ? 74.959 15.427 126.436 1.00 25.28 328 CYS C N 1
ATOM 10786 C CA . CYS C 1 364 ? 74.095 15.532 125.264 1.00 25.81 328 CYS C CA 1
ATOM 10787 C C . CYS C 1 364 ? 72.719 14.925 125.554 1.00 24.92 328 CYS C C 1
ATOM 10788 O O . CYS C 1 364 ? 72.398 14.534 126.683 1.00 22.05 328 CYS C O 1
ATOM 10791 N N . SER C 1 365 ? 71.881 14.850 124.518 1.00 26.35 329 SER C N 1
ATOM 10792 C CA . SER C 1 365 ? 70.567 14.231 124.646 1.00 25.60 329 SER C CA 1
ATOM 10793 C C . SER C 1 365 ? 70.655 12.748 124.942 1.00 28.88 329 SER C C 1
ATOM 10794 O O . SER C 1 365 ? 69.691 12.175 125.449 1.00 31.32 329 SER C O 1
ATOM 10797 N N . ALA C 1 366 ? 71.788 12.114 124.634 1.00 31.63 330 ALA C N 1
ATOM 10798 C CA . ALA C 1 366 ? 72.089 10.770 125.127 1.00 30.62 330 ALA C CA 1
ATOM 10799 C C . ALA C 1 366 ? 72.679 10.929 126.529 1.00 28.76 330 ALA C C 1
ATOM 10800 O O . ALA C 1 366 ? 73.881 10.838 126.761 1.00 27.37 330 ALA C O 1
ATOM 10802 N N . ASP C 1 367 ? 71.802 11.207 127.480 1.00 29.58 331 ASP C N 1
ATOM 10803 C CA . ASP C 1 367 ? 72.193 11.539 128.845 1.00 30.12 331 ASP C CA 1
ATOM 10804 C C . ASP C 1 367 ? 72.297 10.240 129.654 1.00 29.46 331 ASP C C 1
ATOM 10805 O O . ASP C 1 367 ? 71.311 9.769 130.229 1.00 27.97 331 ASP C O 1
ATOM 10810 N N . ARG C 1 368 ? 73.509 9.650 129.700 1.00 28.73 332 ARG C N 1
ATOM 10811 C CA . ARG C 1 368 ? 73.731 8.250 130.121 1.00 27.43 332 ARG C CA 1
ATOM 10812 C C . ARG C 1 368 ? 74.720 8.112 131.284 1.00 28.37 332 ARG C C 1
ATOM 10813 O O . ARG C 1 368 ? 75.922 7.981 131.053 1.00 28.25 332 ARG C O 1
ATOM 10821 N N . GLN C 1 369 ? 74.213 8.067 132.522 1.00 27.11 333 GLN C N 1
ATOM 10822 C CA . GLN C 1 369 ? 75.032 7.824 133.707 1.00 26.78 333 GLN C CA 1
ATOM 10823 C C . GLN C 1 369 ? 74.204 7.130 134.782 1.00 30.87 333 GLN C C 1
ATOM 10824 O O . GLN C 1 369 ? 73.001 7.375 134.921 1.00 35.76 333 GLN C O 1
ATOM 10830 N N . ALA C 1 370 ? 74.865 6.284 135.568 1.00 30.51 334 ALA C N 1
ATOM 10831 C CA . ALA C 1 370 ? 74.173 5.550 136.618 1.00 31.21 334 ALA C CA 1
ATOM 10832 C C . ALA C 1 370 ? 75.094 5.387 137.810 1.00 26.87 334 ALA C C 1
ATOM 10833 O O . ALA C 1 370 ? 76.231 4.951 137.653 1.00 25.14 334 ALA C O 1
ATOM 10835 N N . LEU C 1 371 ? 74.588 5.723 138.989 1.00 28.77 335 LEU C N 1
ATOM 10836 C CA . LEU C 1 371 ? 75.269 5.404 140.229 1.00 30.18 335 LEU C CA 1
ATOM 10837 C C . LEU C 1 371 ? 74.998 3.959 140.602 1.00 28.71 335 LEU C C 1
ATOM 10838 O O . LEU C 1 371 ? 73.967 3.383 140.257 1.00 29.13 335 LEU C O 1
ATOM 10843 N N . GLY C 1 372 ? 75.925 3.389 141.348 1.00 30.31 336 GLY C N 1
ATOM 10844 C CA . GLY C 1 372 ? 75.792 2.030 141.820 1.00 32.84 336 GLY C CA 1
ATOM 10845 C C . GLY C 1 372 ? 76.440 1.969 143.184 1.00 34.20 336 GLY C C 1
ATOM 10846 O O . GLY C 1 372 ? 77.075 2.928 143.632 1.00 34.94 336 GLY C O 1
ATOM 10847 N N . LYS C 1 373 ? 76.248 0.838 143.856 1.00 34.78 337 LYS C N 1
ATOM 10848 C CA . LYS C 1 373 ? 76.866 0.673 145.161 1.00 35.04 337 LYS C CA 1
ATOM 10849 C C . LYS C 1 373 ? 76.798 -0.790 145.557 1.00 34.69 337 LYS C C 1
ATOM 10850 O O . LYS C 1 373 ? 75.805 -1.469 145.293 1.00 35.40 337 LYS C O 1
ATOM 10852 N N . ILE C 1 374 ? 77.847 -1.244 146.234 1.00 34.97 338 ILE C N 1
ATOM 10853 C CA . ILE C 1 374 ? 77.934 -2.589 146.771 1.00 34.72 338 ILE C CA 1
ATOM 10854 C C . ILE C 1 374 ? 78.264 -2.454 148.245 1.00 34.34 338 ILE C C 1
ATOM 10855 O O . ILE C 1 374 ? 79.300 -1.881 148.595 1.00 29.72 338 ILE C O 1
ATOM 10860 N N . ASN C 1 375 ? 77.410 -3.013 149.100 1.00 38.41 339 ASN C N 1
ATOM 10861 C CA . ASN C 1 375 ? 77.585 -2.964 150.543 1.00 39.17 339 ASN C CA 1
ATOM 10862 C C . ASN C 1 375 ? 77.120 -4.304 151.099 1.00 41.18 339 ASN C C 1
ATOM 10863 O O . ASN C 1 375 ? 76.848 -5.239 150.345 1.00 40.97 339 ASN C O 1
ATOM 10868 N N . LYS C 1 376 ? 77.002 -4.401 152.426 1.00 42.63 340 LYS C N 1
ATOM 10869 C CA . LYS C 1 376 ? 76.647 -5.677 153.051 1.00 41.02 340 LYS C CA 1
ATOM 10870 C C . LYS C 1 376 ? 75.208 -6.119 152.792 1.00 43.37 340 LYS C C 1
ATOM 10871 O O . LYS C 1 376 ? 74.876 -7.267 153.098 1.00 36.53 340 LYS C O 1
ATOM 10877 N N . ASP C 1 377 ? 74.357 -5.257 152.239 1.00 43.11 341 ASP C N 1
ATOM 10878 C CA . ASP C 1 377 ? 72.963 -5.577 151.957 1.00 45.50 341 ASP C CA 1
ATOM 10879 C C . ASP C 1 377 ? 72.688 -5.904 150.490 1.00 44.26 341 ASP C C 1
ATOM 10880 O O . ASP C 1 377 ? 71.524 -6.081 150.129 1.00 45.02 341 ASP C O 1
ATOM 10885 N N . GLY C 1 378 ? 73.716 -5.961 149.629 1.00 41.04 342 GLY C N 1
ATOM 10886 C CA . GLY C 1 378 ? 73.574 -6.464 148.281 1.00 38.20 342 GLY C CA 1
ATOM 10887 C C . GLY C 1 378 ? 74.174 -5.517 147.256 1.00 38.27 342 GLY C C 1
ATOM 10888 O O . GLY C 1 378 ? 75.076 -4.724 147.558 1.00 37.96 342 GLY C O 1
ATOM 10889 N N . VAL C 1 379 ? 73.683 -5.647 146.023 1.00 39.45 343 VAL C N 1
ATOM 10890 C CA . VAL C 1 379 ? 74.147 -4.884 144.865 1.00 31.17 343 VAL C CA 1
ATOM 10891 C C . VAL C 1 379 ? 73.057 -3.895 144.454 1.00 33.87 343 VAL C C 1
ATOM 10892 O O . VAL C 1 379 ? 71.933 -4.299 144.126 1.00 31.97 343 VAL C O 1
ATOM 10896 N N . TRP C 1 380 ? 73.395 -2.602 144.448 1.00 33.53 344 TRP C N 1
ATOM 10897 C CA . TRP C 1 380 ? 72.440 -1.536 144.178 1.00 33.61 344 TRP C CA 1
ATOM 10898 C C . TRP C 1 380 ? 72.825 -0.794 142.908 1.00 29.16 344 TRP C C 1
ATOM 10899 O O . TRP C 1 380 ? 74.002 -0.688 142.565 1.00 28.24 344 TRP C O 1
ATOM 10910 N N . LEU C 1 381 ? 71.809 -0.314 142.201 1.00 29.29 345 LEU C N 1
ATOM 10911 C CA . LEU C 1 381 ? 71.963 0.421 140.957 1.00 28.39 345 LEU C CA 1
ATOM 10912 C C . LEU C 1 381 ? 70.944 1.546 140.912 1.00 28.57 345 LEU C C 1
ATOM 10913 O O . LEU C 1 381 ? 69.787 1.346 141.276 1.00 33.72 345 LEU C O 1
ATOM 10918 N N . GLU C 1 382 ? 71.368 2.720 140.457 1.00 29.22 346 GLU C N 1
ATOM 10919 C CA . GLU C 1 382 ? 70.445 3.836 140.295 1.00 30.96 346 GLU C CA 1
ATOM 10920 C C . GLU C 1 382 ? 69.211 3.400 139.521 1.00 35.61 346 GLU C C 1
ATOM 10921 O O . GLU C 1 382 ? 69.304 2.686 138.516 1.00 36.05 346 GLU C O 1
ATOM 10927 N N . GLU C 1 383 ? 68.048 3.793 140.027 1.00 38.18 347 GLU C N 1
ATOM 10928 C CA . GLU C 1 383 ? 66.795 3.511 139.345 1.00 39.20 347 GLU C CA 1
ATOM 10929 C C . GLU C 1 383 ? 66.553 4.596 138.299 1.00 39.06 347 GLU C C 1
ATOM 10930 O O . GLU C 1 383 ? 66.356 5.766 138.637 1.00 39.72 347 GLU C O 1
ATOM 10936 N N . LEU C 1 384 ? 66.582 4.215 137.034 1.00 36.14 348 LEU C N 1
ATOM 10937 C CA . LEU C 1 384 ? 66.243 5.110 135.943 1.00 34.89 348 LEU C CA 1
ATOM 10938 C C . LEU C 1 384 ? 64.777 4.898 135.581 1.00 35.70 348 LEU C C 1
ATOM 10939 O O . LEU C 1 384 ? 64.107 4.025 136.133 1.00 33.99 348 LEU C O 1
ATOM 10944 N N . GLU C 1 385 ? 64.263 5.719 134.665 1.00 38.48 349 GLU C N 1
ATOM 10945 C CA . GLU C 1 385 ? 62.835 5.677 134.365 1.00 41.09 349 GLU C CA 1
ATOM 10946 C C . GLU C 1 385 ? 62.496 4.536 133.406 1.00 39.86 349 GLU C C 1
ATOM 10947 O O . GLU C 1 385 ? 63.038 4.457 132.298 1.00 37.35 349 GLU C O 1
ATOM 10953 N N . MET C 1 386 ? 61.559 3.677 133.822 1.00 42.42 350 MET C N 1
ATOM 10954 C CA . MET C 1 386 ? 61.274 2.433 133.113 1.00 45.72 350 MET C CA 1
ATOM 10955 C C . MET C 1 386 ? 60.176 2.573 132.068 1.00 45.75 350 MET C C 1
ATOM 10956 O O . MET C 1 386 ? 60.237 1.900 131.032 1.00 46.43 350 MET C O 1
ATOM 10961 N N . GLU C 1 387 ? 59.184 3.435 132.316 1.00 44.67 351 GLU C N 1
ATOM 10962 C CA . GLU C 1 387 ? 58.043 3.664 131.427 1.00 40.34 351 GLU C CA 1
ATOM 10963 C C . GLU C 1 387 ? 58.045 5.125 130.980 1.00 36.74 351 GLU C C 1
ATOM 10964 O O . GLU C 1 387 ? 57.223 5.934 131.435 1.00 32.73 351 GLU C O 1
ATOM 10966 N N . PRO C 1 388 ? 58.968 5.498 130.087 1.00 38.73 352 PRO C N 1
ATOM 10967 C CA . PRO C 1 388 ? 59.094 6.910 129.691 1.00 40.55 352 PRO C CA 1
ATOM 10968 C C . PRO C 1 388 ? 57.896 7.443 128.918 1.00 44.21 352 PRO C C 1
ATOM 10969 O O . PRO C 1 388 ? 57.844 8.646 128.641 1.00 34.99 352 PRO C O 1
ATOM 10973 N N . SER C 1 389 ? 56.942 6.586 128.557 1.00 45.36 353 SER C N 1
ATOM 10974 C CA . SER C 1 389 ? 55.782 7.014 127.782 1.00 48.83 353 SER C CA 1
ATOM 10975 C C . SER C 1 389 ? 54.938 8.068 128.493 1.00 52.82 353 SER C C 1
ATOM 10976 O O . SER C 1 389 ? 54.233 8.825 127.818 1.00 55.57 353 SER C O 1
ATOM 10979 N N . GLN C 1 390 ? 54.992 8.152 129.828 1.00 46.67 354 GLN C N 1
ATOM 10980 C CA . GLN C 1 390 ? 54.149 9.113 130.535 1.00 45.25 354 GLN C CA 1
ATOM 10981 C C . GLN C 1 390 ? 54.592 10.551 130.332 1.00 37.52 354 GLN C C 1
ATOM 10982 O O . GLN C 1 390 ? 53.832 11.466 130.656 1.00 46.48 354 GLN C O 1
ATOM 10988 N N . TYR C 1 391 ? 55.781 10.774 129.788 1.00 39.93 355 TYR C N 1
ATOM 10989 C CA . TYR C 1 391 ? 56.257 12.118 129.499 1.00 40.58 355 TYR C CA 1
ATOM 10990 C C . TYR C 1 391 ? 55.901 12.567 128.095 1.00 42.65 355 TYR C C 1
ATOM 10991 O O . TYR C 1 391 ? 56.144 13.725 127.750 1.00 44.54 355 TYR C O 1
ATOM 11000 N N . LEU C 1 392 ? 55.294 11.704 127.305 1.00 42.94 356 LEU C N 1
ATOM 11001 C CA . LEU C 1 392 ? 54.878 12.087 125.969 1.00 42.20 356 LEU C CA 1
ATOM 11002 C C . LEU C 1 392 ? 53.706 13.059 126.053 1.00 42.52 356 LEU C C 1
ATOM 11003 O O . LEU C 1 392 ? 52.758 12.815 126.807 1.00 43.13 356 LEU C O 1
ATOM 11008 N N . PRO C 1 393 ? 53.723 14.163 125.291 1.00 42.23 357 PRO C N 1
ATOM 11009 C CA . PRO C 1 393 ? 52.620 15.131 125.302 1.00 43.38 357 PRO C CA 1
ATOM 11010 C C . PRO C 1 393 ? 51.382 14.610 124.582 1.00 44.53 357 PRO C C 1
ATOM 11011 O O . PRO C 1 393 ? 51.506 13.645 123.832 1.00 46.01 357 PRO C O 1
ATOM 11015 N N . THR C 1 403 ? 54.083 24.485 108.344 1.00 39.26 367 THR C N 1
ATOM 11016 C CA . THR C 1 403 ? 54.042 24.109 106.932 1.00 41.59 367 THR C CA 1
ATOM 11017 C C . THR C 1 403 ? 54.550 22.675 106.791 1.00 41.16 367 THR C C 1
ATOM 11018 O O . THR C 1 403 ? 55.436 22.265 107.547 1.00 42.83 367 THR C O 1
ATOM 11022 N N . PRO C 1 404 ? 53.984 21.893 105.871 1.00 39.61 368 PRO C N 1
ATOM 11023 C CA . PRO C 1 404 ? 54.442 20.510 105.724 1.00 40.49 368 PRO C CA 1
ATOM 11024 C C . PRO C 1 404 ? 55.829 20.463 105.098 1.00 42.17 368 PRO C C 1
ATOM 11025 O O . PRO C 1 404 ? 56.291 21.411 104.455 1.00 44.81 368 PRO C O 1
ATOM 11029 N N . ALA C 1 405 ? 56.492 19.324 105.284 1.00 38.67 369 ALA C N 1
ATOM 11030 C CA . ALA C 1 405 ? 57.823 19.141 104.733 1.00 38.24 369 ALA C CA 1
ATOM 11031 C C . ALA C 1 405 ? 57.787 19.083 103.207 1.00 40.43 369 ALA C C 1
ATOM 11032 O O . ALA C 1 405 ? 56.805 18.652 102.598 1.00 40.11 369 ALA C O 1
ATOM 11034 N N . VAL C 1 406 ? 58.859 19.574 102.592 1.00 42.24 370 VAL C N 1
ATOM 11035 C CA . VAL C 1 406 ? 59.075 19.390 101.160 1.00 42.79 370 VAL C CA 1
ATOM 11036 C C . VAL C 1 406 ? 59.670 18.007 100.926 1.00 42.70 370 VAL C C 1
ATOM 11037 O O . VAL C 1 406 ? 60.689 17.647 101.524 1.00 42.33 370 VAL C O 1
ATOM 11041 N N . MET C 1 407 ? 59.030 17.230 100.056 1.00 45.64 371 MET C N 1
ATOM 11042 C CA . MET C 1 407 ? 59.430 15.854 99.783 1.00 46.52 371 MET C CA 1
ATOM 11043 C C . MET C 1 407 ? 60.469 15.791 98.666 1.00 44.50 371 MET C C 1
ATOM 11044 O O . MET C 1 407 ? 60.290 16.410 97.611 1.00 44.29 371 MET C O 1
ATOM 11049 N N . VAL C 1 408 ? 61.551 15.041 98.907 1.00 42.52 372 VAL C N 1
ATOM 11050 C CA . VAL C 1 408 ? 62.675 14.928 97.984 1.00 41.82 372 VAL C CA 1
ATOM 11051 C C . VAL C 1 408 ? 62.878 13.462 97.618 1.00 42.71 372 VAL C C 1
ATOM 11052 O O . VAL C 1 408 ? 63.163 12.629 98.487 1.00 40.81 372 VAL C O 1
ATOM 11056 N N . ASN C 1 409 ? 62.751 13.161 96.327 1.00 46.45 373 ASN C N 1
ATOM 11057 C CA . ASN C 1 409 ? 63.020 11.838 95.775 1.00 48.46 373 ASN C CA 1
ATOM 11058 C C . ASN C 1 409 ? 64.514 11.761 95.495 1.00 48.08 373 ASN C C 1
ATOM 11059 O O . ASN C 1 409 ? 65.002 12.376 94.542 1.00 47.48 373 ASN C O 1
ATOM 11064 N N . LEU C 1 410 ? 65.231 10.972 96.300 1.00 46.32 374 LEU C N 1
ATOM 11065 C CA . LEU C 1 410 ? 66.679 10.878 96.172 1.00 44.77 374 LEU C CA 1
ATOM 11066 C C . LEU C 1 410 ? 67.128 9.976 95.028 1.00 47.10 374 LEU C C 1
ATOM 11067 O O . LEU C 1 410 ? 68.318 9.974 94.694 1.00 50.87 374 LEU C O 1
ATOM 11072 N N . ASN C 1 411 ? 66.223 9.203 94.435 1.00 46.39 375 ASN C N 1
ATOM 11073 C CA . ASN C 1 411 ? 66.567 8.296 93.349 1.00 46.90 375 ASN C CA 1
ATOM 11074 C C . ASN C 1 411 ? 66.568 8.950 91.964 1.00 49.36 375 ASN C C 1
ATOM 11075 O O . ASN C 1 411 ? 66.641 8.237 90.960 1.00 52.25 375 ASN C O 1
ATOM 11080 N N . ARG C 1 412 ? 66.489 10.267 91.882 1.00 47.03 376 ARG C N 1
ATOM 11081 C CA . ARG C 1 412 ? 66.645 10.934 90.601 1.00 45.25 376 ARG C CA 1
ATOM 11082 C C . ARG C 1 412 ? 68.117 11.196 90.332 1.00 45.47 376 ARG C C 1
ATOM 11083 O O . ARG C 1 412 ? 68.943 11.108 91.246 1.00 44.21 376 ARG C O 1
ATOM 11091 N N . PRO C 1 413 ? 68.487 11.500 89.080 1.00 46.95 377 PRO C N 1
ATOM 11092 C CA . PRO C 1 413 ? 69.884 11.859 88.794 1.00 45.65 377 PRO C CA 1
ATOM 11093 C C . PRO C 1 413 ? 70.318 13.100 89.561 1.00 46.23 377 PRO C C 1
ATOM 11094 O O . PRO C 1 413 ? 69.586 14.086 89.646 1.00 46.73 377 PRO C O 1
ATOM 11098 N N . MET C 1 414 ? 71.551 13.051 90.069 1.00 46.71 378 MET C N 1
ATOM 11099 C CA . MET C 1 414 ? 72.047 14.064 90.998 1.00 46.40 378 MET C CA 1
ATOM 11100 C C . MET C 1 414 ? 71.918 15.504 90.516 1.00 47.42 378 MET C C 1
ATOM 11101 O O . MET C 1 414 ? 71.612 16.369 91.355 1.00 48.24 378 MET C O 1
ATOM 11106 N N . PRO C 1 415 ? 72.132 15.845 89.236 1.00 47.80 379 PRO C N 1
ATOM 11107 C CA . PRO C 1 415 ? 71.813 17.218 88.806 1.00 47.40 379 PRO C CA 1
ATOM 11108 C C . PRO C 1 415 ? 70.364 17.625 89.064 1.00 46.70 379 PRO C C 1
ATOM 11109 O O . PRO C 1 415 ? 70.106 18.791 89.389 1.00 45.43 379 PRO C O 1
ATOM 11113 N N A GLU C 1 416 ? 69.403 16.705 88.912 0.87 47.44 380 GLU C N 1
ATOM 11114 N N B GLU C 1 416 ? 69.419 16.688 88.941 0.13 47.20 380 GLU C N 1
ATOM 11115 C CA A GLU C 1 416 ? 68.023 17.034 89.266 0.87 47.70 380 GLU C CA 1
ATOM 11116 C CA B GLU C 1 416 ? 68.028 16.987 89.265 0.13 47.83 380 GLU C CA 1
ATOM 11117 C C A GLU C 1 416 ? 67.866 17.237 90.771 0.87 47.39 380 GLU C C 1
ATOM 11118 C C B GLU C 1 416 ? 67.830 17.179 90.765 0.13 47.02 380 GLU C C 1
ATOM 11119 O O A GLU C 1 416 ? 67.036 18.050 91.196 0.87 49.01 380 GLU C O 1
ATOM 11120 O O B GLU C 1 416 ? 66.937 17.928 91.179 0.13 48.49 380 GLU C O 1
ATOM 11131 N N . VAL C 1 417 ? 68.648 16.521 91.590 1.00 42.96 381 VAL C N 1
ATOM 11132 C CA . VAL C 1 417 ? 68.527 16.683 93.035 1.00 40.32 381 VAL C CA 1
ATOM 11133 C C . VAL C 1 417 ? 69.000 18.068 93.451 1.00 40.45 381 VAL C C 1
ATOM 11134 O O . VAL C 1 417 ? 68.377 18.724 94.288 1.00 43.48 381 VAL C O 1
ATOM 11138 N N . LEU C 1 418 ? 70.099 18.539 92.866 1.00 38.90 382 LEU C N 1
ATOM 11139 C CA . LEU C 1 418 ? 70.579 19.885 93.160 1.00 37.66 382 LEU C CA 1
ATOM 11140 C C . LEU C 1 418 ? 69.609 20.942 92.644 1.00 37.99 382 LEU C C 1
ATOM 11141 O O . LEU C 1 418 ? 69.378 21.960 93.310 1.00 38.03 382 LEU C O 1
ATOM 11146 N N . GLN C 1 419 ? 69.007 20.700 91.470 1.00 39.67 383 GLN C N 1
ATOM 11147 C CA . GLN C 1 419 ? 68.047 21.643 90.899 1.00 40.71 383 GLN C CA 1
ATOM 11148 C C . GLN C 1 419 ? 66.803 21.794 91.774 1.00 43.78 383 GLN C C 1
ATOM 11149 O O . GLN C 1 419 ? 66.321 22.912 91.989 1.00 46.48 383 GLN C O 1
ATOM 11151 N N . GLU C 1 420 ? 66.259 20.682 92.276 1.00 42.12 384 GLU C N 1
ATOM 11152 C CA . GLU C 1 420 ? 65.100 20.757 93.158 1.00 42.66 384 GLU C CA 1
ATOM 11153 C C . GLU C 1 420 ? 65.450 21.417 94.491 1.00 44.62 384 GLU C C 1
ATOM 11154 O O . GLU C 1 420 ? 64.684 22.245 94.995 1.00 48.45 384 GLU C O 1
ATOM 11160 N N . LEU C 1 421 ? 66.600 21.068 95.080 1.00 43.40 385 LEU C N 1
ATOM 11161 C CA . LEU C 1 421 ? 66.989 21.684 96.347 1.00 40.15 385 LEU C CA 1
ATOM 11162 C C . LEU C 1 421 ? 67.313 23.163 96.175 1.00 42.88 385 LEU C C 1
ATOM 11163 O O . LEU C 1 421 ? 67.078 23.959 97.093 1.00 45.16 385 LEU C O 1
ATOM 11168 N N . SER C 1 422 ? 67.845 23.554 95.013 1.00 42.74 386 SER C N 1
ATOM 11169 C CA . SER C 1 422 ? 68.194 24.952 94.802 1.00 40.64 386 SER C CA 1
ATOM 11170 C C . SER C 1 422 ? 66.972 25.849 94.748 1.00 40.44 386 SER C C 1
ATOM 11171 O O . SER C 1 422 ? 67.110 27.070 94.872 1.00 38.39 386 SER C O 1
ATOM 11174 N N . LYS C 1 423 ? 65.785 25.267 94.571 1.00 41.58 387 LYS C N 1
ATOM 11175 C CA . LYS C 1 423 ? 64.524 25.994 94.581 1.00 43.06 387 LYS C CA 1
ATOM 11176 C C . LYS C 1 423 ? 64.091 26.380 95.988 1.00 43.73 387 LYS C C 1
ATOM 11177 O O . LYS C 1 423 ? 63.095 27.091 96.137 1.00 44.19 387 LYS C O 1
ATOM 11183 N N . HIS C 1 424 ? 64.784 25.899 97.022 1.00 44.40 388 HIS C N 1
ATOM 11184 C CA . HIS C 1 424 ? 64.302 26.104 98.373 1.00 46.46 388 HIS C CA 1
ATOM 11185 C C . HIS C 1 424 ? 65.349 26.828 99.210 1.00 47.02 388 HIS C C 1
ATOM 11186 O O . HIS C 1 424 ? 66.544 26.529 99.109 1.00 46.36 388 HIS C O 1
ATOM 11193 N N . PRO C 1 425 ? 64.935 27.784 100.035 1.00 49.39 389 PRO C N 1
ATOM 11194 C CA . PRO C 1 425 ? 65.893 28.517 100.865 1.00 49.67 389 PRO C CA 1
ATOM 11195 C C . PRO C 1 425 ? 66.258 27.740 102.120 1.00 46.91 389 PRO C C 1
ATOM 11196 O O . PRO C 1 425 ? 65.589 26.783 102.511 1.00 45.02 389 PRO C O 1
ATOM 11200 N N . VAL C 1 426 ? 67.347 28.179 102.758 1.00 44.97 390 VAL C N 1
ATOM 11201 C CA . VAL C 1 426 ? 67.713 27.574 104.025 1.00 39.34 390 VAL C CA 1
ATOM 11202 C C . VAL C 1 426 ? 66.560 27.767 105.012 1.00 38.24 390 VAL C C 1
ATOM 11203 O O . VAL C 1 426 ? 65.716 28.661 104.858 1.00 37.24 390 VAL C O 1
ATOM 11207 N N . ARG C 1 427 ? 66.518 26.889 106.023 1.00 37.53 391 ARG C N 1
ATOM 11208 C CA . ARG C 1 427 ? 65.458 26.654 107.007 1.00 36.82 391 ARG C CA 1
ATOM 11209 C C . ARG C 1 427 ? 64.386 25.696 106.476 1.00 33.45 391 ARG C C 1
ATOM 11210 O O . ARG C 1 427 ? 63.563 25.225 107.260 1.00 32.93 391 ARG C O 1
ATOM 11218 N N . THR C 1 428 ? 64.380 25.377 105.185 1.00 32.77 392 THR C N 1
ATOM 11219 C CA . THR C 1 428 ? 63.319 24.568 104.596 1.00 32.71 392 THR C CA 1
ATOM 11220 C C . THR C 1 428 ? 63.386 23.143 105.126 1.00 34.42 392 THR C C 1
ATOM 11221 O O . THR C 1 428 ? 64.400 22.461 104.959 1.00 32.73 392 THR C O 1
ATOM 11225 N N . ARG C 1 429 ? 62.294 22.680 105.727 1.00 33.49 393 ARG C N 1
ATOM 11226 C CA . ARG C 1 429 ? 62.213 21.302 106.192 1.00 34.59 393 ARG C CA 1
ATOM 11227 C C . ARG C 1 429 ? 62.007 20.361 105.011 1.00 36.38 393 ARG C C 1
ATOM 11228 O O . ARG C 1 429 ? 61.325 20.698 104.043 1.00 39.65 393 ARG C O 1
ATOM 11236 N N . LEU C 1 430 ? 62.646 19.198 105.066 1.00 33.24 394 LEU C N 1
ATOM 11237 C CA . LEU C 1 430 ? 62.590 18.247 103.969 1.00 35.43 394 LEU C CA 1
ATOM 11238 C C . LEU C 1 430 ? 62.086 16.904 104.467 1.00 39.61 394 LEU C C 1
ATOM 11239 O O . LEU C 1 430 ? 62.097 16.613 105.666 1.00 40.20 394 LEU C O 1
ATOM 11244 N N . SER C 1 431 ? 61.636 16.092 103.512 1.00 41.26 395 SER C N 1
ATOM 11245 C CA . SER C 1 431 ? 61.293 14.692 103.738 1.00 39.18 395 SER C CA 1
ATOM 11246 C C . SER C 1 431 ? 61.921 13.928 102.583 1.00 37.52 395 SER C C 1
ATOM 11247 O O . SER C 1 431 ? 61.528 14.116 101.427 1.00 37.72 395 SER C O 1
ATOM 11250 N N . LEU C 1 432 ? 62.920 13.105 102.888 1.00 36.56 396 LEU C N 1
ATOM 11251 C CA . LEU C 1 432 ? 63.795 12.503 101.888 1.00 37.32 396 LEU C CA 1
ATOM 11252 C C . LEU C 1 432 ? 63.485 11.017 101.734 1.00 39.07 396 LEU C C 1
ATOM 11253 O O . LEU C 1 432 ? 63.224 10.326 102.722 1.00 40.96 396 LEU C O 1
ATOM 11258 N N . THR C 1 433 ? 63.480 10.531 100.492 1.00 39.70 397 THR C N 1
ATOM 11259 C CA . THR C 1 433 ? 63.245 9.114 100.220 1.00 41.33 397 THR C CA 1
ATOM 11260 C C . THR C 1 433 ? 64.177 8.638 99.112 1.00 39.86 397 THR C C 1
ATOM 11261 O O . THR C 1 433 ? 64.275 9.288 98.064 1.00 41.87 397 THR C O 1
ATOM 11265 N N . GLY C 1 434 ? 64.880 7.523 99.351 1.00 35.91 398 GLY C N 1
ATOM 11266 C CA . GLY C 1 434 ? 65.694 6.920 98.317 1.00 35.87 398 GLY C CA 1
ATOM 11267 C C . GLY C 1 434 ? 67.013 6.396 98.851 1.00 32.92 398 GLY C C 1
ATOM 11268 O O . GLY C 1 434 ? 67.166 6.154 100.044 1.00 32.68 398 GLY C O 1
ATOM 11269 N N . THR C 1 435 ? 67.964 6.227 97.930 1.00 31.88 399 THR C N 1
ATOM 11270 C CA . THR C 1 435 ? 69.261 5.639 98.232 1.00 32.33 399 THR C CA 1
ATOM 11271 C C . THR C 1 435 ? 70.201 6.700 98.778 1.00 37.29 399 THR C C 1
ATOM 11272 O O . THR C 1 435 ? 70.253 7.824 98.270 1.00 41.10 399 THR C O 1
ATOM 11276 N N . ILE C 1 436 ? 70.964 6.319 99.798 1.00 37.30 400 ILE C N 1
ATOM 11277 C CA . ILE C 1 436 ? 71.920 7.188 100.475 1.00 36.45 400 ILE C CA 1
ATOM 11278 C C . ILE C 1 436 ? 73.232 6.429 100.670 1.00 35.73 400 ILE C C 1
ATOM 11279 O O . ILE C 1 436 ? 73.234 5.243 101.018 1.00 35.56 400 ILE C O 1
ATOM 11284 N N . ILE C 1 437 ? 74.350 7.114 100.440 1.00 35.52 401 ILE C N 1
ATOM 11285 C CA . ILE C 1 437 ? 75.670 6.595 100.778 1.00 32.16 401 ILE C CA 1
ATOM 11286 C C . ILE C 1 437 ? 76.045 7.061 102.176 1.00 29.31 401 ILE C C 1
ATOM 11287 O O . ILE C 1 437 ? 75.811 8.214 102.545 1.00 29.42 401 ILE C O 1
ATOM 11292 N N . VAL C 1 438 ? 76.628 6.169 102.966 1.00 27.38 402 VAL C N 1
ATOM 11293 C CA . VAL C 1 438 ? 77.010 6.483 104.332 1.00 25.39 402 VAL C CA 1
ATOM 11294 C C . VAL C 1 438 ? 78.522 6.391 104.454 1.00 29.76 402 VAL C C 1
ATOM 11295 O O . VAL C 1 438 ? 79.118 5.384 104.060 1.00 31.74 402 VAL C O 1
ATOM 11299 N N . ALA C 1 439 ? 79.140 7.462 104.950 1.00 29.73 403 ALA C N 1
ATOM 11300 C CA . ALA C 1 439 ? 80.577 7.518 105.165 1.00 28.52 403 ALA C CA 1
ATOM 11301 C C . ALA C 1 439 ? 80.865 8.623 106.172 1.00 30.71 403 ALA C C 1
ATOM 11302 O O . ALA C 1 439 ? 80.281 9.705 106.093 1.00 32.13 403 ALA C O 1
ATOM 11304 N N . ARG C 1 440 ? 81.743 8.339 107.131 1.00 28.92 404 ARG C N 1
ATOM 11305 C CA . ARG C 1 440 ? 82.159 9.373 108.064 1.00 30.40 404 ARG C CA 1
ATOM 11306 C C . ARG C 1 440 ? 83.685 9.415 108.188 1.00 33.17 404 ARG C C 1
ATOM 11307 O O . ARG C 1 440 ? 84.393 9.327 107.181 1.00 32.77 404 ARG C O 1
ATOM 11315 N N . ASP C 1 441 ? 84.199 9.535 109.417 1.00 35.63 405 ASP C N 1
ATOM 11316 C CA . ASP C 1 441 ? 85.586 9.954 109.624 1.00 37.31 405 ASP C CA 1
ATOM 11317 C C . ASP C 1 441 ? 86.565 9.039 108.899 1.00 37.46 405 ASP C C 1
ATOM 11318 O O . ASP C 1 441 ? 87.345 9.493 108.057 1.00 41.55 405 ASP C O 1
ATOM 11323 N N . SER C 1 442 ? 86.555 7.746 109.229 1.00 33.22 406 SER C N 1
ATOM 11324 C CA . SER C 1 442 ? 87.561 6.843 108.680 1.00 29.04 406 SER C CA 1
ATOM 11325 C C . SER C 1 442 ? 87.373 6.659 107.181 1.00 29.10 406 SER C C 1
ATOM 11326 O O . SER C 1 442 ? 88.357 6.565 106.433 1.00 30.73 406 SER C O 1
ATOM 11329 N N . ALA C 1 443 ? 86.123 6.594 106.713 1.00 24.58 407 ALA C N 1
ATOM 11330 C CA . ALA C 1 443 ? 85.927 6.434 105.276 1.00 22.97 407 ALA C CA 1
ATOM 11331 C C . ALA C 1 443 ? 86.334 7.691 104.512 1.00 23.15 407 ALA C C 1
ATOM 11332 O O . ALA C 1 443 ? 86.889 7.597 103.413 1.00 23.06 407 ALA C O 1
ATOM 11334 N N . HIS C 1 444 ? 86.065 8.874 105.075 1.00 22.69 408 HIS C N 1
ATOM 11335 C CA . HIS C 1 444 ? 86.489 10.126 104.448 1.00 22.64 408 HIS C CA 1
ATOM 11336 C C . HIS C 1 444 ? 88.010 10.235 104.395 1.00 19.99 408 HIS C C 1
ATOM 11337 O O . HIS C 1 444 ? 88.573 10.731 103.413 1.00 21.12 408 HIS C O 1
ATOM 11344 N N . ALA C 1 445 ? 88.684 9.825 105.470 1.00 21.69 409 ALA C N 1
ATOM 11345 C CA . ALA C 1 445 ? 90.141 9.848 105.526 1.00 21.05 409 ALA C CA 1
ATOM 11346 C C . ALA C 1 445 ? 90.767 8.952 104.458 1.00 24.30 409 ALA C C 1
ATOM 11347 O O . ALA C 1 445 ? 91.759 9.332 103.825 1.00 26.29 409 ALA C O 1
ATOM 11349 N N . ARG C 1 446 ? 90.204 7.757 104.242 1.00 24.89 410 ARG C N 1
ATOM 11350 C CA . ARG C 1 446 ? 90.773 6.832 103.265 1.00 21.73 410 ARG C CA 1
ATOM 11351 C C . ARG C 1 446 ? 90.563 7.322 101.836 1.00 26.88 410 ARG C C 1
ATOM 11352 O O . ARG C 1 446 ? 91.463 7.198 100.997 1.00 29.41 410 ARG C O 1
ATOM 11360 N N . MET C 1 447 ? 89.404 7.918 101.542 1.00 25.80 411 MET C N 1
ATOM 11361 C CA . MET C 1 447 ? 89.181 8.433 100.194 1.00 23.30 411 MET C CA 1
ATOM 11362 C C . MET C 1 447 ? 90.118 9.589 99.912 1.00 24.44 411 MET C C 1
ATOM 11363 O O . MET C 1 447 ? 90.618 9.735 98.794 1.00 26.57 411 MET C O 1
ATOM 11368 N N . ARG C 1 448 ? 90.397 10.398 100.930 1.00 23.52 412 ARG C N 1
ATOM 11369 C CA . ARG C 1 448 ? 91.375 11.460 100.771 1.00 23.33 412 ARG C CA 1
ATOM 11370 C C . ARG C 1 448 ? 92.761 10.892 100.507 1.00 27.35 412 ARG C C 1
ATOM 11371 O O . ARG C 1 448 ? 93.513 11.434 99.690 1.00 30.42 412 ARG C O 1
ATOM 11379 N N . GLU C 1 449 ? 93.112 9.790 101.172 1.00 28.12 413 GLU C N 1
ATOM 11380 C CA . GLU C 1 449 ? 94.375 9.134 100.858 1.00 30.24 413 GLU C CA 1
ATOM 11381 C C . GLU C 1 449 ? 94.384 8.657 99.415 1.00 29.19 413 GLU C C 1
ATOM 11382 O O . GLU C 1 449 ? 95.386 8.816 98.710 1.00 28.59 413 GLU C O 1
ATOM 11388 N N . MET C 1 450 ? 93.260 8.101 98.949 1.00 28.53 414 MET C N 1
ATOM 11389 C CA . MET C 1 450 ? 93.174 7.627 97.573 1.00 28.49 414 MET C CA 1
ATOM 11390 C C . MET C 1 450 ? 93.333 8.775 96.590 1.00 30.73 414 MET C C 1
ATOM 11391 O O . MET C 1 450 ? 94.126 8.684 95.649 1.00 34.08 414 MET C O 1
ATOM 11396 N N . LEU C 1 451 ? 92.608 9.878 96.813 1.00 29.08 415 LEU C N 1
ATOM 11397 C CA . LEU C 1 451 ? 92.683 11.026 95.911 1.00 26.43 415 LEU C CA 1
ATOM 11398 C C . LEU C 1 451 ? 94.103 11.557 95.827 1.00 26.89 415 LEU C C 1
ATOM 11399 O O . LEU C 1 451 ? 94.562 11.977 94.759 1.00 26.90 415 LEU C O 1
ATOM 11404 N N . GLU C 1 452 ? 94.802 11.579 96.959 1.00 28.81 416 GLU C N 1
ATOM 11405 C CA . GLU C 1 452 ? 96.186 12.025 96.976 1.00 29.60 416 GLU C CA 1
ATOM 11406 C C . GLU C 1 452 ? 97.112 11.019 96.307 1.00 29.22 416 GLU C C 1
ATOM 11407 O O . GLU C 1 452 ? 98.260 11.364 96.002 1.00 32.69 416 GLU C O 1
ATOM 11413 N N . ALA C 1 453 ? 96.653 9.779 96.110 1.00 26.14 417 ALA C N 1
ATOM 11414 C CA . ALA C 1 453 ? 97.382 8.753 95.372 1.00 25.26 417 ALA C CA 1
ATOM 11415 C C . ALA C 1 453 ? 97.101 8.754 93.872 1.00 23.99 417 ALA C C 1
ATOM 11416 O O . ALA C 1 453 ? 97.680 7.933 93.153 1.00 25.85 417 ALA C O 1
ATOM 11418 N N . GLY C 1 454 ? 96.246 9.647 93.380 1.00 21.10 418 GLY C N 1
ATOM 11419 C CA . GLY C 1 454 ? 95.831 9.599 91.994 1.00 18.60 418 GLY C CA 1
ATOM 11420 C C . GLY C 1 454 ? 94.782 8.560 91.637 1.00 20.17 418 GLY C C 1
ATOM 11421 O O . GLY C 1 454 ? 94.687 8.182 90.470 1.00 21.57 418 GLY C O 1
ATOM 11422 N N . LYS C 1 455 ? 94.034 8.039 92.607 1.00 22.09 419 LYS C N 1
ATOM 11423 C CA . LYS C 1 455 ? 92.889 7.168 92.379 1.00 26.15 419 LYS C CA 1
ATOM 11424 C C . LYS C 1 455 ? 91.609 7.979 92.443 1.00 29.69 419 LYS C C 1
ATOM 11425 O O . LYS C 1 455 ? 91.477 8.850 93.302 1.00 26.50 419 LYS C O 1
ATOM 11431 N N . PRO C 1 456 ? 90.647 7.696 91.572 1.00 37.61 420 PRO C N 1
ATOM 11432 C CA . PRO C 1 456 ? 89.442 8.527 91.523 1.00 39.46 420 PRO C CA 1
ATOM 11433 C C . PRO C 1 456 ? 88.607 8.368 92.779 1.00 39.45 420 PRO C C 1
ATOM 11434 O O . PRO C 1 456 ? 88.605 7.315 93.426 1.00 39.53 420 PRO C O 1
ATOM 11438 N N . LEU C 1 457 ? 87.913 9.449 93.128 1.00 37.71 421 LEU C N 1
ATOM 11439 C CA . LEU C 1 457 ? 86.922 9.386 94.187 1.00 33.25 421 LEU C CA 1
ATOM 11440 C C . LEU C 1 457 ? 85.891 8.330 93.811 1.00 33.96 421 LEU C C 1
ATOM 11441 O O . LEU C 1 457 ? 85.475 8.269 92.642 1.00 35.46 421 LEU C O 1
ATOM 11446 N N . PRO C 1 458 ? 85.509 7.448 94.735 1.00 32.50 422 PRO C N 1
ATOM 11447 C CA . PRO C 1 458 ? 84.500 6.432 94.412 1.00 32.82 422 PRO C CA 1
ATOM 11448 C C . PRO C 1 458 ? 83.313 7.043 93.690 1.00 33.87 422 PRO C C 1
ATOM 11449 O O . PRO C 1 458 ? 82.842 8.130 94.027 1.00 35.09 422 PRO C O 1
ATOM 11453 N N . GLN C 1 459 ? 82.856 6.350 92.654 1.00 33.45 423 GLN C N 1
ATOM 11454 C CA . GLN C 1 459 ? 81.775 6.889 91.850 1.00 33.55 423 GLN C CA 1
ATOM 11455 C C . GLN C 1 459 ? 80.494 7.037 92.664 1.00 34.18 423 GLN C C 1
ATOM 11456 O O . GLN C 1 459 ? 79.717 7.962 92.419 1.00 36.24 423 GLN C O 1
ATOM 11462 N N . TYR C 1 460 ? 80.260 6.164 93.652 1.00 33.38 424 TYR C N 1
ATOM 11463 C CA . TYR C 1 460 ? 79.009 6.268 94.404 1.00 34.28 424 TYR C CA 1
ATOM 11464 C C . TYR C 1 460 ? 78.895 7.578 95.174 1.00 33.97 424 TYR C C 1
ATOM 11465 O O . TYR C 1 460 ? 77.780 8.023 95.454 1.00 32.44 424 TYR C O 1
ATOM 11474 N N . MET C 1 461 ? 80.017 8.226 95.493 1.00 36.59 425 MET C N 1
ATOM 11475 C CA . MET C 1 461 ? 79.976 9.539 96.132 1.00 34.19 425 MET C CA 1
ATOM 11476 C C . MET C 1 461 ? 79.434 10.616 95.189 1.00 32.02 425 MET C C 1
ATOM 11477 O O . MET C 1 461 ? 78.995 11.674 95.657 1.00 31.42 425 MET C O 1
ATOM 11482 N N . LYS C 1 462 ? 79.456 10.364 93.879 1.00 29.41 426 LYS C N 1
ATOM 11483 C CA . LYS C 1 462 ? 79.011 11.307 92.860 1.00 28.50 426 LYS C CA 1
ATOM 11484 C C . LYS C 1 462 ? 77.602 11.013 92.362 1.00 31.25 426 LYS C C 1
ATOM 11485 O O . LYS C 1 462 ? 77.111 11.712 91.466 1.00 32.37 426 LYS C O 1
ATOM 11491 N N . GLU C 1 463 ? 76.961 9.966 92.886 1.00 32.90 427 GLU C N 1
ATOM 11492 C CA . GLU C 1 463 ? 75.659 9.536 92.412 1.00 34.68 427 GLU C CA 1
ATOM 11493 C C . GLU C 1 463 ? 74.567 9.610 93.470 1.00 34.48 427 GLU C C 1
ATOM 11494 O O . GLU C 1 463 ? 73.394 9.472 93.122 1.00 37.05 427 GLU C O 1
ATOM 11500 N N . HIS C 1 464 ? 74.906 9.801 94.736 1.00 31.32 428 HIS C N 1
ATOM 11501 C CA . HIS C 1 464 ? 73.932 9.798 95.814 1.00 32.07 428 HIS C CA 1
ATOM 11502 C C . HIS C 1 464 ? 74.313 10.859 96.830 1.00 30.95 428 HIS C C 1
ATOM 11503 O O . HIS C 1 464 ? 75.463 11.312 96.864 1.00 29.24 428 HIS C O 1
ATOM 11510 N N . PRO C 1 465 ? 73.364 11.297 97.657 1.00 29.56 429 PRO C N 1
ATOM 11511 C CA . PRO C 1 465 ? 73.736 12.083 98.837 1.00 28.01 429 PRO C CA 1
ATOM 11512 C C . PRO C 1 465 ? 74.618 11.264 99.766 1.00 29.04 429 PRO C C 1
ATOM 11513 O O . PRO C 1 465 ? 74.582 10.030 99.760 1.00 29.98 429 PRO C O 1
ATOM 11517 N N . VAL C 1 466 ? 75.433 11.969 100.557 1.00 27.22 430 VAL C N 1
ATOM 11518 C CA . VAL C 1 466 ? 76.301 11.354 101.556 1.00 26.15 430 VAL C CA 1
ATOM 11519 C C . VAL C 1 466 ? 75.762 11.679 102.945 1.00 25.23 430 VAL C C 1
ATOM 11520 O O . VAL C 1 466 ? 75.568 12.852 103.289 1.00 22.40 430 VAL C O 1
ATOM 11524 N N . TYR C 1 467 ? 75.541 10.632 103.741 1.00 27.29 431 TYR C N 1
ATOM 11525 C CA . TYR C 1 467 ? 75.051 10.706 105.113 1.00 26.36 431 TYR C CA 1
ATOM 11526 C C . TYR C 1 467 ? 76.205 10.335 106.017 1.00 25.29 431 TYR C C 1
ATOM 11527 O O . TYR C 1 467 ? 76.706 9.214 105.941 1.00 26.76 431 TYR C O 1
ATOM 11536 N N . TYR C 1 468 ? 76.617 11.261 106.869 1.00 26.57 432 TYR C N 1
ATOM 11537 C CA . TYR C 1 468 ? 77.698 10.996 107.807 1.00 23.04 432 TYR C CA 1
ATOM 11538 C C . TYR C 1 468 ? 77.110 10.225 108.975 1.00 22.30 432 TYR C C 1
ATOM 11539 O O . TYR C 1 468 ? 76.412 10.802 109.804 1.00 24.82 432 TYR C O 1
ATOM 11548 N N . ALA C 1 469 ? 77.409 8.938 109.074 1.00 22.50 433 ALA C N 1
ATOM 11549 C CA . ALA C 1 469 ? 76.781 8.157 110.129 1.00 25.60 433 ALA C CA 1
ATOM 11550 C C . ALA C 1 469 ? 77.499 6.833 110.329 1.00 26.42 433 ALA C C 1
ATOM 11551 O O . ALA C 1 469 ? 78.295 6.399 109.495 1.00 25.74 433 ALA C O 1
ATOM 11553 N N . GLY C 1 470 ? 77.242 6.231 111.490 1.00 30.00 434 GLY C N 1
ATOM 11554 C CA . GLY C 1 470 ? 77.697 4.897 111.797 1.00 32.08 434 GLY C CA 1
ATOM 11555 C C . GLY C 1 470 ? 76.698 4.094 112.606 1.00 32.33 434 GLY C C 1
ATOM 11556 O O . GLY C 1 470 ? 76.382 4.427 113.750 1.00 32.54 434 GLY C O 1
ATOM 11557 N N . PRO C 1 471 ? 76.200 3.000 112.037 1.00 31.87 435 PRO C N 1
ATOM 11558 C CA . PRO C 1 471 ? 75.122 2.256 112.693 1.00 31.86 435 PRO C CA 1
ATOM 11559 C C . PRO C 1 471 ? 75.607 1.400 113.850 1.00 32.93 435 PRO C C 1
ATOM 11560 O O . PRO C 1 471 ? 76.752 0.941 113.884 1.00 33.94 435 PRO C O 1
ATOM 11564 N N . ALA C 1 472 ? 74.710 1.211 114.820 1.00 31.26 436 ALA C N 1
ATOM 11565 C CA . ALA C 1 472 ? 74.819 0.123 115.782 1.00 30.02 436 ALA C CA 1
ATOM 11566 C C . ALA C 1 472 ? 74.313 -1.179 115.157 1.00 30.59 436 ALA C C 1
ATOM 11567 O O . ALA C 1 472 ? 73.779 -1.208 114.046 1.00 32.10 436 ALA C O 1
ATOM 11569 N N . LYS C 1 473 ? 74.477 -2.268 115.896 1.00 32.02 437 LYS C N 1
ATOM 11570 C CA . LYS C 1 473 ? 74.211 -3.597 115.362 1.00 33.13 437 LYS C CA 1
ATOM 11571 C C . LYS C 1 473 ? 72.740 -3.773 114.979 1.00 33.00 437 LYS C C 1
ATOM 11572 O O . LYS C 1 473 ? 71.834 -3.182 115.576 1.00 33.14 437 LYS C O 1
ATOM 11578 N N . GLN C 1 474 ? 72.517 -4.583 113.953 1.00 33.27 438 GLN C N 1
ATOM 11579 C CA . GLN C 1 474 ? 71.180 -4.770 113.407 1.00 34.85 438 GLN C CA 1
ATOM 11580 C C . GLN C 1 474 ? 70.425 -5.819 114.215 1.00 34.87 438 GLN C C 1
ATOM 11581 O O . GLN C 1 474 ? 70.883 -6.967 114.299 1.00 32.61 438 GLN C O 1
ATOM 11587 N N . PRO C 1 475 ? 69.286 -5.477 114.826 1.00 37.06 439 PRO C N 1
ATOM 11588 C CA . PRO C 1 475 ? 68.522 -6.488 115.561 1.00 39.51 439 PRO C CA 1
ATOM 11589 C C . PRO C 1 475 ? 67.873 -7.485 114.611 1.00 39.53 439 PRO C C 1
ATOM 11590 O O . PRO C 1 475 ? 67.510 -7.161 113.476 1.00 36.72 439 PRO C O 1
ATOM 11594 N N . ASP C 1 476 ? 67.740 -8.715 115.096 1.00 43.23 440 ASP C N 1
ATOM 11595 C CA . ASP C 1 476 ? 67.020 -9.737 114.354 1.00 49.08 440 ASP C CA 1
ATOM 11596 C C . ASP C 1 476 ? 65.590 -9.273 114.104 1.00 49.85 440 ASP C C 1
ATOM 11597 O O . ASP C 1 476 ? 64.884 -8.846 115.026 1.00 47.29 440 ASP C O 1
ATOM 11602 N N . GLY C 1 477 ? 65.170 -9.346 112.846 1.00 51.88 441 GLY C N 1
ATOM 11603 C CA . GLY C 1 477 ? 63.822 -8.981 112.480 1.00 53.71 441 GLY C CA 1
ATOM 11604 C C . GLY C 1 477 ? 63.575 -7.498 112.356 1.00 53.03 441 GLY C C 1
ATOM 11605 O O . GLY C 1 477 ? 62.416 -7.090 112.224 1.00 54.75 441 GLY C O 1
ATOM 11606 N N . LEU C 1 478 ? 64.622 -6.674 112.409 1.00 50.06 442 LEU C N 1
ATOM 11607 C CA . LEU C 1 478 ? 64.474 -5.240 112.218 1.00 44.54 442 LEU C CA 1
ATOM 11608 C C . LEU C 1 478 ? 65.294 -4.783 111.015 1.00 41.51 442 LEU C C 1
ATOM 11609 O O . LEU C 1 478 ? 66.331 -5.374 110.704 1.00 42.78 442 LEU C O 1
ATOM 11614 N N . PRO C 1 479 ? 64.852 -3.738 110.312 1.00 37.40 443 PRO C N 1
ATOM 11615 C CA . PRO C 1 479 ? 65.573 -3.328 109.098 1.00 34.67 443 PRO C CA 1
ATOM 11616 C C . PRO C 1 479 ? 66.911 -2.691 109.386 1.00 34.11 443 PRO C C 1
ATOM 11617 O O . PRO C 1 479 ? 67.791 -2.693 108.516 1.00 31.13 443 PRO C O 1
ATOM 11621 N N . SER C 1 480 ? 67.091 -2.142 110.578 1.00 35.32 444 SER C N 1
ATOM 11622 C CA . SER C 1 480 ? 68.253 -1.318 110.852 1.00 34.06 444 SER C CA 1
ATOM 11623 C C . SER C 1 480 ? 68.497 -1.311 112.350 1.00 34.37 444 SER C C 1
ATOM 11624 O O . SER C 1 480 ? 67.556 -1.380 113.142 1.00 36.47 444 SER C O 1
ATOM 11627 N N . GLY C 1 481 ? 69.767 -1.268 112.724 1.00 31.16 445 GLY C N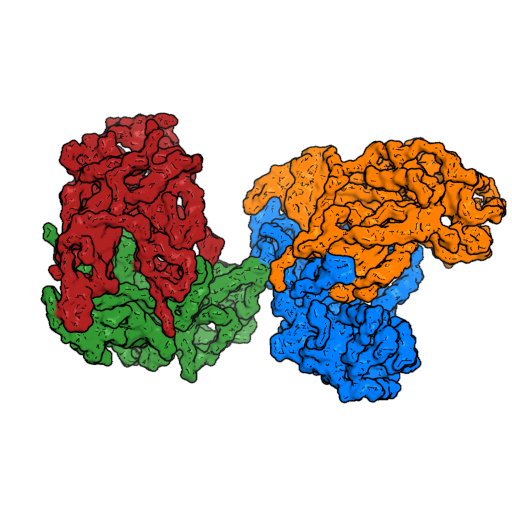 1
ATOM 11628 C CA . GLY C 1 481 ? 70.106 -0.840 114.054 1.00 29.96 445 GLY C CA 1
ATOM 11629 C C . GLY C 1 481 ? 70.022 0.668 114.126 1.00 31.30 445 GLY C C 1
ATOM 11630 O O . GLY C 1 481 ? 69.848 1.343 113.111 1.00 32.57 445 GLY C O 1
ATOM 11631 N N . SER C 1 482 ? 70.143 1.196 115.341 1.00 30.91 446 SER C N 1
ATOM 11632 C CA . SER C 1 482 ? 70.245 2.635 115.521 1.00 29.26 446 SER C CA 1
ATOM 11633 C C . SER C 1 482 ? 71.301 3.225 114.587 1.00 30.28 446 SER C C 1
ATOM 11634 O O . SER C 1 482 ? 72.427 2.729 114.490 1.00 28.84 446 SER C O 1
ATOM 11637 N N . PHE C 1 483 ? 70.923 4.299 113.905 1.00 35.16 447 PHE C N 1
ATOM 11638 C CA . PHE C 1 483 ? 71.641 4.755 112.722 1.00 37.83 447 PHE C CA 1
ATOM 11639 C C . PHE C 1 483 ? 71.454 6.262 112.580 1.00 35.19 447 PHE C C 1
ATOM 11640 O O . PHE C 1 483 ? 71.084 6.772 111.524 1.00 36.57 447 PHE C O 1
ATOM 11648 N N . GLY C 1 484 ? 71.697 6.995 113.651 1.00 31.35 448 GLY C N 1
ATOM 11649 C CA . GLY C 1 484 ? 71.582 8.425 113.598 1.00 32.83 448 GLY C CA 1
ATOM 11650 C C . GLY C 1 484 ? 72.818 9.065 113.020 1.00 32.42 448 GLY C C 1
ATOM 11651 O O . GLY C 1 484 ? 73.810 8.406 112.696 1.00 31.09 448 GLY C O 1
ATOM 11652 N N . PRO C 1 485 ? 72.755 10.389 112.862 1.00 32.59 449 PRO C N 1
ATOM 11653 C CA . PRO C 1 485 ? 73.831 11.137 112.196 1.00 30.06 449 PRO C CA 1
ATOM 11654 C C . PRO C 1 485 ? 74.987 11.549 113.096 1.00 29.54 449 PRO C C 1
ATOM 11655 O O . PRO C 1 485 ? 74.818 11.906 114.269 1.00 26.96 449 PRO C O 1
ATOM 11659 N N . THR C 1 486 ? 76.175 11.532 112.482 1.00 28.84 450 THR C N 1
ATOM 11660 C CA . THR C 1 486 ? 77.472 11.931 113.024 1.00 31.86 450 THR C CA 1
ATOM 11661 C C . THR C 1 486 ? 77.663 13.453 112.929 1.00 32.55 450 THR C C 1
ATOM 11662 O O . THR C 1 486 ? 77.046 14.132 112.103 1.00 34.37 450 THR C O 1
ATOM 11666 N N . THR C 1 487 ? 78.524 13.991 113.806 1.00 30.70 451 THR C N 1
ATOM 11667 C CA . THR C 1 487 ? 78.857 15.415 113.788 1.00 26.97 451 THR C CA 1
ATOM 11668 C C . THR C 1 487 ? 79.393 15.847 112.425 1.00 26.57 451 THR C C 1
ATOM 11669 O O . THR C 1 487 ? 80.406 15.326 111.948 1.00 25.94 451 THR C O 1
ATOM 11673 N N . ALA C 1 488 ? 78.697 16.805 111.805 1.00 25.29 452 ALA C N 1
ATOM 11674 C CA . ALA C 1 488 ? 79.028 17.247 110.459 1.00 21.99 452 ALA C CA 1
ATOM 11675 C C . ALA C 1 488 ? 80.324 18.036 110.438 1.00 26.04 452 ALA C C 1
ATOM 11676 O O . ALA C 1 488 ? 81.039 18.019 109.429 1.00 30.10 452 ALA C O 1
ATOM 11678 N N . GLY C 1 489 ? 80.627 18.738 111.538 1.00 25.63 453 GLY C N 1
ATOM 11679 C CA . GLY C 1 489 ? 81.799 19.595 111.591 1.00 24.52 453 GLY C CA 1
ATOM 11680 C C . GLY C 1 489 ? 83.118 18.858 111.469 1.00 25.87 453 GLY C C 1
ATOM 11681 O O . GLY C 1 489 ? 84.124 19.456 111.097 1.00 25.87 453 GLY C O 1
ATOM 11682 N N . ARG C 1 490 ? 83.157 17.580 111.849 1.00 26.61 454 ARG C N 1
ATOM 11683 C CA . ARG C 1 490 ? 84.373 16.784 111.684 1.00 27.38 454 ARG C CA 1
ATOM 11684 C C . ARG C 1 490 ? 84.699 16.462 110.231 1.00 29.02 454 ARG C C 1
ATOM 11685 O O . ARG C 1 490 ? 85.812 16.002 109.941 1.00 27.29 454 ARG C O 1
ATOM 11693 N N . MET C 1 491 ? 83.766 16.670 109.313 1.00 32.74 455 MET C N 1
ATOM 11694 C CA . MET C 1 491 ? 84.001 16.389 107.908 1.00 31.65 455 MET C CA 1
ATOM 11695 C C . MET C 1 491 ? 84.294 17.635 107.084 1.00 30.26 455 MET C C 1
ATOM 11696 O O . MET C 1 491 ? 84.534 17.516 105.882 1.00 31.09 455 MET C O 1
ATOM 11701 N N . ASP C 1 492 ? 84.289 18.815 107.699 1.00 30.69 456 ASP C N 1
ATOM 11702 C CA . ASP C 1 492 ? 84.537 20.059 106.970 1.00 31.16 456 ASP C CA 1
ATOM 11703 C C . ASP C 1 492 ? 85.818 20.098 106.143 1.00 34.01 456 ASP C C 1
ATOM 11704 O O . ASP C 1 492 ? 85.798 20.731 105.075 1.00 37.89 456 ASP C O 1
ATOM 11709 N N . PRO C 1 493 ? 86.952 19.518 106.561 1.00 32.63 457 PRO C N 1
ATOM 11710 C CA . PRO C 1 493 ? 88.141 19.543 105.693 1.00 30.05 457 PRO C CA 1
ATOM 11711 C C . PRO C 1 493 ? 88.014 18.755 104.397 1.00 30.04 457 PRO C C 1
ATOM 11712 O O . PRO C 1 493 ? 88.932 18.827 103.573 1.00 31.00 457 PRO C O 1
ATOM 11716 N N . PHE C 1 494 ? 86.934 18.016 104.167 1.00 30.44 458 PHE C N 1
ATOM 11717 C CA . PHE C 1 494 ? 86.825 17.223 102.948 1.00 27.79 458 PHE C CA 1
ATOM 11718 C C . PHE C 1 494 ? 85.862 17.785 101.908 1.00 28.95 458 PHE C C 1
ATOM 11719 O O . PHE C 1 494 ? 85.833 17.268 100.790 1.00 29.89 458 PHE C O 1
ATOM 11727 N N . VAL C 1 495 ? 85.099 18.834 102.229 1.00 30.56 459 VAL C N 1
ATOM 11728 C CA . VAL C 1 495 ? 84.001 19.273 101.364 1.00 26.74 459 VAL C CA 1
ATOM 11729 C C . VAL C 1 495 ? 84.539 19.861 100.064 1.00 27.02 459 VAL C C 1
ATOM 11730 O O . VAL C 1 495 ? 84.181 19.413 98.969 1.00 25.82 459 VAL C O 1
ATOM 11734 N N . ASP C 1 496 ? 85.376 20.896 100.158 1.00 28.18 460 ASP C N 1
ATOM 11735 C CA . ASP C 1 496 ? 85.933 21.489 98.941 1.00 27.28 460 ASP C CA 1
ATOM 11736 C C . ASP C 1 496 ? 86.737 20.468 98.152 1.00 25.28 460 ASP C C 1
ATOM 11737 O O . ASP C 1 496 ? 86.626 20.395 96.926 1.00 26.77 460 ASP C O 1
ATOM 11742 N N . LEU C 1 497 ? 87.557 19.679 98.842 1.00 24.83 461 LEU C N 1
ATOM 11743 C CA . LEU C 1 497 ? 88.327 18.618 98.204 1.00 23.39 461 LEU C CA 1
ATOM 11744 C C . LEU C 1 497 ? 87.426 17.656 97.443 1.00 24.43 461 LEU C C 1
ATOM 11745 O O . LEU C 1 497 ? 87.670 17.350 96.271 1.00 24.12 461 LEU C O 1
ATOM 11750 N N . PHE C 1 498 ? 86.399 17.131 98.112 1.00 22.24 462 PHE C N 1
ATOM 11751 C CA . PHE C 1 498 ? 85.560 16.122 97.485 1.00 22.90 462 PHE C CA 1
ATOM 11752 C C . PHE C 1 498 ? 84.663 16.729 96.405 1.00 25.57 462 PHE C C 1
ATOM 11753 O O . PHE C 1 498 ? 84.461 16.119 95.349 1.00 25.91 462 PHE C O 1
ATOM 11761 N N . GLN C 1 499 ? 84.115 17.930 96.648 1.00 25.97 463 GLN C N 1
ATOM 11762 C CA . GLN C 1 499 ? 83.237 18.556 95.662 1.00 26.32 463 GLN C CA 1
ATOM 11763 C C . GLN C 1 499 ? 84.008 18.996 94.429 1.00 27.65 463 GLN C C 1
ATOM 11764 O O . GLN C 1 499 ? 83.433 19.064 93.333 1.00 27.26 463 GLN C O 1
ATOM 11770 N N . SER C 1 500 ? 85.305 19.285 94.583 1.00 27.53 464 SER C N 1
ATOM 11771 C CA . SER C 1 500 ? 86.155 19.573 93.433 1.00 28.28 464 SER C CA 1
ATOM 11772 C C . SER C 1 500 ? 86.345 18.348 92.550 1.00 25.38 464 SER C C 1
ATOM 11773 O O . SER C 1 500 ? 86.790 18.490 91.411 1.00 27.23 464 SER C O 1
ATOM 11776 N N . HIS C 1 501 ? 86.037 17.158 93.063 1.00 25.24 465 HIS C N 1
ATOM 11777 C CA . HIS C 1 501 ? 86.040 15.911 92.313 1.00 24.59 465 HIS C CA 1
ATOM 11778 C C . HIS C 1 501 ? 84.649 15.501 91.854 1.00 27.81 465 HIS C C 1
ATOM 11779 O O . HIS C 1 501 ? 84.485 14.388 91.355 1.00 31.60 465 HIS C O 1
ATOM 11786 N N . GLY C 1 502 ? 83.643 16.353 92.044 1.00 28.63 466 GLY C N 1
ATOM 11787 C CA . GLY C 1 502 ? 82.274 16.062 91.654 1.00 27.89 466 GLY C CA 1
ATOM 11788 C C . GLY C 1 502 ? 81.484 15.235 92.640 1.00 27.46 466 GLY C C 1
ATOM 11789 O O . GLY C 1 502 ? 80.371 14.813 92.317 1.00 29.15 466 GLY C O 1
ATOM 11790 N N . GLY C 1 503 ? 82.022 15.005 93.837 1.00 27.27 467 GLY C N 1
ATOM 11791 C CA . GLY C 1 503 ? 81.375 14.226 94.865 1.00 22.45 467 GLY C CA 1
ATOM 11792 C C . GLY C 1 503 ? 81.036 15.090 96.071 1.00 30.68 467 GLY C C 1
ATOM 11793 O O . GLY C 1 503 ? 81.371 16.270 96.140 1.00 28.07 467 GLY C O 1
ATOM 11794 N N . SER C 1 504 ? 80.336 14.472 97.027 1.00 31.63 468 SER C N 1
ATOM 11795 C CA . SER C 1 504 ? 79.928 15.146 98.263 1.00 30.90 468 SER C CA 1
ATOM 11796 C C . SER C 1 504 ? 79.053 16.365 97.965 1.00 27.76 468 SER C C 1
ATOM 11797 O O . SER C 1 504 ? 79.109 17.380 98.662 1.00 23.64 468 SER C O 1
ATOM 11800 N N . MET C 1 505 ? 78.201 16.245 96.946 1.00 26.75 469 MET C N 1
ATOM 11801 C CA . MET C 1 505 ? 77.406 17.390 96.532 1.00 27.78 469 MET C CA 1
ATOM 11802 C C . MET C 1 505 ? 76.211 17.605 97.437 1.00 26.91 469 MET C C 1
ATOM 11803 O O . MET C 1 505 ? 75.828 18.751 97.684 1.00 29.05 469 MET C O 1
ATOM 11808 N N . VAL C 1 506 ? 75.642 16.527 97.970 1.00 29.84 470 VAL C N 1
ATOM 11809 C CA . VAL C 1 506 ? 74.526 16.579 98.913 1.00 32.02 470 VAL C CA 1
ATOM 11810 C C . VAL C 1 506 ? 74.973 15.838 100.169 1.00 34.04 470 VAL C C 1
ATOM 11811 O O . VAL C 1 506 ? 75.385 14.673 100.095 1.00 34.80 470 VAL C O 1
ATOM 11815 N N . MET C 1 507 ? 74.932 16.527 101.310 1.00 33.53 471 MET C N 1
ATOM 11816 C CA . MET C 1 507 ? 75.442 16.006 102.571 1.00 31.14 471 MET C CA 1
ATOM 11817 C C . MET C 1 507 ? 74.373 16.110 103.653 1.00 30.40 471 MET C C 1
ATOM 11818 O O . MET C 1 507 ? 73.676 17.126 103.748 1.00 29.04 471 MET C O 1
ATOM 11823 N N . LEU C 1 508 ? 74.264 15.062 104.481 1.00 28.97 472 LEU C N 1
ATOM 11824 C CA . LEU C 1 508 ? 73.262 14.974 105.545 1.00 27.94 472 LEU C CA 1
ATOM 11825 C C . LEU C 1 508 ? 73.921 14.530 106.853 1.00 25.82 472 LEU C C 1
ATOM 11826 O O . LEU C 1 508 ? 74.450 13.420 106.949 1.00 25.73 472 LEU C O 1
ATOM 11831 N N . ALA C 1 509 ? 73.867 15.384 107.868 1.00 25.22 473 ALA C N 1
ATOM 11832 C CA . ALA C 1 509 ? 74.467 15.082 109.160 1.00 22.07 473 ALA C CA 1
ATOM 11833 C C . ALA C 1 509 ? 73.783 15.950 110.213 1.00 24.58 473 ALA C C 1
ATOM 11834 O O . ALA C 1 509 ? 72.655 16.415 110.012 1.00 25.08 473 ALA C O 1
ATOM 11836 N N . LYS C 1 510 ? 74.456 16.190 111.327 1.00 22.11 474 LYS C N 1
ATOM 11837 C CA . LYS C 1 510 ? 73.868 17.019 112.360 1.00 24.00 474 LYS C CA 1
ATOM 11838 C C . LYS C 1 510 ? 74.879 18.048 112.826 1.00 27.49 474 LYS C C 1
ATOM 11839 O O . LYS C 1 510 ? 76.087 17.835 112.753 1.00 29.82 474 LYS C O 1
ATOM 11845 N N . GLY C 1 511 ? 74.374 19.176 113.289 1.00 32.07 475 GLY C N 1
ATOM 11846 C CA . GLY C 1 511 ? 75.238 20.221 113.787 1.00 36.86 475 GLY C CA 1
ATOM 11847 C C . GLY C 1 511 ? 75.555 21.241 112.708 1.00 40.58 475 GLY C C 1
ATOM 11848 O O . GLY C 1 511 ? 75.460 20.977 111.509 1.00 45.54 475 GLY C O 1
ATOM 11849 N N . ASN C 1 512 ? 75.944 22.425 113.153 1.00 39.64 476 ASN C N 1
ATOM 11850 C CA . ASN C 1 512 ? 76.362 23.478 112.247 1.00 38.17 476 ASN C CA 1
ATOM 11851 C C . ASN C 1 512 ? 77.767 23.190 111.713 1.00 36.82 476 ASN C C 1
ATOM 11852 O O . ASN C 1 512 ? 78.522 22.398 112.281 1.00 37.27 476 ASN C O 1
ATOM 11857 N N . ARG C 1 513 ? 78.105 23.823 110.589 1.00 37.53 477 ARG C N 1
ATOM 11858 C CA . ARG C 1 513 ? 79.404 23.663 109.941 1.00 32.94 477 ARG C CA 1
ATOM 11859 C C . ARG C 1 513 ? 80.108 25.012 109.834 1.00 32.79 477 ARG C C 1
ATOM 11860 O O . ARG C 1 513 ? 79.543 26.066 110.129 1.00 32.41 477 ARG C O 1
ATOM 11868 N N . SER C 1 514 ? 81.371 24.962 109.432 1.00 32.05 478 SER C N 1
ATOM 11869 C CA . SER C 1 514 ? 82.213 26.143 109.356 1.00 35.04 478 SER C CA 1
ATOM 11870 C C . SER C 1 514 ? 81.898 26.983 108.117 1.00 34.78 478 SER C C 1
ATOM 11871 O O . SER C 1 514 ? 81.194 26.563 107.200 1.00 35.52 478 SER C O 1
ATOM 11874 N N . LYS C 1 515 ? 82.425 28.205 108.109 1.00 39.11 479 LYS C N 1
ATOM 11875 C CA . LYS C 1 515 ? 82.193 29.097 106.981 1.00 39.37 479 LYS C CA 1
ATOM 11876 C C . LYS C 1 515 ? 82.840 28.596 105.696 1.00 36.29 479 LYS C C 1
ATOM 11877 O O . LYS C 1 515 ? 82.473 29.060 104.615 1.00 36.33 479 LYS C O 1
ATOM 11879 N N . GLN C 1 516 ? 83.793 27.669 105.781 1.00 34.48 480 GLN C N 1
ATOM 11880 C CA . GLN C 1 516 ? 84.446 27.175 104.576 1.00 33.21 480 GLN C CA 1
ATOM 11881 C C . GLN C 1 516 ? 83.608 26.139 103.838 1.00 30.27 480 GLN C C 1
ATOM 11882 O O . GLN C 1 516 ? 83.766 25.984 102.622 1.00 29.58 480 GLN C O 1
ATOM 11888 N N . VAL C 1 517 ? 82.710 25.437 104.529 1.00 29.75 481 VAL C N 1
ATOM 11889 C CA . VAL C 1 517 ? 81.772 24.582 103.814 1.00 28.77 481 VAL C CA 1
ATOM 11890 C C . VAL C 1 517 ? 80.725 25.431 103.098 1.00 29.42 481 VAL C C 1
ATOM 11891 O O . VAL C 1 517 ? 80.355 25.143 101.951 1.00 31.44 481 VAL C O 1
ATOM 11895 N N . THR C 1 518 ? 80.284 26.525 103.729 1.00 29.41 482 THR C N 1
ATOM 11896 C CA . THR C 1 518 ? 79.308 27.415 103.096 1.00 30.23 482 THR C CA 1
ATOM 11897 C C . THR C 1 518 ? 79.841 27.983 101.788 1.00 32.27 482 THR C C 1
ATOM 11898 O O . THR C 1 518 ? 79.123 28.021 100.784 1.00 37.95 482 THR C O 1
ATOM 11902 N N . LYS C 1 519 ? 81.100 28.422 101.771 1.00 29.57 483 LYS C N 1
ATOM 11903 C CA . LYS C 1 519 ? 81.655 28.957 100.535 1.00 32.70 483 LYS C CA 1
ATOM 11904 C C . LYS C 1 519 ? 81.841 27.849 99.498 1.00 33.60 483 LYS C C 1
ATOM 11905 O O . LYS C 1 519 ? 81.574 28.055 98.309 1.00 34.94 483 LYS C O 1
ATOM 11911 N N . ALA C 1 520 ? 82.247 26.654 99.932 1.00 31.31 484 ALA C N 1
ATOM 11912 C CA . ALA C 1 520 ? 82.433 25.564 98.982 1.00 28.50 484 ALA C CA 1
ATOM 11913 C C . ALA C 1 520 ? 81.119 25.183 98.316 1.00 29.59 484 ALA C C 1
ATOM 11914 O O . ALA C 1 520 ? 81.082 24.936 97.107 1.00 33.54 484 ALA C O 1
ATOM 11916 N N . CYS C 1 521 ? 80.028 25.119 99.085 1.00 29.76 485 CYS C N 1
ATOM 11917 C CA . CYS C 1 521 ? 78.725 24.829 98.487 1.00 29.14 485 CYS C CA 1
ATOM 11918 C C . CYS C 1 521 ? 78.286 25.942 97.539 1.00 31.44 485 CYS C C 1
ATOM 11919 O O . CYS C 1 521 ? 77.667 25.675 96.501 1.00 31.43 485 CYS C O 1
ATOM 11922 N N . HIS C 1 522 ? 78.597 27.196 97.885 1.00 33.08 486 HIS C N 1
ATOM 11923 C CA . HIS C 1 522 ? 78.360 28.316 96.977 1.00 34.96 486 HIS C CA 1
ATOM 11924 C C . HIS C 1 522 ? 79.255 28.206 95.749 1.00 37.94 486 HIS C C 1
ATOM 11925 O O . HIS C 1 522 ? 78.845 28.545 94.632 1.00 41.36 486 HIS C O 1
ATOM 11932 N N . LYS C 1 523 ? 80.479 27.704 95.955 1.00 38.01 487 LYS C N 1
ATOM 11933 C CA . LYS C 1 523 ? 81.486 27.561 94.908 1.00 34.17 487 LYS C CA 1
ATOM 11934 C C . LYS C 1 523 ? 81.144 26.435 93.936 1.00 32.55 487 LYS C C 1
ATOM 11935 O O . LYS C 1 523 ? 81.395 26.557 92.732 1.00 33.52 487 LYS C O 1
ATOM 11941 N N . TYR C 1 524 ? 80.623 25.313 94.444 1.00 31.82 488 TYR C N 1
ATOM 11942 C CA . TYR C 1 524 ? 80.348 24.131 93.636 1.00 32.58 488 TYR C CA 1
ATOM 11943 C C . TYR C 1 524 ? 78.862 23.800 93.474 1.00 35.98 488 TYR C C 1
ATOM 11944 O O . TYR C 1 524 ? 78.533 22.897 92.700 1.00 37.18 488 TYR C O 1
ATOM 11953 N N . GLY C 1 525 ? 77.957 24.494 94.162 1.00 37.13 489 GLY C N 1
ATOM 11954 C CA . GLY C 1 525 ? 76.539 24.245 93.969 1.00 35.75 489 GLY C CA 1
ATOM 11955 C C . GLY C 1 525 ? 75.988 23.081 94.760 1.00 33.17 489 GLY C C 1
ATOM 11956 O O . GLY C 1 525 ? 75.047 22.413 94.309 1.00 32.91 489 GLY C O 1
ATOM 11957 N N . GLY C 1 526 ? 76.547 22.816 95.938 1.00 31.37 490 GLY C N 1
ATOM 11958 C CA . GLY C 1 526 ? 76.102 21.727 96.775 1.00 32.69 490 GLY C CA 1
ATOM 11959 C C . GLY C 1 526 ? 75.256 22.171 97.963 1.00 33.95 490 GLY C C 1
ATOM 11960 O O . GLY C 1 526 ? 74.937 23.346 98.151 1.00 34.35 490 GLY C O 1
ATOM 11961 N N . PHE C 1 527 ? 74.906 21.180 98.786 1.00 31.77 491 PHE C N 1
ATOM 11962 C CA . PHE C 1 527 ? 73.944 21.350 99.865 1.00 31.85 491 PHE C CA 1
ATOM 11963 C C . PHE C 1 527 ? 74.395 20.554 101.082 1.00 29.23 491 PHE C C 1
ATOM 11964 O O . PHE C 1 527 ? 74.935 19.452 100.946 1.00 30.42 491 PHE C O 1
ATOM 11972 N N . TYR C 1 528 ? 74.232 21.153 102.260 1.00 26.24 492 TYR C N 1
ATOM 11973 C CA . TYR C 1 528 ? 74.311 20.459 103.539 1.00 24.76 492 TYR C CA 1
ATOM 11974 C C . TYR C 1 528 ? 72.919 20.504 104.151 1.00 28.20 492 TYR C C 1
ATOM 11975 O O . TYR C 1 528 ? 72.389 21.593 104.405 1.00 29.62 492 TYR C O 1
ATOM 11984 N N . LEU C 1 529 ? 72.310 19.330 104.321 1.00 28.15 493 LEU C N 1
ATOM 11985 C CA . LEU C 1 529 ? 71.030 19.183 105.001 1.00 27.39 493 LEU C CA 1
ATOM 11986 C C . LEU C 1 529 ? 71.321 18.744 106.423 1.00 28.01 493 LEU C C 1
ATOM 11987 O O . LEU C 1 529 ? 72.101 17.814 106.634 1.00 27.70 493 LEU C O 1
ATOM 11992 N N . GLY C 1 530 ? 70.743 19.446 107.393 1.00 27.77 494 GLY C N 1
ATOM 11993 C CA . GLY C 1 530 ? 70.970 19.126 108.791 1.00 28.89 494 GLY C CA 1
ATOM 11994 C C . GLY C 1 530 ? 69.878 18.210 109.320 1.00 29.34 494 GLY C C 1
ATOM 11995 O O . GLY C 1 530 ? 68.692 18.443 109.108 1.00 29.41 494 GLY C O 1
ATOM 11996 N N . SER C 1 531 ? 70.296 17.199 110.063 1.00 28.94 495 SER C N 1
ATOM 11997 C CA . SER C 1 531 ? 69.380 16.218 110.607 1.00 31.35 495 SER C CA 1
ATOM 11998 C C . SER C 1 531 ? 69.255 16.388 112.113 1.00 31.96 495 SER C C 1
ATOM 11999 O O . SER C 1 531 ? 70.093 17.008 112.765 1.00 31.68 495 SER C O 1
ATOM 12002 N N . ILE C 1 532 ? 68.170 15.855 112.664 1.00 33.76 496 ILE C N 1
ATOM 12003 C CA . ILE C 1 532 ? 68.051 15.811 114.115 1.00 30.90 496 ILE C CA 1
ATOM 12004 C C . ILE C 1 532 ? 69.084 14.824 114.641 1.00 30.08 496 ILE C C 1
ATOM 12005 O O . ILE C 1 532 ? 69.166 13.681 114.175 1.00 30.15 496 ILE C O 1
ATOM 12010 N N . GLY C 1 533 ? 69.928 15.287 115.555 1.00 27.12 497 GLY C N 1
ATOM 12011 C CA . GLY C 1 533 ? 70.800 14.405 116.287 1.00 27.94 497 GLY C CA 1
ATOM 12012 C C . GLY C 1 533 ? 70.119 13.983 117.580 1.00 33.46 497 GLY C C 1
ATOM 12013 O O . GLY C 1 533 ? 69.386 14.758 118.195 1.00 38.38 497 GLY C O 1
ATOM 12014 N N . GLY C 1 534 ? 70.314 12.725 117.955 1.00 32.36 498 GLY C N 1
ATOM 12015 C CA . GLY C 1 534 ? 69.733 12.235 119.182 1.00 36.68 498 GLY C CA 1
ATOM 12016 C C . GLY C 1 534 ? 68.803 11.053 119.018 1.00 39.99 498 GLY C C 1
ATOM 12017 O O . GLY C 1 534 ? 69.037 9.987 119.599 1.00 43.29 498 GLY C O 1
ATOM 12018 N N . PRO C 1 535 ? 67.729 11.196 118.203 1.00 40.96 499 PRO C N 1
ATOM 12019 C CA . PRO C 1 535 ? 66.737 10.109 118.116 1.00 38.22 499 PRO C CA 1
ATOM 12020 C C . PRO C 1 535 ? 67.067 9.051 117.064 1.00 33.98 499 PRO C C 1
ATOM 12021 O O . PRO C 1 535 ? 66.341 8.838 116.085 1.00 30.42 499 PRO C O 1
ATOM 12025 N N . ALA C 1 536 ? 68.160 8.318 117.312 1.00 34.68 500 ALA C N 1
ATOM 12026 C CA . ALA C 1 536 ? 68.634 7.293 116.386 1.00 33.01 500 ALA C CA 1
ATOM 12027 C C . ALA C 1 536 ? 67.719 6.078 116.361 1.00 36.31 500 ALA C C 1
ATOM 12028 O O . ALA C 1 536 ? 67.621 5.404 115.330 1.00 36.91 500 ALA C O 1
ATOM 12030 N N . ALA C 1 537 ? 67.045 5.775 117.477 1.00 37.22 501 ALA C N 1
ATOM 12031 C CA . ALA C 1 537 ? 66.120 4.648 117.475 1.00 34.85 501 ALA C CA 1
ATOM 12032 C C . ALA C 1 537 ? 64.895 4.951 116.621 1.00 34.31 501 ALA C C 1
ATOM 12033 O O . ALA C 1 537 ? 64.373 4.049 115.956 1.00 35.05 501 ALA C O 1
ATOM 12035 N N . VAL C 1 538 ? 64.449 6.215 116.604 1.00 33.99 502 VAL C N 1
ATOM 12036 C CA . VAL C 1 538 ? 63.312 6.628 115.778 1.00 35.04 502 VAL C CA 1
ATOM 12037 C C . VAL C 1 538 ? 63.635 6.511 114.292 1.00 34.47 502 VAL C C 1
ATOM 12038 O O . VAL C 1 538 ? 62.801 6.069 113.493 1.00 35.42 502 VAL C O 1
ATOM 12042 N N . LEU C 1 539 ? 64.835 6.921 113.891 1.00 33.64 503 LEU C N 1
ATOM 12043 C CA . LEU C 1 539 ? 65.208 6.814 112.488 1.00 34.68 503 LEU C CA 1
ATOM 12044 C C . LEU C 1 539 ? 65.319 5.353 112.056 1.00 36.63 503 LEU C C 1
ATOM 12045 O O . LEU C 1 539 ? 64.824 4.973 110.990 1.00 37.20 503 LEU C O 1
ATOM 12050 N N . ALA C 1 540 ? 65.978 4.516 112.867 1.00 37.39 504 ALA C N 1
ATOM 12051 C CA . ALA C 1 540 ? 66.111 3.102 112.522 1.00 38.61 504 ALA C CA 1
ATOM 12052 C C . ALA C 1 540 ? 64.759 2.409 112.462 1.00 40.92 504 ALA C C 1
ATOM 12053 O O . ALA C 1 540 ? 64.588 1.446 111.704 1.00 41.78 504 ALA C O 1
ATOM 12055 N N . GLN C 1 541 ? 63.802 2.854 113.277 1.00 40.48 505 GLN C N 1
ATOM 12056 C CA . GLN C 1 541 ? 62.506 2.193 113.302 1.00 41.45 505 GLN C CA 1
ATOM 12057 C C . GLN C 1 541 ? 61.605 2.673 112.170 1.00 41.36 505 GLN C C 1
ATOM 12058 O O . GLN C 1 541 ? 60.888 1.868 111.563 1.00 38.75 505 GLN C O 1
ATOM 12064 N N . ASN C 1 542 ? 61.644 3.973 111.863 1.00 41.96 506 ASN C N 1
ATOM 12065 C CA . ASN C 1 542 ? 60.648 4.594 110.999 1.00 43.22 506 ASN C CA 1
ATOM 12066 C C . ASN C 1 542 ? 61.163 5.060 109.640 1.00 41.33 506 ASN C C 1
ATOM 12067 O O . ASN C 1 542 ? 60.388 5.078 108.687 1.00 42.86 506 ASN C O 1
ATOM 12072 N N . ALA C 1 543 ? 62.435 5.432 109.505 1.00 39.94 507 ALA C N 1
ATOM 12073 C CA . ALA C 1 543 ? 62.906 6.070 108.278 1.00 39.92 507 ALA C CA 1
ATOM 12074 C C . ALA C 1 543 ? 63.831 5.199 107.440 1.00 41.78 507 ALA C C 1
ATOM 12075 O O . ALA C 1 543 ? 63.824 5.317 106.210 1.00 41.20 507 ALA C O 1
ATOM 12077 N N . ILE C 1 544 ? 64.639 4.352 108.071 1.00 41.81 508 ILE C N 1
ATOM 12078 C CA . ILE C 1 544 ? 65.637 3.552 107.371 1.00 41.88 508 ILE C CA 1
ATOM 12079 C C . ILE C 1 544 ? 65.015 2.204 107.013 1.00 44.86 508 ILE C C 1
ATOM 12080 O O . ILE C 1 544 ? 64.632 1.434 107.902 1.00 45.06 508 ILE C O 1
ATOM 12085 N N . LYS C 1 545 ? 64.921 1.915 105.706 1.00 44.00 509 LYS C N 1
ATOM 12086 C CA . LYS C 1 545 ? 64.167 0.766 105.210 1.00 43.90 509 LYS C CA 1
ATOM 12087 C C . LYS C 1 545 ? 65.036 -0.419 104.794 1.00 42.24 509 LYS C C 1
ATOM 12088 O O . LYS C 1 545 ? 64.542 -1.551 104.778 1.00 43.44 509 LYS C O 1
ATOM 12091 N N . LYS C 1 546 ? 66.297 -0.198 104.442 1.00 40.45 510 LYS C N 1
ATOM 12092 C CA . LYS C 1 546 ? 67.206 -1.291 104.137 1.00 38.61 510 LYS C CA 1
ATOM 12093 C C . LYS C 1 546 ? 68.622 -0.780 104.320 1.00 37.00 510 LYS C C 1
ATOM 12094 O O . LYS C 1 546 ? 68.898 0.381 104.014 1.00 33.90 510 LYS C O 1
ATOM 12100 N N . VAL C 1 547 ? 69.506 -1.638 104.836 1.00 37.98 511 VAL C N 1
ATOM 12101 C CA . VAL C 1 547 ? 70.898 -1.280 105.102 1.00 36.28 511 VAL C CA 1
ATOM 12102 C C . VAL C 1 547 ? 71.795 -2.371 104.543 1.00 36.42 511 VAL C C 1
ATOM 12103 O O . VAL C 1 547 ? 71.581 -3.558 104.814 1.00 36.02 511 VAL C O 1
ATOM 12107 N N . GLU C 1 548 ? 72.804 -1.963 103.778 1.00 35.80 512 GLU C N 1
ATOM 12108 C CA . GLU C 1 548 ? 73.801 -2.850 103.211 1.00 36.24 512 GLU C CA 1
ATOM 12109 C C . GLU C 1 548 ? 75.172 -2.278 103.515 1.00 33.07 512 GLU C C 1
ATOM 12110 O O . GLU C 1 548 ? 75.360 -1.062 103.535 1.00 33.03 512 GLU C O 1
ATOM 12116 N N . CYS C 1 549 ? 76.130 -3.166 103.722 1.00 32.46 513 CYS C N 1
ATOM 12117 C CA . CYS C 1 549 ? 77.527 -2.779 103.786 1.00 34.47 513 CYS C CA 1
ATOM 12118 C C . CYS C 1 549 ? 78.065 -2.771 102.358 1.00 33.11 513 CYS C C 1
ATOM 12119 O O . CYS C 1 549 ? 77.959 -3.778 101.653 1.00 33.17 513 CYS C O 1
ATOM 12122 N N . LEU C 1 550 ? 78.573 -1.618 101.914 1.00 31.77 514 LEU C N 1
ATOM 12123 C CA . LEU C 1 550 ? 78.972 -1.408 100.522 1.00 31.06 514 LEU C CA 1
ATOM 12124 C C . LEU C 1 550 ? 80.475 -1.453 100.302 1.00 31.99 514 LEU C C 1
ATOM 12125 O O . LEU C 1 550 ? 80.930 -2.000 99.294 1.00 35.15 514 LEU C O 1
ATOM 12130 N N . ASP C 1 551 ? 81.270 -0.923 101.224 1.00 31.44 515 ASP C N 1
ATOM 12131 C CA . ASP C 1 551 ? 82.664 -0.668 100.890 1.00 34.50 515 ASP C CA 1
ATOM 12132 C C . ASP C 1 551 ? 83.444 -0.464 102.171 1.00 35.50 515 ASP C C 1
ATOM 12133 O O . ASP C 1 551 ? 82.867 -0.206 103.232 1.00 39.08 515 ASP C O 1
ATOM 12138 N N . MET C 1 552 ? 84.769 -0.595 102.054 1.00 32.65 516 MET C N 1
ATOM 12139 C CA . MET C 1 552 ? 85.680 -0.367 103.173 1.00 30.83 516 MET C CA 1
ATOM 12140 C C . MET C 1 552 ? 85.243 -1.192 104.373 1.00 30.51 516 MET C C 1
ATOM 12141 O O . MET C 1 552 ? 85.226 -0.719 105.512 1.00 30.25 516 MET C O 1
ATOM 12146 N N . LYS C 1 553 ? 84.871 -2.442 104.104 1.00 31.72 517 LYS C N 1
ATOM 12147 C CA . LYS C 1 553 ? 84.275 -3.280 105.133 1.00 34.83 517 LYS C CA 1
ATOM 12148 C C . LYS C 1 553 ? 85.246 -3.605 106.261 1.00 38.22 517 LYS C C 1
ATOM 12149 O O . LYS C 1 553 ? 84.802 -3.965 107.356 1.00 38.16 517 LYS C O 1
ATOM 12155 N N . ASP C 1 554 ? 86.556 -3.477 106.022 1.00 43.83 518 ASP C N 1
ATOM 12156 C CA . ASP C 1 554 ? 87.534 -3.726 107.077 1.00 50.19 518 ASP C CA 1
ATOM 12157 C C . ASP C 1 554 ? 87.266 -2.848 108.292 1.00 50.83 518 ASP C C 1
ATOM 12158 O O . ASP C 1 554 ? 87.337 -3.313 109.435 1.00 53.12 518 ASP C O 1
ATOM 12163 N N . LEU C 1 555 ? 86.934 -1.580 108.065 1.00 46.88 519 LEU C N 1
ATOM 12164 C CA . LEU C 1 555 ? 86.572 -0.706 109.162 1.00 41.16 519 LEU C CA 1
ATOM 12165 C C . LEU C 1 555 ? 85.342 -1.271 109.870 1.00 43.19 519 LEU C C 1
ATOM 12166 O O . LEU C 1 555 ? 84.741 -2.261 109.443 1.00 45.59 519 LEU C O 1
ATOM 12171 N N . GLY C 1 556 ? 84.964 -0.642 110.968 1.00 42.12 520 GLY C N 1
ATOM 12172 C CA . GLY C 1 556 ? 83.830 -1.171 111.691 1.00 41.91 520 GLY C CA 1
ATOM 12173 C C . GLY C 1 556 ? 82.514 -0.613 111.206 1.00 40.21 520 GLY C C 1
ATOM 12174 O O . GLY C 1 556 ? 82.114 -0.819 110.053 1.00 38.19 520 GLY C O 1
ATOM 12175 N N . MET C 1 557 ? 81.824 0.085 112.110 1.00 39.19 521 MET C N 1
ATOM 12176 C CA . MET C 1 557 ? 80.658 0.874 111.745 1.00 34.37 521 MET C CA 1
ATOM 12177 C C . MET C 1 557 ? 81.014 1.990 110.771 1.00 31.21 521 MET C C 1
ATOM 12178 O O . MET C 1 557 ? 80.116 2.581 110.161 1.00 29.96 521 MET C O 1
ATOM 12183 N N . GLU C 1 558 ? 82.304 2.314 110.640 1.00 28.58 522 GLU C N 1
ATOM 12184 C CA . GLU C 1 558 ? 82.775 3.361 109.748 1.00 26.94 522 GLU C CA 1
ATOM 12185 C C . GLU C 1 558 ? 82.923 2.886 108.303 1.00 27.63 522 GLU C C 1
ATOM 12186 O O . GLU C 1 558 ? 83.457 3.631 107.476 1.00 28.08 522 GLU C O 1
ATOM 12192 N N . ALA C 1 559 ? 82.486 1.666 107.988 1.00 26.96 523 ALA C N 1
ATOM 12193 C CA . ALA C 1 559 ? 82.475 1.203 106.610 1.00 25.77 523 ALA C CA 1
ATOM 12194 C C . ALA C 1 559 ? 81.589 2.113 105.780 1.00 28.50 523 ALA C C 1
ATOM 12195 O O . ALA C 1 559 ? 80.784 2.881 106.308 1.00 29.20 523 ALA C O 1
ATOM 12197 N N . VAL C 1 560 ? 81.747 2.044 104.468 1.00 22.92 524 VAL C N 1
ATOM 12198 C CA . VAL C 1 560 ? 80.794 2.727 103.608 1.00 26.69 524 VAL C CA 1
ATOM 12199 C C . VAL C 1 560 ? 79.554 1.845 103.489 1.00 26.35 524 VAL C C 1
ATOM 12200 O O . VAL C 1 560 ? 79.659 0.638 103.236 1.00 29.57 524 VAL C O 1
ATOM 12204 N N . TRP C 1 561 ? 78.387 2.415 103.763 1.00 25.53 525 TRP C N 1
ATOM 12205 C CA . TRP C 1 561 ? 77.136 1.676 103.701 1.00 30.06 525 TRP C CA 1
ATOM 12206 C C . TRP C 1 561 ? 76.253 2.263 102.607 1.00 34.10 525 TRP C C 1
ATOM 12207 O O . TRP C 1 561 ? 76.428 3.409 102.181 1.00 35.58 525 TRP C O 1
ATOM 12218 N N . ARG C 1 562 ? 75.295 1.460 102.155 1.00 36.35 526 ARG C N 1
ATOM 12219 C CA . ARG C 1 562 ? 74.254 1.920 101.240 1.00 37.32 526 ARG C CA 1
ATOM 12220 C C . ARG C 1 562 ? 72.911 1.591 101.879 1.00 37.40 526 ARG C C 1
ATOM 12221 O O . ARG C 1 562 ? 72.665 0.439 102.250 1.00 39.52 526 ARG C O 1
ATOM 12229 N N . ILE C 1 563 ? 72.077 2.607 102.080 1.00 32.29 527 ILE C N 1
ATOM 12230 C CA . ILE C 1 563 ? 70.814 2.424 102.773 1.00 30.82 527 ILE C CA 1
ATOM 12231 C C . ILE C 1 563 ? 69.677 2.956 101.908 1.00 33.10 527 ILE C C 1
ATOM 12232 O O . ILE C 1 563 ? 69.860 3.885 101.116 1.00 35.70 527 ILE C O 1
ATOM 12237 N N . GLU C 1 564 ? 68.489 2.378 102.075 1.00 34.02 528 GLU C N 1
ATOM 12238 C CA . GLU C 1 564 ? 67.288 2.857 101.401 1.00 38.76 528 GLU C CA 1
ATOM 12239 C C . GLU C 1 564 ? 66.389 3.486 102.452 1.00 40.96 528 GLU C C 1
ATOM 12240 O O . GLU C 1 564 ? 66.082 2.848 103.464 1.00 43.12 528 GLU C O 1
ATOM 12246 N N . VAL C 1 565 ? 66.022 4.752 102.242 1.00 40.20 529 VAL C N 1
ATOM 12247 C CA . VAL C 1 565 ? 65.249 5.513 103.214 1.00 40.44 529 VAL C CA 1
ATOM 12248 C C . VAL C 1 565 ? 63.940 6.019 102.618 1.00 40.64 529 VAL C C 1
ATOM 12249 O O . VAL C 1 565 ? 63.796 6.191 101.402 1.00 39.14 529 VAL C O 1
ATOM 12253 N N . GLU C 1 566 ? 62.969 6.226 103.505 1.00 41.12 530 GLU C N 1
ATOM 12254 C CA . GLU C 1 566 ? 61.686 6.833 103.171 1.00 42.84 530 GLU C CA 1
ATOM 12255 C C . GLU C 1 566 ? 61.377 7.909 104.199 1.00 43.92 530 GLU C C 1
ATOM 12256 O O . GLU C 1 566 ? 61.362 7.628 105.402 1.00 43.68 530 GLU C O 1
ATOM 12258 N N . ASN C 1 567 ? 61.131 9.135 103.731 1.00 44.44 531 ASN C N 1
ATOM 12259 C CA . ASN C 1 567 ? 60.720 10.254 104.591 1.00 44.61 531 ASN C CA 1
ATOM 12260 C C . ASN C 1 567 ? 61.740 10.556 105.692 1.00 41.21 531 ASN C C 1
ATOM 12261 O O . ASN C 1 567 ? 61.395 10.703 106.866 1.00 39.98 531 ASN C O 1
ATOM 12266 N N . PHE C 1 568 ? 63.006 10.656 105.304 1.00 40.61 532 PHE C N 1
ATOM 12267 C CA . PHE C 1 568 ? 64.061 11.015 106.250 1.00 39.49 532 PHE C CA 1
ATOM 12268 C C . PHE C 1 568 ? 64.018 12.518 106.520 1.00 38.67 532 PHE C C 1
ATOM 12269 O O . PHE C 1 568 ? 64.243 13.310 105.596 1.00 39.37 532 PHE C O 1
ATOM 12277 N N . PRO C 1 569 ? 63.805 12.952 107.763 1.00 36.87 533 PRO C N 1
ATOM 12278 C CA . PRO C 1 569 ? 63.656 14.393 108.026 1.00 36.87 533 PRO C CA 1
ATOM 12279 C C . PRO C 1 569 ? 64.979 15.150 108.018 1.00 32.59 533 PRO C C 1
ATOM 12280 O O . PRO C 1 569 ? 66.006 14.692 108.528 1.00 26.87 533 PRO C O 1
ATOM 12284 N N . ALA C 1 570 ? 64.920 16.361 107.481 1.00 32.66 534 ALA C N 1
ATOM 12285 C CA . ALA C 1 570 ? 66.099 17.200 107.384 1.00 31.58 534 ALA C CA 1
ATOM 12286 C C . ALA C 1 570 ? 65.654 18.637 107.190 1.00 32.07 534 ALA C C 1
ATOM 12287 O O . ALA C 1 570 ? 64.528 18.912 106.777 1.00 33.86 534 ALA C O 1
ATOM 12289 N N . PHE C 1 571 ? 66.549 19.543 107.531 1.00 32.57 535 PHE C N 1
ATOM 12290 C CA . PHE C 1 571 ? 66.410 20.959 107.273 1.00 26.59 535 PHE C CA 1
ATOM 12291 C C . PHE C 1 571 ? 67.517 21.356 106.305 1.00 27.41 535 PHE C C 1
ATOM 12292 O O . PHE C 1 571 ? 68.580 20.730 106.282 1.00 26.78 535 PHE C O 1
ATOM 12300 N N . ILE C 1 572 ? 67.264 22.354 105.466 1.00 30.03 536 ILE C N 1
ATOM 12301 C CA . ILE C 1 572 ? 68.340 22.948 104.672 1.00 30.04 536 ILE C CA 1
ATOM 12302 C C . ILE C 1 572 ? 69.161 23.862 105.573 1.00 27.69 536 ILE C C 1
ATOM 12303 O O . ILE C 1 572 ? 68.661 24.885 106.047 1.00 27.86 536 ILE C O 1
ATOM 12308 N N . VAL C 1 573 ? 70.434 23.516 105.780 1.00 28.61 537 VAL C N 1
ATOM 12309 C CA . VAL C 1 573 ? 71.320 24.274 106.654 1.00 29.81 537 VAL C CA 1
ATOM 12310 C C . VAL C 1 573 ? 72.343 25.085 105.865 1.00 28.20 537 VAL C C 1
ATOM 12311 O O . VAL C 1 573 ? 72.659 26.215 106.240 1.00 29.48 537 VAL C O 1
ATOM 12315 N N . VAL C 1 574 ? 72.873 24.534 104.777 1.00 27.93 538 VAL C N 1
ATOM 12316 C CA . VAL C 1 574 ? 73.659 25.294 103.814 1.00 29.83 538 VAL C CA 1
ATOM 12317 C C . VAL C 1 574 ? 73.047 25.034 102.444 1.00 30.61 538 VAL C C 1
ATOM 12318 O O . VAL C 1 574 ? 72.761 23.883 102.100 1.00 29.99 538 VAL C O 1
ATOM 12322 N N . ASP C 1 575 ? 72.837 26.086 101.668 1.00 33.06 539 ASP C N 1
ATOM 12323 C CA . ASP C 1 575 ? 72.298 25.919 100.329 1.00 35.26 539 ASP C CA 1
ATOM 12324 C C . ASP C 1 575 ? 73.409 26.106 99.295 1.00 34.25 539 ASP C C 1
ATOM 12325 O O . ASP C 1 575 ? 74.598 26.150 99.622 1.00 34.43 539 ASP C O 1
ATOM 12330 N N . ASP C 1 576 ? 73.024 26.187 98.027 1.00 33.52 540 ASP C N 1
ATOM 12331 C CA . ASP C 1 576 ? 73.979 26.339 96.946 1.00 33.44 540 ASP C CA 1
ATOM 12332 C C . ASP C 1 576 ? 74.255 27.791 96.591 1.00 34.72 540 ASP C C 1
ATOM 12333 O O . ASP C 1 576 ? 74.833 28.049 95.528 1.00 34.84 540 ASP C O 1
ATOM 12338 N N . LYS C 1 577 ? 73.922 28.738 97.477 1.00 37.04 541 LYS C N 1
ATOM 12339 C CA . LYS C 1 577 ? 73.980 30.158 97.135 1.00 39.93 541 LYS C CA 1
ATOM 12340 C C . LYS C 1 577 ? 74.727 30.996 98.161 1.00 41.65 541 LYS C C 1
ATOM 12341 O O . LYS C 1 577 ? 74.632 32.226 98.122 1.00 43.90 541 LYS C O 1
ATOM 12347 N N . GLY C 1 578 ? 75.438 30.371 99.090 1.00 41.59 542 GLY C N 1
ATOM 12348 C CA . GLY C 1 578 ? 76.193 31.102 100.078 1.00 41.32 542 GLY C CA 1
ATOM 12349 C C . GLY C 1 578 ? 75.449 31.374 101.360 1.00 41.16 542 GLY C C 1
ATOM 12350 O O . GLY C 1 578 ? 75.916 32.188 102.163 1.00 41.29 542 GLY C O 1
ATOM 12351 N N . ASN C 1 579 ? 74.321 30.708 101.589 1.00 39.36 543 ASN C N 1
ATOM 12352 C CA . ASN C 1 579 ? 73.478 30.968 102.743 1.00 40.58 543 ASN C CA 1
ATOM 12353 C C . ASN C 1 579 ? 73.644 29.857 103.769 1.00 37.79 543 ASN C C 1
ATOM 12354 O O . ASN C 1 579 ? 73.664 28.674 103.418 1.00 37.28 543 ASN C O 1
ATOM 12359 N N . ASP C 1 580 ? 73.751 30.246 105.038 1.00 36.54 544 ASP C N 1
ATOM 12360 C CA . ASP C 1 580 ? 73.889 29.311 106.143 1.00 36.55 544 ASP C CA 1
ATOM 12361 C C . ASP C 1 580 ? 72.824 29.643 107.173 1.00 37.16 544 ASP C C 1
ATOM 12362 O O . ASP C 1 580 ? 72.731 30.795 107.610 1.00 40.97 544 ASP C O 1
ATOM 12367 N N . PHE C 1 581 ? 72.031 28.630 107.548 1.00 35.05 545 PHE C N 1
ATOM 12368 C CA . PHE C 1 581 ? 70.979 28.741 108.564 1.00 36.66 545 PHE C CA 1
ATOM 12369 C C . PHE C 1 581 ? 71.404 29.643 109.721 1.00 41.34 545 PHE C C 1
ATOM 12370 O O . PHE C 1 581 ? 70.693 30.578 110.096 1.00 42.29 545 PHE C O 1
ATOM 12378 N N . PHE C 1 582 ? 72.578 29.384 110.285 1.00 46.11 546 PHE C N 1
ATOM 12379 C CA . PHE C 1 582 ? 73.053 30.099 111.467 1.00 52.04 546 PHE C CA 1
ATOM 12380 C C . PHE C 1 582 ? 73.798 31.376 111.087 1.00 55.78 546 PHE C C 1
ATOM 12381 O O . PHE C 1 582 ? 74.881 31.645 111.597 1.00 58.15 546 PHE C O 1
ATOM 12389 N N . GLU C 1 583 ? 73.221 32.159 110.168 1.00 57.06 547 GLU C N 1
ATOM 12390 C CA . GLU C 1 583 ? 73.764 33.446 109.727 1.00 59.31 547 GLU C CA 1
ATOM 12391 C C . GLU C 1 583 ? 74.375 34.280 110.849 1.00 62.66 547 GLU C C 1
ATOM 12392 O O . GLU C 1 583 ? 75.597 34.456 110.891 1.00 63.96 547 GLU C O 1
ATOM 12394 N N . GLN C 1 584 ? 73.533 34.802 111.742 1.00 63.97 548 GLN C N 1
ATOM 12395 C CA . GLN C 1 584 ? 73.969 35.581 112.906 1.00 64.74 548 GLN C CA 1
ATOM 12396 C C . GLN C 1 584 ? 74.999 36.658 112.549 1.00 64.26 548 GLN C C 1
ATOM 12397 O O . GLN C 1 584 ? 75.204 37.616 113.297 1.00 65.07 548 GLN C O 1
ATOM 12399 N N . PHE D 1 48 ? 86.178 -12.461 124.823 1.00 38.08 12 PHE D N 1
ATOM 12400 C CA . PHE D 1 48 ? 86.625 -11.545 125.868 1.00 36.51 12 PHE D CA 1
ATOM 12401 C C . PHE D 1 48 ? 88.107 -11.677 126.123 1.00 36.35 12 PHE D C 1
ATOM 12402 O O . PHE D 1 48 ? 88.582 -12.723 126.559 1.00 37.68 12 PHE D O 1
ATOM 12410 N N . ASN D 1 49 ? 88.827 -10.591 125.867 1.00 35.95 13 ASN D N 1
ATOM 12411 C CA . ASN D 1 49 ? 90.268 -10.515 126.081 1.00 37.75 13 ASN D CA 1
ATOM 12412 C C . ASN D 1 49 ? 90.564 -9.219 126.828 1.00 34.96 13 ASN D C 1
ATOM 12413 O O . ASN D 1 49 ? 90.554 -8.143 126.224 1.00 34.99 13 ASN D O 1
ATOM 12418 N N . PHE D 1 50 ? 90.801 -9.304 128.138 1.00 37.66 14 PHE D N 1
ATOM 12419 C CA . PHE D 1 50 ? 91.064 -8.104 128.933 1.00 37.56 14 PHE D CA 1
ATOM 12420 C C . PHE D 1 50 ? 92.481 -7.591 128.698 1.00 32.50 14 PHE D C 1
ATOM 12421 O O . PHE D 1 50 ? 93.452 -8.328 128.896 1.00 33.87 14 PHE D O 1
ATOM 12429 N N . VAL D 1 51 ? 92.604 -6.337 128.272 1.00 28.09 15 VAL D N 1
ATOM 12430 C CA . VAL D 1 51 ? 93.905 -5.669 128.225 1.00 27.94 15 VAL D CA 1
ATOM 12431 C C . VAL D 1 51 ? 93.717 -4.225 128.696 1.00 28.80 15 VAL D C 1
ATOM 12432 O O . VAL D 1 51 ? 92.789 -3.534 128.250 1.00 26.99 15 VAL D O 1
ATOM 12436 N N . PRO D 1 52 ? 94.508 -3.770 129.665 1.00 31.85 16 PRO D N 1
ATOM 12437 C CA . PRO D 1 52 ? 94.305 -2.434 130.254 1.00 33.76 16 PRO D CA 1
ATOM 12438 C C . PRO D 1 52 ? 94.540 -1.274 129.289 1.00 34.93 16 PRO D C 1
ATOM 12439 O O . PRO D 1 52 ? 95.300 -1.364 128.321 1.00 36.71 16 PRO D O 1
ATOM 12443 N N . LEU D 1 53 ? 93.901 -0.139 129.619 1.00 32.88 17 LEU D N 1
ATOM 12444 C CA . LEU D 1 53 ? 94.093 1.109 128.875 1.00 30.29 17 LEU D CA 1
ATOM 12445 C C . LEU D 1 53 ? 95.559 1.493 128.771 1.00 28.11 17 LEU D C 1
ATOM 12446 O O . LEU D 1 53 ? 96.056 1.812 127.687 1.00 25.59 17 LEU D O 1
ATOM 12451 N N . VAL D 1 54 ? 96.248 1.515 129.903 1.00 30.15 18 VAL D N 1
ATOM 12452 C CA . VAL D 1 54 ? 97.677 1.784 129.986 1.00 31.74 18 VAL D CA 1
ATOM 12453 C C . VAL D 1 54 ? 98.282 0.674 130.824 1.00 33.00 18 VAL D C 1
ATOM 12454 O O . VAL D 1 54 ? 97.739 0.332 131.880 1.00 35.35 18 VAL D O 1
ATOM 12458 N N . SER D 1 55 ? 99.383 0.097 130.358 1.00 34.64 19 SER D N 1
ATOM 12459 C CA . SER D 1 55 ? 99.983 -0.965 131.147 1.00 39.54 19 SER D CA 1
ATOM 12460 C C . SER D 1 55 ? 100.692 -0.380 132.366 1.00 41.37 19 SER D C 1
ATOM 12461 O O . SER D 1 55 ? 101.011 0.814 132.425 1.00 42.14 19 SER D O 1
ATOM 12464 N N . LYS D 1 56 ? 100.903 -1.229 133.368 1.00 41.28 20 LYS D N 1
ATOM 12465 C CA . LYS D 1 56 ? 101.735 -0.827 134.488 1.00 37.89 20 LYS D CA 1
ATOM 12466 C C . LYS D 1 56 ? 103.173 -0.693 134.009 1.00 37.07 20 LYS D C 1
ATOM 12467 O O . LYS D 1 56 ? 103.658 -1.494 133.207 1.00 38.55 20 LYS D O 1
ATOM 12469 N N . VAL D 1 57 ? 103.867 0.304 134.530 1.00 36.35 21 VAL D N 1
ATOM 12470 C CA . VAL D 1 57 ? 105.148 0.726 133.993 1.00 36.85 21 VAL D CA 1
ATOM 12471 C C . VAL D 1 57 ? 106.189 0.615 135.098 1.00 38.50 21 VAL D C 1
ATOM 12472 O O . VAL D 1 57 ? 105.919 0.936 136.262 1.00 39.34 21 VAL D O 1
ATOM 12476 N N . SER D 1 58 ? 107.372 0.128 134.735 1.00 38.91 22 SER D N 1
ATOM 12477 C CA . SER D 1 58 ? 108.465 0.082 135.686 1.00 39.85 22 SER D CA 1
ATOM 12478 C C . SER D 1 58 ? 109.160 1.435 135.755 1.00 41.31 22 SER D C 1
ATOM 12479 O O . SER D 1 58 ? 108.927 2.336 134.942 1.00 43.56 22 SER D O 1
ATOM 12482 N N . HIS D 1 59 ? 110.051 1.561 136.735 1.00 37.82 23 HIS D N 1
ATOM 12483 C CA . HIS D 1 59 ? 110.837 2.751 136.929 1.00 37.36 23 HIS D CA 1
ATOM 12484 C C . HIS D 1 59 ? 112.246 2.274 137.257 1.00 39.98 23 HIS D C 1
ATOM 12485 O O . HIS D 1 59 ? 112.689 2.292 138.397 1.00 42.35 23 HIS D O 1
ATOM 12492 N N . LYS D 1 60 ? 112.937 1.787 136.225 1.00 42.03 24 LYS D N 1
ATOM 12493 C CA . LYS D 1 60 ? 114.196 1.084 136.415 1.00 45.67 24 LYS D CA 1
ATOM 12494 C C . LYS D 1 60 ? 115.374 2.020 136.667 1.00 48.23 24 LYS D C 1
ATOM 12495 O O . LYS D 1 60 ? 116.360 1.600 137.283 1.00 49.76 24 LYS D O 1
ATOM 12501 N N . GLU D 1 61 ? 115.277 3.284 136.260 1.00 47.81 25 GLU D N 1
ATOM 12502 C CA . GLU D 1 61 ? 116.316 4.266 136.532 1.00 48.94 25 GLU D CA 1
ATOM 12503 C C . GLU D 1 61 ? 115.991 5.130 137.740 1.00 44.54 25 GLU D C 1
ATOM 12504 O O . GLU D 1 61 ? 116.647 6.156 137.950 1.00 44.19 25 GLU D O 1
ATOM 12506 N N . THR D 1 62 ? 115.016 4.719 138.553 1.00 41.62 26 THR D N 1
ATOM 12507 C CA . THR D 1 62 ? 114.597 5.462 139.738 1.00 37.14 26 THR D CA 1
ATOM 12508 C C . THR D 1 62 ? 115.207 4.743 140.930 1.00 36.99 26 THR D C 1
ATOM 12509 O O . THR D 1 62 ? 114.723 3.688 141.347 1.00 40.01 26 THR D O 1
ATOM 12513 N N . LYS D 1 63 ? 116.249 5.329 141.497 1.00 34.80 27 LYS D N 1
ATOM 12514 C CA . LYS D 1 63 ? 116.843 4.801 142.708 1.00 33.76 27 LYS D CA 1
ATOM 12515 C C . LYS D 1 63 ? 116.105 5.387 143.898 1.00 34.79 27 LYS D C 1
ATOM 12516 O O . LYS D 1 63 ? 115.752 6.568 143.907 1.00 37.35 27 LYS D O 1
ATOM 12519 N N . TYR D 1 64 ? 115.818 4.541 144.874 1.00 33.72 28 TYR D N 1
ATOM 12520 C CA . TYR D 1 64 ? 115.137 4.957 146.084 1.00 31.89 28 TYR D CA 1
ATOM 12521 C C . TYR D 1 64 ? 116.118 4.955 147.242 1.00 34.82 28 TYR D C 1
ATOM 12522 O O . TYR D 1 64 ? 116.977 4.074 147.336 1.00 38.50 28 TYR D O 1
ATOM 12531 N N . ARG D 1 65 ? 116.015 5.966 148.093 1.00 33.20 29 ARG D N 1
ATOM 12532 C CA . ARG D 1 65 ? 116.698 5.955 149.372 1.00 31.39 29 ARG D CA 1
ATOM 12533 C C . ARG D 1 65 ? 115.675 5.678 150.465 1.00 31.86 29 ARG D C 1
ATOM 12534 O O . ARG D 1 65 ? 114.519 6.092 150.376 1.00 33.49 29 ARG D O 1
ATOM 12542 N N . LEU D 1 66 ? 116.110 4.964 151.494 1.00 33.46 30 LEU D N 1
ATOM 12543 C CA . LEU D 1 66 ? 115.242 4.553 152.592 1.00 30.88 30 LEU D CA 1
ATOM 12544 C C . LEU D 1 66 ? 115.166 5.667 153.624 1.00 28.41 30 LEU D C 1
ATOM 12545 O O . LEU D 1 66 ? 116.202 6.169 154.066 1.00 25.98 30 LEU D O 1
ATOM 12550 N N . LEU D 1 67 ? 113.940 6.052 153.997 1.00 28.68 31 LEU D N 1
ATOM 12551 C CA . LEU D 1 67 ? 113.711 7.048 155.043 1.00 28.30 31 LEU D CA 1
ATOM 12552 C C . LEU D 1 67 ? 113.617 6.435 156.437 1.00 27.87 31 LEU D C 1
ATOM 12553 O O . LEU D 1 67 ? 114.149 7.004 157.401 1.00 26.82 31 LEU D O 1
ATOM 12558 N N . THR D 1 68 ? 112.953 5.287 156.564 1.00 27.77 32 THR D N 1
ATOM 12559 C CA . THR D 1 68 ? 112.723 4.674 157.867 1.00 28.33 32 THR D CA 1
ATOM 12560 C C . THR D 1 68 ? 112.145 3.281 157.679 1.00 26.64 32 THR D C 1
ATOM 12561 O O . THR D 1 68 ? 111.409 3.018 156.721 1.00 24.81 32 THR D O 1
ATOM 12565 N N . LYS D 1 69 ? 112.511 2.392 158.595 1.00 24.92 33 LYS D N 1
ATOM 12566 C CA . LYS D 1 69 ? 111.882 1.091 158.718 1.00 28.81 33 LYS D CA 1
ATOM 12567 C C . LYS D 1 69 ? 110.744 1.109 159.724 1.00 28.95 33 LYS D C 1
ATOM 12568 O O . LYS D 1 69 ? 110.164 0.057 160.011 1.00 28.28 33 LYS D O 1
ATOM 12574 N N . ASP D 1 70 ? 110.436 2.278 160.272 1.00 29.20 34 ASP D N 1
ATOM 12575 C CA . ASP D 1 70 ? 109.352 2.458 161.217 1.00 29.36 34 ASP D CA 1
ATOM 12576 C C . ASP D 1 70 ? 108.016 2.441 160.483 1.00 27.58 34 ASP D C 1
ATOM 12577 O O . ASP D 1 70 ? 107.951 2.505 159.251 1.00 26.95 34 ASP D O 1
ATOM 12582 N N . TYR D 1 71 ? 106.947 2.348 161.270 1.00 28.76 35 TYR D N 1
ATOM 12583 C CA . TYR D 1 71 ? 105.549 2.549 160.910 1.00 27.93 35 TYR D CA 1
ATOM 12584 C C . TYR D 1 71 ? 104.848 1.393 160.199 1.00 31.12 35 TYR D C 1
ATOM 12585 O O . TYR D 1 71 ? 103.641 1.518 159.930 1.00 32.18 35 TYR D O 1
ATOM 12594 N N . VAL D 1 72 ? 105.513 0.278 159.913 1.00 31.49 36 VAL D N 1
ATOM 12595 C CA . VAL D 1 72 ? 104.942 -0.767 159.073 1.00 32.23 36 VAL D CA 1
ATOM 12596 C C . VAL D 1 72 ? 104.979 -2.093 159.824 1.00 36.23 36 VAL D C 1
ATOM 12597 O O . VAL D 1 72 ? 105.967 -2.409 160.498 1.00 37.07 36 VAL D O 1
ATOM 12601 N N . SER D 1 73 ? 103.891 -2.867 159.704 1.00 38.53 37 SER D N 1
ATOM 12602 C CA . SER D 1 73 ? 103.719 -4.149 160.383 1.00 40.82 37 SER D CA 1
ATOM 12603 C C . SER D 1 73 ? 102.947 -5.089 159.471 1.00 44.99 37 SER D C 1
ATOM 12604 O O . SER D 1 73 ? 101.942 -4.691 158.878 1.00 45.63 37 SER D O 1
ATOM 12607 N N . VAL D 1 74 ? 103.372 -6.347 159.409 1.00 48.03 38 VAL D N 1
ATOM 12608 C CA . VAL D 1 74 ? 102.694 -7.366 158.616 1.00 50.77 38 VAL D CA 1
ATOM 12609 C C . VAL D 1 74 ? 101.861 -8.236 159.548 1.00 51.55 38 VAL D C 1
ATOM 12610 O O . VAL D 1 74 ? 102.392 -8.829 160.496 1.00 54.63 38 VAL D O 1
ATOM 12614 N N . VAL D 1 75 ? 100.557 -8.320 159.272 1.00 49.83 39 VAL D N 1
ATOM 12615 C CA . VAL D 1 75 ? 99.633 -9.109 160.075 1.00 49.32 39 VAL D CA 1
ATOM 12616 C C . VAL D 1 75 ? 98.865 -10.080 159.191 1.00 48.51 39 VAL D C 1
ATOM 12617 O O . VAL D 1 75 ? 98.695 -9.870 157.985 1.00 46.39 39 VAL D O 1
ATOM 12621 N N . GLN D 1 76 ? 98.435 -11.175 159.801 1.00 52.51 40 GLN D N 1
ATOM 12622 C CA . GLN D 1 76 ? 97.628 -12.177 159.116 1.00 56.54 40 GLN D CA 1
ATOM 12623 C C . GLN D 1 76 ? 96.256 -12.154 159.765 1.00 58.74 40 GLN D C 1
ATOM 12624 O O . GLN D 1 76 ? 96.054 -12.777 160.819 1.00 59.66 40 GLN D O 1
ATOM 12630 N N . PRO D 1 77 ? 95.283 -11.458 159.180 1.00 58.46 41 PRO D N 1
ATOM 12631 C CA . PRO D 1 77 ? 93.982 -11.315 159.842 1.00 60.31 41 PRO D CA 1
ATOM 12632 C C . PRO D 1 77 ? 93.132 -12.577 159.830 1.00 62.21 41 PRO D C 1
ATOM 12633 O O . PRO D 1 77 ? 92.088 -12.600 160.493 1.00 65.31 41 PRO D O 1
ATOM 12637 N N . GLY D 1 78 ? 93.555 -13.631 159.155 1.00 61.42 42 GLY D N 1
ATOM 12638 C CA . GLY D 1 78 ? 92.755 -14.831 159.135 1.00 64.46 42 GLY D CA 1
ATOM 12639 C C . GLY D 1 78 ? 91.581 -14.632 158.201 1.00 65.76 42 GLY D C 1
ATOM 12640 O O . GLY D 1 78 ? 91.609 -13.771 157.305 1.00 65.21 42 GLY D O 1
ATOM 12641 N N . ALA D 1 79 ? 90.520 -15.408 158.436 1.00 67.04 43 ALA D N 1
ATOM 12642 C CA . ALA D 1 79 ? 89.369 -15.383 157.538 1.00 66.43 43 ALA D CA 1
ATOM 12643 C C . ALA D 1 79 ? 89.851 -15.565 156.101 1.00 63.74 43 ALA D C 1
ATOM 12644 O O . ALA D 1 79 ? 90.915 -16.149 155.866 1.00 64.61 43 ALA D O 1
ATOM 12646 N N . GLY D 1 80 ? 89.106 -15.080 155.123 1.00 61.83 44 GLY D N 1
ATOM 12647 C CA . GLY D 1 80 ? 89.602 -15.300 153.786 1.00 62.75 44 GLY D CA 1
ATOM 12648 C C . GLY D 1 80 ? 90.537 -14.203 153.332 1.00 61.00 44 GLY D C 1
ATOM 12649 O O . GLY D 1 80 ? 90.633 -13.922 152.134 1.00 59.42 44 GLY D O 1
ATOM 12650 N N . LEU D 1 81 ? 91.232 -13.571 154.284 1.00 63.55 45 LEU D N 1
ATOM 12651 C CA . LEU D 1 81 ? 92.091 -12.454 153.901 1.00 65.21 45 LEU D CA 1
ATOM 12652 C C . LEU D 1 81 ? 93.565 -12.866 153.864 1.00 66.07 45 LEU D C 1
ATOM 12653 O O . LEU D 1 81 ? 94.025 -13.630 154.726 1.00 68.77 45 LEU D O 1
ATOM 12658 N N . PRO D 1 82 ? 94.306 -12.347 152.879 1.00 61.79 46 PRO D N 1
ATOM 12659 C CA . PRO D 1 82 ? 95.759 -12.569 152.817 1.00 62.51 46 PRO D CA 1
ATOM 12660 C C . PRO D 1 82 ? 96.534 -11.762 153.853 1.00 63.72 46 PRO D C 1
ATOM 12661 O O . PRO D 1 82 ? 95.935 -11.035 154.652 1.00 66.77 46 PRO D O 1
ATOM 12665 N N . GLU D 1 83 ? 97.862 -11.888 153.861 1.00 60.96 47 GLU D N 1
ATOM 12666 C CA . GLU D 1 83 ? 98.675 -11.061 154.742 1.00 58.75 47 GLU D CA 1
ATOM 12667 C C . GLU D 1 83 ? 98.479 -9.585 154.406 1.00 55.77 47 GLU D C 1
ATOM 12668 O O . GLU D 1 83 ? 98.356 -9.203 153.237 1.00 55.85 47 GLU D O 1
ATOM 12674 N N . MET D 1 84 ? 98.463 -8.750 155.443 1.00 52.10 48 MET D N 1
ATOM 12675 C CA . MET D 1 84 ? 98.185 -7.328 155.312 1.00 45.21 48 MET D CA 1
ATOM 12676 C C . MET D 1 84 ? 99.363 -6.517 155.818 1.00 41.42 48 MET D C 1
ATOM 12677 O O . MET D 1 84 ? 100.106 -6.955 156.699 1.00 42.25 48 MET D O 1
ATOM 12682 N N . LEU D 1 85 ? 99.494 -5.310 155.287 1.00 38.28 49 LEU D N 1
ATOM 12683 C CA . LEU D 1 85 ? 100.507 -4.368 155.728 1.00 36.71 49 LEU D CA 1
ATOM 12684 C C . LEU D 1 85 ? 99.804 -3.292 156.532 1.00 34.79 49 LEU D C 1
ATOM 12685 O O . LEU D 1 85 ? 98.888 -2.640 156.029 1.00 33.50 49 LEU D O 1
ATOM 12690 N N . ARG D 1 86 ? 100.201 -3.139 157.785 1.00 36.35 50 ARG D N 1
ATOM 12691 C CA . ARG D 1 86 ? 99.671 -2.094 158.645 1.00 38.60 50 ARG D CA 1
ATOM 12692 C C . ARG D 1 86 ? 100.659 -0.937 158.602 1.00 39.63 50 ARG D C 1
ATOM 12693 O O . ARG D 1 86 ? 101.847 -1.117 158.896 1.00 37.51 50 ARG D O 1
ATOM 12701 N N . VAL D 1 87 ? 100.177 0.231 158.193 1.00 40.83 51 VAL D N 1
ATOM 12702 C CA . VAL D 1 87 ? 101.005 1.416 157.998 1.00 37.29 51 VAL D CA 1
ATOM 12703 C C . VAL D 1 87 ? 100.500 2.492 158.950 1.00 36.75 51 VAL D C 1
ATOM 12704 O O . VAL D 1 87 ? 99.329 2.880 158.889 1.00 36.75 51 VAL D O 1
ATOM 12708 N N . ASP D 1 88 ? 101.359 2.935 159.856 1.00 38.12 52 ASP D N 1
ATOM 12709 C CA . ASP D 1 88 ? 100.999 4.073 160.680 1.00 38.10 52 ASP D CA 1
ATOM 12710 C C . ASP D 1 88 ? 100.836 5.309 159.793 1.00 36.26 52 ASP D C 1
ATOM 12711 O O . ASP D 1 88 ? 101.667 5.551 158.905 1.00 29.26 52 ASP D O 1
ATOM 12713 N N . PRO D 1 89 ? 99.776 6.106 160.002 1.00 38.42 53 PRO D N 1
ATOM 12714 C CA . PRO D 1 89 ? 99.548 7.275 159.138 1.00 36.59 53 PRO D CA 1
ATOM 12715 C C . PRO D 1 89 ? 100.718 8.240 159.103 1.00 32.35 53 PRO D C 1
ATOM 12716 O O . PRO D 1 89 ? 100.889 8.944 158.103 1.00 26.16 53 PRO D O 1
ATOM 12720 N N . ALA D 1 90 ? 101.509 8.318 160.181 1.00 37.73 54 ALA D N 1
ATOM 12721 C CA . ALA D 1 90 ? 102.698 9.171 160.193 1.00 37.56 54 ALA D CA 1
ATOM 12722 C C . ALA D 1 90 ? 103.691 8.819 159.084 1.00 32.75 54 ALA D C 1
ATOM 12723 O O . ALA D 1 90 ? 104.511 9.668 158.723 1.00 30.03 54 ALA D O 1
ATOM 12725 N N . ALA D 1 91 ? 103.644 7.588 158.552 1.00 31.07 55 ALA D N 1
ATOM 12726 C CA . ALA D 1 91 ? 104.494 7.226 157.419 1.00 26.42 55 ALA D CA 1
ATOM 12727 C C . ALA D 1 91 ? 104.130 8.031 156.176 1.00 27.30 55 ALA D C 1
ATOM 12728 O O . ALA D 1 91 ? 105.003 8.397 155.384 1.00 29.55 55 ALA D O 1
ATOM 12730 N N . LEU D 1 92 ? 102.841 8.321 155.990 1.00 28.06 56 LEU D N 1
ATOM 12731 C CA . LEU D 1 92 ? 102.420 9.130 154.853 1.00 27.42 56 LEU D CA 1
ATOM 12732 C C . LEU D 1 92 ? 102.803 10.588 155.072 1.00 28.38 56 LEU D C 1
ATOM 12733 O O . LEU D 1 92 ? 103.216 11.274 154.134 1.00 26.42 56 LEU D O 1
ATOM 12738 N N . THR D 1 93 ? 102.709 11.061 156.325 1.00 29.35 57 THR D N 1
ATOM 12739 C CA . THR D 1 93 ? 103.093 12.432 156.673 1.00 27.41 57 THR D CA 1
ATOM 12740 C C . THR D 1 93 ? 104.592 12.668 156.487 1.00 26.31 57 THR D C 1
ATOM 12741 O O . THR D 1 93 ? 105.007 13.708 155.962 1.00 24.11 57 THR D O 1
ATOM 12745 N N . LEU D 1 94 ? 105.422 11.722 156.934 1.00 25.09 58 LEU D N 1
ATOM 12746 C CA . LEU D 1 94 ? 106.863 11.874 156.789 1.00 24.02 58 LEU D CA 1
ATOM 12747 C C . LEU D 1 94 ? 107.277 11.848 155.322 1.00 25.42 58 LEU D C 1
ATOM 12748 O O . LEU D 1 94 ? 108.107 12.654 154.897 1.00 27.29 58 LEU D O 1
ATOM 12753 N N . LEU D 1 95 ? 106.694 10.943 154.533 1.00 25.74 59 LEU D N 1
ATOM 12754 C CA . LEU D 1 95 ? 107.094 10.799 153.141 1.00 23.89 59 LEU D CA 1
ATOM 12755 C C . LEU D 1 95 ? 106.748 12.049 152.350 1.00 24.03 59 LEU D C 1
ATOM 12756 O O . LEU D 1 95 ? 107.574 12.559 151.587 1.00 23.64 59 LEU D O 1
ATOM 12761 N N . SER D 1 96 ? 105.537 12.576 152.540 1.00 23.45 60 SER D N 1
ATOM 12762 C CA . SER D 1 96 ? 105.150 13.776 151.810 1.00 25.76 60 SER D CA 1
ATOM 12763 C C . SER D 1 96 ? 105.953 14.986 152.269 1.00 27.66 60 SER D C 1
ATOM 12764 O O . SER D 1 96 ? 106.384 15.797 151.444 1.00 29.68 60 SER D O 1
ATOM 12767 N N . SER D 1 97 ? 106.174 15.122 153.571 1.00 21.18 61 SER D N 1
ATOM 12768 C CA . SER D 1 97 ? 106.996 16.220 154.054 1.00 24.29 61 SER D CA 1
ATOM 12769 C C . SER D 1 97 ? 108.428 16.107 153.534 1.00 23.81 61 SER D C 1
ATOM 12770 O O . SER D 1 97 ? 109.037 17.114 153.159 1.00 23.98 61 SER D O 1
ATOM 12773 N N . THR D 1 98 ? 108.980 14.887 153.494 1.00 23.53 62 THR D N 1
ATOM 12774 C CA . THR D 1 98 ? 110.325 14.694 152.968 1.00 20.60 62 THR D CA 1
ATOM 12775 C C . THR D 1 98 ? 110.360 14.870 151.455 1.00 24.51 62 THR D C 1
ATOM 12776 O O . THR D 1 98 ? 111.283 15.489 150.923 1.00 27.99 62 THR D O 1
ATOM 12780 N N . ALA D 1 99 ? 109.375 14.313 150.748 1.00 20.71 63 ALA D N 1
ATOM 12781 C CA . ALA D 1 99 ? 109.354 14.389 149.291 1.00 20.98 63 ALA D CA 1
ATOM 12782 C C . ALA D 1 99 ? 109.232 15.827 148.811 1.00 26.10 63 ALA D C 1
ATOM 12783 O O . ALA D 1 99 ? 109.872 16.218 147.831 1.00 24.38 63 ALA D O 1
ATOM 12785 N N . PHE D 1 100 ? 108.398 16.630 149.470 1.00 26.92 64 PHE D N 1
ATOM 12786 C CA . PHE D 1 100 ? 108.281 18.011 149.029 1.00 26.90 64 PHE D CA 1
ATOM 12787 C C . PHE D 1 100 ? 109.489 18.815 149.468 1.00 28.41 64 PHE D C 1
ATOM 12788 O O . PHE D 1 100 ? 109.937 19.697 148.729 1.00 29.78 64 PHE D O 1
ATOM 12796 N N . ASP D 1 101 ? 110.041 18.507 150.642 1.00 27.03 65 ASP D N 1
ATOM 12797 C CA . ASP D 1 101 ? 111.341 19.053 151.000 1.00 29.68 65 ASP D CA 1
ATOM 12798 C C . ASP D 1 101 ? 112.331 18.882 149.856 1.00 33.15 65 ASP D C 1
ATOM 12799 O O . ASP D 1 101 ? 113.000 19.837 149.449 1.00 37.92 65 ASP D O 1
ATOM 12804 N N . ASP D 1 102 ? 112.397 17.683 149.289 1.00 29.92 66 ASP D N 1
ATOM 12805 C CA . ASP D 1 102 ? 113.437 17.399 148.311 1.00 32.24 66 ASP D CA 1
ATOM 12806 C C . ASP D 1 102 ? 113.147 18.041 146.958 1.00 32.45 66 ASP D C 1
ATOM 12807 O O . ASP D 1 102 ? 114.073 18.539 146.312 1.00 35.05 66 ASP D O 1
ATOM 12812 N N . VAL D 1 103 ? 111.888 18.046 146.500 1.00 32.39 67 VAL D N 1
ATOM 12813 C CA . VAL D 1 103 ? 111.607 18.600 145.170 1.00 35.59 67 VAL D CA 1
ATOM 12814 C C . VAL D 1 103 ? 111.792 20.122 145.117 1.00 38.52 67 VAL D C 1
ATOM 12815 O O . VAL D 1 103 ? 112.019 20.666 144.030 1.00 38.69 67 VAL D O 1
ATOM 12819 N N . GLU D 1 104 ? 111.687 20.836 146.247 1.00 38.39 68 GLU D N 1
ATOM 12820 C CA . GLU D 1 104 ? 111.874 22.284 146.203 1.00 39.98 68 GLU D CA 1
ATOM 12821 C C . GLU D 1 104 ? 113.338 22.696 146.194 1.00 38.24 68 GLU D C 1
ATOM 12822 O O . GLU D 1 104 ? 113.645 23.826 145.796 1.00 37.71 68 GLU D O 1
ATOM 12828 N N . HIS D 1 105 ? 114.246 21.822 146.635 1.00 35.38 69 HIS D N 1
ATOM 12829 C CA . HIS D 1 105 ? 115.656 22.172 146.722 1.00 34.15 69 HIS D CA 1
ATOM 12830 C C . HIS D 1 105 ? 116.558 21.365 145.798 1.00 33.15 69 HIS D C 1
ATOM 12831 O O . HIS D 1 105 ? 117.656 21.831 145.493 1.00 32.28 69 HIS D O 1
ATOM 12838 N N . LEU D 1 106 ? 116.129 20.187 145.344 1.00 27.84 70 LEU D N 1
ATOM 12839 C CA . LEU D 1 106 ? 116.955 19.268 144.576 1.00 29.47 70 LEU D CA 1
ATOM 12840 C C . LEU D 1 106 ? 116.300 18.963 143.238 1.00 30.56 70 LEU D C 1
ATOM 12841 O O . LEU D 1 106 ? 115.103 19.200 143.032 1.00 22.28 70 LEU D O 1
ATOM 12846 N N . LEU D 1 107 ? 117.119 18.424 142.336 1.00 30.76 71 LEU D N 1
ATOM 12847 C CA . LEU D 1 107 ? 116.722 18.108 140.975 1.00 33.56 71 LEU D CA 1
ATOM 12848 C C . LEU D 1 107 ? 117.186 16.701 140.625 1.00 36.24 71 LEU D C 1
ATOM 12849 O O . LEU D 1 107 ? 118.080 16.150 141.269 1.00 41.30 71 LEU D O 1
ATOM 12854 N N . ARG D 1 108 ? 116.590 16.131 139.577 1.00 34.55 72 ARG D N 1
ATOM 12855 C CA . ARG D 1 108 ? 117.045 14.843 139.065 1.00 35.31 72 ARG D CA 1
ATOM 12856 C C . ARG D 1 108 ? 118.431 14.970 138.431 1.00 36.90 72 ARG D C 1
ATOM 12857 O O . ARG D 1 108 ? 118.778 15.992 137.832 1.00 40.63 72 ARG D O 1
ATOM 12865 N N . SER D 1 109 ? 119.234 13.916 138.565 1.00 34.18 73 SER D N 1
ATOM 12866 C CA . SER D 1 109 ? 120.524 13.915 137.887 1.00 34.53 73 SER D CA 1
ATOM 12867 C C . SER D 1 109 ? 120.341 14.077 136.386 1.00 31.92 73 SER D C 1
ATOM 12868 O O . SER D 1 109 ? 121.063 14.844 135.740 1.00 34.30 73 SER D O 1
ATOM 12871 N N . SER D 1 110 ? 119.359 13.377 135.823 1.00 29.69 74 SER D N 1
ATOM 12872 C CA . SER D 1 110 ? 119.081 13.477 134.396 1.00 32.93 74 SER D CA 1
ATOM 12873 C C . SER D 1 110 ? 118.794 14.916 133.984 1.00 33.62 74 SER D C 1
ATOM 12874 O O . SER D 1 110 ? 119.192 15.347 132.897 1.00 34.57 74 SER D O 1
ATOM 12877 N N . HIS D 1 111 ? 118.112 15.674 134.844 1.00 31.67 75 HIS D N 1
ATOM 12878 C CA . HIS D 1 111 ? 117.749 17.051 134.519 1.00 29.70 75 HIS D CA 1
ATOM 12879 C C . HIS D 1 111 ? 118.966 17.979 134.555 1.00 26.80 75 HIS D C 1
ATOM 12880 O O . HIS D 1 111 ? 119.153 18.823 133.667 1.00 24.94 75 HIS D O 1
ATOM 12887 N N . LEU D 1 112 ? 119.788 17.868 135.592 1.00 25.32 76 LEU D N 1
ATOM 12888 C CA . LEU D 1 112 ? 121.019 18.650 135.622 1.00 26.00 76 LEU D CA 1
ATOM 12889 C C . LEU D 1 112 ? 121.946 18.265 134.471 1.00 36.10 76 LEU D C 1
ATOM 12890 O O . LEU D 1 112 ? 122.613 19.125 133.875 1.00 30.99 76 LEU D O 1
ATOM 12895 N N . MET D 1 113 ? 121.972 16.979 134.116 1.00 26.94 77 MET D N 1
ATOM 12896 C CA . MET D 1 113 ? 122.801 16.560 133.003 1.00 27.75 77 MET D CA 1
ATOM 12897 C C . MET D 1 113 ? 122.324 17.196 131.712 1.00 33.70 77 MET D C 1
ATOM 12898 O O . MET D 1 113 ? 123.130 17.458 130.814 1.00 34.09 77 MET D O 1
ATOM 12903 N N . SER D 1 114 ? 121.021 17.462 131.606 1.00 34.53 78 SER D N 1
ATOM 12904 C CA . SER D 1 114 ? 120.486 18.121 130.419 1.00 37.62 78 SER D CA 1
ATOM 12905 C C . SER D 1 114 ? 120.946 19.569 130.326 1.00 38.25 78 SER D C 1
ATOM 12906 O O . SER D 1 114 ? 121.226 20.061 129.227 1.00 26.85 78 SER D O 1
ATOM 12909 N N . LEU D 1 115 ? 121.033 20.265 131.467 1.00 36.33 79 LEU D N 1
ATOM 12910 C CA . LEU D 1 115 ? 121.527 21.637 131.461 1.00 35.95 79 LEU D CA 1
ATOM 12911 C C . LEU D 1 115 ? 123.016 21.676 131.137 1.00 35.47 79 LEU D C 1
ATOM 12912 O O . LEU D 1 115 ? 123.467 22.466 130.295 1.00 30.08 79 LEU D O 1
ATOM 12917 N N . ARG D 1 116 ? 123.777 20.761 131.733 1.00 36.11 80 ARG D N 1
ATOM 12918 C CA . ARG D 1 116 ? 125.213 20.722 131.519 1.00 32.50 80 ARG D CA 1
ATOM 12919 C C . ARG D 1 116 ? 125.546 20.334 130.084 1.00 31.80 80 ARG D C 1
ATOM 12920 O O . ARG D 1 116 ? 126.575 20.758 129.552 1.00 33.05 80 ARG D O 1
ATOM 12928 N N . LYS D 1 117 ? 124.691 19.538 129.440 1.00 30.15 81 LYS D N 1
ATOM 12929 C CA . LYS D 1 117 ? 124.939 19.122 128.071 1.00 30.03 81 LYS D CA 1
ATOM 12930 C C . LYS D 1 117 ? 124.881 20.314 127.125 1.00 35.52 81 LYS D C 1
ATOM 12931 O O . LYS D 1 117 ? 125.470 20.275 126.033 1.00 32.77 81 LYS D O 1
ATOM 12937 N N . ILE D 1 118 ? 124.233 21.397 127.561 1.00 36.86 82 ILE D N 1
ATOM 12938 C CA . ILE D 1 118 ? 124.121 22.609 126.756 1.00 35.88 82 ILE D CA 1
ATOM 12939 C C . ILE D 1 118 ? 125.487 23.250 126.541 1.00 34.82 82 ILE D C 1
ATOM 12940 O O . ILE D 1 118 ? 125.753 23.828 125.482 1.00 36.65 82 ILE D O 1
ATOM 12945 N N . PHE D 1 119 ? 126.385 23.139 127.516 1.00 35.58 83 PHE D N 1
ATOM 12946 C CA . PHE D 1 119 ? 127.677 23.805 127.403 1.00 35.43 83 PHE D CA 1
ATOM 12947 C C . PHE D 1 119 ? 128.604 23.117 126.410 1.00 37.59 83 PHE D C 1
ATOM 12948 O O . PHE D 1 119 ? 129.398 23.789 125.750 1.00 39.26 83 PHE D O 1
ATOM 12956 N N . ASP D 1 120 ? 128.520 21.800 126.269 1.00 33.47 84 ASP D N 1
ATOM 12957 C CA . ASP D 1 120 ? 129.364 21.150 125.275 1.00 34.55 84 ASP D CA 1
ATOM 12958 C C . ASP D 1 120 ? 128.770 21.216 123.875 1.00 34.28 84 ASP D C 1
ATOM 12959 O O . ASP D 1 120 ? 129.458 20.848 122.922 1.00 35.24 84 ASP D O 1
ATOM 12961 N N . ASP D 1 121 ? 127.537 21.704 123.731 1.00 35.50 85 ASP D N 1
ATOM 12962 C CA . ASP D 1 121 ? 126.817 21.664 122.456 1.00 32.79 85 ASP D CA 1
ATOM 12963 C C . ASP D 1 121 ? 127.275 22.793 121.540 1.00 33.39 85 ASP D C 1
ATOM 12964 O O . ASP D 1 121 ? 127.085 23.965 121.878 1.00 33.09 85 ASP D O 1
ATOM 12969 N N . PRO D 1 122 ? 127.853 22.489 120.374 1.00 34.28 86 PRO D N 1
ATOM 12970 C CA . PRO D 1 122 ? 128.283 23.557 119.459 1.00 40.15 86 PRO D CA 1
ATOM 12971 C C . PRO D 1 122 ? 127.147 24.335 118.813 1.00 40.23 86 PRO D C 1
ATOM 12972 O O . PRO D 1 122 ? 127.389 25.450 118.335 1.00 42.04 86 PRO D O 1
ATOM 12976 N N . GLU D 1 123 ? 125.923 23.804 118.793 1.00 40.39 87 GLU D N 1
ATOM 12977 C CA . GLU D 1 123 ? 124.777 24.470 118.174 1.00 41.68 87 GLU D CA 1
ATOM 12978 C C . GLU D 1 123 ? 123.934 25.260 119.171 1.00 42.00 87 GLU D C 1
ATOM 12979 O O . GLU D 1 123 ? 122.964 25.902 118.760 1.00 43.27 87 GLU D O 1
ATOM 12985 N N . ALA D 1 124 ? 124.254 25.200 120.464 1.00 41.14 88 ALA D N 1
ATOM 12986 C CA . ALA D 1 124 ? 123.584 26.037 121.451 1.00 39.67 88 ALA D CA 1
ATOM 12987 C C . ALA D 1 124 ? 123.979 27.501 121.256 1.00 35.28 88 ALA D C 1
ATOM 12988 O O . ALA D 1 124 ? 125.143 27.815 120.986 1.00 33.70 88 ALA D O 1
ATOM 12990 N N . SER D 1 125 ? 123.010 28.400 121.403 1.00 31.04 89 SER D N 1
ATOM 12991 C CA . SER D 1 125 ? 123.338 29.811 121.314 1.00 30.79 89 SER D CA 1
ATOM 12992 C C . SER D 1 125 ? 124.023 30.257 122.603 1.00 33.91 89 SER D C 1
ATOM 12993 O O . SER D 1 125 ? 123.993 29.564 123.624 1.00 34.88 89 SER D O 1
ATOM 12996 N N . ASP D 1 126 ? 124.666 31.424 122.547 1.00 33.39 90 ASP D N 1
ATOM 12997 C CA . ASP D 1 126 ? 125.336 31.930 123.738 1.00 34.18 90 ASP D CA 1
ATOM 12998 C C . ASP D 1 126 ? 124.340 32.234 124.845 1.00 33.21 90 ASP D C 1
ATOM 12999 O O . ASP D 1 126 ? 124.608 31.972 126.023 1.00 34.74 90 ASP D O 1
ATOM 13004 N N . ASN D 1 127 ? 123.188 32.793 124.490 1.00 32.32 91 ASN D N 1
ATOM 13005 C CA . ASN D 1 127 ? 122.155 33.008 125.492 1.00 32.90 91 ASN D CA 1
ATOM 13006 C C . ASN D 1 127 ? 121.606 31.679 126.002 1.00 31.98 91 ASN D C 1
ATOM 13007 O O . ASN D 1 127 ? 121.277 31.560 127.187 1.00 33.43 91 ASN D O 1
ATOM 13012 N N . ASP D 1 128 ? 121.498 30.672 125.129 1.00 29.94 92 ASP D N 1
ATOM 13013 C CA . ASP D 1 128 ? 121.244 29.313 125.599 1.00 29.39 92 ASP D CA 1
ATOM 13014 C C . ASP D 1 128 ? 122.201 28.945 126.722 1.00 32.73 92 ASP D C 1
ATOM 13015 O O . ASP D 1 128 ? 121.801 28.360 127.731 1.00 35.63 92 ASP D O 1
ATOM 13020 N N . LYS D 1 129 ? 123.486 29.258 126.545 1.00 32.65 93 LYS D N 1
ATOM 13021 C CA . LYS D 1 129 ? 124.485 28.899 127.541 1.00 30.97 93 LYS D CA 1
ATOM 13022 C C . LYS D 1 129 ? 124.406 29.805 128.761 1.00 30.90 93 LYS D C 1
ATOM 13023 O O . LYS D 1 129 ? 124.575 29.342 129.890 1.00 30.93 93 LYS D O 1
ATOM 13029 N N . PHE D 1 130 ? 124.168 31.104 128.555 1.00 33.66 94 PHE D N 1
ATOM 13030 C CA . PHE D 1 130 ? 124.033 32.025 129.683 1.00 34.47 94 PHE D CA 1
ATOM 13031 C C . PHE D 1 130 ? 122.899 31.603 130.608 1.00 35.26 94 PHE D C 1
ATOM 13032 O O . PHE D 1 130 ? 123.035 31.662 131.833 1.00 35.82 94 PHE D O 1
ATOM 13040 N N . VAL D 1 131 ? 121.773 31.173 130.036 1.00 34.76 95 VAL D N 1
ATOM 13041 C CA . VAL D 1 131 ? 120.638 30.720 130.838 1.00 32.62 95 VAL D CA 1
ATOM 13042 C C . VAL D 1 131 ? 120.976 29.426 131.573 1.00 31.01 95 VAL D C 1
ATOM 13043 O O . VAL D 1 131 ? 120.725 29.293 132.774 1.00 28.79 95 VAL D O 1
ATOM 13047 N N . ALA D 1 132 ? 121.555 28.456 130.858 1.00 32.04 96 ALA D N 1
ATOM 13048 C CA . ALA D 1 132 ? 121.899 27.177 131.464 1.00 30.75 96 ALA D CA 1
ATOM 13049 C C . ALA D 1 132 ? 122.800 27.359 132.669 1.00 30.83 96 ALA D C 1
ATOM 13050 O O . ALA D 1 132 ? 122.708 26.598 133.640 1.00 31.87 96 ALA D O 1
ATOM 13052 N N . LEU D 1 133 ? 123.675 28.360 132.627 1.00 32.62 97 LEU D N 1
ATOM 13053 C CA . LEU D 1 133 ? 124.588 28.590 133.737 1.00 31.49 97 LEU D CA 1
ATOM 13054 C C . LEU D 1 133 ? 123.849 29.152 134.939 1.00 32.91 97 LEU D C 1
ATOM 13055 O O . LEU D 1 133 ? 124.098 28.743 136.079 1.00 32.73 97 LEU D O 1
ATOM 13060 N N . GLN D 1 134 ? 122.916 30.074 134.700 1.00 30.84 98 GLN D N 1
ATOM 13061 C CA . GLN D 1 134 ? 122.138 30.620 135.802 1.00 29.53 98 GLN D CA 1
ATOM 13062 C C . GLN D 1 134 ? 121.329 29.533 136.488 1.00 30.67 98 GLN D C 1
ATOM 13063 O O . GLN D 1 134 ? 121.229 29.506 137.718 1.00 30.26 98 GLN D O 1
ATOM 13069 N N . LEU D 1 135 ? 120.783 28.601 135.705 1.00 31.49 99 LEU D N 1
ATOM 13070 C CA . LEU D 1 135 ? 119.966 27.528 136.261 1.00 30.13 99 LEU D CA 1
ATOM 13071 C C . LEU D 1 135 ? 120.804 26.488 136.991 1.00 31.48 99 LEU D C 1
ATOM 13072 O O . LEU D 1 135 ? 120.308 25.838 137.920 1.00 31.50 99 LEU D O 1
ATOM 13077 N N . LEU D 1 136 ? 122.064 26.312 136.591 1.00 32.36 100 LEU D N 1
ATOM 13078 C CA . LEU D 1 136 ? 122.937 25.397 137.315 1.00 27.64 100 LEU D CA 1
ATOM 13079 C C . LEU D 1 136 ? 123.413 26.000 138.629 1.00 31.16 100 LEU D C 1
ATOM 13080 O O . LEU D 1 136 ? 123.423 25.318 139.661 1.00 32.24 100 LEU D O 1
ATOM 13085 N N . LYS D 1 137 ? 123.775 27.282 138.623 1.00 31.31 101 LYS D N 1
ATOM 13086 C CA . LYS D 1 137 ? 124.086 27.961 139.875 1.00 34.49 101 LYS D CA 1
ATOM 13087 C C . LYS D 1 137 ? 122.892 27.959 140.822 1.00 34.60 101 LYS D C 1
ATOM 13088 O O . LYS D 1 137 ? 123.051 27.777 142.037 1.00 36.17 101 LYS D O 1
ATOM 13094 N N . ASN D 1 138 ? 121.686 28.171 140.287 1.00 33.23 102 ASN D N 1
ATOM 13095 C CA . ASN D 1 138 ? 120.486 28.149 141.120 1.00 33.00 102 ASN D CA 1
ATOM 13096 C C . ASN D 1 138 ? 120.321 26.813 141.831 1.00 36.01 102 ASN D C 1
ATOM 13097 O O . ASN D 1 138 ? 120.072 26.769 143.040 1.00 36.87 102 ASN D O 1
ATOM 13102 N N . ALA D 1 139 ? 120.460 25.707 141.092 1.00 34.62 103 ALA D N 1
ATOM 13103 C CA . ALA D 1 139 ? 120.409 24.397 141.728 1.00 32.69 103 ALA D CA 1
ATOM 13104 C C . ALA D 1 139 ? 121.481 24.282 142.799 1.00 33.89 103 ALA D C 1
ATOM 13105 O O . ALA D 1 139 ? 121.283 23.621 143.822 1.00 36.19 103 ALA D O 1
ATOM 13107 N N . ASN D 1 140 ? 122.648 24.875 142.558 1.00 33.92 104 ASN D N 1
ATOM 13108 C CA . ASN D 1 140 ? 123.697 24.842 143.559 1.00 36.32 104 ASN D CA 1
ATOM 13109 C C . ASN D 1 140 ? 123.274 25.589 144.816 1.00 36.54 104 ASN D C 1
ATOM 13110 O O . ASN D 1 140 ? 123.459 25.088 145.927 1.00 38.88 104 ASN D O 1
ATOM 13115 N N . ILE D 1 141 ? 122.652 26.761 144.667 1.00 35.35 105 ILE D N 1
ATOM 13116 C CA . ILE D 1 141 ? 122.265 27.540 145.846 1.00 35.57 105 ILE D CA 1
ATOM 13117 C C . ILE D 1 141 ? 121.232 26.792 146.680 1.00 32.90 105 ILE D C 1
ATOM 13118 O O . ILE D 1 141 ? 121.386 26.642 147.896 1.00 33.80 105 ILE D O 1
ATOM 13123 N N . SER D 1 142 ? 120.168 26.298 146.036 1.00 32.62 106 SER D N 1
ATOM 13124 C CA . SER D 1 142 ? 119.016 25.785 146.780 1.00 31.36 106 SER D CA 1
ATOM 13125 C C . SER D 1 142 ? 119.295 24.457 147.475 1.00 30.56 106 SER D C 1
ATOM 13126 O O . SER D 1 142 ? 118.595 24.124 148.434 1.00 30.55 106 SER D O 1
ATOM 13129 N N . SER D 1 143 ? 120.327 23.720 147.060 1.00 31.70 107 SER D N 1
ATOM 13130 C CA . SER D 1 143 ? 120.656 22.464 147.730 1.00 33.27 107 SER D CA 1
ATOM 13131 C C . SER D 1 143 ? 120.997 22.659 149.206 1.00 36.06 107 SER D C 1
ATOM 13132 O O . SER D 1 143 ? 120.996 21.678 149.961 1.00 37.80 107 SER D O 1
ATOM 13135 N N . ALA D 1 144 ? 121.285 23.895 149.635 1.00 35.48 108 ALA D N 1
ATOM 13136 C CA . ALA D 1 144 ? 121.520 24.215 151.041 1.00 32.36 108 ALA D CA 1
ATOM 13137 C C . ALA D 1 144 ? 120.237 24.311 151.863 1.00 34.49 108 ALA D C 1
ATOM 13138 O O . ALA D 1 144 ? 120.317 24.572 153.066 1.00 39.65 108 ALA D O 1
ATOM 13140 N N . ARG D 1 145 ? 119.067 24.131 151.249 1.00 32.64 109 ARG D N 1
ATOM 13141 C CA . ARG D 1 145 ? 117.775 24.059 151.932 1.00 28.55 109 ARG D CA 1
ATOM 13142 C C . ARG D 1 145 ? 117.398 25.356 152.645 1.00 28.36 109 ARG D C 1
ATOM 13143 O O . ARG D 1 145 ? 116.562 25.345 153.560 1.00 26.26 109 ARG D O 1
ATOM 13151 N N . LEU D 1 146 ? 117.980 26.483 152.235 1.00 29.19 110 LEU D N 1
ATOM 13152 C CA . LEU D 1 146 ? 117.503 27.789 152.674 1.00 26.61 110 LEU D CA 1
ATOM 13153 C C . LEU D 1 146 ? 116.531 28.428 151.696 1.00 30.00 110 LEU D C 1
ATOM 13154 O O . LEU D 1 146 ? 115.515 28.984 152.117 1.00 32.68 110 LEU D O 1
ATOM 13159 N N . LEU D 1 147 ? 116.791 28.325 150.399 1.00 28.37 111 LEU D N 1
ATOM 13160 C CA . LEU D 1 147 ? 115.965 28.955 149.382 1.00 27.34 111 LEU D CA 1
ATOM 13161 C C . LEU D 1 147 ? 115.465 27.887 148.419 1.00 29.64 111 LEU D C 1
ATOM 13162 O O . LEU D 1 147 ? 116.262 27.045 147.978 1.00 34.04 111 LEU D O 1
ATOM 13167 N N . PRO D 1 148 ? 114.178 27.859 148.084 1.00 24.62 112 PRO D N 1
ATOM 13168 C CA . PRO D 1 148 ? 113.718 26.917 147.067 1.00 23.17 112 PRO D CA 1
ATOM 13169 C C . PRO D 1 148 ? 114.258 27.302 145.695 1.00 28.93 112 PRO D C 1
ATOM 13170 O O . PRO D 1 148 ? 114.593 28.458 145.433 1.00 31.89 112 PRO D O 1
ATOM 13174 N N . GLY D 1 149 ? 114.351 26.309 144.810 1.00 24.87 113 GLY D N 1
ATOM 13175 C CA . GLY D 1 149 ? 114.798 26.583 143.449 1.00 23.09 113 GLY D CA 1
ATOM 13176 C C . GLY D 1 149 ? 114.021 27.696 142.772 1.00 25.69 113 GLY D C 1
ATOM 13177 O O . GLY D 1 149 ? 114.590 28.531 142.071 1.00 26.23 113 GLY D O 1
ATOM 13178 N N . CYS D 1 150 ? 112.708 27.709 142.943 1.00 29.36 114 CYS D N 1
ATOM 13179 C CA . CYS D 1 150 ? 111.869 28.752 142.377 1.00 26.69 114 CYS D CA 1
ATOM 13180 C C . CYS D 1 150 ? 111.031 29.388 143.482 1.00 26.39 114 CYS D C 1
ATOM 13181 O O . CYS D 1 150 ? 110.654 28.729 144.448 1.00 24.53 114 CYS D O 1
ATOM 13184 N N . GLN D 1 151 ? 110.750 30.685 143.335 1.00 27.70 115 GLN D N 1
ATOM 13185 C CA . GLN D 1 151 ? 109.855 31.362 144.270 1.00 28.14 115 GLN D CA 1
ATOM 13186 C C . GLN D 1 151 ? 108.450 30.762 144.266 1.00 30.90 115 GLN D C 1
ATOM 13187 O O . GLN D 1 151 ? 107.784 30.754 145.304 1.00 32.49 115 GLN D O 1
ATOM 13193 N N . ASP D 1 152 ? 107.966 30.271 143.126 1.00 32.02 116 ASP D N 1
ATOM 13194 C CA . ASP D 1 152 ? 106.684 29.565 143.122 1.00 30.33 116 ASP D CA 1
ATOM 13195 C C . ASP D 1 152 ? 106.947 28.125 143.513 1.00 29.01 116 ASP D C 1
ATOM 13196 O O . ASP D 1 152 ? 107.322 27.300 142.675 1.00 28.46 116 ASP D O 1
ATOM 13201 N N . THR D 1 153 ? 106.706 27.817 144.766 1.00 25.87 117 THR D N 1
ATOM 13202 C CA . THR D 1 153 ? 106.856 26.455 145.239 1.00 24.76 117 THR D CA 1
ATOM 13203 C C . THR D 1 153 ? 105.733 25.572 144.800 1.00 25.91 117 THR D C 1
ATOM 13204 O O . THR D 1 153 ? 105.658 24.409 145.214 1.00 30.59 117 THR D O 1
ATOM 13208 N N . GLY D 1 154 ? 104.846 26.097 143.967 1.00 25.61 118 GLY D N 1
ATOM 13209 C CA . GLY D 1 154 ? 103.960 25.260 143.189 1.00 25.45 118 GLY D CA 1
ATOM 13210 C C . GLY D 1 154 ? 102.731 24.810 143.935 1.00 24.17 118 GLY D C 1
ATOM 13211 O O . GLY D 1 154 ? 102.462 25.198 145.067 1.00 22.46 118 GLY D O 1
ATOM 13212 N N . THR D 1 155 ? 101.952 23.987 143.249 1.00 23.47 119 THR D N 1
ATOM 13213 C CA . THR D 1 155 ? 100.827 23.285 143.846 1.00 24.51 119 THR D CA 1
ATOM 13214 C C . THR D 1 155 ? 101.324 21.927 144.329 1.00 26.51 119 THR D C 1
ATOM 13215 O O . THR D 1 155 ? 102.164 21.305 143.674 1.00 30.00 119 THR D O 1
ATOM 13219 N N . ALA D 1 156 ? 100.858 21.495 145.502 1.00 22.69 120 ALA D N 1
ATOM 13220 C CA . ALA D 1 156 ? 101.248 20.192 146.045 1.00 22.81 120 ALA D CA 1
ATOM 13221 C C . ALA D 1 156 ? 100.376 19.111 145.427 1.00 22.69 120 ALA D C 1
ATOM 13222 O O . ALA D 1 156 ? 99.188 19.020 145.731 1.00 26.44 120 ALA D O 1
ATOM 13224 N N . ILE D 1 157 ? 100.952 18.289 144.560 1.00 22.94 121 ILE D N 1
ATOM 13225 C CA . ILE D 1 157 ? 100.223 17.224 143.887 1.00 24.49 121 ILE D CA 1
ATOM 13226 C C . ILE D 1 157 ? 100.746 15.887 144.398 1.00 26.40 121 ILE D C 1
ATOM 13227 O O . ILE D 1 157 ? 101.961 15.685 144.490 1.00 28.10 121 ILE D O 1
ATOM 13232 N N . ILE D 1 158 ? 99.819 15.000 144.780 1.00 27.69 122 ILE D N 1
ATOM 13233 C CA . ILE D 1 158 ? 100.113 13.690 145.348 1.00 27.14 122 ILE D CA 1
ATOM 13234 C C . ILE D 1 158 ? 99.278 12.645 144.623 1.00 28.23 122 ILE D C 1
ATOM 13235 O O . ILE D 1 158 ? 98.063 12.809 144.478 1.00 31.14 122 ILE D O 1
ATOM 13240 N N . ALA D 1 159 ? 99.924 11.565 144.194 1.00 28.50 123 ALA D N 1
ATOM 13241 C CA . ALA D 1 159 ? 99.250 10.403 143.635 1.00 29.20 123 ALA D CA 1
ATOM 13242 C C . ALA D 1 159 ? 99.556 9.203 144.512 1.00 25.53 123 ALA D C 1
ATOM 13243 O O . ALA D 1 159 ? 100.708 8.968 144.853 1.00 24.17 123 ALA D O 1
ATOM 13245 N N . GLY D 1 160 ? 98.526 8.490 144.942 1.00 27.05 124 GLY D N 1
ATOM 13246 C CA . GLY D 1 160 ? 98.698 7.333 145.792 1.00 32.00 124 GLY D CA 1
ATOM 13247 C C . GLY D 1 160 ? 98.060 6.098 145.192 1.00 36.78 124 GLY D C 1
ATOM 13248 O O . GLY D 1 160 ? 97.028 6.173 144.526 1.00 42.44 124 GLY D O 1
ATOM 13249 N N . TYR D 1 161 ? 98.686 4.955 145.445 1.00 35.86 125 TYR D N 1
ATOM 13250 C CA . TYR D 1 161 ? 98.180 3.645 145.045 1.00 33.08 125 TYR D CA 1
ATOM 13251 C C . TYR D 1 161 ? 98.190 2.797 146.308 1.00 30.99 125 TYR D C 1
ATOM 13252 O O . TYR D 1 161 ? 99.243 2.306 146.722 1.00 30.83 125 TYR D O 1
ATOM 13261 N N . ARG D 1 162 ? 97.030 2.616 146.917 1.00 28.75 126 ARG D N 1
ATOM 13262 C CA . ARG D 1 162 ? 96.938 1.824 148.132 1.00 25.81 126 ARG D CA 1
ATOM 13263 C C . ARG D 1 162 ? 96.654 0.387 147.711 1.00 23.31 126 ARG D C 1
ATOM 13264 O O . ARG D 1 162 ? 95.600 0.091 147.144 1.00 20.79 126 ARG D O 1
ATOM 13272 N N . GLY D 1 163 ? 97.620 -0.491 147.956 1.00 24.36 127 GLY D N 1
ATOM 13273 C CA . GLY D 1 163 ? 97.435 -1.886 147.645 1.00 28.14 127 GLY D CA 1
ATOM 13274 C C . GLY D 1 163 ? 96.378 -2.533 148.519 1.00 32.42 127 GLY D C 1
ATOM 13275 O O . GLY D 1 163 ? 96.087 -2.094 149.630 1.00 34.01 127 GLY D O 1
ATOM 13276 N N . ASP D 1 164 ? 95.778 -3.583 147.967 1.00 35.46 128 ASP D N 1
ATOM 13277 C CA . ASP D 1 164 ? 94.720 -4.310 148.645 1.00 37.51 128 ASP D CA 1
ATOM 13278 C C . ASP D 1 164 ? 95.181 -4.874 149.982 1.00 40.69 128 ASP D C 1
ATOM 13279 O O . ASP D 1 164 ? 94.363 -5.105 150.878 1.00 41.52 128 ASP D O 1
ATOM 13284 N N . GLN D 1 165 ? 96.477 -5.121 150.133 1.00 41.39 129 GLN D N 1
ATOM 13285 C CA . GLN D 1 165 ? 97.014 -5.702 151.351 1.00 38.78 129 GLN D CA 1
ATOM 13286 C C . GLN D 1 165 ? 97.677 -4.666 152.258 1.00 38.54 129 GLN D C 1
ATOM 13287 O O . GLN D 1 165 ? 98.384 -5.044 153.196 1.00 41.75 129 GLN D O 1
ATOM 13293 N N . VAL D 1 166 ? 97.466 -3.373 151.996 1.00 35.90 130 VAL D N 1
ATOM 13294 C CA . VAL D 1 166 ? 97.989 -2.281 152.814 1.00 31.87 130 VAL D CA 1
ATOM 13295 C C . VAL D 1 166 ? 96.844 -1.674 153.612 1.00 32.12 130 VAL D C 1
ATOM 13296 O O . VAL D 1 166 ? 95.854 -1.223 153.031 1.00 37.24 130 VAL D O 1
ATOM 13300 N N . PHE D 1 167 ? 97.008 -1.594 154.927 1.00 27.49 131 PHE D N 1
ATOM 13301 C CA . PHE D 1 167 ? 96.001 -1.020 155.816 1.00 32.80 131 PHE D CA 1
ATOM 13302 C C . PHE D 1 167 ? 96.593 0.154 156.588 1.00 34.85 131 PHE D C 1
ATOM 13303 O O . PHE D 1 167 ? 97.584 -0.005 157.308 1.00 35.78 131 PHE D O 1
ATOM 13311 N N . VAL D 1 168 ? 95.966 1.318 156.464 1.00 34.94 132 VAL D N 1
ATOM 13312 C CA . VAL D 1 168 ? 96.347 2.512 157.205 1.00 33.67 132 VAL D CA 1
ATOM 13313 C C . VAL D 1 168 ? 95.219 2.822 158.188 1.00 37.06 132 VAL D C 1
ATOM 13314 O O . VAL D 1 168 ? 94.109 3.172 157.758 1.00 38.85 132 VAL D O 1
ATOM 13316 N N . PRO D 1 169 ? 95.439 2.660 159.513 1.00 37.42 133 PRO D N 1
ATOM 13317 C CA . PRO D 1 169 ? 94.439 2.998 160.554 1.00 40.62 133 PRO D CA 1
ATOM 13318 C C . PRO D 1 169 ? 94.343 4.497 160.832 1.00 43.12 133 PRO D C 1
ATOM 13319 O O . PRO D 1 169 ? 94.860 5.016 161.821 1.00 43.54 133 PRO D O 1
ATOM 13323 N N . GLY D 1 170 ? 93.683 5.214 159.928 1.00 43.70 134 GLY D N 1
ATOM 13324 C CA . GLY D 1 170 ? 93.553 6.652 160.051 1.00 43.73 134 GLY D CA 1
ATOM 13325 C C . GLY D 1 170 ? 93.024 7.246 158.762 1.00 44.08 134 GLY D C 1
ATOM 13326 O O . GLY D 1 170 ? 92.527 6.535 157.892 1.00 42.90 134 GLY D O 1
ATOM 13327 N N . ASN D 1 171 ? 93.125 8.568 158.663 1.00 44.22 135 ASN D N 1
ATOM 13328 C CA . ASN D 1 171 ? 92.648 9.298 157.489 1.00 44.04 135 ASN D CA 1
ATOM 13329 C C . ASN D 1 171 ? 93.863 9.576 156.607 1.00 42.61 135 ASN D C 1
ATOM 13330 O O . ASN D 1 171 ? 94.647 10.485 156.884 1.00 45.23 135 ASN D O 1
ATOM 13335 N N . ASP D 1 172 ? 93.983 8.820 155.512 1.00 40.51 136 ASP D N 1
ATOM 13336 C CA . ASP D 1 172 ? 95.170 8.896 154.658 1.00 40.05 136 ASP D CA 1
ATOM 13337 C C . ASP D 1 172 ? 95.378 10.301 154.103 1.00 38.83 136 ASP D C 1
ATOM 13338 O O . ASP D 1 172 ? 96.478 10.861 154.199 1.00 41.56 136 ASP D O 1
ATOM 13343 N N . GLU D 1 173 ? 94.335 10.871 153.485 1.00 35.38 137 GLU D N 1
ATOM 13344 C CA . GLU D 1 173 ? 94.457 12.168 152.821 1.00 34.55 137 GLU D CA 1
ATOM 13345 C C . GLU D 1 173 ? 94.917 13.238 153.792 1.00 32.61 137 GLU D C 1
ATOM 13346 O O . GLU D 1 173 ? 95.778 14.064 153.460 1.00 34.11 137 GLU D O 1
ATOM 13352 N N . GLU D 1 174 ? 94.342 13.235 154.997 1.00 26.94 138 GLU D N 1
ATOM 13353 C CA . GLU D 1 174 ? 94.723 14.196 156.011 1.00 23.25 138 GLU D CA 1
ATOM 13354 C C . GLU D 1 174 ? 96.159 13.973 156.432 1.00 23.99 138 GLU D C 1
ATOM 13355 O O . GLU D 1 174 ? 96.895 14.935 156.661 1.00 26.85 138 GLU D O 1
ATOM 13361 N N . ALA D 1 175 ? 96.592 12.713 156.494 1.00 20.02 139 ALA D N 1
ATOM 13362 C CA . ALA D 1 175 ? 97.976 12.447 156.866 1.00 19.99 139 ALA D CA 1
ATOM 13363 C C . ALA D 1 175 ? 98.950 12.930 155.796 1.00 23.60 139 ALA D C 1
ATOM 13364 O O . ALA D 1 175 ? 100.014 13.470 156.122 1.00 26.23 139 ALA D O 1
ATOM 13366 N N . LEU D 1 176 ? 98.595 12.778 154.516 1.00 24.14 140 LEU D N 1
ATOM 13367 C CA . LEU D 1 176 ? 99.443 13.281 153.436 1.00 23.67 140 LEU D CA 1
ATOM 13368 C C . LEU D 1 176 ? 99.431 14.805 153.371 1.00 22.21 140 LEU D C 1
ATOM 13369 O O . LEU D 1 176 ? 100.464 15.429 153.119 1.00 19.34 140 LEU D O 1
ATOM 13374 N N . SER D 1 177 ? 98.269 15.415 153.594 1.00 24.30 141 SER D N 1
ATOM 13375 C CA . SER D 1 177 ? 98.179 16.870 153.639 1.00 26.17 141 SER D CA 1
ATOM 13376 C C . SER D 1 177 ? 98.930 17.443 154.827 1.00 25.88 141 SER D C 1
ATOM 13377 O O . SER D 1 177 ? 99.372 18.596 154.780 1.00 25.58 141 SER D O 1
ATOM 13380 N N . ARG D 1 178 ? 99.021 16.682 155.920 1.00 27.31 142 ARG D N 1
ATOM 13381 C CA . ARG D 1 178 ? 99.758 17.132 157.100 1.00 26.54 142 ARG D CA 1
ATOM 13382 C C . ARG D 1 178 ? 101.233 17.317 156.792 1.00 24.19 142 ARG D C 1
ATOM 13383 O O . ARG D 1 178 ? 101.856 18.269 157.274 1.00 24.37 142 ARG D O 1
ATOM 13391 N N . GLY D 1 179 ? 101.813 16.401 156.008 1.00 23.67 143 GLY D N 1
ATOM 13392 C CA . GLY D 1 179 ? 103.221 16.518 155.646 1.00 23.12 143 GLY D CA 1
ATOM 13393 C C . GLY D 1 179 ? 103.513 17.732 154.784 1.00 24.72 143 GLY D C 1
ATOM 13394 O O . GLY D 1 179 ? 104.535 18.402 154.964 1.00 21.40 143 GLY D O 1
ATOM 13395 N N . VAL D 1 180 ? 102.623 18.030 153.830 1.00 26.60 144 VAL D N 1
ATOM 13396 C CA . VAL D 1 180 ? 102.754 19.259 153.045 1.00 27.99 144 VAL D CA 1
ATOM 13397 C C . VAL D 1 180 ? 102.719 20.477 153.965 1.00 27.46 144 VAL D C 1
ATOM 13398 O O . VAL D 1 180 ? 103.576 21.365 153.875 1.00 27.59 144 VAL D O 1
ATOM 13402 N N . TYR D 1 181 ? 101.726 20.540 154.865 1.00 27.92 145 TYR D N 1
ATOM 13403 C CA . TYR D 1 181 ? 101.687 21.610 155.862 1.00 28.35 145 TYR D CA 1
ATOM 13404 C C . TYR D 1 181 ? 103.013 21.715 156.601 1.00 31.11 145 TYR D C 1
ATOM 13405 O O . TYR D 1 181 ? 103.633 22.783 156.623 1.00 33.12 145 TYR D O 1
ATOM 13414 N N . ASP D 1 182 ? 103.487 20.592 157.163 1.00 32.48 146 ASP D N 1
ATOM 13415 C CA . ASP D 1 182 ? 104.709 20.589 157.965 1.00 33.31 146 ASP D CA 1
ATOM 13416 C C . ASP D 1 182 ? 105.843 21.269 157.227 1.00 33.76 146 ASP D C 1
ATOM 13417 O O . ASP D 1 182 ? 106.496 22.173 157.757 1.00 37.59 146 ASP D O 1
ATOM 13422 N N . ILE D 1 183 ? 106.085 20.851 155.989 1.00 28.72 147 ILE D N 1
ATOM 13423 C CA . ILE D 1 183 ? 107.268 21.344 155.316 1.00 26.62 147 ILE D CA 1
ATOM 13424 C C . ILE D 1 183 ? 107.054 22.758 154.821 1.00 27.37 147 ILE D C 1
ATOM 13425 O O . ILE D 1 183 ? 108.000 23.547 154.777 1.00 30.61 147 ILE D O 1
ATOM 13430 N N . PHE D 1 184 ? 105.825 23.140 154.485 1.00 26.01 148 PHE D N 1
ATOM 13431 C CA . PHE D 1 184 ? 105.679 24.494 153.969 1.00 26.33 148 PHE D CA 1
ATOM 13432 C C . PHE D 1 184 ? 105.774 25.559 155.052 1.00 28.79 148 PHE D C 1
ATOM 13433 O O . PHE D 1 184 ? 106.073 26.710 154.732 1.00 29.60 148 PHE D O 1
ATOM 13441 N N A GLN D 1 185 ? 105.568 25.210 156.323 0.45 29.57 149 GLN D N 1
ATOM 13442 N N B GLN D 1 185 ? 105.562 25.200 156.317 0.55 29.58 149 GLN D N 1
ATOM 13443 C CA A GLN D 1 185 ? 105.877 26.157 157.388 0.45 23.13 149 GLN D CA 1
ATOM 13444 C CA B GLN D 1 185 ? 105.856 26.099 157.427 0.55 23.12 149 GLN D CA 1
ATOM 13445 C C A GLN D 1 185 ? 107.308 26.016 157.902 0.45 27.32 149 GLN D C 1
ATOM 13446 C C B GLN D 1 185 ? 107.315 26.017 157.862 0.55 27.38 149 GLN D C 1
ATOM 13447 O O A GLN D 1 185 ? 107.887 27.001 158.371 0.45 24.17 149 GLN D O 1
ATOM 13448 O O B GLN D 1 185 ? 107.912 27.032 158.236 0.55 24.14 149 GLN D O 1
ATOM 13459 N N . LYS D 1 186 ? 107.901 24.822 157.816 1.00 26.47 150 LYS D N 1
ATOM 13460 C CA . LYS D 1 186 ? 109.279 24.648 158.272 1.00 28.67 150 LYS D CA 1
ATOM 13461 C C . LYS D 1 186 ? 110.272 25.355 157.350 1.00 29.90 150 LYS D C 1
ATOM 13462 O O . LYS D 1 186 ? 111.175 26.055 157.820 1.00 32.61 150 LYS D O 1
ATOM 13468 N N . ARG D 1 187 ? 110.160 25.136 156.040 1.00 28.21 151 ARG D N 1
ATOM 13469 C CA . ARG D 1 187 ? 111.054 25.719 155.045 1.00 27.01 151 ARG D CA 1
ATOM 13470 C C . ARG D 1 187 ? 110.526 27.054 154.516 1.00 27.02 151 ARG D C 1
ATOM 13471 O O . ARG D 1 187 ? 109.378 27.445 154.751 1.00 29.15 151 ARG D O 1
ATOM 13479 N N . ASN D 1 188 ? 111.385 27.747 153.768 1.00 24.58 152 ASN D N 1
ATOM 13480 C CA . ASN D 1 188 ? 111.065 29.069 153.220 1.00 27.50 152 ASN D CA 1
ATOM 13481 C C . ASN D 1 188 ? 110.356 28.944 151.867 1.00 28.73 152 ASN D C 1
ATOM 13482 O O . ASN D 1 188 ? 110.815 29.426 150.830 1.00 29.61 152 ASN D O 1
ATOM 13487 N N . PHE D 1 189 ? 109.189 28.307 151.898 1.00 28.76 153 PHE D N 1
ATOM 13488 C CA . PHE D 1 189 ? 108.442 28.061 150.679 1.00 25.90 153 PHE D CA 1
ATOM 13489 C C . PHE D 1 189 ? 107.455 29.197 150.464 1.00 24.01 153 PHE D C 1
ATOM 13490 O O . PHE D 1 189 ? 107.468 30.197 151.180 1.00 23.00 153 PHE D O 1
ATOM 13498 N N . ARG D 1 190 ? 106.576 29.058 149.483 1.00 22.96 154 ARG D N 1
ATOM 13499 C CA . ARG D 1 190 ? 105.604 30.099 149.200 1.00 24.96 154 ARG D CA 1
ATOM 13500 C C . ARG D 1 190 ? 104.203 29.520 149.225 1.00 24.47 154 ARG D C 1
ATOM 13501 O O . ARG D 1 190 ? 103.937 28.482 148.613 1.00 25.39 154 ARG D O 1
ATOM 13509 N N . TYR D 1 191 ? 103.299 30.244 149.883 1.00 26.49 155 TYR D N 1
ATOM 13510 C CA . TYR D 1 191 ? 101.891 29.881 149.943 1.00 26.65 155 TYR D CA 1
ATOM 13511 C C . TYR D 1 191 ? 101.181 30.526 148.752 1.00 29.54 155 TYR D C 1
ATOM 13512 O O . TYR D 1 191 ? 101.029 31.753 148.691 1.00 29.90 155 TYR D O 1
ATOM 13521 N N . SER D 1 192 ? 100.756 29.695 147.797 1.00 30.89 156 SER D N 1
ATOM 13522 C CA . SER D 1 192 ? 100.285 30.157 146.496 1.00 29.97 156 SER D CA 1
ATOM 13523 C C . SER D 1 192 ? 98.821 29.866 146.244 1.00 27.72 156 SER D C 1
ATOM 13524 O O . SER D 1 192 ? 98.338 30.173 145.148 1.00 21.64 156 SER D O 1
ATOM 13527 N N . GLN D 1 193 ? 98.103 29.299 147.214 1.00 25.46 157 GLN D N 1
ATOM 13528 C CA . GLN D 1 193 ? 96.776 28.754 146.971 1.00 26.52 157 GLN D CA 1
ATOM 13529 C C . GLN D 1 193 ? 95.697 29.683 147.504 1.00 27.06 157 GLN D C 1
ATOM 13530 O O . GLN D 1 193 ? 95.735 30.083 148.677 1.00 24.10 157 GLN D O 1
ATOM 13536 N N . ASN D 1 194 ? 94.709 29.964 146.649 1.00 28.69 158 ASN D N 1
ATOM 13537 C CA . ASN D 1 194 ? 93.595 30.854 146.956 1.00 30.76 158 ASN D CA 1
ATOM 13538 C C . ASN D 1 194 ? 92.291 30.066 146.922 1.00 29.37 158 ASN D C 1
ATOM 13539 O O . ASN D 1 194 ? 91.950 29.466 145.897 1.00 23.13 158 ASN D O 1
ATOM 13544 N N . VAL D 1 195 ? 91.564 30.083 148.038 1.00 27.00 159 VAL D N 1
ATOM 13545 C CA . VAL D 1 195 ? 90.247 29.449 148.138 1.00 29.82 159 VAL D CA 1
ATOM 13546 C C . VAL D 1 195 ? 89.146 30.497 148.009 1.00 33.34 159 VAL D C 1
ATOM 13547 O O . VAL D 1 195 ? 89.298 31.638 148.482 1.00 33.08 159 VAL D O 1
ATOM 13551 N N . PRO D 1 196 ? 88.016 30.151 147.400 1.00 33.50 160 PRO D N 1
ATOM 13552 C CA . PRO D 1 196 ? 86.962 31.143 147.181 1.00 32.92 160 PRO D CA 1
ATOM 13553 C C . PRO D 1 196 ? 86.128 31.379 148.429 1.00 32.56 160 PRO D C 1
ATOM 13554 O O . PRO D 1 196 ? 85.782 30.444 149.148 1.00 31.69 160 PRO D O 1
ATOM 13558 N N . LEU D 1 197 ? 85.822 32.652 148.688 1.00 34.16 161 LEU D N 1
ATOM 13559 C CA . LEU D 1 197 ? 84.781 33.036 149.636 1.00 34.75 161 LEU D CA 1
ATOM 13560 C C . LEU D 1 197 ? 83.454 33.276 148.945 1.00 39.15 161 LEU D C 1
ATOM 13561 O O . LEU D 1 197 ? 82.420 33.375 149.618 1.00 38.24 161 LEU D O 1
ATOM 13566 N N . SER D 1 198 ? 83.495 33.438 147.626 1.00 40.40 162 SER D N 1
ATOM 13567 C CA . SER D 1 198 ? 82.381 33.478 146.684 1.00 39.07 162 SER D CA 1
ATOM 13568 C C . SER D 1 198 ? 83.009 33.268 145.308 1.00 37.28 162 SER D C 1
ATOM 13569 O O . SER D 1 198 ? 84.169 32.850 145.212 1.00 35.56 162 SER D O 1
ATOM 13572 N N . MET D 1 199 ? 82.266 33.583 144.246 1.00 36.70 163 MET D N 1
ATOM 13573 C CA . MET D 1 199 ? 82.801 33.405 142.898 1.00 35.34 163 MET D CA 1
ATOM 13574 C C . MET D 1 199 ? 84.015 34.287 142.639 1.00 35.10 163 MET D C 1
ATOM 13575 O O . MET D 1 199 ? 84.954 33.876 141.947 1.00 33.68 163 MET D O 1
ATOM 13580 N N . TYR D 1 200 ? 83.987 35.524 143.119 1.00 37.12 164 TYR D N 1
ATOM 13581 C CA . TYR D 1 200 ? 85.031 36.490 142.808 1.00 39.33 164 TYR D CA 1
ATOM 13582 C C . TYR D 1 200 ? 85.859 36.908 144.015 1.00 39.06 164 TYR D C 1
ATOM 13583 O O . TYR D 1 200 ? 86.898 37.548 143.831 1.00 39.59 164 TYR D O 1
ATOM 13592 N N . ASP D 1 201 ? 85.414 36.616 145.235 1.00 39.88 165 ASP D N 1
ATOM 13593 C CA . ASP D 1 201 ? 86.169 36.949 146.436 1.00 39.00 165 ASP D CA 1
ATOM 13594 C C . ASP D 1 201 ? 86.971 35.740 146.895 1.00 40.08 165 ASP D C 1
ATOM 13595 O O . ASP D 1 201 ? 86.450 34.622 146.946 1.00 42.65 165 ASP D O 1
ATOM 13600 N N . GLU D 1 202 ? 88.224 35.982 147.282 1.00 40.06 166 GLU D N 1
ATOM 13601 C CA . GLU D 1 202 ? 89.189 34.921 147.532 1.00 42.50 166 GLU D CA 1
ATOM 13602 C C . GLU D 1 202 ? 90.078 35.272 148.712 1.00 42.75 166 GLU D C 1
ATOM 13603 O O . GLU D 1 202 ? 90.250 36.441 149.069 1.00 46.95 166 GLU D O 1
ATOM 13609 N N . LYS D 1 203 ? 90.695 34.244 149.279 1.00 37.55 167 LYS D N 1
ATOM 13610 C CA . LYS D 1 203 ? 91.627 34.450 150.375 1.00 33.01 167 LYS D CA 1
ATOM 13611 C C . LYS D 1 203 ? 92.727 33.408 150.262 1.00 30.85 167 LYS D C 1
ATOM 13612 O O . LYS D 1 203 ? 92.435 32.228 150.053 1.00 32.11 167 LYS D O 1
ATOM 13618 N N . ASN D 1 204 ? 93.983 33.853 150.345 1.00 29.86 168 ASN D N 1
ATOM 13619 C CA . ASN D 1 204 ? 95.108 32.929 150.439 1.00 31.72 168 ASN D CA 1
ATOM 13620 C C . ASN D 1 204 ? 95.095 32.216 151.790 1.00 34.30 168 ASN D C 1
ATOM 13621 O O . ASN D 1 204 ? 94.979 32.857 152.835 1.00 36.53 168 ASN D O 1
ATOM 13626 N N . THR D 1 205 ? 95.242 30.885 151.767 1.00 36.27 169 THR D N 1
ATOM 13627 C CA . THR D 1 205 ? 95.107 30.028 152.951 1.00 35.57 169 THR D CA 1
ATOM 13628 C C . THR D 1 205 ? 96.276 30.112 153.926 1.00 34.87 169 THR D C 1
ATOM 13629 O O . THR D 1 205 ? 96.165 29.579 155.039 1.00 33.66 169 THR D O 1
ATOM 13633 N N . GLY D 1 206 ? 97.394 30.716 153.533 1.00 34.15 170 GLY D N 1
ATOM 13634 C CA . GLY D 1 206 ? 98.531 30.835 154.421 1.00 32.46 170 GLY D CA 1
ATOM 13635 C C . GLY D 1 206 ? 99.270 29.548 154.688 1.00 28.24 170 GLY D C 1
ATOM 13636 O O . GLY D 1 206 ? 100.131 29.519 155.570 1.00 25.97 170 GLY D O 1
ATOM 13637 N N . THR D 1 207 ? 98.979 28.483 153.941 1.00 27.37 171 THR D N 1
ATOM 13638 C CA . THR D 1 207 ? 99.580 27.178 154.194 1.00 27.96 171 THR D CA 1
ATOM 13639 C C . THR D 1 207 ? 100.006 26.428 152.936 1.00 28.88 171 THR D C 1
ATOM 13640 O O . THR D 1 207 ? 100.624 25.368 153.059 1.00 28.93 171 THR D O 1
ATOM 13644 N N . ASN D 1 208 ? 99.694 26.931 151.743 1.00 26.78 172 ASN D N 1
ATOM 13645 C CA . ASN D 1 208 ? 99.778 26.207 150.480 1.00 25.81 172 ASN D CA 1
ATOM 13646 C C . ASN D 1 208 ? 98.939 24.938 150.493 1.00 26.27 172 ASN D C 1
ATOM 13647 O O . ASN D 1 208 ? 99.148 24.029 149.678 1.00 22.96 172 ASN D O 1
ATOM 13652 N N . LEU D 1 209 ? 97.987 24.884 151.376 1.00 29.06 173 LEU D N 1
ATOM 13653 C CA . LEU D 1 209 ? 96.888 23.948 151.291 1.00 29.79 173 LEU D CA 1
ATOM 13654 C C . LEU D 1 209 ? 95.751 24.628 150.550 1.00 28.56 173 LEU D C 1
ATOM 13655 O O . LEU D 1 209 ? 95.691 25.855 150.498 1.00 29.20 173 LEU D O 1
ATOM 13660 N N . PRO D 1 210 ? 94.841 23.873 149.938 1.00 28.72 174 PRO D N 1
ATOM 13661 C CA . PRO D 1 210 ? 94.781 22.413 149.865 1.00 28.59 174 PRO D CA 1
ATOM 13662 C C . PRO D 1 210 ? 95.737 21.838 148.819 1.00 27.93 174 PRO D C 1
ATOM 13663 O O . PRO D 1 210 ? 96.116 22.528 147.885 1.00 29.28 174 PRO D O 1
ATOM 13667 N N . ALA D 1 211 ? 96.161 20.599 149.033 1.00 27.66 175 ALA D N 1
ATOM 13668 C CA . ALA D 1 211 ? 96.877 19.769 148.075 1.00 24.79 175 ALA D CA 1
ATOM 13669 C C . ALA D 1 211 ? 95.890 19.051 147.159 1.00 25.91 175 ALA D C 1
ATOM 13670 O O . ALA D 1 211 ? 94.724 18.865 147.500 1.00 26.35 175 ALA D O 1
ATOM 13672 N N . GLN D 1 212 ? 96.355 18.684 145.965 1.00 26.17 176 GLN D N 1
ATOM 13673 C CA . GLN D 1 212 ? 95.592 17.818 145.058 1.00 27.02 176 GLN D CA 1
ATOM 13674 C C . GLN D 1 212 ? 96.042 16.363 145.247 1.00 30.07 176 GLN D C 1
ATOM 13675 O O . GLN D 1 212 ? 97.061 15.943 144.696 1.00 30.78 176 GLN D O 1
ATOM 13681 N N . ILE D 1 213 ? 95.216 15.567 145.929 1.00 31.51 177 ILE D N 1
ATOM 13682 C CA . ILE D 1 213 ? 95.552 14.204 146.354 1.00 31.01 177 ILE D CA 1
ATOM 13683 C C . ILE D 1 213 ? 94.601 13.236 145.676 1.00 35.38 177 ILE D C 1
ATOM 13684 O O . ILE D 1 213 ? 93.381 13.341 145.851 1.00 39.36 177 ILE D O 1
ATOM 13689 N N . ASP D 1 214 ? 95.145 12.274 144.935 1.00 34.92 178 ASP D N 1
ATOM 13690 C CA . ASP D 1 214 ? 94.330 11.236 144.312 1.00 34.51 178 ASP D CA 1
ATOM 13691 C C . ASP D 1 214 ? 94.849 9.866 144.722 1.00 35.87 178 ASP D C 1
ATOM 13692 O O . ASP D 1 214 ? 95.950 9.474 144.324 1.00 39.04 178 ASP D O 1
ATOM 13697 N N . LEU D 1 215 ? 94.040 9.126 145.478 1.00 33.68 179 LEU D N 1
ATOM 13698 C CA . LEU D 1 215 ? 94.421 7.835 146.042 1.00 28.43 179 LEU D CA 1
ATOM 13699 C C . LEU D 1 215 ? 93.687 6.715 145.317 1.00 27.84 179 LEU D C 1
ATOM 13700 O O . LEU D 1 215 ? 92.453 6.679 145.309 1.00 30.52 179 LEU D O 1
ATOM 13705 N N . TYR D 1 216 ? 94.446 5.810 144.716 1.00 25.62 180 TYR D N 1
ATOM 13706 C CA . TYR D 1 216 ? 93.892 4.735 143.912 1.00 26.74 180 TYR D CA 1
ATOM 13707 C C . TYR D 1 216 ? 93.918 3.418 144.668 1.00 23.85 180 TYR D C 1
ATOM 13708 O O . TYR D 1 216 ? 94.652 3.237 145.643 1.00 24.28 180 TYR D O 1
ATOM 13717 N N . ALA D 1 217 ? 93.038 2.531 144.244 1.00 24.33 181 ALA D N 1
ATOM 13718 C CA . ALA D 1 217 ? 92.888 1.210 144.829 1.00 26.87 181 ALA D CA 1
ATOM 13719 C C . ALA D 1 217 ? 93.545 0.232 143.872 1.00 30.67 181 ALA D C 1
ATOM 13720 O O . ALA D 1 217 ? 93.062 0.031 142.755 1.00 32.92 181 ALA D O 1
ATOM 13722 N N . SER D 1 218 ? 94.648 -0.368 144.310 1.00 35.46 182 SER D N 1
ATOM 13723 C CA . SER D 1 218 ? 95.389 -1.327 143.502 1.00 38.11 182 SER D CA 1
ATOM 13724 C C . SER D 1 218 ? 95.438 -2.683 144.185 1.00 41.79 182 SER D C 1
ATOM 13725 O O . SER D 1 218 ? 94.674 -2.947 145.119 1.00 42.65 182 SER D O 1
ATOM 13728 N N . LYS D 1 219 ? 96.335 -3.548 143.726 1.00 44.32 183 LYS D N 1
ATOM 13729 C CA . LYS D 1 219 ? 96.499 -4.878 144.291 1.00 47.04 183 LYS D CA 1
ATOM 13730 C C . LYS D 1 219 ? 97.901 -5.029 144.871 1.00 45.06 183 LYS D C 1
ATOM 13731 O O . LYS D 1 219 ? 98.875 -4.543 144.291 1.00 44.64 183 LYS D O 1
ATOM 13733 N N . GLY D 1 220 ? 98.005 -5.704 146.010 1.00 42.02 184 GLY D N 1
ATOM 13734 C CA . GLY D 1 220 ? 99.293 -6.053 146.572 1.00 38.53 184 GLY D CA 1
ATOM 13735 C C . GLY D 1 220 ? 99.537 -5.386 147.905 1.00 34.31 184 GLY D C 1
ATOM 13736 O O . GLY D 1 220 ? 98.665 -4.729 148.476 1.00 34.87 184 GLY D O 1
ATOM 13737 N N . MET D 1 221 ? 100.754 -5.569 148.408 1.00 32.69 185 MET D N 1
ATOM 13738 C CA . MET D 1 221 ? 101.142 -5.130 149.742 1.00 31.92 185 MET D CA 1
ATOM 13739 C C . MET D 1 221 ? 102.129 -3.962 149.703 1.00 33.07 185 MET D C 1
ATOM 13740 O O . MET D 1 221 ? 103.072 -3.907 150.489 1.00 34.64 185 MET D O 1
ATOM 13742 N N . GLU D 1 222 ? 101.923 -3.003 148.800 1.00 33.19 186 GLU D N 1
ATOM 13743 C CA . GLU D 1 222 ? 102.769 -1.818 148.729 1.00 33.05 186 GLU D CA 1
ATOM 13744 C C . GLU D 1 222 ? 101.902 -0.583 148.526 1.00 37.01 186 GLU D C 1
ATOM 13745 O O . GLU D 1 222 ? 100.879 -0.644 147.839 1.00 41.71 186 GLU D O 1
ATOM 13751 N N . TYR D 1 223 ? 102.319 0.533 149.127 1.00 35.35 187 TYR D N 1
ATOM 13752 C CA . TYR D 1 223 ? 101.704 1.847 148.930 1.00 32.94 187 TYR D CA 1
ATOM 13753 C C . TYR D 1 223 ? 102.661 2.746 148.124 1.00 34.14 187 TYR D C 1
ATOM 13754 O O . TYR D 1 223 ? 103.622 3.282 148.681 1.00 33.85 187 TYR D O 1
ATOM 13763 N N . SER D 1 224 ? 102.364 2.954 146.828 1.00 33.48 188 SER D N 1
ATOM 13764 C CA . SER D 1 224 ? 103.200 3.716 145.901 1.00 31.01 188 SER D CA 1
ATOM 13765 C C . SER D 1 224 ? 102.699 5.147 145.720 1.00 26.96 188 SER D C 1
ATOM 13766 O O . SER D 1 224 ? 101.497 5.418 145.761 1.00 26.89 188 SER D O 1
ATOM 13769 N N . PHE D 1 225 ? 103.634 6.056 145.446 1.00 26.35 189 PHE D N 1
ATOM 13770 C CA . PHE D 1 225 ? 103.361 7.488 145.397 1.00 23.09 189 PHE D CA 1
ATOM 13771 C C . PHE D 1 225 ? 104.150 8.140 144.270 1.00 21.11 189 PHE D C 1
ATOM 13772 O O . PHE D 1 225 ? 105.198 7.647 143.849 1.00 25.27 189 PHE D O 1
ATOM 13780 N N . MET D 1 226 ? 103.615 9.239 143.768 1.00 21.12 190 MET D N 1
ATOM 13781 C CA . MET D 1 226 ? 104.384 10.222 143.032 1.00 23.34 190 MET D CA 1
ATOM 13782 C C . MET D 1 226 ? 103.983 11.574 143.583 1.00 25.78 190 MET D C 1
ATOM 13783 O O . MET D 1 226 ? 102.793 11.901 143.622 1.00 28.93 190 MET D O 1
ATOM 13788 N N . PHE D 1 227 ? 104.971 12.350 144.009 1.00 26.98 191 PHE D N 1
ATOM 13789 C CA . PHE D 1 227 ? 104.758 13.683 144.552 1.00 25.58 191 PHE D CA 1
ATOM 13790 C C . PHE D 1 227 ? 105.237 14.683 143.520 1.00 23.04 191 PHE D C 1
ATOM 13791 O O . PHE D 1 227 ? 106.296 14.486 142.933 1.00 24.02 191 PHE D O 1
ATOM 13799 N N . VAL D 1 228 ? 104.450 15.730 143.269 1.00 22.37 192 VAL D N 1
ATOM 13800 C CA . VAL D 1 228 ? 104.791 16.719 142.248 1.00 23.12 192 VAL D CA 1
ATOM 13801 C C . VAL D 1 228 ? 104.577 18.103 142.832 1.00 27.00 192 VAL D C 1
ATOM 13802 O O . VAL D 1 228 ? 103.520 18.386 143.403 1.00 30.13 192 VAL D O 1
ATOM 13806 N N . ALA D 1 229 ? 105.576 18.957 142.695 1.00 27.90 193 ALA D N 1
ATOM 13807 C CA . ALA D 1 229 ? 105.458 20.369 143.037 1.00 27.13 193 ALA D CA 1
ATOM 13808 C C . ALA D 1 229 ? 105.278 21.115 141.721 1.00 27.12 193 ALA D C 1
ATOM 13809 O O . ALA D 1 229 ? 106.246 21.375 141.012 1.00 27.39 193 ALA D O 1
ATOM 13811 N N . LYS D 1 230 ? 104.029 21.393 141.357 1.00 29.50 194 LYS D N 1
ATOM 13812 C CA . LYS D 1 230 ? 103.706 21.913 140.030 1.00 28.82 194 LYS D CA 1
ATOM 13813 C C . LYS D 1 230 ? 103.525 23.428 140.081 1.00 28.81 194 LYS D C 1
ATOM 13814 O O . LYS D 1 230 ? 102.570 23.923 140.683 1.00 28.04 194 LYS D O 1
ATOM 13820 N N . GLY D 1 231 ? 104.411 24.152 139.402 1.00 29.37 195 GLY D N 1
ATOM 13821 C CA . GLY D 1 231 ? 104.284 25.595 139.347 1.00 32.31 195 GLY D CA 1
ATOM 13822 C C . GLY D 1 231 ? 103.019 26.020 138.626 1.00 31.41 195 GLY D C 1
ATOM 13823 O O . GLY D 1 231 ? 102.506 25.305 137.763 1.00 31.80 195 GLY D O 1
ATOM 13824 N N . GLY D 1 232 ? 102.515 27.209 138.991 1.00 29.31 196 GLY D N 1
ATOM 13825 C CA . GLY D 1 232 ? 101.291 27.707 138.378 1.00 25.74 196 GLY D CA 1
ATOM 13826 C C . GLY D 1 232 ? 101.451 27.928 136.889 1.00 29.61 196 GLY D C 1
ATOM 13827 O O . GLY D 1 232 ? 100.548 27.620 136.112 1.00 34.18 196 GLY D O 1
ATOM 13828 N N . GLY D 1 233 ? 102.629 28.398 136.470 1.00 28.06 197 GLY D N 1
ATOM 13829 C CA . GLY D 1 233 ? 102.952 28.749 135.091 1.00 26.25 197 GLY D CA 1
ATOM 13830 C C . GLY D 1 233 ? 103.200 27.628 134.098 1.00 24.46 197 GLY D C 1
ATOM 13831 O O . GLY D 1 233 ? 102.844 27.759 132.916 1.00 20.48 197 GLY D O 1
ATOM 13832 N N . SER D 1 234 ? 103.842 26.537 134.535 1.00 21.74 198 SER D N 1
ATOM 13833 C CA . SER D 1 234 ? 103.857 25.347 133.688 1.00 22.39 198 SER D CA 1
ATOM 13834 C C . SER D 1 234 ? 102.480 24.680 133.665 1.00 22.67 198 SER D C 1
ATOM 13835 O O . SER D 1 234 ? 102.092 24.088 132.653 1.00 22.11 198 SER D O 1
ATOM 13838 N N . ALA D 1 235 ? 101.725 24.782 134.756 1.00 23.61 199 ALA D N 1
ATOM 13839 C CA . ALA D 1 235 ? 100.343 24.326 134.752 1.00 19.64 199 ALA D CA 1
ATOM 13840 C C . ALA D 1 235 ? 99.483 25.118 133.781 1.00 24.91 199 ALA D C 1
ATOM 13841 O O . ALA D 1 235 ? 98.565 24.557 133.175 1.00 25.22 199 ALA D O 1
ATOM 13843 N N . ASN D 1 236 ? 99.749 26.415 133.624 1.00 23.94 200 ASN D N 1
ATOM 13844 C CA . ASN D 1 236 ? 98.988 27.228 132.686 1.00 27.43 200 ASN D CA 1
ATOM 13845 C C . ASN D 1 236 ? 99.301 26.921 131.230 1.00 26.17 200 ASN D C 1
ATOM 13846 O O . ASN D 1 236 ? 98.559 27.387 130.363 1.00 28.83 200 ASN D O 1
ATOM 13851 N N . LYS D 1 237 ? 100.363 26.163 130.938 1.00 25.89 201 LYS D N 1
ATOM 13852 C CA . LYS D 1 237 ? 100.707 25.771 129.572 1.00 26.64 201 LYS D CA 1
ATOM 13853 C C . LYS D 1 237 ? 100.367 24.312 129.254 1.00 26.62 201 LYS D C 1
ATOM 13854 O O . LYS D 1 237 ? 100.865 23.781 128.254 1.00 24.62 201 LYS D O 1
ATOM 13860 N N . SER D 1 238 ? 99.545 23.649 130.088 1.00 28.07 202 SER D N 1
ATOM 13861 C CA . SER D 1 238 ? 98.900 22.381 129.728 1.00 25.96 202 SER D CA 1
ATOM 13862 C C . SER D 1 238 ? 97.630 22.678 128.947 1.00 24.68 202 SER D C 1
ATOM 13863 O O . SER D 1 238 ? 96.686 23.251 129.500 1.00 26.60 202 SER D O 1
ATOM 13866 N N . PHE D 1 239 ? 97.583 22.254 127.688 1.00 24.75 203 PHE D N 1
ATOM 13867 C CA . PHE D 1 239 ? 96.480 22.576 126.789 1.00 25.29 203 PHE D CA 1
ATOM 13868 C C . PHE D 1 239 ? 95.730 21.317 126.384 1.00 23.37 203 PHE D C 1
ATOM 13869 O O . PHE D 1 239 ? 96.334 20.262 126.183 1.00 22.35 203 PHE D O 1
ATOM 13877 N N . LEU D 1 240 ? 94.399 21.410 126.307 1.00 25.27 204 LEU D N 1
ATOM 13878 C CA . LEU D 1 240 ? 93.598 20.329 125.750 1.00 24.96 204 LEU D CA 1
ATOM 13879 C C . LEU D 1 240 ? 93.100 20.782 124.383 1.00 26.11 204 LEU D C 1
ATOM 13880 O O . LEU D 1 240 ? 92.285 21.701 124.279 1.00 26.71 204 LEU D O 1
ATOM 13885 N N . LEU D 1 241 ? 93.563 20.108 123.341 1.00 27.02 205 LEU D N 1
ATOM 13886 C CA . LEU D 1 241 ? 93.195 20.426 121.970 1.00 25.55 205 LEU D CA 1
ATOM 13887 C C . LEU D 1 241 ? 92.328 19.291 121.455 1.00 19.67 205 LEU D C 1
ATOM 13888 O O . LEU D 1 241 ? 92.739 18.130 121.488 1.00 23.96 205 LEU D O 1
ATOM 13893 N N . GLN D 1 242 ? 91.123 19.619 121.027 1.00 22.12 206 GLN D N 1
ATOM 13894 C CA . GLN D 1 242 ? 90.175 18.622 120.535 1.00 24.09 206 GLN D CA 1
ATOM 13895 C C . GLN D 1 242 ? 90.337 18.504 119.020 1.00 28.23 206 GLN D C 1
ATOM 13896 O O . GLN D 1 242 ? 89.899 19.379 118.270 1.00 29.79 206 GLN D O 1
ATOM 13902 N N . GLU D 1 243 ? 91.010 17.448 118.561 1.00 28.27 207 GLU D N 1
ATOM 13903 C CA . GLU D 1 243 ? 91.247 17.225 117.137 1.00 29.34 207 GLU D CA 1
ATOM 13904 C C . GLU D 1 243 ? 90.487 15.967 116.699 1.00 28.75 207 GLU D C 1
ATOM 13905 O O . GLU D 1 243 ? 89.717 15.383 117.466 1.00 26.32 207 GLU D O 1
ATOM 13911 N N . THR D 1 244 ? 90.683 15.557 115.442 1.00 29.81 208 THR D N 1
ATOM 13912 C CA . THR D 1 244 ? 89.901 14.471 114.857 1.00 30.51 208 THR D CA 1
ATOM 13913 C C . THR D 1 244 ? 90.808 13.553 114.045 1.00 27.19 208 THR D C 1
ATOM 13914 O O . THR D 1 244 ? 92.014 13.760 113.937 1.00 22.71 208 THR D O 1
ATOM 13918 N N . LYS D 1 245 ? 90.193 12.515 113.479 1.00 27.91 209 LYS D N 1
ATOM 13919 C CA . LYS D 1 245 ? 90.913 11.538 112.673 1.00 28.94 209 LYS D CA 1
ATOM 13920 C C . LYS D 1 245 ? 91.603 12.168 111.468 1.00 31.15 209 LYS D C 1
ATOM 13921 O O . LYS D 1 245 ? 92.632 11.662 111.025 1.00 35.01 209 LYS D O 1
ATOM 13927 N N . SER D 1 246 ? 91.081 13.277 110.938 1.00 30.65 210 SER D N 1
ATOM 13928 C CA . SER D 1 246 ? 91.656 13.835 109.720 1.00 33.20 210 SER D CA 1
ATOM 13929 C C . SER D 1 246 ? 92.995 14.515 109.949 1.00 31.83 210 SER D C 1
ATOM 13930 O O . SER D 1 246 ? 93.674 14.823 108.968 1.00 30.73 210 SER D O 1
ATOM 13933 N N . VAL D 1 247 ? 93.380 14.782 111.205 1.00 29.73 211 VAL D N 1
ATOM 13934 C CA . VAL D 1 247 ? 94.740 15.229 111.504 1.00 25.39 211 VAL D CA 1
ATOM 13935 C C . VAL D 1 247 ? 95.715 14.070 111.709 1.00 25.55 211 VAL D C 1
ATOM 13936 O O . VAL D 1 247 ? 96.933 14.301 111.761 1.00 27.05 211 VAL D O 1
ATOM 13940 N N . LEU D 1 248 ? 95.229 12.834 111.824 1.00 21.74 212 LEU D N 1
ATOM 13941 C CA . LEU D 1 248 ? 96.061 11.676 112.161 1.00 24.82 212 LEU D CA 1
ATOM 13942 C C . LEU D 1 248 ? 96.708 11.081 110.907 1.00 26.75 212 LEU D C 1
ATOM 13943 O O . LEU D 1 248 ? 96.479 9.937 110.518 1.00 28.64 212 LEU D O 1
ATOM 13948 N N . ASN D 1 249 ? 97.529 11.895 110.266 1.00 28.41 213 ASN D N 1
ATOM 13949 C CA . ASN D 1 249 ? 98.361 11.490 109.146 1.00 29.01 213 ASN D CA 1
ATOM 13950 C C . ASN D 1 249 ? 99.664 12.253 109.284 1.00 28.62 213 ASN D C 1
ATOM 13951 O O . ASN D 1 249 ? 99.720 13.254 110.008 1.00 27.83 213 ASN D O 1
ATOM 13956 N N . PRO D 1 250 ? 100.749 11.773 108.658 1.00 29.93 214 PRO D N 1
ATOM 13957 C CA . PRO D 1 250 ? 102.044 12.447 108.869 1.00 31.75 214 PRO D CA 1
ATOM 13958 C C . PRO D 1 250 ? 102.007 13.932 108.554 1.00 33.94 214 PRO D C 1
ATOM 13959 O O . PRO D 1 250 ? 102.456 14.748 109.363 1.00 35.49 214 PRO D O 1
ATOM 13963 N N . LYS D 1 251 ? 101.431 14.312 107.419 1.00 38.18 215 LYS D N 1
ATOM 13964 C CA . LYS D 1 251 ? 101.480 15.708 107.007 1.00 40.74 215 LYS D CA 1
ATOM 13965 C C . LYS D 1 251 ? 100.703 16.586 107.973 1.00 36.96 215 LYS D C 1
ATOM 13966 O O . LYS D 1 251 ? 101.205 17.621 108.420 1.00 37.20 215 LYS D O 1
ATOM 13972 N N . SER D 1 252 ? 99.474 16.195 108.306 1.00 36.17 216 SER D N 1
ATOM 13973 C CA . SER D 1 252 ? 98.670 17.028 109.194 1.00 33.85 216 SER D CA 1
ATOM 13974 C C . SER D 1 252 ? 99.246 17.056 110.604 1.00 33.57 216 SER D C 1
ATOM 13975 O O . SER D 1 252 ? 99.396 18.131 111.193 1.00 33.83 216 SER D O 1
ATOM 13978 N N . LEU D 1 253 ? 99.605 15.890 111.158 1.00 33.09 217 LEU D N 1
ATOM 13979 C CA . LEU D 1 253 ? 100.086 15.872 112.541 1.00 32.29 217 LEU D CA 1
ATOM 13980 C C . LEU D 1 253 ? 101.405 16.626 112.674 1.00 33.47 217 LEU D C 1
ATOM 13981 O O . LEU D 1 253 ? 101.702 17.168 113.742 1.00 31.85 217 LEU D O 1
ATOM 13986 N N . ARG D 1 254 ? 102.185 16.697 111.590 1.00 36.42 218 ARG D N 1
ATOM 13987 C CA . ARG D 1 254 ? 103.389 17.526 111.566 1.00 39.01 218 ARG D CA 1
ATOM 13988 C C . ARG D 1 254 ? 103.048 19.012 111.654 1.00 36.45 218 ARG D C 1
ATOM 13989 O O . ARG D 1 254 ? 103.580 19.730 112.502 1.00 36.58 218 ARG D O 1
ATOM 13997 N N . ASN D 1 255 ? 102.179 19.499 110.771 1.00 37.20 219 ASN D N 1
ATOM 13998 C CA . ASN D 1 255 ? 101.836 20.915 110.802 1.00 39.42 219 ASN D CA 1
ATOM 13999 C C . ASN D 1 255 ? 101.169 21.288 112.118 1.00 37.64 219 ASN D C 1
ATOM 14000 O O . ASN D 1 255 ? 101.424 22.362 112.670 1.00 39.27 219 ASN D O 1
ATOM 14005 N N . PHE D 1 256 ? 100.318 20.403 112.642 1.00 35.71 220 PHE D N 1
ATOM 14006 C CA . PHE D 1 256 ? 99.638 20.678 113.899 1.00 32.45 220 PHE D CA 1
ATOM 14007 C C . PHE D 1 256 ? 100.637 20.868 115.035 1.00 27.40 220 PHE D C 1
ATOM 14008 O O . PHE D 1 256 ? 100.511 21.800 115.831 1.00 26.18 220 PHE D O 1
ATOM 14016 N N . LEU D 1 257 ? 101.626 19.980 115.140 1.00 27.18 221 LEU D N 1
ATOM 14017 C CA . LEU D 1 257 ? 102.586 20.078 116.236 1.00 27.38 221 LEU D CA 1
ATOM 14018 C C . LEU D 1 257 ? 103.506 21.287 116.067 1.00 31.28 221 LEU D C 1
ATOM 14019 O O . LEU D 1 257 ? 103.749 22.024 117.026 1.00 32.10 221 LEU D O 1
ATOM 14024 N N . LYS D 1 258 ? 103.981 21.543 114.846 1.00 31.98 222 LYS D N 1
ATOM 14025 C CA . LYS D 1 258 ? 104.761 22.754 114.584 1.00 33.14 222 LYS D CA 1
ATOM 14026 C C . LYS D 1 258 ? 104.008 24.010 115.016 1.00 35.16 222 LYS D C 1
ATOM 14027 O O . LYS D 1 258 ? 104.591 24.919 115.623 1.00 34.10 222 LYS D O 1
ATOM 14030 N N . GLU D 1 259 ? 102.709 24.082 114.699 1.00 33.38 223 GLU D N 1
ATOM 14031 C CA . GLU D 1 259 ? 101.917 25.244 115.073 1.00 32.67 223 GLU D CA 1
ATOM 14032 C C . GLU D 1 259 ? 101.679 25.287 116.580 1.00 30.24 223 GLU D C 1
ATOM 14033 O O . GLU D 1 259 ? 101.858 26.327 117.222 1.00 26.96 223 GLU D O 1
ATOM 14039 N N . LYS D 1 260 ? 101.277 24.160 117.161 1.00 30.70 224 LYS D N 1
ATOM 14040 C CA . LYS D 1 260 ? 100.887 24.130 118.566 1.00 28.69 224 LYS D CA 1
ATOM 14041 C C . LYS D 1 260 ? 102.088 24.142 119.504 1.00 30.05 224 LYS D C 1
ATOM 14042 O O . LYS D 1 260 ? 101.957 24.544 120.664 1.00 30.34 224 LYS D O 1
ATOM 14048 N N . LEU D 1 261 ? 103.252 23.668 119.053 1.00 34.73 225 LEU D N 1
ATOM 14049 C CA . LEU D 1 261 ? 104.414 23.680 119.937 1.00 35.02 225 LEU D CA 1
ATOM 14050 C C . LEU D 1 261 ? 104.837 25.095 120.316 1.00 36.52 225 LEU D C 1
ATOM 14051 O O . LEU D 1 261 ? 105.459 25.285 121.369 1.00 39.39 225 LEU D O 1
ATOM 14056 N N . ALA D 1 262 ? 104.510 26.087 119.484 1.00 34.86 226 ALA D N 1
ATOM 14057 C CA . ALA D 1 262 ? 104.748 27.493 119.785 1.00 32.11 226 ALA D CA 1
ATOM 14058 C C . ALA D 1 262 ? 103.840 28.036 120.880 1.00 33.03 226 ALA D C 1
ATOM 14059 O O . ALA D 1 262 ? 104.071 29.163 121.337 1.00 36.77 226 ALA D O 1
ATOM 14061 N N . MET D 1 263 ? 102.812 27.278 121.299 1.00 31.14 227 MET D N 1
ATOM 14062 C CA . MET D 1 263 ? 101.867 27.763 122.309 1.00 29.66 227 MET D CA 1
ATOM 14063 C C . MET D 1 263 ? 102.511 27.918 123.678 1.00 28.64 227 MET D C 1
ATOM 14064 O O . MET D 1 263 ? 102.067 28.755 124.472 1.00 31.35 227 MET D O 1
ATOM 14069 N N . PHE D 1 264 ? 103.537 27.122 123.982 1.00 26.24 228 PHE D N 1
ATOM 14070 C CA . PHE D 1 264 ? 104.233 27.280 125.255 1.00 26.35 228 PHE D CA 1
ATOM 14071 C C . PHE D 1 264 ? 104.948 28.618 125.340 1.00 29.83 228 PHE D C 1
ATOM 14072 O O . PHE D 1 264 ? 105.053 29.194 126.430 1.00 31.80 228 PHE D O 1
ATOM 14080 N N . GLY D 1 265 ? 105.463 29.113 124.219 1.00 28.85 229 GLY D N 1
ATOM 14081 C CA . GLY D 1 265 ? 106.329 30.267 124.283 1.00 29.46 229 GLY D CA 1
ATOM 14082 C C . GLY D 1 265 ? 107.476 30.018 125.244 1.00 29.99 229 GLY D C 1
ATOM 14083 O O . GLY D 1 265 ? 107.865 28.878 125.513 1.00 28.86 229 GLY D O 1
ATOM 14084 N N . THR D 1 266 ? 108.001 31.104 125.809 1.00 31.46 230 THR D N 1
ATOM 14085 C CA . THR D 1 266 ? 108.983 31.050 126.885 1.00 30.98 230 THR D CA 1
ATOM 14086 C C . THR D 1 266 ? 108.345 31.318 128.245 1.00 30.14 230 THR D C 1
ATOM 14087 O O . THR D 1 266 ? 109.052 31.615 129.222 1.00 25.97 230 THR D O 1
ATOM 14091 N N . SER D 1 267 ? 107.014 31.199 128.313 1.00 32.73 231 SER D N 1
ATOM 14092 C CA . SER D 1 267 ? 106.211 31.588 129.459 1.00 33.67 231 SER D CA 1
ATOM 14093 C C . SER D 1 267 ? 106.303 30.603 130.618 1.00 34.68 231 SER D C 1
ATOM 14094 O O . SER D 1 267 ? 105.929 30.946 131.743 1.00 36.24 231 SER D O 1
ATOM 14097 N N . ALA D 1 268 ? 106.783 29.390 130.375 1.00 33.81 232 ALA D N 1
ATOM 14098 C CA . ALA D 1 268 ? 106.962 28.390 131.417 1.00 30.50 232 ALA D CA 1
ATOM 14099 C C . ALA D 1 268 ? 108.438 28.054 131.672 1.00 30.18 232 ALA D C 1
ATOM 14100 O O . ALA D 1 268 ? 108.749 26.935 132.070 1.00 30.91 232 ALA D O 1
ATOM 14102 N N . CYS D 1 269 ? 109.362 29.014 131.449 1.00 27.70 233 CYS D N 1
ATOM 14103 C CA . CYS D 1 269 ? 110.791 28.947 131.782 1.00 28.56 233 CYS D CA 1
ATOM 14104 C C . CYS D 1 269 ? 111.543 27.773 131.164 1.00 30.61 233 CYS D C 1
ATOM 14105 O O . CYS D 1 269 ? 112.045 26.918 131.903 1.00 31.89 233 CYS D O 1
ATOM 14108 N N . PRO D 1 270 ? 111.718 27.745 129.839 1.00 31.60 234 PRO D N 1
ATOM 14109 C CA . PRO D 1 270 ? 112.476 26.657 129.184 1.00 28.74 234 PRO D CA 1
ATOM 14110 C C . PRO D 1 270 ? 113.919 26.613 129.653 1.00 26.52 234 PRO D C 1
ATOM 14111 O O . PRO D 1 270 ? 114.368 27.522 130.359 1.00 27.41 234 PRO D O 1
ATOM 14115 N N . PRO D 1 271 ? 114.684 25.555 129.298 1.00 23.77 235 PRO D N 1
ATOM 14116 C CA . PRO D 1 271 ? 114.305 24.403 128.459 1.00 24.04 235 PRO D CA 1
ATOM 14117 C C . PRO D 1 271 ? 113.204 23.531 129.070 1.00 25.56 235 PRO D C 1
ATOM 14118 O O . PRO D 1 271 ? 113.197 23.269 130.277 1.00 24.82 235 PRO D O 1
ATOM 14122 N N . TYR D 1 272 ? 112.289 23.085 128.219 1.00 25.48 236 TYR D N 1
ATOM 14123 C CA . TYR D 1 272 ? 111.113 22.353 128.659 1.00 28.79 236 TYR D CA 1
ATOM 14124 C C . TYR D 1 272 ? 111.361 20.851 128.662 1.00 29.47 236 TYR D C 1
ATOM 14125 O O . TYR D 1 272 ? 112.200 20.328 127.924 1.00 27.64 236 TYR D O 1
ATOM 14134 N N . HIS D 1 273 ? 110.613 20.163 129.510 1.00 30.48 237 HIS D N 1
ATOM 14135 C CA . HIS D 1 273 ? 110.289 18.762 129.288 1.00 29.66 237 HIS D CA 1
ATOM 14136 C C . HIS D 1 273 ? 108.891 18.795 128.677 1.00 30.71 237 HIS D C 1
ATOM 14137 O O . HIS D 1 273 ? 107.894 18.966 129.379 1.00 29.25 237 HIS D O 1
ATOM 14144 N N . VAL D 1 274 ? 108.844 18.738 127.343 1.00 36.50 238 VAL D N 1
ATOM 14145 C CA . VAL D 1 274 ? 107.599 18.783 126.585 1.00 34.83 238 VAL D CA 1
ATOM 14146 C C . VAL D 1 274 ? 106.985 17.393 126.565 1.00 32.90 238 VAL D C 1
ATOM 14147 O O . VAL D 1 274 ? 107.697 16.390 126.430 1.00 37.08 238 VAL D O 1
ATOM 14151 N N . ALA D 1 275 ? 105.671 17.312 126.716 1.00 26.40 239 ALA D N 1
ATOM 14152 C CA . ALA D 1 275 ? 104.999 16.028 126.597 1.00 25.48 239 ALA D CA 1
ATOM 14153 C C . ALA D 1 275 ? 103.760 16.206 125.741 1.00 24.32 239 ALA D C 1
ATOM 14154 O O . ALA D 1 275 ? 103.102 17.248 125.807 1.00 22.31 239 ALA D O 1
ATOM 14156 N N . VAL D 1 276 ? 103.449 15.176 124.951 1.00 24.49 240 VAL D N 1
ATOM 14157 C CA . VAL D 1 276 ? 102.295 15.136 124.062 1.00 17.24 240 VAL D CA 1
ATOM 14158 C C . VAL D 1 276 ? 101.561 13.822 124.268 1.00 17.24 240 VAL D C 1
ATOM 14159 O O . VAL D 1 276 ? 102.185 12.762 124.346 1.00 19.81 240 VAL D O 1
ATOM 14163 N N . VAL D 1 277 ? 100.240 13.881 124.355 1.00 18.21 241 VAL D N 1
ATOM 14164 C CA . VAL D 1 277 ? 99.408 12.686 124.376 1.00 18.10 241 VAL D CA 1
ATOM 14165 C C . VAL D 1 277 ? 98.462 12.766 123.185 1.00 22.40 241 VAL D C 1
ATOM 14166 O O . VAL D 1 277 ? 97.674 13.712 123.091 1.00 25.31 241 VAL D O 1
ATOM 14170 N N . ILE D 1 278 ? 98.561 11.795 122.265 1.00 23.42 242 ILE D N 1
ATOM 14171 C CA . ILE D 1 278 ? 97.693 11.684 121.087 1.00 22.46 242 ILE D CA 1
ATOM 14172 C C . ILE D 1 278 ? 96.588 10.682 121.434 1.00 22.02 242 ILE D C 1
ATOM 14173 O O . ILE D 1 278 ? 96.859 9.501 121.680 1.00 22.92 242 ILE D O 1
ATOM 14178 N N . GLY D 1 279 ? 95.355 11.125 121.479 1.00 16.83 243 GLY D N 1
ATOM 14179 C CA . GLY D 1 279 ? 94.288 10.207 121.829 1.00 16.83 243 GLY D CA 1
ATOM 14180 C C . GLY D 1 279 ? 94.016 10.081 123.323 1.00 24.39 243 GLY D C 1
ATOM 14181 O O . GLY D 1 279 ? 94.624 10.733 124.179 1.00 25.48 243 GLY D O 1
ATOM 14182 N N . GLY D 1 280 ? 93.083 9.201 123.637 1.00 17.10 244 GLY D N 1
ATOM 14183 C CA . GLY D 1 280 ? 92.616 9.024 124.995 1.00 22.78 244 GLY D CA 1
ATOM 14184 C C . GLY D 1 280 ? 91.120 8.815 124.965 1.00 24.75 244 GLY D C 1
ATOM 14185 O O . GLY D 1 280 ? 90.427 9.213 124.031 1.00 25.71 244 GLY D O 1
ATOM 14186 N N . THR D 1 281 ? 90.618 8.171 126.010 1.00 24.75 245 THR D N 1
ATOM 14187 C CA . THR D 1 281 ? 89.217 7.798 126.161 1.00 28.49 245 THR D CA 1
ATOM 14188 C C . THR D 1 281 ? 88.351 8.912 126.751 1.00 30.15 245 THR D C 1
ATOM 14189 O O . THR D 1 281 ? 87.139 8.708 126.905 1.00 19.38 245 THR D O 1
ATOM 14193 N N . SER D 1 282 ? 88.951 10.049 127.124 1.00 29.25 246 SER D N 1
ATOM 14194 C CA . SER D 1 282 ? 88.275 11.224 127.670 1.00 30.47 246 SER D CA 1
ATOM 14195 C C . SER D 1 282 ? 89.290 12.357 127.787 1.00 30.44 246 SER D C 1
ATOM 14196 O O . SER D 1 282 ? 90.503 12.139 127.711 1.00 28.47 246 SER D O 1
ATOM 14199 N N . ALA D 1 283 ? 88.772 13.578 127.951 1.00 31.13 247 ALA D N 1
ATOM 14200 C CA . ALA D 1 283 ? 89.649 14.737 128.102 1.00 30.01 247 ALA D CA 1
ATOM 14201 C C . ALA D 1 283 ? 90.447 14.660 129.390 1.00 26.12 247 ALA D C 1
ATOM 14202 O O . ALA D 1 283 ? 91.637 14.971 129.413 1.00 20.09 247 ALA D O 1
ATOM 14204 N N . GLU D 1 284 ? 89.806 14.237 130.473 1.00 28.56 248 GLU D N 1
ATOM 14205 C CA . GLU D 1 284 ? 90.486 14.205 131.757 1.00 29.39 248 GLU D CA 1
ATOM 14206 C C . GLU D 1 284 ? 91.519 13.097 131.807 1.00 29.91 248 GLU D C 1
ATOM 14207 O O . GLU D 1 284 ? 92.497 13.208 132.550 1.00 29.16 248 GLU D O 1
ATOM 14213 N N . MET D 1 285 ? 91.335 12.040 131.016 1.00 20.96 249 MET D N 1
ATOM 14214 C CA . MET D 1 285 ? 92.340 10.987 130.954 1.00 25.44 249 MET D CA 1
ATOM 14215 C C . MET D 1 285 ? 93.570 11.448 130.171 1.00 28.47 249 MET D C 1
ATOM 14216 O O . MET D 1 285 ? 94.710 11.257 130.615 1.00 33.06 249 MET D O 1
ATOM 14221 N N . THR D 1 286 ? 93.357 12.055 128.998 1.00 26.60 250 THR D N 1
ATOM 14222 C CA . THR D 1 286 ? 94.453 12.641 128.230 1.00 26.18 250 THR D CA 1
ATOM 14223 C C . THR D 1 286 ? 95.264 13.629 129.064 1.00 26.44 250 THR D C 1
ATOM 14224 O O . THR D 1 286 ? 96.495 13.584 129.073 1.00 28.22 250 THR D O 1
ATOM 14228 N N . MET D 1 287 ? 94.588 14.518 129.792 1.00 28.21 251 MET D N 1
ATOM 14229 C CA . MET D 1 287 ? 95.305 15.539 130.553 1.00 27.61 251 MET D CA 1
ATOM 14230 C C . MET D 1 287 ? 96.008 14.940 131.759 1.00 24.25 251 MET D C 1
ATOM 14231 O O . MET D 1 287 ? 97.045 15.450 132.185 1.00 21.34 251 MET D O 1
ATOM 14236 N N . LYS D 1 288 ? 95.447 13.866 132.312 1.00 26.68 252 LYS D N 1
ATOM 14237 C CA . LYS D 1 288 ? 96.088 13.110 133.383 1.00 30.40 252 LYS D CA 1
ATOM 14238 C C . LYS D 1 288 ? 97.343 12.421 132.876 1.00 30.28 252 LYS D C 1
ATOM 14239 O O . LYS D 1 288 ? 98.402 12.473 133.518 1.00 28.65 252 LYS D O 1
ATOM 14245 N N . VAL D 1 289 ? 97.225 11.744 131.730 1.00 30.13 253 VAL D N 1
ATOM 14246 C CA . VAL D 1 289 ? 98.356 11.024 131.152 1.00 28.55 253 VAL D CA 1
ATOM 14247 C C . VAL D 1 289 ? 99.457 11.993 130.749 1.00 27.50 253 VAL D C 1
ATOM 14248 O O . VAL D 1 289 ? 100.643 11.684 130.860 1.00 27.46 253 VAL D O 1
ATOM 14252 N N . LEU D 1 290 ? 99.081 13.173 130.263 1.00 29.65 254 LEU D N 1
ATOM 14253 C CA . LEU D 1 290 ? 100.073 14.172 129.881 1.00 29.83 254 LEU D CA 1
ATOM 14254 C C . LEU D 1 290 ? 100.885 14.637 131.082 1.00 36.14 254 LEU D C 1
ATOM 14255 O O . LEU D 1 290 ? 102.114 14.769 131.000 1.00 40.32 254 LEU D O 1
ATOM 14260 N N . LYS D 1 291 ? 100.209 14.907 132.202 1.00 35.86 255 LYS D N 1
ATOM 14261 C CA . LYS D 1 291 ? 100.896 15.332 133.415 1.00 35.04 255 LYS D CA 1
ATOM 14262 C C . LYS D 1 291 ? 101.936 14.306 133.824 1.00 31.08 255 LYS D C 1
ATOM 14263 O O . LYS D 1 291 ? 103.074 14.652 134.146 1.00 31.97 255 LYS D O 1
ATOM 14269 N N . TYR D 1 292 ? 101.543 13.032 133.845 1.00 28.94 256 TYR D N 1
ATOM 14270 C CA . TYR D 1 292 ? 102.466 11.959 134.195 1.00 29.32 256 TYR D CA 1
ATOM 14271 C C . TYR D 1 292 ? 103.614 11.867 133.199 1.00 26.76 256 TYR D C 1
ATOM 14272 O O . TYR D 1 292 ? 104.785 11.805 133.586 1.00 23.50 256 TYR D O 1
ATOM 14281 N N . ALA D 1 293 ? 103.287 11.864 131.904 1.00 26.05 257 ALA D N 1
ATOM 14282 C CA . ALA D 1 293 ? 104.301 11.703 130.872 1.00 28.54 257 ALA D CA 1
ATOM 14283 C C . ALA D 1 293 ? 105.311 12.840 130.935 1.00 28.35 257 ALA D C 1
ATOM 14284 O O . ALA D 1 293 ? 106.512 12.632 130.720 1.00 25.34 257 ALA D O 1
ATOM 14286 N N . SER D 1 294 ? 104.843 14.047 131.262 1.00 30.48 258 SER D N 1
ATOM 14287 C CA . SER D 1 294 ? 105.747 15.182 131.396 1.00 28.35 258 SER D CA 1
ATOM 14288 C C . SER D 1 294 ? 106.599 15.098 132.664 1.00 26.57 258 SER D C 1
ATOM 14289 O O . SER D 1 294 ? 107.665 15.716 132.713 1.00 23.22 258 SER D O 1
ATOM 14292 N N . CYS D 1 295 ? 106.187 14.319 133.667 1.00 27.85 259 CYS D N 1
ATOM 14293 C CA . CYS D 1 295 ? 107.046 14.032 134.808 1.00 29.83 259 CYS D CA 1
ATOM 14294 C C . CYS D 1 295 ? 107.945 12.833 134.560 1.00 22.86 259 CYS D C 1
ATOM 14295 O O . CYS D 1 295 ? 108.755 12.498 135.427 1.00 23.96 259 CYS D O 1
ATOM 14298 N N . HIS D 1 296 ? 107.866 12.240 133.366 1.00 24.68 260 HIS D N 1
ATOM 14299 C CA . HIS D 1 296 ? 108.631 11.063 132.955 1.00 25.69 260 HIS D CA 1
ATOM 14300 C C . HIS D 1 296 ? 108.159 9.785 133.651 1.00 28.44 260 HIS D C 1
ATOM 14301 O O . HIS D 1 296 ? 108.909 8.822 133.761 1.00 30.78 260 HIS D O 1
ATOM 14308 N N . TYR D 1 297 ? 106.896 9.750 134.080 1.00 29.10 261 TYR D N 1
ATOM 14309 C CA . TYR D 1 297 ? 106.324 8.552 134.698 1.00 31.47 261 TYR D CA 1
ATOM 14310 C C . TYR D 1 297 ? 106.269 7.372 133.740 1.00 30.13 261 TYR D C 1
ATOM 14311 O O . TYR D 1 297 ? 106.374 6.216 134.177 1.00 29.19 261 TYR D O 1
ATOM 14320 N N . TYR D 1 298 ? 106.079 7.641 132.444 1.00 27.34 262 TYR D N 1
ATOM 14321 C CA . TYR D 1 298 ? 105.848 6.626 131.429 1.00 24.51 262 TYR D CA 1
ATOM 14322 C C . TYR D 1 298 ? 107.107 6.268 130.656 1.00 28.53 262 TYR D C 1
ATOM 14323 O O . TYR D 1 298 ? 107.013 5.692 129.567 1.00 28.53 262 TYR D O 1
ATOM 14332 N N . ASP D 1 299 ? 108.282 6.600 131.188 1.00 29.22 263 ASP D N 1
ATOM 14333 C CA . ASP D 1 299 ? 109.507 6.397 130.425 1.00 30.09 263 ASP D CA 1
ATOM 14334 C C . ASP D 1 299 ? 109.723 4.931 130.039 1.00 34.05 263 ASP D C 1
ATOM 14335 O O . ASP D 1 299 ? 110.218 4.657 128.941 1.00 37.17 263 ASP D O 1
ATOM 14340 N N . ASP D 1 300 ? 109.296 3.981 130.874 1.00 33.16 264 ASP D N 1
ATOM 14341 C CA . ASP D 1 300 ? 109.480 2.557 130.604 1.00 34.16 264 ASP D CA 1
ATOM 14342 C C . ASP D 1 300 ? 108.305 1.917 129.865 1.00 30.59 264 ASP D C 1
ATOM 14343 O O . ASP D 1 300 ? 108.304 0.696 129.686 1.00 36.84 264 ASP D O 1
ATOM 14348 N N . LEU D 1 301 ? 107.319 2.701 129.434 1.00 31.21 265 LEU D N 1
ATOM 14349 C CA . LEU D 1 301 ? 106.158 2.154 128.741 1.00 29.64 265 LEU D CA 1
ATOM 14350 C C . LEU D 1 301 ? 106.569 1.478 127.437 1.00 32.51 265 LEU D C 1
ATOM 14351 O O . LEU D 1 301 ? 107.567 1.847 126.817 1.00 33.33 265 LEU D O 1
ATOM 14356 N N . ILE D 1 302 ? 105.794 0.463 127.031 1.00 34.42 266 ILE D N 1
ATOM 14357 C CA . ILE D 1 302 ? 106.046 -0.217 125.762 1.00 35.35 266 ILE D CA 1
ATOM 14358 C C . ILE D 1 302 ? 106.152 0.808 124.641 1.00 32.83 266 ILE D C 1
ATOM 14359 O O . ILE D 1 302 ? 105.361 1.752 124.563 1.00 27.21 266 ILE D O 1
ATOM 14364 N N . THR D 1 303 ? 107.132 0.622 123.758 1.00 33.53 267 THR D N 1
ATOM 14365 C CA . THR D 1 303 ? 107.346 1.566 122.666 1.00 34.37 267 THR D CA 1
ATOM 14366 C C . THR D 1 303 ? 106.750 1.093 121.347 1.00 35.85 267 THR D C 1
ATOM 14367 O O . THR D 1 303 ? 106.885 1.791 120.342 1.00 36.52 267 THR D O 1
ATOM 14371 N N . LYS D 1 304 ? 106.090 -0.066 121.330 1.00 36.40 268 LYS D N 1
ATOM 14372 C CA . LYS D 1 304 ? 105.376 -0.556 120.167 1.00 38.04 268 LYS D CA 1
ATOM 14373 C C . LYS D 1 304 ? 104.182 -1.361 120.657 1.00 41.27 268 LYS D C 1
ATOM 14374 O O . LYS D 1 304 ? 104.325 -2.125 121.626 1.00 41.95 268 LYS D O 1
ATOM 14376 N N . PRO D 1 305 ? 103.013 -1.219 120.019 1.00 39.74 269 PRO D N 1
ATOM 14377 C CA . PRO D 1 305 ? 101.799 -1.901 120.499 1.00 38.80 269 PRO D CA 1
ATOM 14378 C C . PRO D 1 305 ? 101.989 -3.404 120.634 1.00 43.10 269 PRO D C 1
ATOM 14379 O O . PRO D 1 305 ? 102.561 -4.053 119.758 1.00 49.04 269 PRO D O 1
ATOM 14383 N N . ASP D 1 306 ? 101.460 -3.970 121.724 1.00 42.24 270 ASP D N 1
ATOM 14384 C CA . ASP D 1 306 ? 101.550 -5.407 121.954 1.00 44.12 270 ASP D CA 1
ATOM 14385 C C . ASP D 1 306 ? 100.215 -6.125 122.066 1.00 45.53 270 ASP D C 1
ATOM 14386 O O . ASP D 1 306 ? 100.203 -7.356 122.003 1.00 47.14 270 ASP D O 1
ATOM 14388 N N . MET D 1 307 ? 99.097 -5.405 122.206 1.00 44.85 271 MET D N 1
ATOM 14389 C CA . MET D 1 307 ? 97.773 -6.016 122.394 1.00 43.29 271 MET D CA 1
ATOM 14390 C C . MET D 1 307 ? 97.787 -7.010 123.554 1.00 41.83 271 MET D C 1
ATOM 14391 O O . MET D 1 307 ? 97.024 -7.978 123.564 1.00 43.09 271 MET D O 1
ATOM 14396 N N . LYS D 1 308 ? 98.652 -6.780 124.545 1.00 40.60 272 LYS D N 1
ATOM 14397 C CA . LYS D 1 308 ? 98.832 -7.746 125.623 1.00 42.02 272 LYS D CA 1
ATOM 14398 C C . LYS D 1 308 ? 99.056 -7.074 126.969 1.00 40.88 272 LYS D C 1
ATOM 14399 O O . LYS D 1 308 ? 98.258 -7.246 127.893 1.00 41.76 272 LYS D O 1
ATOM 14402 N N . THR D 1 309 ? 100.131 -6.300 127.096 1.00 41.99 273 THR D N 1
ATOM 14403 C CA . THR D 1 309 ? 100.397 -5.692 128.392 1.00 44.14 273 THR D CA 1
ATOM 14404 C C . THR D 1 309 ? 99.595 -4.410 128.576 1.00 44.83 273 THR D C 1
ATOM 14405 O O . THR D 1 309 ? 99.255 -4.058 129.714 1.00 45.87 273 THR D O 1
ATOM 14409 N N . GLY D 1 310 ? 99.224 -3.759 127.478 1.00 41.67 274 GLY D N 1
ATOM 14410 C CA . GLY D 1 310 ? 98.392 -2.569 127.535 1.00 38.68 274 GLY D CA 1
ATOM 14411 C C . GLY D 1 310 ? 98.075 -2.099 126.132 1.00 36.43 274 GLY D C 1
ATOM 14412 O O . GLY D 1 310 ? 98.634 -2.591 125.147 1.00 38.98 274 GLY D O 1
ATOM 14413 N N . TYR D 1 311 ? 97.163 -1.123 126.053 1.00 31.94 275 TYR D N 1
ATOM 14414 C CA . TYR D 1 311 ? 96.742 -0.573 124.775 1.00 29.51 275 TYR D CA 1
ATOM 14415 C C . TYR D 1 311 ? 97.434 0.743 124.420 1.00 30.23 275 TYR D C 1
ATOM 14416 O O . TYR D 1 311 ? 97.263 1.232 123.300 1.00 32.97 275 TYR D O 1
ATOM 14425 N N . THR D 1 312 ? 98.229 1.303 125.325 1.00 29.84 276 THR D N 1
ATOM 14426 C CA . THR D 1 312 ? 98.907 2.581 125.141 1.00 28.90 276 THR D CA 1
ATOM 14427 C C . THR D 1 312 ? 100.414 2.372 124.958 1.00 28.13 276 THR D C 1
ATOM 14428 O O . THR D 1 312 ? 101.008 1.510 125.613 1.00 28.11 276 THR D O 1
ATOM 14432 N N . PHE D 1 313 ? 101.043 3.151 124.068 1.00 27.32 277 PHE D N 1
ATOM 14433 C CA . PHE D 1 313 ? 102.479 3.014 123.856 1.00 30.46 277 PHE D CA 1
ATOM 14434 C C . PHE D 1 313 ? 103.143 4.370 123.623 1.00 30.70 277 PHE D C 1
ATOM 14435 O O . PHE D 1 313 ? 102.507 5.340 123.210 1.00 29.49 277 PHE D O 1
ATOM 14443 N N . ARG D 1 314 ? 104.454 4.408 123.877 1.00 32.51 278 ARG D N 1
ATOM 14444 C CA . ARG D 1 314 ? 105.275 5.613 123.781 1.00 31.78 278 ARG D CA 1
ATOM 14445 C C . ARG D 1 314 ? 105.975 5.662 122.429 1.00 31.43 278 ARG D C 1
ATOM 14446 O O . ARG D 1 314 ? 106.725 4.743 122.087 1.00 35.17 278 ARG D O 1
ATOM 14454 N N . ASP D 1 315 ? 105.768 6.746 121.680 1.00 27.33 279 ASP D N 1
ATOM 14455 C CA . ASP D 1 315 ? 106.188 6.819 120.277 1.00 28.22 279 ASP D CA 1
ATOM 14456 C C . ASP D 1 315 ? 107.540 7.526 120.185 1.00 30.42 279 ASP D C 1
ATOM 14457 O O . ASP D 1 315 ? 107.611 8.757 120.117 1.00 32.49 279 ASP D O 1
ATOM 14462 N N . LEU D 1 316 ? 108.617 6.737 120.130 1.00 31.79 280 LEU D N 1
ATOM 14463 C CA . LEU D 1 316 ? 109.959 7.313 120.099 1.00 33.77 280 LEU D CA 1
ATOM 14464 C C . LEU D 1 316 ? 110.212 8.101 118.822 1.00 36.92 280 LEU D C 1
ATOM 14465 O O . LEU D 1 316 ? 111.032 9.024 118.817 1.00 40.84 280 LEU D O 1
ATOM 14470 N N . GLU D 1 317 ? 109.527 7.760 117.737 1.00 36.70 281 GLU D N 1
ATOM 14471 C CA . GLU D 1 317 ? 109.757 8.442 116.473 1.00 34.86 281 GLU D CA 1
ATOM 14472 C C . GLU D 1 317 ? 109.080 9.810 116.431 1.00 33.21 281 GLU D C 1
ATOM 14473 O O . GLU D 1 317 ? 109.658 10.767 115.905 1.00 34.84 281 GLU D O 1
ATOM 14479 N N . LEU D 1 318 ? 107.861 9.931 116.974 1.00 32.82 282 LEU D N 1
ATOM 14480 C CA . LEU D 1 318 ? 107.228 11.246 117.068 1.00 31.89 282 LEU D CA 1
ATOM 14481 C C . LEU D 1 318 ? 107.972 12.145 118.044 1.00 30.88 282 LEU D C 1
ATOM 14482 O O . LEU D 1 318 ? 107.987 13.363 117.867 1.00 31.27 282 LEU D O 1
ATOM 14487 N N . GLU D 1 319 ? 108.555 11.577 119.097 1.00 30.69 283 GLU D N 1
ATOM 14488 C CA . GLU D 1 319 ? 109.439 12.361 119.947 1.00 31.69 283 GLU D CA 1
ATOM 14489 C C . GLU D 1 319 ? 110.582 12.946 119.134 1.00 34.81 283 GLU D C 1
ATOM 14490 O O . GLU D 1 319 ? 110.968 14.103 119.331 1.00 35.70 283 GLU D O 1
ATOM 14496 N N . GLU D 1 320 ? 111.131 12.158 118.203 1.00 38.30 284 GLU D N 1
ATOM 14497 C CA . GLU D 1 320 ? 112.267 12.613 117.404 1.00 39.72 284 GLU D CA 1
ATOM 14498 C C . GLU D 1 320 ? 111.884 13.809 116.540 1.00 34.91 284 GLU D C 1
ATOM 14499 O O . GLU D 1 320 ? 112.610 14.806 116.483 1.00 32.06 284 GLU D O 1
ATOM 14505 N N . GLU D 1 321 ? 110.737 13.737 115.867 1.00 32.20 285 GLU D N 1
ATOM 14506 C CA . GLU D 1 321 ? 110.334 14.859 115.034 1.00 33.32 285 GLU D CA 1
ATOM 14507 C C . GLU D 1 321 ? 109.965 16.068 115.871 1.00 29.43 285 GLU D C 1
ATOM 14508 O O . GLU D 1 321 ? 110.191 17.201 115.443 1.00 29.87 285 GLU D O 1
ATOM 14514 N N . VAL D 1 322 ? 109.402 15.856 117.061 1.00 30.49 286 VAL D N 1
ATOM 14515 C CA . VAL D 1 322 ? 108.968 16.992 117.867 1.00 34.57 286 VAL D CA 1
ATOM 14516 C C . VAL D 1 322 ? 110.173 17.706 118.453 1.00 35.16 286 VAL D C 1
ATOM 14517 O O . VAL D 1 322 ? 110.200 18.940 118.540 1.00 35.58 286 VAL D O 1
ATOM 14521 N N . LEU D 1 323 ? 111.179 16.941 118.882 1.00 32.75 287 LEU D N 1
ATOM 14522 C CA . LEU D 1 323 ? 112.410 17.555 119.355 1.00 29.92 287 LEU D CA 1
ATOM 14523 C C . LEU D 1 323 ? 113.032 18.400 118.254 1.00 28.34 287 LEU D C 1
ATOM 14524 O O . LEU D 1 323 ? 113.491 19.521 118.500 1.00 28.31 287 LEU D O 1
ATOM 14529 N N . LYS D 1 324 ? 113.018 17.888 117.022 1.00 28.52 288 LYS D N 1
ATOM 14530 C CA . LYS D 1 324 ? 113.617 18.617 115.908 1.00 30.48 288 LYS D CA 1
ATOM 14531 C C . LYS D 1 324 ? 112.866 19.914 115.638 1.00 29.48 288 LYS D C 1
ATOM 14532 O O . LYS D 1 324 ? 113.482 20.957 115.410 1.00 30.73 288 LYS D O 1
ATOM 14535 N N . VAL D 1 325 ? 111.538 19.881 115.706 1.00 29.11 289 VAL D N 1
ATOM 14536 C CA . VAL D 1 325 ? 110.766 21.107 115.539 1.00 31.32 289 VAL D CA 1
ATOM 14537 C C . VAL D 1 325 ? 111.078 22.086 116.666 1.00 33.26 289 VAL D C 1
ATOM 14538 O O . VAL D 1 325 ? 111.181 23.300 116.448 1.00 35.02 289 VAL D O 1
ATOM 14542 N N . CYS D 1 326 ? 111.245 21.569 117.889 1.00 31.62 290 CYS D N 1
ATOM 14543 C CA . CYS D 1 326 ? 111.559 22.413 119.037 1.00 31.00 290 CYS D CA 1
ATOM 14544 C C . CYS D 1 326 ? 112.948 23.018 118.919 1.00 33.91 290 CYS D C 1
ATOM 14545 O O . CYS D 1 326 ? 113.165 24.166 119.324 1.00 35.67 290 CYS D O 1
ATOM 14548 N N . GLN D 1 327 ? 113.915 22.254 118.399 1.00 35.04 291 GLN D N 1
ATOM 14549 C CA . GLN D 1 327 ? 115.255 22.799 118.235 1.00 30.56 291 GLN D CA 1
ATOM 14550 C C . GLN D 1 327 ? 115.298 23.880 117.171 1.00 31.43 291 GLN D C 1
ATOM 14551 O O . GLN D 1 327 ? 116.162 24.752 117.235 1.00 27.18 291 GLN D O 1
ATOM 14557 N N . ASN D 1 328 ? 114.355 23.865 116.234 1.00 35.18 292 ASN D N 1
ATOM 14558 C CA . ASN D 1 328 ? 114.283 24.819 115.134 1.00 39.71 292 ASN D CA 1
ATOM 14559 C C . ASN D 1 328 ? 113.281 25.931 115.383 1.00 40.20 292 ASN D C 1
ATOM 14560 O O . ASN D 1 328 ? 113.068 26.760 114.495 1.00 41.04 292 ASN D O 1
ATOM 14565 N N . ILE D 1 329 ? 112.656 25.959 116.564 1.00 40.08 293 ILE D N 1
ATOM 14566 C CA . ILE D 1 329 ? 111.584 26.905 116.838 1.00 39.24 293 ILE D CA 1
ATOM 14567 C C . ILE D 1 329 ? 112.121 28.314 117.034 1.00 39.60 293 ILE D C 1
ATOM 14568 O O . ILE D 1 329 ? 111.363 29.281 116.910 1.00 41.38 293 ILE D O 1
ATOM 14573 N N . GLY D 1 330 ? 113.411 28.465 117.338 1.00 38.44 294 GLY D N 1
ATOM 14574 C CA . GLY D 1 330 ? 114.048 29.760 117.362 1.00 35.67 294 GLY D CA 1
ATOM 14575 C C . GLY D 1 330 ? 114.060 30.441 118.711 1.00 35.38 294 GLY D C 1
ATOM 14576 O O . GLY D 1 330 ? 114.898 31.329 118.932 1.00 38.52 294 GLY D O 1
ATOM 14577 N N . MET D 1 331 ? 113.128 30.076 119.604 1.00 33.46 295 MET D N 1
ATOM 14578 C CA . MET D 1 331 ? 113.031 30.676 120.934 1.00 28.61 295 MET D CA 1
ATOM 14579 C C . MET D 1 331 ? 114.075 30.135 121.894 1.00 27.14 295 MET D C 1
ATOM 14580 O O . MET D 1 331 ? 114.587 30.887 122.730 1.00 29.48 295 MET D O 1
ATOM 14585 N N . GLY D 1 332 ? 114.431 28.866 121.770 1.00 24.39 296 GLY D N 1
ATOM 14586 C CA . GLY D 1 332 ? 115.489 28.391 122.625 1.00 25.04 296 GLY D CA 1
ATOM 14587 C C . GLY D 1 332 ? 115.203 28.525 124.117 1.00 29.75 296 GLY D C 1
ATOM 14588 O O . GLY D 1 332 ? 114.057 28.681 124.569 1.00 33.24 296 GLY D O 1
ATOM 14589 N N . ALA D 1 333 ? 116.292 28.503 124.892 1.00 29.03 297 ALA D N 1
ATOM 14590 C CA . ALA D 1 333 ? 116.215 28.604 126.349 1.00 28.84 297 ALA D CA 1
ATOM 14591 C C . ALA D 1 333 ? 115.976 30.064 126.728 1.00 30.20 297 ALA D C 1
ATOM 14592 O O . ALA D 1 333 ? 116.864 30.784 127.185 1.00 31.01 297 ALA D O 1
ATOM 14594 N N . GLN D 1 334 ? 114.736 30.496 126.484 1.00 32.14 298 GLN D N 1
ATOM 14595 C CA . GLN D 1 334 ? 114.176 31.801 126.844 1.00 31.03 298 GLN D CA 1
ATOM 14596 C C . GLN D 1 334 ? 114.617 32.958 125.940 1.00 30.97 298 GLN D C 1
ATOM 14597 O O . GLN D 1 334 ? 113.795 33.814 125.604 1.00 25.67 298 GLN D O 1
ATOM 14603 N N . PHE D 1 335 ? 115.877 33.001 125.505 1.00 33.69 299 PHE D N 1
ATOM 14604 C CA . PHE D 1 335 ? 116.374 34.192 124.804 1.00 36.93 299 PHE D CA 1
ATOM 14605 C C . PHE D 1 335 ? 117.011 33.851 123.462 1.00 35.84 299 PHE D C 1
ATOM 14606 O O . PHE D 1 335 ? 117.997 34.466 123.052 1.00 33.00 299 PHE D O 1
ATOM 14614 N N . GLY D 1 336 ? 116.413 32.912 122.731 1.00 36.71 300 GLY D N 1
ATOM 14615 C CA . GLY D 1 336 ? 116.850 32.592 121.388 1.00 35.40 300 GLY D CA 1
ATOM 14616 C C . GLY D 1 336 ? 117.881 31.485 121.379 1.00 34.78 300 GLY D C 1
ATOM 14617 O O . GLY D 1 336 ? 118.896 31.562 122.078 1.00 33.60 300 GLY D O 1
ATOM 14618 N N . GLY D 1 337 ? 117.655 30.475 120.576 1.00 34.39 301 GLY D N 1
ATOM 14619 C CA . GLY D 1 337 ? 118.634 29.427 120.418 1.00 34.57 301 GLY D CA 1
ATOM 14620 C C . GLY D 1 337 ? 117.954 28.093 120.170 1.00 34.21 301 GLY D C 1
ATOM 14621 O O . GLY D 1 337 ? 116.860 28.036 119.621 1.00 35.38 301 GLY D O 1
ATOM 14622 N N . LYS D 1 338 ? 118.617 27.029 120.599 1.00 33.48 302 LYS D N 1
ATOM 14623 C CA . LYS D 1 338 ? 118.166 25.682 120.287 1.00 34.17 302 LYS D CA 1
ATOM 14624 C C . LYS D 1 338 ? 117.434 25.024 121.441 1.00 33.14 302 LYS D C 1
ATOM 14625 O O . LYS D 1 338 ? 116.571 24.170 121.208 1.00 30.49 302 LYS D O 1
ATOM 14631 N N . TYR D 1 339 ? 117.688 25.466 122.663 1.00 33.48 303 TYR D N 1
ATOM 14632 C CA . TYR D 1 339 ? 117.272 24.726 123.849 1.00 30.82 303 TYR D CA 1
ATOM 14633 C C . TYR D 1 339 ? 115.945 25.215 124.418 1.00 30.57 303 TYR D C 1
ATOM 14634 O O . TYR D 1 339 ? 115.813 25.511 125.612 1.00 30.56 303 TYR D O 1
ATOM 14643 N N . TYR D 1 340 ? 114.956 25.277 123.517 1.00 27.10 304 TYR D N 1
ATOM 14644 C CA . TYR D 1 340 ? 113.542 25.326 123.893 1.00 24.37 304 TYR D CA 1
ATOM 14645 C C . TYR D 1 340 ? 113.167 24.135 124.773 1.00 24.31 304 TYR D C 1
ATOM 14646 O O . TYR D 1 340 ? 112.392 24.274 125.725 1.00 19.98 304 TYR D O 1
ATOM 14655 N N . ALA D 1 341 ? 113.707 22.955 124.465 1.00 25.33 305 ALA D N 1
ATOM 14656 C CA . ALA D 1 341 ? 113.380 21.724 125.171 1.00 24.07 305 ALA D CA 1
ATOM 14657 C C . ALA D 1 341 ? 114.627 20.903 125.470 1.00 26.07 305 ALA D C 1
ATOM 14658 O O . ALA D 1 341 ? 115.460 20.685 124.585 1.00 28.61 305 ALA D O 1
ATOM 14660 N N . HIS D 1 342 ? 114.746 20.447 126.722 1.00 27.60 306 HIS D N 1
ATOM 14661 C CA . HIS D 1 342 ? 115.663 19.356 127.036 1.00 26.40 306 HIS D CA 1
ATOM 14662 C C . HIS D 1 342 ? 115.313 18.111 126.233 1.00 28.93 306 HIS D C 1
ATOM 14663 O O . HIS D 1 342 ? 116.192 17.480 125.644 1.00 32.08 306 HIS D O 1
ATOM 14670 N N . ASP D 1 343 ? 114.038 17.711 126.240 1.00 29.97 307 ASP D N 1
ATOM 14671 C CA . ASP D 1 343 ? 113.611 16.505 125.533 1.00 30.11 307 ASP D CA 1
ATOM 14672 C C . ASP D 1 343 ? 112.096 16.514 125.359 1.00 29.43 307 ASP D C 1
ATOM 14673 O O . ASP D 1 343 ? 111.401 17.442 125.781 1.00 27.62 307 ASP D O 1
ATOM 14678 N N . VAL D 1 344 ? 111.583 15.440 124.758 1.00 31.38 308 VAL D N 1
ATOM 14679 C CA . VAL D 1 344 ? 110.183 15.337 124.359 1.00 28.28 308 VAL D CA 1
ATOM 14680 C C . VAL D 1 344 ? 109.693 13.941 124.694 1.00 22.40 308 VAL D C 1
ATOM 14681 O O . VAL D 1 344 ? 110.453 12.975 124.602 1.00 21.04 308 VAL D O 1
ATOM 14685 N N . ARG D 1 345 ? 108.427 13.835 125.102 1.00 19.82 309 ARG D N 1
ATOM 14686 C CA . ARG D 1 345 ? 107.782 12.552 125.333 1.00 22.06 309 ARG D CA 1
ATOM 14687 C C . ARG D 1 345 ? 106.483 12.489 124.546 1.00 22.67 309 ARG D C 1
ATOM 14688 O O . ARG D 1 345 ? 105.734 13.465 124.501 1.00 23.37 309 ARG D O 1
ATOM 14696 N N . VAL D 1 346 ? 106.225 11.351 123.901 1.00 25.28 310 VAL D N 1
ATOM 14697 C CA . VAL D 1 346 ? 105.029 11.182 123.077 1.00 25.19 310 VAL D CA 1
ATOM 14698 C C . VAL D 1 346 ? 104.332 9.886 123.462 1.00 28.47 310 VAL D C 1
ATOM 14699 O O . VAL D 1 346 ? 104.942 8.812 123.403 1.00 31.18 310 VAL D O 1
ATOM 14703 N N . ILE D 1 347 ? 103.055 9.992 123.851 1.00 27.36 311 ILE D N 1
ATOM 14704 C CA . ILE D 1 347 ? 102.221 8.871 124.286 1.00 26.38 311 ILE D CA 1
ATOM 14705 C C . ILE D 1 347 ? 101.027 8.761 123.339 1.00 24.29 311 ILE D C 1
ATOM 14706 O O . ILE D 1 347 ? 100.351 9.762 123.073 1.00 23.06 311 ILE D O 1
ATOM 14711 N N . ARG D 1 348 ? 100.776 7.551 122.825 1.00 24.54 312 ARG D N 1
ATOM 14712 C CA . ARG D 1 348 ? 99.684 7.281 121.886 1.00 23.79 312 ARG D CA 1
ATOM 14713 C C . ARG D 1 348 ? 98.648 6.357 122.523 1.00 26.94 312 ARG D C 1
ATOM 14714 O O . ARG D 1 348 ? 98.943 5.193 122.805 1.00 32.71 312 ARG D O 1
ATOM 14722 N N . MET D 1 349 ? 97.431 6.850 122.695 1.00 28.02 313 MET D N 1
ATOM 14723 C CA . MET D 1 349 ? 96.359 6.153 123.389 1.00 28.80 313 MET D CA 1
ATOM 14724 C C . MET D 1 349 ? 95.253 5.733 122.436 1.00 28.12 313 MET D C 1
ATOM 14725 O O . MET D 1 349 ? 95.213 6.161 121.279 1.00 24.75 313 MET D O 1
ATOM 14730 N N . PRO D 1 350 ? 94.361 4.845 122.880 1.00 32.07 314 PRO D N 1
ATOM 14731 C CA . PRO D 1 350 ? 93.140 4.571 122.116 1.00 33.88 314 PRO D CA 1
ATOM 14732 C C . PRO D 1 350 ? 92.178 5.755 122.128 1.00 34.66 314 PRO D C 1
ATOM 14733 O O . PRO D 1 350 ? 92.288 6.704 122.906 1.00 40.21 314 PRO D O 1
ATOM 14737 N N . ARG D 1 351 ? 91.205 5.689 121.229 1.00 31.18 315 ARG D N 1
ATOM 14738 C CA . ARG D 1 351 ? 90.250 6.769 121.080 1.00 30.09 315 ARG D CA 1
ATOM 14739 C C . ARG D 1 351 ? 88.944 6.193 120.553 1.00 31.27 315 ARG D C 1
ATOM 14740 O O . ARG D 1 351 ? 88.938 5.161 119.882 1.00 34.26 315 ARG D O 1
ATOM 14748 N N . HIS D 1 352 ? 87.840 6.859 120.883 1.00 31.06 316 HIS D N 1
ATOM 14749 C CA . HIS D 1 352 ? 86.556 6.612 120.239 1.00 22.66 316 HIS D CA 1
ATOM 14750 C C . HIS D 1 352 ? 86.673 7.074 118.787 1.00 26.48 316 HIS D C 1
ATOM 14751 O O . HIS D 1 352 ? 87.410 8.009 118.482 1.00 29.83 316 HIS D O 1
ATOM 14758 N N . GLY D 1 353 ? 86.023 6.369 117.872 1.00 25.95 317 GLY D N 1
ATOM 14759 C CA . GLY D 1 353 ? 86.133 6.744 116.472 1.00 26.35 317 GLY D CA 1
ATOM 14760 C C . GLY D 1 353 ? 85.807 8.204 116.205 1.00 26.59 317 GLY D C 1
ATOM 14761 O O . GLY D 1 353 ? 86.357 8.810 115.281 1.00 26.90 317 GLY D O 1
ATOM 14762 N N . ALA D 1 354 ? 84.921 8.790 117.015 1.00 28.15 318 ALA D N 1
ATOM 14763 C CA . ALA D 1 354 ? 84.487 10.180 116.908 1.00 26.04 318 ALA D CA 1
ATOM 14764 C C . ALA D 1 354 ? 85.403 11.171 117.626 1.00 26.32 318 ALA D C 1
ATOM 14765 O O . ALA D 1 354 ? 85.150 12.377 117.555 1.00 26.85 318 ALA D O 1
ATOM 14767 N N . SER D 1 355 ? 86.471 10.708 118.279 1.00 26.68 319 SER D N 1
ATOM 14768 C CA . SER D 1 355 ? 87.282 11.532 119.164 1.00 27.40 319 SER D CA 1
ATOM 14769 C C . SER D 1 355 ? 88.757 11.392 118.827 1.00 30.38 319 SER D C 1
ATOM 14770 O O . SER D 1 355 ? 89.223 10.338 118.394 1.00 32.87 319 SER D O 1
ATOM 14773 N N . CYS D 1 356 ? 89.493 12.470 119.063 1.00 29.86 320 CYS D N 1
ATOM 14774 C CA . CYS D 1 356 ? 90.949 12.417 119.157 1.00 28.61 320 CYS D CA 1
ATOM 14775 C C . CYS D 1 356 ? 91.391 13.557 120.058 1.00 27.21 320 CYS D C 1
ATOM 14776 O O . CYS D 1 356 ? 91.922 14.572 119.592 1.00 30.11 320 CYS D O 1
ATOM 14779 N N . PRO D 1 357 ? 91.184 13.428 121.369 1.00 23.93 321 PRO D N 1
ATOM 14780 C CA . PRO D 1 357 ? 91.745 14.423 122.293 1.00 26.13 321 PRO D CA 1
ATOM 14781 C C . PRO D 1 357 ? 93.260 14.463 122.160 1.00 24.50 321 PRO D C 1
ATOM 14782 O O . PRO D 1 357 ? 93.903 13.436 121.943 1.00 25.65 321 PRO D O 1
ATOM 14786 N N . ILE D 1 358 ? 93.830 15.660 122.232 1.00 24.11 322 ILE D N 1
ATOM 14787 C CA . ILE D 1 358 ? 95.281 15.814 122.218 1.00 23.45 322 ILE D CA 1
ATOM 14788 C C . ILE D 1 358 ? 95.670 16.751 123.347 1.00 22.11 322 ILE D C 1
ATOM 14789 O O . ILE D 1 358 ? 95.123 17.849 123.455 1.00 24.20 322 ILE D O 1
ATOM 14794 N N . GLY D 1 359 ? 96.610 16.328 124.180 1.00 21.19 323 GLY D N 1
ATOM 14795 C CA . GLY D 1 359 ? 97.137 17.156 125.259 1.00 21.64 323 GLY D CA 1
ATOM 14796 C C . GLY D 1 359 ? 98.587 17.513 124.983 1.00 23.38 323 GLY D C 1
ATOM 14797 O O . GLY D 1 359 ? 99.370 16.662 124.565 1.00 25.01 323 GLY D O 1
ATOM 14798 N N . ILE D 1 360 ? 98.939 18.770 125.194 1.00 20.39 324 ILE D N 1
ATOM 14799 C CA . ILE D 1 360 ? 100.335 19.174 125.165 1.00 23.78 324 ILE D CA 1
ATOM 14800 C C . ILE D 1 360 ? 100.640 19.948 126.434 1.00 26.32 324 ILE D C 1
ATOM 14801 O O . ILE D 1 360 ? 99.782 20.636 126.988 1.00 28.30 324 ILE D O 1
ATOM 14806 N N . GLY D 1 361 ? 101.864 19.812 126.915 1.00 27.39 325 GLY D N 1
ATOM 14807 C CA . GLY D 1 361 ? 102.219 20.434 128.174 1.00 26.33 325 GLY D CA 1
ATOM 14808 C C . GLY D 1 361 ? 103.720 20.446 128.290 1.00 26.57 325 GLY D C 1
ATOM 14809 O O . GLY D 1 361 ? 104.434 19.892 127.454 1.00 29.64 325 GLY D O 1
ATOM 14810 N N . VAL D 1 362 ? 104.193 21.128 129.322 1.00 27.40 326 VAL D N 1
ATOM 14811 C CA . VAL D 1 362 ? 105.617 21.263 129.583 1.00 28.35 326 VAL D CA 1
ATOM 14812 C C . VAL D 1 362 ? 105.887 20.977 131.047 1.00 31.08 326 VAL D C 1
ATOM 14813 O O . VAL D 1 362 ? 105.031 21.190 131.915 1.00 33.48 326 VAL D O 1
ATOM 14817 N N . SER D 1 363 ? 107.100 20.515 131.320 1.00 29.84 327 SER D N 1
ATOM 14818 C CA . SER D 1 363 ? 107.693 20.671 132.637 1.00 31.03 327 SER D CA 1
ATOM 14819 C C . SER D 1 363 ? 108.679 21.833 132.564 1.00 29.26 327 SER D C 1
ATOM 14820 O O . SER D 1 363 ? 109.560 21.852 131.704 1.00 27.26 327 SER D O 1
ATOM 14823 N N . CYS D 1 364 ? 108.556 22.776 133.485 1.00 30.93 328 CYS D N 1
ATOM 14824 C CA . CYS D 1 364 ? 109.356 23.992 133.438 1.00 30.60 328 CYS D CA 1
ATOM 14825 C C . CYS D 1 364 ? 110.755 23.746 134.011 1.00 30.97 328 CYS D C 1
ATOM 14826 O O . CYS D 1 364 ? 111.141 22.619 134.328 1.00 27.54 328 CYS D O 1
ATOM 14829 N N . SER D 1 365 ? 111.538 24.823 134.153 1.00 33.47 329 SER D N 1
ATOM 14830 C CA . SER D 1 365 ? 112.858 24.715 134.766 1.00 33.49 329 SER D CA 1
ATOM 14831 C C . SER D 1 365 ? 112.773 24.307 136.236 1.00 37.46 329 SER D C 1
ATOM 14832 O O . SER D 1 365 ? 113.764 23.812 136.785 1.00 39.30 329 SER D O 1
ATOM 14835 N N . ALA D 1 366 ? 111.620 24.514 136.885 1.00 35.34 330 ALA D N 1
ATOM 14836 C CA . ALA D 1 366 ? 111.330 23.934 138.204 1.00 33.10 330 ALA D CA 1
ATOM 14837 C C . ALA D 1 366 ? 110.761 22.527 138.004 1.00 29.87 330 ALA D C 1
ATOM 14838 O O . ALA D 1 366 ? 109.558 22.276 138.126 1.00 27.48 330 ALA D O 1
ATOM 14840 N N . ASP D 1 367 ? 111.658 21.598 137.679 1.00 27.45 331 ASP D N 1
ATOM 14841 C CA . ASP D 1 367 ? 111.317 20.231 137.294 1.00 25.05 331 ASP D CA 1
ATOM 14842 C C . ASP D 1 367 ? 111.263 19.394 138.566 1.00 25.04 331 ASP D C 1
ATOM 14843 O O . ASP D 1 367 ? 112.259 18.789 138.966 1.00 25.22 331 ASP D O 1
ATOM 14848 N N . ARG D 1 368 ? 110.071 19.324 139.188 1.00 25.50 332 ARG D N 1
ATOM 14849 C CA . ARG D 1 368 ? 109.906 18.904 140.590 1.00 24.44 332 ARG D CA 1
ATOM 14850 C C . ARG D 1 368 ? 108.937 17.735 140.782 1.00 23.06 332 ARG D C 1
ATOM 14851 O O . ARG D 1 368 ? 107.736 17.947 140.938 1.00 20.94 332 ARG D O 1
ATOM 14859 N N . GLN D 1 369 ? 109.462 16.512 140.835 1.00 23.91 333 GLN D N 1
ATOM 14860 C CA . GLN D 1 369 ? 108.644 15.346 141.129 1.00 23.73 333 GLN D CA 1
ATOM 14861 C C . GLN D 1 369 ? 109.490 14.277 141.813 1.00 27.43 333 GLN D C 1
ATOM 14862 O O . GLN D 1 369 ? 110.705 14.193 141.602 1.00 30.94 333 GLN D O 1
ATOM 14868 N N . ALA D 1 370 ? 108.842 13.473 142.653 1.00 23.96 334 ALA D N 1
ATOM 14869 C CA . ALA D 1 370 ? 109.533 12.396 143.344 1.00 24.95 334 ALA D CA 1
ATOM 14870 C C . ALA D 1 370 ? 108.578 11.226 143.525 1.00 24.11 334 ALA D C 1
ATOM 14871 O O . ALA D 1 370 ? 107.460 11.404 144.016 1.00 23.02 334 ALA D O 1
ATOM 14873 N N . LEU D 1 371 ? 109.030 10.036 143.145 1.00 26.06 335 LEU D N 1
ATOM 14874 C CA . LEU D 1 371 ? 108.302 8.806 143.412 1.00 29.58 335 LEU D CA 1
ATOM 14875 C C . LEU D 1 371 ? 108.559 8.325 144.836 1.00 28.68 335 LEU D C 1
ATOM 14876 O O . LEU D 1 371 ? 109.564 8.654 145.462 1.00 29.52 335 LEU D O 1
ATOM 14881 N N . GLY D 1 372 ? 107.618 7.538 145.350 1.00 28.40 336 GLY D N 1
ATOM 14882 C CA . GLY D 1 372 ? 107.744 6.978 146.679 1.00 28.53 336 GLY D CA 1
ATOM 14883 C C . GLY D 1 372 ? 107.064 5.628 146.745 1.00 28.91 336 GLY D C 1
ATOM 14884 O O . GLY D 1 372 ? 106.430 5.176 145.790 1.00 28.04 336 GLY D O 1
ATOM 14885 N N . LYS D 1 373 ? 107.261 4.957 147.872 1.00 30.29 337 LYS D N 1
ATOM 14886 C CA . LYS D 1 373 ? 106.595 3.688 148.093 1.00 32.69 337 LYS D CA 1
ATOM 14887 C C . LYS D 1 373 ? 106.754 3.292 149.557 1.00 33.27 337 LYS D C 1
ATOM 14888 O O . LYS D 1 373 ? 107.687 3.726 150.235 1.00 31.47 337 LYS D O 1
ATOM 14894 N N . ILE D 1 374 ? 105.771 2.544 150.050 1.00 34.46 338 ILE D N 1
ATOM 14895 C CA . ILE D 1 374 ? 105.778 1.976 151.390 1.00 36.82 338 ILE D CA 1
ATOM 14896 C C . ILE D 1 374 ? 105.511 0.489 151.231 1.00 34.46 338 ILE D C 1
ATOM 14897 O O . ILE D 1 374 ? 104.571 0.105 150.529 1.00 33.05 338 ILE D O 1
ATOM 14902 N N . ASN D 1 375 ? 106.369 -0.342 151.819 1.00 34.06 339 ASN D N 1
ATOM 14903 C CA . ASN D 1 375 ? 106.224 -1.792 151.730 1.00 33.35 339 ASN D CA 1
ATOM 14904 C C . ASN D 1 375 ? 106.664 -2.391 153.062 1.00 34.46 339 ASN D C 1
ATOM 14905 O O . ASN D 1 375 ? 106.826 -1.678 154.055 1.00 33.97 339 ASN D O 1
ATOM 14910 N N . LYS D 1 376 ? 106.842 -3.718 153.091 1.00 35.92 340 LYS D N 1
ATOM 14911 C CA . LYS D 1 376 ? 107.221 -4.408 154.320 1.00 39.30 340 LYS D CA 1
ATOM 14912 C C . LYS D 1 376 ? 108.628 -4.057 154.786 1.00 40.03 340 LYS D C 1
ATOM 14913 O O . LYS D 1 376 ? 108.969 -4.361 155.932 1.00 38.79 340 LYS D O 1
ATOM 14919 N N . ASP D 1 377 ? 109.438 -3.414 153.941 1.00 39.69 341 ASP D N 1
ATOM 14920 C CA . ASP D 1 377 ? 110.799 -3.021 154.287 1.00 36.00 341 ASP D CA 1
ATOM 14921 C C . ASP D 1 377 ? 110.969 -1.529 154.572 1.00 33.99 341 ASP D C 1
ATOM 14922 O O . ASP D 1 377 ? 112.101 -1.089 154.783 1.00 35.68 341 ASP D O 1
ATOM 14927 N N . GLY D 1 378 ? 109.890 -0.735 154.568 1.00 32.28 342 GLY D N 1
ATOM 14928 C CA . GLY D 1 378 ? 109.986 0.616 155.080 1.00 31.91 342 GLY D CA 1
ATOM 14929 C C . GLY D 1 378 ? 109.375 1.666 154.169 1.00 31.49 342 GLY D C 1
ATOM 14930 O O . GLY D 1 378 ? 108.517 1.380 153.324 1.00 28.99 342 GLY D O 1
ATOM 14931 N N . VAL D 1 379 ? 109.818 2.904 154.383 1.00 32.83 343 VAL D N 1
ATOM 14932 C CA . VAL D 1 379 ? 109.317 4.092 153.694 1.00 28.05 343 VAL D CA 1
ATOM 14933 C C . VAL D 1 379 ? 110.401 4.557 152.730 1.00 27.65 343 VAL D C 1
ATOM 14934 O O . VAL D 1 379 ? 111.523 4.860 153.148 1.00 30.96 343 VAL D O 1
ATOM 14938 N N . TRP D 1 380 ? 110.076 4.612 151.443 1.00 29.95 344 TRP D N 1
ATOM 14939 C CA . TRP D 1 380 ? 111.061 4.873 150.404 1.00 30.13 344 TRP D CA 1
ATOM 14940 C C . TRP D 1 380 ? 110.759 6.170 149.676 1.00 28.60 344 TRP D C 1
ATOM 14941 O O . TRP D 1 380 ? 109.599 6.500 149.451 1.00 28.49 344 TRP D O 1
ATOM 14952 N N . LEU D 1 381 ? 111.806 6.886 149.286 1.00 25.57 345 LEU D N 1
ATOM 14953 C CA . LEU D 1 381 ? 111.656 8.140 148.561 1.00 24.83 345 LEU D CA 1
ATOM 14954 C C . LEU D 1 381 ? 112.710 8.229 147.468 1.00 30.43 345 LEU D C 1
ATOM 14955 O O . LEU D 1 381 ? 113.880 7.917 147.706 1.00 28.94 345 LEU D O 1
ATOM 14960 N N . GLU D 1 382 ? 112.291 8.660 146.275 1.00 29.28 346 GLU D N 1
ATOM 14961 C CA . GLU D 1 382 ? 113.223 8.854 145.171 1.00 27.72 346 GLU D CA 1
ATOM 14962 C C . GLU D 1 382 ? 114.396 9.718 145.606 1.00 31.94 346 GLU D C 1
ATOM 14963 O O . GLU D 1 382 ? 114.217 10.762 146.238 1.00 34.65 346 GLU D O 1
ATOM 14969 N N . GLU D 1 383 ? 115.598 9.249 145.274 1.00 31.74 347 GLU D N 1
ATOM 14970 C CA . GLU D 1 383 ? 116.851 9.929 145.572 1.00 31.21 347 GLU D CA 1
ATOM 14971 C C . GLU D 1 383 ? 117.165 10.953 144.478 1.00 31.01 347 GLU D C 1
ATOM 14972 O O . GLU D 1 383 ? 117.532 10.581 143.359 1.00 31.23 347 GLU D O 1
ATOM 14978 N N . LEU D 1 384 ? 117.092 12.238 144.811 1.00 25.20 348 LEU D N 1
ATOM 14979 C CA . LEU D 1 384 ? 117.435 13.296 143.873 1.00 29.04 348 LEU D CA 1
ATOM 14980 C C . LEU D 1 384 ? 118.889 13.748 144.080 1.00 32.28 348 LEU D C 1
ATOM 14981 O O . LEU D 1 384 ? 119.581 13.304 144.998 1.00 33.80 348 LEU D O 1
ATOM 14986 N N . GLU D 1 385 ? 119.356 14.665 143.230 1.00 31.40 349 GLU D N 1
ATOM 14987 C CA . GLU D 1 385 ? 120.783 14.982 143.185 1.00 33.71 349 GLU D CA 1
ATOM 14988 C C . GLU D 1 385 ? 121.162 15.856 144.370 1.00 37.46 349 GLU D C 1
ATOM 14989 O O . GLU D 1 385 ? 120.879 17.057 144.381 1.00 39.05 349 GLU D O 1
ATOM 14995 N N . MET D 1 386 ? 121.838 15.259 145.355 1.00 39.96 350 MET D N 1
ATOM 14996 C CA . MET D 1 386 ? 122.220 15.960 146.575 1.00 41.70 350 MET D CA 1
ATOM 14997 C C . MET D 1 386 ? 123.453 16.834 146.413 1.00 39.69 350 MET D C 1
ATOM 14998 O O . MET D 1 386 ? 123.731 17.636 147.308 1.00 40.02 350 MET D O 1
ATOM 15003 N N . GLU D 1 387 ? 124.200 16.688 145.318 1.00 40.11 351 GLU D N 1
ATOM 15004 C CA . GLU D 1 387 ? 125.448 17.424 145.082 1.00 40.29 351 GLU D CA 1
ATOM 15005 C C . GLU D 1 387 ? 125.430 17.963 143.653 1.00 41.87 351 GLU D C 1
ATOM 15006 O O . GLU D 1 387 ? 126.185 17.504 142.784 1.00 42.71 351 GLU D O 1
ATOM 15008 N N . PRO D 1 388 ? 124.571 18.952 143.380 1.00 41.00 352 PRO D N 1
ATOM 15009 C CA . PRO D 1 388 ? 124.415 19.449 142.000 1.00 39.10 352 PRO D CA 1
ATOM 15010 C C . PRO D 1 388 ? 125.597 20.250 141.474 1.00 37.84 352 PRO D C 1
ATOM 15011 O O . PRO D 1 388 ? 125.619 20.559 140.276 1.00 39.44 352 PRO D O 1
ATOM 15015 N N . SER D 1 389 ? 126.552 20.629 142.324 1.00 36.18 353 SER D N 1
ATOM 15016 C CA . SER D 1 389 ? 127.698 21.410 141.871 1.00 35.78 353 SER D CA 1
ATOM 15017 C C . SER D 1 389 ? 128.570 20.656 140.880 1.00 37.59 353 SER D C 1
ATOM 15018 O O . SER D 1 389 ? 129.312 21.292 140.123 1.00 40.32 353 SER D O 1
ATOM 15021 N N . GLN D 1 390 ? 128.522 19.323 140.872 1.00 36.58 354 GLN D N 1
ATOM 15022 C CA . GLN D 1 390 ? 129.383 18.573 139.965 1.00 36.68 354 GLN D CA 1
ATOM 15023 C C . GLN D 1 390 ? 128.956 18.717 138.505 1.00 35.24 354 GLN D C 1
ATOM 15024 O O . GLN D 1 390 ? 129.683 18.275 137.614 1.00 36.80 354 GLN D O 1
ATOM 15030 N N . TYR D 1 391 ? 127.789 19.292 138.251 1.00 36.09 355 TYR D N 1
ATOM 15031 C CA . TYR D 1 391 ? 127.310 19.621 136.917 1.00 35.55 355 TYR D CA 1
ATOM 15032 C C . TYR D 1 391 ? 127.666 21.047 136.511 1.00 34.92 355 TYR D C 1
ATOM 15033 O O . TYR D 1 391 ? 127.316 21.467 135.409 1.00 34.25 355 TYR D O 1
ATOM 15042 N N . LEU D 1 392 ? 128.334 21.799 137.369 1.00 33.78 356 LEU D N 1
ATOM 15043 C CA . LEU D 1 392 ? 128.766 23.142 137.000 1.00 36.37 356 LEU D CA 1
ATOM 15044 C C . LEU D 1 392 ? 129.885 23.062 135.962 1.00 39.48 356 LEU D C 1
ATOM 15045 O O . LEU D 1 392 ? 130.790 22.229 136.097 1.00 41.16 356 LEU D O 1
ATOM 15050 N N . PRO D 1 393 ? 129.844 23.869 134.898 1.00 41.74 357 PRO D N 1
ATOM 15051 C CA . PRO D 1 393 ? 130.959 23.866 133.948 1.00 44.34 357 PRO D CA 1
ATOM 15052 C C . PRO D 1 393 ? 132.154 24.586 134.548 1.00 49.95 357 PRO D C 1
ATOM 15053 O O . PRO D 1 393 ? 132.012 25.562 135.289 1.00 50.00 357 PRO D O 1
ATOM 15057 N N . ASP D 1 394 ? 133.343 24.082 134.234 1.00 55.44 358 ASP D N 1
ATOM 15058 C CA . ASP D 1 394 ? 134.574 24.777 134.591 1.00 59.99 358 ASP D CA 1
ATOM 15059 C C . ASP D 1 394 ? 134.768 25.911 133.586 1.00 60.65 358 ASP D C 1
ATOM 15060 O O . ASP D 1 394 ? 135.487 25.796 132.591 1.00 62.99 358 ASP D O 1
ATOM 15065 N N . LEU D 1 395 ? 134.074 27.021 133.840 1.00 57.41 359 LEU D N 1
ATOM 15066 C CA . LEU D 1 395 ? 134.144 28.190 132.973 1.00 51.42 359 LEU D CA 1
ATOM 15067 C C . LEU D 1 395 ? 133.952 29.441 133.812 1.00 48.24 359 LEU D C 1
ATOM 15068 O O . LEU D 1 395 ? 133.061 29.496 134.667 1.00 42.93 359 LEU D O 1
ATOM 15073 N N . LYS D 1 396 ? 134.775 30.449 133.532 1.00 51.39 360 LYS D N 1
ATOM 15074 C CA . LYS D 1 396 ? 134.742 31.734 134.235 1.00 52.80 360 LYS D CA 1
ATOM 15075 C C . LYS D 1 396 ? 133.574 32.608 133.776 1.00 51.39 360 LYS D C 1
ATOM 15076 O O . LYS D 1 396 ? 132.409 32.230 133.912 1.00 50.06 360 LYS D O 1
ATOM 15078 N N . THR D 1 403 ? 130.327 41.346 124.546 1.00 56.18 367 THR D N 1
ATOM 15079 C CA . THR D 1 403 ? 130.000 42.693 124.992 1.00 54.01 367 THR D CA 1
ATOM 15080 C C . THR D 1 403 ? 129.472 42.669 126.420 1.00 54.08 367 THR D C 1
ATOM 15081 O O . THR D 1 403 ? 128.691 41.786 126.785 1.00 54.59 367 THR D O 1
ATOM 15083 N N . PRO D 1 404 ? 129.882 43.644 127.224 1.00 54.47 368 PRO D N 1
ATOM 15084 C CA . PRO D 1 404 ? 129.422 43.698 128.612 1.00 45.60 368 PRO D CA 1
ATOM 15085 C C . PRO D 1 404 ? 127.972 44.142 128.704 1.00 51.47 368 PRO D C 1
ATOM 15086 O O . PRO D 1 404 ? 127.380 44.648 127.750 1.00 52.90 368 PRO D O 1
ATOM 15090 N N . ALA D 1 405 ? 127.388 43.912 129.871 1.00 49.77 369 ALA D N 1
ATOM 15091 C CA . ALA D 1 405 ? 126.036 44.389 130.108 1.00 51.51 369 ALA D CA 1
ATOM 15092 C C . ALA D 1 405 ? 126.020 45.913 130.162 1.00 53.37 369 ALA D C 1
ATOM 15093 O O . ALA D 1 405 ? 126.992 46.551 130.571 1.00 53.34 369 ALA D O 1
ATOM 15095 N N . VAL D 1 406 ? 124.914 46.497 129.711 1.00 54.05 370 VAL D N 1
ATOM 15096 C CA . VAL D 1 406 ? 124.678 47.923 129.900 1.00 52.39 370 VAL D CA 1
ATOM 15097 C C . VAL D 1 406 ? 124.167 48.116 131.321 1.00 51.38 370 VAL D C 1
ATOM 15098 O O . VAL D 1 406 ? 123.160 47.518 131.712 1.00 47.25 370 VAL D O 1
ATOM 15102 N N . MET D 1 407 ? 124.857 48.945 132.099 1.00 54.27 371 MET D N 1
ATOM 15103 C CA . MET D 1 407 ? 124.457 49.186 133.478 1.00 57.24 371 MET D CA 1
ATOM 15104 C C . MET D 1 407 ? 123.478 50.355 133.515 1.00 55.91 371 MET D C 1
ATOM 15105 O O . MET D 1 407 ? 123.759 51.422 132.957 1.00 56.97 371 MET D O 1
ATOM 15110 N N . VAL D 1 408 ? 122.335 50.146 134.172 1.00 52.34 372 VAL D N 1
ATOM 15111 C CA . VAL D 1 408 ? 121.244 51.118 134.212 1.00 52.06 372 VAL D CA 1
ATOM 15112 C C . VAL D 1 408 ? 120.923 51.463 135.665 1.00 51.23 372 VAL D C 1
ATOM 15113 O O . VAL D 1 408 ? 120.521 50.586 136.443 1.00 51.19 372 VAL D O 1
ATOM 15117 N N . ASN D 1 409 ? 121.068 52.743 136.016 1.00 50.26 373 ASN D N 1
ATOM 15118 C CA . ASN D 1 409 ? 120.684 53.256 137.330 1.00 50.51 373 ASN D CA 1
ATOM 15119 C C . ASN D 1 409 ? 119.196 53.581 137.311 1.00 52.66 373 ASN D C 1
ATOM 15120 O O . ASN D 1 409 ? 118.763 54.486 136.592 1.00 55.67 373 ASN D O 1
ATOM 15125 N N . LEU D 1 410 ? 118.411 52.823 138.076 1.00 50.06 374 LEU D N 1
ATOM 15126 C CA . LEU D 1 410 ? 116.969 53.020 138.150 1.00 47.63 374 LEU D CA 1
ATOM 15127 C C . LEU D 1 410 ? 116.550 54.137 139.096 1.00 48.92 374 LEU D C 1
ATOM 15128 O O . LEU D 1 410 ? 115.368 54.485 139.118 1.00 50.58 374 LEU D O 1
ATOM 15133 N N . ASN D 1 411 ? 117.463 54.687 139.892 1.00 49.84 375 ASN D N 1
ATOM 15134 C CA . ASN D 1 411 ? 117.134 55.727 140.862 1.00 49.12 375 ASN D CA 1
ATOM 15135 C C . ASN D 1 411 ? 117.054 57.120 140.251 1.00 50.28 375 ASN D C 1
ATOM 15136 O O . ASN D 1 411 ? 117.038 58.105 140.999 1.00 50.00 375 ASN D O 1
ATOM 15141 N N . ARG D 1 412 ? 117.012 57.226 138.933 1.00 51.92 376 ARG D N 1
ATOM 15142 C CA . ARG D 1 412 ? 116.869 58.504 138.253 1.00 55.07 376 ARG D CA 1
ATOM 15143 C C . ARG D 1 412 ? 115.403 58.781 137.974 1.00 55.79 376 ARG D C 1
ATOM 15144 O O . ARG D 1 412 ? 114.556 57.893 138.103 1.00 53.97 376 ARG D O 1
ATOM 15152 N N . PRO D 1 413 ? 115.057 60.019 137.607 1.00 57.22 377 PRO D N 1
ATOM 15153 C CA . PRO D 1 413 ? 113.685 60.289 137.163 1.00 57.61 377 PRO D CA 1
ATOM 15154 C C . PRO D 1 413 ? 113.314 59.404 135.984 1.00 59.77 377 PRO D C 1
ATOM 15155 O O . PRO D 1 413 ? 114.133 59.150 135.098 1.00 62.48 377 PRO D O 1
ATOM 15159 N N . MET D 1 414 ? 112.078 58.904 136.000 1.00 58.59 378 MET D N 1
ATOM 15160 C CA . MET D 1 414 ? 111.663 57.955 134.969 1.00 57.79 378 MET D CA 1
ATOM 15161 C C . MET D 1 414 ? 111.823 58.494 133.552 1.00 58.86 378 MET D C 1
ATOM 15162 O O . MET D 1 414 ? 112.215 57.710 132.673 1.00 59.07 378 MET D O 1
ATOM 15167 N N . PRO D 1 415 ? 111.537 59.766 133.247 1.00 60.72 379 PRO D N 1
ATOM 15168 C CA . PRO D 1 415 ? 111.874 60.278 131.907 1.00 63.03 379 PRO D CA 1
ATOM 15169 C C . PRO D 1 415 ? 113.353 60.185 131.575 1.00 66.07 379 PRO D C 1
ATOM 15170 O O . PRO D 1 415 ? 113.710 60.028 130.398 1.00 69.27 379 PRO D O 1
ATOM 15174 N N . GLU D 1 416 ? 114.232 60.305 132.575 1.00 63.76 380 GLU D N 1
ATOM 15175 C CA . GLU D 1 416 ? 115.645 60.042 132.340 1.00 59.82 380 GLU D CA 1
ATOM 15176 C C . GLU D 1 416 ? 115.897 58.556 132.123 1.00 56.18 380 GLU D C 1
ATOM 15177 O O . GLU D 1 416 ? 116.756 58.183 131.315 1.00 56.76 380 GLU D O 1
ATOM 15179 N N . VAL D 1 417 ? 115.149 57.693 132.813 1.00 52.65 381 VAL D N 1
ATOM 15180 C CA . VAL D 1 417 ? 115.346 56.258 132.651 1.00 48.41 381 VAL D CA 1
ATOM 15181 C C . VAL D 1 417 ? 114.819 55.792 131.299 1.00 47.88 381 VAL D C 1
ATOM 15182 O O . VAL D 1 417 ? 115.466 54.995 130.610 1.00 47.93 381 VAL D O 1
ATOM 15186 N N . LEU D 1 418 ? 113.652 56.297 130.886 1.00 49.10 382 LEU D N 1
ATOM 15187 C CA . LEU D 1 418 ? 113.118 55.962 129.570 1.00 45.79 382 LEU D CA 1
ATOM 15188 C C . LEU D 1 418 ? 113.998 56.512 128.463 1.00 47.20 382 LEU D C 1
ATOM 15189 O O . LEU D 1 418 ? 114.155 55.873 127.416 1.00 49.14 382 LEU D O 1
ATOM 15194 N N . GLN D 1 419 ? 114.565 57.706 128.671 1.00 51.72 383 GLN D N 1
ATOM 15195 C CA . GLN D 1 419 ? 115.469 58.285 127.682 1.00 52.32 383 GLN D CA 1
ATOM 15196 C C . GLN D 1 419 ? 116.715 57.428 127.511 1.00 49.86 383 GLN D C 1
ATOM 15197 O O . GLN D 1 419 ? 117.177 57.201 126.388 1.00 50.37 383 GLN D O 1
ATOM 15199 N N . GLU D 1 420 ? 117.272 56.943 128.617 1.00 49.04 384 GLU D N 1
ATOM 15200 C CA . GLU D 1 420 ? 118.454 56.097 128.531 1.00 50.96 384 GLU D CA 1
ATOM 15201 C C . GLU D 1 420 ? 118.137 54.774 127.851 1.00 50.20 384 GLU D C 1
ATOM 15202 O O . GLU D 1 420 ? 118.927 54.287 127.036 1.00 50.96 384 GLU D O 1
ATOM 15208 N N . LEU D 1 421 ? 116.982 54.179 128.169 1.00 49.45 385 LEU D N 1
ATOM 15209 C CA . LEU D 1 421 ? 116.624 52.905 127.556 1.00 46.70 385 LEU D CA 1
ATOM 15210 C C . LEU D 1 421 ? 116.404 53.056 126.065 1.00 49.16 385 LEU D C 1
ATOM 15211 O O . LEU D 1 421 ? 116.696 52.129 125.302 1.00 50.80 385 LEU D O 1
ATOM 15216 N N . SER D 1 422 ? 115.923 54.219 125.631 1.00 51.49 386 SER D N 1
ATOM 15217 C CA . SER D 1 422 ? 115.642 54.447 124.222 1.00 51.35 386 SER D CA 1
ATOM 15218 C C . SER D 1 422 ? 116.897 54.461 123.369 1.00 52.85 386 SER D C 1
ATOM 15219 O O . SER D 1 422 ? 116.787 54.381 122.143 1.00 54.80 386 SER D O 1
ATOM 15222 N N . LYS D 1 423 ? 118.076 54.562 123.977 1.00 54.92 387 LYS D N 1
ATOM 15223 C CA . LYS D 1 423 ? 119.324 54.562 123.224 1.00 56.92 387 LYS D CA 1
ATOM 15224 C C . LYS D 1 423 ? 119.726 53.183 122.727 1.00 54.62 387 LYS D C 1
ATOM 15225 O O . LYS D 1 423 ? 120.653 53.083 121.920 1.00 55.56 387 LYS D O 1
ATOM 15231 N N . HIS D 1 424 ? 119.072 52.127 123.196 1.00 52.64 388 HIS D N 1
ATOM 15232 C CA . HIS D 1 424 ? 119.561 50.789 122.946 1.00 51.43 388 HIS D CA 1
ATOM 15233 C C . HIS D 1 424 ? 118.496 49.925 122.290 1.00 49.98 388 HIS D C 1
ATOM 15234 O O . HIS D 1 424 ? 117.326 49.973 122.685 1.00 49.35 388 HIS D O 1
ATOM 15241 N N . PRO D 1 425 ? 118.874 49.107 121.316 1.00 48.69 389 PRO D N 1
ATOM 15242 C CA . PRO D 1 425 ? 117.905 48.238 120.645 1.00 49.28 389 PRO D CA 1
ATOM 15243 C C . PRO D 1 425 ? 117.600 47.001 121.483 1.00 49.30 389 PRO D C 1
ATOM 15244 O O . PRO D 1 425 ? 118.299 46.679 122.441 1.00 49.49 389 PRO D O 1
ATOM 15248 N N . VAL D 1 426 ? 116.518 46.310 121.116 1.00 49.15 390 VAL D N 1
ATOM 15249 C CA . VAL D 1 426 ? 116.168 45.054 121.777 1.00 46.34 390 VAL D CA 1
ATOM 15250 C C . VAL D 1 426 ? 117.314 44.061 121.579 1.00 49.41 390 VAL D C 1
ATOM 15251 O O . VAL D 1 426 ? 118.243 44.317 120.802 1.00 53.14 390 VAL D O 1
ATOM 15255 N N . ARG D 1 427 ? 117.259 42.932 122.297 1.00 48.47 391 ARG D N 1
ATOM 15256 C CA . ARG D 1 427 ? 118.354 41.974 122.481 1.00 47.56 391 ARG D CA 1
ATOM 15257 C C . ARG D 1 427 ? 119.434 42.525 123.406 1.00 46.49 391 ARG D C 1
ATOM 15258 O O . ARG D 1 427 ? 120.281 41.770 123.890 1.00 46.23 391 ARG D O 1
ATOM 15266 N N . THR D 1 428 ? 119.416 43.831 123.660 1.00 47.83 392 THR D N 1
ATOM 15267 C CA . THR D 1 428 ? 120.422 44.440 124.519 1.00 50.60 392 THR D CA 1
ATOM 15268 C C . THR D 1 428 ? 120.331 43.882 125.929 1.00 49.27 392 THR D C 1
ATOM 15269 O O . THR D 1 428 ? 119.291 43.993 126.585 1.00 50.02 392 THR D O 1
ATOM 15273 N N . ARG D 1 429 ? 121.422 43.294 126.401 1.00 46.14 393 ARG D N 1
ATOM 15274 C CA . ARG D 1 429 ? 121.477 42.842 127.780 1.00 44.06 393 ARG D CA 1
ATOM 15275 C C . ARG D 1 429 ? 121.716 44.029 128.703 1.00 45.01 393 ARG D C 1
ATOM 15276 O O . ARG D 1 429 ? 122.517 44.918 128.402 1.00 45.94 393 ARG D O 1
ATOM 15284 N N . LEU D 1 430 ? 121.011 44.047 129.829 1.00 45.72 394 LEU D N 1
ATOM 15285 C CA . LEU D 1 430 ? 121.097 45.141 130.785 1.00 47.96 394 LEU D CA 1
ATOM 15286 C C . LEU D 1 430 ? 121.463 44.596 132.162 1.00 47.11 394 LEU D C 1
ATOM 15287 O O . LEU D 1 430 ? 121.283 43.408 132.455 1.00 47.58 394 LEU D O 1
ATOM 15292 N N . SER D 1 431 ? 121.969 45.487 133.012 1.00 44.52 395 SER D N 1
ATOM 15293 C CA . SER D 1 431 ? 122.223 45.184 134.417 1.00 42.53 395 SER D CA 1
ATOM 15294 C C . SER D 1 431 ? 121.687 46.355 135.231 1.00 44.65 395 SER D C 1
ATOM 15295 O O . SER D 1 431 ? 122.248 47.457 135.184 1.00 46.80 395 SER D O 1
ATOM 15298 N N . LEU D 1 432 ? 120.618 46.113 135.993 1.00 43.93 396 LEU D N 1
ATOM 15299 C CA . LEU D 1 432 ? 119.813 47.174 136.587 1.00 42.97 396 LEU D CA 1
ATOM 15300 C C . LEU D 1 432 ? 120.066 47.293 138.083 1.00 41.09 396 LEU D C 1
ATOM 15301 O O . LEU D 1 432 ? 120.123 46.287 138.794 1.00 37.97 396 LEU D O 1
ATOM 15306 N N . THR D 1 433 ? 120.163 48.534 138.558 1.00 42.97 397 THR D N 1
ATOM 15307 C CA . THR D 1 433 ? 120.411 48.837 139.964 1.00 44.23 397 THR D CA 1
ATOM 15308 C C . THR D 1 433 ? 119.495 49.975 140.397 1.00 47.13 397 THR D C 1
ATOM 15309 O O . THR D 1 433 ? 119.387 50.986 139.694 1.00 49.70 397 THR D O 1
ATOM 15313 N N . GLY D 1 434 ? 118.793 49.795 141.513 1.00 45.05 398 GLY D N 1
ATOM 15314 C CA . GLY D 1 434 ? 117.997 50.875 142.046 1.00 43.80 398 GLY D CA 1
ATOM 15315 C C . GLY D 1 434 ? 116.661 50.384 142.557 1.00 44.29 398 GLY D C 1
ATOM 15316 O O . GLY D 1 434 ? 116.482 49.199 142.835 1.00 45.42 398 GLY D O 1
ATOM 15317 N N . THR D 1 435 ? 115.718 51.322 142.660 1.00 44.69 399 THR D N 1
ATOM 15318 C CA . THR D 1 435 ? 114.399 51.039 143.210 1.00 43.97 399 THR D CA 1
ATOM 15319 C C . THR D 1 435 ? 113.475 50.462 142.148 1.00 43.22 399 THR D C 1
ATOM 15320 O O . THR D 1 435 ? 113.395 50.964 141.022 1.00 43.69 399 THR D O 1
ATOM 15324 N N . ILE D 1 436 ? 112.740 49.431 142.543 1.00 41.87 400 ILE D N 1
ATOM 15325 C CA . ILE D 1 436 ? 111.785 48.735 141.692 1.00 39.99 400 ILE D CA 1
ATOM 15326 C C . ILE D 1 436 ? 110.519 48.503 142.510 1.00 42.24 400 ILE D C 1
ATOM 15327 O O . ILE D 1 436 ? 110.590 48.189 143.704 1.00 43.04 400 ILE D O 1
ATOM 15332 N N . ILE D 1 437 ? 109.353 48.689 141.873 1.00 42.76 401 ILE D N 1
ATOM 15333 C CA . ILE D 1 437 ? 108.058 48.324 142.443 1.00 39.66 401 ILE D CA 1
ATOM 15334 C C . ILE D 1 437 ? 107.721 46.890 142.034 1.00 37.56 401 ILE D C 1
ATOM 15335 O O . ILE D 1 437 ? 108.007 46.472 140.907 1.00 33.12 401 ILE D O 1
ATOM 15340 N N . VAL D 1 438 ? 107.157 46.114 142.962 1.00 35.67 402 VAL D N 1
ATOM 15341 C CA . VAL D 1 438 ? 106.782 44.721 142.712 1.00 34.82 402 VAL D CA 1
ATOM 15342 C C . VAL D 1 438 ? 105.263 44.569 142.860 1.00 34.55 402 VAL D C 1
ATOM 15343 O O . VAL D 1 438 ? 104.711 44.780 143.947 1.00 34.66 402 VAL D O 1
ATOM 15347 N N . ALA D 1 439 ? 104.601 44.134 141.788 1.00 33.55 403 ALA D N 1
ATOM 15348 C CA . ALA D 1 439 ? 103.157 43.931 141.770 1.00 32.24 403 ALA D CA 1
ATOM 15349 C C . ALA D 1 439 ? 102.824 42.975 140.633 1.00 29.41 403 ALA D C 1
ATOM 15350 O O . ALA D 1 439 ? 103.343 43.132 139.530 1.00 34.43 403 ALA D O 1
ATOM 15352 N N . ARG D 1 440 ? 101.954 42.001 140.889 1.00 28.62 404 ARG D N 1
ATOM 15353 C CA . ARG D 1 440 ? 101.563 41.092 139.817 1.00 36.55 404 ARG D CA 1
ATOM 15354 C C . ARG D 1 440 ? 100.047 40.926 139.691 1.00 39.02 404 ARG D C 1
ATOM 15355 O O . ARG D 1 440 ? 99.318 41.925 139.676 1.00 44.04 404 ARG D O 1
ATOM 15363 N N . ASP D 1 441 ? 99.575 39.676 139.561 1.00 34.21 405 ASP D N 1
ATOM 15364 C CA . ASP D 1 441 ? 98.214 39.404 139.100 1.00 30.36 405 ASP D CA 1
ATOM 15365 C C . ASP D 1 441 ? 97.176 40.090 139.977 1.00 33.21 405 ASP D C 1
ATOM 15366 O O . ASP D 1 441 ? 96.346 40.864 139.486 1.00 32.41 405 ASP D O 1
ATOM 15371 N N . SER D 1 442 ? 97.162 39.760 141.276 1.00 35.35 406 SER D N 1
ATOM 15372 C CA . SER D 1 442 ? 96.116 40.261 142.168 1.00 35.42 406 SER D CA 1
ATOM 15373 C C . SER D 1 442 ? 96.253 41.755 142.447 1.00 35.56 406 SER D C 1
ATOM 15374 O O . SER D 1 442 ? 95.246 42.465 142.537 1.00 36.69 406 SER D O 1
ATOM 15377 N N . ALA D 1 443 ? 97.482 42.252 142.611 1.00 35.68 407 ALA D N 1
ATOM 15378 C CA . ALA D 1 443 ? 97.653 43.679 142.865 1.00 35.16 407 ALA D CA 1
ATOM 15379 C C . ALA D 1 443 ? 97.216 44.496 141.660 1.00 35.38 407 ALA D C 1
ATOM 15380 O O . ALA D 1 443 ? 96.583 45.543 141.815 1.00 37.89 407 ALA D O 1
ATOM 15382 N N . HIS D 1 444 ? 97.513 44.003 140.452 1.00 34.96 408 HIS D N 1
ATOM 15383 C CA . HIS D 1 444 ? 97.078 44.663 139.224 1.00 35.22 408 HIS D CA 1
ATOM 15384 C C . HIS D 1 444 ? 95.568 44.666 139.111 1.00 34.98 408 HIS D C 1
ATOM 15385 O O . HIS D 1 444 ? 94.972 45.651 138.661 1.00 37.38 408 HIS D O 1
ATOM 15392 N N . ALA D 1 445 ? 94.939 43.543 139.453 1.00 31.69 409 ALA D N 1
ATOM 15393 C CA . ALA D 1 445 ? 93.491 43.489 139.436 1.00 33.44 409 ALA D CA 1
ATOM 15394 C C . ALA D 1 445 ? 92.906 44.547 140.363 1.00 38.07 409 ALA D C 1
ATOM 15395 O O . ALA D 1 445 ? 91.931 45.222 140.013 1.00 40.79 409 ALA D O 1
ATOM 15397 N N . ARG D 1 446 ? 93.507 44.736 141.537 1.00 31.16 410 ARG D N 1
ATOM 15398 C CA . ARG D 1 446 ? 92.953 45.705 142.470 1.00 33.92 410 ARG D CA 1
ATOM 15399 C C . ARG D 1 446 ? 93.177 47.132 141.980 1.00 37.64 410 ARG D C 1
ATOM 15400 O O . ARG D 1 446 ? 92.313 47.997 142.158 1.00 40.30 410 ARG D O 1
ATOM 15408 N N . MET D 1 447 ? 94.322 47.400 141.357 1.00 38.15 411 MET D N 1
ATOM 15409 C CA . MET D 1 447 ? 94.548 48.736 140.820 1.00 34.55 411 MET D CA 1
ATOM 15410 C C . MET D 1 447 ? 93.626 49.017 139.642 1.00 34.81 411 MET D C 1
ATOM 15411 O O . MET D 1 447 ? 93.194 50.154 139.461 1.00 36.00 411 MET D O 1
ATOM 15416 N N . ARG D 1 448 ? 93.319 48.000 138.831 1.00 39.78 412 ARG D N 1
ATOM 15417 C CA . ARG D 1 448 ? 92.316 48.151 137.779 1.00 40.70 412 ARG D CA 1
ATOM 15418 C C . ARG D 1 448 ? 90.926 48.380 138.364 1.00 45.62 412 ARG D C 1
ATOM 15419 O O . ARG D 1 448 ? 90.128 49.136 137.799 1.00 46.23 412 ARG D O 1
ATOM 15427 N N . GLU D 1 449 ? 90.601 47.701 139.472 1.00 48.55 413 GLU D N 1
ATOM 15428 C CA . GLU D 1 449 ? 89.342 47.967 140.164 1.00 49.84 413 GLU D CA 1
ATOM 15429 C C . GLU D 1 449 ? 89.302 49.399 140.672 1.00 48.92 413 GLU D C 1
ATOM 15430 O O . GLU D 1 449 ? 88.250 50.050 140.635 1.00 47.90 413 GLU D O 1
ATOM 15436 N N . MET D 1 450 ? 90.438 49.892 141.172 1.00 49.86 414 MET D N 1
ATOM 15437 C CA . MET D 1 450 ? 90.533 51.265 141.664 1.00 54.64 414 MET D CA 1
ATOM 15438 C C . MET D 1 450 ? 90.355 52.286 140.546 1.00 57.13 414 MET D C 1
ATOM 15439 O O . MET D 1 450 ? 89.601 53.257 140.696 1.00 59.31 414 MET D O 1
ATOM 15444 N N . LEU D 1 451 ? 91.053 52.091 139.421 1.00 54.70 415 LEU D N 1
ATOM 15445 C CA . LEU D 1 451 ? 90.983 53.069 138.338 1.00 54.33 415 LEU D CA 1
ATOM 15446 C C . LEU D 1 451 ? 89.558 53.234 137.839 1.00 51.62 415 LEU D C 1
ATOM 15447 O O . LEU D 1 451 ? 89.108 54.353 137.576 1.00 55.75 415 LEU D O 1
ATOM 15452 N N . GLU D 1 452 ? 88.821 52.137 137.724 1.00 47.25 416 GLU D N 1
ATOM 15453 C CA . GLU D 1 452 ? 87.450 52.248 137.256 1.00 46.58 416 GLU D CA 1
ATOM 15454 C C . GLU D 1 452 ? 86.552 52.899 138.298 1.00 46.24 416 GLU D C 1
ATOM 15455 O O . GLU D 1 452 ? 85.471 53.386 137.952 1.00 44.72 416 GLU D O 1
ATOM 15461 N N . ALA D 1 453 ? 86.999 52.958 139.548 1.00 47.72 417 ALA D N 1
ATOM 15462 C CA . ALA D 1 453 ? 86.289 53.668 140.603 1.00 51.23 417 ALA D CA 1
ATOM 15463 C C . ALA D 1 453 ? 86.596 55.159 140.617 1.00 52.90 417 ALA D C 1
ATOM 15464 O O . ALA D 1 453 ? 86.137 55.863 141.523 1.00 53.54 417 ALA D O 1
ATOM 15466 N N . GLY D 1 454 ? 87.380 55.648 139.663 1.00 52.74 418 GLY D N 1
ATOM 15467 C CA . GLY D 1 454 ? 87.835 57.015 139.724 1.00 54.33 418 GLY D CA 1
ATOM 15468 C C . GLY D 1 454 ? 88.943 57.218 140.724 1.00 53.27 418 GLY D C 1
ATOM 15469 O O . GLY D 1 454 ? 89.222 58.363 141.098 1.00 56.09 418 GLY D O 1
ATOM 15470 N N . LYS D 1 455 ? 89.615 56.135 141.143 1.00 49.03 419 LYS D N 1
ATOM 15471 C CA . LYS D 1 455 ? 90.744 56.235 142.058 1.00 48.23 419 LYS D CA 1
ATOM 15472 C C . LYS D 1 455 ? 92.033 56.347 141.267 1.00 46.69 419 LYS D C 1
ATOM 15473 O O . LYS D 1 455 ? 92.212 55.641 140.273 1.00 42.26 419 LYS D O 1
ATOM 15476 N N . PRO D 1 456 ? 92.942 57.211 141.701 1.00 48.44 420 PRO D N 1
ATOM 15477 C CA . PRO D 1 456 ? 94.160 57.430 140.922 1.00 53.39 420 PRO D CA 1
ATOM 15478 C C . PRO D 1 456 ? 95.045 56.200 140.942 1.00 57.61 420 PRO D C 1
ATOM 15479 O O . PRO D 1 456 ? 95.094 55.460 141.930 1.00 56.33 420 PRO D O 1
ATOM 15483 N N . LEU D 1 457 ? 95.757 55.997 139.833 1.00 63.61 421 LEU D N 1
ATOM 15484 C CA . LEU D 1 457 ? 96.763 54.950 139.788 1.00 63.98 421 LEU D CA 1
ATOM 15485 C C . LEU D 1 457 ? 97.770 55.183 140.908 1.00 65.25 421 LEU D C 1
ATOM 15486 O O . LEU D 1 457 ? 98.251 56.316 141.076 1.00 66.61 421 LEU D O 1
ATOM 15488 N N . PRO D 1 458 ? 98.086 54.159 141.705 1.00 61.21 422 PRO D N 1
ATOM 15489 C CA . PRO D 1 458 ? 99.055 54.319 142.795 1.00 59.31 422 PRO D CA 1
ATOM 15490 C C . PRO D 1 458 ? 100.308 55.048 142.337 1.00 57.96 422 PRO D C 1
ATOM 15491 O O . PRO D 1 458 ? 100.836 54.802 141.253 1.00 56.15 422 PRO D O 1
ATOM 15495 N N . GLN D 1 459 ? 100.766 55.971 143.181 1.00 60.26 423 GLN D N 1
ATOM 15496 C CA . GLN D 1 459 ? 101.846 56.865 142.783 1.00 63.33 423 GLN D CA 1
ATOM 15497 C C . GLN D 1 459 ? 103.156 56.126 142.526 1.00 64.58 423 GLN D C 1
ATOM 15498 O O . GLN D 1 459 ? 103.917 56.515 141.630 1.00 66.17 423 GLN D O 1
ATOM 15504 N N . TYR D 1 460 ? 103.436 55.058 143.280 1.00 62.27 424 TYR D N 1
ATOM 15505 C CA . TYR D 1 460 ? 104.676 54.318 143.074 1.00 57.29 424 TYR D CA 1
ATOM 15506 C C . TYR D 1 460 ? 104.731 53.689 141.692 1.00 53.62 424 TYR D C 1
ATOM 15507 O O . TYR D 1 460 ? 105.820 53.342 141.227 1.00 54.33 424 TYR D O 1
ATOM 15516 N N . MET D 1 461 ? 103.576 53.519 141.038 1.00 49.66 425 MET D N 1
ATOM 15517 C CA . MET D 1 461 ? 103.548 53.045 139.658 1.00 46.97 425 MET D CA 1
ATOM 15518 C C . MET D 1 461 ? 104.128 54.073 138.685 1.00 47.77 425 MET D C 1
ATOM 15519 O O . MET D 1 461 ? 104.543 53.705 137.580 1.00 47.56 425 MET D O 1
ATOM 15524 N N . LYS D 1 462 ? 104.161 55.346 139.069 1.00 48.17 426 LYS D N 1
ATOM 15525 C CA . LYS D 1 462 ? 104.636 56.426 138.218 1.00 48.37 426 LYS D CA 1
ATOM 15526 C C . LYS D 1 462 ? 106.062 56.850 138.545 1.00 50.96 426 LYS D C 1
ATOM 15527 O O . LYS D 1 462 ? 106.597 57.766 137.906 1.00 50.34 426 LYS D O 1
ATOM 15533 N N . GLU D 1 463 ? 106.674 56.226 139.545 1.00 52.64 427 GLU D N 1
ATOM 15534 C CA . GLU D 1 463 ? 107.977 56.633 140.028 1.00 53.95 427 GLU D CA 1
ATOM 15535 C C . GLU D 1 463 ? 109.051 55.570 139.884 1.00 53.30 427 GLU D C 1
ATOM 15536 O O . GLU D 1 463 ? 110.233 55.895 140.044 1.00 54.73 427 GLU D O 1
ATOM 15538 N N . HIS D 1 464 ? 108.695 54.320 139.621 1.00 52.13 428 HIS D N 1
ATOM 15539 C CA . HIS D 1 464 ? 109.675 53.248 139.569 1.00 50.26 428 HIS D CA 1
ATOM 15540 C C . HIS D 1 464 ? 109.290 52.237 138.502 1.00 45.66 428 HIS D C 1
ATOM 15541 O O . HIS D 1 464 ? 108.120 52.143 138.122 1.00 43.08 428 HIS D O 1
ATOM 15548 N N . PRO D 1 465 ? 110.256 51.460 138.011 1.00 47.01 429 PRO D N 1
ATOM 15549 C CA . PRO D 1 465 ? 109.908 50.273 137.223 1.00 49.76 429 PRO D CA 1
ATOM 15550 C C . PRO D 1 465 ? 109.113 49.274 138.052 1.00 50.70 429 PRO D C 1
ATOM 15551 O O . PRO D 1 465 ? 109.201 49.242 139.280 1.00 52.53 429 PRO D O 1
ATOM 15555 N N . VAL D 1 466 ? 108.317 48.463 137.359 1.00 49.96 430 VAL D N 1
ATOM 15556 C CA . VAL D 1 466 ? 107.483 47.435 137.973 1.00 48.48 430 VAL D CA 1
ATOM 15557 C C . VAL D 1 466 ? 108.057 46.062 137.641 1.00 46.56 430 VAL D C 1
ATOM 15558 O O . VAL D 1 466 ? 108.335 45.756 136.475 1.00 49.52 430 VAL D O 1
ATOM 15560 N N . TYR D 1 467 ? 108.244 45.247 138.671 1.00 40.37 431 TYR D N 1
ATOM 15561 C CA . TYR D 1 467 ? 108.713 43.875 138.565 1.00 34.89 431 TYR D CA 1
ATOM 15562 C C . TYR D 1 467 ? 107.520 42.987 138.853 1.00 33.17 431 TYR D C 1
ATOM 15563 O O . TYR D 1 467 ? 106.945 43.065 139.941 1.00 35.61 431 TYR D O 1
ATOM 15572 N N . TYR D 1 468 ? 107.121 42.170 137.890 1.00 30.72 432 TYR D N 1
ATOM 15573 C CA . TYR D 1 468 ? 106.023 41.251 138.156 1.00 33.72 432 TYR D CA 1
ATOM 15574 C C . TYR D 1 468 ? 106.607 40.055 138.880 1.00 33.27 432 TYR D C 1
ATOM 15575 O O . TYR D 1 468 ? 107.310 39.243 138.271 1.00 32.10 432 TYR D O 1
ATOM 15584 N N . ALA D 1 469 ? 106.315 39.936 140.172 1.00 33.47 433 ALA D N 1
ATOM 15585 C CA . ALA D 1 469 ? 106.889 38.836 140.928 1.00 33.05 433 ALA D CA 1
ATOM 15586 C C . ALA D 1 469 ? 106.162 38.678 142.254 1.00 32.21 433 ALA D C 1
ATOM 15587 O O . ALA D 1 469 ? 105.474 39.586 142.724 1.00 28.89 433 ALA D O 1
ATOM 15589 N N . GLY D 1 470 ? 106.333 37.498 142.844 1.00 35.83 434 GLY D N 1
ATOM 15590 C CA . GLY D 1 470 ? 105.856 37.195 144.171 1.00 37.15 434 GLY D CA 1
ATOM 15591 C C . GLY D 1 470 ? 106.871 36.362 144.937 1.00 36.09 434 GLY D C 1
ATOM 15592 O O . GLY D 1 470 ? 107.215 35.249 144.533 1.00 34.42 434 GLY D O 1
ATOM 15593 N N . PRO D 1 471 ? 107.374 36.892 146.052 1.00 37.44 435 PRO D N 1
ATOM 15594 C CA . PRO D 1 471 ? 108.491 36.246 146.740 1.00 36.89 435 PRO D CA 1
ATOM 15595 C C . PRO D 1 471 ? 108.048 35.066 147.587 1.00 34.83 435 PRO D C 1
ATOM 15596 O O . PRO D 1 471 ? 106.909 34.994 148.058 1.00 36.49 435 PRO D O 1
ATOM 15600 N N . ALA D 1 472 ? 108.970 34.116 147.750 1.00 34.10 436 ALA D N 1
ATOM 15601 C CA . ALA D 1 472 ? 108.882 33.136 148.819 1.00 34.08 436 ALA D CA 1
ATOM 15602 C C . ALA D 1 472 ? 109.378 33.751 150.136 1.00 34.80 436 ALA D C 1
ATOM 15603 O O . ALA D 1 472 ? 109.953 34.844 150.170 1.00 38.37 436 ALA D O 1
ATOM 15605 N N . LYS D 1 473 ? 109.161 33.033 151.231 1.00 33.36 437 LYS D N 1
ATOM 15606 C CA . LYS D 1 473 ? 109.433 33.591 152.552 1.00 36.03 437 LYS D CA 1
ATOM 15607 C C . LYS D 1 473 ? 110.917 33.897 152.726 1.00 36.71 437 LYS D C 1
ATOM 15608 O O . LYS D 1 473 ? 111.781 33.243 152.132 1.00 36.34 437 LYS D O 1
ATOM 15614 N N . GLN D 1 474 ? 111.204 34.916 153.542 1.00 35.08 438 GLN D N 1
ATOM 15615 C CA . GLN D 1 474 ? 112.573 35.375 153.738 1.00 36.09 438 GLN D CA 1
ATOM 15616 C C . GLN D 1 474 ? 113.284 34.530 154.784 1.00 36.62 438 GLN D C 1
ATOM 15617 O O . GLN D 1 474 ? 112.840 34.489 155.936 1.00 38.03 438 GLN D O 1
ATOM 15623 N N . PRO D 1 475 ? 114.399 33.884 154.449 1.00 36.24 439 PRO D N 1
ATOM 15624 C CA . PRO D 1 475 ? 115.117 33.089 155.449 1.00 36.57 439 PRO D CA 1
ATOM 15625 C C . PRO D 1 475 ? 115.724 33.980 156.506 1.00 40.64 439 PRO D C 1
ATOM 15626 O O . PRO D 1 475 ? 115.990 35.160 156.273 1.00 41.54 439 PRO D O 1
ATOM 15630 N N . ASP D 1 476 ? 115.894 33.415 157.697 1.00 46.55 440 ASP D N 1
ATOM 15631 C CA . ASP D 1 476 ? 116.581 34.132 158.761 1.00 49.83 440 ASP D CA 1
ATOM 15632 C C . ASP D 1 476 ? 117.977 34.526 158.298 1.00 49.93 440 ASP D C 1
ATOM 15633 O O . ASP D 1 476 ? 118.731 33.693 157.788 1.00 47.97 440 ASP D O 1
ATOM 15638 N N . GLY D 1 477 ? 118.304 35.808 158.452 1.00 51.77 441 GLY D N 1
ATOM 15639 C CA . GLY D 1 477 ? 119.631 36.299 158.140 1.00 53.63 441 GLY D CA 1
ATOM 15640 C C . GLY D 1 477 ? 119.921 36.539 156.677 1.00 54.82 441 GLY D C 1
ATOM 15641 O O . GLY D 1 477 ? 121.086 36.761 156.325 1.00 56.88 441 GLY D O 1
ATOM 15642 N N . LEU D 1 478 ? 118.916 36.492 155.808 1.00 52.18 442 LEU D N 1
ATOM 15643 C CA . LEU D 1 478 ? 119.135 36.774 154.398 1.00 49.90 442 LEU D CA 1
ATOM 15644 C C . LEU D 1 478 ? 118.300 37.971 153.952 1.00 48.87 442 LEU D C 1
ATOM 15645 O O . LEU D 1 478 ? 117.255 38.254 154.546 1.00 49.39 442 LEU D O 1
ATOM 15650 N N . PRO D 1 479 ? 118.758 38.724 152.946 1.00 47.10 443 PRO D N 1
ATOM 15651 C CA . PRO D 1 479 ? 117.978 39.893 152.506 1.00 45.30 443 PRO D CA 1
ATOM 15652 C C . PRO D 1 479 ? 116.696 39.524 151.783 1.00 45.24 443 PRO D C 1
ATOM 15653 O O . PRO D 1 479 ? 115.736 40.308 151.804 1.00 46.47 443 PRO D O 1
ATOM 15657 N N . SER D 1 480 ? 116.626 38.349 151.163 1.00 43.99 444 SER D N 1
ATOM 15658 C CA . SER D 1 480 ? 115.473 38.047 150.331 1.00 41.66 444 SER D CA 1
ATOM 15659 C C . SER D 1 480 ? 115.286 36.546 150.229 1.00 40.19 444 SER D C 1
ATOM 15660 O O . SER D 1 480 ? 116.261 35.793 150.183 1.00 41.47 444 SER D O 1
ATOM 15663 N N . GLY D 1 481 ? 114.026 36.126 150.197 1.00 39.61 445 GLY D N 1
ATOM 15664 C CA . GLY D 1 481 ? 113.701 34.803 149.719 1.00 38.14 445 GLY D CA 1
ATOM 15665 C C . GLY D 1 481 ? 113.702 34.750 148.202 1.00 36.03 445 GLY D C 1
ATOM 15666 O O . GLY D 1 481 ? 113.773 35.769 147.512 1.00 36.11 445 GLY D O 1
ATOM 15667 N N . SER D 1 482 ? 113.582 33.534 147.683 1.00 33.99 446 SER D N 1
ATOM 15668 C CA . SER D 1 482 ? 113.434 33.344 146.249 1.00 33.17 446 SER D CA 1
ATOM 15669 C C . SER D 1 482 ? 112.378 34.289 145.682 1.00 34.90 446 SER D C 1
ATOM 15670 O O . SER D 1 482 ? 111.287 34.434 146.240 1.00 37.00 446 SER D O 1
ATOM 15673 N N . PHE D 1 483 ? 112.723 34.955 144.586 1.00 33.47 447 PHE D N 1
ATOM 15674 C CA . PHE D 1 483 ? 111.982 36.126 144.134 1.00 32.80 447 PHE D CA 1
ATOM 15675 C C . PHE D 1 483 ? 112.143 36.268 142.624 1.00 34.49 447 PHE D C 1
ATOM 15676 O O . PHE D 1 483 ? 112.586 37.298 142.114 1.00 38.14 447 PHE D O 1
ATOM 15684 N N . GLY D 1 484 ? 111.840 35.216 141.888 1.00 31.83 448 GLY D N 1
ATOM 15685 C CA . GLY D 1 484 ? 111.916 35.300 140.454 1.00 33.86 448 GLY D CA 1
ATOM 15686 C C . GLY D 1 484 ? 110.687 35.950 139.854 1.00 33.95 448 GLY D C 1
ATOM 15687 O O . GLY D 1 484 ? 109.696 36.258 140.534 1.00 33.17 448 GLY D O 1
ATOM 15688 N N . PRO D 1 485 ? 110.733 36.145 138.537 1.00 32.70 449 PRO D N 1
ATOM 15689 C CA . PRO D 1 485 ? 109.662 36.876 137.853 1.00 29.90 449 PRO D CA 1
ATOM 15690 C C . PRO D 1 485 ? 108.450 36.005 137.539 1.00 28.18 449 PRO D C 1
ATOM 15691 O O . PRO D 1 485 ? 108.554 34.793 137.322 1.00 25.79 449 PRO D O 1
ATOM 15695 N N . THR D 1 486 ? 107.285 36.652 137.522 1.00 28.20 450 THR D N 1
ATOM 15696 C CA . THR D 1 486 ? 106.057 36.040 137.022 1.00 32.39 450 THR D CA 1
ATOM 15697 C C . THR D 1 486 ? 105.953 36.202 135.503 1.00 35.92 450 THR D C 1
ATOM 15698 O O . THR D 1 486 ? 106.410 37.193 134.924 1.00 39.53 450 THR D O 1
ATOM 15702 N N . THR D 1 487 ? 105.384 35.188 134.857 1.00 34.21 451 THR D N 1
ATOM 15703 C CA . THR D 1 487 ? 105.032 35.246 133.448 1.00 33.26 451 THR D CA 1
ATOM 15704 C C . THR D 1 487 ? 104.409 36.590 133.089 1.00 35.58 451 THR D C 1
ATOM 15705 O O . THR D 1 487 ? 103.357 36.965 133.622 1.00 36.80 451 THR D O 1
ATOM 15709 N N . ALA D 1 488 ? 105.046 37.313 132.167 1.00 29.96 452 ALA D N 1
ATOM 15710 C CA . ALA D 1 488 ? 104.608 38.680 131.891 1.00 31.17 452 ALA D CA 1
ATOM 15711 C C . ALA D 1 488 ? 103.254 38.730 131.193 1.00 32.99 452 ALA D C 1
ATOM 15712 O O . ALA D 1 488 ? 102.509 39.697 131.383 1.00 33.21 452 ALA D O 1
ATOM 15714 N N . GLY D 1 489 ? 102.905 37.704 130.407 1.00 33.17 453 GLY D N 1
ATOM 15715 C CA . GLY D 1 489 ? 101.696 37.783 129.593 1.00 36.44 453 GLY D CA 1
ATOM 15716 C C . GLY D 1 489 ? 100.396 37.937 130.372 1.00 36.01 453 GLY D C 1
ATOM 15717 O O . GLY D 1 489 ? 99.452 38.561 129.882 1.00 35.62 453 GLY D O 1
ATOM 15718 N N . ARG D 1 490 ? 100.342 37.431 131.606 1.00 34.34 454 ARG D N 1
ATOM 15719 C CA . ARG D 1 490 ? 99.139 37.577 132.417 1.00 32.03 454 ARG D CA 1
ATOM 15720 C C . ARG D 1 490 ? 98.861 39.024 132.842 1.00 31.34 454 ARG D C 1
ATOM 15721 O O . ARG D 1 490 ? 97.796 39.287 133.398 1.00 31.36 454 ARG D O 1
ATOM 15729 N N . MET D 1 491 ? 99.792 39.954 132.640 1.00 31.03 455 MET D N 1
ATOM 15730 C CA . MET D 1 491 ? 99.581 41.369 132.921 1.00 27.11 455 MET D CA 1
ATOM 15731 C C . MET D 1 491 ? 99.312 42.212 131.674 1.00 27.09 455 MET D C 1
ATOM 15732 O O . MET D 1 491 ? 99.137 43.424 131.799 1.00 28.25 455 MET D O 1
ATOM 15737 N N . ASP D 1 492 ? 99.297 41.616 130.484 1.00 28.31 456 ASP D N 1
ATOM 15738 C CA . ASP D 1 492 ? 99.020 42.377 129.263 1.00 31.25 456 ASP D CA 1
ATOM 15739 C C . ASP D 1 492 ? 97.739 43.209 129.294 1.00 32.62 456 ASP D C 1
ATOM 15740 O O . ASP D 1 492 ? 97.759 44.324 128.750 1.00 37.03 456 ASP D O 1
ATOM 15745 N N . PRO D 1 493 ? 96.607 42.762 129.879 1.00 28.62 457 PRO D N 1
ATOM 15746 C CA . PRO D 1 493 ? 95.424 43.634 129.891 1.00 30.73 457 PRO D CA 1
ATOM 15747 C C . PRO D 1 493 ? 95.633 44.902 130.706 1.00 34.79 457 PRO D C 1
ATOM 15748 O O . PRO D 1 493 ? 94.776 45.786 130.738 1.00 37.49 457 PRO D O 1
ATOM 15752 N N . PHE D 1 494 ? 96.775 45.018 131.363 1.00 36.81 458 PHE D N 1
ATOM 15753 C CA . PHE D 1 494 ? 97.078 46.191 132.157 1.00 37.91 458 PHE D CA 1
ATOM 15754 C C . PHE D 1 494 ? 98.099 47.112 131.509 1.00 41.06 458 PHE D C 1
ATOM 15755 O O . PHE D 1 494 ? 98.381 48.175 132.065 1.00 45.70 458 PHE D O 1
ATOM 15763 N N . VAL D 1 495 ? 98.683 46.727 130.373 1.00 40.07 459 VAL D N 1
ATOM 15764 C CA . VAL D 1 495 ? 99.790 47.496 129.806 1.00 39.33 459 VAL D CA 1
ATOM 15765 C C . VAL D 1 495 ? 99.292 48.845 129.300 1.00 44.29 459 VAL D C 1
ATOM 15766 O O . VAL D 1 495 ? 99.709 49.901 129.789 1.00 46.65 459 VAL D O 1
ATOM 15770 N N . ASP D 1 496 ? 98.367 48.820 128.330 1.00 47.33 460 ASP D N 1
ATOM 15771 C CA . ASP D 1 496 ? 97.816 50.044 127.737 1.00 49.33 460 ASP D CA 1
ATOM 15772 C C . ASP D 1 496 ? 97.064 50.884 128.771 1.00 47.15 460 ASP D C 1
ATOM 15773 O O . ASP D 1 496 ? 97.244 52.105 128.849 1.00 48.29 460 ASP D O 1
ATOM 15778 N N . LEU D 1 497 ? 96.224 50.240 129.582 1.00 43.00 461 LEU D N 1
ATOM 15779 C CA . LEU D 1 497 ? 95.502 50.948 130.632 1.00 42.82 461 LEU D CA 1
ATOM 15780 C C . LEU D 1 497 ? 96.451 51.692 131.560 1.00 44.41 461 LEU D C 1
ATOM 15781 O O . LEU D 1 497 ? 96.325 52.904 131.758 1.00 49.76 461 LEU D O 1
ATOM 15786 N N . PHE D 1 498 ? 97.422 50.985 132.127 1.00 42.61 462 PHE D N 1
ATOM 15787 C CA . PHE D 1 498 ? 98.260 51.625 133.127 1.00 41.36 462 PHE D CA 1
ATOM 15788 C C . PHE D 1 498 ? 99.152 52.678 132.485 1.00 41.09 462 PHE D C 1
ATOM 15789 O O . PHE D 1 498 ? 99.359 53.751 133.061 1.00 42.42 462 PHE D O 1
AT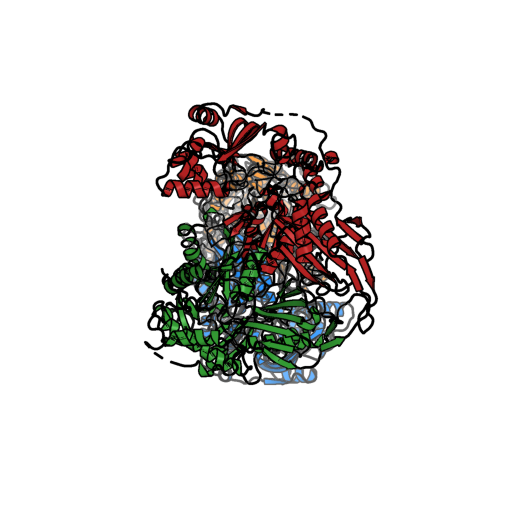OM 15797 N N . GLN D 1 499 ? 99.665 52.411 131.279 1.00 38.33 463 GLN D N 1
ATOM 15798 C CA . GLN D 1 499 ? 100.501 53.410 130.607 1.00 39.41 463 GLN D CA 1
ATOM 15799 C C . GLN D 1 499 ? 99.690 54.625 130.172 1.00 40.52 463 GLN D C 1
ATOM 15800 O O . GLN D 1 499 ? 100.242 55.729 130.058 1.00 41.10 463 GLN D O 1
ATOM 15806 N N . SER D 1 500 ? 98.388 54.445 129.926 1.00 41.28 464 SER D N 1
ATOM 15807 C CA . SER D 1 500 ? 97.518 55.574 129.631 1.00 43.70 464 SER D CA 1
ATOM 15808 C C . SER D 1 500 ? 97.317 56.478 130.838 1.00 44.47 464 SER D C 1
ATOM 15809 O O . SER D 1 500 ? 96.888 57.624 130.673 1.00 41.77 464 SER D O 1
ATOM 15812 N N . HIS D 1 501 ? 97.611 55.989 132.042 1.00 42.21 465 HIS D N 1
ATOM 15813 C CA . HIS D 1 501 ? 97.567 56.789 133.258 1.00 42.78 465 HIS D CA 1
ATOM 15814 C C . HIS D 1 501 ? 98.936 57.250 133.743 1.00 46.32 465 HIS D C 1
ATOM 15815 O O . HIS D 1 501 ? 99.040 57.767 134.859 1.00 48.41 465 HIS D O 1
ATOM 15822 N N . GLY D 1 502 ? 99.990 57.060 132.954 1.00 47.77 466 GLY D N 1
ATOM 15823 C CA . GLY D 1 502 ? 101.313 57.489 133.363 1.00 49.58 466 GLY D CA 1
ATOM 15824 C C . GLY D 1 502 ? 102.082 56.520 134.233 1.00 48.46 466 GLY D C 1
ATOM 15825 O O . GLY D 1 502 ? 103.115 56.907 134.789 1.00 48.73 466 GLY D O 1
ATOM 15826 N N . GLY D 1 503 ? 101.598 55.284 134.393 1.00 47.63 467 GLY D N 1
ATOM 15827 C CA . GLY D 1 503 ? 102.284 54.262 135.153 1.00 47.49 467 GLY D CA 1
ATOM 15828 C C . GLY D 1 503 ? 102.645 53.078 134.263 1.00 48.22 467 GLY D C 1
ATOM 15829 O O . GLY D 1 503 ? 102.261 53.013 133.091 1.00 50.87 467 GLY D O 1
ATOM 15830 N N . SER D 1 504 ? 103.382 52.127 134.839 1.00 46.04 468 SER D N 1
ATOM 15831 C CA . SER D 1 504 ? 103.738 50.889 134.133 1.00 42.27 468 SER D CA 1
ATOM 15832 C C . SER D 1 504 ? 104.549 51.163 132.864 1.00 42.41 468 SER D C 1
ATOM 15833 O O . SER D 1 504 ? 104.349 50.526 131.828 1.00 44.37 468 SER D O 1
ATOM 15836 N N . MET D 1 505 ? 105.477 52.120 132.947 1.00 40.42 469 MET D N 1
ATOM 15837 C CA . MET D 1 505 ? 106.289 52.491 131.796 1.00 40.81 469 MET D CA 1
ATOM 15838 C C . MET D 1 505 ? 107.439 51.512 131.561 1.00 42.20 469 MET D C 1
ATOM 15839 O O . MET D 1 505 ? 107.817 51.276 130.408 1.00 43.41 469 MET D O 1
ATOM 15844 N N . VAL D 1 506 ? 107.997 50.928 132.622 1.00 41.50 470 VAL D N 1
ATOM 15845 C CA . VAL D 1 506 ? 109.076 49.944 132.530 1.00 39.25 470 VAL D CA 1
ATOM 15846 C C . VAL D 1 506 ? 108.633 48.671 133.238 1.00 37.64 470 VAL D C 1
ATOM 15847 O O . VAL D 1 506 ? 108.249 48.715 134.411 1.00 36.87 470 VAL D O 1
ATOM 15851 N N . MET D 1 507 ? 108.692 47.540 132.533 1.00 37.04 471 MET D N 1
ATOM 15852 C CA . MET D 1 507 ? 108.154 46.280 133.031 1.00 35.78 471 MET D CA 1
ATOM 15853 C C . MET D 1 507 ? 109.243 45.217 133.039 1.00 36.01 471 MET D C 1
ATOM 15854 O O . MET D 1 507 ? 109.891 44.976 132.013 1.00 37.86 471 MET D O 1
ATOM 15859 N N . LEU D 1 508 ? 109.427 44.572 134.192 1.00 34.08 472 LEU D N 1
ATOM 15860 C CA . LEU D 1 508 ? 110.386 43.485 134.346 1.00 34.36 472 LEU D CA 1
ATOM 15861 C C . LEU D 1 508 ? 109.643 42.199 134.688 1.00 32.53 472 LEU D C 1
ATOM 15862 O O . LEU D 1 508 ? 109.002 42.112 135.737 1.00 31.59 472 LEU D O 1
ATOM 15867 N N . ALA D 1 509 ? 109.729 41.207 133.809 1.00 30.93 473 ALA D N 1
ATOM 15868 C CA . ALA D 1 509 ? 109.078 39.928 134.037 1.00 27.32 473 ALA D CA 1
ATOM 15869 C C . ALA D 1 509 ? 109.749 38.906 133.133 1.00 30.07 473 ALA D C 1
ATOM 15870 O O . ALA D 1 509 ? 110.893 39.108 132.711 1.00 31.74 473 ALA D O 1
ATOM 15872 N N . LYS D 1 510 ? 109.046 37.809 132.837 1.00 28.04 474 LYS D N 1
ATOM 15873 C CA . LYS D 1 510 ? 109.563 36.762 131.963 1.00 28.99 474 LYS D CA 1
ATOM 15874 C C . LYS D 1 510 ? 108.491 36.316 130.977 1.00 33.91 474 LYS D C 1
ATOM 15875 O O . LYS D 1 510 ? 107.298 36.366 131.272 1.00 36.70 474 LYS D O 1
ATOM 15881 N N . GLY D 1 511 ? 108.932 35.828 129.823 1.00 31.30 475 GLY D N 1
ATOM 15882 C CA . GLY D 1 511 ? 108.045 35.303 128.808 1.00 31.16 475 GLY D CA 1
ATOM 15883 C C . GLY D 1 511 ? 107.744 36.326 127.726 1.00 35.72 475 GLY D C 1
ATOM 15884 O O . GLY D 1 511 ? 107.893 37.534 127.906 1.00 39.91 475 GLY D O 1
ATOM 15885 N N . ASN D 1 512 ? 107.336 35.828 126.565 1.00 36.13 476 ASN D N 1
ATOM 15886 C CA . ASN D 1 512 ? 106.943 36.740 125.504 1.00 40.05 476 ASN D CA 1
ATOM 15887 C C . ASN D 1 512 ? 105.536 37.294 125.773 1.00 40.45 476 ASN D C 1
ATOM 15888 O O . ASN D 1 512 ? 104.754 36.719 126.533 1.00 41.33 476 ASN D O 1
ATOM 15893 N N . ARG D 1 513 ? 105.220 38.433 125.149 1.00 39.14 477 ARG D N 1
ATOM 15894 C CA . ARG D 1 513 ? 103.946 39.119 125.354 1.00 36.24 477 ARG D CA 1
ATOM 15895 C C . ARG D 1 513 ? 103.180 39.245 124.041 1.00 39.15 477 ARG D C 1
ATOM 15896 O O . ARG D 1 513 ? 103.697 38.971 122.954 1.00 43.87 477 ARG D O 1
ATOM 15904 N N . SER D 1 514 ? 101.930 39.683 124.152 1.00 37.54 478 SER D N 1
ATOM 15905 C CA . SER D 1 514 ? 101.063 39.741 122.988 1.00 41.17 478 SER D CA 1
ATOM 15906 C C . SER D 1 514 ? 101.446 40.913 122.091 1.00 40.81 478 SER D C 1
ATOM 15907 O O . SER D 1 514 ? 102.168 41.833 122.492 1.00 39.41 478 SER D O 1
ATOM 15910 N N . LYS D 1 515 ? 100.939 40.873 120.857 1.00 41.30 479 LYS D N 1
ATOM 15911 C CA . LYS D 1 515 ? 101.232 41.939 119.907 1.00 42.83 479 LYS D CA 1
ATOM 15912 C C . LYS D 1 515 ? 100.642 43.268 120.352 1.00 41.12 479 LYS D C 1
ATOM 15913 O O . LYS D 1 515 ? 101.102 44.316 119.887 1.00 42.58 479 LYS D O 1
ATOM 15915 N N . GLN D 1 516 ? 99.644 43.239 121.246 1.00 39.78 480 GLN D N 1
ATOM 15916 C CA . GLN D 1 516 ? 99.020 44.430 121.820 1.00 41.97 480 GLN D CA 1
ATOM 15917 C C . GLN D 1 516 ? 99.844 45.061 122.938 1.00 40.96 480 GLN D C 1
ATOM 15918 O O . GLN D 1 516 ? 99.455 46.117 123.452 1.00 40.71 480 GLN D O 1
ATOM 15924 N N . VAL D 1 517 ? 100.945 44.439 123.345 1.00 40.08 481 VAL D N 1
ATOM 15925 C CA . VAL D 1 517 ? 101.825 45.042 124.337 1.00 38.31 481 VAL D CA 1
ATOM 15926 C C . VAL D 1 517 ? 102.867 45.924 123.679 1.00 39.41 481 VAL D C 1
ATOM 15927 O O . VAL D 1 517 ? 103.163 47.010 124.175 1.00 39.15 481 VAL D O 1
ATOM 15931 N N . THR D 1 518 ? 103.379 45.472 122.533 1.00 43.25 482 THR D N 1
ATOM 15932 C CA . THR D 1 518 ? 104.330 46.256 121.746 1.00 44.98 482 THR D CA 1
ATOM 15933 C C . THR D 1 518 ? 103.733 47.595 121.327 1.00 50.07 482 THR D C 1
ATOM 15934 O O . THR D 1 518 ? 104.414 48.627 121.367 1.00 52.87 482 THR D O 1
ATOM 15938 N N . LYS D 1 519 ? 102.458 47.595 120.925 1.00 50.91 483 LYS D N 1
ATOM 15939 C CA . LYS D 1 519 ? 101.822 48.824 120.462 1.00 53.32 483 LYS D CA 1
ATOM 15940 C C . LYS D 1 519 ? 101.663 49.836 121.593 1.00 52.04 483 LYS D C 1
ATOM 15941 O O . LYS D 1 519 ? 101.815 51.041 121.371 1.00 50.90 483 LYS D O 1
ATOM 15943 N N . ALA D 1 520 ? 101.343 49.377 122.808 1.00 51.22 484 ALA D N 1
ATOM 15944 C CA . ALA D 1 520 ? 101.250 50.305 123.933 1.00 51.85 484 ALA D CA 1
ATOM 15945 C C . ALA D 1 520 ? 102.615 50.889 124.288 1.00 52.91 484 ALA D C 1
ATOM 15946 O O . ALA D 1 520 ? 102.736 52.096 124.522 1.00 57.53 484 ALA D O 1
ATOM 15948 N N . CYS D 1 521 ? 103.654 50.052 124.336 1.00 49.29 485 CYS D N 1
ATOM 15949 C CA . CYS D 1 521 ? 105.000 50.556 124.593 1.00 47.61 485 CYS D CA 1
ATOM 15950 C C . CYS D 1 521 ? 105.461 51.460 123.463 1.00 51.08 485 CYS D C 1
ATOM 15951 O O . CYS D 1 521 ? 106.220 52.414 123.681 1.00 54.33 485 CYS D O 1
ATOM 15954 N N . HIS D 1 522 ? 105.062 51.127 122.236 1.00 50.40 486 HIS D N 1
ATOM 15955 C CA . HIS D 1 522 ? 105.305 51.999 121.093 1.00 49.19 486 HIS D CA 1
ATOM 15956 C C . HIS D 1 522 ? 104.470 53.275 121.184 1.00 50.30 486 HIS D C 1
ATOM 15957 O O . HIS D 1 522 ? 104.958 54.361 120.852 1.00 51.46 486 HIS D O 1
ATOM 15964 N N . LYS D 1 523 ? 103.219 53.161 121.655 1.00 42.24 487 LYS D N 1
ATOM 15965 C CA . LYS D 1 523 ? 102.293 54.288 121.737 1.00 44.70 487 LYS D CA 1
ATOM 15966 C C . LYS D 1 523 ? 102.629 55.238 122.883 1.00 45.90 487 LYS D C 1
ATOM 15967 O O . LYS D 1 523 ? 102.466 56.456 122.747 1.00 50.50 487 LYS D O 1
ATOM 15973 N N . TYR D 1 524 ? 103.055 54.711 124.026 1.00 43.78 488 TYR D N 1
ATOM 15974 C CA . TYR D 1 524 ? 103.257 55.525 125.217 1.00 46.84 488 TYR D CA 1
ATOM 15975 C C . TYR D 1 524 ? 104.726 55.711 125.568 1.00 48.46 488 TYR D C 1
ATOM 15976 O O . TYR D 1 524 ? 105.037 56.440 126.514 1.00 51.78 488 TYR D O 1
ATOM 15985 N N . GLY D 1 525 ? 105.635 55.061 124.854 1.00 46.83 489 GLY D N 1
ATOM 15986 C CA . GLY D 1 525 ? 107.040 55.268 125.109 1.00 46.70 489 GLY D CA 1
ATOM 15987 C C . GLY D 1 525 ? 107.561 54.455 126.261 1.00 46.43 489 GLY D C 1
ATOM 15988 O O . GLY D 1 525 ? 108.496 54.879 126.945 1.00 50.44 489 GLY D O 1
ATOM 15989 N N . GLY D 1 526 ? 106.979 53.289 126.502 1.00 43.68 490 GLY D N 1
ATOM 15990 C CA . GLY D 1 526 ? 107.425 52.415 127.554 1.00 43.06 490 GLY D CA 1
ATOM 15991 C C . GLY D 1 526 ? 108.229 51.256 126.993 1.00 45.97 490 GLY D C 1
ATOM 15992 O O . GLY D 1 526 ? 108.479 51.153 125.796 1.00 47.40 490 GLY D O 1
ATOM 15993 N N . PHE D 1 527 ? 108.625 50.367 127.904 1.00 46.28 491 PHE D N 1
ATOM 15994 C CA . PHE D 1 527 ? 109.573 49.296 127.629 1.00 46.86 491 PHE D CA 1
ATOM 15995 C C . PHE D 1 527 ? 109.182 48.051 128.414 1.00 45.11 491 PHE D C 1
ATOM 15996 O O . PHE D 1 527 ? 108.691 48.146 129.544 1.00 45.34 491 PHE D O 1
ATOM 16004 N N . TYR D 1 528 ? 109.380 46.887 127.805 1.00 42.69 492 TYR D N 1
ATOM 16005 C CA . TYR D 1 528 ? 109.317 45.615 128.516 1.00 38.16 492 TYR D CA 1
ATOM 16006 C C . TYR D 1 528 ? 110.724 45.020 128.542 1.00 38.29 492 TYR D C 1
ATOM 16007 O O . TYR D 1 528 ? 111.261 44.635 127.496 1.00 39.40 492 TYR D O 1
ATOM 16016 N N . LEU D 1 529 ? 111.307 44.937 129.744 1.00 36.08 493 LEU D N 1
ATOM 16017 C CA . LEU D 1 529 ? 112.617 44.337 129.976 1.00 34.68 493 LEU D CA 1
ATOM 16018 C C . LEU D 1 529 ? 112.439 42.926 130.528 1.00 37.55 493 LEU D C 1
ATOM 16019 O O . LEU D 1 529 ? 111.758 42.740 131.542 1.00 40.90 493 LEU D O 1
ATOM 16024 N N . GLY D 1 530 ? 113.035 41.938 129.866 1.00 36.45 494 GLY D N 1
ATOM 16025 C CA . GLY D 1 530 ? 112.906 40.539 130.267 1.00 33.69 494 GLY D CA 1
ATOM 16026 C C . GLY D 1 530 ? 114.091 39.994 131.047 1.00 33.06 494 GLY D C 1
ATOM 16027 O O . GLY D 1 530 ? 115.240 40.217 130.683 1.00 36.16 494 GLY D O 1
ATOM 16028 N N . SER D 1 531 ? 113.801 39.246 132.105 1.00 29.60 495 SER D N 1
ATOM 16029 C CA . SER D 1 531 ? 114.830 38.562 132.871 1.00 31.52 495 SER D CA 1
ATOM 16030 C C . SER D 1 531 ? 114.699 37.055 132.686 1.00 33.80 495 SER D C 1
ATOM 16031 O O . SER D 1 531 ? 113.698 36.546 132.181 1.00 36.28 495 SER D O 1
ATOM 16034 N N . ILE D 1 532 ? 115.752 36.348 133.081 1.00 33.91 496 ILE D N 1
ATOM 16035 C CA . ILE D 1 532 ? 115.765 34.889 133.075 1.00 32.38 496 ILE D CA 1
ATOM 16036 C C . ILE D 1 532 ? 114.762 34.354 134.097 1.00 32.04 496 ILE D C 1
ATOM 16037 O O . ILE D 1 532 ? 114.821 34.685 135.285 1.00 31.69 496 ILE D O 1
ATOM 16042 N N . GLY D 1 533 ? 113.834 33.516 133.639 1.00 33.02 497 GLY D N 1
ATOM 16043 C CA . GLY D 1 533 ? 112.901 32.855 134.538 1.00 24.24 497 GLY D CA 1
ATOM 16044 C C . GLY D 1 533 ? 113.434 31.505 134.988 1.00 24.68 497 GLY D C 1
ATOM 16045 O O . GLY D 1 533 ? 114.055 30.778 134.218 1.00 25.75 497 GLY D O 1
ATOM 16046 N N . GLY D 1 534 ? 113.208 31.187 136.254 1.00 26.74 498 GLY D N 1
ATOM 16047 C CA . GLY D 1 534 ? 113.707 29.940 136.775 1.00 29.99 498 GLY D CA 1
ATOM 16048 C C . GLY D 1 534 ? 114.651 30.088 137.957 1.00 36.73 498 GLY D C 1
ATOM 16049 O O . GLY D 1 534 ? 114.431 29.476 139.006 1.00 41.05 498 GLY D O 1
ATOM 16050 N N . PRO D 1 535 ? 115.760 30.894 137.813 1.00 37.40 499 PRO D N 1
ATOM 16051 C CA . PRO D 1 535 ? 116.784 30.971 138.881 1.00 34.31 499 PRO D CA 1
ATOM 16052 C C . PRO D 1 535 ? 116.458 32.007 139.955 1.00 33.86 499 PRO D C 1
ATOM 16053 O O . PRO D 1 535 ? 117.088 33.066 140.063 1.00 33.90 499 PRO D O 1
ATOM 16057 N N . ALA D 1 536 ? 115.429 31.709 140.762 1.00 33.61 500 ALA D N 1
ATOM 16058 C CA . ALA D 1 536 ? 114.966 32.644 141.787 1.00 30.74 500 ALA D CA 1
ATOM 16059 C C . ALA D 1 536 ? 115.949 32.764 142.942 1.00 30.06 500 ALA D C 1
ATOM 16060 O O . ALA D 1 536 ? 116.057 33.836 143.552 1.00 26.87 500 ALA D O 1
ATOM 16062 N N . ALA D 1 537 ? 116.668 31.683 143.258 1.00 32.05 501 ALA D N 1
ATOM 16063 C CA . ALA D 1 537 ? 117.638 31.734 144.343 1.00 26.67 501 ALA D CA 1
ATOM 16064 C C . ALA D 1 537 ? 118.856 32.550 143.936 1.00 33.45 501 ALA D C 1
ATOM 16065 O O . ALA D 1 537 ? 119.470 33.202 144.785 1.00 38.61 501 ALA D O 1
ATOM 16067 N N . VAL D 1 538 ? 119.205 32.545 142.645 1.00 30.87 502 VAL D N 1
ATOM 16068 C CA . VAL D 1 538 ? 120.335 33.337 142.163 1.00 28.74 502 VAL D CA 1
ATOM 16069 C C . VAL D 1 538 ? 120.071 34.817 142.367 1.00 30.64 502 VAL D C 1
ATOM 16070 O O . VAL D 1 538 ? 120.921 35.554 142.880 1.00 34.15 502 VAL D O 1
ATOM 16074 N N . LEU D 1 539 ? 118.872 35.264 142.001 1.00 28.53 503 LEU D N 1
ATOM 16075 C CA . LEU D 1 539 ? 118.519 36.673 142.110 1.00 31.31 503 LEU D CA 1
ATOM 16076 C C . LEU D 1 539 ? 118.430 37.118 143.564 1.00 34.40 503 LEU D C 1
ATOM 16077 O O . LEU D 1 539 ? 118.951 38.176 143.931 1.00 37.40 503 LEU D O 1
ATOM 16082 N N . ALA D 1 540 ? 117.748 36.327 144.402 1.00 36.35 504 ALA D N 1
ATOM 16083 C CA . ALA D 1 540 ? 117.574 36.661 145.814 1.00 36.40 504 ALA D CA 1
ATOM 16084 C C . ALA D 1 540 ? 118.899 36.716 146.556 1.00 39.07 504 ALA D C 1
ATOM 16085 O O . ALA D 1 540 ? 119.050 37.484 147.515 1.00 40.65 504 ALA D O 1
ATOM 16087 N N . GLN D 1 541 ? 119.856 35.888 146.152 1.00 40.28 505 GLN D N 1
ATOM 16088 C CA . GLN D 1 541 ? 121.136 35.858 146.835 1.00 40.11 505 GLN D CA 1
ATOM 16089 C C . GLN D 1 541 ? 122.061 36.962 146.349 1.00 40.90 505 GLN D C 1
ATOM 16090 O O . GLN D 1 541 ? 122.770 37.574 147.155 1.00 41.67 505 GLN D O 1
ATOM 16096 N N . ASN D 1 542 ? 122.055 37.250 145.048 1.00 40.49 506 ASN D N 1
ATOM 16097 C CA . ASN D 1 542 ? 123.085 38.103 144.467 1.00 41.27 506 ASN D CA 1
ATOM 16098 C C . ASN D 1 542 ? 122.606 39.489 144.090 1.00 43.70 506 ASN D C 1
ATOM 16099 O O . ASN D 1 542 ? 123.416 40.418 144.088 1.00 47.37 506 ASN D O 1
ATOM 16104 N N . ALA D 1 543 ? 121.325 39.654 143.764 1.00 41.71 507 ALA D N 1
ATOM 16105 C CA . ALA D 1 543 ? 120.828 40.899 143.190 1.00 39.83 507 ALA D CA 1
ATOM 16106 C C . ALA D 1 543 ? 119.900 41.680 144.106 1.00 40.66 507 ALA D C 1
ATOM 16107 O O . ALA D 1 543 ? 119.956 42.910 144.108 1.00 44.01 507 ALA D O 1
ATOM 16109 N N . ILE D 1 544 ? 119.070 41.016 144.906 1.00 39.11 508 ILE D N 1
ATOM 16110 C CA . ILE D 1 544 ? 118.057 41.700 145.709 1.00 40.50 508 ILE D CA 1
ATOM 16111 C C . ILE D 1 544 ? 118.652 42.048 147.070 1.00 47.67 508 ILE D C 1
ATOM 16112 O O . ILE D 1 544 ? 119.034 41.163 147.846 1.00 49.96 508 ILE D O 1
ATOM 16117 N N . LYS D 1 545 ? 118.735 43.348 147.356 1.00 49.41 509 LYS D N 1
ATOM 16118 C CA . LYS D 1 545 ? 119.438 43.830 148.532 1.00 51.60 509 LYS D CA 1
ATOM 16119 C C . LYS D 1 545 ? 118.508 44.250 149.657 1.00 53.00 509 LYS D C 1
ATOM 16120 O O . LYS D 1 545 ? 118.925 44.239 150.818 1.00 58.52 509 LYS D O 1
ATOM 16126 N N . LYS D 1 546 ? 117.264 44.604 149.356 1.00 48.98 510 LYS D N 1
ATOM 16127 C CA . LYS D 1 546 ? 116.321 44.941 150.410 1.00 47.66 510 LYS D CA 1
ATOM 16128 C C . LYS D 1 546 ? 114.923 44.691 149.882 1.00 45.44 510 LYS D C 1
ATOM 16129 O O . LYS D 1 546 ? 114.644 44.945 148.709 1.00 42.19 510 LYS D O 1
ATOM 16131 N N . VAL D 1 547 ? 114.051 44.199 150.762 1.00 44.51 511 VAL D N 1
ATOM 16132 C CA . VAL D 1 547 ? 112.697 43.797 150.416 1.00 37.99 511 VAL D CA 1
ATOM 16133 C C . VAL D 1 547 ? 111.758 44.436 151.416 1.00 38.69 511 VAL D C 1
ATOM 16134 O O . VAL D 1 547 ? 111.940 44.277 152.628 1.00 36.77 511 VAL D O 1
ATOM 16138 N N . GLU D 1 548 ? 110.733 45.119 150.909 1.00 40.13 512 GLU D N 1
ATOM 16139 C CA . GLU D 1 548 ? 109.736 45.776 151.738 1.00 42.81 512 GLU D CA 1
ATOM 16140 C C . GLU D 1 548 ? 108.353 45.416 151.251 1.00 40.01 512 GLU D C 1
ATOM 16141 O O . GLU D 1 548 ? 108.136 45.206 150.059 1.00 37.85 512 GLU D O 1
ATOM 16147 N N . CYS D 1 549 ? 107.429 45.310 152.188 1.00 42.24 513 CYS D N 1
ATOM 16148 C CA . CYS D 1 549 ? 106.020 45.291 151.845 1.00 46.13 513 CYS D CA 1
ATOM 16149 C C . CYS D 1 549 ? 105.535 46.737 151.895 1.00 48.63 513 CYS D C 1
ATOM 16150 O O . CYS D 1 549 ? 105.613 47.382 152.944 1.00 52.73 513 CYS D O 1
ATOM 16153 N N . LEU D 1 550 ? 105.048 47.248 150.766 1.00 45.14 514 LEU D N 1
ATOM 16154 C CA . LEU D 1 550 ? 104.687 48.655 150.647 1.00 44.29 514 LEU D CA 1
ATOM 16155 C C . LEU D 1 550 ? 103.187 48.902 150.723 1.00 44.08 514 LEU D C 1
ATOM 16156 O O . LEU D 1 550 ? 102.758 49.943 151.224 1.00 43.81 514 LEU D O 1
ATOM 16161 N N . ASP D 1 551 ? 102.383 47.973 150.227 1.00 44.94 515 ASP D N 1
ATOM 16162 C CA . ASP D 1 551 ? 100.977 48.219 149.959 1.00 47.85 515 ASP D CA 1
ATOM 16163 C C . ASP D 1 551 ? 100.308 46.864 149.788 1.00 50.14 515 ASP D C 1
ATOM 16164 O O . ASP D 1 551 ? 100.973 45.838 149.639 1.00 51.03 515 ASP D O 1
ATOM 16169 N N . MET D 1 552 ? 98.983 46.870 149.829 1.00 49.29 516 MET D N 1
ATOM 16170 C CA . MET D 1 552 ? 98.189 45.664 149.625 1.00 46.88 516 MET D CA 1
ATOM 16171 C C . MET D 1 552 ? 98.583 44.571 150.610 1.00 48.06 516 MET D C 1
ATOM 16172 O O . MET D 1 552 ? 98.691 43.397 150.242 1.00 49.22 516 MET D O 1
ATOM 16177 N N . LYS D 1 553 ? 98.776 44.949 151.880 1.00 48.93 517 LYS D N 1
ATOM 16178 C CA . LYS D 1 553 ? 99.213 43.969 152.870 1.00 51.65 517 LYS D CA 1
ATOM 16179 C C . LYS D 1 553 ? 98.160 42.880 153.071 1.00 54.33 517 LYS D C 1
ATOM 16180 O O . LYS D 1 553 ? 98.469 41.824 153.636 1.00 57.18 517 LYS D O 1
ATOM 16182 N N A ASP D 1 554 ? 96.932 43.119 152.607 0.54 53.09 518 ASP D N 1
ATOM 16183 N N B ASP D 1 554 ? 96.920 43.124 152.625 0.46 53.11 518 ASP D N 1
ATOM 16184 C CA A ASP D 1 554 ? 95.884 42.109 152.663 0.54 52.18 518 ASP D CA 1
ATOM 16185 C CA B ASP D 1 554 ? 95.879 42.098 152.656 0.46 52.17 518 ASP D CA 1
ATOM 16186 C C A ASP D 1 554 ? 96.214 40.900 151.795 0.54 49.65 518 ASP D C 1
ATOM 16187 C C B ASP D 1 554 ? 96.268 40.881 151.830 0.46 49.65 518 ASP D C 1
ATOM 16188 O O A ASP D 1 554 ? 95.720 39.797 152.054 0.54 48.77 518 ASP D O 1
ATOM 16189 O O B ASP D 1 554 ? 95.883 39.754 152.161 0.46 48.78 518 ASP D O 1
ATOM 16198 N N . LEU D 1 555 ? 97.031 41.085 150.763 1.00 46.86 519 LEU D N 1
ATOM 16199 C CA . LEU D 1 555 ? 97.464 39.990 149.920 1.00 42.20 519 LEU D CA 1
ATOM 16200 C C . LEU D 1 555 ? 98.687 39.303 150.533 1.00 42.88 519 LEU D C 1
ATOM 16201 O O . LEU D 1 555 ? 99.332 39.818 151.449 1.00 46.26 519 LEU D O 1
ATOM 16206 N N . GLY D 1 556 ? 98.997 38.110 150.033 1.00 40.29 520 GLY D N 1
ATOM 16207 C CA . GLY D 1 556 ? 100.138 37.394 150.568 1.00 40.51 520 GLY D CA 1
ATOM 16208 C C . GLY D 1 556 ? 101.417 37.873 149.926 1.00 41.45 520 GLY D C 1
ATOM 16209 O O . GLY D 1 556 ? 101.906 38.966 150.217 1.00 43.69 520 GLY D O 1
ATOM 16210 N N . MET D 1 557 ? 101.961 37.045 149.043 1.00 41.64 521 MET D N 1
ATOM 16211 C CA . MET D 1 557 ? 103.021 37.423 148.120 1.00 42.64 521 MET D CA 1
ATOM 16212 C C . MET D 1 557 ? 102.509 38.279 146.965 1.00 38.18 521 MET D C 1
ATOM 16213 O O . MET D 1 557 ? 103.310 38.859 146.224 1.00 32.83 521 MET D O 1
ATOM 16218 N N . GLU D 1 558 ? 101.197 38.331 146.765 1.00 37.43 522 GLU D N 1
ATOM 16219 C CA . GLU D 1 558 ? 100.641 39.164 145.716 1.00 34.12 522 GLU D CA 1
ATOM 16220 C C . GLU D 1 558 ? 100.619 40.626 146.108 1.00 32.77 522 GLU D C 1
ATOM 16221 O O . GLU D 1 558 ? 100.176 41.457 145.310 1.00 34.99 522 GLU D O 1
ATOM 16227 N N . ALA D 1 559 ? 101.142 40.951 147.285 1.00 32.64 523 ALA D N 1
ATOM 16228 C CA . ALA D 1 559 ? 101.240 42.321 147.755 1.00 26.54 523 ALA D CA 1
ATOM 16229 C C . ALA D 1 559 ? 102.126 43.165 146.837 1.00 26.43 523 ALA D C 1
ATOM 16230 O O . ALA D 1 559 ? 102.878 42.653 146.006 1.00 32.19 523 ALA D O 1
ATOM 16232 N N . VAL D 1 560 ? 102.000 44.481 146.983 1.00 27.79 524 VAL D N 1
ATOM 16233 C CA . VAL D 1 560 ? 102.906 45.435 146.353 1.00 32.06 524 VAL D CA 1
ATOM 16234 C C . VAL D 1 560 ? 104.154 45.534 147.215 1.00 32.75 524 VAL D C 1
ATOM 16235 O O . VAL D 1 560 ? 104.070 45.843 148.406 1.00 34.19 524 VAL D O 1
ATOM 16239 N N . TRP D 1 561 ? 105.313 45.292 146.619 1.00 33.13 525 TRP D N 1
ATOM 16240 C CA . TRP D 1 561 ? 106.569 45.347 147.346 1.00 34.07 525 TRP D CA 1
ATOM 16241 C C . TRP D 1 561 ? 107.444 46.464 146.787 1.00 36.05 525 TRP D C 1
ATOM 16242 O O . TRP D 1 561 ? 107.283 46.905 145.645 1.00 34.25 525 TRP D O 1
ATOM 16253 N N . ARG D 1 562 ? 108.401 46.888 147.608 1.00 39.88 526 ARG D N 1
ATOM 16254 C CA . ARG D 1 562 ? 109.447 47.832 147.227 1.00 41.56 526 ARG D CA 1
ATOM 16255 C C . ARG D 1 562 ? 110.787 47.152 147.473 1.00 39.86 526 ARG D C 1
ATOM 16256 O O . ARG D 1 562 ? 111.094 46.768 148.606 1.00 40.70 526 ARG D O 1
ATOM 16264 N N . ILE D 1 563 ? 111.570 46.979 146.416 1.00 38.66 527 ILE D N 1
ATOM 16265 C CA . ILE D 1 563 ? 112.848 46.294 146.528 1.00 40.47 527 ILE D CA 1
ATOM 16266 C C . ILE D 1 563 ? 113.946 47.178 145.958 1.00 45.46 527 ILE D C 1
ATOM 16267 O O . ILE D 1 563 ? 113.716 48.001 145.066 1.00 47.98 527 ILE D O 1
ATOM 16272 N N . GLU D 1 564 ? 115.147 47.009 146.495 1.00 48.30 528 GLU D N 1
ATOM 16273 C CA . GLU D 1 564 ? 116.347 47.624 145.952 1.00 51.06 528 GLU D CA 1
ATOM 16274 C C . GLU D 1 564 ? 117.227 46.498 145.432 1.00 47.80 528 GLU D C 1
ATOM 16275 O O . GLU D 1 564 ? 117.588 45.591 146.194 1.00 45.99 528 GLU D O 1
ATOM 16281 N N . VAL D 1 565 ? 117.563 46.551 144.139 1.00 46.17 529 VAL D N 1
ATOM 16282 C CA . VAL D 1 565 ? 118.360 45.513 143.497 1.00 44.56 529 VAL D CA 1
ATOM 16283 C C . VAL D 1 565 ? 119.660 46.120 142.984 1.00 47.21 529 VAL D C 1
ATOM 16284 O O . VAL D 1 565 ? 119.732 47.311 142.661 1.00 49.78 529 VAL D O 1
ATOM 16288 N N . GLU D 1 566 ? 120.692 45.278 142.900 1.00 46.83 530 GLU D N 1
ATOM 16289 C CA . GLU D 1 566 ? 121.988 45.645 142.343 1.00 48.87 530 GLU D CA 1
ATOM 16290 C C . GLU D 1 566 ? 122.398 44.619 141.302 1.00 46.26 530 GLU D C 1
ATOM 16291 O O . GLU D 1 566 ? 122.403 43.418 141.580 1.00 44.00 530 GLU D O 1
ATOM 16297 N N . ASN D 1 567 ? 122.724 45.098 140.105 1.00 48.16 531 ASN D N 1
ATOM 16298 C CA . ASN D 1 567 ? 123.194 44.252 139.007 1.00 48.90 531 ASN D CA 1
ATOM 16299 C C . ASN D 1 567 ? 122.176 43.174 138.655 1.00 46.80 531 ASN D C 1
ATOM 16300 O O . ASN D 1 567 ? 122.524 42.013 138.445 1.00 45.49 531 ASN D O 1
ATOM 16305 N N . PHE D 1 568 ? 120.912 43.564 138.582 1.00 49.29 532 PHE D N 1
ATOM 16306 C CA . PHE D 1 568 ? 119.845 42.652 138.179 1.00 48.68 532 PHE D CA 1
ATOM 16307 C C . PHE D 1 568 ? 119.837 42.524 136.659 1.00 47.42 532 PHE D C 1
ATOM 16308 O O . PHE D 1 568 ? 119.647 43.530 135.966 1.00 49.39 532 PHE D O 1
ATOM 16316 N N . PRO D 1 569 ? 120.030 41.331 136.105 1.00 44.20 533 PRO D N 1
ATOM 16317 C CA . PRO D 1 569 ? 120.150 41.195 134.650 1.00 43.95 533 PRO D CA 1
ATOM 16318 C C . PRO D 1 569 ? 118.804 41.206 133.940 1.00 42.14 533 PRO D C 1
ATOM 16319 O O . PRO D 1 569 ? 117.794 40.724 134.451 1.00 37.81 533 PRO D O 1
ATOM 16323 N N . ALA D 1 570 ? 118.808 41.782 132.740 1.00 43.54 534 ALA D N 1
ATOM 16324 C CA . ALA D 1 570 ? 117.595 41.860 131.940 1.00 39.95 534 ALA D CA 1
ATOM 16325 C C . ALA D 1 570 ? 117.977 42.104 130.491 1.00 35.65 534 ALA D C 1
ATOM 16326 O O . ALA D 1 570 ? 119.055 42.619 130.201 1.00 34.77 534 ALA D O 1
ATOM 16328 N N . PHE D 1 571 ? 117.074 41.728 129.586 1.00 33.18 535 PHE D N 1
ATOM 16329 C CA . PHE D 1 571 ? 117.195 42.035 128.170 1.00 36.33 535 PHE D CA 1
ATOM 16330 C C . PHE D 1 571 ? 116.059 42.954 127.757 1.00 37.71 535 PHE D C 1
ATOM 16331 O O . PHE D 1 571 ? 114.942 42.852 128.269 1.00 38.97 535 PHE D O 1
ATOM 16339 N N . ILE D 1 572 ? 116.330 43.842 126.805 1.00 38.03 536 ILE D N 1
ATOM 16340 C CA . ILE D 1 572 ? 115.233 44.593 126.209 1.00 35.82 536 ILE D CA 1
ATOM 16341 C C . ILE D 1 572 ? 114.468 43.654 125.281 1.00 35.46 536 ILE D C 1
ATOM 16342 O O . ILE D 1 572 ? 115.031 43.119 124.318 1.00 36.77 536 ILE D O 1
ATOM 16347 N N . VAL D 1 573 ? 113.192 43.413 125.595 1.00 38.23 537 VAL D N 1
ATOM 16348 C CA . VAL D 1 573 ? 112.352 42.524 124.804 1.00 37.90 537 VAL D CA 1
ATOM 16349 C C . VAL D 1 573 ? 111.342 43.298 123.966 1.00 36.41 537 VAL D C 1
ATOM 16350 O O . VAL D 1 573 ? 111.075 42.926 122.824 1.00 35.44 537 VAL D O 1
ATOM 16354 N N . VAL D 1 574 ? 110.756 44.357 124.515 1.00 36.93 538 VAL D N 1
ATOM 16355 C CA . VAL D 1 574 ? 109.923 45.289 123.755 1.00 42.48 538 VAL D CA 1
ATOM 16356 C C . VAL D 1 574 ? 110.405 46.703 124.055 1.00 45.21 538 VAL D C 1
ATOM 16357 O O . VAL D 1 574 ? 110.612 47.050 125.221 1.00 44.41 538 VAL D O 1
ATOM 16361 N N . ASP D 1 575 ? 110.606 47.513 123.015 1.00 47.75 539 ASP D N 1
ATOM 16362 C CA . ASP D 1 575 ? 111.034 48.890 123.228 1.00 47.62 539 ASP D CA 1
ATOM 16363 C C . ASP D 1 575 ? 109.912 49.886 122.910 1.00 45.60 539 ASP D C 1
ATOM 16364 O O . ASP D 1 575 ? 108.766 49.510 122.635 1.00 44.78 539 ASP D O 1
ATOM 16369 N N . ASP D 1 576 ? 110.257 51.176 122.929 1.00 45.75 540 ASP D N 1
ATOM 16370 C CA . ASP D 1 576 ? 109.299 52.246 122.696 1.00 45.48 540 ASP D CA 1
ATOM 16371 C C . ASP D 1 576 ? 109.189 52.636 121.227 1.00 48.91 540 ASP D C 1
ATOM 16372 O O . ASP D 1 576 ? 108.765 53.758 120.924 1.00 46.79 540 ASP D O 1
ATOM 16377 N N . LYS D 1 577 ? 109.559 51.736 120.310 1.00 48.65 541 LYS D N 1
ATOM 16378 C CA . LYS D 1 577 ? 109.585 52.038 118.884 1.00 50.31 541 LYS D CA 1
ATOM 16379 C C . LYS D 1 577 ? 108.885 50.972 118.048 1.00 50.32 541 LYS D C 1
ATOM 16380 O O . LYS D 1 577 ? 108.960 51.027 116.815 1.00 52.33 541 LYS D O 1
ATOM 16386 N N . GLY D 1 578 ? 108.200 50.018 118.673 1.00 50.28 542 GLY D N 1
ATOM 16387 C CA . GLY D 1 578 ? 107.482 48.985 117.949 1.00 53.56 542 GLY D CA 1
ATOM 16388 C C . GLY D 1 578 ? 108.230 47.692 117.691 1.00 56.56 542 GLY D C 1
ATOM 16389 O O . GLY D 1 578 ? 107.784 46.903 116.847 1.00 56.99 542 GLY D O 1
ATOM 16390 N N . ASN D 1 579 ? 109.346 47.449 118.378 1.00 57.54 543 ASN D N 1
ATOM 16391 C CA . ASN D 1 579 ? 110.189 46.281 118.148 1.00 59.39 543 ASN D CA 1
ATOM 16392 C C . ASN D 1 579 ? 110.047 45.260 119.273 1.00 55.65 543 ASN D C 1
ATOM 16393 O O . ASN D 1 579 ? 109.906 45.622 120.444 1.00 51.69 543 ASN D O 1
ATOM 16398 N N . ASP D 1 580 ? 110.065 43.980 118.898 1.00 57.68 544 ASP D N 1
ATOM 16399 C CA . ASP D 1 580 ? 109.978 42.859 119.827 1.00 57.11 544 ASP D CA 1
ATOM 16400 C C . ASP D 1 580 ? 111.180 41.958 119.581 1.00 58.45 544 ASP D C 1
ATOM 16401 O O . ASP D 1 580 ? 111.483 41.632 118.431 1.00 61.65 544 ASP D O 1
ATOM 16406 N N . PHE D 1 581 ? 111.867 41.582 120.667 1.00 56.66 545 PHE D N 1
ATOM 16407 C CA . PHE D 1 581 ? 113.049 40.716 120.696 1.00 53.51 545 PHE D CA 1
ATOM 16408 C C . PHE D 1 581 ? 112.998 39.646 119.611 1.00 55.31 545 PHE D C 1
ATOM 16409 O O . PHE D 1 581 ? 113.941 39.509 118.822 1.00 54.90 545 PHE D O 1
ATOM 16417 N N . PHE D 1 582 ? 111.920 38.870 119.581 1.00 57.44 546 PHE D N 1
ATOM 16418 C CA . PHE D 1 582 ? 111.754 37.821 118.591 1.00 62.37 546 PHE D CA 1
ATOM 16419 C C . PHE D 1 582 ? 110.986 38.369 117.394 1.00 66.04 546 PHE D C 1
ATOM 16420 O O . PHE D 1 582 ? 110.087 39.204 117.541 1.00 66.79 546 PHE D O 1
ATOM 16428 N N . GLU D 1 583 ? 111.347 37.887 116.205 1.00 67.57 547 GLU D N 1
ATOM 16429 C CA . GLU D 1 583 ? 110.646 38.234 114.968 1.00 68.67 547 GLU D CA 1
ATOM 16430 C C . GLU D 1 583 ? 110.638 39.745 114.737 1.00 66.96 547 GLU D C 1
ATOM 16431 O O . GLU D 1 583 ? 109.655 40.311 114.249 1.00 69.76 547 GLU D O 1
ATOM 16433 N N . GLN D 1 584 ? 111.738 40.401 115.106 1.00 61.11 548 GLN D N 1
ATOM 16434 C CA . GLN D 1 584 ? 111.952 41.818 114.827 1.00 56.95 548 GLN D CA 1
ATOM 16435 C C . GLN D 1 584 ? 113.368 42.205 115.207 1.00 56.02 548 GLN D C 1
ATOM 16436 O O . GLN D 1 584 ? 113.594 43.295 115.722 1.00 56.38 548 GLN D O 1
#

Foldseek 3Di:
DDDADAALFFDFDDVVFDKDFDDLPQWDWDCDDDPDHIAIEGELLLLLVFLLVQLLDLQQFAAPVLLLLLLVLVVDPFFDLVLVLLSQLLLVLNQLSLVQQFGLFQQQAAKEKEKEAAPRYDYPDDNQVSSQNSQQVNLVVGLHAQDDWDAPDPPHIARPRRSDDHHYHYHYHHDHKIKMKIFRAGPQLVVLKDKDWDAPVCPDDVNVLVVLLVSVCSSFCLQQDPWAKEKEKADADSVGQSVVRVCVQLVVCVRGACDDDVHRHQKHKPVVVFVVSLVSQQVVQCARQQGGRRNYSGYTYMYGDHDNGTIMMIIGTDHSSSGMKMWMQGSRHTIIGDGDSCSVVSNDDDDSVPSDDDDAAEQEQPDFPVVSLVVQQVDDFQHKHFYFWKEKEAADPRLVVQVVCVVVVHARPCVQQGGAYFHWFGGGNGPPFAGHQTAFHRPASCLVCQLVVVVRNGNQEYEGGGFYDLSNLVSLLVRFGFYWHANGRRSSCCSHAWWRHKAFDAPVSRGSNGIIMTTTGGGITTTAHGNRSDGSVVVD/DDDADAAQFFDFDDVVFDKDFDDLPQWDWAQDDDPDGIAIEGELLLLLVQLLVQLLDLQQFAAPLLLQLLLVLVVDPFFDLVLVLLSQLLLVLNQLSLVQQFGLFQQQAAKEKEKEAAPRYDYPDDNQVSSQNSQQVNLVVGLHAQDDWDAPDPPHIAGPVRSDDHHYHYHYHHDFKMKMKIFRAGPQQVVQKDKDWDACVCVDPVSVLVVLLVSVCVSFCQQQDQWAKEKEKADADRVRQSVVRVCVQLVVCVRGACDDDVHSHQKHKPPVVQVVNLVSQQVVQCRRQQGGRRNHSGYIYMYGDHDNGTIMMIIGTQHSSSGMKMWMQGSSHTIIGDGDSRSVVSNDPDDSVPSDDDDAAEAEQPDFVVVRLVVQQVDDFQRKHFYFWKEKEAADPRLVVQVVQVVVVHARPVSQQGGAYFHWFGGGRGPPAAGHQTAFHRCASCLVCQLVQLVRRGNQEYEHGGDYDLSNLVSCLVRFGFYWYARGRRSVCQSHAWWRHKDFDAPPSRHSRGMMMTTTGRGMTTTAHGNHSDGSVVVD/DADAAQFFDFDDVVWDKDFPDLPQWDWDCDDDPDHIAIEGELLLLLVFLLVQLLDLQQFFFPLLLLLLLVLVVDPFFDPVLVVLSQLLLVLNQLSLVQQFGLFQQSAAKEKEKEAAPRYDYPDDNQVSNQNNQQVNLVVGLHFQDDWDAPDPPRTARPRRSDDHHYDYHYHHDHKMKMKIFRHGVQLVVLKDKDWDAPVCPDVVNVLVVLLVSVCSSFCQQQDPWAKEKEKADADRVGQSVVRVCVQLVNCVRTACDADVHRHGKHKPVVVFVSSLVSQQVVQCARQQGGRRNYSTYTYMYGDHDNGTIMMIIGTQHSSSGMKMWMQGSRHTIIGDRDSNSVVSNDVDAAEAEFQDFPVVRLVVQLVDDFQGKHFYFWKEKEAADVRLVVQVVCVVVVHARPCVQLGGAYFHWFGGGDGPPFQGHQIAFHRPASCLVCQLVQVVRNGNQEYEHGGFYDLSNLVSLLVRSGFYWHARHRRSSCCRHAWWRHKAQDAPVSHTSNGIIMTTTGGGITTTQHGNNSDGSPPD/DADFAQFFDFDDVVFDKDFDDLPFWDWDQPDDPDGIAIEGELLLLLQQLLVQLLDLQQFFAPLLLLLLLVLVVDPQFDVVLVVLSQLLLVLSQLSLVQAFGLFQQQAAKEKEKEAAPRYDYPDDNQVSNQNNQQVNQVVYLHAQDDWDDPDPPHIAGPVRSDDHHYHHHYHHDFKMKMKIFRHGPQLVVFKDKDWDAPVCPDVVNVLVVLLVSVCSSFCQQQDPWLKEKEKADADRVRQSVVRVCVQLVVCVRGAQDDDSHSHQKHKPVVVQVSSLVSQQVVQCARQQGGRRNHSGYTYMYGDHDNGTIIMIMGIQHSSSGMKMWMQGSRHTIIGDGDSRSCVSNDPDDVDAAEAEFQDFVVVRLVVVQVDDFVHKHFYFFKEKEAADVRLVVQVVQVVVVHARDVVQQGGAYFHWFGGGRGPPFQGHQIAFHRCASCLVVQQVQLVRNGNQEYEHGGFYDLSNLVSCLVRSGFYWYDRPRSRVSQRHAWWRHKAQDAPVSHGSNGIIMTTTGRGMTTTQHGNNRDGSPPD

Radius of gyration: 47.23 Å; Cα contacts (8 Å, |Δi|>4): 5703; chains: 4; bounding box: 100×99×145 Å

Organism: Leishmania major (NCBI:txid5664)

Sequence (2139 aa):
AEFNFVPLVSKVSHKETKYRLLTKDYVSVVQPGAGLPEMLRRVDPAALTLLSSSTAFDDVEHLLRSSHLMSLRKIFDDPEASDNDKFVALQLLKNANISSARLLPGCQDTGTAIIAGYRGDQVFVPGNDEEALSRGVYDIFQKRNFRYSQNVPLLSMYDEKNTGTNLPAQIDLYASKGMEYSFMFVAKGGGSANKSFLLQETKSVLNPKSLRNFLKEKLAMFGTSACPPYHVAVVIGGTSAEMTMKVLKYASCHYYDDLITKPDMKTGYTFRDLELEEEVLKVCQNIGMGAQFGGKYYAHDVRVIRMPRHGASCPIGIGVSCSADRQALGKINKDGVWLEELEMEPSQYLPDLKEDELLKTPAVMVNLNRPMPEVLQELSKHPVRTRLSLTGTIIVARDSAHARMREMLEAGKPLPQYMKEHPVYYAGPAKQPDGLPSGSFGPTTAGRMDPFVDLFQSHGGSMVMLAKGNRSKQVTKACHKYGGFYLGSIGGPAAVLAQNAIKKVECLDMKDLGMEAVWRIEVENFPAFIVVDDKGNDFFEQLAEFNFVPLVSKVSHKETKYRLLTKDYVSVVQPGAGLPEMLRVDPAALTLLSSTAFDDVEHLLRSSHLMSLRKIFDDPEASDNDKFVALQLLKNANISSARLLPGCQDTGTAIIAGYRGDQVFVPGNDEEALSRGVYDIFQKRNFRYSQNVPLSMYDEKNTGTNLPAQIDLYASKGMEYSFMFVAKGGGSANKSFLLQETKSVLNPKSLRNFLKEKLAMFGTSACPPYHVAVVIGGTSAEMTMKVLKYASCHYYDDLITKPDMKTGYTFRDLELEEEVLKVCQNIGMGAQFGGKYYAHDVRVIRMPRHGASCPIGIGVSCSADRQALGKINKDGVWLEELEMMEPSQYLPDLKEDELLKTPAVMVNLNRPMPEVLQELSKHPVRTRLSLTGTIIVARDSAHARMREMLEAGKPLPQYMKEHPVYYAGPAKQPDGLPSGSFGPTTTAGRMDPFVDLFQSHGGSMVMMLAKGNRSKQVTKACHKYGGFYLGSIGGPAAVLAQNAIKKVECLDMKDLGMMEAVWRIEVENFPAFIVVDDKGNDFFEQLFNFVPLVSKVSHKETKYRLLTKDYVSVVQPGAGLPEMLRVDPAALTLLSSTAFDDVEHLLRSSHLMSLRKIFDDPEASDNDKFVALQLLKNANISSARLLPGCQDTGTAIIAGYRGDQVFVPGNDEEALSRGVYDIFQKRNFRYSQNVPLSMYDEKNTGTNLPAQIDLYASKGMEYSFMFVAKGGGSANKKSFLLQETKSVLNPKSLRRNFLKEKLAMFGTSACPPYHVAVVIGGTSAEMTMKVLKYASCHYYDDLITKPDMKTGYTFRDLELEEEVLKVCQNIGMGAQFGGKYYAHDVRVIRMPRHGASCPIGIGVSCSADRQALGKINKDGVWLEELEMEPSQYLPTPAVMVNLNRPMPEEVLQELSKHPVRTRLSLTGTIIVARDSAHARMREMLEAGKPLPQYMKEHPVYYAGPAKQPDGLPSGSFGPTTAGRMDPFVDLFQSHGGSMVMLAKGNRSKQVTKACHKYGGFYLGSIGGPAAVLAQNAIKKVECLDMKDLGMEAVWRIEVENFPAFIVVDDKGNDFFEQFNFVPLVSKVSHKETKYRLLTKDYVSVVQPGAGLPEMLRVDPAALTLLSSTAFDDVEHLLRSSHLMSLRKIFDDPEASDNDKFVALQLLKNANISSARLLPGCQDTGTAIIAGYRGDQVFVPGNDEEALSRGVYDIFQQKRNFRYSQNVPLSMYDEKNTGTNLPAQIDLYASKGMEYSFMFVAKGGGSANKSFLLQETKSVLNPKSLRNFLKEKLAMFGTSACPPYHVAVVIGGTSAEMTMKVLKYASCHYYDDLITKPDMKTGYTFRDLELEEEVLKVCQNIGMGAQFGGKYYAHDVRVIRMPRHGASCPIGIGVSCSADRQALGKINKDGVWLEELEMEPSQYLPDLKTPAVMVNLNRPMPEVLQELSKHPVRTRLSLTGTIIVARDSAHARMREMLEAGKPLPQYMKEHPVYYAGPAKQPDGLPSGSFGPTTAGRMDPFVDLFQSHGGSMVMLAKGNRSKQVTKACHKYGGFYLGSIGGPAAVLAQNAIKKVECLDMKDDLGMEAVWRIEVENFPAFIVVDDKGNDFFEQ

InterPro domains:
  IPR004646 Fe-S hydro-lyase, tartrate dehydratase alpha-type, catalytic domain [PF05681] (61-335)
  IPR004647 Fe-S hydro-lyase, tartrate dehydratase beta-type, catalytic domain [PF05683] (342-548)
  IPR004647 Fe-S hydro-lyase, tartrate dehydratase beta-type, catalytic domain [TIGR00723] (384-548)
  IPR011167 Iron-dependent fumarate hydratase [PIRSF001394] (47-548)
  IPR020557 Fumarate lyase, conserved site [PS00163] (467-476)
  IPR036660 Fe-S hydro-lyase, tartrate dehydratase beta-type, catalytic domain superfamily [G3DSA:3.20.130.10] (360-548)
  IPR036660 Fe-S hydro-lyase, tartrate dehydratase beta-type, catalytic domain superfamily [SSF117457] (372-547)
  IPR051208 Class-I Fumarase/Tartrate Dehydratase [PTHR30389] (10-548)

Nearest PDB structures (foldseek):
  6mso-assembly2_C  TM=1.002E+00  e=0.000E+00  Leishmania major
  6uq9-assembly1_A  TM=9.811E-01  e=2.824E-92  Leishmania major strain Friedlin
  6uoj-assembly1_A  TM=9.811E-01  e=2.508E-91  Leishmania major strain Friedlin
  6uql-assembly1_B  TM=9.791E-01  e=3.881E-91  Leishmania major strain Friedlin
  6uqm-assembly1_A  TM=9.780E-01  e=1.630E-90  Leishmania major strain Friedlin

Solvent-accessible surface area: 69734 Å² total; per-residue (Å²): 113,134,14,98,45,6,37,17,36,11,108,31,70,46,95,108,27,153,47,62,74,16,1,85,31,21,24,65,65,26,130,10,30,59,79,20,48,70,3,0,77,0,63,28,9,0,0,4,4,0,0,6,16,0,0,15,2,2,3,4,7,26,41,48,78,5,0,93,17,2,63,99,0,24,93,20,130,125,11,34,80,29,0,43,15,0,0,6,18,11,0,72,10,6,60,27,3,30,77,45,91,7,1,16,18,12,15,1,0,5,1,8,1,6,0,59,11,1,30,34,4,18,1,70,36,74,3,58,70,12,0,3,97,0,0,21,18,5,1,74,129,47,30,0,4,44,0,0,21,0,0,86,30,6,58,85,35,86,33,19,24,11,0,9,4,6,7,16,16,15,20,8,36,86,27,36,65,0,41,6,6,0,4,2,15,6,1,13,3,18,15,41,12,34,15,28,42,42,25,32,18,13,8,35,87,153,34,0,81,79,16,5,89,112,42,0,50,66,1,4,2,7,1,12,0,0,0,7,0,0,0,0,0,0,1,9,5,4,20,15,0,1,37,1,4,14,13,0,6,5,35,42,18,45,61,6,51,60,162,32,50,58,141,52,1,23,0,4,33,16,82,132,8,12,120,61,3,35,109,18,0,35,123,44,32,22,0,0,5,6,7,24,32,9,0,0,12,32,4,31,0,2,0,0,0,0,4,0,6,8,0,5,0,0,0,1,2,7,13,11,19,10,10,7,0,11,3,53,0,20,130,56,0,0,58,0,9,90,11,26,108,104,6,54,103,36,50,16,151,69,65,59,100,87,27,30,101,70,113,25,42,118,2,78,6,90,129,78,17,98,69,2,29,122,52,0,36,150,34,92,22,114,24,54,1,10,2,54,5,14,0,0,0,0,6,5,15,0,1,15,84,0,36,115,48,20,123,76,70,120,98,3,18,110,36,2,61,84,32,2,0,0,1,0,0,13,5,60,99,3,144,84,55,60,2,3,0,0,0,2,6,9,0,26,18,0,8,65,3,2,56,57,0,5,60,75,36,0,1,27,1,0,1,0,15,9,38,19,44,84,104,0,22,125,2,0,102,104,82,23,0,0,0,2,2,2,7,0,11,3,0,0,10,9,2,97,80,4,0,78,107,32,46,42,57,45,18,136,107,34,36,14,7,1,0,42,92,0,46,2,84,86,0,36,1,4,0,1,1,2,28,101,33,66,22,0,34,89,80,81,96,132,15,95,43,6,35,16,31,12,108,27,69,49,95,108,30,137,44,65,73,41,29,132,82,64,26,58,58,36,124,10,32,57,50,16,50,80,7,0,108,0,49,32,43,0,0,21,58,0,0,20,22,0,0,15,3,2,3,4,7,28,37,47,80,4,1,98,21,2,74,102,0,26,99,18,129,129,9,34,77,16,0,36,10,0,0,8,14,12,1,54,9,8,59,30,3,32,74,54,86,8,0,16,16,12,14,1,0,4,1,12,0,9,0,62,11,2,20,38,8,23,2,47,35,70,2,65,63,8,0,3,98,0,0,23,58,5,1,77,141,50,29,0,5,43,0,0,15,0,0,83,44,9,58,85,38,102,36,22,31,15,0,10,6,5,5,26,20,9,21,11,36,87,22,35,71,0,41,7,9,0,8,2,14,5,1,16,3,16,16,40,14,36,15,25,40,41,28,32,18,12,8,37,83,142,28,1,90,68,19,4,91,116,44,0,48,65,1,2,2,8,1,12,0,0,0,7,0,0,0,0,0,0,2,9,6,5,17,13,0,2,37,1,4,16,23,0,5,4,35,42,20,46,57,5,46,57,112,28,58,56,150,53,1,18,0,0,30,7,75,128,7,13,122,63,1,53,48,12,0,56,123,41,26,26,0,0,5,6,8,23,40,9,0,2,13,31,6,34,0,1,0,0,0,1,6,1,5,8,0,6,0,0,0,1,1,6,12,10,20,10,10,4,0,8,3,50,0,16,131,61,0,0,56,0,9,78,10,21,103,106,7,49,115,36,52,16,113,67,66,66,96,83,28,27,105,104,103,26,45,132,2,74,6,89,51,88,15,100,86,0,28,119,44,0,35,138,38,94,24,115,24,48,0,8,1,54,2,21,0,0,0,0,5,5,14,0,1,13,92,0,37,114,43,21,131,75,69,113,97,2,18,109,28,2,64,84,39,2,0,0,1,0,0,15,5,61,103,2,147,84,57,53,2,2,0,0,0,2,6,11,0,25,20,0,11,63,3,2,57,58,0,6,58,77,34,0,2,28,1,0,1,0,15,10,40,24,44,84,100,0,23,146,0,0,101,124,80,25,0,0,0,1,2,2,7,0,11,2,0,0,10,9,2,93,79,4,0,79,133,37,59,38,56,42,8,135,115,36,35,16,7,1,0,42,88,0,56,1,82,87,0,31,1,7,0,2,2,2,29,99,31,70,20,1,33,86,73,80,89,104,52,8,44,15,48,10,107,27,70,51,96,109,32,76,73,74,54,38,36,168,89,64,28,51,75,26,142,15,34,59,48,14,47,79,5,2,73,0,39,34,53,0,0,16,59,0,0,19,21,0,0,18,11,2,4,2,4,22,40,47,72,2,0,92,23,2,77,125,0,47,78,24,133,124,10,35,111,37,0,67,69,0,0,57,14,12,3,67,4,2,65,25,0,16,67,63,90,2,0,16,16,13,13,0,0,5,0,14,2,9,0,60,14,1,51,36,4,15,2,65,47,82,10,56,54,7,0,3,96,0,0,47,60,2,0,87,134,51,34,0,5,46,2,1,14,0,0,84,40,6,63,82,35,86,36,18,32,30,0,11,5,6,10,14,24,16,18,8,34,92,25,43,71,0,38,5,10,0,5,2,13,6,0,12,3,15,13,21,11,31,13,15,40,44,30,32,20,14,8,26,88,153,35,0,90,74,21,3,90,120,36,0,54,74,0,4,3,13,1,14,0,0,0,8,1,0,0,0,0,0,2,5,4,4,19,15,0,1,40,2,4,15,18,1,5,4,36,45,13,47,56,6,46,47,131,30,59,49,80,68,0,18,0,0,28,6,82,121,14,13,92,62,4,28,78,17,0,47,122,45,44,26,0,0,7,7,16,22,28,10,0,4,24,32,5,33,0,2,0,0,0,0,4,3,7,6,0,5,0,0,0,2,1,6,13,6,22,12,10,4,0,14,2,9,0,33,145,77,1,0,66,0,9,90,17,33,94,61,4,57,133,22,71,81,159,112,28,48,157,12,78,3,98,110,88,16,102,75,2,28,51,73,2,32,134,42,93,27,162,22,78,3,14,4,57,4,16,1,0,0,0,5,4,14,0,0,7,77,0,34,106,54,0,114,39,0,78,45,2,18,109,37,2,49,94,42,3,0,0,0,0,0,11,6,54,112,7,152,74,48,59,1,3,0,0,1,3,6,6,0,30,18,0,11,66,3,1,56,38,0,5,8,4,38,0,1,29,1,0,1,0,15,10,39,17,38,87,106,0,16,109,2,0,86,115,53,24,0,0,0,2,1,2,7,0,9,2,1,0,10,9,1,88,95,5,3,70,104,30,51,52,60,47,13,139,110,42,30,13,6,1,0,45,86,0,43,4,33,94,0,32,0,5,0,2,0,1,26,90,31,67,32,32,44,90,146,81,113,50,10,36,16,30,10,110,17,50,56,180,110,29,78,46,67,70,43,30,139,85,63,30,53,78,35,122,4,30,66,31,8,52,86,11,0,89,0,28,40,45,0,0,18,63,0,0,19,22,0,0,14,5,2,2,1,6,22,32,52,71,2,0,107,22,2,83,137,0,33,83,19,129,128,9,35,109,45,0,63,63,1,0,34,16,11,1,65,8,2,58,27,0,30,67,59,84,4,0,17,16,12,14,1,0,4,1,10,1,9,0,78,20,3,30,38,9,20,10,47,51,76,9,72,48,6,0,3,97,0,0,57,62,1,1,63,137,51,30,0,7,44,4,0,13,0,0,81,40,10,58,83,37,98,40,25,36,27,0,14,6,7,8,29,27,10,21,10,34,94,25,41,65,0,33,8,6,0,5,2,14,6,1,14,3,15,17,44,14,23,12,20,36,48,32,31,17,15,8,34,85,144,29,1,158,67,19,6,64,109,39,0,52,68,0,3,6,9,1,12,0,0,0,6,1,0,0,0,0,0,1,8,3,4,12,16,0,1,36,1,3,20,25,1,4,4,28,41,16,44,58,6,43,61,65,40,48,64,88,68,1,20,0,5,30,7,72,104,14,15,109,98,0,54,59,26,0,54,113,39,42,23,0,0,9,13,14,21,35,13,0,4,21,32,5,34,0,1,0,0,0,1,2,3,6,7,0,4,0,0,0,1,2,8,13,10,19,5,13,3,0,10,2,55,0,28,138,76,0,0,52,0,12,76,10,21,107,53,5,57,124,22,59,18,160,85,143,140,120,23,42,146,5,68,3,100,61,98,17,103,41,0,25,57,48,3,36,135,47,83,10,158,23,76,1,9,3,50,4,20,0,2,0,0,5,5,10,0,1,5,85,1,34,98,61,17,137,74,70,48,103,8,17,123,31,8,72,43,48,2,3,0,1,0,0,13,6,67,111,4,147,72,52,61,2,3,0,0,0,4,7,13,0,26,20,0,28,68,2,1,60,49,3,4,58,86,33,1,3,44,3,0,2,0,16,13,52,20,51,90,145,0,20,48,1,0,102,138,67,22,0,0,1,0,2,2,6,0,12,4,0,0,11,8,1,92,80,4,0,90,42,41,81,69,73,60,14,83,114,33,39,15,7,0,0,41,101,0,54,1,82,87,0,30,0,6,0,10,0,1,31,98,32,57,33,22,49,116,81